Protein 7VWP (pdb70)

InterPro domains:
  IPR002938 FAD-binding domain [PF01494] (6-336)
  IPR036188 FAD/NAD(P)-binding domain superfamily [G3DSA:3.50.50.60] (8-334)
  IPR036188 FAD/NAD(P)-binding domain superfamily [SSF51905] (7-346)
  IPR050641 Rifampicin monooxygenase-like [PTHR43004] (96-328)

Structure (mmCIF, N/CA/C/O backbone):
data_7VWP
#
_entry.id   7VWP
#
_cell.length_a   76.540
_cell.length_b   84.636
_cell.length_c   102.799
_cell.angle_alpha   91.314
_cell.angle_beta   107.860
_cell.angle_gamma   115.391
#
_symmetry.space_group_name_H-M   'P 1'
#
loop_
_entity.id
_entity.type
_entity.pdbx_description
1 polymer FlsO1
2 non-polymer 'PHOSPHATE ION'
3 non-polymer 'FLAVIN-ADENINE DINUCLEOTIDE'
4 non-polymer 'SODIUM ION'
5 water water
#
loop_
_atom_site.group_PDB
_atom_site.id
_atom_site.type_symbol
_atom_site.label_atom_id
_atom_site.label_alt_id
_atom_site.label_comp_id
_atom_site.label_asym_id
_atom_site.label_entity_id
_atom_site.label_seq_id
_atom_site.pdbx_PDB_ins_code
_atom_site.Cartn_x
_atom_site.Cartn_y
_atom_site.Cartn_z
_atom_site.occupancy
_atom_site.B_iso_or_equiv
_atom_site.auth_seq_id
_atom_site.auth_comp_id
_atom_site.auth_asym_id
_atom_site.auth_atom_id
_atom_site.pdbx_PDB_model_num
ATOM 1 N N . ILE A 1 4 ? 24.585 -7.638 58.391 1.000 40.726 4 ILE D N 1
ATOM 2 C CA . ILE A 1 4 ? 25.447 -6.956 57.343 1.000 39.670 4 ILE D CA 1
ATOM 3 C C . ILE A 1 4 ? 25.736 -7.939 56.192 1.000 39.702 4 ILE D C 1
ATOM 4 O O . ILE A 1 4 ? 25.936 -9.163 56.467 1.000 40.061 4 ILE D O 1
ATOM 9 N N . ASP A 1 5 ? 25.799 -7.425 54.955 1.000 36.385 5 ASP D N 1
ATOM 10 C CA . ASP A 1 5 ? 26.184 -8.200 53.744 1.000 31.936 5 ASP D CA 1
ATOM 11 C C . ASP A 1 5 ? 27.695 -8.452 53.709 1.000 28.759 5 ASP D C 1
ATOM 12 O O . ASP A 1 5 ? 28.078 -9.481 53.158 1.000 30.715 5 ASP D O 1
ATOM 17 N N . ALA A 1 6 ? 28.516 -7.591 54.316 1.000 27.011 6 ALA D N 1
ATOM 18 C CA . ALA A 1 6 ? 29.994 -7.734 54.378 1.000 25.593 6 ALA D CA 1
ATOM 19 C C . ALA A 1 6 ? 30.571 -6.754 55.406 1.000 26.443 6 ALA D C 1
ATOM 20 O O . ALA A 1 6 ? 29.926 -5.731 55.662 1.000 27.146 6 ALA D O 1
ATOM 22 N N . GLU A 1 7 ? 31.770 -7.025 55.921 1.000 24.492 7 GLU D N 1
ATOM 23 C CA . GLU A 1 7 ? 32.483 -6.133 56.865 1.000 26.010 7 GLU D CA 1
ATOM 24 C C . GLU A 1 7 ? 32.888 -4.824 56.151 1.000 25.702 7 GLU D C 1
ATOM 25 O O . GLU A 1 7 ? 32.966 -3.773 56.840 1.000 24.776 7 GLU D O 1
ATOM 31 N N . VAL A 1 8 ? 33.130 -4.851 54.830 1.000 24.503 8 VAL D N 1
ATOM 32 C CA . VAL A 1 8 ? 33.420 -3.621 54.021 1.000 23.060 8 VAL D CA 1
ATOM 33 C C . VAL A 1 8 ? 32.707 -3.666 52.673 1.000 22.285 8 VAL D C 1
ATOM 34 O O . VAL A 1 8 ? 32.807 -4.665 51.947 1.000 23.437 8 VAL D O 1
ATOM 38 N N . ILE A 1 9 ? 32.038 -2.571 52.342 1.000 21.962 9 ILE D N 1
ATOM 39 C CA . ILE A 1 9 ? 31.531 -2.278 50.976 1.000 20.871 9 ILE D CA 1
ATOM 40 C C . ILE A 1 9 ? 32.472 -1.269 50.336 1.000 21.230 9 ILE D C 1
ATOM 41 O O . ILE A 1 9 ? 32.730 -0.237 50.971 1.000 23.451 9 ILE D O 1
ATOM 46 N N . ILE A 1 10 ? 32.938 -1.552 49.119 1.000 20.578 10 ILE D N 1
ATOM 47 C CA . ILE A 1 10 ? 33.800 -0.631 48.324 1.000 19.521 10 ILE D CA 1
ATOM 48 C C . ILE A 1 10 ? 32.964 -0.154 47.151 1.000 20.316 10 ILE D C 1
ATOM 49 O O . ILE A 1 10 ? 32.507 -1.019 46.382 1.000 20.186 10 ILE D O 1
ATOM 54 N N . VAL A 1 11 ? 32.776 1.160 47.014 1.000 19.929 11 VAL D N 1
ATOM 55 C CA . VAL A 1 11 ? 32.037 1.716 45.846 1.000 20.717 11 VAL D CA 1
ATOM 56 C C . VAL A 1 11 ? 33.062 2.086 44.758 1.000 19.922 11 VAL D C 1
ATOM 57 O O . VAL A 1 11 ? 33.871 3.019 44.969 1.000 17.670 11 VAL D O 1
ATOM 61 N N . GLY A 1 12 ? 33.039 1.340 43.651 1.000 19.158 12 GLY D N 1
ATOM 62 C CA . GLY A 1 12 ? 33.951 1.538 42.511 1.000 20.453 12 GLY D CA 1
ATOM 63 C C . GLY A 1 12 ? 34.881 0.356 42.332 1.000 19.166 12 GLY D C 1
ATOM 64 O O . GLY A 1 12 ? 35.611 0.024 43.278 1.000 18.704 12 GLY D O 1
ATOM 65 N N . ALA A 1 13 ? 34.835 -0.257 41.150 1.000 18.893 13 ALA D N 1
ATOM 66 C CA . ALA A 1 13 ? 35.747 -1.340 40.723 1.000 17.947 13 ALA D CA 1
ATOM 67 C C . ALA A 1 13 ? 36.671 -0.805 39.634 1.000 17.774 13 ALA D C 1
ATOM 68 O O . ALA A 1 13 ? 36.808 -1.465 38.592 1.000 17.710 13 ALA D O 1
ATOM 70 N N . GLY A 1 14 ? 37.248 0.378 39.860 1.000 18.671 14 GLY D N 1
ATOM 71 C CA . GLY A 1 14 ? 38.455 0.827 39.144 1.000 18.258 14 GLY D CA 1
ATOM 72 C C . GLY A 1 14 ? 39.676 0.191 39.792 1.000 18.294 14 GLY D C 1
ATOM 73 O O . GLY A 1 14 ? 39.540 -0.606 40.730 1.000 18.123 14 GLY D O 1
ATOM 74 N N . PRO A 1 15 ? 40.893 0.613 39.396 1.000 18.837 15 PRO D N 1
ATOM 75 C CA . PRO A 1 15 ? 42.117 0.111 40.020 1.000 18.721 15 PRO D CA 1
ATOM 76 C C . PRO A 1 15 ? 42.153 0.390 41.533 1.000 19.149 15 PRO D C 1
ATOM 77 O O . PRO A 1 15 ? 42.669 -0.420 42.281 1.000 19.041 15 PRO D O 1
ATOM 81 N N . THR A 1 16 ? 41.641 1.533 41.989 1.000 18.646 16 THR D N 1
ATOM 82 C CA . THR A 1 16 ? 41.706 1.851 43.442 1.000 18.194 16 THR D CA 1
ATOM 83 C C . THR A 1 16 ? 40.836 0.856 44.227 1.000 17.797 16 THR D C 1
ATOM 84 O O . THR A 1 16 ? 41.326 0.214 45.182 1.000 18.110 16 THR D O 1
ATOM 88 N N . GLY A 1 17 ? 39.583 0.690 43.836 1.000 18.122 17 GLY D N 1
ATOM 89 C CA . GLY A 1 17 ? 38.681 -0.209 44.578 1.000 18.179 17 GLY D CA 1
ATOM 90 C C . GLY A 1 17 ? 39.192 -1.641 44.547 1.000 18.388 17 GLY D C 1
ATOM 91 O O . GLY A 1 17 ? 39.214 -2.286 45.619 1.000 20.056 17 GLY D O 1
ATOM 92 N N . LEU A 1 18 ? 39.602 -2.131 43.366 1.000 17.093 18 LEU D N 1
ATOM 93 C CA . LEU A 1 18 ? 39.975 -3.555 43.164 1.000 16.570 18 LEU D CA 1
ATOM 94 C C . LEU A 1 18 ? 41.263 -3.868 43.931 1.000 15.362 18 LEU D C 1
ATOM 95 O O . LEU A 1 18 ? 41.366 -4.989 44.481 1.000 14.865 18 LEU D O 1
ATOM 100 N N . MET A 1 19 ? 42.190 -2.913 44.004 1.000 14.423 19 MET D N 1
ATOM 101 C CA . MET A 1 19 ? 43.455 -3.083 44.773 1.000 14.759 19 MET D CA 1
ATOM 102 C C . MET A 1 19 ? 43.110 -3.168 46.258 1.000 15.148 19 MET D C 1
ATOM 103 O O . MET A 1 19 ? 43.686 -4.025 46.944 1.000 15.444 19 MET D O 1
ATOM 108 N N . LEU A 1 20 ? 42.241 -2.279 46.747 1.000 15.538 20 LEU D N 1
ATOM 109 C CA . LEU A 1 20 ? 41.874 -2.252 48.185 1.000 16.332 20 LEU D CA 1
ATOM 110 C C . LEU A 1 20 ? 41.076 -3.524 48.507 1.000 16.350 20 LEU D C 1
ATOM 111 O O . LEU A 1 20 ? 41.390 -4.151 49.525 1.000 15.773 20 LEU D O 1
ATOM 116 N N . ALA A 1 21 ? 40.161 -3.951 47.632 1.000 17.207 21 ALA D N 1
ATOM 117 C CA . ALA A 1 21 ? 39.506 -5.280 47.741 1.000 19.182 21 ALA D CA 1
ATOM 118 C C . ALA A 1 21 ? 40.582 -6.344 48.016 1.000 20.655 21 ALA D C 1
ATOM 119 O O . ALA A 1 21 ? 40.446 -7.097 49.011 1.000 20.112 21 ALA D O 1
ATOM 121 N N . GLY A 1 22 ? 41.624 -6.401 47.175 1.000 21.941 22 GLY D N 1
ATOM 122 C CA . GLY A 1 22 ? 42.735 -7.367 47.336 1.000 21.124 22 GLY D CA 1
ATOM 123 C C . GLY A 1 22 ? 43.352 -7.283 48.721 1.000 20.815 22 GLY D C 1
ATOM 124 O O . GLY A 1 22 ? 43.566 -8.346 49.356 1.000 20.278 22 GLY D O 1
ATOM 125 N N . GLU A 1 23 ? 43.639 -6.065 49.193 1.000 20.500 23 GLU D N 1
ATOM 126 C CA . GLU A 1 23 ? 44.337 -5.853 50.492 1.000 19.959 23 GLU D CA 1
ATOM 127 C C . GLU A 1 23 ? 43.404 -6.274 51.645 1.000 20.008 23 GLU D C 1
ATOM 128 O O . GLU A 1 23 ? 43.866 -6.906 52.625 1.000 19.688 23 GLU D O 1
ATOM 134 N N . LEU A 1 24 ? 42.115 -5.981 51.527 1.000 20.466 24 LEU D N 1
ATOM 135 C CA . LEU A 1 24 ? 41.116 -6.369 52.547 1.000 21.857 24 LEU D CA 1
ATOM 136 C C . LEU A 1 24 ? 40.968 -7.901 52.602 1.000 24.533 24 LEU D C 1
ATOM 137 O O . LEU A 1 24 ? 40.942 -8.438 53.744 1.000 23.839 24 LEU D O 1
ATOM 142 N N . ARG A 1 25 ? 40.877 -8.596 51.453 1.000 24.608 25 ARG D N 1
ATOM 143 C CA . ARG A 1 25 ? 40.818 -10.092 51.422 1.000 25.147 25 ARG D CA 1
ATOM 144 C C . ARG A 1 25 ? 42.112 -10.695 52.005 1.000 22.476 25 ARG D C 1
ATOM 145 O O . ARG A 1 25 ? 42.038 -11.681 52.736 1.000 22.201 25 ARG D O 1
ATOM 153 N N . LEU A 1 26 ? 43.274 -10.117 51.752 1.000 22.896 26 LEU D N 1
ATOM 154 C CA . LEU A 1 26 ? 44.534 -10.596 52.376 1.000 22.884 26 LEU D CA 1
ATOM 155 C C . LEU A 1 26 ? 44.409 -10.526 53.902 1.000 25.298 26 LEU D C 1
ATOM 156 O O . LEU A 1 26 ? 45.143 -11.272 54.594 1.000 23.541 26 LEU D O 1
ATOM 161 N N . ASN A 1 27 ? 43.567 -9.613 54.408 1.000 25.576 27 ASN D N 1
ATOM 162 C CA . ASN A 1 27 ? 43.406 -9.365 55.864 1.000 26.726 27 ASN D CA 1
ATOM 163 C C . ASN A 1 27 ? 42.235 -10.177 56.424 1.000 26.973 27 ASN D C 1
ATOM 164 O O . ASN A 1 27 ? 41.999 -10.071 57.618 1.000 25.254 27 ASN D O 1
ATOM 169 N N . ASN A 1 28 ? 41.571 -10.989 55.599 1.000 28.477 28 ASN D N 1
ATOM 170 C CA . ASN A 1 28 ? 40.380 -11.800 55.969 1.000 29.620 28 ASN D CA 1
ATOM 171 C C . ASN A 1 28 ? 39.207 -10.889 56.333 1.000 29.880 28 ASN D C 1
ATOM 172 O O . ASN A 1 28 ? 38.346 -11.315 57.109 1.000 30.875 28 ASN D O 1
ATOM 177 N N . VAL A 1 29 ? 39.134 -9.713 55.720 1.000 28.130 29 VAL D N 1
ATOM 178 C CA . VAL A 1 29 ? 37.945 -8.828 55.829 1.000 27.786 29 VAL D CA 1
ATOM 179 C C . VAL A 1 29 ? 36.990 -9.191 54.695 1.000 28.754 29 VAL D C 1
ATOM 180 O O . VAL A 1 29 ? 37.411 -9.119 53.545 1.000 27.045 29 VAL D O 1
ATOM 184 N N . SER A 1 30 ? 35.763 -9.615 55.008 1.000 30.053 30 SER D N 1
ATOM 185 C CA . SER A 1 30 ? 34.732 -9.929 53.987 1.000 29.977 30 SER D CA 1
ATOM 186 C C . SER A 1 30 ? 34.437 -8.628 53.250 1.000 28.003 30 SER D C 1
ATOM 187 O O . SER A 1 30 ? 34.224 -7.632 53.949 1.000 25.993 30 SER D O 1
ATOM 190 N N . THR A 1 31 ? 34.461 -8.611 51.916 1.000 29.769 31 THR D N 1
ATOM 191 C CA . THR A 1 31 ? 34.247 -7.346 51.155 1.000 28.681 31 THR D CA 1
ATOM 192 C C . THR A 1 31 ? 33.378 -7.567 49.923 1.000 25.795 31 THR D C 1
ATOM 193 O O . THR A 1 31 ? 33.458 -8.642 49.294 1.000 28.510 31 THR D O 1
ATOM 197 N N . ILE A 1 32 ? 32.596 -6.540 49.607 1.000 23.686 32 ILE D N 1
ATOM 198 C CA . ILE A 1 32 ? 31.723 -6.433 48.408 1.000 23.580 32 ILE D CA 1
ATOM 199 C C . ILE A 1 32 ? 32.158 -5.213 47.605 1.000 23.931 32 ILE D C 1
ATOM 200 O O . ILE A 1 32 ? 32.191 -4.075 48.204 1.000 23.538 32 ILE D O 1
ATOM 205 N N . VAL A 1 33 ? 32.414 -5.424 46.311 1.000 21.056 33 VAL D N 1
ATOM 206 C CA . VAL A 1 33 ? 32.767 -4.330 45.365 1.000 21.632 33 VAL D CA 1
ATOM 207 C C . VAL A 1 33 ? 31.540 -4.047 44.483 1.000 23.385 33 VAL D C 1
ATOM 208 O O . VAL A 1 33 ? 31.024 -4.984 43.814 1.000 27.326 33 VAL D O 1
ATOM 212 N N . LEU A 1 34 ? 31.115 -2.788 44.436 1.000 23.044 34 LEU D N 1
ATOM 213 C CA . LEU A 1 34 ? 29.955 -2.347 43.625 1.000 22.663 34 LEU D CA 1
ATOM 214 C C . LEU A 1 34 ? 30.457 -1.443 42.518 1.000 22.069 34 LEU D C 1
ATOM 215 O O . LEU A 1 34 ? 31.356 -0.617 42.774 1.000 24.957 34 LEU D O 1
ATOM 220 N N . ASP A 1 35 ? 29.848 -1.566 41.354 1.000 20.756 35 ASP D N 1
ATOM 221 C CA . ASP A 1 35 ? 30.108 -0.647 40.229 1.000 21.556 35 ASP D CA 1
ATOM 222 C C . ASP A 1 35 ? 28.841 -0.601 39.397 1.000 22.245 35 ASP D C 1
ATOM 223 O O . ASP A 1 35 ? 28.228 -1.645 39.201 1.000 22.727 35 ASP D O 1
ATOM 228 N N . ARG A 1 36 ? 28.470 0.592 38.971 1.000 24.470 36 ARG D N 1
ATOM 229 C CA . ARG A 1 36 ? 27.245 0.831 38.184 1.000 25.768 36 ARG D CA 1
ATOM 230 C C . ARG A 1 36 ? 27.453 0.265 36.787 1.000 26.247 36 ARG D C 1
ATOM 231 O O . ARG A 1 36 ? 26.440 -0.004 36.124 1.000 26.692 36 ARG D O 1
ATOM 239 N N . LEU A 1 37 ? 28.701 0.169 36.320 1.000 25.296 37 LEU D N 1
ATOM 240 C CA . LEU A 1 37 ? 28.980 -0.231 34.913 1.000 25.817 37 LEU D CA 1
ATOM 241 C C . LEU A 1 37 ? 28.688 -1.729 34.804 1.000 24.249 37 LEU D C 1
ATOM 242 O O . LEU A 1 37 ? 29.123 -2.497 35.720 1.000 24.394 37 LEU D O 1
ATOM 247 N N . ALA A 1 38 ? 27.948 -2.117 33.770 1.000 21.067 38 ALA D N 1
ATOM 248 C CA . ALA A 1 38 ? 27.587 -3.527 33.512 1.000 23.862 38 ALA D CA 1
ATOM 249 C C . ALA A 1 38 ? 28.863 -4.287 33.140 1.000 24.448 38 ALA D C 1
ATOM 250 O O . ALA A 1 38 ? 28.934 -5.497 33.394 1.000 23.687 38 ALA D O 1
ATOM 252 N N . GLU A 1 39 ? 29.816 -3.575 32.540 1.000 24.595 39 GLU D N 1
ATOM 253 C CA . GLU A 1 39 ? 31.071 -4.123 31.980 1.000 26.173 39 GLU D CA 1
ATOM 254 C C . GLU A 1 39 ? 32.243 -3.234 32.362 1.000 25.533 39 GLU D C 1
ATOM 255 O O . GLU A 1 39 ? 32.076 -2.028 32.434 1.000 26.409 39 GLU D O 1
ATOM 261 N N . PRO A 1 40 ? 33.472 -3.770 32.530 1.000 23.412 40 PRO D N 1
ATOM 262 C CA . PRO A 1 40 ? 34.640 -2.912 32.651 1.000 22.485 40 PRO D CA 1
ATOM 263 C C . PRO A 1 40 ? 34.731 -1.963 31.447 1.000 20.033 40 PRO D C 1
ATOM 264 O O . PRO A 1 40 ? 34.362 -2.332 30.321 1.000 16.634 40 PRO D O 1
ATOM 268 N N . MET A 1 41 ? 35.221 -0.752 31.703 1.000 20.050 41 MET D N 1
ATOM 269 C CA . MET A 1 41 ? 35.507 0.203 30.612 1.000 21.892 41 MET D CA 1
ATOM 270 C C . MET A 1 41 ? 36.479 -0.496 29.649 1.000 20.973 41 MET D C 1
ATOM 271 O O . MET A 1 41 ? 37.472 -1.122 30.106 1.000 18.075 41 MET D O 1
ATOM 276 N N . GLN A 1 42 ? 36.126 -0.457 28.378 1.000 20.217 42 GLN D N 1
ATOM 277 C CA . GLN A 1 42 ? 36.832 -1.124 27.277 1.000 25.842 42 GLN D CA 1
ATOM 278 C C . GLN A 1 42 ? 38.104 -0.327 26.907 1.000 23.569 42 GLN D C 1
ATOM 279 O O . GLN A 1 42 ? 39.134 -0.965 26.592 1.000 21.576 42 GLN D O 1
ATOM 285 N N . GLN A 1 43 ? 38.038 1.005 26.917 1.000 21.532 43 GLN D N 1
ATOM 286 C CA . GLN A 1 43 ? 39.189 1.876 26.576 1.000 21.876 43 GLN D CA 1
ATOM 287 C C . GLN A 1 43 ? 39.978 2.131 27.854 1.000 21.305 43 GLN D C 1
ATOM 288 O O . GLN A 1 43 ? 39.383 2.045 28.946 1.000 22.012 43 GLN D O 1
ATOM 294 N N . SER A 1 44 ? 41.277 2.389 27.700 1.000 19.106 44 SER D N 1
ATOM 295 C CA . SER A 1 44 ? 42.251 2.591 28.802 1.000 16.912 44 SER D CA 1
ATOM 296 C C . SER A 1 44 ? 42.642 4.060 28.855 1.000 16.433 44 SER D C 1
ATOM 297 O O . SER A 1 44 ? 43.038 4.620 27.828 1.000 14.831 44 SER D O 1
ATOM 300 N N . ARG A 1 45 ? 42.493 4.668 30.021 1.000 18.054 45 ARG D N 1
ATOM 301 C CA . ARG A 1 45 ? 42.965 6.051 30.254 1.000 19.625 45 ARG D CA 1
ATOM 302 C C . ARG A 1 45 ? 44.475 5.978 30.486 1.000 17.664 45 ARG D C 1
ATOM 303 O O . ARG A 1 45 ? 45.229 6.398 29.581 1.000 16.669 45 ARG D O 1
ATOM 311 N N . ALA A 1 46 ? 44.910 5.416 31.617 1.000 15.826 46 ALA D N 1
ATOM 312 C CA . ALA A 1 46 ? 46.350 5.188 31.886 1.000 15.037 46 ALA D CA 1
ATOM 313 C C . ALA A 1 46 ? 46.890 4.156 30.894 1.000 13.787 46 ALA D C 1
ATOM 314 O O . ALA A 1 46 ? 46.120 3.253 30.519 1.000 14.402 46 ALA D O 1
ATOM 316 N N . LEU A 1 47 ? 48.136 4.320 30.444 1.000 13.723 47 LEU D N 1
ATOM 317 C CA . LEU A 1 47 ? 48.905 3.308 29.646 1.000 14.249 47 LEU D CA 1
ATOM 318 C C . LEU A 1 47 ? 50.019 2.657 30.492 1.000 13.747 47 LEU D C 1
ATOM 319 O O . LEU A 1 47 ? 50.747 1.807 29.972 1.000 12.741 47 LEU D O 1
ATOM 324 N N . GLY A 1 48 ? 50.134 3.005 31.770 1.000 14.242 48 GLY D N 1
ATOM 325 C CA . GLY A 1 48 ? 51.153 2.412 32.656 1.000 13.650 48 GLY D CA 1
ATOM 326 C C . GLY A 1 48 ? 50.849 2.722 34.095 1.000 13.427 48 GLY D C 1
ATOM 327 O O . GLY A 1 48 ? 49.664 2.952 34.441 1.000 16.140 48 GLY D O 1
ATOM 328 N N . PHE A 1 49 ? 51.871 2.758 34.919 1.000 12.568 49 PHE D N 1
ATOM 329 C CA . PHE A 1 49 ? 51.743 3.153 36.337 1.000 12.163 49 PHE D CA 1
ATOM 330 C C . PHE A 1 49 ? 53.155 3.374 36.855 1.000 12.109 49 PHE D C 1
ATOM 331 O O . PHE A 1 49 ? 54.122 3.088 36.116 1.000 12.957 49 PHE D O 1
ATOM 339 N N . SER A 1 50 ? 53.288 3.928 38.050 1.000 11.461 50 SER D N 1
ATOM 340 C CA . SER A 1 50 ? 54.590 4.415 38.553 1.000 11.174 50 SER D CA 1
ATOM 341 C C . SER A 1 50 ? 55.493 3.240 38.984 1.000 11.542 50 SER D C 1
ATOM 342 O O . SER A 1 50 ? 55.029 2.107 39.126 1.000 11.692 50 SER D O 1
ATOM 345 N N . ALA A 1 51 ? 56.758 3.528 39.233 1.000 11.666 51 ALA D N 1
ATOM 346 C CA . ALA A 1 51 ? 57.726 2.602 39.855 1.000 12.399 51 ALA D CA 1
ATOM 347 C C . ALA A 1 51 ? 57.240 2.149 41.242 1.000 13.640 51 ALA D C 1
ATOM 348 O O . ALA A 1 51 ? 57.400 0.943 41.561 1.000 12.897 51 ALA D O 1
ATOM 350 N N . ARG A 1 52 ? 56.635 3.026 42.058 1.000 14.644 52 ARG D N 1
ATOM 351 C CA . ARG A 1 52 ? 56.199 2.574 43.406 1.000 13.945 52 ARG D CA 1
ATOM 352 C C . ARG A 1 52 ? 55.042 1.605 43.206 1.000 13.870 52 ARG D C 1
ATOM 353 O O . ARG A 1 52 ? 54.918 0.692 44.006 1.000 15.206 52 ARG D O 1
ATOM 361 N N . THR A 1 53 ? 54.237 1.811 42.165 1.000 13.047 53 THR D N 1
ATOM 362 C CA . THR A 1 53 ? 53.027 1.005 41.872 1.000 12.584 53 THR D CA 1
ATOM 363 C C . THR A 1 53 ? 53.508 -0.360 41.362 1.000 11.525 53 THR D C 1
ATOM 364 O O . THR A 1 53 ? 52.959 -1.376 41.770 1.000 10.566 53 THR D O 1
ATOM 368 N N . ILE A 1 54 ? 54.563 -0.384 40.546 1.000 11.099 54 ILE D N 1
ATOM 369 C CA . ILE A 1 54 ? 55.231 -1.663 40.163 1.000 10.619 54 ILE D CA 1
ATOM 370 C C . ILE A 1 54 ? 55.560 -2.445 41.445 1.000 10.687 54 ILE D C 1
ATOM 371 O O . ILE A 1 54 ? 55.173 -3.606 41.567 1.000 10.269 54 ILE D O 1
ATOM 376 N N . GLU A 1 55 ? 56.185 -1.791 42.404 1.000 11.478 55 GLU D N 1
ATOM 377 C CA . GLU A 1 55 ? 56.657 -2.417 43.667 1.000 12.213 55 GLU D CA 1
ATOM 378 C C . GLU A 1 55 ? 55.484 -2.878 44.545 1.000 13.498 55 GLU D C 1
ATOM 379 O O . GLU A 1 55 ? 55.642 -3.907 45.198 1.000 12.360 55 GLU D O 1
ATOM 385 N N . GLU A 1 56 ? 54.357 -2.144 44.566 1.000 15.037 56 GLU D N 1
ATOM 386 C CA . GLU A 1 56 ? 53.203 -2.488 45.436 1.000 15.511 56 GLU D CA 1
ATOM 387 C C . GLU A 1 56 ? 52.459 -3.677 44.812 1.000 15.554 56 GLU D C 1
ATOM 388 O O . GLU A 1 56 ? 51.939 -4.504 45.585 1.000 15.299 56 GLU D O 1
ATOM 394 N N . PHE A 1 57 ? 52.445 -3.817 43.483 1.000 14.992 57 PHE D N 1
ATOM 395 C CA . PHE A 1 57 ? 51.914 -5.042 42.828 1.000 14.526 57 PHE D CA 1
ATOM 396 C C . PHE A 1 57 ? 52.833 -6.229 43.143 1.000 15.424 57 PHE D C 1
ATOM 397 O O . PHE A 1 57 ? 52.337 -7.309 43.540 1.000 15.237 57 PHE D O 1
ATOM 405 N N . ASP A 1 58 ? 54.140 -6.030 42.958 1.000 16.472 58 ASP D N 1
ATOM 406 C CA . ASP A 1 58 ? 55.179 -7.079 43.087 1.000 16.865 58 ASP D CA 1
ATOM 407 C C . ASP A 1 58 ? 55.185 -7.573 44.535 1.000 17.876 58 ASP D C 1
ATOM 408 O O . ASP A 1 58 ? 55.364 -8.785 44.726 1.000 17.967 58 ASP D O 1
ATOM 413 N N . GLN A 1 59 ? 54.928 -6.667 45.493 1.000 18.951 59 GLN D N 1
ATOM 414 C CA . GLN A 1 59 ? 54.880 -6.924 46.959 1.000 17.871 59 GLN D CA 1
ATOM 415 C C . GLN A 1 59 ? 53.814 -7.973 47.275 1.000 18.149 59 GLN D C 1
ATOM 416 O O . GLN A 1 59 ? 53.939 -8.613 48.311 1.000 17.556 59 GLN D O 1
ATOM 422 N N . ARG A 1 60 ? 52.780 -8.087 46.438 1.000 17.869 60 ARG D N 1
ATOM 423 C CA . ARG A 1 60 ? 51.627 -8.999 46.649 1.000 18.447 60 ARG D CA 1
ATOM 424 C C . ARG A 1 60 ? 51.678 -10.148 45.628 1.000 19.513 60 ARG D C 1
ATOM 425 O O . ARG A 1 60 ? 50.711 -10.938 45.580 1.000 20.883 60 ARG D O 1
ATOM 433 N N . GLY A 1 61 ? 52.743 -10.222 44.826 1.000 18.858 61 GLY D N 1
ATOM 434 C CA . GLY A 1 61 ? 52.885 -11.199 43.730 1.000 19.103 61 GLY D CA 1
ATOM 435 C C . GLY A 1 61 ? 51.894 -10.968 42.604 1.000 18.789 61 GLY D C 1
ATOM 436 O O . GLY A 1 61 ? 51.667 -11.924 41.840 1.000 19.353 61 GLY D O 1
ATOM 437 N N . LEU A 1 62 ? 51.290 -9.772 42.512 1.000 19.108 62 LEU D N 1
ATOM 438 C CA . LEU A 1 62 ? 50.314 -9.400 41.440 1.000 17.729 62 LEU D CA 1
ATOM 439 C C . LEU A 1 62 ? 51.064 -9.031 40.160 1.000 16.149 62 LEU D C 1
ATOM 440 O O . LEU A 1 62 ? 50.491 -9.130 39.100 1.000 16.960 62 LEU D O 1
ATOM 445 N N . LEU A 1 63 ? 52.263 -8.484 40.266 1.000 15.120 63 LEU D N 1
ATOM 446 C CA . LEU A 1 63 ? 52.984 -7.985 39.072 1.000 15.888 63 LEU D CA 1
ATOM 447 C C . LEU A 1 63 ? 53.215 -9.159 38.094 1.000 15.209 63 LEU D C 1
ATOM 448 O O . LEU A 1 63 ? 52.905 -8.972 36.897 1.000 14.539 63 LEU D O 1
ATOM 453 N N . ALA A 1 64 ? 53.616 -10.337 38.584 1.000 14.636 64 ALA D N 1
ATOM 454 C CA . ALA A 1 64 ? 53.791 -11.585 37.789 1.000 16.005 64 ALA D CA 1
ATOM 455 C C . ALA A 1 64 ? 52.528 -11.958 36.995 1.000 16.931 64 ALA D C 1
ATOM 456 O O . ALA A 1 64 ? 52.666 -12.610 35.958 1.000 15.126 64 ALA D O 1
ATOM 458 N N . ARG A 1 65 ? 51.340 -11.553 37.443 1.000 19.360 65 ARG D N 1
ATOM 459 C CA . ARG A 1 65 ? 50.060 -11.882 36.760 1.000 20.761 65 ARG D CA 1
ATOM 460 C C . ARG A 1 65 ? 49.912 -11.133 35.441 1.000 21.047 65 ARG D C 1
ATOM 461 O O . ARG A 1 65 ? 49.007 -11.504 34.675 1.000 24.548 65 ARG D O 1
ATOM 469 N N . PHE A 1 66 ? 50.723 -10.108 35.192 1.000 20.228 66 PHE D N 1
ATOM 470 C CA . PHE A 1 66 ? 50.741 -9.393 33.892 1.000 19.676 66 PHE D CA 1
ATOM 471 C C . PHE A 1 66 ? 51.571 -10.180 32.870 1.000 21.001 66 PHE D C 1
ATOM 472 O O . PHE A 1 66 ? 51.517 -9.880 31.661 1.000 21.782 66 PHE D O 1
ATOM 480 N N . GLY A 1 67 ? 52.381 -11.108 33.365 1.000 20.909 67 GLY D N 1
ATOM 481 C CA . GLY A 1 67 ? 53.514 -11.667 32.626 1.000 21.894 67 GLY D CA 1
ATOM 482 C C . GLY A 1 67 ? 54.721 -10.773 32.776 1.000 21.740 67 GLY D C 1
ATOM 483 O O . GLY A 1 67 ? 54.933 -10.236 33.886 1.000 25.388 67 GLY D O 1
ATOM 484 N N . GLU A 1 68 ? 55.483 -10.624 31.701 1.000 21.369 68 GLU D N 1
ATOM 485 C CA . GLU A 1 68 ? 56.724 -9.818 31.658 1.000 21.048 68 GLU D CA 1
ATOM 486 C C . GLU A 1 68 ? 56.298 -8.356 31.698 1.000 20.424 68 GLU D C 1
ATOM 487 O O . GLU A 1 68 ? 55.448 -7.980 30.879 1.000 20.287 68 GLU D O 1
ATOM 489 N N . VAL A 1 69 ? 56.824 -7.569 32.635 1.000 20.954 69 VAL D N 1
ATOM 490 C CA . VAL A 1 69 ? 56.564 -6.097 32.673 1.000 20.373 69 VAL D CA 1
ATOM 491 C C . VAL A 1 69 ? 57.905 -5.375 32.568 1.000 19.494 69 VAL D C 1
ATOM 492 O O . VAL A 1 69 ? 58.771 -5.617 33.410 1.000 21.845 69 VAL D O 1
ATOM 496 N N . GLY A 1 70 ? 58.052 -4.579 31.511 1.000 18.353 70 GLY D N 1
ATOM 497 C CA . GLY A 1 70 ? 59.229 -3.753 31.225 1.000 17.396 70 GLY D CA 1
ATOM 498 C C . GLY A 1 70 ? 58.990 -2.330 31.693 1.000 16.789 70 GLY D C 1
ATOM 499 O O . GLY A 1 70 ? 57.801 -1.910 31.828 1.000 17.483 70 GLY D O 1
ATOM 500 N N . THR A 1 71 ? 60.068 -1.596 31.942 1.000 14.717 71 THR D N 1
ATOM 501 C CA . THR A 1 71 ? 60.003 -0.212 32.453 1.000 14.479 71 THR D CA 1
ATOM 502 C C . THR A 1 71 ? 60.643 0.733 31.446 1.000 13.723 71 THR D C 1
ATOM 503 O O . THR A 1 71 ? 61.343 0.257 30.528 1.000 14.361 71 THR D O 1
ATOM 507 N N . ILE A 1 72 ? 60.406 2.024 31.643 1.000 13.695 72 ILE D N 1
ATOM 508 C CA . ILE A 1 72 ? 60.814 3.137 30.741 1.000 13.940 72 ILE D CA 1
ATOM 509 C C . ILE A 1 72 ? 61.925 3.845 31.500 1.000 14.033 72 ILE D C 1
ATOM 510 O O . ILE A 1 72 ? 61.689 4.387 32.580 1.000 13.055 72 ILE D O 1
ATOM 515 N N . PRO A 1 73 ? 63.192 3.775 31.042 1.000 14.055 73 PRO D N 1
ATOM 516 C CA . PRO A 1 73 ? 64.289 4.383 31.797 1.000 13.792 73 PRO D CA 1
ATOM 517 C C . PRO A 1 73 ? 64.293 5.922 31.844 1.000 13.731 73 PRO D C 1
ATOM 518 O O . PRO A 1 73 ? 64.725 6.471 32.817 1.000 12.898 73 PRO D O 1
ATOM 522 N N . PHE A 1 74 ? 63.913 6.594 30.761 1.000 15.138 74 PHE D N 1
ATOM 523 C CA . PHE A 1 74 ? 64.018 8.069 30.660 1.000 15.302 74 PHE D CA 1
ATOM 524 C C . PHE A 1 74 ? 62.623 8.690 30.589 1.000 15.682 74 PHE D C 1
ATOM 525 O O . PHE A 1 74 ? 61.665 8.090 30.085 1.000 14.996 74 PHE D O 1
ATOM 533 N N . GLY A 1 75 ? 62.538 9.927 31.046 1.000 15.867 75 GLY D N 1
ATOM 534 C CA . GLY A 1 75 ? 61.302 10.714 30.999 1.000 16.242 75 GLY D CA 1
ATOM 535 C C . GLY A 1 75 ? 61.630 12.174 31.150 1.000 16.628 75 GLY D C 1
ATOM 536 O O . GLY A 1 75 ? 62.709 12.586 30.689 1.000 16.122 75 GLY D O 1
ATOM 537 N N . HIS A 1 76 ? 60.745 12.917 31.810 1.000 16.961 76 HIS D N 1
ATOM 538 C CA . HIS A 1 76 ? 60.832 14.389 31.893 1.000 16.689 76 HIS D CA 1
ATOM 539 C C . HIS A 1 76 ? 60.211 14.821 33.209 1.000 16.612 76 HIS D C 1
ATOM 540 O O . HIS A 1 76 ? 59.583 13.985 33.898 1.000 17.897 76 HIS D O 1
ATOM 547 N N . PHE A 1 77 ? 60.493 16.059 33.570 1.000 15.898 77 PHE D N 1
ATOM 548 C CA . PHE A 1 77 ? 59.719 16.847 34.542 1.000 16.483 77 PHE D CA 1
ATOM 549 C C . PHE A 1 77 ? 59.474 18.217 33.911 1.000 17.658 77 PHE D C 1
ATOM 550 O O . PHE A 1 77 ? 60.427 19.008 33.791 1.000 18.110 77 PHE D O 1
ATOM 558 N N . GLY A 1 78 ? 58.230 18.482 33.522 1.000 18.171 78 GLY D N 1
ATOM 559 C CA . GLY A 1 78 ? 57.848 19.778 32.937 1.000 18.853 78 GLY D CA 1
ATOM 560 C C . GLY A 1 78 ? 58.584 20.025 31.635 1.000 17.885 78 GLY D C 1
ATOM 561 O O . GLY A 1 78 ? 58.966 21.178 31.387 1.000 17.875 78 GLY D O 1
ATOM 562 N N . GLY A 1 79 ? 58.751 18.973 30.840 1.000 17.295 79 GLY D N 1
ATOM 563 C CA . GLY A 1 79 ? 59.520 18.990 29.584 1.000 18.586 79 GLY D CA 1
ATOM 564 C C . GLY A 1 79 ? 61.034 18.950 29.763 1.000 17.847 79 GLY D C 1
ATOM 565 O O . GLY A 1 79 ? 61.719 18.973 28.732 1.000 20.118 79 GLY D O 1
ATOM 566 N N . VAL A 1 80 ? 61.581 18.902 30.981 1.000 17.018 80 VAL D N 1
ATOM 567 C CA . VAL A 1 80 ? 63.063 18.798 31.178 1.000 17.541 80 VAL D CA 1
ATOM 568 C C . VAL A 1 80 ? 63.437 17.314 31.228 1.000 17.204 80 VAL D C 1
ATOM 569 O O . VAL A 1 80 ? 62.984 16.596 32.111 1.000 16.873 80 VAL D O 1
ATOM 573 N N . PRO A 1 81 ? 64.279 16.807 30.300 1.000 16.451 81 PRO D N 1
ATOM 574 C CA . PRO A 1 81 ? 64.650 15.395 30.288 1.000 17.317 81 PRO D CA 1
ATOM 575 C C . PRO A 1 81 ? 65.333 14.973 31.594 1.000 16.395 81 PRO D C 1
ATOM 576 O O . PRO A 1 81 ? 66.111 15.723 32.124 1.000 16.553 81 PRO D O 1
ATOM 580 N N . LEU A 1 82 ? 65.081 13.739 32.017 1.000 16.069 82 LEU D N 1
ATOM 581 C CA . LEU A 1 82 ? 65.599 13.162 33.277 1.000 15.798 82 LEU D CA 1
ATOM 582 C C . LEU A 1 82 ? 65.788 11.673 33.041 1.000 15.387 82 LEU D C 1
ATOM 583 O O . LEU A 1 82 ? 64.854 11.051 32.475 1.000 15.519 82 LEU D O 1
ATOM 588 N N . ASP A 1 83 ? 66.898 11.143 33.546 1.000 14.478 83 ASP D N 1
ATOM 589 C CA . ASP A 1 83 ? 67.159 9.698 33.684 1.000 14.497 83 ASP D CA 1
ATOM 590 C C . ASP A 1 83 ? 66.493 9.285 34.993 1.000 14.061 83 ASP D C 1
ATOM 591 O O . ASP A 1 83 ? 66.927 9.753 36.019 1.000 16.230 83 ASP D O 1
ATOM 596 N N . TYR A 1 84 ? 65.489 8.427 34.954 1.000 13.934 84 TYR D N 1
ATOM 597 C CA . TYR A 1 84 ? 64.666 8.034 36.122 1.000 14.681 84 TYR D CA 1
ATOM 598 C C . TYR A 1 84 ? 65.286 6.842 36.858 1.000 14.221 84 TYR D C 1
ATOM 599 O O . TYR A 1 84 ? 64.704 6.394 37.884 1.000 13.306 84 TYR D O 1
ATOM 608 N N . ARG A 1 85 ? 66.443 6.375 36.391 1.000 14.948 85 ARG D N 1
ATOM 609 C CA . ARG A 1 85 ? 67.227 5.299 37.050 1.000 16.740 85 ARG D CA 1
ATOM 610 C C . ARG A 1 85 ? 68.094 5.856 38.188 1.000 17.820 85 ARG D C 1
ATOM 611 O O . ARG A 1 85 ? 68.726 5.031 38.875 1.000 18.702 85 ARG D O 1
ATOM 619 N N . VAL A 1 86 ? 68.115 7.172 38.406 1.000 18.948 86 VAL D N 1
ATOM 620 C CA . VAL A 1 86 ? 69.092 7.814 39.344 1.000 19.839 86 VAL D CA 1
ATOM 621 C C . VAL A 1 86 ? 68.720 7.479 40.780 1.000 19.662 86 VAL D C 1
ATOM 622 O O . VAL A 1 86 ? 69.554 7.693 41.615 1.000 22.229 86 VAL D O 1
ATOM 626 N N . ILE A 1 87 ? 67.505 7.032 41.073 1.000 21.947 87 ILE D N 1
ATOM 627 C CA . ILE A 1 87 ? 67.236 6.411 42.407 1.000 24.782 87 ILE D CA 1
ATOM 628 C C . ILE A 1 87 ? 67.022 4.908 42.174 1.000 25.636 87 ILE D C 1
ATOM 629 O O . ILE A 1 87 ? 66.472 4.538 41.106 1.000 24.174 87 ILE D O 1
ATOM 634 N N . LYS A 1 88 ? 67.534 4.081 43.090 1.000 26.786 88 LYS D N 1
ATOM 635 C CA . LYS A 1 88 ? 67.469 2.595 43.031 1.000 27.948 88 LYS D CA 1
ATOM 636 C C . LYS A 1 88 ? 66.009 2.158 42.928 1.000 24.321 88 LYS D C 1
ATOM 637 O O . LYS A 1 88 ? 65.192 2.584 43.792 1.000 24.022 88 LYS D O 1
ATOM 643 N N . GLY A 1 89 ? 65.699 1.400 41.873 1.000 20.684 89 GLY D N 1
ATOM 644 C CA . GLY A 1 89 ? 64.352 0.892 41.574 1.000 18.946 89 GLY D CA 1
ATOM 645 C C . GLY A 1 89 ? 63.507 1.888 40.797 1.000 16.802 89 GLY D C 1
ATOM 646 O O . GLY A 1 89 ? 62.335 1.570 40.541 1.000 15.379 89 GLY D O 1
ATOM 647 N N . GLY A 1 90 ? 64.076 3.045 40.447 1.000 15.290 90 GLY D N 1
ATOM 648 C CA . GLY A 1 90 ? 63.373 4.134 39.749 1.000 14.062 90 GLY D CA 1
ATOM 649 C C . GLY A 1 90 ? 63.272 3.887 38.258 1.000 13.131 90 GLY D C 1
ATOM 650 O O . GLY A 1 90 ? 64.210 3.326 37.677 1.000 12.260 90 GLY D O 1
ATOM 651 N N . SER A 1 91 ? 62.155 4.296 37.671 1.000 12.704 91 SER D N 1
ATOM 652 C CA . SER A 1 91 ? 61.878 4.337 36.215 1.000 13.213 91 SER D CA 1
ATOM 653 C C . SER A 1 91 ? 60.768 5.361 36.016 1.000 13.602 91 SER D C 1
ATOM 654 O O . SER A 1 91 ? 60.144 5.735 37.023 1.000 13.739 91 SER D O 1
ATOM 657 N N . TYR A 1 92 ? 60.498 5.756 34.778 1.000 14.029 92 TYR D N 1
ATOM 658 C CA . TYR A 1 92 ? 59.380 6.664 34.445 1.000 15.366 92 TYR D CA 1
ATOM 659 C C . TYR A 1 92 ? 58.050 5.910 34.519 1.000 16.110 92 TYR D C 1
ATOM 660 O O . TYR A 1 92 ? 57.005 6.591 34.566 1.000 16.928 92 TYR D O 1
ATOM 669 N N . GLY A 1 93 ? 58.092 4.570 34.524 1.000 15.721 93 GLY D N 1
ATOM 670 C CA . GLY A 1 93 ? 56.947 3.727 34.904 1.000 14.366 93 GLY D CA 1
ATOM 671 C C . GLY A 1 93 ? 56.917 2.433 34.123 1.000 14.173 93 GLY D C 1
ATOM 672 O O . GLY A 1 93 ? 57.812 2.207 33.298 1.000 14.789 93 GLY D O 1
ATOM 673 N N . ALA A 1 94 ? 55.899 1.618 34.358 1.000 13.878 94 ALA D N 1
ATOM 674 C CA . ALA A 1 94 ? 55.630 0.401 33.578 1.000 14.992 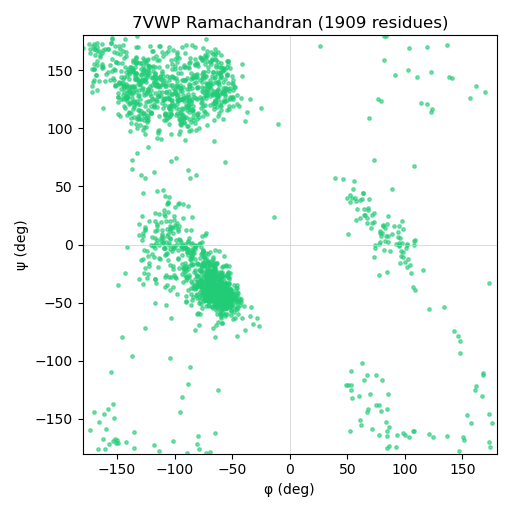94 ALA D CA 1
ATOM 675 C C . ALA A 1 94 ? 55.341 0.774 32.118 1.000 15.761 94 ALA D C 1
ATOM 676 O O . ALA A 1 94 ? 54.583 1.741 31.863 1.000 15.802 94 ALA D O 1
ATOM 678 N N . ARG A 1 95 ? 55.866 -0.019 31.185 1.000 16.484 95 ARG D N 1
ATOM 679 C CA . ARG A 1 95 ? 55.648 0.183 29.733 1.000 18.789 95 ARG D CA 1
ATOM 680 C C . ARG A 1 95 ? 54.464 -0.635 29.170 1.000 17.376 95 ARG D C 1
ATOM 681 O O . ARG A 1 95 ? 54.408 -1.853 29.386 1.000 16.708 95 ARG D O 1
ATOM 689 N N . GLY A 1 96 ? 53.582 0.004 28.395 1.000 16.284 96 GLY D N 1
ATOM 690 C CA . GLY A 1 96 ? 52.502 -0.655 27.629 1.000 16.031 96 GLY D CA 1
ATOM 691 C C . GLY A 1 96 ? 51.612 -1.583 28.458 1.000 15.466 96 GLY D C 1
ATOM 692 O O . GLY A 1 96 ? 51.295 -2.667 27.941 1.000 16.456 96 GLY D O 1
ATOM 693 N N . ILE A 1 97 ? 51.212 -1.203 29.676 1.000 13.993 97 ILE D N 1
ATOM 694 C CA . ILE A 1 97 ? 50.180 -1.945 30.467 1.000 14.494 97 ILE D CA 1
ATOM 695 C C . ILE A 1 97 ? 48.931 -1.053 30.553 1.000 14.082 97 ILE D C 1
ATOM 696 O O . ILE A 1 97 ? 48.823 -0.167 31.386 1.000 13.666 97 ILE D O 1
ATOM 701 N N . PRO A 1 98 ? 48.003 -1.185 29.596 1.000 13.210 98 PRO D N 1
ATOM 702 C CA . PRO A 1 98 ? 46.788 -0.383 29.584 1.000 13.399 98 PRO D CA 1
ATOM 703 C C . PRO A 1 98 ? 45.968 -0.613 30.857 1.000 13.624 98 PRO D C 1
ATOM 704 O O . PRO A 1 98 ? 46.063 -1.689 31.487 1.000 13.664 98 PRO D O 1
ATOM 708 N N . GLN A 1 99 ? 45.248 0.434 31.257 1.000 14.298 99 GLN D N 1
ATOM 709 C CA . GLN A 1 99 ? 44.445 0.473 32.506 1.000 14.589 99 GLN D CA 1
ATOM 710 C C . GLN A 1 99 ? 43.427 -0.687 32.527 1.000 14.377 99 GLN D C 1
ATOM 711 O O . GLN A 1 99 ? 43.157 -1.211 33.623 1.000 13.915 99 GLN D O 1
ATOM 717 N N . SER A 1 100 ? 42.875 -1.088 31.379 1.000 14.730 100 SER D N 1
ATOM 718 C CA . SER A 1 100 ? 41.926 -2.232 31.280 1.000 15.371 100 SER D CA 1
ATOM 719 C C . SER A 1 100 ? 42.627 -3.528 31.697 1.000 15.065 100 SER D C 1
ATOM 720 O O . SER A 1 100 ? 41.988 -4.385 32.356 1.000 13.352 100 SER D O 1
ATOM 723 N N . ARG A 1 101 ? 43.872 -3.702 31.258 1.000 15.512 101 ARG D N 1
ATOM 724 C CA . ARG A 1 101 ? 44.705 -4.853 31.656 1.000 17.277 101 ARG D CA 1
ATOM 725 C C . ARG A 1 101 ? 44.950 -4.769 33.167 1.000 17.227 101 ARG D C 1
ATOM 726 O O . ARG A 1 101 ? 44.827 -5.822 33.836 1.000 16.754 101 ARG D O 1
ATOM 734 N N . THR A 1 102 ? 45.249 -3.573 33.693 1.000 16.022 102 THR D N 1
ATOM 735 C CA . THR A 1 102 ? 45.496 -3.375 35.136 1.000 16.884 102 THR D CA 1
ATOM 736 C C . THR A 1 102 ? 44.243 -3.743 35.941 1.000 16.812 102 THR D C 1
ATOM 737 O O . THR A 1 102 ? 44.378 -4.526 36.881 1.000 16.202 102 THR D O 1
ATOM 741 N N . GLU A 1 103 ? 43.079 -3.207 35.586 1.000 16.910 103 GLU D N 1
ATOM 742 C CA . GLU A 1 103 ? 41.795 -3.513 36.280 1.000 17.326 103 GLU D CA 1
ATOM 743 C C . GLU A 1 103 ? 41.468 -4.999 36.077 1.000 16.445 103 GLU D C 1
ATOM 744 O O . GLU A 1 103 ? 41.036 -5.652 37.038 1.000 16.037 103 GLU D O 1
ATOM 750 N N . GLY A 1 104 ? 41.636 -5.516 34.857 1.000 17.161 104 GLY D N 1
ATOM 751 C CA . GLY A 1 104 ? 41.528 -6.960 34.548 1.000 16.519 104 GLY D CA 1
ATOM 752 C C . GLY A 1 104 ? 42.321 -7.796 35.545 1.000 17.264 104 GLY D C 1
ATOM 753 O O . GLY A 1 104 ? 41.781 -8.787 36.067 1.000 18.013 104 GLY D O 1
ATOM 754 N N . MET A 1 105 ? 43.549 -7.396 35.861 1.000 16.665 105 MET D N 1
ATOM 755 C CA . MET A 1 105 ? 44.417 -8.211 36.733 1.000 17.279 105 MET D CA 1
ATOM 756 C C . MET A 1 105 ? 43.904 -8.115 38.177 1.000 16.682 105 MET D C 1
ATOM 757 O O . MET A 1 105 ? 43.756 -9.181 38.824 1.000 16.533 105 MET D O 1
ATOM 762 N N . LEU A 1 106 ? 43.574 -6.909 38.648 1.000 17.143 106 LEU D N 1
ATOM 763 C CA . LEU A 1 106 ? 43.236 -6.649 40.077 1.000 17.207 106 LEU D CA 1
ATOM 764 C C . LEU A 1 106 ? 41.885 -7.278 40.458 1.000 18.541 106 LEU D C 1
ATOM 765 O O . LEU A 1 106 ? 41.770 -7.833 41.598 1.000 19.154 106 LEU D O 1
ATOM 770 N N . ALA A 1 107 ? 40.912 -7.253 39.547 1.000 18.587 107 ALA D N 1
ATOM 771 C CA . ALA A 1 107 ? 39.620 -7.955 39.719 1.000 18.973 107 ALA D CA 1
ATOM 772 C C . ALA A 1 107 ? 39.870 -9.464 39.829 1.000 19.605 107 ALA D C 1
ATOM 773 O O . ALA A 1 107 ? 39.311 -10.103 40.740 1.000 19.708 107 ALA D O 1
ATOM 775 N N . ALA A 1 108 ? 40.647 -10.027 38.899 1.000 20.268 108 ALA D N 1
ATOM 776 C CA . ALA A 1 108 ? 40.971 -11.462 38.905 1.000 18.335 108 ALA D CA 1
ATOM 777 C C . ALA A 1 108 ? 41.538 -11.849 40.253 1.000 18.574 108 ALA D C 1
ATOM 778 O O . ALA A 1 108 ? 41.055 -12.838 40.850 1.000 19.236 108 ALA D O 1
ATOM 779 N N . ALA A 1 109 ? 42.476 -11.056 40.765 1.000 18.343 109 ALA D N 1
ATOM 780 C CA . ALA A 1 109 ? 43.114 -11.337 42.065 1.000 18.808 109 ALA D CA 1
ATOM 781 C C . ALA A 1 109 ? 42.140 -11.183 43.218 1.000 19.246 109 ALA D C 1
ATOM 782 O O . ALA A 1 109 ? 42.244 -11.959 44.182 1.000 18.887 109 ALA D O 1
ATOM 783 N N . ALA A 1 110 ? 41.240 -10.199 43.146 1.000 19.888 110 ALA D N 1
ATOM 784 C CA . ALA A 1 110 ? 40.281 -9.897 44.234 1.000 21.260 110 ALA D CA 1
ATOM 785 C C . ALA A 1 110 ? 39.227 -11.008 44.303 1.000 22.167 110 ALA D C 1
ATOM 786 O O . ALA A 1 110 ? 38.911 -11.481 45.403 1.000 21.762 110 ALA D O 1
ATOM 788 N N . VAL A 1 111 ? 38.664 -11.386 43.162 1.000 22.423 111 VAL D N 1
ATOM 789 C CA . VAL A 1 111 ? 37.662 -12.482 43.108 1.000 22.635 111 VAL D CA 1
ATOM 790 C C . VAL A 1 111 ? 38.333 -13.797 43.530 1.000 23.921 111 VAL D C 1
ATOM 791 O O . VAL A 1 111 ? 37.744 -14.523 44.346 1.000 27.453 111 VAL D O 1
ATOM 795 N N . GLU A 1 112 ? 39.543 -14.082 43.052 1.000 22.628 112 GLU D N 1
ATOM 796 C CA . GLU A 1 112 ? 40.262 -15.322 43.432 1.000 21.943 112 GLU D CA 1
ATOM 797 C C . GLU A 1 112 ? 40.363 -15.411 44.963 1.000 21.822 112 GLU D C 1
ATOM 798 O O . GLU A 1 112 ? 40.285 -16.562 45.492 1.000 18.422 112 GLU D O 1
ATOM 804 N N . LEU A 1 113 ? 40.570 -14.262 45.640 1.000 21.282 113 LEU D N 1
ATOM 805 C CA . LEU A 1 113 ? 40.803 -14.171 47.114 1.000 21.196 113 LEU D CA 1
ATOM 806 C C . LEU A 1 113 ? 39.485 -13.994 47.887 1.000 20.928 113 LEU D C 1
ATOM 807 O O . LEU A 1 113 ? 39.551 -13.832 49.123 1.000 19.987 113 LEU D O 1
ATOM 812 N N . GLY A 1 114 ? 38.340 -13.947 47.220 1.000 21.077 114 GLY D N 1
ATOM 813 C CA . GLY A 1 114 ? 37.045 -14.003 47.918 1.000 23.956 114 GLY D CA 1
ATOM 814 C C . GLY A 1 114 ? 36.297 -12.685 47.947 1.000 24.032 114 GLY D C 1
ATOM 815 O O . GLY A 1 114 ? 35.199 -12.679 48.496 1.000 25.312 114 GLY D O 1
ATOM 816 N N . ALA A 1 115 ? 36.832 -11.607 47.383 1.000 24.141 115 ALA D N 1
ATOM 817 C CA . ALA A 1 115 ? 36.057 -10.364 47.221 1.000 25.621 115 ALA D CA 1
ATOM 818 C C . ALA A 1 115 ? 34.873 -10.701 46.306 1.000 27.166 115 ALA D C 1
ATOM 819 O O . ALA A 1 115 ? 35.071 -11.501 45.368 1.000 26.266 115 ALA D O 1
ATOM 821 N N . GLU A 1 116 ? 33.677 -10.187 46.607 1.000 28.046 116 GLU D N 1
ATOM 822 C CA . GLU A 1 116 ? 32.496 -10.298 45.709 1.000 28.412 116 GLU D CA 1
ATOM 823 C C . GLU A 1 116 ? 32.486 -9.053 44.835 1.000 28.147 116 GLU D C 1
ATOM 824 O O . GLU A 1 116 ? 32.569 -7.923 45.388 1.000 28.594 116 GLU D O 1
ATOM 830 N N . LEU A 1 117 ? 32.389 -9.250 43.528 1.000 26.067 117 LEU D N 1
ATOM 831 C CA . LEU A 1 117 ? 32.278 -8.140 42.567 1.000 27.979 117 LEU D CA 1
ATOM 832 C C . LEU A 1 117 ? 30.854 -8.158 42.020 1.000 28.738 117 LEU D C 1
ATOM 833 O O . LEU A 1 117 ? 30.438 -9.217 41.506 1.000 30.611 117 LEU D O 1
ATOM 838 N N . ARG A 1 118 ? 30.141 -7.036 42.141 1.000 27.015 118 ARG D N 1
ATOM 839 C CA . ARG A 1 118 ? 28.745 -6.912 41.662 1.000 28.679 118 ARG D CA 1
ATOM 840 C C . ARG A 1 118 ? 28.646 -5.700 40.740 1.000 27.214 118 ARG D C 1
ATOM 841 O O . ARG A 1 118 ? 28.768 -4.563 41.235 1.000 28.264 118 ARG D O 1
ATOM 849 N N . ARG A 1 119 ? 28.398 -5.954 39.459 1.000 24.887 119 ARG D N 1
ATOM 850 C CA . ARG A 1 119 ? 28.339 -4.917 38.409 1.000 25.525 119 ARG D CA 1
ATOM 851 C C . ARG A 1 119 ? 26.881 -4.517 38.144 1.000 27.741 119 ARG D C 1
ATOM 852 O O . ARG A 1 119 ? 25.977 -5.266 38.544 1.000 29.058 119 ARG D O 1
ATOM 860 N N . GLY A 1 120 ? 26.666 -3.383 37.470 1.000 28.261 120 GLY D N 1
ATOM 861 C CA . GLY A 1 120 ? 25.319 -2.827 37.229 1.000 30.835 120 GLY D CA 1
ATOM 862 C C . GLY A 1 120 ? 24.624 -2.499 38.540 1.000 33.125 120 GLY D C 1
ATOM 863 O O . GLY A 1 120 ? 23.428 -2.754 38.655 1.000 35.400 120 GLY D O 1
ATOM 864 N N . GLN A 1 121 ? 25.373 -1.993 39.517 1.000 33.844 121 GLN D N 1
ATOM 865 C CA . GLN A 1 121 ? 24.874 -1.643 40.865 1.000 35.067 121 GLN D CA 1
ATOM 866 C C . GLN A 1 121 ? 25.271 -0.196 41.156 1.000 35.741 121 GLN D C 1
ATOM 867 O O . GLN A 1 121 ? 26.460 0.020 41.474 1.000 36.034 121 GLN D O 1
ATOM 873 N N . GLU A 1 122 ? 24.336 0.751 41.017 1.000 34.543 122 GLU D N 1
ATOM 874 C CA . GLU A 1 122 ? 24.607 2.189 41.271 1.000 33.520 122 GLU D CA 1
ATOM 875 C C . GLU A 1 122 ? 24.222 2.534 42.709 1.000 34.991 122 GLU D C 1
ATOM 876 O O . GLU A 1 122 ? 23.073 2.252 43.085 1.000 34.006 122 GLU D O 1
ATOM 882 N N . VAL A 1 123 ? 25.159 3.097 43.483 1.000 33.330 123 VAL D N 1
ATOM 883 C CA . VAL A 1 123 ? 24.891 3.623 44.851 1.000 35.194 123 VAL D CA 1
ATOM 884 C C . VAL A 1 123 ? 24.256 5.004 44.697 1.000 37.535 123 VAL D C 1
ATOM 885 O O . VAL A 1 123 ? 24.761 5.798 43.860 1.000 34.008 123 VAL D O 1
ATOM 889 N N . VAL A 1 124 ? 23.183 5.279 45.448 1.000 37.973 124 VAL D N 1
ATOM 890 C CA . VAL A 1 124 ? 22.424 6.561 45.305 1.000 37.654 124 VAL D CA 1
ATOM 891 C C . VAL A 1 124 ? 22.383 7.293 46.640 1.000 38.289 124 VAL D C 1
ATOM 892 O O . VAL A 1 124 ? 22.268 8.521 46.600 1.000 46.935 124 VAL D O 1
ATOM 896 N N . SER A 1 125 ? 22.493 6.583 47.763 1.000 39.149 125 SER D N 1
ATOM 897 C CA . SER A 1 125 ? 22.390 7.164 49.127 1.000 37.862 125 SER D CA 1
ATOM 898 C C . SER A 1 125 ? 23.187 6.287 50.087 1.000 35.807 125 SER D C 1
ATOM 899 O O . SER A 1 125 ? 23.177 5.076 49.891 1.000 33.374 125 SER D O 1
ATOM 902 N N . ILE A 1 126 ? 23.852 6.904 51.064 1.000 39.203 126 ILE D N 1
ATOM 903 C CA . ILE A 1 126 ? 24.683 6.231 52.104 1.000 39.558 126 ILE D CA 1
ATOM 904 C C . ILE A 1 126 ? 24.211 6.732 53.473 1.000 41.886 126 ILE D C 1
ATOM 905 O O . ILE A 1 126 ? 23.693 7.866 53.538 1.000 41.586 126 ILE D O 1
ATOM 910 N N . ASP A 1 127 ? 24.398 5.934 54.525 1.000 41.659 127 ASP D N 1
ATOM 911 C CA . ASP A 1 127 ? 23.999 6.307 55.903 1.000 40.563 127 ASP D CA 1
ATOM 912 C C . ASP A 1 127 ? 24.951 5.700 56.939 1.000 41.470 127 ASP D C 1
ATOM 913 O O . ASP A 1 127 ? 24.908 4.468 57.139 1.000 48.279 127 ASP D O 1
ATOM 918 N N . ASP A 1 128 ? 25.748 6.552 57.590 1.000 39.151 128 ASP D N 1
ATOM 919 C CA . ASP A 1 128 ? 26.605 6.220 58.761 1.000 40.485 128 ASP D CA 1
ATOM 920 C C . ASP A 1 128 ? 25.806 6.531 60.042 1.000 42.022 128 ASP D C 1
ATOM 921 O O . ASP A 1 128 ? 25.577 7.718 60.316 1.000 45.729 128 ASP D O 1
ATOM 926 N N . ASP A 1 129 ? 25.361 5.506 60.778 1.000 44.834 129 ASP D N 1
ATOM 927 C CA . ASP A 1 129 ? 24.644 5.664 62.076 1.000 44.619 129 ASP D CA 1
ATOM 928 C C . ASP A 1 129 ? 25.659 5.673 63.228 1.000 44.172 129 ASP D C 1
ATOM 929 O O . ASP A 1 129 ? 25.288 6.131 64.323 1.000 45.224 129 ASP D O 1
ATOM 934 N N . GLY A 1 130 ? 26.870 5.146 62.996 1.000 42.974 130 GLY D N 1
ATOM 935 C CA . GLY A 1 130 ? 28.004 5.157 63.944 1.000 41.184 130 GLY D CA 1
ATOM 936 C C . GLY A 1 130 ? 28.290 3.793 64.550 1.000 41.106 130 GLY D C 1
ATOM 937 O O . GLY A 1 130 ? 29.159 3.733 65.440 1.000 40.546 130 GLY D O 1
ATOM 938 N N . THR A 1 131 ? 27.563 2.749 64.126 1.000 42.598 131 THR D N 1
ATOM 939 C CA . THR A 1 131 ? 27.815 1.311 64.460 1.000 44.284 131 THR D CA 1
ATOM 940 C C . THR A 1 131 ? 27.910 0.442 63.193 1.000 40.094 131 THR D C 1
ATOM 941 O O . THR A 1 131 ? 28.145 -0.770 63.344 1.000 37.347 131 THR D O 1
ATOM 945 N N . GLY A 1 132 ? 27.670 1.034 62.018 1.000 37.978 132 GLY D N 1
ATOM 946 C CA . GLY A 1 132 ? 27.562 0.371 60.703 1.000 37.697 132 GLY D CA 1
ATOM 947 C C . GLY A 1 132 ? 27.298 1.408 59.628 1.000 36.439 132 GLY D C 1
ATOM 948 O O . GLY A 1 132 ? 27.036 2.561 59.997 1.000 38.921 132 GLY D O 1
ATOM 949 N N . VAL A 1 133 ? 27.392 1.032 58.354 1.000 35.891 133 VAL D N 1
ATOM 950 C CA . VAL A 1 133 ? 27.042 1.910 57.198 1.000 35.873 133 VAL D CA 1
ATOM 951 C C . VAL A 1 133 ? 26.046 1.170 56.311 1.000 36.090 133 VAL D C 1
ATOM 952 O O . VAL A 1 133 ? 26.200 -0.053 56.146 1.000 42.427 133 VAL D O 1
ATOM 956 N N . ALA A 1 134 ? 25.072 1.892 55.764 1.000 34.956 134 ALA D N 1
ATOM 957 C CA . ALA A 1 134 ? 24.037 1.341 54.870 1.000 35.403 134 ALA D CA 1
ATOM 958 C C . ALA A 1 134 ? 24.047 2.111 53.559 1.000 35.740 134 ALA D C 1
ATOM 959 O O . ALA A 1 134 ? 24.282 3.335 53.572 1.000 34.202 134 ALA D O 1
ATOM 961 N N . VAL A 1 135 ? 23.724 1.414 52.480 1.000 33.956 135 VAL D N 1
ATOM 962 C CA . VAL A 1 135 ? 23.805 1.970 51.109 1.000 34.959 135 VAL D CA 1
ATOM 963 C C . VAL A 1 135 ? 22.550 1.536 50.357 1.000 34.369 135 VAL D C 1
ATOM 964 O O . VAL A 1 135 ? 22.213 0.336 50.394 1.000 34.457 135 VAL D O 1
ATOM 968 N N . VAL A 1 136 ? 21.866 2.486 49.731 1.000 33.736 136 VAL D N 1
ATOM 969 C CA . VAL A 1 136 ? 20.790 2.175 48.758 1.000 35.481 136 VAL D CA 1
ATOM 970 C C . VAL A 1 136 ? 21.466 2.018 47.393 1.000 36.776 136 VAL D C 1
ATOM 971 O O . VAL A 1 136 ? 22.214 2.930 46.978 1.000 36.848 136 VAL D O 1
ATOM 975 N N . VAL A 1 137 ? 21.203 0.888 46.742 1.000 36.854 137 VAL D N 1
ATOM 976 C CA . VAL A 1 137 ? 21.810 0.483 45.448 1.000 39.173 137 VAL D CA 1
ATOM 977 C C . VAL A 1 137 ? 20.685 0.228 44.453 1.000 41.536 137 VAL D C 1
ATOM 978 O O . VAL A 1 137 ? 19.815 -0.611 44.749 1.000 43.985 137 VAL D O 1
ATOM 982 N N . ARG A 1 138 ? 20.731 0.929 43.322 1.000 45.281 138 ARG D N 1
ATOM 983 C CA . ARG A 1 138 ? 19.855 0.722 42.148 1.000 48.590 138 ARG D CA 1
ATOM 984 C C . ARG A 1 138 ? 20.467 -0.348 41.225 1.000 55.162 138 ARG D C 1
ATOM 985 O O . ARG A 1 138 ? 21.566 -0.116 40.641 1.000 55.133 138 ARG D O 1
ATOM 993 N N . THR A 1 139 ? 19.780 -1.490 41.116 1.000 56.078 139 THR D N 1
ATOM 994 C CA . THR A 1 139 ? 20.086 -2.617 40.196 1.000 54.747 139 THR D CA 1
ATOM 995 C C . THR A 1 139 ? 19.127 -2.506 39.007 1.000 55.380 139 THR D C 1
ATOM 996 O O . THR A 1 139 ? 18.480 -1.454 38.883 1.000 51.523 139 THR D O 1
ATOM 1000 N N . ALA A 1 140 ? 19.068 -3.537 38.161 1.000 61.767 140 ALA D N 1
ATOM 1001 C CA . ALA A 1 140 ? 18.044 -3.706 37.102 1.000 66.777 140 ALA D CA 1
ATOM 1002 C C . ALA A 1 140 ? 16.775 -4.327 37.712 1.000 69.856 140 ALA D C 1
ATOM 1003 O O . ALA A 1 140 ? 15.670 -3.931 37.296 1.000 68.764 140 ALA D O 1
ATOM 1005 N N . ASP A 1 141 ? 16.941 -5.246 38.673 1.000 72.147 141 ASP D N 1
ATOM 1006 C CA . ASP A 1 141 ? 15.849 -5.996 39.356 1.000 74.327 141 ASP D CA 1
ATOM 1007 C C . ASP A 1 141 ? 14.992 -5.049 40.216 1.000 73.713 141 ASP D C 1
ATOM 1008 O O . ASP A 1 141 ? 13.799 -5.372 40.391 1.000 82.953 141 ASP D O 1
ATOM 1013 N N . GLY A 1 142 ? 15.549 -3.950 40.753 1.000 63.824 142 GLY D N 1
ATOM 1014 C CA . GLY A 1 142 ? 14.751 -2.919 41.453 1.000 60.508 142 GLY D CA 1
ATOM 1015 C C . GLY A 1 142 ? 15.589 -1.916 42.236 1.000 59.879 142 GLY D C 1
ATOM 1016 O O . GLY A 1 142 ? 16.220 -1.054 41.602 1.000 64.654 142 GLY D O 1
ATOM 1017 N N . GLU A 1 143 ? 15.492 -1.960 43.569 1.000 54.587 143 GLU D N 1
ATOM 1018 C CA . GLU A 1 143 ? 16.379 -1.276 44.552 1.000 52.740 143 GLU D CA 1
ATOM 1019 C C . GLU A 1 143 ? 16.638 -2.249 45.700 1.000 53.020 143 GLU D C 1
ATOM 1020 O O . GLU A 1 143 ? 15.779 -3.113 45.941 1.000 51.096 143 GLU D O 1
ATOM 1026 N N . GLN A 1 144 ? 17.772 -2.113 46.383 1.000 52.418 144 GLN D N 1
ATOM 1027 C CA . GLN A 1 144 ? 18.069 -2.889 47.610 1.000 48.608 144 GLN D CA 1
ATOM 1028 C C . GLN A 1 144 ? 18.826 -2.001 48.586 1.000 45.594 144 GLN D C 1
ATOM 1029 O O . GLN A 1 144 ? 19.193 -0.877 48.221 1.000 48.789 144 GLN D O 1
ATOM 1035 N N . THR A 1 145 ? 19.100 -2.550 49.761 1.000 42.168 145 THR D N 1
ATOM 1036 C CA . THR A 1 145 ? 19.879 -1.903 50.835 1.000 41.476 145 THR D CA 1
ATOM 1037 C C . THR A 1 145 ? 20.926 -2.892 51.340 1.000 40.345 145 THR D C 1
ATOM 1038 O O . THR A 1 145 ? 20.542 -3.950 51.856 1.000 39.830 145 THR D O 1
ATOM 1042 N N . LEU A 1 146 ? 22.201 -2.561 51.160 1.000 38.094 146 LEU D N 1
ATOM 1043 C CA . LEU A 1 146 ? 23.324 -3.406 51.608 1.000 37.932 146 LEU D CA 1
ATOM 1044 C C . LEU A 1 146 ? 23.883 -2.758 52.871 1.000 36.688 146 LEU D C 1
ATOM 1045 O O . LEU A 1 146 ? 23.616 -1.567 53.061 1.000 36.881 146 LEU D O 1
ATOM 1050 N N . ARG A 1 147 ? 24.602 -3.508 53.703 1.000 33.606 147 ARG D N 1
ATOM 1051 C CA . ARG A 1 147 ? 25.088 -2.969 54.986 1.000 36.131 147 ARG D CA 1
ATOM 1052 C C . ARG A 1 147 ? 26.455 -3.569 55.302 1.000 36.068 147 ARG D C 1
ATOM 1053 O O . ARG A 1 147 ? 26.708 -4.752 55.021 1.000 34.558 147 ARG D O 1
ATOM 1061 N N . ALA A 1 148 ? 27.317 -2.739 55.865 1.000 36.167 148 ALA D N 1
ATOM 1062 C CA . ALA A 1 148 ? 28.699 -3.101 56.216 1.000 36.196 148 ALA D CA 1
ATOM 1063 C C . ALA A 1 148 ? 29.100 -2.320 57.460 1.000 34.287 148 ALA D C 1
ATOM 1064 O O . ALA A 1 148 ? 28.380 -1.387 57.817 1.000 36.646 148 ALA D O 1
ATOM 1066 N N . LYS A 1 149 ? 30.219 -2.687 58.069 1.000 33.317 149 LYS D N 1
ATOM 1067 C CA . LYS A 1 149 ? 30.829 -1.934 59.190 1.000 34.401 149 LYS D CA 1
ATOM 1068 C C . LYS A 1 149 ? 31.452 -0.624 58.680 1.000 34.253 149 LYS D C 1
ATOM 1069 O O . LYS A 1 149 ? 31.411 0.370 59.431 1.000 34.846 149 LYS D O 1
ATOM 1075 N N . TYR A 1 150 ? 32.052 -0.628 57.483 1.000 34.475 150 TYR D N 1
ATOM 1076 C CA . TYR A 1 150 ? 32.730 0.549 56.873 1.000 32.607 150 TYR D CA 1
ATOM 1077 C C . TYR A 1 150 ? 32.419 0.607 55.379 1.000 31.465 150 TYR D C 1
ATOM 1078 O O . TYR A 1 150 ? 32.322 -0.462 54.716 1.000 28.752 150 TYR D O 1
ATOM 1087 N N . LEU A 1 151 ? 32.239 1.835 54.875 1.000 31.445 151 LEU D N 1
ATOM 1088 C CA . LEU A 1 151 ? 32.009 2.140 53.439 1.000 30.433 151 LEU D CA 1
ATOM 1089 C C . LEU A 1 151 ? 33.211 2.914 52.897 1.000 29.201 151 LEU D C 1
ATOM 1090 O O . LEU A 1 151 ? 33.598 3.919 53.515 1.000 28.006 151 LEU D O 1
ATOM 1095 N N . VAL A 1 152 ? 33.747 2.483 51.758 1.000 27.683 152 VAL D N 1
ATOM 1096 C CA . VAL A 1 152 ? 34.882 3.174 51.081 1.000 27.157 152 VAL D CA 1
ATOM 1097 C C . VAL A 1 152 ? 34.374 3.689 49.737 1.000 24.631 152 VAL D C 1
ATOM 1098 O O . VAL A 1 152 ? 33.816 2.896 48.985 1.000 23.326 152 VAL D O 1
ATOM 1102 N N . GLY A 1 153 ? 34.501 4.995 49.507 1.000 23.744 153 GLY D N 1
ATOM 1103 C CA . GLY A 1 153 ? 34.250 5.622 48.195 1.000 24.113 153 GLY D CA 1
ATOM 1104 C C . GLY A 1 153 ? 35.515 5.616 47.343 1.000 22.331 153 GLY D C 1
ATOM 1105 O O . GLY A 1 153 ? 36.415 6.412 47.632 1.000 21.274 153 GLY D O 1
ATOM 1106 N N . ALA A 1 154 ? 35.595 4.689 46.388 1.000 21.467 154 ALA D N 1
ATOM 1107 C CA . ALA A 1 154 ? 36.639 4.585 45.349 1.000 21.453 154 ALA D CA 1
ATOM 1108 C C . ALA A 1 154 ? 35.940 4.810 44.017 1.000 23.050 154 ALA D C 1
ATOM 1109 O O . ALA A 1 154 ? 36.161 4.026 43.085 1.000 24.335 154 ALA D O 1
ATOM 1111 N N . ASP A 1 155 ? 35.092 5.842 43.966 1.000 25.016 155 ASP D N 1
ATOM 1112 C CA . ASP A 1 155 ? 34.012 5.970 42.953 1.000 25.728 155 ASP D CA 1
ATOM 1113 C C . ASP A 1 155 ? 34.307 7.120 41.985 1.000 26.643 155 ASP D C 1
ATOM 1114 O O . ASP A 1 155 ? 33.378 7.526 41.262 1.000 25.581 155 ASP D O 1
ATOM 1119 N N . GLY A 1 156 ? 35.567 7.565 41.889 1.000 28.523 156 GLY D N 1
ATOM 1120 C CA . GLY A 1 156 ? 36.037 8.434 40.789 1.000 27.227 156 GLY D CA 1
ATOM 1121 C C . GLY A 1 156 ? 35.941 9.922 41.107 1.000 28.311 156 GLY D C 1
ATOM 1122 O O . GLY A 1 156 ? 35.622 10.285 42.279 1.000 23.593 156 GLY D O 1
ATOM 1123 N N . ALA A 1 157 ? 36.232 10.759 40.103 1.000 25.031 157 ALA D N 1
ATOM 1124 C CA . ALA A 1 157 ? 36.329 12.233 40.229 1.000 26.646 157 ALA D CA 1
ATOM 1125 C C . ALA A 1 157 ? 35.023 12.830 40.788 1.000 27.629 157 ALA D C 1
ATOM 1126 O O . ALA A 1 157 ? 35.129 13.755 41.606 1.000 28.316 157 ALA D O 1
ATOM 1128 N N . ARG A 1 158 ? 33.858 12.329 40.354 1.000 29.700 158 ARG D N 1
ATOM 1129 C CA . ARG A 1 158 ? 32.496 12.813 40.737 1.000 32.342 158 ARG D CA 1
ATOM 1130 C C . ARG A 1 158 ? 31.905 11.949 41.861 1.000 30.011 158 ARG D C 1
ATOM 1131 O O . ARG A 1 158 ? 30.664 11.798 41.893 1.000 30.286 158 ARG D O 1
ATOM 1139 N N . SER A 1 159 ? 32.757 11.465 42.776 1.000 26.849 159 SER D N 1
ATOM 1140 C CA . SER A 1 159 ? 32.436 10.512 43.870 1.000 25.475 159 SER D CA 1
ATOM 1141 C C . SER A 1 159 ? 31.065 10.810 44.478 1.000 26.674 159 SER D C 1
ATOM 1142 O O . SER A 1 159 ? 30.938 11.820 45.215 1.000 29.689 159 SER D O 1
ATOM 1145 N N . THR A 1 160 ? 30.087 9.956 44.169 1.000 26.870 160 THR D N 1
ATOM 1146 C CA . THR A 1 160 ? 28.773 9.890 44.846 1.000 25.580 160 THR D CA 1
ATOM 1147 C C . THR A 1 160 ? 29.009 9.952 46.355 1.000 28.785 160 THR D C 1
ATOM 1148 O O . THR A 1 160 ? 28.351 10.765 47.041 1.000 33.865 160 THR D O 1
ATOM 1152 N N . VAL A 1 161 ? 29.934 9.127 46.841 1.000 28.308 161 VAL D N 1
ATOM 1153 C CA . VAL A 1 161 ? 30.154 8.903 48.294 1.000 28.816 161 VAL D CA 1
ATOM 1154 C C . VAL A 1 161 ? 30.691 10.204 48.906 1.000 30.174 161 VAL D C 1
ATOM 1155 O O . VAL A 1 161 ? 30.161 10.611 49.955 1.000 32.862 161 VAL D O 1
ATOM 1159 N N . ARG A 1 162 ? 31.707 10.824 48.289 1.000 30.892 162 ARG D N 1
ATOM 1160 C CA . ARG A 1 162 ? 32.297 12.107 48.753 1.000 29.753 162 ARG D CA 1
ATOM 1161 C C . ARG A 1 162 ? 31.166 13.123 48.995 1.000 30.734 162 ARG D C 1
ATOM 1162 O O . ARG A 1 162 ? 31.107 13.666 50.107 1.000 26.876 162 ARG D O 1
ATOM 1170 N N . LYS A 1 163 ? 30.318 13.350 47.983 1.000 32.106 163 LYS D N 1
ATOM 1171 C CA . LYS A 1 163 ? 29.177 14.307 48.017 1.000 37.132 163 LYS D CA 1
ATOM 1172 C C . LYS A 1 163 ? 28.196 13.911 49.140 1.000 38.901 163 LYS D C 1
ATOM 1173 O O . LYS A 1 163 ? 28.044 14.692 50.125 1.000 34.521 163 LYS D O 1
ATOM 1179 N N . ALA A 1 164 ? 27.591 12.723 49.036 1.000 35.048 164 ALA D N 1
ATOM 1180 C CA . ALA A 1 164 ? 26.674 12.164 50.056 1.000 36.119 164 ALA D CA 1
ATOM 1181 C C . ALA A 1 164 ? 27.263 12.336 51.469 1.000 34.398 164 ALA D C 1
ATOM 1182 O O . ALA A 1 164 ? 26.487 12.583 52.400 1.000 36.328 164 ALA D O 1
ATOM 1184 N N . ALA A 1 165 ? 28.584 12.237 51.637 1.000 32.649 165 ALA D N 1
ATOM 1185 C CA . ALA A 1 165 ? 29.262 12.335 52.954 1.000 30.907 165 ALA D CA 1
ATOM 1186 C C . ALA A 1 165 ? 29.453 13.796 53.347 1.000 31.052 165 ALA D C 1
ATOM 1187 O O . ALA A 1 165 ? 29.857 14.034 54.505 1.000 33.872 165 ALA D O 1
ATOM 1189 N N . GLY A 1 166 ? 29.246 14.711 52.399 1.000 30.684 166 GLY D N 1
ATOM 1190 C CA . GLY A 1 166 ? 29.373 16.169 52.583 1.000 32.674 166 GLY D CA 1
ATOM 1191 C C . GLY A 1 166 ? 30.809 16.669 52.572 1.000 31.463 166 GLY D C 1
ATOM 1192 O O . GLY A 1 166 ? 31.008 17.837 52.950 1.000 29.063 166 GLY D O 1
ATOM 1193 N N . ILE A 1 167 ? 31.789 15.845 52.181 1.000 32.629 167 ILE D N 1
ATOM 1194 C CA . ILE A 1 167 ? 33.234 16.237 52.232 1.000 30.780 167 ILE D CA 1
ATOM 1195 C C . ILE A 1 167 ? 33.488 17.217 51.087 1.000 28.904 167 ILE D C 1
ATOM 1196 O O . ILE A 1 167 ? 32.913 17.038 50.003 1.000 26.592 167 ILE D O 1
ATOM 1201 N N . ASP A 1 168 ? 34.333 18.205 51.337 1.000 30.815 168 ASP D N 1
ATOM 1202 C CA . ASP A 1 168 ? 34.647 19.283 50.368 1.000 35.976 168 ASP D CA 1
ATOM 1203 C C . ASP A 1 168 ? 35.739 18.805 49.388 1.000 31.909 168 ASP D C 1
ATOM 1204 O O . ASP A 1 168 ? 36.660 18.084 49.815 1.000 30.443 168 ASP D O 1
ATOM 1209 N N . PHE A 1 169 ? 35.658 19.226 48.124 1.000 29.617 169 PHE D N 1
ATOM 1210 C CA . PHE A 1 169 ? 36.605 18.852 47.037 1.000 29.277 169 PHE D CA 1
ATOM 1211 C C . PHE A 1 169 ? 37.293 20.112 46.518 1.000 28.111 169 PHE D C 1
ATOM 1212 O O . PHE A 1 169 ? 37.138 20.473 45.355 1.000 28.140 169 PHE D O 1
ATOM 1220 N N . PRO A 1 170 ? 38.060 20.827 47.374 1.000 28.269 170 PRO D N 1
ATOM 1221 C CA . PRO A 1 170 ? 38.671 22.101 46.983 1.000 29.277 170 PRO D CA 1
ATOM 1222 C C . PRO A 1 170 ? 39.899 21.996 46.068 1.000 33.008 170 PRO D C 1
ATOM 1223 O O . PRO A 1 170 ? 40.746 21.139 46.232 1.000 30.643 170 PRO D O 1
ATOM 1227 N N . GLY A 1 171 ? 40.002 22.931 45.143 1.000 36.362 171 GLY D N 1
ATOM 1228 C CA . GLY A 1 171 ? 41.245 23.134 44.392 1.000 39.694 171 GLY D CA 1
ATOM 1229 C C . GLY A 1 171 ? 41.062 24.142 43.282 1.000 43.257 171 GLY D C 1
ATOM 1230 O O . GLY A 1 171 ? 40.270 25.090 43.454 1.000 44.296 171 GLY D O 1
ATOM 1231 N N . THR A 1 172 ? 41.766 23.912 42.176 1.000 44.143 172 THR D N 1
ATOM 1232 C CA . THR A 1 172 ? 41.859 24.828 41.024 1.000 42.228 172 THR D CA 1
ATOM 1233 C C . THR A 1 172 ? 40.900 24.345 39.945 1.000 41.142 172 THR D C 1
ATOM 1234 O O . THR A 1 172 ? 40.579 23.138 39.880 1.000 40.519 172 THR D O 1
ATOM 1238 N N . ASP A 1 173 ? 40.471 25.289 39.128 1.000 38.237 173 ASP D N 1
ATOM 1239 C CA . ASP A 1 173 ? 39.483 25.075 38.054 1.000 37.356 173 ASP D CA 1
ATOM 1240 C C . ASP A 1 173 ? 40.265 24.727 36.796 1.000 34.287 173 ASP D C 1
ATOM 1241 O O . ASP A 1 173 ? 41.412 25.133 36.639 1.000 37.409 173 ASP D O 1
ATOM 1246 N N . PRO A 1 174 ? 39.673 23.974 35.853 1.000 31.092 174 PRO D N 1
ATOM 1247 C CA . PRO A 1 174 ? 40.286 23.777 34.543 1.000 30.558 174 PRO D CA 1
ATOM 1248 C C . PRO A 1 174 ? 40.711 25.115 33.913 1.000 30.492 174 PRO D C 1
ATOM 1249 O O . PRO A 1 174 ? 39.883 25.983 33.830 1.000 33.994 174 PRO D O 1
ATOM 1253 N N . THR A 1 175 ? 41.967 25.261 33.491 1.000 28.625 175 THR D N 1
ATOM 1254 C CA . THR A 1 175 ? 42.424 26.394 32.639 1.000 26.220 175 THR D CA 1
ATOM 1255 C C . THR A 1 175 ? 42.723 25.912 31.218 1.000 25.669 175 THR D C 1
ATOM 1256 O O . THR A 1 175 ? 43.038 26.749 30.373 1.000 26.218 175 THR D O 1
ATOM 1260 N N . MET A 1 176 ? 42.606 24.617 30.945 1.000 26.116 176 MET D N 1
ATOM 1261 C CA . MET A 1 176 ? 42.927 24.078 29.603 1.000 27.239 176 MET D CA 1
ATOM 1262 C C . MET A 1 176 ? 42.389 22.658 29.461 1.000 24.565 176 MET D C 1
ATOM 1263 O O . MET A 1 176 ? 42.018 22.065 30.477 1.000 23.758 176 MET D O 1
ATOM 1268 N N . GLU A 1 177 ? 42.373 22.167 28.221 1.000 24.267 177 GLU D N 1
ATOM 1269 C CA . GLU A 1 177 ? 42.095 20.763 27.860 1.000 23.790 177 GLU D CA 1
ATOM 1270 C C . GLU A 1 177 ? 43.260 20.213 27.028 1.000 21.048 177 GLU D C 1
ATOM 1271 O O . GLU A 1 177 ? 43.932 20.987 26.347 1.000 18.351 177 GLU D O 1
ATOM 1277 N N . MET A 1 178 ? 43.425 18.894 27.036 1.000 20.439 178 MET D N 1
ATOM 1278 C CA . MET A 1 178 ? 44.120 18.169 25.951 1.000 20.435 178 MET D CA 1
ATOM 1279 C C . MET A 1 178 ? 43.156 17.149 25.391 1.000 17.947 178 MET D C 1
ATOM 1280 O O . MET A 1 178 ? 42.391 16.590 26.175 1.000 16.623 178 MET D O 1
ATOM 1285 N N . TRP A 1 179 ? 43.273 16.894 24.093 1.000 17.578 179 TRP D N 1
ATOM 1286 C CA . TRP A 1 179 ? 42.457 15.897 23.376 1.000 19.434 179 TRP D CA 1
ATOM 1287 C C . TRP A 1 179 ? 43.365 14.735 22.988 1.000 20.502 179 TRP D C 1
ATOM 1288 O O . TRP A 1 179 ? 44.540 14.970 22.626 1.000 22.305 179 TRP D O 1
ATOM 1299 N N . LEU A 1 180 ? 42.808 13.534 23.018 1.000 19.477 180 LEU D N 1
ATOM 1300 C CA . LEU A 1 180 ? 43.489 12.345 22.495 1.000 19.120 180 LEU D CA 1
ATOM 1301 C C . LEU A 1 180 ? 42.571 11.686 21.473 1.000 18.519 180 LEU D C 1
ATOM 1302 O O . LEU A 1 180 ? 41.341 11.688 21.660 1.000 16.886 180 LEU D O 1
ATOM 1307 N N . ALA A 1 181 ? 43.173 11.189 20.399 1.000 16.902 181 ALA D N 1
ATOM 1308 C CA . ALA A 1 181 ? 42.515 10.275 19.456 1.000 16.270 181 ALA D CA 1
ATOM 1309 C C . ALA A 1 181 ? 43.372 9.014 19.391 1.000 16.526 181 ALA D C 1
ATOM 1310 O O . ALA A 1 181 ? 44.626 9.152 19.238 1.000 16.210 181 ALA D O 1
ATOM 1312 N N . ASP A 1 182 ? 42.733 7.851 19.498 1.000 15.230 182 ASP D N 1
ATOM 1313 C CA . ASP A 1 182 ? 43.374 6.544 19.218 1.000 15.206 182 ASP D CA 1
ATOM 1314 C C . ASP A 1 182 ? 43.069 6.191 17.763 1.000 15.142 182 ASP D C 1
ATOM 1315 O O . ASP A 1 182 ? 41.889 6.175 17.382 1.000 15.169 182 ASP D O 1
ATOM 1320 N N . VAL A 1 183 ? 44.105 5.932 16.977 1.000 14.426 183 VAL D N 1
ATOM 1321 C CA . VAL A 1 183 ? 43.984 5.806 15.507 1.000 14.851 183 VAL D CA 1
ATOM 1322 C C . VAL A 1 183 ? 44.908 4.678 15.017 1.000 14.657 183 VAL D C 1
ATOM 1323 O O . VAL A 1 183 ? 46.113 4.717 15.332 1.000 14.374 183 VAL D O 1
ATOM 1327 N N . ALA A 1 184 ? 44.365 3.733 14.243 1.000 13.721 184 ALA D N 1
ATOM 1328 C CA . ALA A 1 184 ? 45.116 2.611 13.662 1.000 13.773 184 ALA D CA 1
ATOM 1329 C C . ALA A 1 184 ? 45.475 2.940 12.216 1.000 14.549 184 ALA D C 1
ATOM 1330 O O . ALA A 1 184 ? 44.656 3.581 11.498 1.000 14.290 184 ALA D O 1
ATOM 1332 N N . GLY A 1 185 ? 46.670 2.506 11.817 1.000 14.116 185 GLY D N 1
ATOM 1333 C CA . GLY A 1 185 ? 47.093 2.402 10.416 1.000 13.841 185 GLY D CA 1
ATOM 1334 C C . GLY A 1 185 ? 47.867 3.627 9.989 1.000 14.501 185 GLY D C 1
ATOM 1335 O O . GLY A 1 185 ? 48.160 3.730 8.818 1.000 14.791 185 GLY D O 1
ATOM 1336 N N . CYS A 1 186 ? 48.185 4.564 10.874 1.000 15.978 186 CYS D N 1
ATOM 1337 C CA . CYS A 1 186 ? 48.836 5.824 10.421 1.000 17.710 186 CYS D CA 1
ATOM 1338 C C . CYS A 1 186 ? 50.360 5.677 10.475 1.000 17.890 186 CYS D C 1
ATOM 1339 O O . CYS A 1 186 ? 51.023 6.441 9.766 1.000 17.296 186 CYS D O 1
ATOM 1342 N N . ASP A 1 187 ? 50.872 4.728 11.272 1.000 20.632 187 ASP D N 1
ATOM 1343 C CA . ASP A 1 187 ? 52.322 4.412 11.374 1.000 20.721 187 ASP D CA 1
ATOM 1344 C C . ASP A 1 187 ? 53.060 5.703 11.733 1.000 19.781 187 ASP D C 1
ATOM 1345 O O . ASP A 1 187 ? 53.882 6.156 10.937 1.000 18.732 187 ASP D O 1
ATOM 1350 N N . LEU A 1 188 ? 52.632 6.350 12.816 1.000 19.981 188 LEU D N 1
ATOM 1351 C CA . LEU A 1 188 ? 53.143 7.672 13.260 1.000 19.161 188 LEU D CA 1
ATOM 1352 C C . LEU A 1 188 ? 54.414 7.431 14.062 1.000 18.915 188 LEU D C 1
ATOM 1353 O O . LEU A 1 188 ? 54.520 6.400 14.717 1.000 18.957 188 LEU D O 1
ATOM 1358 N N . ARG A 1 189 ? 55.339 8.372 13.942 1.000 19.420 189 ARG D N 1
ATOM 1359 C CA . ARG A 1 189 ? 56.560 8.515 14.746 1.000 17.596 189 ARG D CA 1
ATOM 1360 C C . ARG A 1 189 ? 56.150 8.822 16.188 1.000 16.968 189 ARG D C 1
ATOM 1361 O O . ARG A 1 189 ? 55.423 9.800 16.420 1.000 16.252 189 ARG D O 1
ATOM 1369 N N . LEU A 1 190 ? 56.587 7.995 17.130 1.000 15.802 190 LEU D N 1
ATOM 1370 C CA . LEU A 1 190 ? 56.275 8.184 18.568 1.000 17.006 190 LEU D CA 1
ATOM 1371 C C . LEU A 1 190 ? 56.845 9.514 19.070 1.000 17.447 190 LEU D C 1
ATOM 1372 O O . LEU A 1 190 ? 57.832 10.023 18.505 1.000 17.145 190 LEU D O 1
ATOM 1377 N N . ARG A 1 191 ? 56.200 10.065 20.093 1.000 17.918 191 ARG D N 1
ATOM 1378 C CA . ARG A 1 191 ? 56.632 11.276 20.838 1.000 19.386 191 ARG D CA 1
ATOM 1379 C C . ARG A 1 191 ? 56.156 11.071 22.277 1.000 19.746 191 ARG D C 1
ATOM 1380 O O . ARG A 1 191 ? 55.091 11.597 22.640 1.000 17.218 191 ARG D O 1
ATOM 1388 N N A PHE A 1 192 ? 56.925 10.293 23.032 0.390 20.657 192 PHE D N 1
ATOM 1389 N N B PHE A 1 192 ? 56.888 10.284 23.068 0.610 22.151 192 PHE D N 1
ATOM 1390 C CA A PHE A 1 192 ? 56.520 9.662 24.315 0.390 22.212 192 PHE D CA 1
ATOM 1391 C CA B PHE A 1 192 ? 56.378 9.661 24.328 0.610 24.981 192 PHE D CA 1
ATOM 1392 C C A PHE A 1 192 ? 56.236 10.740 25.369 0.390 23.629 192 PHE D C 1
ATOM 1393 C C B PHE A 1 192 ? 56.251 10.715 25.439 0.610 25.297 192 PHE D C 1
ATOM 1394 O O A PHE A 1 192 ? 55.205 10.668 26.039 0.390 26.191 192 PHE D O 1
ATOM 1395 O O B PHE A 1 192 ? 55.342 10.575 26.254 0.610 29.662 192 PHE D O 1
ATOM 1410 N N . SER A 1 193 ? 57.149 11.703 25.497 1.000 25.917 193 SER D N 1
ATOM 1411 C CA . SER A 1 193 ? 57.163 12.736 26.560 1.000 27.135 193 SER D CA 1
ATOM 1412 C C . SER A 1 193 ? 56.399 13.961 26.065 1.000 25.991 193 SER D C 1
ATOM 1413 O O . SER A 1 193 ? 56.255 14.919 26.809 1.000 24.686 193 SER D O 1
ATOM 1416 N N . GLY A 1 194 ? 55.900 13.899 24.837 1.000 25.947 194 GLY D N 1
ATOM 1417 C CA . GLY A 1 194 ? 55.394 15.087 24.154 1.000 27.373 194 GLY D CA 1
ATOM 1418 C C . GLY A 1 194 ? 56.549 15.842 23.557 1.000 27.700 194 GLY D C 1
ATOM 1419 O O . GLY A 1 194 ? 57.701 15.392 23.733 1.000 30.097 194 GLY D O 1
ATOM 1420 N N . GLU A 1 195 ? 56.234 16.944 22.889 1.000 25.507 195 GLU D N 1
ATOM 1421 C CA . GLU A 1 195 ? 57.168 17.693 22.036 1.000 24.705 195 GLU D CA 1
ATOM 1422 C C . GLU A 1 195 ? 56.586 19.098 21.825 1.000 25.685 195 GLU D C 1
ATOM 1423 O O . GLU A 1 195 ? 55.458 19.200 21.272 1.000 27.355 195 GLU D O 1
ATOM 1429 N N . LEU A 1 196 ? 57.287 20.140 22.278 1.000 22.052 196 LEU D N 1
ATOM 1430 C CA . LEU A 1 196 ? 56.845 21.534 22.029 1.000 22.053 196 LEU D CA 1
ATOM 1431 C C . LEU A 1 196 ? 56.982 21.856 20.534 1.000 21.540 196 LEU D C 1
ATOM 1432 O O . LEU A 1 196 ? 57.969 21.430 19.895 1.000 19.267 196 LEU D O 1
ATOM 1437 N N . VAL A 1 197 ? 55.965 22.528 19.999 1.000 20.164 197 VAL D N 1
ATOM 1438 C CA . VAL A 1 197 ? 55.896 22.992 18.593 1.000 20.174 197 VAL D CA 1
ATOM 1439 C C . VAL A 1 197 ? 55.188 24.338 18.620 1.000 21.801 197 VAL D C 1
ATOM 1440 O O . VAL A 1 197 ? 54.491 24.668 19.585 1.000 20.345 197 VAL D O 1
ATOM 1444 N N . PRO A 1 198 ? 55.341 25.157 17.560 1.000 23.622 198 PRO D N 1
ATOM 1445 C CA . PRO A 1 198 ? 54.757 26.496 17.554 1.000 26.468 198 PRO D CA 1
ATOM 1446 C C . PRO A 1 198 ? 53.238 26.266 17.562 1.000 27.021 198 PRO D C 1
ATOM 1447 O O . PRO A 1 198 ? 52.721 25.621 16.647 1.000 27.066 198 PRO D O 1
ATOM 1451 N N . GLY A 1 199 ? 52.560 26.705 18.615 1.000 26.364 199 GLY D N 1
ATOM 1452 C CA . GLY A 1 199 ? 51.102 26.498 18.696 1.000 25.595 199 GLY D CA 1
ATOM 1453 C C . GLY A 1 199 ? 50.705 25.594 19.844 1.000 23.003 199 GLY D C 1
ATOM 1454 O O . GLY A 1 199 ? 49.558 25.671 20.253 1.000 23.286 199 GLY D O 1
ATOM 1455 N N . GLY A 1 200 ? 51.604 24.765 20.355 1.000 21.286 200 GLY D N 1
ATOM 1456 C CA . GLY A 1 200 ? 51.338 24.019 21.599 1.000 21.022 200 GLY D CA 1
ATOM 1457 C C . GLY A 1 200 ? 52.261 22.824 21.797 1.000 20.510 200 GLY D C 1
ATOM 1458 O O . GLY A 1 200 ? 53.502 23.011 21.857 1.000 17.299 200 GLY D O 1
ATOM 1459 N N . MET A 1 201 ? 51.664 21.632 21.921 1.000 20.830 201 MET D N 1
ATOM 1460 C CA . MET A 1 201 ? 52.373 20.399 22.313 1.000 19.162 201 MET D CA 1
ATOM 1461 C C . MET A 1 201 ? 51.661 19.181 21.727 1.000 19.228 201 MET D C 1
ATOM 1462 O O . MET A 1 201 ? 50.435 19.155 21.697 1.000 17.566 201 MET D O 1
ATOM 1467 N N . VAL A 1 202 ? 52.444 18.202 21.281 1.000 19.548 202 VAL D N 1
ATOM 1468 C CA . VAL A 1 202 ? 51.939 16.948 20.666 1.000 20.363 202 VAL D CA 1
ATOM 1469 C C . VAL A 1 202 ? 52.634 15.785 21.377 1.000 18.562 202 VAL D C 1
ATOM 1470 O O . VAL A 1 202 ? 53.810 15.909 21.654 1.000 16.412 202 VAL D O 1
ATOM 1474 N N . MET A 1 203 ? 51.882 14.733 21.687 1.000 17.634 203 MET D N 1
ATOM 1475 C CA . MET A 1 203 ? 52.405 13.418 22.102 1.000 17.124 203 MET D CA 1
ATOM 1476 C C . MET A 1 203 ? 51.839 12.374 21.157 1.000 15.354 203 MET D C 1
ATOM 1477 O O . MET A 1 203 ? 50.697 12.558 20.667 1.000 15.227 203 MET D O 1
ATOM 1482 N N . VAL A 1 204 ? 52.662 11.372 20.860 1.000 13.028 204 VAL D N 1
ATOM 1483 C CA . VAL A 1 204 ? 52.245 10.149 20.154 1.000 12.607 204 VAL D CA 1
ATOM 1484 C C . VAL A 1 204 ? 52.779 8.971 20.964 1.000 13.533 204 VAL D C 1
ATOM 1485 O O . VAL A 1 204 ? 54.001 8.851 21.097 1.000 12.669 204 VAL D O 1
ATOM 1489 N N . LEU A 1 205 ? 51.870 8.163 21.503 1.000 14.750 205 LEU D N 1
ATOM 1490 C CA . LEU A 1 205 ? 52.191 6.984 22.344 1.000 16.180 205 LEU D CA 1
ATOM 1491 C C . LEU A 1 205 ? 51.767 5.749 21.565 1.000 15.815 205 LEU D C 1
ATOM 1492 O O . LEU A 1 205 ? 50.854 5.812 20.752 1.000 15.294 205 LEU D O 1
ATOM 1497 N N . PRO A 1 206 ? 52.512 4.631 21.687 1.000 16.897 206 PRO D N 1
ATOM 1498 C CA . PRO A 1 206 ? 52.139 3.380 21.027 1.000 16.720 206 PRO D CA 1
ATOM 1499 C C . PRO A 1 206 ? 50.947 2.709 21.740 1.000 17.002 206 PRO D C 1
ATOM 1500 O O . PRO A 1 206 ? 50.759 2.867 22.945 1.000 16.735 206 PRO D O 1
ATOM 1504 N N . LEU A 1 207 ? 50.115 1.996 20.989 1.000 18.632 207 LEU D N 1
ATOM 1505 C CA . LEU A 1 207 ? 49.017 1.185 21.574 1.000 20.797 207 LEU D CA 1
ATOM 1506 C C . LEU A 1 207 ? 49.176 -0.301 21.238 1.000 23.027 207 LEU D C 1
ATOM 1507 O O . LEU A 1 207 ? 48.384 -1.103 21.731 1.000 32.213 207 LEU D O 1
ATOM 1512 N N . GLY A 1 208 ? 50.193 -0.678 20.489 1.000 24.991 208 GLY D N 1
ATOM 1513 C CA . GLY A 1 208 ? 50.230 -1.976 19.804 1.000 26.509 208 GLY D CA 1
ATOM 1514 C C . GLY A 1 208 ? 50.750 -1.747 18.403 1.000 26.487 208 GLY D C 1
ATOM 1515 O O . GLY A 1 208 ? 50.892 -0.601 17.996 1.000 25.299 208 GLY D O 1
ATOM 1516 N N . PRO A 1 209 ? 51.027 -2.816 17.636 1.000 31.678 209 PRO D N 1
ATOM 1517 C CA . PRO A 1 209 ? 51.857 -2.698 16.438 1.000 33.497 209 PRO D CA 1
ATOM 1518 C C . PRO A 1 209 ? 51.298 -1.716 15.392 1.000 33.501 209 PRO D C 1
ATOM 1519 O O . PRO A 1 209 ? 52.065 -1.170 14.642 1.000 32.998 209 PRO D O 1
ATOM 1523 N N . VAL A 1 210 ? 49.979 -1.506 15.351 1.000 33.847 210 VAL D N 1
ATOM 1524 C CA . VAL A 1 210 ? 49.338 -0.754 14.233 1.000 32.646 210 VAL D CA 1
ATOM 1525 C C . VAL A 1 210 ? 48.461 0.389 14.755 1.000 28.390 210 VAL D C 1
ATOM 1526 O O . VAL A 1 210 ? 47.794 0.984 13.933 1.000 34.366 210 VAL D O 1
ATOM 1530 N N . ALA A 1 211 ? 48.496 0.740 16.034 1.000 24.465 211 ALA D N 1
ATOM 1531 C CA . ALA A 1 211 ? 47.719 1.881 16.571 1.000 22.328 211 ALA D CA 1
ATOM 1532 C C . ALA A 1 211 ? 48.587 2.754 17.474 1.000 20.220 211 ALA D C 1
ATOM 1533 O O . ALA A 1 211 ? 49.469 2.227 18.192 1.000 19.993 211 ALA D O 1
ATOM 1535 N N . GLN A 1 212 ? 48.288 4.046 17.458 1.000 18.087 212 GLN D N 1
ATOM 1536 C CA . GLN A 1 212 ? 48.911 5.063 18.320 1.000 17.390 212 GLN D CA 1
ATOM 1537 C C . GLN A 1 212 ? 47.838 5.953 18.910 1.000 15.958 212 GLN D C 1
ATOM 1538 O O . GLN A 1 212 ? 46.843 6.208 18.234 1.000 16.031 212 GLN D O 1
ATOM 1544 N N . ARG A 1 213 ? 48.090 6.395 20.126 1.000 14.626 213 ARG D N 1
ATOM 1545 C CA . ARG A 1 213 ? 47.379 7.496 20.793 1.000 14.600 213 ARG D CA 1
ATOM 1546 C C . ARG A 1 213 ? 48.044 8.840 20.457 1.000 15.425 213 ARG D C 1
ATOM 1547 O O . ARG A 1 213 ? 49.236 8.994 20.802 1.000 16.015 213 ARG D O 1
ATOM 1555 N N . VAL A 1 214 ? 47.327 9.771 19.810 1.000 15.485 214 VAL D N 1
ATOM 1556 C CA . VAL A 1 214 ? 47.817 11.157 19.550 1.000 16.002 214 VAL D CA 1
ATOM 1557 C C . VAL A 1 214 ? 47.242 12.062 20.630 1.000 16.595 214 VAL D C 1
ATOM 1558 O O . VAL A 1 214 ? 46.086 11.906 20.999 1.000 19.040 214 VAL D O 1
ATOM 1562 N N . VAL A 1 215 ? 48.056 12.950 21.169 1.000 16.209 215 VAL D N 1
ATOM 1563 C CA . VAL A 1 215 ? 47.635 13.813 22.296 1.000 16.461 215 VAL D CA 1
ATOM 1564 C C . VAL A 1 215 ? 48.023 15.233 21.921 1.000 16.231 215 VAL D C 1
ATOM 1565 O O . VAL A 1 215 ? 49.195 15.437 21.557 1.000 15.081 215 VAL D O 1
ATOM 1569 N N . VAL A 1 216 ? 47.080 16.173 22.009 1.000 15.803 216 VAL D N 1
ATOM 1570 C CA . VAL A 1 216 ? 47.316 17.528 21.447 1.000 16.050 216 VAL D CA 1
ATOM 1571 C C . VAL A 1 216 ? 46.903 18.565 22.469 1.000 17.155 216 VAL D C 1
ATOM 1572 O O . VAL A 1 216 ? 45.878 18.396 23.161 1.000 16.411 216 VAL D O 1
ATOM 1576 N N . PHE A 1 217 ? 47.701 19.615 22.518 1.000 17.933 217 PHE D N 1
ATOM 1577 C CA . PHE A 1 217 ? 47.409 20.846 23.260 1.000 19.205 217 PHE D CA 1
ATOM 1578 C C . PHE A 1 217 ? 47.681 22.001 22.300 1.000 20.556 217 PHE D C 1
ATOM 1579 O O . PHE A 1 217 ? 48.692 21.953 21.537 1.000 19.307 217 PHE D O 1
ATOM 1587 N N . GLU A 1 218 ? 46.792 22.985 22.315 1.000 19.500 218 GLU D N 1
ATOM 1588 C CA . GLU A 1 218 ? 46.867 24.169 21.436 1.000 21.998 218 GLU D CA 1
ATOM 1589 C C . GLU A 1 218 ? 46.661 25.423 22.292 1.000 24.516 218 GLU D C 1
ATOM 1590 O O . GLU A 1 218 ? 45.605 25.514 22.966 1.000 24.173 218 GLU D O 1
ATOM 1596 N N . HIS A 1 219 ? 47.643 26.331 22.299 1.000 27.219 219 HIS D N 1
ATOM 1597 C CA . HIS A 1 219 ? 47.562 27.628 23.023 1.000 30.443 219 HIS D CA 1
ATOM 1598 C C . HIS A 1 219 ? 46.263 28.361 22.631 1.000 33.370 219 HIS D C 1
ATOM 1599 O O . HIS A 1 219 ? 45.658 28.929 23.533 1.000 34.648 219 HIS D O 1
ATOM 1606 N N . ALA A 1 220 ? 45.832 28.317 21.357 1.000 36.820 220 ALA D N 1
ATOM 1607 C CA . ALA A 1 220 ? 44.662 29.073 20.821 1.000 39.729 220 ALA D CA 1
ATOM 1608 C C . ALA A 1 220 ? 43.338 28.516 21.380 1.000 42.441 220 ALA D C 1
ATOM 1609 O O . ALA A 1 220 ? 42.433 29.306 21.688 1.000 46.738 220 ALA D O 1
ATOM 1611 N N . THR A 1 221 ? 43.223 27.197 21.507 1.000 39.813 221 THR D N 1
ATOM 1612 C CA . THR A 1 221 ? 42.168 26.514 22.292 1.000 38.214 221 THR D CA 1
ATOM 1613 C C . THR A 1 221 ? 42.402 26.834 23.771 1.000 41.086 221 THR D C 1
ATOM 1614 O O . THR A 1 221 ? 43.512 26.627 24.260 1.000 47.535 221 THR D O 1
ATOM 1618 N N . GLY A 1 222 ? 41.382 27.295 24.514 1.000 39.394 222 GLY D N 1
ATOM 1619 C CA . GLY A 1 222 ? 39.990 27.325 24.104 1.000 36.444 222 GLY D CA 1
ATOM 1620 C C . GLY A 1 222 ? 39.196 26.278 24.860 1.000 38.400 222 GLY D C 1
ATOM 1621 O O . GLY A 1 222 ? 38.783 25.284 24.218 1.000 44.755 222 GLY D O 1
ATOM 1622 N N . LEU A 1 223 ? 39.014 26.443 26.178 1.000 35.530 223 LEU D N 1
ATOM 1623 C CA . LEU A 1 223 ? 38.095 25.568 26.953 1.000 33.994 223 LEU D CA 1
ATOM 1624 C C . LEU A 1 223 ? 36.807 25.449 26.133 1.000 36.755 223 LEU D C 1
ATOM 1625 O O . LEU A 1 223 ? 36.242 26.473 25.790 1.000 42.737 223 LEU D O 1
ATOM 1630 N N . ARG A 1 224 ? 36.405 24.247 25.739 1.000 39.873 224 ARG D N 1
ATOM 1631 C CA . ARG A 1 224 ? 35.171 24.040 24.945 1.000 37.229 224 ARG D CA 1
ATOM 1632 C C . ARG A 1 224 ? 33.932 24.181 25.838 1.000 41.846 224 ARG D C 1
ATOM 1633 O O . ARG A 1 224 ? 32.835 24.333 25.276 1.000 37.580 224 ARG D O 1
ATOM 1641 N N . ASN A 1 225 ? 34.095 24.114 27.164 1.000 45.353 225 ASN D N 1
ATOM 1642 C CA . ASN A 1 225 ? 32.987 24.230 28.153 1.000 49.428 225 ASN D CA 1
ATOM 1643 C C . ASN A 1 225 ? 31.881 23.237 27.781 1.000 48.134 225 ASN D C 1
ATOM 1644 O O . ASN A 1 225 ? 30.695 23.582 27.935 1.000 49.429 225 ASN D O 1
ATOM 1649 N N . SER A 1 226 ? 32.269 22.059 27.287 1.000 46.381 226 SER D N 1
ATOM 1650 C CA . SER A 1 226 ? 31.359 20.930 26.969 1.000 43.825 226 SER D CA 1
ATOM 1651 C C . SER A 1 226 ? 31.632 19.801 27.968 1.000 46.743 226 SER D C 1
ATOM 1652 O O . SER A 1 226 ? 32.622 19.899 28.734 1.000 55.957 226 SER D O 1
ATOM 1655 N N . THR A 1 227 ? 30.727 18.826 28.025 1.000 45.280 227 THR D N 1
ATOM 1656 C CA . THR A 1 227 ? 30.827 17.594 28.850 1.000 47.153 227 THR D CA 1
ATOM 1657 C C . THR A 1 227 ? 31.087 16.403 27.925 1.000 41.744 227 THR D C 1
ATOM 1658 O O . THR A 1 227 ? 31.315 15.295 28.447 1.000 39.765 227 THR D O 1
ATOM 1662 N N . GLU A 1 228 ? 30.977 16.649 26.616 1.000 38.370 228 GLU D N 1
ATOM 1663 C CA . GLU A 1 228 ? 31.159 15.672 25.518 1.000 40.241 228 GLU D CA 1
ATOM 1664 C C . GLU A 1 228 ? 32.605 15.758 25.021 1.000 35.280 228 GLU D C 1
ATOM 1665 O O . GLU A 1 228 ? 33.240 16.818 25.041 1.000 27.246 228 GLU D O 1
ATOM 1671 N N . PRO A 1 229 ? 33.168 14.621 24.567 1.000 33.650 229 PRO D N 1
ATOM 1672 C CA . PRO A 1 229 ? 34.506 14.616 23.995 1.000 32.926 229 PRO D CA 1
ATOM 1673 C C . PRO A 1 229 ? 34.524 15.446 22.719 1.000 30.541 229 PRO D C 1
ATOM 1674 O O . PRO A 1 229 ? 33.494 15.631 22.076 1.000 31.248 229 PRO D O 1
ATOM 1678 N N . PRO A 1 230 ? 35.708 15.922 22.290 1.000 25.741 230 PRO D N 1
ATOM 1679 C CA . PRO A 1 230 ? 35.836 16.528 20.978 1.000 22.063 230 PRO D CA 1
ATOM 1680 C C . PRO A 1 230 ? 35.631 15.365 20.011 1.000 19.490 230 PRO D C 1
ATOM 1681 O O . PRO A 1 230 ? 35.679 14.219 20.457 1.000 17.267 230 PRO D O 1
ATOM 1685 N N . THR A 1 231 ? 35.402 15.680 18.743 1.000 16.959 231 THR D N 1
ATOM 1686 C CA . THR A 1 231 ? 35.299 14.693 17.662 1.000 18.125 231 THR D CA 1
ATOM 1687 C C . THR A 1 231 ? 36.700 14.395 17.119 1.000 18.780 231 THR D C 1
ATOM 1688 O O . THR A 1 231 ? 37.617 15.227 17.295 1.000 18.936 231 THR D O 1
ATOM 1692 N N . PHE A 1 232 ? 36.831 13.226 16.507 1.000 18.225 232 PHE D N 1
ATOM 1693 C CA . PHE A 1 232 ? 38.034 12.766 15.790 1.000 19.795 232 PHE D CA 1
ATOM 1694 C C . PHE A 1 232 ? 38.471 13.856 14.813 1.000 20.113 232 PHE D C 1
ATOM 1695 O O . PHE A 1 232 ? 39.690 14.172 14.739 1.000 17.979 232 PHE D O 1
ATOM 1703 N N . ALA A 1 233 ? 37.511 14.393 14.052 1.000 20.569 233 ALA D N 1
ATOM 1704 C CA . ALA A 1 233 ? 37.778 15.389 12.984 1.000 20.621 233 ALA D CA 1
ATOM 1705 C C . ALA A 1 233 ? 38.502 16.567 13.623 1.000 19.125 233 ALA D C 1
ATOM 1706 O O . ALA A 1 233 ? 39.476 17.051 13.044 1.000 18.204 233 ALA D O 1
ATOM 1708 N N . GLU A 1 234 ? 38.011 16.990 14.784 1.000 18.722 234 GLU D N 1
ATOM 1709 C CA . GLU A 1 234 ? 38.537 18.154 15.535 1.000 19.826 234 GLU D CA 1
ATOM 1710 C C . GLU A 1 234 ? 39.950 17.858 16.037 1.000 19.829 234 GLU D C 1
ATOM 1711 O O . GLU A 1 234 ? 40.806 18.764 16.000 1.000 18.272 234 GLU D O 1
ATOM 1717 N N . VAL A 1 235 ? 40.169 16.632 16.509 1.000 19.689 235 VAL D N 1
ATOM 1718 C CA . VAL A 1 235 ? 41.491 16.203 17.032 1.000 20.069 235 VAL D CA 1
ATOM 1719 C C . VAL A 1 235 ? 42.460 16.191 15.849 1.000 19.275 235 VAL D C 1
ATOM 1720 O O . VAL A 1 235 ? 43.535 16.748 15.982 1.000 19.137 235 VAL D O 1
ATOM 1724 N N . ALA A 1 236 ? 42.034 15.648 14.715 1.000 20.402 236 ALA D N 1
ATOM 1725 C CA . ALA A 1 236 ? 42.850 15.523 13.486 1.000 20.256 236 ALA D CA 1
ATOM 1726 C C . ALA A 1 236 ? 43.188 16.912 12.949 1.000 19.962 236 ALA D C 1
ATOM 1727 O O . ALA A 1 236 ? 44.344 17.111 12.524 1.000 21.221 236 ALA D O 1
ATOM 1729 N N . ASP A 1 237 ? 42.244 17.853 12.987 1.000 19.194 237 ASP D N 1
ATOM 1730 C CA . ASP A 1 237 ? 42.520 19.269 12.609 1.000 18.085 237 ASP D CA 1
ATOM 1731 C C . ASP A 1 237 ? 43.604 19.831 13.551 1.000 16.566 237 ASP D C 1
ATOM 1732 O O . ASP A 1 237 ? 44.554 20.471 13.062 1.000 17.012 237 ASP D O 1
ATOM 1737 N N . ALA A 1 238 ? 43.461 19.640 14.860 1.000 14.563 238 ALA D N 1
ATOM 1738 C CA . ALA A 1 238 ? 44.469 20.075 15.855 1.000 15.878 238 ALA D CA 1
ATOM 1739 C C . ALA A 1 238 ? 45.825 19.447 15.523 1.000 15.517 238 ALA D C 1
ATOM 1740 O O . ALA A 1 238 ? 46.775 20.182 15.340 1.000 15.409 238 ALA D O 1
ATOM 1742 N N . PHE A 1 239 ? 45.890 18.125 15.408 1.000 16.686 239 PHE D N 1
ATOM 1743 C CA . PHE A 1 239 ? 47.143 17.398 15.093 1.000 18.180 239 PHE D CA 1
ATOM 1744 C C . PHE A 1 239 ? 47.796 18.023 13.858 1.000 19.311 239 PHE D C 1
ATOM 1745 O O . PHE A 1 239 ? 49.039 18.189 13.817 1.000 20.743 239 PHE D O 1
ATOM 1753 N N . GLU A 1 240 ? 46.987 18.319 12.844 1.000 21.699 240 GLU D N 1
ATOM 1754 C CA . GLU A 1 240 ? 47.467 18.849 11.541 1.000 22.531 240 GLU D CA 1
ATOM 1755 C C . GLU A 1 240 ? 48.005 20.272 11.726 1.000 20.500 240 GLU D C 1
ATOM 1756 O O . GLU A 1 240 ? 49.082 20.542 11.188 1.000 20.335 240 GLU D O 1
ATOM 1762 N N . ARG A 1 241 ? 47.313 21.155 12.448 1.000 18.947 241 ARG D N 1
ATOM 1763 C CA . ARG A 1 241 ? 47.831 22.540 12.652 1.000 20.660 241 ARG D CA 1
ATOM 1764 C C . ARG A 1 241 ? 49.169 22.464 13.412 1.000 23.011 241 ARG D C 1
ATOM 1765 O O . ARG A 1 241 ? 50.030 23.373 13.269 1.000 23.624 241 ARG D O 1
ATOM 1773 N N . LEU A 1 242 ? 49.330 21.444 14.251 1.000 22.756 242 LEU D N 1
ATOM 1774 C CA . LEU A 1 242 ? 50.467 21.384 15.187 1.000 21.678 242 LEU D CA 1
ATOM 1775 C C . LEU A 1 242 ? 51.677 20.793 14.456 1.000 21.409 242 LEU D C 1
ATOM 1776 O O . LEU A 1 242 ? 52.770 21.286 14.690 1.000 24.700 242 LEU D O 1
ATOM 1781 N N . THR A 1 243 ? 51.483 19.808 13.580 1.000 21.862 243 THR D N 1
ATOM 1782 C CA . THR A 1 243 ? 52.574 18.970 13.006 1.000 20.829 243 THR D CA 1
ATOM 1783 C C . THR A 1 243 ? 52.548 18.979 11.484 1.000 20.662 243 THR D C 1
ATOM 1784 O O . THR A 1 243 ? 53.585 18.644 10.920 1.000 19.789 243 THR D O 1
ATOM 1788 N N . GLY A 1 244 ? 51.415 19.332 10.864 1.000 21.019 244 GLY D N 1
ATOM 1789 C CA . GLY A 1 244 ? 51.201 19.242 9.404 1.000 21.152 244 GLY D CA 1
ATOM 1790 C C . GLY A 1 244 ? 50.904 17.827 8.936 1.000 22.396 244 GLY D C 1
ATOM 1791 O O . GLY A 1 244 ? 50.757 17.634 7.717 1.000 24.025 244 GLY D O 1
ATOM 1792 N N . GLU A 1 245 ? 50.822 16.860 9.851 1.000 23.665 245 GLU D N 1
ATOM 1793 C CA . GLU A 1 245 ? 50.543 15.429 9.540 1.000 25.461 245 GLU D CA 1
ATOM 1794 C C . GLU A 1 245 ? 49.007 15.204 9.468 1.000 25.975 245 GLU D C 1
ATOM 1795 O O . GLU A 1 245 ? 48.252 15.813 10.259 1.000 24.719 245 GLU D O 1
ATOM 1801 N N . ASP A 1 246 ? 48.556 14.353 8.545 1.000 24.293 246 ASP D N 1
ATOM 1802 C CA . ASP A 1 246 ? 47.128 14.051 8.295 1.000 23.765 246 ASP D CA 1
ATOM 1803 C C . ASP A 1 246 ? 46.853 12.637 8.806 1.000 23.150 246 ASP D C 1
ATOM 1804 O O . ASP A 1 246 ? 47.392 11.690 8.197 1.000 24.043 246 ASP D O 1
ATOM 1809 N N . ILE A 1 247 ? 46.049 12.490 9.860 1.000 20.648 247 ILE D N 1
ATOM 1810 C CA . ILE A 1 247 ? 45.644 11.150 10.394 1.000 20.975 247 ILE D CA 1
ATOM 1811 C C . ILE A 1 247 ? 44.248 10.748 9.880 1.000 22.052 247 ILE D C 1
ATOM 1812 O O . ILE A 1 247 ? 43.768 9.652 10.279 1.000 21.365 247 ILE D O 1
ATOM 1817 N N . ARG A 1 248 ? 43.628 11.559 9.009 1.000 21.428 248 ARG D N 1
ATOM 1818 C CA . ARG A 1 248 ? 42.201 11.401 8.606 1.000 21.920 248 ARG D CA 1
ATOM 1819 C C . ARG A 1 248 ? 42.034 10.117 7.783 1.000 20.813 248 ARG D C 1
ATOM 1820 O O . ARG A 1 248 ? 40.910 9.557 7.804 1.000 21.993 248 ARG D O 1
ATOM 1828 N N . GLY A 1 249 ? 43.104 9.632 7.140 1.000 18.341 249 GLY D N 1
ATOM 1829 C CA . GLY A 1 249 ? 43.129 8.321 6.458 1.000 17.745 249 GLY D CA 1
ATOM 1830 C C . GLY A 1 249 ? 43.216 7.129 7.430 1.000 18.232 249 GLY D C 1
ATOM 1831 O O . GLY A 1 249 ? 43.159 6.001 6.955 1.000 17.778 249 GLY D O 1
ATOM 1832 N N . GLY A 1 250 ? 43.351 7.340 8.744 1.000 17.261 250 GLY D N 1
ATOM 1833 C CA . GLY A 1 250 ? 43.484 6.239 9.706 1.000 17.917 250 GLY D CA 1
ATOM 1834 C C . GLY A 1 250 ? 42.143 5.681 10.145 1.000 19.974 250 GLY D C 1
ATOM 1835 O O . GLY A 1 250 ? 41.111 6.281 9.859 1.000 21.096 250 GLY D O 1
ATOM 1836 N N . LYS A 1 251 ? 42.148 4.580 10.887 1.000 20.557 251 LYS D N 1
ATOM 1837 C CA . LYS A 1 251 ? 40.924 4.032 11.501 1.000 19.318 251 LYS D CA 1
ATOM 1838 C C . LYS A 1 251 ? 40.784 4.598 12.916 1.000 17.922 251 LYS D C 1
ATOM 1839 O O . LYS A 1 251 ? 41.556 4.273 13.798 1.000 16.513 251 LYS D O 1
ATOM 1845 N N . PRO A 1 252 ? 39.782 5.459 13.200 1.000 16.213 252 PRO D N 1
ATOM 1846 C CA . PRO A 1 252 ? 39.614 5.990 14.544 1.000 15.709 252 PRO D CA 1
ATOM 1847 C C . PRO A 1 252 ? 39.139 4.863 15.469 1.000 15.464 252 PRO D C 1
ATOM 1848 O O . PRO A 1 252 ? 38.264 4.144 15.066 1.000 15.327 252 PRO D O 1
ATOM 1852 N N . LEU A 1 253 ? 39.723 4.749 16.667 1.000 14.694 253 LEU D N 1
ATOM 1853 C CA . LEU A 1 253 ? 39.417 3.697 17.671 1.000 13.498 253 LEU D CA 1
ATOM 1854 C C . LEU A 1 253 ? 38.845 4.347 18.905 1.000 12.446 253 LEU D C 1
ATOM 1855 O O . LEU A 1 253 ? 38.119 3.668 19.583 1.000 11.991 253 LEU D O 1
ATOM 1860 N N . TRP A 1 254 ? 39.278 5.562 19.241 1.000 12.470 254 TRP D N 1
ATOM 1861 C CA . TRP A 1 254 ? 38.775 6.259 20.451 1.000 12.755 254 TRP D CA 1
ATOM 1862 C C . TRP A 1 254 ? 39.073 7.751 20.371 1.000 12.787 254 TRP D C 1
ATOM 1863 O O . TRP A 1 254 ? 39.965 8.159 19.601 1.000 13.183 254 TRP D O 1
ATOM 1874 N N . VAL A 1 255 ? 38.259 8.562 21.039 1.000 12.950 255 VAL D N 1
ATOM 1875 C CA . VAL A 1 255 ? 38.573 10.002 21.233 1.000 13.118 255 VAL D CA 1
ATOM 1876 C C . VAL A 1 255 ? 38.221 10.314 22.660 1.000 13.339 255 VAL D C 1
ATOM 1877 O O . VAL A 1 255 ? 37.200 9.809 23.105 1.000 14.958 255 VAL D O 1
ATOM 1881 N N . SER A 1 256 ? 39.080 11.034 23.365 1.000 13.608 256 SER D N 1
ATOM 1882 C CA . SER A 1 256 ? 38.781 11.472 24.746 1.000 13.285 256 SER D CA 1
ATOM 1883 C C . SER A 1 256 ? 39.558 12.748 25.049 1.000 13.452 256 SER D C 1
ATOM 1884 O O . SER A 1 256 ? 40.023 13.416 24.098 1.000 12.147 256 SER D O 1
ATOM 1887 N N . TRP A 1 257 ? 39.571 13.153 26.309 1.000 14.819 257 TRP D N 1
ATOM 1888 C CA . TRP A 1 257 ? 40.160 14.453 26.696 1.000 17.030 257 TRP D CA 1
ATOM 1889 C C . TRP A 1 257 ? 40.262 14.484 28.211 1.000 15.840 257 TRP D C 1
ATOM 1890 O O . TRP A 1 257 ? 39.626 13.635 28.856 1.000 15.078 257 TRP D O 1
ATOM 1901 N N . PHE A 1 258 ? 40.986 15.479 28.707 1.000 14.788 258 PHE D N 1
ATOM 1902 C CA . PHE A 1 258 ? 41.283 15.700 30.133 1.000 16.156 258 PHE D CA 1
ATOM 1903 C C . PHE A 1 258 ? 41.695 17.158 30.260 1.000 16.036 258 PHE D C 1
ATOM 1904 O O . PHE A 1 258 ? 41.891 17.813 29.224 1.000 15.595 258 PHE D O 1
ATOM 1912 N N . THR A 1 259 ? 41.783 17.643 31.489 1.000 17.172 259 THR D N 1
ATOM 1913 C CA . THR A 1 259 ? 42.072 19.056 31.820 1.000 18.537 259 THR D CA 1
ATOM 1914 C C . THR A 1 259 ? 43.097 19.084 32.944 1.000 18.896 259 THR D C 1
ATOM 1915 O O . THR A 1 259 ? 43.513 17.993 33.399 1.000 20.337 259 THR D O 1
ATOM 1919 N N . ASP A 1 260 ? 43.406 20.273 33.444 1.000 18.696 260 ASP D N 1
ATOM 1920 C CA . ASP A 1 260 ? 44.310 20.453 34.597 1.000 18.908 260 ASP D CA 1
ATOM 1921 C C . ASP A 1 260 ? 43.511 20.779 35.854 1.000 20.644 260 ASP D C 1
ATOM 1922 O O . ASP A 1 260 ? 44.148 21.215 36.863 1.000 23.917 260 ASP D O 1
ATOM 1927 N N . SER A 1 261 ? 42.216 20.467 35.887 1.000 20.262 261 SER D N 1
ATOM 1928 C CA . SER A 1 261 ? 41.451 20.582 37.154 1.000 20.289 261 SER D CA 1
ATOM 1929 C C . SER A 1 261 ? 42.171 19.773 38.222 1.000 20.502 261 SER D C 1
ATOM 1930 O O . SER A 1 261 ? 42.424 18.558 38.008 1.000 19.368 261 SER D O 1
ATOM 1933 N N . SER A 1 262 ? 42.509 20.431 39.321 1.000 20.794 262 SER D N 1
ATOM 1934 C CA . SER A 1 262 ? 43.394 19.865 40.353 1.000 22.193 262 SER D CA 1
ATOM 1935 C C . SER A 1 262 ? 42.719 20.038 41.713 1.000 24.647 262 SER D C 1
ATOM 1936 O O . SER A 1 262 ? 42.737 21.153 42.232 1.000 26.427 262 SER D O 1
ATOM 1939 N N . ARG A 1 263 ? 42.136 18.965 42.255 1.000 26.285 263 ARG D N 1
ATOM 1940 C CA . ARG A 1 263 ? 41.338 19.018 43.510 1.000 28.350 263 ARG D CA 1
ATOM 1941 C C . ARG A 1 263 ? 41.739 17.884 44.460 1.000 29.225 263 ARG D C 1
ATOM 1942 O O . ARG A 1 263 ? 42.391 16.893 44.008 1.000 28.551 263 ARG D O 1
ATOM 1950 N N . GLN A 1 264 ? 41.399 18.049 45.744 1.000 25.990 264 GLN D N 1
ATOM 1951 C CA . GLN A 1 264 ? 41.682 17.036 46.790 1.000 24.347 264 GLN D CA 1
ATOM 1952 C C . GLN A 1 264 ? 40.597 17.053 47.870 1.000 25.536 264 GLN D C 1
ATOM 1953 O O . GLN A 1 264 ? 40.166 18.165 48.274 1.000 26.070 264 GLN D O 1
ATOM 1959 N N . ALA A 1 265 ? 40.188 15.869 48.342 1.000 25.097 265 ALA D N 1
ATOM 1960 C CA . ALA A 1 265 ? 39.182 15.720 49.417 1.000 23.510 265 ALA D CA 1
ATOM 1961 C C . ALA A 1 265 ? 39.768 16.363 50.664 1.000 23.700 265 ALA D C 1
ATOM 1962 O O . ALA A 1 265 ? 40.961 16.084 50.982 1.000 23.007 265 ALA D O 1
ATOM 1964 N N . ALA A 1 266 ? 38.997 17.245 51.309 1.000 25.011 266 ALA D N 1
ATOM 1965 C CA . ALA A 1 266 ? 39.442 17.963 52.528 1.000 25.495 266 ALA D CA 1
ATOM 1966 C C . ALA A 1 266 ? 39.580 16.970 53.686 1.000 25.168 266 ALA D C 1
ATOM 1967 O O . ALA A 1 266 ? 40.416 17.230 54.541 1.000 25.815 266 ALA D O 1
ATOM 1969 N N . GLU A 1 267 ? 38.793 15.881 53.689 1.000 26.415 267 GLU D N 1
ATOM 1970 C CA . GLU A 1 267 ? 38.892 14.744 54.645 1.000 28.177 267 GLU D CA 1
ATOM 1971 C C . GLU A 1 267 ? 38.823 13.399 53.900 1.000 26.587 267 GLU D C 1
ATOM 1972 O O . GLU A 1 267 ? 37.896 13.182 53.106 1.000 25.959 267 GLU D O 1
ATOM 1978 N N . TYR A 1 268 ? 39.743 12.498 54.201 1.000 24.969 268 TYR D N 1
ATOM 1979 C CA . TYR A 1 268 ? 39.801 11.130 53.627 1.000 26.792 268 TYR D CA 1
ATOM 1980 C C . TYR A 1 268 ? 38.893 10.180 54.415 1.000 28.549 268 TYR D C 1
ATOM 1981 O O . TYR A 1 268 ? 38.573 9.083 53.863 1.000 24.612 268 TYR D O 1
ATOM 1990 N N . ARG A 1 269 ? 38.513 10.592 55.636 1.000 29.687 269 ARG D N 1
ATOM 1991 C CA . ARG A 1 269 ? 37.678 9.824 56.601 1.000 34.266 269 ARG D CA 1
ATOM 1992 C C . ARG A 1 269 ? 36.711 10.754 57.349 1.000 37.559 269 ARG D C 1
ATOM 1993 O O . ARG A 1 269 ? 37.186 11.755 57.990 1.000 34.268 269 ARG D O 1
ATOM 2001 N N . ARG A 1 270 ? 35.419 10.411 57.280 1.000 38.133 270 ARG D N 1
ATOM 2002 C CA . ARG A 1 270 ? 34.340 10.932 58.155 1.000 41.742 270 ARG D CA 1
ATOM 2003 C C . ARG A 1 270 ? 33.617 9.744 58.783 1.000 36.889 270 ARG D C 1
ATOM 2004 O O . ARG A 1 270 ? 32.713 9.197 58.145 1.000 37.656 270 ARG D O 1
ATOM 2012 N N . GLY A 1 271 ? 34.018 9.377 59.997 1.000 37.989 271 GLY D N 1
ATOM 2013 C CA . GLY A 1 271 ? 33.405 8.286 60.771 1.000 38.109 271 GLY D CA 1
ATOM 2014 C C . GLY A 1 271 ? 33.820 6.934 60.222 1.000 38.791 271 GLY D C 1
ATOM 2015 O O . GLY A 1 271 ? 35.021 6.599 60.359 1.000 38.725 271 GLY D O 1
ATOM 2016 N N . ARG A 1 272 ? 32.854 6.206 59.643 1.000 38.662 272 ARG D N 1
ATOM 2017 C CA . ARG A 1 272 ? 32.997 4.869 58.997 1.000 36.467 272 ARG D CA 1
ATOM 2018 C C . ARG A 1 272 ? 32.907 5.012 57.463 1.000 37.832 272 ARG D C 1
ATOM 2019 O O . ARG A 1 272 ? 32.729 3.985 56.770 1.000 38.428 272 ARG D O 1
ATOM 2027 N N . ILE A 1 273 ? 32.995 6.240 56.946 1.000 34.834 273 ILE D N 1
ATOM 2028 C CA . ILE A 1 273 ? 33.071 6.525 55.489 1.000 34.130 273 ILE D CA 1
ATOM 2029 C C . ILE A 1 273 ? 34.490 7.000 55.178 1.000 32.905 273 ILE D C 1
ATOM 2030 O O . ILE A 1 273 ? 34.963 7.924 55.863 1.000 33.904 273 ILE D O 1
ATOM 2035 N N . LEU A 1 274 ? 35.149 6.336 54.216 1.000 30.043 274 LEU D N 1
ATOM 2036 C CA . LEU A 1 274 ? 36.551 6.585 53.787 1.000 26.513 274 LEU D CA 1
ATOM 2037 C C . LEU A 1 274 ? 36.562 6.899 52.283 1.000 25.793 274 LEU D C 1
ATOM 2038 O O . LEU A 1 274 ? 35.691 6.389 51.566 1.000 24.090 274 LEU D O 1
ATOM 2043 N N . LEU A 1 275 ? 37.525 7.703 51.814 1.000 26.359 275 LEU D N 1
ATOM 2044 C CA . LEU A 1 275 ? 37.749 7.995 50.367 1.000 26.360 275 LEU D CA 1
ATOM 2045 C C . LEU A 1 275 ? 39.150 7.525 49.916 1.000 24.708 275 LEU D C 1
ATOM 2046 O O . LEU A 1 275 ? 40.125 7.580 50.696 1.000 24.297 275 LEU D O 1
ATOM 2051 N N . ALA A 1 276 ? 39.285 7.132 48.656 1.000 23.356 276 ALA D N 1
ATOM 2052 C CA . ALA A 1 276 ? 40.589 6.699 48.112 1.000 23.200 276 ALA D CA 1
ATOM 2053 C C . ALA A 1 276 ? 40.563 6.878 46.599 1.000 21.223 276 ALA D C 1
ATOM 2054 O O . ALA A 1 276 ? 39.455 6.908 46.005 1.000 20.776 276 ALA D O 1
ATOM 2056 N N . GLY A 1 277 ? 41.745 7.043 46.018 1.000 20.053 277 GLY D N 1
ATOM 2057 C CA . GLY A 1 277 ? 41.910 7.229 44.569 1.000 19.312 277 GLY D CA 1
ATOM 2058 C C . GLY A 1 277 ? 41.336 8.551 44.103 1.000 18.654 277 GLY D C 1
ATOM 2059 O O . GLY A 1 277 ? 41.469 9.545 44.839 1.000 17.405 277 GLY D O 1
ATOM 2060 N N . ASP A 1 278 ? 40.754 8.572 42.900 1.000 17.446 278 ASP D N 1
ATOM 2061 C CA . ASP A 1 278 ? 40.293 9.818 42.240 1.000 17.418 278 ASP D CA 1
ATOM 2062 C C . ASP A 1 278 ? 39.142 10.451 43.050 1.000 19.380 278 ASP D C 1
ATOM 2063 O O . ASP A 1 278 ? 38.891 11.679 42.863 1.000 18.892 278 ASP D O 1
ATOM 2068 N N . ALA A 1 279 ? 38.447 9.679 43.903 1.000 19.204 279 ALA D N 1
ATOM 2069 C CA . ALA A 1 279 ? 37.391 10.218 44.799 1.000 20.524 279 ALA D CA 1
ATOM 2070 C C . ALA A 1 279 ? 38.059 11.157 45.811 1.000 20.778 279 ALA D C 1
ATOM 2071 O O . ALA A 1 279 ? 37.401 12.109 46.266 1.000 22.509 279 ALA D O 1
ATOM 2073 N N . ALA A 1 280 ? 39.356 10.995 46.061 1.000 20.386 280 ALA D N 1
ATOM 2074 C CA . ALA A 1 280 ? 40.092 11.848 47.020 1.000 19.337 280 ALA D CA 1
ATOM 2075 C C . ALA A 1 280 ? 41.028 12.850 46.327 1.000 19.604 280 ALA D C 1
ATOM 2076 O O . ALA A 1 280 ? 41.617 13.690 47.060 1.000 21.293 280 ALA D O 1
ATOM 2078 N N . HIS A 1 281 ? 41.215 12.788 45.004 1.000 18.320 281 HIS D N 1
ATOM 2079 C CA . HIS A 1 281 ? 42.190 13.660 44.288 1.000 18.450 281 HIS D CA 1
ATOM 2080 C C . HIS A 1 281 ? 42.061 13.514 42.774 1.000 18.864 281 HIS D C 1
ATOM 2081 O O . HIS A 1 281 ? 41.999 12.388 42.279 1.000 19.352 281 HIS D O 1
ATOM 2088 N N . ILE A 1 282 ? 41.986 14.627 42.061 1.000 19.027 282 ILE D N 1
ATOM 2089 C CA . ILE A 1 282 ? 42.157 14.640 40.590 1.000 18.747 282 ILE D CA 1
ATOM 2090 C C . ILE A 1 282 ? 43.253 15.651 40.283 1.000 18.162 282 ILE D C 1
ATOM 2091 O O . ILE A 1 282 ? 43.493 16.546 41.118 1.000 18.309 282 ILE D O 1
ATOM 2096 N N . HIS A 1 283 ? 43.892 15.504 39.130 1.000 17.358 283 HIS D N 1
ATOM 2097 C CA . HIS A 1 283 ? 44.979 16.405 38.672 1.000 18.402 283 HIS D CA 1
ATOM 2098 C C . HIS A 1 283 ? 45.221 16.092 37.207 1.000 17.116 283 HIS D C 1
ATOM 2099 O O . HIS A 1 283 ? 44.587 15.170 36.693 1.000 16.046 283 HIS D O 1
ATOM 2106 N N . MET A 1 284 ? 46.059 16.863 36.535 1.000 18.576 284 MET D N 1
ATOM 2107 C CA . MET A 1 284 ? 46.369 16.525 35.128 1.000 18.925 284 MET D CA 1
ATOM 2108 C C . MET A 1 284 ? 47.183 15.234 35.145 1.000 18.184 284 MET D C 1
ATOM 2109 O O . MET A 1 284 ? 48.081 15.071 35.965 1.000 15.932 284 MET D O 1
ATOM 2114 N N . PRO A 1 285 ? 46.848 14.256 34.283 1.000 19.061 285 PRO D N 1
ATOM 2115 C CA . PRO A 1 285 ? 47.611 13.018 34.211 1.000 20.897 285 PRO D CA 1
ATOM 2116 C C . PRO A 1 285 ? 48.930 13.270 33.479 1.000 22.118 285 PRO D C 1
ATOM 2117 O O . PRO A 1 285 ? 48.893 13.857 32.428 1.000 23.020 285 PRO D O 1
ATOM 2121 N N . ILE A 1 286 ? 50.038 12.817 34.048 1.000 23.613 286 ILE D N 1
ATOM 2122 C CA . ILE A 1 286 ? 51.362 12.785 33.357 1.000 26.289 286 ILE D CA 1
ATOM 2123 C C . ILE A 1 286 ? 51.993 11.391 33.517 1.000 25.989 286 ILE D C 1
ATOM 2124 O O . ILE A 1 286 ? 52.450 11.052 34.626 1.000 25.010 286 ILE D O 1
ATOM 2129 N N . GLY A 1 287 ? 52.029 10.626 32.431 1.000 28.361 287 GLY D N 1
ATOM 2130 C CA . GLY A 1 287 ? 52.707 9.314 32.387 1.000 32.470 287 GLY D CA 1
ATOM 2131 C C . GLY A 1 287 ? 52.215 8.432 33.520 1.000 31.876 287 GLY D C 1
ATOM 2132 O O . GLY A 1 287 ? 51.041 8.060 33.498 1.000 32.143 287 GLY D O 1
ATOM 2133 N N . GLY A 1 288 ? 53.050 8.186 34.530 1.000 30.018 288 GLY D N 1
ATOM 2134 C CA . GLY A 1 288 ? 52.681 7.311 35.656 1.000 27.728 288 GLY D CA 1
ATOM 2135 C C . GLY A 1 288 ? 51.717 7.962 36.644 1.000 24.908 288 GLY D C 1
ATOM 2136 O O . GLY A 1 288 ? 51.277 7.248 37.553 1.000 27.308 288 GLY D O 1
ATOM 2137 N N . GLN A 1 289 ? 51.388 9.252 36.511 1.000 23.560 289 GLN D N 1
ATOM 2138 C CA . GLN A 1 289 ? 50.777 10.033 37.627 1.000 21.155 289 GLN D CA 1
ATOM 2139 C C . GLN A 1 289 ? 49.278 10.178 37.395 1.000 20.860 289 GLN D C 1
ATOM 2140 O O . GLN A 1 289 ? 48.875 10.710 36.322 1.000 20.611 289 GLN D O 1
ATOM 2146 N N . GLY A 1 290 ? 48.492 9.698 38.364 1.000 17.894 290 GLY D N 1
ATOM 2147 C CA . GLY A 1 290 ? 47.017 9.738 38.323 1.000 17.431 290 GLY D CA 1
ATOM 2148 C C . GLY A 1 290 ? 46.417 8.518 39.003 1.000 17.184 290 GLY D C 1
ATOM 2149 O O . GLY A 1 290 ? 46.019 8.646 40.185 1.000 15.757 290 GLY D O 1
ATOM 2150 N N . MET A 1 291 ? 46.399 7.373 38.305 1.000 15.704 291 MET D N 1
ATOM 2151 C CA . MET A 1 291 ? 46.026 6.060 38.900 1.000 17.131 291 MET D CA 1
ATOM 2152 C C . MET A 1 291 ? 46.991 5.660 40.037 1.000 17.084 291 MET D C 1
ATOM 2153 O O . MET A 1 291 ? 46.507 5.042 41.005 1.000 16.561 291 MET D O 1
ATOM 2158 N N . SER A 1 292 ? 48.302 5.963 39.936 1.000 16.381 292 SER D N 1
ATOM 2159 C CA . SER A 1 292 ? 49.368 5.354 40.784 1.000 15.864 292 SER D CA 1
ATOM 2160 C C . SER A 1 292 ? 49.104 5.670 42.275 1.000 16.755 292 SER D C 1
ATOM 2161 O O . SER A 1 292 ? 49.134 4.737 43.097 1.000 17.099 292 SER D O 1
ATOM 2164 N N . ALA A 1 293 ? 48.790 6.921 42.626 1.000 15.977 293 ALA D N 1
ATOM 2165 C CA . ALA A 1 293 ? 48.576 7.327 44.032 1.000 15.856 293 ALA D CA 1
ATOM 2166 C C . ALA A 1 293 ? 47.273 6.733 44.589 1.000 16.144 293 ALA D C 1
ATOM 2167 O O . ALA A 1 293 ? 47.206 6.585 45.806 1.000 16.833 293 ALA D O 1
ATOM 2169 N N . GLY A 1 294 ? 46.298 6.383 43.742 1.000 15.485 294 GLY D N 1
ATOM 2170 C CA . GLY A 1 294 ? 45.122 5.586 44.127 1.000 15.803 294 GLY D CA 1
ATOM 2171 C C . GLY A 1 294 ? 45.509 4.198 44.624 1.000 17.147 294 GLY D C 1
ATOM 2172 O O . GLY A 1 294 ? 44.948 3.727 45.648 1.000 16.956 294 GLY D O 1
ATOM 2173 N N . ILE A 1 295 ? 46.442 3.552 43.930 1.000 17.186 295 ILE D N 1
ATOM 2174 C CA . ILE A 1 295 ? 46.996 2.246 44.359 1.000 17.701 295 ILE D CA 1
ATOM 2175 C C . ILE A 1 295 ? 47.721 2.478 45.695 1.000 16.620 295 ILE D C 1
ATOM 2176 O O . ILE A 1 295 ? 47.464 1.716 46.630 1.000 16.111 295 ILE D O 1
ATOM 2181 N N . GLN A 1 296 ? 48.583 3.489 45.803 1.000 16.739 296 GLN D N 1
ATOM 2182 C CA . GLN A 1 296 ? 49.257 3.787 47.103 1.000 17.184 296 GLN D CA 1
ATOM 2183 C C . GLN A 1 296 ? 48.182 4.062 48.179 1.000 16.381 296 GLN D C 1
ATOM 2184 O O . GLN A 1 296 ? 48.380 3.601 49.325 1.000 14.296 296 GLN D O 1
ATOM 2190 N N . ASP A 1 297 ? 47.091 4.782 47.847 1.000 15.053 297 ASP D N 1
ATOM 2191 C CA . ASP A 1 297 ? 46.015 5.072 48.828 1.000 15.464 297 ASP D CA 1
ATOM 2192 C C . ASP A 1 297 ? 45.496 3.730 49.370 1.000 16.091 297 ASP D C 1
ATOM 2193 O O . ASP A 1 297 ? 45.523 3.539 50.625 1.000 17.469 297 ASP D O 1
ATOM 2198 N N . ALA A 1 298 ? 45.105 2.825 48.461 1.000 15.703 298 ALA D N 1
ATOM 2199 C CA . ALA A 1 298 ? 44.459 1.523 48.764 1.000 15.544 298 ALA D CA 1
ATOM 2200 C C . ALA A 1 298 ? 45.390 0.692 49.634 1.000 16.405 298 ALA D C 1
ATOM 2201 O O . ALA A 1 298 ? 44.879 0.023 50.580 1.000 16.775 298 ALA D O 1
ATOM 2203 N N . VAL A 1 299 ? 46.684 0.700 49.301 1.000 15.408 299 VAL D N 1
ATOM 2204 C CA . VAL A 1 299 ? 47.682 -0.121 50.021 1.000 17.299 299 VAL D CA 1
ATOM 2205 C C . VAL A 1 299 ? 47.905 0.510 51.411 1.000 18.818 299 VAL D C 1
ATOM 2206 O O . VAL A 1 299 ? 48.167 -0.226 52.366 1.000 18.424 299 VAL D O 1
ATOM 2210 N N . ASN A 1 300 ? 47.767 1.831 51.541 1.000 19.120 300 ASN D N 1
ATOM 2211 C CA . ASN A 1 300 ? 47.906 2.500 52.860 1.000 20.123 300 ASN D CA 1
ATOM 2212 C C . ASN A 1 300 ? 46.699 2.139 53.750 1.000 19.814 300 ASN D C 1
ATOM 2213 O O . ASN A 1 300 ? 46.910 1.949 54.958 1.000 16.402 300 ASN D O 1
ATOM 2218 N N . LEU A 1 301 ? 45.501 2.031 53.159 1.000 20.308 301 LEU D N 1
ATOM 2219 C CA . LEU A 1 301 ? 44.191 1.930 53.864 1.000 22.158 301 LEU D CA 1
ATOM 2220 C C . LEU A 1 301 ? 43.900 0.494 54.359 1.000 25.031 301 LEU D C 1
ATOM 2221 O O . LEU A 1 301 ? 43.713 0.315 55.594 1.000 26.539 301 LEU D O 1
ATOM 2226 N N . GLY A 1 302 ? 43.848 -0.473 53.437 1.000 24.584 302 GLY D N 1
ATOM 2227 C CA . GLY A 1 302 ? 43.444 -1.874 53.648 1.000 24.792 302 GLY D CA 1
ATOM 2228 C C . GLY A 1 302 ? 43.782 -2.425 55.024 1.000 25.362 302 GLY D C 1
ATOM 2229 O O . GLY A 1 302 ? 42.835 -2.729 55.780 1.000 24.715 302 GLY D O 1
ATOM 2230 N N . TRP A 1 303 ? 45.068 -2.614 55.326 1.000 24.751 303 TRP D N 1
ATOM 2231 C CA . TRP A 1 303 ? 45.516 -3.196 56.619 1.000 27.556 303 TRP D CA 1
ATOM 2232 C C . TRP A 1 303 ? 45.057 -2.346 57.815 1.000 26.584 303 TRP D C 1
ATOM 2233 O O . TRP A 1 303 ? 44.845 -2.913 58.904 1.000 26.402 303 TRP D O 1
ATOM 2244 N N . LYS A 1 304 ? 44.958 -1.032 57.645 1.000 25.595 304 LYS D N 1
ATOM 2245 C CA . LYS A 1 304 ? 44.522 -0.120 58.733 1.000 25.225 304 LYS D CA 1
ATOM 2246 C C . LYS A 1 304 ? 43.023 -0.328 58.952 1.000 24.314 304 LYS D C 1
ATOM 2247 O O . LYS A 1 304 ? 42.622 -0.555 60.085 1.000 23.913 304 LYS D O 1
ATOM 2253 N N . LEU A 1 305 ? 42.229 -0.339 57.891 1.000 23.722 305 LEU D N 1
ATOM 2254 C CA . LEU A 1 305 ? 40.768 -0.523 58.018 1.000 25.437 305 LEU D CA 1
ATOM 2255 C C . LEU A 1 305 ? 40.480 -1.901 58.647 1.000 29.007 305 LEU D C 1
ATOM 2256 O O . LEU A 1 305 ? 39.472 -2.043 59.369 1.000 27.585 305 LEU D O 1
ATOM 2261 N N . ALA A 1 306 ? 41.347 -2.884 58.382 1.000 29.859 306 ALA D N 1
ATOM 2262 C CA . ALA A 1 306 ? 41.168 -4.295 58.780 1.000 29.527 306 ALA D CA 1
ATOM 2263 C C . ALA A 1 306 ? 41.469 -4.442 60.273 1.000 29.643 306 ALA D C 1
ATOM 2264 O O . ALA A 1 306 ? 40.722 -5.185 60.922 1.000 29.136 306 ALA D O 1
ATOM 2266 N N . ALA A 1 307 ? 42.536 -3.789 60.760 1.000 28.870 307 ALA D N 1
ATOM 2267 C CA . ALA A 1 307 ? 42.940 -3.758 62.185 1.000 30.974 307 ALA D CA 1
ATOM 2268 C C . ALA A 1 307 ? 41.865 -3.012 62.992 1.000 35.934 307 ALA D C 1
ATOM 2269 O O . ALA A 1 307 ? 41.561 -3.430 64.140 1.000 34.810 307 ALA D O 1
ATOM 2271 N N . GLU A 1 308 ? 41.287 -1.959 62.410 1.000 37.508 308 GLU D N 1
ATOM 2272 C CA . GLU A 1 308 ? 40.133 -1.247 63.003 1.000 38.797 308 GLU D CA 1
ATOM 2273 C C . GLU A 1 308 ? 39.046 -2.291 63.269 1.000 39.683 308 GLU D C 1
ATOM 2274 O O . GLU A 1 308 ? 38.679 -2.471 64.448 1.000 38.183 308 GLU D O 1
ATOM 2280 N N . ILE A 1 309 ? 38.594 -2.965 62.207 1.000 37.964 309 ILE D N 1
ATOM 2281 C CA . ILE A 1 309 ? 37.473 -3.949 62.240 1.000 37.375 309 ILE D CA 1
ATOM 2282 C C . ILE A 1 309 ? 37.825 -5.134 63.153 1.000 36.440 309 ILE D C 1
ATOM 2283 O O . ILE A 1 309 ? 36.901 -5.666 63.763 1.000 35.736 309 ILE D O 1
ATOM 2288 N N . HIS A 1 310 ? 39.095 -5.534 63.253 1.000 37.028 310 HIS D N 1
ATOM 2289 C CA . HIS A 1 310 ? 39.528 -6.725 64.039 1.000 40.825 310 HIS D CA 1
ATOM 2290 C C . HIS A 1 310 ? 39.829 -6.351 65.499 1.000 41.965 310 HIS D C 1
ATOM 2291 O O . HIS A 1 310 ? 40.165 -7.265 66.284 1.000 38.807 310 HIS D O 1
ATOM 2298 N N . GLY A 1 311 ? 39.748 -5.062 65.841 1.000 41.252 311 GLY D N 1
ATOM 2299 C CA . GLY A 1 311 ? 39.783 -4.573 67.230 1.000 39.737 311 GLY D CA 1
ATOM 2300 C C . GLY A 1 311 ? 41.186 -4.519 67.805 1.000 40.898 311 GLY D C 1
ATOM 2301 O O . GLY A 1 311 ? 41.289 -4.240 69.012 1.000 42.141 311 GLY D O 1
ATOM 2302 N N . HIS A 1 312 ? 42.237 -4.757 67.011 1.000 37.248 312 HIS D N 1
ATOM 2303 C CA . HIS A 1 312 ? 43.641 -4.578 67.478 1.000 38.894 312 HIS D CA 1
ATOM 2304 C C . HIS A 1 312 ? 44.219 -3.252 66.965 1.000 39.164 312 HIS D C 1
ATOM 2305 O O . HIS A 1 312 ? 45.432 -3.049 67.154 1.000 38.733 312 HIS D O 1
ATOM 2312 N N . ALA A 1 313 ? 43.394 -2.376 66.375 1.000 36.683 313 ALA D N 1
ATOM 2313 C CA . ALA A 1 313 ? 43.827 -1.047 65.888 1.000 35.054 313 ALA D CA 1
ATOM 2314 C C . ALA A 1 313 ? 44.335 -0.224 67.072 1.000 34.411 313 ALA D C 1
ATOM 2315 O O . ALA A 1 313 ? 43.553 0.134 67.949 1.000 33.784 313 ALA D O 1
ATOM 2317 N N . PRO A 1 314 ? 45.649 0.100 67.140 1.000 33.035 314 PRO D N 1
ATOM 2318 C CA . PRO A 1 314 ? 46.144 1.044 68.130 1.000 34.993 314 PRO D CA 1
ATOM 2319 C C . PRO A 1 314 ? 45.350 2.351 68.045 1.000 38.091 314 PRO D C 1
ATOM 2320 O O . PRO A 1 314 ? 44.731 2.595 67.014 1.000 40.512 314 PRO D O 1
ATOM 2324 N N . GLU A 1 315 ? 45.344 3.136 69.129 1.000 39.149 315 GLU D N 1
ATOM 2325 C CA . GLU A 1 315 ? 44.675 4.463 69.159 1.000 39.504 315 GLU D CA 1
ATOM 2326 C C . GLU A 1 315 ? 45.345 5.328 68.080 1.000 36.420 315 GLU D C 1
ATOM 2327 O O . GLU A 1 315 ? 46.577 5.476 68.145 1.000 37.709 315 GLU D O 1
ATOM 2329 N N . GLY A 1 316 ? 44.581 5.803 67.089 1.000 33.615 316 GLY D N 1
ATOM 2330 C CA . GLY A 1 316 ? 45.057 6.735 66.040 1.000 34.913 316 GLY D CA 1
ATOM 2331 C C . GLY A 1 316 ? 45.328 6.075 64.685 1.000 33.539 316 GLY D C 1
ATOM 2332 O O . GLY A 1 316 ? 45.514 6.820 63.706 1.000 30.748 316 GLY D O 1
ATOM 2333 N N . LEU A 1 317 ? 45.369 4.738 64.595 1.000 32.550 317 LEU D N 1
ATOM 2334 C CA . LEU A 1 317 ? 45.922 4.060 63.387 1.000 31.913 317 LEU D CA 1
ATOM 2335 C C . LEU A 1 317 ? 45.109 4.462 62.148 1.000 28.479 317 LEU D C 1
ATOM 2336 O O . LEU A 1 317 ? 45.731 4.886 61.164 1.000 27.237 317 LEU D O 1
ATOM 2341 N N . LEU A 1 318 ? 43.782 4.366 62.174 1.000 26.262 318 LEU D N 1
ATOM 2342 C CA . LEU A 1 318 ? 42.993 4.598 60.935 1.000 28.565 318 LEU D CA 1
ATOM 2343 C C . LEU A 1 318 ? 42.981 6.099 60.604 1.000 31.920 318 LEU D C 1
ATOM 2344 O O . LEU A 1 318 ? 42.638 6.479 59.437 1.000 31.191 318 LEU D O 1
ATOM 2349 N N . ASP A 1 319 ? 43.313 6.933 61.593 1.000 32.285 319 ASP D N 1
ATOM 2350 C CA . ASP A 1 319 ? 43.435 8.399 61.406 1.000 32.532 319 ASP D CA 1
ATOM 2351 C C . ASP A 1 319 ? 44.764 8.677 60.689 1.000 31.846 319 ASP D C 1
ATOM 2352 O O . ASP A 1 319 ? 44.856 9.724 60.031 1.000 33.057 319 ASP D O 1
ATOM 2357 N N . THR A 1 320 ? 45.749 7.776 60.770 1.000 30.001 320 THR D N 1
ATOM 2358 C CA . THR A 1 320 ? 47.012 7.944 60.005 1.000 28.397 320 THR D CA 1
ATOM 2359 C C . THR A 1 320 ? 46.762 7.752 58.504 1.000 27.595 320 THR D C 1
ATOM 2360 O O . THR A 1 320 ? 47.642 8.150 57.739 1.000 28.640 320 THR D O 1
ATOM 2364 N N . TYR A 1 321 ? 45.631 7.176 58.081 1.000 25.717 321 TYR D N 1
ATOM 2365 C CA . TYR A 1 321 ? 45.279 7.131 56.637 1.000 22.454 321 TYR D CA 1
ATOM 2366 C C . TYR A 1 321 ? 45.290 8.568 56.110 1.000 21.637 321 TYR D C 1
ATOM 2367 O O . TYR A 1 321 ? 46.048 8.854 55.175 1.000 21.067 321 TYR D O 1
ATOM 2376 N N . HIS A 1 322 ? 44.537 9.480 56.726 1.000 21.645 322 HIS D N 1
ATOM 2377 C CA . HIS A 1 322 ? 44.462 10.897 56.267 1.000 21.412 322 HIS D CA 1
ATOM 2378 C C . HIS A 1 322 ? 45.821 11.595 56.414 1.000 22.830 322 HIS D C 1
ATOM 2379 O O . HIS A 1 322 ? 46.297 12.220 55.433 1.000 22.447 322 HIS D O 1
ATOM 2386 N N . THR A 1 323 ? 46.421 11.544 57.599 1.000 23.294 323 THR D N 1
ATOM 2387 C CA . THR A 1 323 ? 47.624 12.353 57.902 1.000 23.921 323 THR D CA 1
ATOM 2388 C C . THR A 1 323 ? 48.798 11.863 57.053 1.000 23.070 323 THR D C 1
ATOM 2389 O O . THR A 1 323 ? 49.743 12.630 56.880 1.000 22.007 323 THR D O 1
ATOM 2393 N N . GLU A 1 324 ? 48.772 10.623 56.569 1.000 22.836 324 GLU D N 1
ATOM 2394 C CA . GLU A 1 324 ? 49.882 10.107 55.732 1.000 22.594 324 GLU D CA 1
ATOM 2395 C C . GLU A 1 324 ? 49.570 10.417 54.258 1.000 22.439 324 GLU D C 1
ATOM 2396 O O . GLU A 1 324 ? 50.452 10.982 53.590 1.000 21.252 324 GLU D O 1
ATOM 2402 N N . ARG A 1 325 ? 48.365 10.089 53.780 1.000 21.576 325 ARG D N 1
ATOM 2403 C CA . ARG A 1 325 ? 48.040 10.080 52.327 1.000 19.653 325 ARG D CA 1
ATOM 2404 C C . ARG A 1 325 ? 47.621 11.467 51.855 1.000 20.184 325 ARG D C 1
ATOM 2405 O O . ARG A 1 325 ? 47.890 11.756 50.675 1.000 20.890 325 ARG D O 1
ATOM 2413 N N . HIS A 1 326 ? 46.981 12.297 52.689 1.000 20.882 326 HIS D N 1
ATOM 2414 C CA . HIS A 1 326 ? 46.541 13.651 52.247 1.000 20.647 326 HIS D CA 1
ATOM 2415 C C . HIS A 1 326 ? 47.761 14.441 51.794 1.000 18.993 326 HIS D C 1
ATOM 2416 O O . HIS A 1 326 ? 47.781 14.939 50.674 1.000 21.202 326 HIS D O 1
ATOM 2423 N N . PRO A 1 327 ? 48.811 14.619 52.610 1.000 18.448 327 PRO D N 1
ATOM 2424 C CA . PRO A 1 327 ? 49.971 15.384 52.154 1.000 19.678 327 PRO D CA 1
ATOM 2425 C C . PRO A 1 327 ? 50.702 14.759 50.951 1.000 20.627 327 PRO D C 1
ATOM 2426 O O . PRO A 1 327 ? 51.127 15.520 50.085 1.000 21.534 327 PRO D O 1
ATOM 2430 N N . VAL A 1 328 ? 50.777 13.426 50.844 1.000 19.550 328 VAL D N 1
ATOM 2431 C CA . VAL A 1 328 ? 51.493 12.787 49.692 1.000 18.909 328 VAL D CA 1
ATOM 2432 C C . VAL A 1 328 ? 50.685 12.982 48.394 1.000 17.424 328 VAL D C 1
ATOM 2433 O O . VAL A 1 328 ? 51.266 13.444 47.382 1.000 15.545 328 VAL D O 1
ATOM 2437 N N . ASP A 1 329 ? 49.377 12.750 48.423 1.000 17.446 329 ASP D N 1
ATOM 2438 C CA . ASP A 1 329 ? 48.498 12.969 47.240 1.000 18.431 329 ASP D CA 1
ATOM 2439 C C . ASP A 1 329 ? 48.499 14.445 46.822 1.000 18.865 329 ASP D C 1
ATOM 2440 O O . ASP A 1 329 ? 48.441 14.712 45.593 1.000 19.818 329 ASP D O 1
ATOM 2445 N N . GLY A 1 330 ? 48.538 15.366 47.794 1.000 19.450 330 GLY D N 1
ATOM 2446 C CA . GLY A 1 330 ? 48.652 16.817 47.559 1.000 18.579 330 GLY D CA 1
ATOM 2447 C C . GLY A 1 330 ? 49.938 17.150 46.813 1.000 20.292 330 GLY D C 1
ATOM 2448 O O . GLY A 1 330 ? 49.893 18.027 45.919 1.000 23.746 330 GLY D O 1
ATOM 2449 N N . ARG A 1 331 ? 51.054 16.486 47.134 1.000 19.969 331 ARG D N 1
ATOM 2450 C CA . ARG A 1 331 ? 52.354 16.734 46.446 1.000 20.191 331 ARG D CA 1
ATOM 2451 C C . ARG A 1 331 ? 52.315 16.255 44.996 1.000 18.869 331 ARG D C 1
ATOM 2452 O O . ARG A 1 331 ? 53.012 16.858 44.187 1.000 19.925 331 ARG D O 1
ATOM 2460 N N . VAL A 1 332 ? 51.625 15.158 44.716 1.000 17.216 332 VAL D N 1
ATOM 2461 C CA . VAL A 1 332 ? 51.364 14.704 43.324 1.000 17.048 332 VAL D CA 1
ATOM 2462 C C . VAL A 1 332 ? 50.573 15.808 42.626 1.000 17.091 332 VAL D C 1
ATOM 2463 O O . VAL A 1 332 ? 50.980 16.208 41.503 1.000 15.504 332 VAL D O 1
ATOM 2467 N N . VAL A 1 333 ? 49.488 16.279 43.257 1.000 17.308 333 VAL D N 1
ATOM 2468 C CA . VAL A 1 333 ? 48.662 17.387 42.687 1.000 17.687 333 VAL D CA 1
ATOM 2469 C C . VAL A 1 333 ? 49.565 18.590 42.369 1.000 17.184 333 VAL D C 1
ATOM 2470 O O . VAL A 1 333 ? 49.544 19.056 41.207 1.000 16.592 333 VAL D O 1
ATOM 2474 N N . MET A 1 334 ? 50.418 18.998 43.300 1.000 18.389 334 MET D N 1
ATOM 2475 C CA . MET A 1 334 ? 51.293 20.196 43.149 1.000 20.582 334 MET D CA 1
ATOM 2476 C C . MET A 1 334 ? 52.299 19.983 42.008 1.000 20.821 334 MET D C 1
ATOM 2477 O O . MET A 1 334 ? 52.416 20.901 41.126 1.000 20.535 334 MET D O 1
ATOM 2482 N N . ASN A 1 335 ? 53.017 18.850 42.015 1.000 18.431 335 ASN D N 1
ATOM 2483 C CA . ASN A 1 335 ? 54.086 18.578 41.019 1.000 17.264 335 ASN D CA 1
ATOM 2484 C C . ASN A 1 335 ? 53.437 18.535 39.631 1.000 16.236 335 ASN D C 1
ATOM 2485 O O . ASN A 1 335 ? 54.060 19.018 38.693 1.000 16.495 335 ASN D O 1
ATOM 2490 N N . THR A 1 336 ? 52.232 17.993 39.485 1.000 16.764 336 THR D N 1
ATOM 2491 C CA . THR A 1 336 ? 51.592 17.894 38.151 1.000 16.656 336 THR D CA 1
ATOM 2492 C C . THR A 1 336 ? 51.228 19.300 37.696 1.000 16.593 336 THR D C 1
ATOM 2493 O O . THR A 1 336 ? 51.383 19.588 36.509 1.000 15.531 336 THR D O 1
ATOM 2497 N N . LEU A 1 337 ? 50.812 20.155 38.623 1.000 18.207 337 LEU D N 1
ATOM 2498 C CA . LEU A 1 337 ? 50.439 21.549 38.266 1.000 18.277 337 LEU D CA 1
ATOM 2499 C C . LEU A 1 337 ? 51.690 22.299 37.825 1.000 17.236 337 LEU D C 1
ATOM 2500 O O . LEU A 1 337 ? 51.611 23.004 36.793 1.000 17.558 337 LEU D O 1
ATOM 2505 N N . ALA A 1 338 ? 52.788 22.161 38.571 1.000 16.480 338 ALA D N 1
ATOM 2506 C CA . ALA A 1 338 ? 54.074 22.807 38.238 1.000 16.865 338 ALA D CA 1
ATOM 2507 C C . ALA A 1 338 ? 54.509 22.347 36.842 1.000 16.663 338 ALA D C 1
ATOM 2508 O O . ALA A 1 338 ? 54.828 23.200 35.990 1.000 14.813 338 ALA D O 1
ATOM 2510 N N . GLN A 1 339 ? 54.448 21.045 36.577 1.000 16.021 339 GLN D N 1
ATOM 2511 C CA . GLN A 1 339 ? 54.885 20.525 35.253 1.000 16.264 339 GLN D CA 1
ATOM 2512 C C . GLN A 1 339 ? 53.953 21.066 34.172 1.000 16.622 339 GLN D C 1
ATOM 2513 O O . GLN A 1 339 ? 54.459 21.391 33.094 1.000 17.755 339 GLN D O 1
ATOM 2519 N N . ARG A 1 340 ? 52.644 21.089 34.431 1.000 16.268 340 ARG D N 1
ATOM 2520 C CA . ARG A 1 340 ? 51.622 21.611 33.481 1.000 16.575 340 ARG D CA 1
ATOM 2521 C C . ARG A 1 340 ? 52.005 23.031 33.033 1.000 16.864 340 ARG D C 1
ATOM 2522 O O . ARG A 1 340 ? 51.924 23.301 31.817 1.000 16.258 340 ARG D O 1
ATOM 2530 N N . TRP A 1 341 ? 52.424 23.900 33.958 1.000 16.653 341 TRP D N 1
ATOM 2531 C CA . TRP A 1 341 ? 52.794 25.300 33.625 1.000 18.730 341 TRP D CA 1
ATOM 2532 C C . TRP A 1 341 ? 54.171 25.318 32.957 1.000 19.788 341 TRP D C 1
ATOM 2533 O O . TRP A 1 341 ? 54.309 25.972 31.896 1.000 19.630 341 TRP D O 1
ATOM 2544 N N . LEU A 1 342 ? 55.143 24.593 33.515 1.000 20.450 342 LEU D N 1
ATOM 2545 C CA . LEU A 1 342 ? 56.503 24.537 32.926 1.000 20.115 342 LEU D CA 1
ATOM 2546 C C . LEU A 1 342 ? 56.377 24.136 31.468 1.000 19.639 342 LEU D C 1
ATOM 2547 O O . LEU A 1 342 ? 56.942 24.808 30.624 1.000 18.761 342 LEU D O 1
ATOM 2552 N N . TYR A 1 343 ? 55.603 23.097 31.199 1.000 21.401 343 TYR D N 1
ATOM 2553 C CA . TYR A 1 343 ? 55.589 22.425 29.884 1.000 21.716 343 TYR D CA 1
ATOM 2554 C C . TYR A 1 343 ? 54.622 23.134 28.941 1.000 22.133 343 TYR D C 1
ATOM 2555 O O . TYR A 1 343 ? 54.966 23.257 27.748 1.000 24.271 343 TYR D O 1
ATOM 2564 N N . LEU A 1 344 ? 53.436 23.529 29.414 1.000 21.865 344 LEU D N 1
ATOM 2565 C CA . LEU A 1 344 ? 52.342 23.981 28.506 1.000 23.196 344 LEU D CA 1
ATOM 2566 C C . LEU A 1 344 ? 52.146 25.505 28.549 1.000 25.207 344 LEU D C 1
ATOM 2567 O O . LEU A 1 344 ? 51.176 25.982 27.922 1.000 23.520 344 LEU D O 1
ATOM 2572 N N . GLY A 1 345 ? 53.047 26.245 29.208 1.000 24.817 345 GLY D N 1
ATOM 2573 C CA . GLY A 1 345 ? 52.845 27.678 29.469 1.000 26.620 345 GLY D CA 1
ATOM 2574 C C . GLY A 1 345 ? 53.414 28.529 28.358 1.000 25.729 345 GLY D C 1
ATOM 2575 O O . GLY A 1 345 ? 53.543 29.718 28.564 1.000 28.359 345 GLY D O 1
ATOM 2576 N N . GLY A 1 346 ? 53.766 27.929 27.229 1.000 27.996 346 GLY D N 1
ATOM 2577 C CA . GLY A 1 346 ? 54.297 28.655 26.059 1.000 31.211 346 GLY D CA 1
ATOM 2578 C C . GLY A 1 346 ? 55.597 29.388 26.369 1.000 32.934 346 GLY D C 1
ATOM 2579 O O . GLY A 1 346 ? 56.374 28.937 27.256 1.000 31.881 346 GLY D O 1
ATOM 2580 N N . GLU A 1 347 ? 55.836 30.491 25.659 1.000 33.794 347 GLU D N 1
ATOM 2581 C CA . GLU A 1 347 ? 57.138 31.201 25.658 1.000 33.838 347 GLU D CA 1
ATOM 2582 C C . GLU A 1 347 ? 57.303 31.919 27.003 1.000 29.524 347 GLU D C 1
ATOM 2583 O O . GLU A 1 347 ? 58.442 32.039 27.481 1.000 25.808 347 GLU D O 1
ATOM 2589 N N . ALA A 1 348 ? 56.196 32.316 27.619 1.000 24.829 348 ALA D N 1
ATOM 2590 C CA . ALA A 1 348 ? 56.166 32.979 28.938 1.000 25.217 348 ALA D CA 1
ATOM 2591 C C . ALA A 1 348 ? 56.981 32.165 29.956 1.000 23.943 348 ALA D C 1
ATOM 2592 O O . ALA A 1 348 ? 57.606 32.761 30.863 1.000 22.641 348 ALA D O 1
ATOM 2594 N N . MET A 1 349 ? 56.888 30.837 29.859 1.000 22.891 349 MET D N 1
ATOM 2595 C CA . MET A 1 349 ? 57.430 29.874 30.845 1.000 21.432 349 MET D CA 1
ATOM 2596 C C . MET A 1 349 ? 58.755 29.284 30.340 1.000 18.865 349 MET D C 1
ATOM 2597 O O . MET A 1 349 ? 59.372 28.568 31.108 1.000 19.613 349 MET D O 1
ATOM 2602 N N . GLN A 1 350 ? 59.210 29.616 29.131 1.000 18.347 350 GLN D N 1
ATOM 2603 C CA . GLN A 1 350 ? 60.515 29.126 28.600 1.000 19.252 350 GLN D CA 1
ATOM 2604 C C . GLN A 1 350 ? 61.626 29.442 29.603 1.000 19.305 350 GLN D C 1
ATOM 2605 O O . GLN A 1 350 ? 62.460 28.593 29.900 1.000 20.717 350 GLN D O 1
ATOM 2611 N N . PRO A 1 351 ? 61.687 30.663 30.183 1.000 19.329 351 PRO D N 1
ATOM 2612 C CA . PRO A 1 351 ? 62.757 30.984 31.120 1.000 17.822 351 PRO D CA 1
ATOM 2613 C C . PRO A 1 351 ? 62.744 30.011 32.301 1.000 17.474 351 PRO D C 1
ATOM 2614 O O . PRO A 1 351 ? 63.794 29.565 32.668 1.000 18.195 351 PRO D O 1
ATOM 2618 N N . LEU A 1 352 ? 61.580 29.667 32.841 1.000 17.068 352 LEU D N 1
ATOM 2619 C CA . LEU A 1 352 ? 61.510 28.737 34.004 1.000 18.189 352 LEU D CA 1
ATOM 2620 C C . LEU A 1 352 ? 61.917 27.313 33.575 1.000 17.938 352 LEU D C 1
ATOM 2621 O O . LEU A 1 352 ? 62.602 26.653 34.410 1.000 16.242 352 LEU D O 1
ATOM 2626 N N . ARG A 1 353 ? 61.654 26.915 32.316 1.000 17.432 353 ARG D N 1
ATOM 2627 C CA . ARG A 1 353 ? 62.105 25.608 31.749 1.000 18.272 353 ARG D CA 1
ATOM 2628 C C . ARG A 1 353 ? 63.630 25.612 31.606 1.000 16.757 353 ARG D C 1
ATOM 2629 O O . ARG A 1 353 ? 64.281 24.610 31.895 1.000 15.332 353 ARG D O 1
ATOM 2637 N N . GLU A 1 354 ? 64.192 26.709 31.130 1.000 17.571 354 GLU D N 1
ATOM 2638 C CA . GLU A 1 354 ? 65.658 26.807 30.937 1.000 17.076 354 GLU D CA 1
ATOM 2639 C C . GLU A 1 354 ? 66.333 26.818 32.311 1.000 15.131 354 GLU D C 1
ATOM 2640 O O . GLU A 1 354 ? 67.417 26.182 32.457 1.000 13.820 354 GLU D O 1
ATOM 2646 N N . LEU A 1 355 ? 65.716 27.487 33.289 1.000 13.673 355 LEU D N 1
ATOM 2647 C CA . LEU A 1 355 ? 66.227 27.496 34.682 1.000 14.344 355 LEU D CA 1
ATOM 2648 C C . LEU A 1 355 ? 66.194 26.074 35.244 1.000 13.822 355 LEU D C 1
ATOM 2649 O O . LEU A 1 355 ? 67.196 25.630 35.786 1.000 12.902 355 LEU D O 1
ATOM 2654 N N . LEU A 1 356 ? 65.079 25.376 35.107 1.000 14.346 356 LEU D N 1
ATOM 2655 C CA . LEU A 1 356 ? 64.983 24.013 35.665 1.000 14.799 356 LEU D CA 1
ATOM 2656 C C . LEU A 1 356 ? 65.970 23.134 34.902 1.000 14.325 356 LEU D C 1
ATOM 2657 O O . LEU A 1 356 ? 66.644 22.320 35.542 1.000 13.896 356 LEU D O 1
ATOM 2662 N N . GLY A 1 357 ? 66.086 23.333 33.596 1.000 13.975 357 GLY D N 1
ATOM 2663 C CA . GLY A 1 357 ? 67.040 22.568 32.766 1.000 14.760 357 GLY D CA 1
ATOM 2664 C C . GLY A 1 357 ? 68.469 22.670 33.296 1.000 14.790 357 GLY D C 1
ATOM 2665 O O . GLY A 1 357 ? 69.229 21.703 33.151 1.000 15.646 357 GLY D O 1
ATOM 2666 N N . GLU A 1 358 ? 68.845 23.833 33.828 1.000 13.973 358 GLU D N 1
ATOM 2667 C CA . GLU A 1 358 ? 70.182 24.079 34.395 1.000 14.442 358 GLU D CA 1
ATOM 2668 C C . GLU A 1 358 ? 70.301 23.300 35.715 1.000 14.437 358 GLU D C 1
ATOM 2669 O O . GLU A 1 358 ? 71.329 22.585 35.897 1.000 14.069 358 GLU D O 1
ATOM 2675 N N . LEU A 1 359 ? 69.284 23.419 36.569 1.000 12.879 359 LEU D N 1
ATOM 2676 C CA . LEU A 1 359 ? 69.284 22.848 37.937 1.000 13.686 359 LEU D CA 1
ATOM 2677 C C . LEU A 1 359 ? 69.333 21.319 37.896 1.000 13.007 359 LEU D C 1
ATOM 2678 O O . LEU A 1 359 ? 69.763 20.762 38.876 1.000 14.319 359 LEU D O 1
ATOM 2683 N N . VAL A 1 360 ? 68.885 20.655 36.837 1.000 12.742 360 VAL D N 1
ATOM 2684 C CA . VAL A 1 360 ? 68.868 19.165 36.814 1.000 13.127 360 VAL D CA 1
ATOM 2685 C C . VAL A 1 360 ? 70.273 18.653 36.513 1.000 14.145 360 VAL D C 1
ATOM 2686 O O . VAL A 1 360 ? 70.415 17.459 36.514 1.000 13.595 360 VAL D O 1
ATOM 2690 N N . ARG A 1 361 ? 71.256 19.532 36.338 1.000 16.449 361 ARG D N 1
ATOM 2691 C CA . ARG A 1 361 ? 72.685 19.133 36.287 1.000 19.800 361 ARG D CA 1
ATOM 2692 C C . ARG A 1 361 ? 73.101 18.589 37.662 1.000 18.972 361 ARG D C 1
ATOM 2693 O O . ARG A 1 361 ? 74.010 17.754 37.685 1.000 18.746 361 ARG D O 1
ATOM 2701 N N . TYR A 1 362 ? 72.451 19.007 38.759 1.000 19.270 362 TYR D N 1
ATOM 2702 C CA . TYR A 1 362 ? 72.828 18.603 40.146 1.000 19.487 362 TYR D CA 1
ATOM 2703 C C . TYR A 1 362 ? 72.152 17.280 40.482 1.000 17.641 362 TYR D C 1
ATOM 2704 O O . TYR A 1 362 ? 70.945 17.193 40.391 1.000 16.887 362 TYR D O 1
ATOM 2713 N N . PRO A 1 363 ? 72.908 16.214 40.840 1.000 18.518 363 PRO D N 1
ATOM 2714 C CA . PRO A 1 363 ? 72.324 14.942 41.294 1.000 17.534 363 PRO D CA 1
ATOM 2715 C C . PRO A 1 363 ? 71.139 15.025 42.268 1.000 17.010 363 PRO D C 1
ATOM 2716 O O . PRO A 1 363 ? 70.099 14.405 42.020 1.000 16.222 363 PRO D O 1
ATOM 2720 N N . ASP A 1 364 ? 71.287 15.813 43.329 1.000 16.673 364 ASP D N 1
ATOM 2721 C CA . ASP A 1 364 ? 70.262 15.910 44.398 1.000 17.249 364 ASP D CA 1
ATOM 2722 C C . ASP A 1 364 ? 68.972 16.504 43.805 1.000 16.490 364 ASP D C 1
ATOM 2723 O O . ASP A 1 364 ? 67.886 16.140 44.289 1.000 17.135 364 ASP D O 1
ATOM 2728 N N . VAL A 1 365 ? 69.059 17.323 42.751 1.000 15.967 365 VAL D N 1
ATOM 2729 C CA . VAL A 1 365 ? 67.850 17.814 42.020 1.000 15.784 365 VAL D CA 1
ATOM 2730 C C . VAL A 1 365 ? 67.256 16.674 41.185 1.000 14.681 365 VAL D C 1
ATOM 2731 O O . VAL A 1 365 ? 66.030 16.528 41.191 1.000 14.450 365 VAL D O 1
ATOM 2735 N N . GLN A 1 366 ? 68.058 15.921 40.445 1.000 13.303 366 GLN D N 1
ATOM 2736 C CA . GLN A 1 366 ? 67.481 14.837 39.612 1.000 14.636 366 GLN D CA 1
ATOM 2737 C C . GLN A 1 366 ? 66.772 13.861 40.563 1.000 15.042 366 GLN D C 1
ATOM 2738 O O . GLN A 1 366 ? 65.617 13.466 40.288 1.000 15.698 366 GLN D O 1
ATOM 2744 N N . GLU A 1 367 ? 67.424 13.517 41.670 1.000 16.013 367 GLU D N 1
ATOM 2745 C CA . GLU A 1 367 ? 66.901 12.544 42.666 1.000 17.176 367 GLU D CA 1
ATOM 2746 C C . GLU A 1 367 ? 65.592 13.068 43.261 1.000 15.443 367 GLU D C 1
ATOM 2747 O O . GLU A 1 367 ? 64.691 12.265 43.457 1.000 16.585 367 GLU D O 1
ATOM 2753 N N . HIS A 1 368 ? 65.465 14.370 43.479 1.000 14.230 368 HIS D N 1
ATOM 2754 C CA . HIS A 1 368 ? 64.268 14.970 44.120 1.000 14.475 368 HIS D CA 1
ATOM 2755 C C . HIS A 1 368 ? 63.077 14.865 43.162 1.000 14.675 368 HIS D C 1
ATOM 2756 O O . HIS A 1 368 ? 61.990 14.488 43.617 1.000 16.219 368 HIS D O 1
ATOM 2763 N N . LEU A 1 369 ? 63.280 15.199 41.886 1.000 13.838 369 LEU D N 1
ATOM 2764 C CA . LEU A 1 369 ? 62.214 15.252 40.864 1.000 13.836 369 LEU D CA 1
ATOM 2765 C C . LEU A 1 369 ? 61.788 13.812 40.542 1.000 13.866 369 LEU D C 1
ATOM 2766 O O . LEU A 1 369 ? 60.569 13.544 40.455 1.000 12.786 369 LEU D O 1
ATOM 2771 N N . VAL A 1 370 ? 62.754 12.912 40.400 1.000 13.862 370 VAL D N 1
ATOM 2772 C CA . VAL A 1 370 ? 62.475 11.468 40.143 1.000 13.995 370 VAL D CA 1
ATOM 2773 C C . VAL A 1 370 ? 61.723 10.903 41.359 1.000 13.490 370 VAL D C 1
ATOM 2774 O O . VAL A 1 370 ? 60.731 10.150 41.166 1.000 12.881 370 VAL D O 1
ATOM 2778 N N . GLY A 1 371 ? 62.156 11.284 42.565 1.000 13.634 371 GLY D N 1
ATOM 2779 C CA . GLY A 1 371 ? 61.553 10.799 43.815 1.000 14.494 371 GLY D CA 1
ATOM 2780 C C . GLY A 1 371 ? 60.082 11.161 43.852 1.000 15.704 371 GLY D C 1
ATOM 2781 O O . GLY A 1 371 ? 59.240 10.262 44.151 1.000 13.900 371 GLY D O 1
ATOM 2782 N N . MET A 1 372 ? 59.771 12.423 43.522 1.000 17.399 372 MET D N 1
ATOM 2783 C CA . MET A 1 372 ? 58.377 12.942 43.572 1.000 19.936 372 MET D CA 1
ATOM 2784 C C . MET A 1 372 ? 57.506 12.086 42.661 1.000 18.035 372 MET D C 1
ATOM 2785 O O . MET A 1 372 ? 56.399 11.726 43.084 1.000 19.004 372 MET D O 1
ATOM 2790 N N . VAL A 1 373 ? 57.962 11.889 41.429 1.000 17.414 373 VAL D N 1
ATOM 2791 C CA . VAL A 1 373 ? 57.130 11.346 40.314 1.000 16.654 373 VAL D CA 1
ATOM 2792 C C . VAL A 1 373 ? 56.993 9.833 40.468 1.000 15.428 373 VAL D C 1
ATOM 2793 O O . VAL A 1 373 ? 55.913 9.347 40.202 1.000 16.195 373 VAL D O 1
ATOM 2797 N N . THR A 1 374 ? 58.054 9.131 40.850 1.000 14.699 374 THR D N 1
ATOM 2798 C CA . THR A 1 374 ? 58.070 7.646 40.941 1.000 15.185 374 THR D CA 1
ATOM 2799 C C . THR A 1 374 ? 57.261 7.159 42.154 1.000 15.949 374 THR D C 1
ATOM 2800 O O . THR A 1 374 ? 56.754 6.051 42.095 1.000 15.656 374 THR D O 1
ATOM 2804 N N . GLY A 1 375 ? 57.205 7.961 43.229 1.000 17.624 375 GLY D N 1
ATOM 2805 C CA . GLY A 1 375 ? 56.609 7.633 44.535 1.000 17.015 375 GLY D CA 1
ATOM 2806 C C . GLY A 1 375 ? 57.613 6.980 45.469 1.000 17.397 375 GLY D C 1
ATOM 2807 O O . GLY A 1 375 ? 57.204 6.502 46.545 1.000 16.809 375 GLY D O 1
ATOM 2808 N N . LEU A 1 376 ? 58.886 6.962 45.079 1.000 18.672 376 LEU D N 1
ATOM 2809 C CA . LEU A 1 376 ? 59.974 6.324 45.861 1.000 18.820 376 LEU D CA 1
ATOM 2810 C C . LEU A 1 376 ? 60.535 7.271 46.939 1.000 19.022 376 LEU D C 1
ATOM 2811 O O . LEU A 1 376 ? 61.327 6.790 47.798 1.000 18.863 376 LEU D O 1
ATOM 2816 N N . ASP A 1 377 ? 60.098 8.528 46.994 1.000 17.366 377 ASP D N 1
ATOM 2817 C CA . ASP A 1 377 ? 60.579 9.458 48.054 1.000 19.255 377 ASP D CA 1
ATOM 2818 C C . ASP A 1 377 ? 59.650 9.468 49.280 1.000 19.673 377 ASP D C 1
ATOM 2819 O O . ASP A 1 377 ? 59.919 10.223 50.216 1.000 21.425 377 ASP D O 1
ATOM 2824 N N . ILE A 1 378 ? 58.573 8.697 49.281 1.000 21.468 378 ILE D N 1
ATOM 2825 C CA . ILE A 1 378 ? 57.545 8.797 50.343 1.000 23.926 378 ILE D CA 1
ATOM 2826 C C . ILE A 1 378 ? 58.207 8.444 51.676 1.000 26.407 378 ILE D C 1
ATOM 2827 O O . ILE A 1 378 ? 58.879 7.387 51.734 1.000 23.869 378 ILE D O 1
ATOM 2832 N N . ARG A 1 379 ? 58.061 9.323 52.682 1.000 30.540 379 ARG D N 1
ATOM 2833 C CA . ARG A 1 379 ? 58.557 9.123 54.076 1.000 31.616 379 ARG D CA 1
ATOM 2834 C C . ARG A 1 379 ? 57.432 9.464 55.066 1.000 31.303 379 ARG D C 1
ATOM 2835 O O . ARG A 1 379 ? 57.039 10.650 55.148 1.000 33.940 379 ARG D O 1
ATOM 2843 N N . TYR A 1 380 ? 56.889 8.462 55.763 1.000 29.329 380 TYR D N 1
ATOM 2844 C CA . TYR A 1 380 ? 55.792 8.658 56.742 1.000 26.330 380 TYR D CA 1
ATOM 2845 C C . TYR A 1 380 ? 56.390 8.883 58.135 1.000 26.387 380 TYR D C 1
ATOM 2846 O O . TYR A 1 380 ? 57.533 8.427 58.401 1.000 23.583 380 TYR D O 1
ATOM 2855 N N . ASP A 1 381 ? 55.661 9.599 58.995 1.000 28.149 381 ASP D N 1
ATOM 2856 C CA . ASP A 1 381 ? 56.101 9.870 60.394 1.000 30.614 381 ASP D CA 1
ATOM 2857 C C . ASP A 1 381 ? 55.911 8.588 61.213 1.000 27.548 381 ASP D C 1
ATOM 2858 O O . ASP A 1 381 ? 54.758 8.186 61.450 1.000 21.511 381 ASP D O 1
ATOM 2863 N N . VAL A 1 382 ? 57.008 7.950 61.607 1.000 28.927 382 VAL D N 1
ATOM 2864 C CA . VAL A 1 382 ? 56.961 6.706 62.428 1.000 30.852 382 VAL D CA 1
ATOM 2865 C C . VAL A 1 382 ? 57.633 6.979 63.791 1.000 33.075 382 VAL D C 1
ATOM 2866 O O . VAL A 1 382 ? 58.099 6.019 64.462 1.000 30.451 382 VAL D O 1
ATOM 2870 N N . GLY A 1 383 ? 57.594 8.251 64.212 1.000 35.017 383 GLY D N 1
ATOM 2871 C CA . GLY A 1 383 ? 58.167 8.764 65.468 1.000 37.402 383 GLY D CA 1
ATOM 2872 C C . GLY A 1 383 ? 59.631 9.111 65.282 1.000 41.577 383 GLY D C 1
ATOM 2873 O O . GLY A 1 383 ? 60.058 9.310 64.125 1.000 42.814 383 GLY D O 1
ATOM 2874 N N . ALA A 1 384 ? 60.384 9.130 66.380 1.000 40.123 384 ALA D N 1
ATOM 2875 C CA . ALA A 1 384 ? 61.784 9.601 66.434 1.000 37.951 384 ALA D CA 1
ATOM 2876 C C . ALA A 1 384 ? 62.701 8.571 65.770 1.000 36.624 384 ALA D C 1
ATOM 2877 O O . ALA A 1 384 ? 62.301 7.407 65.639 1.000 39.282 384 ALA D O 1
ATOM 2879 N N . GLY A 1 385 ? 63.910 9.001 65.425 1.000 34.200 385 GLY D N 1
ATOM 2880 C CA . GLY A 1 385 ? 64.943 8.190 64.764 1.000 34.825 385 GLY D CA 1
ATOM 2881 C C . GLY A 1 385 ? 65.361 8.853 63.458 1.000 36.008 385 GLY D C 1
ATOM 2882 O O . GLY A 1 385 ? 64.511 9.545 62.827 1.000 29.899 385 GLY D O 1
ATOM 2883 N N . GLU A 1 386 ? 66.626 8.676 63.079 1.000 37.773 386 GLU D N 1
ATOM 2884 C CA . GLU A 1 386 ? 67.247 9.392 61.937 1.000 40.408 386 GLU D CA 1
ATOM 2885 C C . GLU A 1 386 ? 67.889 8.404 60.968 1.000 36.234 386 GLU D C 1
ATOM 2886 O O . GLU A 1 386 ? 68.569 8.899 60.052 1.000 38.713 386 GLU D O 1
ATOM 2892 N N . HIS A 1 387 ? 67.701 7.086 61.140 1.000 32.631 387 HIS D N 1
ATOM 2893 C CA . HIS A 1 387 ? 68.133 6.096 60.123 1.000 33.695 387 HIS D CA 1
ATOM 2894 C C . HIS A 1 387 ? 67.481 6.462 58.791 1.000 35.085 387 HIS D C 1
ATOM 2895 O O . HIS A 1 387 ? 66.266 6.672 58.722 1.000 33.555 387 HIS D O 1
ATOM 2902 N N . PRO A 1 388 ? 68.270 6.584 57.699 1.000 36.015 388 PRO D N 1
ATOM 2903 C CA . PRO A 1 388 ? 67.725 7.022 56.416 1.000 33.571 388 PRO D CA 1
ATOM 2904 C C . PRO A 1 388 ? 66.529 6.159 55.980 1.000 33.642 388 PRO D C 1
ATOM 2905 O O . PRO A 1 388 ? 65.658 6.684 55.313 1.000 36.066 388 PRO D O 1
ATOM 2909 N N . LEU A 1 389 ? 66.483 4.892 56.407 1.000 31.421 389 LEU D N 1
ATOM 2910 C CA . LEU A 1 389 ? 65.479 3.883 55.968 1.000 31.307 389 LEU D CA 1
ATOM 2911 C C . LEU A 1 389 ? 64.158 4.099 56.709 1.000 30.094 389 LEU D C 1
ATOM 2912 O O . LEU A 1 389 ? 63.091 3.717 56.169 1.000 26.633 389 LEU D O 1
ATOM 2917 N N . LEU A 1 390 ? 64.227 4.672 57.911 1.000 29.790 390 LEU D N 1
ATOM 2918 C CA . LEU A 1 390 ? 63.054 4.827 58.810 1.000 28.644 390 LEU D CA 1
ATOM 2919 C C . LEU A 1 390 ? 61.933 5.608 58.096 1.000 26.440 390 LEU D C 1
ATOM 2920 O O . LEU A 1 390 ? 62.195 6.730 57.580 1.000 27.871 390 LEU D O 1
ATOM 2925 N N . GLY A 1 391 ? 60.732 5.027 58.028 1.000 23.767 391 GLY D N 1
ATOM 2926 C CA . GLY A 1 391 ? 59.530 5.664 57.457 1.000 22.124 391 GLY D CA 1
ATOM 2927 C C . GLY A 1 391 ? 59.467 5.556 55.932 1.000 22.498 391 GLY D C 1
ATOM 2928 O O . GLY A 1 391 ? 58.509 6.129 55.333 1.000 20.002 391 GLY D O 1
ATOM 2929 N N . ARG A 1 392 ? 60.427 4.865 55.303 1.000 21.769 392 ARG D N 1
ATOM 2930 C CA . ARG A 1 392 ? 60.507 4.766 53.824 1.000 22.088 392 ARG D CA 1
ATOM 2931 C C . ARG A 1 392 ? 60.099 3.362 53.356 1.000 22.240 392 ARG D C 1
ATOM 2932 O O . ARG A 1 392 ? 59.952 2.456 54.196 1.000 20.631 392 ARG D O 1
ATOM 2940 N N . ARG A 1 393 ? 59.831 3.222 52.053 1.000 21.097 393 ARG D N 1
ATOM 2941 C CA . ARG A 1 393 ? 59.629 1.921 51.383 1.000 18.875 393 ARG D CA 1
ATOM 2942 C C . ARG A 1 393 ? 60.791 1.019 51.806 1.000 17.759 393 ARG D C 1
ATOM 2943 O O . ARG A 1 393 ? 61.943 1.490 51.695 1.000 14.536 393 ARG D O 1
ATOM 2951 N N . ILE A 1 394 ? 60.523 -0.241 52.162 1.000 17.372 394 ILE D N 1
ATOM 2952 C CA . ILE A 1 394 ? 61.605 -1.266 52.219 1.000 17.958 394 ILE D CA 1
ATOM 2953 C C . ILE A 1 394 ? 61.923 -1.643 50.776 1.000 17.278 394 ILE D C 1
ATOM 2954 O O . ILE A 1 394 ? 61.031 -2.011 50.019 1.000 16.354 394 ILE D O 1
ATOM 2959 N N . PRO A 1 395 ? 63.198 -1.553 50.349 1.000 17.310 395 PRO D N 1
ATOM 2960 C CA . PRO A 1 395 ? 63.574 -1.934 48.999 1.000 18.380 395 PRO D CA 1
ATOM 2961 C C . PRO A 1 395 ? 63.519 -3.453 48.814 1.000 20.005 395 PRO D C 1
ATOM 2962 O O . PRO A 1 395 ? 63.576 -4.157 49.806 1.000 18.762 395 PRO D O 1
ATOM 2966 N N . ASN A 1 396 ? 63.494 -3.898 47.555 1.000 21.390 396 ASN D N 1
ATOM 2967 C CA . ASN A 1 396 ? 63.442 -5.329 47.175 1.000 22.186 396 ASN D CA 1
ATOM 2968 C C . ASN A 1 396 ? 64.884 -5.846 47.137 1.000 24.868 396 ASN D C 1
ATOM 2969 O O . ASN A 1 396 ? 65.670 -5.358 46.321 1.000 22.184 396 ASN D O 1
ATOM 2974 N N . GLN A 1 397 ? 65.228 -6.800 48.001 1.000 27.546 397 GLN D N 1
ATOM 2975 C CA . GLN A 1 397 ? 66.600 -7.340 48.091 1.000 28.991 397 GLN D CA 1
ATOM 2976 C C . GLN A 1 397 ? 66.536 -8.860 48.156 1.000 28.148 397 GLN D C 1
ATOM 2977 O O . GLN A 1 397 ? 65.603 -9.378 48.792 1.000 27.783 397 GLN D O 1
ATOM 2983 N N . GLU A 1 398 ? 67.498 -9.522 47.506 1.000 28.564 398 GLU D N 1
ATOM 2984 C CA . GLU A 1 398 ? 67.715 -10.987 47.581 1.000 29.094 398 GLU D CA 1
ATOM 2985 C C . GLU A 1 398 ? 67.959 -11.301 49.062 1.000 31.000 398 GLU D C 1
ATOM 2986 O O . GLU A 1 398 ? 68.698 -10.547 49.713 1.000 28.534 398 GLU D O 1
ATOM 2988 N N . LEU A 1 399 ? 67.260 -12.295 49.604 1.000 35.828 399 LEU D N 1
ATOM 2989 C CA . LEU A 1 399 ? 67.452 -12.763 51.005 1.000 38.286 399 LEU D CA 1
ATOM 2990 C C . LEU A 1 399 ? 67.917 -14.222 50.976 1.000 40.719 399 LEU D C 1
ATOM 2991 O O . LEU A 1 399 ? 67.179 -15.063 50.408 1.000 35.478 399 LEU D O 1
ATOM 2996 N N . VAL A 1 400 ? 69.117 -14.482 51.516 1.000 43.803 400 VAL D N 1
ATOM 2997 C CA . VAL A 1 400 ? 69.685 -15.846 51.737 1.000 41.623 400 VAL D CA 1
ATOM 2998 C C . VAL A 1 400 ? 69.170 -16.343 53.094 1.000 40.215 400 VAL D C 1
ATOM 2999 O O 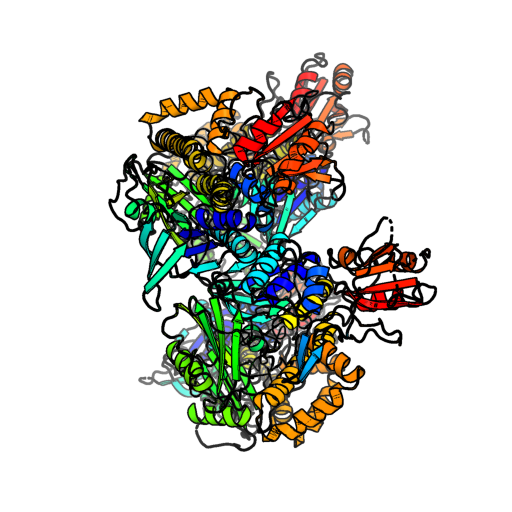. VAL A 1 400 ? 69.600 -15.831 54.130 1.000 38.585 400 VAL D O 1
ATOM 3003 N N . GLY A 1 401 ? 68.225 -17.273 53.080 1.000 42.234 401 GLY D N 1
ATOM 3004 C CA . GLY A 1 401 ? 67.618 -17.833 54.296 1.000 41.738 401 GLY D CA 1
ATOM 3005 C C . GLY A 1 401 ? 67.210 -19.269 54.052 1.000 46.606 401 GLY D C 1
ATOM 3006 O O . GLY A 1 401 ? 67.581 -19.824 52.986 1.000 46.264 401 GLY D O 1
ATOM 3007 N N . GLU A 1 402 ? 66.471 -19.858 54.992 1.000 51.267 402 GLU D N 1
ATOM 3008 C CA . GLU A 1 402 ? 65.989 -21.251 54.845 1.000 51.864 402 GLU D CA 1
ATOM 3009 C C . GLU A 1 402 ? 65.007 -21.294 53.669 1.000 49.568 402 GLU D C 1
ATOM 3010 O O . GLU A 1 402 ? 65.466 -21.690 52.593 1.000 55.213 402 GLU D O 1
ATOM 3016 N N . PHE A 1 403 ? 63.743 -20.887 53.830 1.000 44.298 403 PHE D N 1
ATOM 3017 C CA . PHE A 1 403 ? 62.726 -20.942 52.738 1.000 44.169 403 PHE D CA 1
ATOM 3018 C C . PHE A 1 403 ? 62.722 -22.359 52.125 1.000 45.386 403 PHE D C 1
ATOM 3019 O O . PHE A 1 403 ? 61.658 -22.996 51.946 1.000 43.060 403 PHE D O 1
ATOM 3027 N N . SER A 1 406 ? 63.370 -23.496 48.494 1.000 45.100 406 SER D N 1
ATOM 3028 C CA . SER A 1 406 ? 64.581 -22.768 48.017 1.000 45.954 406 SER D CA 1
ATOM 3029 C C . SER A 1 406 ? 65.458 -22.396 49.219 1.000 49.636 406 SER D C 1
ATOM 3030 O O . SER A 1 406 ? 64.983 -22.589 50.355 1.000 60.616 406 SER D O 1
ATOM 3033 N N . GLY A 1 407 ? 66.679 -21.904 48.972 1.000 48.133 407 GLY D N 1
ATOM 3034 C CA . GLY A 1 407 ? 67.561 -21.271 49.978 1.000 49.521 407 GLY D CA 1
ATOM 3035 C C . GLY A 1 407 ? 67.734 -19.778 49.728 1.000 48.293 407 GLY D C 1
ATOM 3036 O O . GLY A 1 407 ? 68.505 -19.125 50.471 1.000 43.468 407 GLY D O 1
ATOM 3037 N N . LYS A 1 408 ? 67.044 -19.261 48.707 1.000 48.319 408 LYS D N 1
ATOM 3038 C CA . LYS A 1 408 ? 67.048 -17.829 48.304 1.000 46.933 408 LYS D CA 1
ATOM 3039 C C . LYS A 1 408 ? 65.598 -17.341 48.155 1.000 41.323 408 LYS D C 1
ATOM 3040 O O . LYS A 1 408 ? 64.731 -18.103 47.652 1.000 41.021 408 LYS D O 1
ATOM 3046 N N . SER A 1 409 ? 65.334 -16.137 48.656 1.000 35.847 409 SER D N 1
ATOM 3047 C CA . SER A 1 409 ? 64.055 -15.398 48.491 1.000 32.305 409 SER D CA 1
ATOM 3048 C C . SER A 1 409 ? 64.369 -13.910 48.321 1.000 31.654 409 SER D C 1
ATOM 3049 O O . SER A 1 409 ? 65.566 -13.518 48.190 1.000 30.146 409 SER D O 1
ATOM 3052 N N . THR A 1 410 ? 63.326 -13.096 48.368 1.000 29.796 410 THR D N 1
ATOM 3053 C CA . THR A 1 410 ? 63.445 -11.629 48.380 1.000 28.092 410 THR D CA 1
ATOM 3054 C C . THR A 1 410 ? 62.537 -11.080 49.462 1.000 27.399 410 THR D C 1
ATOM 3055 O O . THR A 1 410 ? 61.577 -11.776 49.880 1.000 27.765 410 THR D O 1
ATOM 3059 N N . THR A 1 411 ? 62.841 -9.847 49.836 1.000 25.764 411 THR D N 1
ATOM 3060 C CA . THR A 1 411 ? 62.107 -9.028 50.814 1.000 25.900 411 THR D CA 1
ATOM 3061 C C . THR A 1 411 ? 60.664 -8.812 50.311 1.000 24.390 411 THR D C 1
ATOM 3062 O O . THR A 1 411 ? 59.734 -9.001 51.124 1.000 23.819 411 THR D O 1
ATOM 3066 N N . PHE A 1 412 ? 60.470 -8.506 49.016 1.000 22.440 412 PHE D N 1
ATOM 3067 C CA . PHE A 1 412 ? 59.139 -8.339 48.376 1.000 22.537 412 PHE D CA 1
ATOM 3068 C C . PHE A 1 412 ? 58.384 -9.676 48.365 1.000 24.692 412 PHE D C 1
ATOM 3069 O O . PHE A 1 412 ? 57.139 -9.658 48.516 1.000 23.129 412 PHE D O 1
ATOM 3077 N N . GLU A 1 413 ? 59.060 -10.812 48.151 1.000 25.859 413 GLU D N 1
ATOM 3078 C CA . GLU A 1 413 ? 58.363 -12.131 48.182 1.000 30.503 413 GLU D CA 1
ATOM 3079 C C . GLU A 1 413 ? 57.700 -12.335 49.548 1.000 28.871 413 GLU D C 1
ATOM 3080 O O . GLU A 1 413 ? 56.583 -12.886 49.578 1.000 31.445 413 GLU D O 1
ATOM 3086 N N . GLN A 1 414 ? 58.336 -11.843 50.613 1.000 27.409 414 GLN D N 1
ATOM 3087 C CA . GLN A 1 414 ? 57.897 -12.022 52.018 1.000 26.381 414 GLN D CA 1
ATOM 3088 C C . GLN A 1 414 ? 56.742 -11.094 52.384 1.000 25.577 414 GLN D C 1
ATOM 3089 O O . GLN A 1 414 ? 56.369 -11.158 53.547 1.000 27.765 414 GLN D O 1
ATOM 3095 N N . LEU A 1 415 ? 56.220 -10.260 51.470 1.000 23.031 415 LEU D N 1
ATOM 3096 C CA . LEU A 1 415 ? 55.075 -9.338 51.750 1.000 22.228 415 LEU D CA 1
ATOM 3097 C C . LEU A 1 415 ? 53.840 -9.828 50.984 1.000 22.893 415 LEU D C 1
ATOM 3098 O O . LEU A 1 415 ? 52.771 -9.190 51.106 1.000 22.537 415 LEU D O 1
ATOM 3103 N N . HIS A 1 416 ? 53.937 -10.949 50.258 1.000 22.424 416 HIS D N 1
ATOM 3104 C CA . HIS A 1 416 ? 52.770 -11.509 49.530 1.000 23.743 416 HIS D CA 1
ATOM 3105 C C . HIS A 1 416 ? 51.596 -11.704 50.499 1.000 24.822 416 HIS D C 1
ATOM 3106 O O . HIS A 1 416 ? 50.469 -11.350 50.112 1.000 25.951 416 HIS D O 1
ATOM 3113 N N . ARG A 1 417 ? 51.842 -12.181 51.724 1.000 27.020 417 ARG D N 1
ATOM 3114 C CA . ARG A 1 417 ? 50.770 -12.482 52.718 1.000 29.559 417 ARG D CA 1
ATOM 3115 C C . ARG A 1 417 ? 50.055 -11.193 53.154 1.000 29.986 417 ARG D C 1
ATOM 3116 O O . ARG A 1 417 ? 48.920 -11.297 53.694 1.000 27.532 417 ARG D O 1
ATOM 3124 N N . GLY A 1 418 ? 50.674 -10.023 52.939 1.000 29.731 418 GLY D N 1
ATOM 3125 C CA . GLY A 1 418 ? 50.093 -8.724 53.319 1.000 29.727 418 GLY D CA 1
ATOM 3126 C C . GLY A 1 418 ? 50.103 -8.546 54.829 1.000 30.249 418 GLY D C 1
ATOM 3127 O O . GLY A 1 418 ? 49.275 -7.762 55.351 1.000 31.419 418 GLY D O 1
ATOM 3128 N N . ARG A 1 419 ? 51.021 -9.226 55.515 1.000 28.133 419 ARG D N 1
ATOM 3129 C CA . ARG A 1 419 ? 51.207 -9.096 56.982 1.000 29.714 419 ARG D CA 1
ATOM 3130 C C . ARG A 1 419 ? 52.362 -8.133 57.266 1.000 27.502 419 ARG D C 1
ATOM 3131 O O . ARG A 1 419 ? 53.201 -7.922 56.386 1.000 27.004 419 ARG D O 1
ATOM 3139 N N . GLY A 1 420 ? 52.427 -7.608 58.484 1.000 27.152 420 GLY D N 1
ATOM 3140 C CA . GLY A 1 420 ? 53.675 -7.055 59.031 1.000 25.963 420 GLY D CA 1
ATOM 3141 C C . GLY A 1 420 ? 54.776 -8.090 58.936 1.000 26.908 420 GLY D C 1
ATOM 3142 O O . GLY A 1 420 ? 54.458 -9.298 58.842 1.000 26.179 420 GLY D O 1
ATOM 3143 N N . VAL A 1 421 ? 56.027 -7.633 58.946 1.000 25.581 421 VAL D N 1
ATOM 3144 C CA . VAL A 1 421 ? 57.214 -8.503 58.801 1.000 26.800 421 VAL D CA 1
ATOM 3145 C C . VAL A 1 421 ? 58.374 -7.875 59.585 1.000 30.715 421 VAL D C 1
ATOM 3146 O O . VAL A 1 421 ? 58.683 -6.667 59.361 1.000 32.107 421 VAL D O 1
ATOM 3150 N N . LEU A 1 422 ? 58.984 -8.669 60.471 1.000 28.722 422 LEU D N 1
ATOM 3151 C CA . LEU A 1 422 ? 60.259 -8.335 61.142 1.000 30.749 422 LEU D CA 1
ATOM 3152 C C . LEU A 1 422 ? 61.334 -9.178 60.479 1.000 32.650 422 LEU D C 1
ATOM 3153 O O . LEU A 1 422 ? 61.400 -10.402 60.752 1.000 38.062 422 LEU D O 1
ATOM 3158 N N . PHE A 1 423 ? 62.120 -8.544 59.619 1.000 33.814 423 PHE D N 1
ATOM 3159 C CA . PHE A 1 423 ? 63.304 -9.167 58.994 1.000 33.605 423 PHE D CA 1
ATOM 3160 C C . PHE A 1 423 ? 64.395 -9.165 60.050 1.000 33.255 423 PHE D C 1
ATOM 3161 O O . PHE A 1 423 ? 64.722 -8.071 60.527 1.000 33.887 423 PHE D O 1
ATOM 3169 N N . ALA A 1 424 ? 64.861 -10.347 60.450 1.000 33.871 424 ALA D N 1
ATOM 3170 C CA . ALA A 1 424 ? 66.016 -10.510 61.359 1.000 34.567 424 ALA D CA 1
ATOM 3171 C C . ALA A 1 424 ? 67.208 -10.963 60.519 1.000 33.953 424 ALA D C 1
ATOM 3172 O O . ALA A 1 424 ? 67.118 -12.027 59.898 1.000 34.633 424 ALA D O 1
ATOM 3174 N N . PHE A 1 425 ? 68.265 -10.153 60.476 1.000 35.370 425 PHE D N 1
ATOM 3175 C CA . PHE A 1 425 ? 69.415 -10.300 59.549 1.000 40.356 425 PHE D CA 1
ATOM 3176 C C . PHE A 1 425 ? 70.546 -11.113 60.201 1.000 40.979 425 PHE D C 1
ATOM 3177 O O . PHE A 1 425 ? 70.240 -12.054 60.961 1.000 42.985 425 PHE D O 1
ATOM 3185 N N . ASP A 1 428 ? 71.120 -13.074 66.509 1.000 55.293 428 ASP D N 1
ATOM 3186 C CA . ASP A 1 428 ? 70.572 -12.264 67.635 1.000 56.581 428 ASP D CA 1
ATOM 3187 C C . ASP A 1 428 ? 69.065 -12.516 67.717 1.000 54.615 428 ASP D C 1
ATOM 3188 O O . ASP A 1 428 ? 68.379 -12.278 66.704 1.000 59.030 428 ASP D O 1
ATOM 3193 N N . THR A 1 429 ? 68.577 -12.963 68.878 1.000 51.149 429 THR D N 1
ATOM 3194 C CA . THR A 1 429 ? 67.183 -13.448 69.084 1.000 49.526 429 THR D CA 1
ATOM 3195 C C . THR A 1 429 ? 66.283 -12.347 69.657 1.000 44.267 429 THR D C 1
ATOM 3196 O O . THR A 1 429 ? 65.059 -12.562 69.716 1.000 42.178 429 THR D O 1
ATOM 3200 N N . ALA A 1 430 ? 66.851 -11.235 70.118 1.000 43.919 430 ALA D N 1
ATOM 3201 C CA . ALA A 1 430 ? 66.136 -10.249 70.964 1.000 46.972 430 ALA D CA 1
ATOM 3202 C C . ALA A 1 430 ? 64.846 -9.771 70.269 1.000 48.572 430 ALA D C 1
ATOM 3203 O O . ALA A 1 430 ? 63.771 -9.823 70.917 1.000 53.536 430 ALA D O 1
ATOM 3205 N N . GLY A 1 431 ? 64.951 -9.324 69.006 1.000 47.147 431 GLY D N 1
ATOM 3206 C CA . GLY A 1 431 ? 63.832 -8.848 68.170 1.000 39.317 431 GLY D CA 1
ATOM 3207 C C . GLY A 1 431 ? 62.834 -9.964 67.897 1.000 35.238 431 GLY D C 1
ATOM 3208 O O . GLY A 1 431 ? 61.645 -9.830 68.175 1.000 34.237 431 GLY D O 1
ATOM 3209 N N . PRO A 1 432 ? 63.273 -11.106 67.326 1.000 39.344 432 PRO D N 1
ATOM 3210 C CA . PRO A 1 432 ? 62.375 -12.251 67.150 1.000 40.819 432 PRO D CA 1
ATOM 3211 C C . PRO A 1 432 ? 61.667 -12.664 68.453 1.000 46.539 432 PRO D C 1
ATOM 3212 O O . PRO A 1 432 ? 60.520 -13.073 68.379 1.000 42.964 432 PRO D O 1
ATOM 3216 N N . GLN A 1 433 ? 62.334 -12.505 69.608 1.000 50.559 433 GLN D N 1
ATOM 3217 C CA . GLN A 1 433 ? 61.774 -12.872 70.939 1.000 51.711 433 GLN D CA 1
ATOM 3218 C C . GLN A 1 433 ? 60.678 -11.872 71.349 1.000 48.106 433 GLN D C 1
ATOM 3219 O O . GLN A 1 433 ? 59.622 -12.345 71.802 1.000 48.256 433 GLN D O 1
ATOM 3225 N N . ALA A 1 434 ? 60.873 -10.557 71.189 1.000 44.514 434 ALA D N 1
ATOM 3226 C CA . ALA A 1 434 ? 59.864 -9.542 71.597 1.000 40.783 434 ALA D CA 1
ATOM 3227 C C . ALA A 1 434 ? 58.645 -9.595 70.665 1.000 39.266 434 ALA D C 1
ATOM 3228 O O . ALA A 1 434 ? 57.542 -9.166 71.094 1.000 37.743 434 ALA D O 1
ATOM 3230 N N . ALA A 1 435 ? 58.829 -10.113 69.442 1.000 37.074 435 ALA D N 1
ATOM 3231 C CA . ALA A 1 435 ? 57.800 -10.149 68.378 1.000 35.073 435 ALA D CA 1
ATOM 3232 C C . ALA A 1 435 ? 56.751 -11.220 68.670 1.000 35.379 435 ALA D C 1
ATOM 3233 O O . ALA A 1 435 ? 55.665 -11.131 68.062 1.000 32.080 435 ALA D O 1
ATOM 3235 N N . THR A 1 436 ? 57.059 -12.190 69.550 1.000 38.025 436 THR D N 1
ATOM 3236 C CA . THR A 1 436 ? 56.212 -13.379 69.867 1.000 37.159 436 THR D CA 1
ATOM 3237 C C . THR A 1 436 ? 54.813 -12.923 70.306 1.000 34.847 436 THR D C 1
ATOM 3238 O O . THR A 1 436 ? 53.840 -13.616 69.978 1.000 36.420 436 THR D O 1
ATOM 3242 N N . GLY A 1 437 ? 54.699 -11.777 70.977 1.000 35.148 437 GLY D N 1
ATOM 3243 C CA . GLY A 1 437 ? 53.404 -11.125 71.261 1.000 36.673 437 GLY D CA 1
ATOM 3244 C C . GLY A 1 437 ? 52.566 -10.847 70.011 1.000 38.039 437 GLY D C 1
ATOM 3245 O O . GLY A 1 437 ? 51.342 -10.630 70.150 1.000 36.361 437 GLY D O 1
ATOM 3246 N N . TRP A 1 438 ? 53.164 -10.855 68.816 1.000 40.710 438 TRP D N 1
ATOM 3247 C CA . TRP A 1 438 ? 52.534 -10.283 67.596 1.000 41.408 438 TRP D CA 1
ATOM 3248 C C . TRP A 1 438 ? 52.586 -11.250 66.413 1.000 44.868 438 TRP D C 1
ATOM 3249 O O . TRP A 1 438 ? 52.380 -10.772 65.298 1.000 46.036 438 TRP D O 1
ATOM 3260 N N . THR A 1 439 ? 52.815 -12.545 66.648 1.000 46.847 439 THR D N 1
ATOM 3261 C CA . THR A 1 439 ? 52.867 -13.593 65.595 1.000 46.390 439 THR D CA 1
ATOM 3262 C C . THR A 1 439 ? 51.595 -13.531 64.746 1.000 43.396 439 THR D C 1
ATOM 3263 O O . THR A 1 439 ? 51.693 -13.721 63.532 1.000 49.366 439 THR D O 1
ATOM 3267 N N . ASP A 1 440 ? 50.448 -13.253 65.363 1.000 40.970 440 ASP D N 1
ATOM 3268 C CA . ASP A 1 440 ? 49.128 -13.242 64.679 1.000 41.395 440 ASP D CA 1
ATOM 3269 C C . ASP A 1 440 ? 49.068 -12.106 63.650 1.000 38.972 440 ASP D C 1
ATOM 3270 O O . ASP A 1 440 ? 48.185 -12.158 62.784 1.000 38.999 440 ASP D O 1
ATOM 3275 N N . ARG A 1 441 ? 49.932 -11.091 63.772 1.000 38.475 441 ARG D N 1
ATOM 3276 C CA . ARG A 1 441 ? 49.894 -9.857 62.935 1.000 35.603 441 ARG D CA 1
ATOM 3277 C C . ARG A 1 441 ? 51.241 -9.623 62.227 1.000 33.049 441 ARG D C 1
ATOM 3278 O O . ARG A 1 441 ? 51.223 -9.061 61.098 1.000 31.221 441 ARG D O 1
ATOM 3286 N N . VAL A 1 442 ? 52.349 -10.070 62.824 1.000 29.381 442 VAL D N 1
ATOM 3287 C CA . VAL A 1 442 ? 53.726 -9.875 62.289 1.000 32.094 442 VAL D CA 1
ATOM 3288 C C . VAL A 1 442 ? 54.382 -11.243 62.066 1.000 34.498 442 VAL D C 1
ATOM 3289 O O . VAL A 1 442 ? 54.313 -12.104 62.961 1.000 36.809 442 VAL D O 1
ATOM 3293 N N . ASP A 1 443 ? 54.931 -11.454 60.870 1.000 34.313 443 ASP D N 1
ATOM 3294 C CA . ASP A 1 443 ? 55.724 -12.661 60.539 1.000 36.796 443 ASP D CA 1
ATOM 3295 C C . ASP A 1 443 ? 57.180 -12.334 60.854 1.000 32.528 443 ASP D C 1
ATOM 3296 O O . ASP A 1 443 ? 57.588 -11.178 60.694 1.000 31.532 443 ASP D O 1
ATOM 3301 N N . VAL A 1 444 ? 57.905 -13.303 61.383 1.000 32.717 444 VAL D N 1
ATOM 3302 C CA . VAL A 1 444 ? 59.369 -13.166 61.599 1.000 32.281 444 VAL D CA 1
ATOM 3303 C C . VAL A 1 444 ? 60.022 -13.876 60.421 1.000 30.448 444 VAL D C 1
ATOM 3304 O O . VAL A 1 444 ? 59.618 -14.992 60.133 1.000 28.077 444 VAL D O 1
ATOM 3308 N N . VAL A 1 445 ? 60.962 -13.223 59.755 1.000 32.236 445 VAL D N 1
ATOM 3309 C CA . VAL A 1 445 ? 61.734 -13.833 58.644 1.000 34.250 445 VAL D CA 1
ATOM 3310 C C . VAL A 1 445 ? 63.206 -13.724 59.018 1.000 36.201 445 VAL D C 1
ATOM 3311 O O . VAL A 1 445 ? 63.688 -12.583 59.175 1.000 40.837 445 VAL D O 1
ATOM 3315 N N . ARG A 1 446 ? 63.864 -14.869 59.204 1.000 39.806 446 ARG D N 1
ATOM 3316 C CA . ARG A 1 446 ? 65.310 -14.959 59.536 1.000 42.418 446 ARG D CA 1
ATOM 3317 C C . ARG A 1 446 ? 66.042 -15.246 58.233 1.000 40.076 446 ARG D C 1
ATOM 3318 O O . ARG A 1 446 ? 65.835 -16.333 57.675 1.000 38.905 446 ARG D O 1
ATOM 3326 N N . ALA A 1 447 ? 66.819 -14.280 57.759 1.000 40.125 447 ALA D N 1
ATOM 3327 C CA . ALA A 1 447 ? 67.518 -14.341 56.459 1.000 44.995 447 ALA D CA 1
ATOM 3328 C C . ALA A 1 447 ? 68.488 -13.167 56.375 1.000 48.057 447 ALA D C 1
ATOM 3329 O O . ALA A 1 447 ? 68.195 -12.118 56.985 1.000 52.605 447 ALA D O 1
ATOM 3331 N N . THR A 1 448 ? 69.578 -13.350 55.630 1.000 49.835 448 THR D N 1
ATOM 3332 C CA . THR A 1 448 ? 70.661 -12.350 55.465 1.000 53.598 448 THR D CA 1
ATOM 3333 C C . THR A 1 448 ? 70.520 -11.682 54.095 1.000 54.409 448 THR D C 1
ATOM 3334 O O . THR A 1 448 ? 70.456 -12.361 53.066 1.000 47.944 448 THR D O 1
ATOM 3338 N N . PRO A 1 449 ? 70.430 -10.331 54.049 1.000 52.226 449 PRO D N 1
ATOM 3339 C CA . PRO A 1 449 ? 70.392 -9.606 52.775 1.000 52.328 449 PRO D CA 1
ATOM 3340 C C . PRO A 1 449 ? 71.655 -9.786 51.918 1.000 48.082 449 PRO D C 1
ATOM 3341 O O . PRO A 1 449 ? 72.707 -9.509 52.442 1.000 46.699 449 PRO D O 1
ATOM 3345 N N . ASP A 1 456 ? 74.593 -0.514 50.155 1.000 42.973 456 ASP D N 1
ATOM 3346 C CA . ASP A 1 456 ? 73.469 -1.331 50.693 1.000 44.338 456 ASP D CA 1
ATOM 3347 C C . ASP A 1 456 ? 72.629 -0.483 51.643 1.000 43.584 456 ASP D C 1
ATOM 3348 O O . ASP A 1 456 ? 73.177 0.123 52.555 1.000 46.830 456 ASP D O 1
ATOM 3353 N N . PRO A 1 457 ? 71.290 -0.376 51.455 1.000 46.554 457 PRO D N 1
ATOM 3354 C CA . PRO A 1 457 ? 70.438 0.333 52.417 1.000 45.045 457 PRO D CA 1
ATOM 3355 C C . PRO A 1 457 ? 70.269 -0.357 53.789 1.000 45.145 457 PRO D C 1
ATOM 3356 O O . PRO A 1 457 ? 69.840 0.308 54.716 1.000 50.376 457 PRO D O 1
ATOM 3360 N N . PHE A 1 458 ? 70.591 -1.652 53.901 1.000 46.120 458 PHE D N 1
ATOM 3361 C CA . PHE A 1 458 ? 70.570 -2.434 55.171 1.000 45.504 458 PHE D CA 1
ATOM 3362 C C . PHE A 1 458 ? 71.975 -2.573 55.777 1.000 49.456 458 PHE D C 1
ATOM 3363 O O . PHE A 1 458 ? 72.125 -3.434 56.660 1.000 53.550 458 PHE D O 1
ATOM 3371 N N . HIS A 1 459 ? 72.948 -1.750 55.362 1.000 53.875 459 HIS D N 1
ATOM 3372 C CA . HIS A 1 459 ? 74.401 -1.909 55.670 1.000 54.779 459 HIS D CA 1
ATOM 3373 C C . HIS A 1 459 ? 74.649 -2.238 57.155 1.000 53.575 459 HIS D C 1
ATOM 3374 O O . HIS A 1 459 ? 74.916 -3.414 57.454 1.000 60.077 459 HIS D O 1
ATOM 3381 N N . GLY A 1 460 ? 74.605 -1.259 58.059 1.000 49.823 460 GLY D N 1
ATOM 3382 C CA . GLY A 1 460 ? 75.002 -1.481 59.464 1.000 47.735 460 GLY D CA 1
ATOM 3383 C C . GLY A 1 460 ? 73.843 -1.950 60.328 1.000 46.078 460 GLY D C 1
ATOM 3384 O O . GLY A 1 460 ? 73.817 -1.576 61.516 1.000 45.349 460 GLY D O 1
ATOM 3385 N N . LEU A 1 461 ? 72.912 -2.728 59.761 1.000 44.054 461 LEU D N 1
ATOM 3386 C CA . LEU A 1 461 ? 71.608 -3.058 60.395 1.000 40.827 461 LEU D CA 1
ATOM 3387 C C . LEU A 1 461 ? 71.566 -4.535 60.782 1.000 38.553 461 LEU D C 1
ATOM 3388 O O . LEU A 1 461 ? 72.206 -5.361 60.109 1.000 35.247 461 LEU D O 1
ATOM 3393 N N . ASP A 1 462 ? 70.823 -4.820 61.854 1.000 37.922 462 ASP D N 1
ATOM 3394 C CA . ASP A 1 462 ? 70.578 -6.176 62.402 1.000 37.812 462 ASP D CA 1
ATOM 3395 C C . ASP A 1 462 ? 69.126 -6.563 62.120 1.000 35.010 462 ASP D C 1
ATOM 3396 O O . ASP A 1 462 ? 68.869 -7.753 61.909 1.000 33.030 462 ASP D O 1
ATOM 3401 N N . ALA A 1 463 ? 68.193 -5.615 62.177 1.000 33.678 463 ALA D N 1
ATOM 3402 C CA . ALA A 1 463 ? 66.766 -5.923 61.928 1.000 34.424 463 ALA D CA 1
ATOM 3403 C C . ALA A 1 463 ? 66.043 -4.712 61.354 1.000 30.315 463 ALA D C 1
ATOM 3404 O O . ALA A 1 463 ? 66.520 -3.568 61.564 1.000 35.352 463 ALA D O 1
ATOM 3406 N N . VAL A 1 464 ? 64.936 -4.993 60.665 1.000 28.575 464 VAL D N 1
ATOM 3407 C CA . VAL A 1 464 ? 63.973 -4.001 60.095 1.000 27.718 464 VAL D CA 1
ATOM 3408 C C . VAL A 1 464 ? 62.564 -4.510 60.374 1.000 25.412 464 VAL D C 1
ATOM 3409 O O . VAL A 1 464 ? 62.265 -5.663 60.028 1.000 25.834 464 VAL D O 1
ATOM 3413 N N . LEU A 1 465 ? 61.735 -3.681 60.995 1.000 24.858 465 LEU D N 1
ATOM 3414 C CA . LEU A 1 465 ? 60.284 -3.960 61.098 1.000 25.279 465 LEU D CA 1
ATOM 3415 C C . LEU A 1 465 ? 59.566 -3.143 60.031 1.000 26.038 465 LEU D C 1
ATOM 3416 O O . LEU A 1 465 ? 59.740 -1.900 59.986 1.000 23.657 465 LEU D O 1
ATOM 3421 N N . VAL A 1 466 ? 58.685 -3.826 59.314 1.000 24.759 466 VAL D N 1
ATOM 3422 C CA . VAL A 1 466 ? 57.920 -3.244 58.195 1.000 24.990 466 VAL D CA 1
ATOM 3423 C C . VAL A 1 466 ? 56.431 -3.372 58.522 1.000 24.544 466 VAL D C 1
ATOM 3424 O O . VAL A 1 466 ? 55.993 -4.434 58.947 1.000 26.604 466 VAL D O 1
ATOM 3428 N N . ARG A 1 467 ? 55.679 -2.294 58.350 1.000 24.291 467 ARG D N 1
ATOM 3429 C CA . ARG A 1 467 ? 54.200 -2.329 58.359 1.000 24.391 467 ARG D CA 1
ATOM 3430 C C . ARG A 1 467 ? 53.779 -3.214 57.183 1.000 22.806 467 ARG D C 1
ATOM 3431 O O . ARG A 1 467 ? 54.598 -3.478 56.310 1.000 21.920 467 ARG D O 1
ATOM 3439 N N . PRO A 1 468 ? 52.517 -3.685 57.089 1.000 22.125 468 PRO D N 1
ATOM 3440 C CA . PRO A 1 468 ? 52.078 -4.502 55.951 1.000 22.207 468 PRO D CA 1
ATOM 3441 C C . PRO A 1 468 ? 52.103 -3.815 54.568 1.000 21.998 468 PRO D C 1
ATOM 3442 O O . PRO A 1 468 ? 51.998 -4.508 53.571 1.000 22.814 468 PRO D O 1
ATOM 3446 N N . ASP A 1 469 ? 52.189 -2.479 54.515 1.000 21.345 469 ASP D N 1
ATOM 3447 C CA . ASP A 1 469 ? 52.265 -1.707 53.238 1.000 19.860 469 ASP D CA 1
ATOM 3448 C C . ASP A 1 469 ? 53.716 -1.642 52.752 1.000 19.152 469 ASP D C 1
ATOM 3449 O O . ASP A 1 469 ? 53.920 -1.089 51.695 1.000 18.148 469 ASP D O 1
ATOM 3454 N N . GLY A 1 470 ? 54.689 -2.166 53.505 1.000 20.089 470 GLY D N 1
ATOM 3455 C CA . GLY A 1 470 ? 56.112 -2.204 53.091 1.000 21.298 470 GLY D CA 1
ATOM 3456 C C . GLY A 1 470 ? 56.972 -1.158 53.809 1.000 22.529 470 GLY D C 1
ATOM 3457 O O . GLY A 1 470 ? 58.205 -1.305 53.811 1.000 22.622 470 GLY D O 1
ATOM 3458 N N . TYR A 1 471 ? 56.351 -0.137 54.403 1.000 22.104 471 TYR D N 1
ATOM 3459 C CA . TYR A 1 471 ? 57.046 1.034 54.993 1.000 23.501 471 TYR D CA 1
ATOM 3460 C C . TYR A 1 471 ? 57.651 0.667 56.359 1.000 23.842 471 TYR D C 1
ATOM 3461 O O . TYR A 1 471 ? 56.961 0.174 57.257 1.000 24.407 471 TYR D O 1
ATOM 3470 N N . VAL A 1 472 ? 58.946 0.932 56.497 1.000 25.671 472 VAL D N 1
ATOM 3471 C CA . VAL A 1 472 ? 59.772 0.646 57.704 1.000 24.913 472 VAL D CA 1
ATOM 3472 C C . VAL A 1 472 ? 59.264 1.445 58.922 1.000 26.689 472 VAL D C 1
ATOM 3473 O O . VAL A 1 472 ? 59.347 2.698 58.903 1.000 24.841 472 VAL D O 1
ATOM 3477 N N . ALA A 1 473 ? 58.831 0.731 59.968 1.000 27.148 473 ALA D N 1
ATOM 3478 C CA . ALA A 1 473 ? 58.324 1.273 61.252 1.000 27.382 473 ALA D CA 1
ATOM 3479 C C . ALA A 1 473 ? 59.455 1.386 62.274 1.000 28.488 473 ALA D C 1
ATOM 3480 O O . ALA A 1 473 ? 59.327 2.140 63.235 1.000 29.866 473 ALA D O 1
ATOM 3482 N N . TRP A 1 474 ? 60.539 0.659 62.076 1.000 32.564 474 TRP D N 1
ATOM 3483 C CA . TRP A 1 474 ? 61.577 0.500 63.118 1.000 33.321 474 TRP D CA 1
ATOM 3484 C C . TRP A 1 474 ? 62.767 -0.208 62.479 1.000 32.003 474 TRP D C 1
ATOM 3485 O O . TRP A 1 474 ? 62.517 -1.106 61.656 1.000 30.985 474 TRP D O 1
ATOM 3496 N N . VAL A 1 475 ? 63.995 0.206 62.812 1.000 32.405 475 VAL D N 1
ATOM 3497 C CA . VAL A 1 475 ? 65.239 -0.569 62.523 1.000 35.673 475 VAL D CA 1
ATOM 3498 C C . VAL A 1 475 ? 65.919 -0.890 63.856 1.000 36.112 475 VAL D C 1
ATOM 3499 O O . VAL A 1 475 ? 65.537 -0.311 64.889 1.000 32.738 475 VAL D O 1
ATOM 3503 N N . ALA A 1 476 ? 66.884 -1.801 63.793 1.000 36.253 476 ALA D N 1
ATOM 3504 C CA . ALA A 1 476 ? 67.854 -2.095 64.862 1.000 38.048 476 ALA D CA 1
ATOM 3505 C C . ALA A 1 476 ? 69.240 -1.919 64.270 1.000 37.360 476 ALA D C 1
ATOM 3506 O O . ALA A 1 476 ? 69.659 -2.725 63.445 1.000 32.645 476 ALA D O 1
ATOM 3508 N N . PRO A 1 477 ? 69.972 -0.843 64.630 1.000 38.435 477 PRO D N 1
ATOM 3509 C CA . PRO A 1 477 ? 71.389 -0.763 64.279 1.000 41.082 477 PRO D CA 1
ATOM 3510 C C . PRO A 1 477 ? 72.116 -2.023 64.790 1.000 42.633 477 PRO D C 1
ATOM 3511 O O . PRO A 1 477 ? 71.592 -2.720 65.660 1.000 39.201 477 PRO D O 1
ATOM 3515 N N . ALA A 1 478 ? 73.265 -2.345 64.188 1.000 47.401 478 ALA D N 1
ATOM 3516 C CA . ALA A 1 478 ? 74.087 -3.528 64.538 1.000 49.096 478 ALA D CA 1
ATOM 3517 C C . ALA A 1 478 ? 74.518 -3.418 66.008 1.000 52.784 478 ALA D C 1
ATOM 3518 O O . ALA A 1 478 ? 75.241 -2.460 66.339 1.000 54.638 478 ALA D O 1
ATOM 3520 N N . GLY A 1 479 ? 74.061 -4.346 66.857 1.000 53.291 479 GLY D N 1
ATOM 3521 C CA . GLY A 1 479 ? 74.311 -4.343 68.310 1.000 50.462 479 GLY D CA 1
ATOM 3522 C C . GLY A 1 479 ? 73.020 -4.299 69.106 1.000 52.508 479 GLY D C 1
ATOM 3523 O O . GLY A 1 479 ? 72.830 -5.186 69.950 1.000 58.095 479 GLY D O 1
ATOM 3524 N N . ALA A 1 480 ? 72.162 -3.301 68.867 1.000 53.423 480 ALA D N 1
ATOM 3525 C CA . ALA A 1 480 ? 70.844 -3.162 69.533 1.000 51.752 480 ALA D CA 1
ATOM 3526 C C . ALA A 1 480 ? 70.065 -4.460 69.336 1.000 53.204 480 ALA D C 1
ATOM 3527 O O . ALA A 1 480 ? 70.324 -5.191 68.352 1.000 61.901 480 ALA D O 1
ATOM 3529 N N . GLY A 1 481 ? 69.160 -4.767 70.251 1.000 52.384 481 GLY D N 1
ATOM 3530 C CA . GLY A 1 481 ? 68.347 -5.986 70.141 1.000 51.461 481 GLY D CA 1
ATOM 3531 C C . GLY A 1 481 ? 66.964 -5.611 69.687 1.000 50.651 481 GLY D C 1
ATOM 3532 O O . GLY A 1 481 ? 66.775 -5.385 68.484 1.000 56.902 481 GLY D O 1
ATOM 3533 N N . ALA A 1 482 ? 66.060 -5.495 70.653 1.000 47.444 482 ALA D N 1
ATOM 3534 C CA . ALA A 1 482 ? 64.657 -5.085 70.486 1.000 45.134 482 ALA D CA 1
ATOM 3535 C C . ALA A 1 482 ? 64.491 -3.734 71.180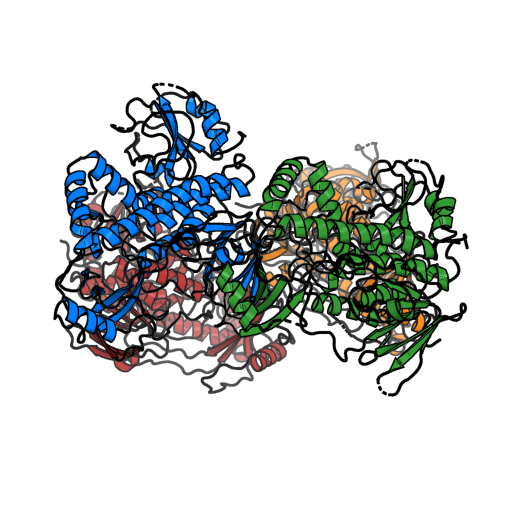 1.000 43.532 482 ALA D C 1
ATOM 3536 O O . ALA A 1 482 ? 63.355 -3.419 71.582 1.000 41.343 482 ALA D O 1
ATOM 3538 N N . ALA A 1 483 ? 65.594 -2.981 71.286 1.000 44.352 483 ALA D N 1
ATOM 3539 C CA . ALA A 1 483 ? 65.704 -1.672 71.976 1.000 46.484 483 ALA D CA 1
ATOM 3540 C C . ALA A 1 483 ? 64.396 -0.888 71.835 1.000 48.983 483 ALA D C 1
ATOM 3541 O O . ALA A 1 483 ? 63.842 -0.488 72.885 1.000 59.264 483 ALA D O 1
ATOM 3543 N N . GLY A 1 484 ? 63.893 -0.687 70.614 1.000 42.095 484 GLY D N 1
ATOM 3544 C CA . GLY A 1 484 ? 62.675 0.123 70.421 1.000 40.418 484 GLY D CA 1
ATOM 3545 C C . GLY A 1 484 ? 61.467 -0.689 69.991 1.000 39.203 484 GLY D C 1
ATOM 3546 O O . GLY A 1 484 ? 60.388 -0.075 69.787 1.000 34.484 484 GLY D O 1
ATOM 3547 N N . LEU A 1 485 ? 61.615 -2.011 69.857 1.000 40.565 485 LEU D N 1
ATOM 3548 C CA . LEU A 1 485 ? 60.699 -2.845 69.034 1.000 40.924 485 LEU D CA 1
ATOM 3549 C C . LEU A 1 485 ? 59.291 -2.876 69.651 1.000 42.404 485 LEU D C 1
ATOM 3550 O O . LEU A 1 485 ? 58.300 -2.720 68.894 1.000 41.123 485 LEU D O 1
ATOM 3555 N N . ASP A 1 486 ? 59.184 -3.060 70.967 1.000 43.215 486 ASP D N 1
ATOM 3556 C CA . ASP A 1 486 ? 57.876 -3.185 71.670 1.000 44.805 486 ASP D CA 1
ATOM 3557 C C . ASP A 1 486 ? 57.019 -1.945 71.395 1.000 41.989 486 ASP D C 1
ATOM 3558 O O . ASP A 1 486 ? 55.797 -2.110 71.114 1.000 38.930 486 ASP D O 1
ATOM 3563 N N . GLU A 1 487 ? 57.619 -0.756 71.523 1.000 40.390 487 GLU D N 1
ATOM 3564 C CA . GLU A 1 487 ? 56.941 0.543 71.260 1.000 41.151 487 GLU D CA 1
ATOM 3565 C C . GLU A 1 487 ? 56.467 0.550 69.800 1.000 36.340 487 GLU D C 1
ATOM 3566 O O . GLU A 1 487 ? 55.256 0.822 69.565 1.000 31.135 487 GLU D O 1
ATOM 3572 N N . ALA A 1 488 ? 57.372 0.222 68.870 1.000 33.261 488 ALA D N 1
ATOM 3573 C CA . ALA A 1 488 ? 57.107 0.158 67.414 1.000 34.123 488 ALA D CA 1
ATOM 3574 C C . ALA A 1 488 ? 55.946 -0.801 67.139 1.000 33.343 488 ALA D C 1
ATOM 3575 O O . ALA A 1 488 ? 54.925 -0.329 66.622 1.000 34.099 488 ALA D O 1
ATOM 3577 N N . LEU A 1 489 ? 56.081 -2.078 67.515 1.000 34.037 489 LEU D N 1
ATOM 3578 C CA . LEU A 1 489 ? 55.016 -3.112 67.368 1.000 33.777 489 LEU D CA 1
ATOM 3579 C C . LEU A 1 489 ? 53.675 -2.560 67.869 1.000 33.677 489 LEU D C 1
ATOM 3580 O O . LEU A 1 489 ? 52.650 -2.708 67.157 1.000 35.488 489 LEU D O 1
ATOM 3585 N N . SER A 1 490 ? 53.667 -1.930 69.041 1.000 33.961 490 SER D N 1
ATOM 3586 C CA . SER A 1 490 ? 52.418 -1.500 69.722 1.000 34.824 490 SER D CA 1
ATOM 3587 C C . SER A 1 490 ? 51.789 -0.295 68.999 1.000 32.009 490 SER D C 1
ATOM 3588 O O . SER A 1 490 ? 50.535 -0.166 68.987 1.000 28.922 490 SER D O 1
ATOM 3591 N N . ARG A 1 491 ? 52.611 0.561 68.395 1.000 32.804 491 ARG D N 1
ATOM 3592 C CA . ARG A 1 491 ? 52.119 1.768 67.677 1.000 32.380 491 ARG D CA 1
ATOM 3593 C C . ARG A 1 491 ? 51.334 1.369 66.416 1.000 31.798 491 ARG D C 1
ATOM 3594 O O . ARG A 1 491 ? 50.248 1.967 66.175 1.000 28.752 491 ARG D O 1
ATOM 3602 N N . TRP A 1 492 ? 51.832 0.397 65.644 1.000 30.086 492 TRP D N 1
ATOM 3603 C CA . TRP A 1 492 ? 51.316 0.107 64.276 1.000 31.380 492 TRP D CA 1
ATOM 3604 C C . TRP A 1 492 ? 50.417 -1.134 64.250 1.000 31.268 492 TRP D C 1
ATOM 3605 O O . TRP A 1 492 ? 49.507 -1.180 63.395 1.000 29.348 492 TRP D O 1
ATOM 3616 N N . PHE A 1 493 ? 50.621 -2.089 65.158 1.000 33.624 493 PHE D N 1
ATOM 3617 C CA . PHE A 1 493 ? 49.926 -3.407 65.142 1.000 33.144 493 PHE D CA 1
ATOM 3618 C C . PHE A 1 493 ? 48.995 -3.589 66.352 1.000 33.942 493 PHE D C 1
ATOM 3619 O O . PHE A 1 493 ? 48.108 -4.465 66.290 1.000 31.511 493 PHE D O 1
ATOM 3627 N N . GLY A 1 494 ? 49.195 -2.818 67.428 1.000 35.188 494 GLY D N 1
ATOM 3628 C CA . GLY A 1 494 ? 48.310 -2.829 68.613 1.000 31.975 494 GLY D CA 1
ATOM 3629 C C . GLY A 1 494 ? 48.873 -3.658 69.769 1.000 29.747 494 GLY D C 1
ATOM 3630 O O . GLY A 1 494 ? 50.058 -3.980 69.806 1.000 24.547 494 GLY D O 1
ATOM 3631 N N . PRO A 1 495 ? 48.030 -4.023 70.759 1.000 30.747 495 PRO D N 1
ATOM 3632 C CA . PRO A 1 495 ? 48.491 -4.699 71.976 1.000 34.088 495 PRO D CA 1
ATOM 3633 C C . PRO A 1 495 ? 49.034 -6.117 71.731 1.000 35.752 495 PRO D C 1
ATOM 3634 O O . PRO A 1 495 ? 48.422 -6.839 70.969 1.000 39.878 495 PRO D O 1
ATOM 3638 N N . SER A 1 496 ? 50.132 -6.496 72.395 1.000 37.630 496 SER D N 1
ATOM 3639 C CA . SER A 1 496 ? 50.625 -7.903 72.513 1.000 39.016 496 SER D CA 1
ATOM 3640 C C . SER A 1 496 ? 49.493 -8.829 73.001 1.000 38.166 496 SER D C 1
ATOM 3641 O O . SER A 1 496 ? 48.581 -8.324 73.716 1.000 37.659 496 SER D O 1
ATOM 3644 N N . ARG A 1 497 ? 49.540 -10.118 72.632 1.000 38.010 497 ARG D N 1
ATOM 3645 C CA . ARG A 1 497 ? 48.517 -11.155 72.980 1.000 41.522 497 ARG D CA 1
ATOM 3646 C C . ARG A 1 497 ? 49.077 -12.094 74.065 1.000 41.451 497 ARG D C 1
ATOM 3647 O O . ARG A 1 497 ? 50.254 -12.015 74.469 1.000 39.845 497 ARG D O 1
ATOM 3649 N N . ASN B 1 2 ? 53.462 -18.184 5.467 1.000 51.149 2 ASN A N 1
ATOM 3650 C CA . ASN B 1 2 ? 52.403 -17.468 6.257 1.000 55.970 2 ASN A CA 1
ATOM 3651 C C . ASN B 1 2 ? 52.795 -17.364 7.741 1.000 53.478 2 ASN A C 1
ATOM 3652 O O . ASN B 1 2 ? 53.013 -18.425 8.379 1.000 50.224 2 ASN A O 1
ATOM 3657 N N . THR B 1 3 ? 52.795 -16.136 8.277 1.000 47.267 3 THR A N 1
ATOM 3658 C CA . THR B 1 3 ? 53.038 -15.827 9.711 1.000 45.814 3 THR A CA 1
ATOM 3659 C C . THR B 1 3 ? 51.843 -16.297 10.543 1.000 40.402 3 THR A C 1
ATOM 3660 O O . THR B 1 3 ? 50.698 -16.066 10.124 1.000 40.089 3 THR A O 1
ATOM 3664 N N . ILE B 1 4 ? 52.098 -16.904 11.698 1.000 34.543 4 ILE A N 1
ATOM 3665 C CA . ILE B 1 4 ? 51.019 -17.340 12.630 1.000 33.848 4 ILE A CA 1
ATOM 3666 C C . ILE B 1 4 ? 51.067 -16.457 13.882 1.000 30.509 4 ILE A C 1
ATOM 3667 O O . ILE B 1 4 ? 52.166 -16.125 14.319 1.000 28.984 4 ILE A O 1
ATOM 3672 N N . ASP B 1 5 ? 49.905 -16.099 14.430 1.000 28.462 5 ASP A N 1
ATOM 3673 C CA . ASP B 1 5 ? 49.789 -15.250 15.645 1.000 27.711 5 ASP A CA 1
ATOM 3674 C C . ASP B 1 5 ? 50.314 -16.030 16.866 1.000 26.791 5 ASP A C 1
ATOM 3675 O O . ASP B 1 5 ? 50.982 -15.405 17.744 1.000 28.705 5 ASP A O 1
ATOM 3680 N N . ALA B 1 6 ? 50.083 -17.348 16.927 1.000 23.584 6 ALA A N 1
ATOM 3681 C CA . ALA B 1 6 ? 50.622 -18.231 17.989 1.000 22.407 6 ALA A CA 1
ATOM 3682 C C . ALA B 1 6 ? 50.532 -19.685 17.545 1.000 20.216 6 ALA A C 1
ATOM 3683 O O . ALA B 1 6 ? 49.799 -19.961 16.607 1.000 19.284 6 ALA A O 1
ATOM 3685 N N . GLU B 1 7 ? 51.237 -20.573 18.231 1.000 18.806 7 GLU A N 1
ATOM 3686 C CA . GLU B 1 7 ? 51.239 -22.027 17.922 1.000 20.035 7 GLU A CA 1
ATOM 3687 C C . GLU B 1 7 ? 49.827 -22.585 18.150 1.000 19.130 7 GLU A C 1
ATOM 3688 O O . GLU B 1 7 ? 49.351 -23.337 17.299 1.000 17.703 7 GLU A O 1
ATOM 3694 N N . VAL B 1 8 ? 49.174 -22.161 19.235 1.000 18.127 8 VAL A N 1
ATOM 3695 C CA . VAL B 1 8 ? 47.794 -22.586 19.589 1.000 17.567 8 VAL A CA 1
ATOM 3696 C C . VAL B 1 8 ? 46.950 -21.348 19.903 1.000 17.608 8 VAL A C 1
ATOM 3697 O O . VAL B 1 8 ? 47.447 -20.450 20.605 1.000 18.830 8 VAL A O 1
ATOM 3701 N N . ILE B 1 9 ? 45.754 -21.298 19.319 1.000 16.437 9 ILE A N 1
ATOM 3702 C CA . ILE B 1 9 ? 44.618 -20.426 19.706 1.000 16.656 9 ILE A CA 1
ATOM 3703 C C . ILE B 1 9 ? 43.578 -21.294 20.425 1.000 16.634 9 ILE A C 1
ATOM 3704 O O . ILE B 1 9 ? 43.063 -22.212 19.791 1.000 16.393 9 ILE A O 1
ATOM 3709 N N . ILE B 1 10 ? 43.300 -21.015 21.699 1.000 16.346 10 ILE A N 1
ATOM 3710 C CA . ILE B 1 10 ? 42.177 -21.614 22.479 1.000 15.360 10 ILE A CA 1
ATOM 3711 C C . ILE B 1 10 ? 40.954 -20.701 22.337 1.000 15.934 10 ILE A C 1
ATOM 3712 O O . ILE B 1 10 ? 41.059 -19.522 22.673 1.000 17.983 10 ILE A O 1
ATOM 3717 N N . VAL B 1 11 ? 39.821 -21.210 21.859 1.000 17.031 11 VAL A N 1
ATOM 3718 C CA . VAL B 1 11 ? 38.535 -20.451 21.914 1.000 16.395 11 VAL A CA 1
ATOM 3719 C C . VAL B 1 11 ? 37.865 -20.814 23.239 1.000 15.713 11 VAL A C 1
ATOM 3720 O O . VAL B 1 11 ? 37.542 -21.979 23.417 1.000 15.988 11 VAL A O 1
ATOM 3724 N N . GLY B 1 12 ? 37.808 -19.874 24.174 1.000 15.659 12 GLY A N 1
ATOM 3725 C CA . GLY B 1 12 ? 37.135 -20.029 25.477 1.000 15.657 12 GLY A CA 1
ATOM 3726 C C . GLY B 1 12 ? 38.102 -19.865 26.634 1.000 15.488 12 GLY A C 1
ATOM 3727 O O . GLY B 1 12 ? 39.067 -20.645 26.715 1.000 14.425 12 GLY A O 1
ATOM 3728 N N . ALA B 1 13 ? 37.837 -18.889 27.514 1.000 16.199 13 ALA A N 1
ATOM 3729 C CA . ALA B 1 13 ? 38.611 -18.627 28.756 1.000 16.508 13 ALA A CA 1
ATOM 3730 C C . ALA B 1 13 ? 37.806 -19.069 29.993 1.000 16.120 13 ALA A C 1
ATOM 3731 O O . ALA B 1 13 ? 37.916 -18.419 31.049 1.000 16.512 13 ALA A O 1
ATOM 3733 N N . GLY B 1 14 ? 37.042 -20.148 29.854 1.000 15.730 14 GLY A N 1
ATOM 3734 C CA . GLY B 1 14 ? 36.479 -20.904 30.981 1.000 15.946 14 GLY A CA 1
ATOM 3735 C C . GLY B 1 14 ? 37.587 -21.696 31.658 1.000 15.869 14 GLY A C 1
ATOM 3736 O O . GLY B 1 14 ? 38.747 -21.609 31.246 1.000 16.351 14 GLY A O 1
ATOM 3737 N N . PRO B 1 15 ? 37.257 -22.474 32.709 1.000 15.202 15 PRO A N 1
ATOM 3738 C CA . PRO B 1 15 ? 38.253 -23.249 33.433 1.000 15.746 15 PRO A CA 1
ATOM 3739 C C . PRO B 1 15 ? 39.001 -24.215 32.497 1.000 15.294 15 PRO A C 1
ATOM 3740 O O . PRO B 1 15 ? 40.178 -24.380 32.672 1.000 14.238 15 PRO A O 1
ATOM 3744 N N . THR B 1 16 ? 38.335 -24.764 31.484 1.000 14.864 16 THR A N 1
ATOM 3745 C CA . THR B 1 16 ? 38.974 -25.731 30.553 1.000 14.827 16 THR A CA 1
ATOM 3746 C C . THR B 1 16 ? 40.044 -25.009 29.707 1.000 14.954 16 THR A C 1
ATOM 3747 O O . THR B 1 16 ? 41.200 -25.472 29.673 1.000 14.226 16 THR A O 1
ATOM 3751 N N . GLY B 1 17 ? 39.666 -23.923 29.035 1.000 14.929 17 GLY A N 1
ATOM 3752 C CA . GLY B 1 17 ? 40.572 -23.067 28.247 1.000 14.792 17 GLY A CA 1
ATOM 3753 C C . GLY B 1 17 ? 41.789 -22.657 29.056 1.000 14.399 17 GLY A C 1
ATOM 3754 O O . GLY B 1 17 ? 42.920 -22.826 28.569 1.000 15.631 17 GLY A O 1
ATOM 3755 N N . LEU B 1 18 ? 41.581 -22.198 30.278 1.000 13.769 18 LEU A N 1
ATOM 3756 C CA . LEU B 1 18 ? 42.647 -21.565 31.087 1.000 14.393 18 LEU A CA 1
ATOM 3757 C C . LEU B 1 18 ? 43.581 -22.647 31.633 1.000 14.360 18 LEU A C 1
ATOM 3758 O O . LEU B 1 18 ? 44.807 -22.367 31.740 1.000 14.144 18 LEU A O 1
ATOM 3763 N N . MET B 1 19 ? 43.036 -23.805 32.010 1.000 13.484 19 MET A N 1
ATOM 3764 C CA . MET B 1 19 ? 43.880 -24.948 32.446 1.000 14.426 19 MET A CA 1
ATOM 3765 C C . MET B 1 19 ? 44.749 -25.395 31.258 1.000 13.435 19 MET A C 1
ATOM 3766 O O . MET B 1 19 ? 45.949 -25.570 31.429 1.000 12.502 19 MET A O 1
ATOM 3771 N N . LEU B 1 20 ? 44.165 -25.479 30.066 1.000 13.694 20 LEU A N 1
ATOM 3772 C CA . LEU B 1 20 ? 44.895 -25.873 28.846 1.000 13.915 20 LEU A CA 1
ATOM 3773 C C . LEU B 1 20 ? 46.005 -24.853 28.548 1.000 14.119 20 LEU A C 1
ATOM 3774 O O . LEU B 1 20 ? 47.155 -25.296 28.276 1.000 13.572 20 LEU A O 1
ATOM 3779 N N . ALA B 1 21 ? 45.707 -23.554 28.625 1.000 14.278 21 ALA A N 1
ATOM 3780 C CA . ALA B 1 21 ? 46.694 -22.468 28.405 1.000 14.823 21 ALA A CA 1
ATOM 3781 C C . ALA B 1 21 ? 47.860 -22.625 29.387 1.000 16.385 21 ALA A C 1
ATOM 3782 O O . ALA B 1 21 ? 49.059 -22.493 28.968 1.000 16.957 21 ALA A O 1
ATOM 3784 N N . GLY B 1 22 ? 47.554 -22.935 30.651 1.000 15.922 22 GLY A N 1
ATOM 3785 C CA . GLY B 1 22 ? 48.612 -23.173 31.641 1.000 16.925 22 GLY A CA 1
ATOM 3786 C C . GLY B 1 22 ? 49.508 -24.315 31.207 1.000 17.376 22 GLY A C 1
ATOM 3787 O O . GLY B 1 22 ? 50.745 -24.162 31.302 1.000 18.421 22 GLY A O 1
ATOM 3788 N N . GLU B 1 23 ? 48.910 -25.438 30.801 1.000 17.222 23 GLU A N 1
ATOM 3789 C CA . GLU B 1 23 ? 49.662 -26.668 30.446 1.000 19.179 23 GLU A CA 1
ATOM 3790 C C . GLU B 1 23 ? 50.524 -26.377 29.217 1.000 18.217 23 GLU A C 1
ATOM 3791 O O . GLU B 1 23 ? 51.705 -26.809 29.206 1.000 16.381 23 GLU A O 1
ATOM 3797 N N . LEU B 1 24 ? 49.955 -25.698 28.225 1.000 16.921 24 LEU A N 1
ATOM 3798 C CA . LEU B 1 24 ? 50.703 -25.395 26.983 1.000 17.731 24 LEU A CA 1
ATOM 3799 C C . LEU B 1 24 ? 51.924 -24.527 27.309 1.000 19.185 24 LEU A C 1
ATOM 3800 O O . LEU B 1 24 ? 52.993 -24.785 26.754 1.000 21.293 24 LEU A O 1
ATOM 3805 N N . ARG B 1 25 ? 51.768 -23.526 28.168 1.000 19.688 25 ARG A N 1
ATOM 3806 C CA . ARG B 1 25 ? 52.883 -22.640 28.561 1.000 19.959 25 ARG A CA 1
ATOM 3807 C C . ARG B 1 25 ? 53.927 -23.463 29.308 1.000 18.928 25 ARG A C 1
ATOM 3808 O O . ARG B 1 25 ? 55.117 -23.224 29.050 1.000 20.404 25 ARG A O 1
ATOM 3816 N N . LEU B 1 26 ? 53.518 -24.389 30.177 1.000 18.130 26 LEU A N 1
ATOM 3817 C CA . LEU B 1 26 ? 54.482 -25.300 30.848 1.000 19.609 26 LEU A CA 1
ATOM 3818 C C . LEU B 1 26 ? 55.292 -26.059 29.784 1.000 20.311 26 LEU A C 1
ATOM 3819 O O . LEU B 1 26 ? 56.422 -26.406 30.066 1.000 20.955 26 LEU A O 1
ATOM 3824 N N . ASN B 1 27 ? 54.740 -26.275 28.598 1.000 20.903 27 ASN A N 1
ATOM 3825 C CA . ASN B 1 27 ? 55.438 -26.940 27.478 1.000 23.828 27 ASN A CA 1
ATOM 3826 C C . ASN B 1 27 ? 55.957 -25.900 26.487 1.000 23.843 27 ASN A C 1
ATOM 3827 O O . ASN B 1 27 ? 56.300 -26.300 25.387 1.000 25.356 27 ASN A O 1
ATOM 3832 N N . ASN B 1 28 ? 56.013 -24.627 26.872 1.000 24.174 28 ASN A N 1
ATOM 3833 C CA . ASN B 1 28 ? 56.630 -23.554 26.050 1.000 25.184 28 ASN A CA 1
ATOM 3834 C C . ASN B 1 28 ? 55.942 -23.493 24.691 1.000 24.266 28 ASN A C 1
ATOM 3835 O O . ASN B 1 28 ? 56.634 -23.248 23.706 1.000 28.276 28 ASN A O 1
ATOM 3840 N N . VAL B 1 29 ? 54.626 -23.698 24.635 1.000 22.700 29 VAL A N 1
ATOM 3841 C CA . VAL B 1 29 ? 53.840 -23.449 23.398 1.000 20.243 29 VAL A CA 1
ATOM 3842 C C . VAL B 1 29 ? 53.211 -22.055 23.462 1.000 18.469 29 VAL A C 1
ATOM 3843 O O . VAL B 1 29 ? 52.465 -21.730 24.429 1.000 16.834 29 VAL A O 1
ATOM 3847 N N . SER B 1 30 ? 53.497 -21.245 22.449 1.000 16.778 30 SER A N 1
ATOM 3848 C CA . SER B 1 30 ? 52.899 -19.906 22.339 1.000 16.525 30 SER A CA 1
ATOM 3849 C C . SER B 1 30 ? 51.379 -20.104 22.189 1.000 17.179 30 SER A C 1
ATOM 3850 O O . SER B 1 30 ? 50.942 -20.960 21.361 1.000 17.482 30 SER A O 1
ATOM 3853 N N . THR B 1 31 ? 50.618 -19.420 23.038 1.000 16.197 31 THR A N 1
ATOM 3854 C CA . THR B 1 31 ? 49.172 -19.635 23.256 1.000 16.452 31 THR A CA 1
ATOM 3855 C C . THR B 1 31 ? 48.478 -18.285 23.372 1.000 17.625 31 THR A C 1
ATOM 3856 O O . THR B 1 31 ? 48.866 -17.483 24.261 1.000 17.236 31 THR A O 1
ATOM 3860 N N . ILE B 1 32 ? 47.509 -18.063 22.486 1.000 19.776 32 ILE A N 1
ATOM 3861 C CA . ILE B 1 32 ? 46.464 -17.009 22.559 1.000 19.350 32 ILE A CA 1
ATOM 3862 C C . ILE B 1 32 ? 45.180 -17.704 23.016 1.000 20.434 32 ILE A C 1
ATOM 3863 O O . ILE B 1 32 ? 44.814 -18.754 22.396 1.000 21.641 32 ILE A O 1
ATOM 3868 N N . VAL B 1 33 ? 44.542 -17.145 24.054 1.000 19.494 33 VAL A N 1
ATOM 3869 C CA . VAL B 1 33 ? 43.190 -17.527 24.534 1.000 18.642 33 VAL A CA 1
ATOM 3870 C C . VAL B 1 33 ? 42.234 -16.382 24.198 1.000 19.980 33 VAL A C 1
ATOM 3871 O O . VAL B 1 33 ? 42.492 -15.245 24.615 1.000 21.999 33 VAL A O 1
ATOM 3875 N N . LEU B 1 34 ? 41.165 -16.684 23.471 1.000 21.418 34 LEU A N 1
ATOM 3876 C CA . LEU B 1 34 ? 40.107 -15.717 23.103 1.000 21.728 34 LEU A CA 1
ATOM 3877 C C . LEU B 1 34 ? 38.833 -16.011 23.900 1.000 21.667 34 LEU A C 1
ATOM 3878 O O . LEU B 1 34 ? 38.426 -17.200 23.997 1.000 18.715 34 LEU A O 1
ATOM 3883 N N . ASP B 1 35 ? 38.201 -14.959 24.417 1.000 21.703 35 ASP A N 1
ATOM 3884 C CA . ASP B 1 35 ? 36.839 -15.062 24.994 1.000 22.193 35 ASP A CA 1
ATOM 3885 C C . ASP B 1 35 ? 36.002 -13.862 24.537 1.000 23.571 35 ASP A C 1
ATOM 3886 O O . ASP B 1 35 ? 36.514 -12.745 24.516 1.000 22.604 35 ASP A O 1
ATOM 3891 N N . ARG B 1 36 ? 34.754 -14.108 24.153 1.000 24.683 36 ARG A N 1
ATOM 3892 C CA . ARG B 1 36 ? 33.817 -13.052 23.694 1.000 26.383 36 ARG A CA 1
ATOM 3893 C C . ARG B 1 36 ? 33.416 -12.183 24.891 1.000 26.659 36 ARG A C 1
ATOM 3894 O O . ARG B 1 36 ? 32.967 -11.064 24.651 1.000 25.686 36 ARG A O 1
ATOM 3902 N N . LEU B 1 37 ? 33.575 -12.678 26.125 1.000 25.394 37 LEU A N 1
ATOM 3903 C CA . LEU B 1 37 ? 33.130 -11.946 27.339 1.000 24.851 37 LEU A CA 1
ATOM 3904 C C . LEU B 1 37 ? 34.209 -10.928 27.689 1.000 23.743 37 LEU A C 1
ATOM 3905 O O . LEU B 1 37 ? 35.393 -11.302 27.628 1.000 24.517 37 LEU A O 1
ATOM 3910 N N . ALA B 1 38 ? 33.790 -9.723 28.095 1.000 24.357 38 ALA A N 1
ATOM 3911 C CA . ALA B 1 38 ? 34.657 -8.567 28.443 1.000 23.369 38 ALA A CA 1
ATOM 3912 C C . ALA B 1 38 ? 35.341 -8.811 29.782 1.000 22.961 38 ALA A C 1
ATOM 3913 O O . ALA B 1 38 ? 36.361 -8.131 30.057 1.000 23.363 38 ALA A O 1
ATOM 3915 N N . GLU B 1 39 ? 34.768 -9.688 30.605 1.000 24.704 39 GLU A N 1
ATOM 3916 C CA . GLU B 1 39 ? 35.346 -10.108 31.914 1.000 27.503 39 GLU A CA 1
ATOM 3917 C C . GLU B 1 39 ? 34.864 -11.524 32.248 1.000 25.152 39 GLU A C 1
ATOM 3918 O O . GLU B 1 39 ? 33.918 -12.035 31.646 1.000 24.938 39 GLU A O 1
ATOM 3924 N N . PRO B 1 40 ? 35.500 -12.201 33.227 1.000 23.916 40 PRO A N 1
ATOM 3925 C CA . PRO B 1 40 ? 35.051 -13.526 33.650 1.000 24.055 40 PRO A CA 1
ATOM 3926 C C . PRO B 1 40 ? 33.608 -13.396 34.159 1.000 24.840 40 PRO A C 1
ATOM 3927 O O . PRO B 1 40 ? 33.274 -12.352 34.691 1.000 22.968 40 PRO A O 1
ATOM 3931 N N . MET B 1 41 ? 32.778 -14.413 33.912 1.000 27.388 41 MET A N 1
ATOM 3932 C CA . MET B 1 41 ? 31.389 -14.503 34.431 1.000 27.695 41 MET A CA 1
ATOM 3933 C C . MET B 1 41 ? 31.436 -14.252 35.942 1.000 25.528 41 MET A C 1
ATOM 3934 O O . MET B 1 41 ? 32.251 -14.885 36.602 1.000 21.697 41 MET A O 1
ATOM 3939 N N . GLN B 1 42 ? 30.648 -13.291 36.444 1.000 27.593 42 GLN A N 1
ATOM 3940 C CA . GLN B 1 42 ? 30.661 -12.875 37.878 1.000 29.128 42 GLN A CA 1
ATOM 3941 C C . GLN B 1 42 ? 30.080 -14.015 38.725 1.000 26.288 42 GLN A C 1
ATOM 3942 O O . GLN B 1 42 ? 30.606 -14.292 39.843 1.000 25.735 42 GLN A O 1
ATOM 3944 N N . GLN B 1 43 ? 29.030 -14.645 38.208 1.000 27.784 43 GLN A N 1
ATOM 3945 C CA . GLN B 1 43 ? 28.248 -15.682 38.927 1.000 30.212 43 GLN A CA 1
ATOM 3946 C C . GLN B 1 43 ? 28.888 -17.060 38.710 1.000 29.233 43 GLN A C 1
ATOM 3947 O O . GLN B 1 43 ? 29.307 -17.369 37.564 1.000 28.414 43 GLN A O 1
ATOM 3953 N N . SER B 1 44 ? 28.947 -17.837 39.789 1.000 26.055 44 SER A N 1
ATOM 3954 C CA . SER B 1 44 ? 29.602 -19.161 39.874 1.000 27.459 44 SER A CA 1
ATOM 3955 C C . SER B 1 44 ? 28.577 -20.285 39.660 1.000 29.666 44 SER A C 1
ATOM 3956 O O . SER B 1 44 ? 27.728 -20.496 40.553 1.000 29.790 44 SER A O 1
ATOM 3959 N N . ARG B 1 45 ? 28.640 -20.958 38.507 1.000 29.073 45 ARG A N 1
ATOM 3960 C CA . ARG B 1 45 ? 27.835 -22.166 38.189 1.000 29.809 45 ARG A CA 1
ATOM 3961 C C . ARG B 1 45 ? 28.239 -23.287 39.162 1.000 29.007 45 ARG A C 1
ATOM 3962 O O . ARG B 1 45 ? 27.428 -23.601 40.049 1.000 23.458 45 ARG A O 1
ATOM 3970 N N . ALA B 1 46 ? 29.462 -23.830 39.055 1.000 26.976 46 ALA A N 1
ATOM 3971 C CA . ALA B 1 46 ? 29.981 -24.867 39.980 1.000 25.954 46 ALA A CA 1
ATOM 3972 C C . ALA B 1 46 ? 30.359 -24.233 41.319 1.000 25.248 46 ALA A C 1
ATOM 3973 O O . ALA B 1 46 ? 30.835 -23.087 41.320 1.000 26.749 46 ALA A O 1
ATOM 3975 N N . LEU B 1 47 ? 30.217 -24.972 42.420 1.000 24.826 47 LEU A N 1
ATOM 3976 C CA . LEU B 1 47 ? 30.646 -24.507 43.768 1.000 25.564 47 LEU A CA 1
ATOM 3977 C C . LEU B 1 47 ? 31.784 -25.396 44.287 1.000 25.228 47 LEU A C 1
ATOM 3978 O O . LEU B 1 47 ? 32.143 -25.283 45.481 1.000 23.307 47 LEU A O 1
ATOM 3983 N N . GLY B 1 48 ? 32.366 -26.219 43.420 1.000 22.358 48 GLY A N 1
ATOM 3984 C CA . GLY B 1 48 ? 33.522 -27.045 43.804 1.000 23.995 48 GLY A CA 1
ATOM 3985 C C . GLY B 1 48 ? 34.080 -27.754 42.589 1.000 24.352 48 GLY A C 1
ATOM 3986 O O . GLY B 1 48 ? 33.795 -27.324 41.450 1.000 26.424 48 GLY A O 1
ATOM 3987 N N . PHE B 1 49 ? 34.828 -28.817 42.829 1.000 24.072 49 PHE A N 1
ATOM 3988 C CA . PHE B 1 49 ? 35.337 -29.738 41.787 1.000 23.159 49 PHE A CA 1
ATOM 3989 C C . PHE B 1 49 ? 35.788 -31.045 42.454 1.000 23.098 49 PHE A C 1
ATOM 3990 O O . PHE B 1 49 ? 35.824 -31.132 43.695 1.000 24.239 49 PHE A O 1
ATOM 3998 N N . SER B 1 50 ? 36.128 -32.032 41.627 1.000 21.229 50 SER A N 1
ATOM 3999 C CA . SER B 1 50 ? 36.286 -33.459 42.000 1.000 20.112 50 SER A CA 1
ATOM 4000 C C . SER B 1 50 ? 37.616 -33.700 42.711 1.000 19.037 50 SER A C 1
ATOM 4001 O O . SER B 1 50 ? 38.558 -32.898 42.525 1.000 18.765 50 SER A O 1
ATOM 4004 N N . ALA B 1 51 ? 37.707 -34.825 43.417 1.000 18.749 51 ALA A N 1
ATOM 4005 C CA . ALA B 1 51 ? 38.925 -35.259 44.130 1.000 19.669 51 ALA A CA 1
ATOM 4006 C C . ALA B 1 51 ? 40.092 -35.287 43.141 1.000 20.383 51 ALA A C 1
ATOM 4007 O O . ALA B 1 51 ? 41.161 -34.765 43.490 1.000 23.234 51 ALA A O 1
ATOM 4009 N N . ARG B 1 52 ? 39.891 -35.793 41.923 1.000 20.627 52 ARG A N 1
ATOM 4010 C CA . ARG B 1 52 ? 40.986 -35.848 40.914 1.000 19.799 52 ARG A CA 1
ATOM 4011 C C . ARG B 1 52 ? 41.333 -34.434 40.428 1.000 19.200 52 ARG A C 1
ATOM 4012 O O . ARG B 1 52 ? 42.515 -34.197 40.126 1.000 18.751 52 ARG A O 1
ATOM 4020 N N . THR B 1 53 ? 40.363 -33.519 40.347 1.000 20.523 53 THR A N 1
ATOM 4021 C CA . THR B 1 53 ? 40.610 -32.121 39.912 1.000 20.214 53 THR A CA 1
ATOM 4022 C C . THR B 1 53 ? 41.449 -31.385 40.955 1.000 20.435 53 THR A C 1
ATOM 4023 O O . THR B 1 53 ? 42.328 -30.600 40.559 1.000 20.106 53 THR A O 1
ATOM 4027 N N . ILE B 1 54 ? 41.174 -31.617 42.241 1.000 22.429 54 ILE A N 1
ATOM 4028 C CA . ILE B 1 54 ? 42.024 -31.153 43.377 1.000 21.681 54 ILE A CA 1
ATOM 4029 C C . ILE B 1 54 ? 43.469 -31.584 43.084 1.000 22.036 54 ILE A C 1
ATOM 4030 O O . ILE B 1 54 ? 44.385 -30.699 42.971 1.000 19.561 54 ILE A O 1
ATOM 4035 N N . GLU B 1 55 ? 43.675 -32.898 42.967 1.000 21.417 55 GLU A N 1
ATOM 4036 C CA . GLU B 1 55 ? 45.010 -33.497 42.721 1.000 22.066 55 GLU A CA 1
ATOM 4037 C C . GLU B 1 55 ? 45.689 -32.839 41.511 1.000 23.648 55 GLU A C 1
ATOM 4038 O O . GLU B 1 55 ? 46.897 -32.588 41.592 1.000 24.973 55 GLU A O 1
ATOM 4044 N N . GLU B 1 56 ? 44.961 -32.556 40.429 1.000 23.253 56 GLU A N 1
ATOM 4045 C CA . GLU B 1 56 ? 45.586 -32.049 39.179 1.000 21.946 56 GLU A CA 1
ATOM 4046 C C . GLU B 1 56 ? 45.955 -30.578 39.351 1.000 22.915 56 GLU A C 1
ATOM 4047 O O . GLU B 1 56 ? 46.974 -30.175 38.755 1.000 23.125 56 GLU A O 1
ATOM 4053 N N . PHE B 1 57 ? 45.180 -29.814 40.128 1.000 21.766 57 PHE A N 1
ATOM 4054 C CA . PHE B 1 57 ? 45.602 -28.475 40.617 1.000 22.771 57 PHE A CA 1
ATOM 4055 C C . PHE B 1 57 ? 46.835 -28.622 41.521 1.000 22.580 57 PHE A C 1
ATOM 4056 O O . PHE B 1 57 ? 47.804 -27.894 41.311 1.000 25.179 57 PHE A O 1
ATOM 4064 N N . ASP B 1 58 ? 46.825 -29.550 42.470 1.000 24.214 58 ASP A N 1
ATOM 4065 C CA . ASP B 1 58 ? 47.938 -29.749 43.439 1.000 26.978 58 ASP A CA 1
ATOM 4066 C C . ASP B 1 58 ? 49.185 -30.250 42.697 1.000 30.289 58 ASP A C 1
ATOM 4067 O O . ASP B 1 58 ? 50.318 -29.981 43.137 1.000 32.479 58 ASP A O 1
ATOM 4072 N N . GLN B 1 59 ? 48.965 -30.973 41.603 1.000 31.389 59 GLN A N 1
ATOM 4073 C CA . GLN B 1 59 ? 50.002 -31.518 40.693 1.000 31.139 59 GLN A CA 1
ATOM 4074 C C . GLN B 1 59 ? 50.817 -30.369 40.077 1.000 27.271 59 GLN A C 1
ATOM 4075 O O . GLN B 1 59 ? 51.952 -30.612 39.672 1.000 21.828 59 GLN A O 1
ATOM 4081 N N . ARG B 1 60 ? 50.234 -29.175 39.965 1.000 24.468 60 ARG A N 1
ATOM 4082 C CA . ARG B 1 60 ? 50.895 -28.014 39.322 1.000 25.323 60 ARG A CA 1
ATOM 4083 C C . ARG B 1 60 ? 51.209 -26.930 40.364 1.000 26.765 60 ARG A C 1
ATOM 4084 O O . ARG B 1 60 ? 51.672 -25.878 39.957 1.000 28.018 60 ARG A O 1
ATOM 4092 N N . GLY B 1 61 ? 50.986 -27.185 41.656 1.000 28.841 61 GLY A N 1
ATOM 4093 C CA . GLY B 1 61 ? 51.185 -26.197 42.731 1.000 27.483 61 GLY A CA 1
ATOM 4094 C C . GLY B 1 61 ? 50.181 -25.077 42.620 1.000 28.239 61 GLY A C 1
ATOM 4095 O O . GLY B 1 61 ? 50.450 -23.988 43.123 1.000 30.748 61 GLY A O 1
ATOM 4096 N N . LEU B 1 62 ? 49.051 -25.316 41.961 1.000 30.083 62 LEU A N 1
ATOM 4097 C CA . LEU B 1 62 ? 47.991 -24.291 41.795 1.000 31.177 62 LEU A CA 1
ATOM 4098 C C . LEU B 1 62 ? 47.205 -24.099 43.113 1.000 33.436 62 LEU A C 1
ATOM 4099 O O . LEU B 1 62 ? 46.409 -23.154 43.185 1.000 32.785 62 LEU A O 1
ATOM 4104 N N . LEU B 1 63 ? 47.402 -24.941 44.132 1.000 38.694 63 LEU A N 1
ATOM 4105 C CA . LEU B 1 63 ? 46.651 -24.829 45.417 1.000 43.614 63 LEU A CA 1
ATOM 4106 C C . LEU B 1 63 ? 47.497 -24.107 46.477 1.000 49.856 63 LEU A C 1
ATOM 4107 O O . LEU B 1 63 ? 47.989 -24.801 47.405 1.000 47.474 63 LEU A O 1
ATOM 4112 N N . ALA B 1 64 ? 47.662 -22.780 46.379 1.000 48.865 64 ALA A N 1
ATOM 4113 C CA . ALA B 1 64 ? 48.513 -22.005 47.323 1.000 52.363 64 ALA A CA 1
ATOM 4114 C C . ALA B 1 64 ? 47.994 -20.576 47.513 1.000 54.240 64 ALA A C 1
ATOM 4115 O O . ALA B 1 64 ? 48.136 -20.046 48.638 1.000 56.609 64 ALA A O 1
ATOM 4117 N N . ARG B 1 65 ? 47.438 -19.964 46.466 1.000 58.720 65 ARG A N 1
ATOM 4118 C CA . ARG B 1 65 ? 46.685 -18.685 46.581 1.000 58.389 65 ARG A CA 1
ATOM 4119 C C . ARG B 1 65 ? 45.221 -18.996 46.941 1.000 58.919 65 ARG A C 1
ATOM 4120 O O . ARG B 1 65 ? 44.525 -18.055 47.387 1.000 59.534 65 ARG A O 1
ATOM 4128 N N . PHE B 1 66 ? 44.768 -20.249 46.754 1.000 61.434 66 PHE A N 1
ATOM 4129 C CA . PHE B 1 66 ? 43.487 -20.776 47.311 1.000 61.051 66 PHE A CA 1
ATOM 4130 C C . PHE B 1 66 ? 43.618 -20.913 48.830 1.000 60.175 66 PHE A C 1
ATOM 4131 O O . PHE B 1 66 ? 42.630 -20.668 49.550 1.000 57.663 66 PHE A O 1
ATOM 4139 N N . GLY B 1 67 ? 44.807 -21.323 49.282 1.000 60.478 67 GLY A N 1
ATOM 4140 C CA . GLY B 1 67 ? 45.085 -21.719 50.674 1.000 64.153 67 GLY A CA 1
ATOM 4141 C C . GLY B 1 67 ? 44.734 -23.180 50.903 1.000 66.192 67 GLY A C 1
ATOM 4142 O O . GLY B 1 67 ? 45.190 -24.025 50.102 1.000 67.946 67 GLY A O 1
ATOM 4143 N N . GLU B 1 68 ? 43.945 -23.455 51.951 1.000 65.329 68 GLU A N 1
ATOM 4144 C CA . GLU B 1 68 ? 43.482 -24.807 52.370 1.000 60.082 68 GLU A CA 1
ATOM 4145 C C . GLU B 1 68 ? 42.215 -25.181 51.589 1.000 56.084 68 GLU A C 1
ATOM 4146 O O . GLU B 1 68 ? 41.232 -24.396 51.643 1.000 51.956 68 GLU A O 1
ATOM 4148 N N . VAL B 1 69 ? 42.235 -26.321 50.886 1.000 50.290 69 VAL A N 1
ATOM 4149 C CA . VAL B 1 69 ? 41.039 -26.877 50.184 1.000 48.012 69 VAL A CA 1
ATOM 4150 C C . VAL B 1 69 ? 40.365 -27.908 51.106 1.000 43.148 69 VAL A C 1
ATOM 4151 O O . VAL B 1 69 ? 40.908 -29.023 51.305 1.000 39.968 69 VAL A O 1
ATOM 4155 N N . GLY B 1 70 ? 39.247 -27.521 51.715 1.000 35.706 70 GLY A N 1
ATOM 4156 C CA . GLY B 1 70 ? 38.411 -28.456 52.482 1.000 36.392 70 GLY A CA 1
ATOM 4157 C C . GLY B 1 70 ? 37.703 -29.415 51.541 1.000 33.751 70 GLY A C 1
ATOM 4158 O O . GLY B 1 70 ? 37.408 -28.994 50.394 1.000 31.659 70 GLY A O 1
ATOM 4159 N N . THR B 1 71 ? 37.436 -30.642 51.996 1.000 32.170 71 THR A N 1
ATOM 4160 C CA . THR B 1 71 ? 36.704 -31.685 51.225 1.000 34.433 71 THR A CA 1
ATOM 4161 C C . THR B 1 71 ? 35.402 -32.102 51.929 1.000 35.422 71 THR A C 1
ATOM 4162 O O . THR B 1 71 ? 35.251 -31.882 53.167 1.000 32.699 71 THR A O 1
ATOM 4166 N N . ILE B 1 72 ? 34.503 -32.697 51.143 1.000 33.103 72 ILE A N 1
ATOM 4167 C CA . ILE B 1 72 ? 33.234 -33.325 51.609 1.000 34.308 72 ILE A CA 1
ATOM 4168 C C . ILE B 1 72 ? 33.461 -34.834 51.735 1.000 37.041 72 ILE A C 1
ATOM 4169 O O . ILE B 1 72 ? 33.690 -35.508 50.732 1.000 41.124 72 ILE A O 1
ATOM 4174 N N . PRO B 1 73 ? 33.426 -35.416 52.959 1.000 36.494 73 PRO A N 1
ATOM 4175 C CA . PRO B 1 73 ? 33.836 -36.806 53.160 1.000 34.379 73 PRO A CA 1
ATOM 4176 C C . PRO B 1 73 ? 32.814 -37.793 52.579 1.000 32.114 73 PRO A C 1
ATOM 4177 O O . PRO B 1 73 ? 33.240 -38.823 52.073 1.000 29.725 73 PRO A O 1
ATOM 4181 N N . PHE B 1 74 ? 31.522 -37.443 52.633 1.000 31.060 74 PHE A N 1
ATOM 4182 C CA . PHE B 1 74 ? 30.388 -38.316 52.224 1.000 30.614 74 PHE A CA 1
ATOM 4183 C C . PHE B 1 74 ? 29.601 -37.645 51.094 1.000 28.360 74 PHE A C 1
ATOM 4184 O O . PHE B 1 74 ? 29.570 -36.391 50.967 1.000 27.752 74 PHE A O 1
ATOM 4192 N N . GLY B 1 75 ? 28.960 -38.478 50.276 1.000 25.758 75 GLY A N 1
ATOM 4193 C CA . GLY B 1 75 ? 27.986 -38.025 49.269 1.000 25.333 75 GLY A CA 1
ATOM 4194 C C . GLY B 1 75 ? 26.964 -39.102 48.955 1.000 23.926 75 GLY A C 1
ATOM 4195 O O . GLY B 1 75 ? 26.684 -39.928 49.815 1.000 24.670 75 GLY A O 1
ATOM 4196 N N . HIS B 1 76 ? 26.469 -39.122 47.726 1.000 23.507 76 HIS A N 1
ATOM 4197 C CA . HIS B 1 76 ? 25.459 -40.093 47.243 1.000 23.437 76 HIS A CA 1
ATOM 4198 C C . HIS B 1 76 ? 25.779 -40.473 45.801 1.000 22.781 76 HIS A C 1
ATOM 4199 O O . HIS B 1 76 ? 26.621 -39.776 45.184 1.000 23.183 76 HIS A O 1
ATOM 4206 N N . PHE B 1 77 ? 25.137 -41.553 45.331 1.000 21.946 77 PHE A N 1
ATOM 4207 C CA . PHE B 1 77 ? 25.013 -41.957 43.908 1.000 20.403 77 PHE A CA 1
ATOM 4208 C C . PHE B 1 77 ? 23.524 -42.144 43.627 1.000 19.890 77 PHE A C 1
ATOM 4209 O O . PHE B 1 77 ? 22.920 -43.116 44.112 1.000 21.404 77 PHE A O 1
ATOM 4217 N N . GLY B 1 78 ? 22.951 -41.207 42.885 1.000 20.229 78 GLY A N 1
ATOM 4218 C CA . GLY B 1 78 ? 21.514 -41.169 42.544 1.000 22.401 78 GLY A CA 1
ATOM 4219 C C . GLY B 1 78 ? 20.625 -41.331 43.767 1.000 21.337 78 GLY A C 1
ATOM 4220 O O . GLY B 1 78 ? 19.644 -42.038 43.681 1.000 22.212 78 GLY A O 1
ATOM 4221 N N . GLY B 1 79 ? 20.987 -40.719 44.884 1.000 24.249 79 GLY A N 1
ATOM 4222 C CA . GLY B 1 79 ? 20.202 -40.782 46.130 1.000 26.971 79 GLY A CA 1
ATOM 4223 C C . GLY B 1 79 ? 20.882 -41.666 47.151 1.000 28.455 79 GLY A C 1
ATOM 4224 O O . GLY B 1 79 ? 20.838 -41.316 48.320 1.000 32.610 79 GLY A O 1
ATOM 4225 N N . VAL B 1 80 ? 21.514 -42.760 46.715 1.000 30.189 80 VAL A N 1
ATOM 4226 C CA . VAL B 1 80 ? 22.093 -43.811 47.605 1.000 28.726 80 VAL A CA 1
ATOM 4227 C C . VAL B 1 80 ? 23.331 -43.238 48.284 1.000 27.826 80 VAL A C 1
ATOM 4228 O O . VAL B 1 80 ? 24.303 -42.927 47.600 1.000 28.488 80 VAL A O 1
ATOM 4232 N N . PRO B 1 81 ? 23.298 -43.029 49.620 1.000 27.885 81 PRO A N 1
ATOM 4233 C CA . PRO B 1 81 ? 24.463 -42.584 50.383 1.000 26.537 81 PRO A CA 1
ATOM 4234 C C . PRO B 1 81 ? 25.730 -43.428 50.229 1.000 27.232 81 PRO A C 1
ATOM 4235 O O . PRO B 1 81 ? 25.655 -44.635 50.201 1.000 29.137 81 PRO A O 1
ATOM 4239 N N . LEU B 1 82 ? 26.872 -42.752 50.137 1.000 27.102 82 LEU A N 1
ATOM 4240 C CA . LEU B 1 82 ? 28.202 -43.396 50.040 1.000 27.068 82 LEU A CA 1
ATOM 4241 C C . LEU B 1 82 ? 29.188 -42.580 50.868 1.000 27.603 82 LEU A C 1
ATOM 4242 O O . LEU B 1 82 ? 29.044 -41.347 50.930 1.000 28.005 82 LEU A O 1
ATOM 4247 N N . ASP B 1 83 ? 30.129 -43.283 51.478 1.000 26.841 83 ASP A N 1
ATOM 4248 C CA . ASP B 1 83 ? 31.398 -42.734 51.989 1.000 28.716 83 ASP A CA 1
ATOM 4249 C C . ASP B 1 83 ? 32.387 -42.711 50.819 1.000 28.128 83 ASP A C 1
ATOM 4250 O O . ASP B 1 83 ? 32.783 -43.801 50.359 1.000 26.002 83 ASP A O 1
ATOM 4255 N N . TYR B 1 84 ? 32.820 -41.512 50.417 1.000 26.024 84 TYR A N 1
ATOM 4256 C CA . TYR B 1 84 ? 33.709 -41.299 49.257 1.000 25.215 84 TYR A CA 1
ATOM 4257 C C . TYR B 1 84 ? 35.180 -41.441 49.663 1.000 25.781 84 TYR A C 1
ATOM 4258 O O . TYR B 1 84 ? 36.032 -41.311 48.766 1.000 22.101 84 TYR A O 1
ATOM 4267 N N . ARG B 1 85 ? 35.489 -41.735 50.936 1.000 28.029 85 ARG A N 1
ATOM 4268 C CA . ARG B 1 85 ? 36.885 -42.040 51.382 1.000 28.977 85 ARG A CA 1
ATOM 4269 C C . ARG B 1 85 ? 37.197 -43.536 51.251 1.000 27.013 85 ARG A C 1
ATOM 4270 O O . ARG B 1 85 ? 38.330 -43.908 51.570 1.000 28.050 85 ARG A O 1
ATOM 4278 N N . VAL B 1 86 ? 36.278 -44.355 50.731 1.000 27.086 86 VAL A N 1
ATOM 4279 C CA . VAL B 1 86 ? 36.546 -45.798 50.424 1.000 28.097 86 VAL A CA 1
ATOM 4280 C C . VAL B 1 86 ? 37.735 -45.952 49.470 1.000 27.157 86 VAL A C 1
ATOM 4281 O O . VAL B 1 86 ? 38.402 -46.978 49.555 1.000 28.594 86 VAL A O 1
ATOM 4285 N N . ILE B 1 87 ? 37.966 -44.994 48.575 1.000 27.754 87 ILE A N 1
ATOM 4286 C CA . ILE B 1 87 ? 39.188 -44.902 47.721 1.000 28.166 87 ILE A CA 1
ATOM 4287 C C . ILE B 1 87 ? 40.207 -44.019 48.445 1.000 26.447 87 ILE A C 1
ATOM 4288 O O . ILE B 1 87 ? 39.796 -42.996 48.966 1.000 25.507 87 ILE A O 1
ATOM 4293 N N . LYS B 1 88 ? 41.491 -44.351 48.383 1.000 28.155 88 LYS A N 1
ATOM 4294 C CA . LYS B 1 88 ? 42.580 -43.506 48.933 1.000 30.032 88 LYS A CA 1
ATOM 4295 C C . LYS B 1 88 ? 42.637 -42.197 48.125 1.000 30.039 88 LYS A C 1
ATOM 4296 O O . LYS B 1 88 ? 42.862 -42.254 46.874 1.000 27.332 88 LYS A O 1
ATOM 4302 N N . GLY B 1 89 ? 42.430 -41.075 48.825 1.000 26.396 89 GLY A N 1
ATOM 4303 C CA . GLY B 1 89 ? 42.464 -39.695 48.302 1.000 24.564 89 GLY A CA 1
ATOM 4304 C C . GLY B 1 89 ? 41.074 -39.209 47.933 1.000 23.156 89 GLY A C 1
ATOM 4305 O O . GLY B 1 89 ? 40.959 -38.093 47.452 1.000 22.122 89 GLY A O 1
ATOM 4306 N N . GLY B 1 90 ? 40.047 -40.035 48.142 1.000 23.119 90 GLY A N 1
ATOM 4307 C CA . GLY B 1 90 ? 38.700 -39.811 47.588 1.000 22.463 90 GLY A CA 1
ATOM 4308 C C . GLY B 1 90 ? 37.843 -38.951 48.483 1.000 22.017 90 GLY A C 1
ATOM 4309 O O . GLY B 1 90 ? 38.077 -38.936 49.671 1.000 22.958 90 GLY A O 1
ATOM 4310 N N . SER B 1 91 ? 36.845 -38.293 47.900 1.000 23.225 91 SER A N 1
ATOM 4311 C CA . SER B 1 91 ? 35.862 -37.413 48.575 1.000 21.806 91 SER A CA 1
ATOM 4312 C C . SER B 1 91 ? 34.829 -37.032 47.520 1.000 22.423 91 SER A C 1
ATOM 4313 O O . SER B 1 91 ? 35.081 -37.242 46.328 1.000 23.520 91 SER A O 1
ATOM 4316 N N . TYR B 1 92 ? 33.722 -36.451 47.943 1.000 23.556 92 TYR A N 1
ATOM 4317 C CA . TYR B 1 92 ? 32.644 -35.982 47.048 1.000 23.810 92 TYR A CA 1
ATOM 4318 C C . TYR B 1 92 ? 33.085 -34.687 46.362 1.000 24.448 92 TYR A C 1
ATOM 4319 O O . TYR B 1 92 ? 32.337 -34.177 45.497 1.000 23.537 92 TYR A O 1
ATOM 4328 N N . GLY B 1 93 ? 34.255 -34.176 46.761 1.000 24.737 93 GLY A N 1
ATOM 4329 C CA . GLY B 1 93 ? 34.929 -33.042 46.111 1.000 27.302 93 GLY A CA 1
ATOM 4330 C C . GLY B 1 93 ? 35.245 -31.902 47.074 1.000 29.848 93 GLY A C 1
ATOM 4331 O O . GLY B 1 93 ? 35.190 -32.100 48.322 1.000 35.948 93 GLY A O 1
ATOM 4332 N N . ALA B 1 94 ? 35.568 -30.745 46.502 1.000 26.124 94 ALA A N 1
ATOM 4333 C CA . ALA B 1 94 ? 36.029 -29.538 47.211 1.000 26.225 94 ALA A CA 1
ATOM 4334 C C . ALA B 1 94 ? 34.798 -28.825 47.769 1.000 26.251 94 ALA A C 1
ATOM 4335 O O . ALA B 1 94 ? 33.781 -28.735 47.070 1.000 22.175 94 ALA A O 1
ATOM 4337 N N . ARG B 1 95 ? 34.897 -28.394 49.023 1.000 29.342 95 ARG A N 1
ATOM 4338 C CA . ARG B 1 95 ? 33.820 -27.696 49.766 1.000 32.097 95 ARG A CA 1
ATOM 4339 C C . ARG B 1 95 ? 33.930 -26.196 49.487 1.000 32.685 95 ARG A C 1
ATOM 4340 O O . ARG B 1 95 ? 35.021 -25.631 49.765 1.000 31.933 95 ARG A O 1
ATOM 4348 N N . GLY B 1 96 ? 32.869 -25.615 48.907 1.000 33.993 96 GLY A N 1
ATOM 4349 C CA . GLY B 1 96 ? 32.569 -24.165 48.900 1.000 36.467 96 GLY A CA 1
ATOM 4350 C C . GLY B 1 96 ? 33.605 -23.321 48.165 1.000 37.538 96 GLY A C 1
ATOM 4351 O O . GLY B 1 96 ? 33.981 -22.262 48.696 1.000 40.710 96 GLY A O 1
ATOM 4352 N N . ILE B 1 97 ? 34.047 -23.753 46.981 1.000 36.486 97 ILE A N 1
ATOM 4353 C CA . ILE B 1 97 ? 34.936 -22.955 46.077 1.000 31.760 97 ILE A CA 1
ATOM 4354 C C . ILE B 1 97 ? 34.159 -22.636 44.803 1.000 27.658 97 ILE A C 1
ATOM 4355 O O . ILE B 1 97 ? 34.070 -23.449 43.885 1.000 24.871 97 ILE A O 1
ATOM 4360 N N . PRO B 1 98 ? 33.543 -21.436 44.730 1.000 24.377 98 PRO A N 1
ATOM 4361 C CA . PRO B 1 98 ? 32.779 -21.034 43.551 1.000 24.524 98 PRO A CA 1
ATOM 4362 C C . PRO B 1 98 ? 33.682 -21.025 42.306 1.000 23.007 98 PRO A C 1
ATOM 4363 O O . PRO B 1 98 ? 34.885 -20.889 42.433 1.000 18.649 98 PRO A O 1
ATOM 4367 N N . GLN B 1 99 ? 33.066 -21.235 41.146 1.000 22.563 99 GLN A N 1
ATOM 4368 C CA . GLN B 1 99 ? 33.763 -21.371 39.848 1.000 23.359 99 GLN A CA 1
ATOM 4369 C C . GLN B 1 99 ? 34.545 -20.080 39.555 1.000 23.307 99 GLN A C 1
ATOM 4370 O O . GLN B 1 99 ? 35.709 -20.171 39.058 1.000 21.037 99 GLN A O 1
ATOM 4376 N N . SER B 1 100 ? 33.975 -18.921 39.905 1.000 24.235 100 SER A N 1
ATOM 4377 C CA . SER B 1 100 ? 34.657 -17.602 39.766 1.000 25.539 100 SER A CA 1
ATOM 4378 C C . SER B 1 100 ? 36.032 -17.652 40.443 1.000 23.526 100 SER A C 1
ATOM 4379 O O . SER B 1 100 ? 36.971 -17.096 39.875 1.000 23.209 100 SER A O 1
ATOM 4382 N N . ARG B 1 101 ? 36.173 -18.300 41.598 1.000 24.322 101 ARG A N 1
ATOM 4383 C CA . ARG B 1 101 ? 37.490 -18.318 42.289 1.000 26.996 101 ARG A CA 1
ATOM 4384 C C . ARG B 1 101 ? 38.438 -19.228 41.494 1.000 25.512 101 ARG A C 1
ATOM 4385 O O . ARG B 1 101 ? 39.640 -18.886 41.359 1.000 24.354 101 ARG A O 1
ATOM 4393 N N . THR B 1 102 ? 37.917 -20.349 40.989 1.000 23.770 102 THR A N 1
ATOM 4394 C CA . THR B 1 102 ? 38.688 -21.323 40.170 1.000 23.737 102 THR A CA 1
ATOM 4395 C C . THR B 1 102 ? 39.237 -20.599 38.924 1.000 19.267 102 THR A C 1
ATOM 4396 O O . THR B 1 102 ? 40.436 -20.684 38.709 1.000 16.710 102 THR A O 1
ATOM 4400 N N . GLU B 1 103 ? 38.394 -19.835 38.220 1.000 18.670 103 GLU A N 1
ATOM 4401 C CA . GLU B 1 103 ? 38.721 -19.137 36.949 1.000 18.913 103 GLU A CA 1
ATOM 4402 C C . GLU B 1 103 ? 39.736 -18.021 37.214 1.000 19.669 103 GLU A C 1
ATOM 4403 O O . GLU B 1 103 ? 40.677 -17.889 36.423 1.000 18.721 103 GLU A O 1
ATOM 4409 N N . GLY B 1 104 ? 39.565 -17.257 38.292 1.000 20.077 104 GLY A N 1
ATOM 4410 C CA . GLY B 1 104 ? 40.548 -16.245 38.723 1.000 21.208 104 GLY A CA 1
ATOM 4411 C C . GLY B 1 104 ? 41.912 -16.865 38.954 1.000 21.544 104 GLY A C 1
ATOM 4412 O O . GLY B 1 104 ? 42.931 -16.283 38.502 1.000 21.433 104 GLY A O 1
ATOM 4413 N N . MET B 1 105 ? 41.956 -18.009 39.619 1.000 22.188 105 MET A N 1
ATOM 4414 C CA . MET B 1 105 ? 43.248 -18.666 39.919 1.000 25.417 105 MET A CA 1
ATOM 4415 C C . MET B 1 105 ? 43.829 -19.170 38.598 1.000 25.414 105 MET A C 1
ATOM 4416 O O . MET B 1 105 ? 45.033 -18.898 38.322 1.000 24.293 105 MET A O 1
ATOM 4421 N N . LEU B 1 106 ? 43.014 -19.845 37.777 1.000 24.254 106 LEU A N 1
ATOM 4422 C CA . LEU B 1 106 ? 43.530 -20.414 36.502 1.000 23.142 106 LEU A CA 1
ATOM 4423 C C . LEU B 1 106 ? 43.991 -19.275 35.585 1.000 22.478 106 LEU A C 1
ATOM 4424 O O . LEU B 1 106 ? 45.082 -19.398 34.997 1.000 22.391 106 LEU A O 1
ATOM 4429 N N . ALA B 1 107 ? 43.229 -18.186 35.488 1.000 21.796 107 ALA A N 1
ATOM 4430 C CA . ALA B 1 107 ? 43.592 -17.031 34.622 1.000 21.070 107 ALA A CA 1
ATOM 4431 C C . ALA B 1 107 ? 44.944 -16.488 35.085 1.000 20.013 107 ALA A C 1
ATOM 4432 O O . ALA B 1 107 ? 45.768 -16.145 34.225 1.000 17.238 107 ALA A O 1
ATOM 4434 N N . ALA B 1 108 ? 45.144 -16.448 36.410 1.000 21.374 108 ALA A N 1
ATOM 4435 C CA . ALA B 1 108 ? 46.349 -15.900 37.056 1.000 19.889 108 ALA A CA 1
ATOM 4436 C C . ALA B 1 108 ? 47.578 -16.651 36.599 1.000 19.782 108 ALA A C 1
ATOM 4437 O O . ALA B 1 108 ? 48.485 -16.015 35.990 1.000 19.025 108 ALA A O 1
ATOM 4438 N N . ALA B 1 109 ? 47.589 -17.957 36.866 1.000 19.662 109 ALA A N 1
ATOM 4439 C CA . ALA B 1 109 ? 48.713 -18.861 36.561 1.000 18.918 109 ALA A CA 1
ATOM 4440 C C . ALA B 1 109 ? 49.020 -18.836 35.070 1.000 20.572 109 ALA A C 1
ATOM 4441 O O . ALA B 1 109 ? 50.209 -18.765 34.716 1.000 23.403 109 ALA A O 1
ATOM 4442 N N . ALA B 1 110 ? 47.998 -18.806 34.210 1.000 18.626 110 ALA A N 1
ATOM 4443 C CA . ALA B 1 110 ? 48.159 -18.903 32.747 1.000 18.927 110 ALA A CA 1
ATOM 4444 C C . ALA B 1 110 ? 48.792 -17.630 32.193 1.000 21.174 110 ALA A C 1
ATOM 4445 O O . ALA B 1 110 ? 49.752 -17.741 31.373 1.000 21.496 110 ALA A O 1
ATOM 4447 N N . VAL B 1 111 ? 48.273 -16.455 32.569 1.000 20.802 111 VAL A N 1
ATOM 4448 C CA . VAL B 1 111 ? 48.850 -15.188 32.038 1.000 21.347 111 VAL A CA 1
ATOM 4449 C C . VAL B 1 111 ? 50.241 -15.013 32.661 1.000 21.973 111 VAL A C 1
ATOM 4450 O O . VAL B 1 111 ? 51.142 -14.509 31.969 1.000 22.595 111 VAL A O 1
ATOM 4454 N N . GLU B 1 112 ? 50.419 -15.450 33.907 1.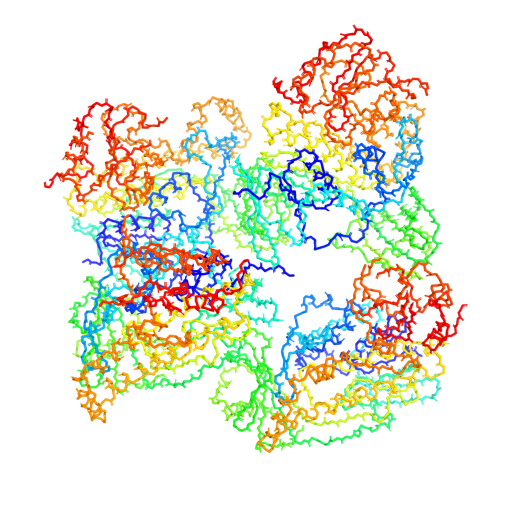000 21.965 112 GLU A N 1
ATOM 4455 C CA . GLU B 1 112 ? 51.731 -15.366 34.578 1.000 23.181 112 GLU A CA 1
ATOM 4456 C C . GLU B 1 112 ? 52.758 -16.109 33.721 1.000 24.902 112 GLU A C 1
ATOM 4457 O O . GLU B 1 112 ? 53.832 -15.550 33.519 1.000 25.283 112 GLU A O 1
ATOM 4463 N N . LEU B 1 113 ? 52.399 -17.307 33.233 1.000 24.780 113 LEU A N 1
ATOM 4464 C CA . LEU B 1 113 ? 53.281 -18.274 32.519 1.000 22.597 113 LEU A CA 1
ATOM 4465 C C . LEU B 1 113 ? 53.448 -17.906 31.045 1.000 21.773 113 LEU A C 1
ATOM 4466 O O . LEU B 1 113 ? 54.098 -18.698 30.357 1.000 21.542 113 LEU A O 1
ATOM 4471 N N . GLY B 1 114 ? 52.809 -16.829 30.568 1.000 21.525 114 GLY A N 1
ATOM 4472 C CA . GLY B 1 114 ? 53.053 -16.225 29.241 1.000 20.892 114 GLY A CA 1
ATOM 4473 C C . GLY B 1 114 ? 51.919 -16.438 28.239 1.000 22.388 114 GLY A C 1
ATOM 4474 O O . GLY B 1 114 ? 52.093 -16.056 27.049 1.000 21.870 114 GLY A O 1
ATOM 4475 N N . ALA B 1 115 ? 50.805 -17.055 28.636 1.000 21.914 115 ALA A N 1
ATOM 4476 C CA . ALA B 1 115 ? 49.601 -17.160 27.781 1.000 22.663 115 ALA A CA 1
ATOM 4477 C C . ALA B 1 115 ? 49.031 -15.757 27.611 1.000 24.099 115 ALA A C 1
ATOM 4478 O O . ALA B 1 115 ? 49.133 -14.965 28.558 1.000 23.079 115 ALA A O 1
ATOM 4480 N N . GLU B 1 116 ? 48.474 -15.476 26.441 1.000 25.545 116 GLU A N 1
ATOM 4481 C CA . GLU B 1 116 ? 47.913 -14.157 26.090 1.000 29.107 116 GLU A CA 1
ATOM 4482 C C . GLU B 1 116 ? 46.391 -14.292 26.056 1.000 30.328 116 GLU A C 1
ATOM 4483 O O . GLU B 1 116 ? 45.869 -15.015 25.170 1.000 29.638 116 GLU A O 1
ATOM 4489 N N . LEU B 1 117 ? 45.722 -13.647 27.010 1.000 27.227 117 LEU A N 1
ATOM 4490 C CA . LEU B 1 117 ? 44.260 -13.734 27.194 1.000 26.930 117 LEU A CA 1
ATOM 4491 C C . LEU B 1 117 ? 43.631 -12.471 26.600 1.000 25.851 117 LEU A C 1
ATOM 4492 O O . LEU B 1 117 ? 43.993 -11.397 27.054 1.000 25.201 117 LEU A O 1
ATOM 4497 N N . ARG B 1 118 ? 42.765 -12.614 25.595 1.000 23.943 118 ARG A N 1
ATOM 4498 C CA . ARG B 1 118 ? 42.162 -11.485 24.843 1.000 24.093 118 ARG A CA 1
ATOM 4499 C C . ARG B 1 118 ? 40.632 -11.525 24.982 1.000 23.972 118 ARG A C 1
ATOM 4500 O O . ARG B 1 118 ? 39.995 -12.477 24.449 1.000 21.629 118 ARG A O 1
ATOM 4508 N N . ARG B 1 119 ? 40.045 -10.521 25.642 1.000 23.563 119 ARG A N 1
ATOM 4509 C CA . ARG B 1 119 ? 38.585 -10.488 25.929 1.000 22.165 119 ARG A CA 1
ATOM 4510 C C . ARG B 1 119 ? 37.861 -9.623 24.888 1.000 22.765 119 ARG A C 1
ATOM 4511 O O . ARG B 1 119 ? 38.511 -8.881 24.144 1.000 23.996 119 ARG A O 1
ATOM 4519 N N . GLY B 1 120 ? 36.538 -9.728 24.828 1.000 25.136 120 GLY A N 1
ATOM 4520 C CA . GLY B 1 120 ? 35.688 -9.043 23.834 1.000 26.745 120 GLY A CA 1
ATOM 4521 C C . GLY B 1 120 ? 35.986 -9.534 22.428 1.000 29.819 120 GLY A C 1
ATOM 4522 O O . GLY B 1 120 ? 35.712 -8.771 21.447 1.000 33.411 120 GLY A O 1
ATOM 4523 N N . GLN B 1 121 ? 36.498 -10.769 22.315 1.000 29.187 121 GLN A N 1
ATOM 4524 C CA . GLN B 1 121 ? 36.965 -11.385 21.044 1.000 26.772 121 GLN A CA 1
ATOM 4525 C C . GLN B 1 121 ? 36.051 -12.568 20.721 1.000 27.245 121 GLN A C 1
ATOM 4526 O O . GLN B 1 121 ? 36.243 -13.643 21.294 1.000 25.380 121 GLN A O 1
ATOM 4532 N N . GLU B 1 122 ? 35.051 -12.393 19.861 1.000 29.448 122 GLU A N 1
ATOM 4533 C CA . GLU B 1 122 ? 34.189 -13.544 19.506 1.000 31.219 122 GLU A CA 1
ATOM 4534 C C . GLU B 1 122 ? 34.638 -14.207 18.194 1.000 30.253 122 GLU A C 1
ATOM 4535 O O . GLU B 1 122 ? 34.657 -13.533 17.153 1.000 29.665 122 GLU A O 1
ATOM 4541 N N . VAL B 1 123 ? 34.930 -15.510 18.239 1.000 29.706 123 VAL A N 1
ATOM 4542 C CA . VAL B 1 123 ? 35.314 -16.316 17.046 1.000 28.751 123 VAL A CA 1
ATOM 4543 C C . VAL B 1 123 ? 34.043 -16.606 16.261 1.000 28.817 123 VAL A C 1
ATOM 4544 O O . VAL B 1 123 ? 33.094 -17.127 16.864 1.000 31.704 123 VAL A O 1
ATOM 4548 N N . VAL B 1 124 ? 34.008 -16.255 14.975 1.000 29.782 124 VAL A N 1
ATOM 4549 C CA . VAL B 1 124 ? 32.758 -16.349 14.162 1.000 29.422 124 VAL A CA 1
ATOM 4550 C C . VAL B 1 124 ? 32.978 -17.221 12.933 1.000 29.636 124 VAL A C 1
ATOM 4551 O O . VAL B 1 124 ? 31.982 -17.474 12.253 1.000 27.692 124 VAL A O 1
ATOM 4555 N N . SER B 1 125 ? 34.232 -17.588 12.641 1.000 29.846 125 SER A N 1
ATOM 4556 C CA . SER B 1 125 ? 34.670 -18.300 11.411 1.000 28.964 125 SER A CA 1
ATOM 4557 C C . SER B 1 125 ? 35.978 -19.040 11.702 1.000 30.013 125 SER A C 1
ATOM 4558 O O . SER B 1 125 ? 36.823 -18.477 12.423 1.000 28.557 125 SER A O 1
ATOM 4561 N N . ILE B 1 126 ? 36.133 -20.245 11.153 1.000 29.984 126 ILE A N 1
ATOM 4562 C CA . ILE B 1 126 ? 37.342 -21.104 11.308 1.000 30.219 126 ILE A CA 1
ATOM 4563 C C . ILE B 1 126 ? 37.589 -21.789 9.965 1.000 29.742 126 ILE A C 1
ATOM 4564 O O . ILE B 1 126 ? 36.596 -22.215 9.341 1.000 26.338 126 ILE A O 1
ATOM 4569 N N . ASP B 1 127 ? 38.848 -21.870 9.533 1.000 27.589 127 ASP A N 1
ATOM 4570 C CA . ASP B 1 127 ? 39.259 -22.562 8.286 1.000 28.798 127 ASP A CA 1
ATOM 4571 C C . ASP B 1 127 ? 40.555 -23.306 8.584 1.000 27.341 127 ASP A C 1
ATOM 4572 O O . ASP B 1 127 ? 41.499 -22.654 9.043 1.000 25.785 127 ASP A O 1
ATOM 4577 N N . ASP B 1 128 ? 40.561 -24.625 8.409 1.000 24.432 128 ASP A N 1
ATOM 4578 C CA . ASP B 1 128 ? 41.734 -25.484 8.683 1.000 23.676 128 ASP A CA 1
ATOM 4579 C C . ASP B 1 128 ? 42.159 -26.025 7.326 1.000 22.320 128 ASP A C 1
ATOM 4580 O O . ASP B 1 128 ? 41.414 -26.815 6.773 1.000 22.863 128 ASP A O 1
ATOM 4585 N N . ASP B 1 129 ? 43.304 -25.594 6.808 1.000 23.771 129 ASP A N 1
ATOM 4586 C CA . ASP B 1 129 ? 43.758 -25.949 5.438 1.000 21.986 129 ASP A CA 1
ATOM 4587 C C . ASP B 1 129 ? 44.851 -27.010 5.489 1.000 21.947 129 ASP A C 1
ATOM 4588 O O . ASP B 1 129 ? 45.499 -27.241 4.438 1.000 24.177 129 ASP A O 1
ATOM 4593 N N . GLY B 1 130 ? 45.058 -27.611 6.658 1.000 20.657 130 GLY A N 1
ATOM 4594 C CA . GLY B 1 130 ? 45.916 -28.795 6.838 1.000 20.495 130 GLY A CA 1
ATOM 4595 C C . GLY B 1 130 ? 47.316 -28.451 7.269 1.000 20.401 130 GLY A C 1
ATOM 4596 O O . GLY B 1 130 ? 47.976 -29.367 7.723 1.000 21.310 130 GLY A O 1
ATOM 4597 N N . THR B 1 131 ? 47.743 -27.191 7.128 1.000 23.130 131 THR A N 1
ATOM 4598 C CA . THR B 1 131 ? 49.067 -26.664 7.578 1.000 26.012 131 THR A CA 1
ATOM 4599 C C . THR B 1 131 ? 48.923 -25.736 8.798 1.000 26.652 131 THR A C 1
ATOM 4600 O O . THR B 1 131 ? 49.918 -25.585 9.533 1.000 26.539 131 THR A O 1
ATOM 4604 N N . GLY B 1 132 ? 47.772 -25.069 8.950 1.000 23.532 132 GLY A N 1
ATOM 4605 C CA . GLY B 1 132 ? 47.416 -24.309 10.160 1.000 23.649 132 GLY A CA 1
ATOM 4606 C C . GLY B 1 132 ? 45.930 -24.058 10.174 1.000 23.774 132 GLY A C 1
ATOM 4607 O O . GLY B 1 132 ? 45.249 -24.699 9.354 1.000 25.934 132 GLY A O 1
ATOM 4608 N N . VAL B 1 133 ? 45.435 -23.166 11.041 1.000 24.243 133 VAL A N 1
ATOM 4609 C CA . VAL B 1 133 ? 43.993 -22.771 11.035 1.000 24.563 133 VAL A CA 1
ATOM 4610 C C . VAL B 1 133 ? 43.856 -21.250 11.233 1.000 24.157 133 VAL A C 1
ATOM 4611 O O . VAL B 1 133 ? 44.555 -20.669 12.090 1.000 27.015 133 VAL A O 1
ATOM 4615 N N . ALA B 1 134 ? 43.011 -20.653 10.388 1.000 22.667 134 ALA A N 1
ATOM 4616 C CA . ALA B 1 134 ? 42.627 -19.227 10.345 1.000 24.260 134 ALA A CA 1
ATOM 4617 C C . ALA B 1 134 ? 41.325 -19.047 11.120 1.000 23.330 134 ALA A C 1
ATOM 4618 O O . ALA B 1 134 ? 40.401 -19.872 10.924 1.000 23.988 134 ALA A O 1
ATOM 4620 N N . VAL B 1 135 ? 41.270 -18.019 11.954 1.000 22.523 135 VAL A N 1
ATOM 4621 C CA . VAL B 1 135 ? 40.091 -17.694 12.803 1.000 27.217 135 VAL A CA 1
ATOM 4622 C C . VAL B 1 135 ? 39.672 -16.243 12.513 1.000 27.103 135 VAL A C 1
ATOM 4623 O O . VAL B 1 135 ? 40.514 -15.335 12.696 1.000 29.459 135 VAL A O 1
ATOM 4627 N N . VAL B 1 136 ? 38.427 -16.012 12.098 1.000 27.245 136 VAL A N 1
ATOM 4628 C CA . VAL B 1 136 ? 37.858 -14.633 12.026 1.000 28.771 136 VAL A CA 1
ATOM 4629 C C . VAL B 1 136 ? 37.321 -14.251 13.412 1.000 29.105 136 VAL A C 1
ATOM 4630 O O . VAL B 1 136 ? 36.444 -14.947 13.937 1.000 28.224 136 VAL A O 1
ATOM 4634 N N . VAL B 1 137 ? 37.872 -13.185 13.986 1.000 29.663 137 VAL A N 1
ATOM 4635 C CA . VAL B 1 137 ? 37.496 -12.659 15.326 1.000 31.586 137 VAL A CA 1
ATOM 4636 C C . VAL B 1 137 ? 36.711 -11.350 15.164 1.000 33.717 137 VAL A C 1
ATOM 4637 O O . VAL B 1 137 ? 37.173 -10.458 14.431 1.000 31.299 137 VAL A O 1
ATOM 4641 N N . ARG B 1 138 ? 35.572 -11.246 15.841 1.000 35.490 138 ARG A N 1
ATOM 4642 C CA . ARG B 1 138 ? 34.760 -10.007 15.937 1.000 38.117 138 ARG A CA 1
ATOM 4643 C C . ARG B 1 138 ? 35.088 -9.342 17.281 1.000 36.779 138 ARG A C 1
ATOM 4644 O O . ARG B 1 138 ? 34.882 -9.968 18.337 1.000 33.858 138 ARG A O 1
ATOM 4652 N N . THR B 1 139 ? 35.644 -8.133 17.222 1.000 36.873 139 THR A N 1
ATOM 4653 C CA . THR B 1 139 ? 35.963 -7.278 18.390 1.000 37.826 139 THR A CA 1
ATOM 4654 C C . THR B 1 139 ? 35.207 -5.952 18.245 1.000 39.488 139 THR A C 1
ATOM 4655 O O . THR B 1 139 ? 34.645 -5.696 17.171 1.000 40.436 139 THR A O 1
ATOM 4659 N N . ALA B 1 140 ? 35.220 -5.136 19.296 1.000 42.539 140 ALA A N 1
ATOM 4660 C CA . ALA B 1 140 ? 34.675 -3.762 19.314 1.000 44.016 140 ALA A CA 1
ATOM 4661 C C . ALA B 1 140 ? 35.480 -2.852 18.376 1.000 44.278 140 ALA A C 1
ATOM 4662 O O . ALA B 1 140 ? 34.941 -1.808 18.018 1.000 45.259 140 ALA A O 1
ATOM 4664 N N . ASP B 1 141 ? 36.716 -3.224 18.009 1.000 46.499 141 ASP A N 1
ATOM 4665 C CA . ASP B 1 141 ? 37.597 -2.451 17.087 1.000 46.087 141 ASP A CA 1
ATOM 4666 C C . ASP B 1 141 ? 37.543 -3.054 15.674 1.000 47.821 141 ASP A C 1
ATOM 4667 O O . ASP B 1 141 ? 38.558 -2.974 14.964 1.000 57.159 141 ASP A O 1
ATOM 4672 N N . GLY B 1 142 ? 36.398 -3.611 15.271 1.000 47.367 142 GLY A N 1
ATOM 4673 C CA . GLY B 1 142 ? 36.201 -4.286 13.973 1.000 44.786 142 GLY A CA 1
ATOM 4674 C C . GLY B 1 142 ? 36.642 -5.744 14.013 1.000 43.544 142 GLY A C 1
ATOM 4675 O O . GLY B 1 142 ? 36.853 -6.278 15.110 1.000 44.758 142 GLY A O 1
ATOM 4676 N N . GLU B 1 143 ? 36.813 -6.358 12.844 1.000 40.558 143 GLU A N 1
ATOM 4677 C CA . GLU B 1 143 ? 37.231 -7.775 12.688 1.000 41.233 143 GLU A CA 1
ATOM 4678 C C . GLU B 1 143 ? 38.737 -7.891 12.438 1.000 38.740 143 GLU A C 1
ATOM 4679 O O . GLU B 1 143 ? 39.298 -7.028 11.735 1.000 40.740 143 GLU A O 1
ATOM 4685 N N . GLN B 1 144 ? 39.348 -8.973 12.924 1.000 36.226 144 GLN A N 1
ATOM 4686 C CA . GLN B 1 144 ? 40.678 -9.446 12.447 1.000 36.246 144 GLN A CA 1
ATOM 4687 C C . GLN B 1 144 ? 40.656 -10.960 12.195 1.000 32.719 144 GLN A C 1
ATOM 4688 O O . GLN B 1 144 ? 39.782 -11.674 12.753 1.000 30.885 144 GLN A O 1
ATOM 4694 N N . THR B 1 145 ? 41.574 -11.398 11.334 1.000 28.400 145 THR A N 1
ATOM 4695 C CA . THR B 1 145 ? 41.962 -12.802 11.111 1.000 25.821 145 THR A CA 1
ATOM 4696 C C . THR B 1 145 ? 43.224 -13.111 11.918 1.000 26.631 145 THR A C 1
ATOM 4697 O O . THR B 1 145 ? 44.201 -12.338 11.796 1.000 25.465 145 THR A O 1
ATOM 4701 N N . LEU B 1 146 ? 43.179 -14.193 12.710 1.000 25.529 146 LEU A N 1
ATOM 4702 C CA . LEU B 1 146 ? 44.316 -14.740 13.476 1.000 25.729 146 LEU A CA 1
ATOM 4703 C C . LEU B 1 146 ? 44.623 -16.142 12.952 1.000 26.821 146 LEU A C 1
ATOM 4704 O O . LEU B 1 146 ? 43.682 -16.806 12.463 1.000 27.716 146 LEU A O 1
ATOM 4709 N N . ARG B 1 147 ? 45.877 -16.586 13.079 1.000 24.368 147 ARG A N 1
ATOM 4710 C CA . ARG B 1 147 ? 46.327 -17.876 12.503 1.000 24.934 147 ARG A CA 1
ATOM 4711 C C . ARG B 1 147 ? 47.132 -18.591 13.570 1.000 21.190 147 ARG A C 1
ATOM 4712 O O . ARG B 1 147 ? 47.806 -17.908 14.340 1.000 21.467 147 ARG A O 1
ATOM 4716 N N . ALA B 1 148 ? 47.026 -19.913 13.604 1.000 18.331 148 ALA A N 1
ATOM 4717 C CA . ALA B 1 148 ? 47.740 -20.776 14.567 1.000 17.513 148 ALA A CA 1
ATOM 4718 C C . ALA B 1 148 ? 48.048 -22.120 13.913 1.000 17.135 148 ALA A C 1
ATOM 4719 O O . ALA B 1 148 ? 47.519 -22.365 12.827 1.000 17.057 148 ALA A O 1
ATOM 4721 N N . LYS B 1 149 ? 48.847 -22.968 14.564 1.000 17.547 149 LYS A N 1
ATOM 4722 C CA . LYS B 1 149 ? 49.111 -24.336 14.055 1.000 19.932 149 LYS A CA 1
ATOM 4723 C C . LYS B 1 149 ? 47.940 -25.241 14.447 1.000 19.412 149 LYS A C 1
ATOM 4724 O O . LYS B 1 149 ? 47.522 -26.072 13.599 1.000 16.208 149 LYS A O 1
ATOM 4730 N N . TYR B 1 150 ? 47.459 -25.105 15.688 1.000 19.791 150 TYR A N 1
ATOM 4731 C CA . TYR B 1 150 ? 46.310 -25.878 16.222 1.000 20.521 150 TYR A CA 1
ATOM 4732 C C . TYR B 1 150 ? 45.286 -24.919 16.846 1.000 20.234 150 TYR A C 1
ATOM 4733 O O . TYR B 1 150 ? 45.629 -23.871 17.472 1.000 17.826 150 TYR A O 1
ATOM 4742 N N . LEU B 1 151 ? 44.016 -25.221 16.602 1.000 19.493 151 LEU A N 1
ATOM 4743 C CA . LEU B 1 151 ? 42.879 -24.526 17.249 1.000 18.739 151 LEU A CA 1
ATOM 4744 C C . LEU B 1 151 ? 42.205 -25.501 18.206 1.000 17.549 151 LEU A C 1
ATOM 4745 O O . LEU B 1 151 ? 41.938 -26.633 17.806 1.000 17.505 151 LEU A O 1
ATOM 4750 N N . VAL B 1 152 ? 41.955 -25.070 19.428 1.000 17.179 152 VAL A N 1
ATOM 4751 C CA . VAL B 1 152 ? 41.213 -25.877 20.428 1.000 17.047 152 VAL A CA 1
ATOM 4752 C C . VAL B 1 152 ? 39.927 -25.156 20.814 1.000 16.513 152 VAL A C 1
ATOM 4753 O O . VAL B 1 152 ? 40.021 -24.061 21.376 1.000 15.722 152 VAL A O 1
ATOM 4757 N N . GLY B 1 153 ? 38.778 -25.776 20.556 1.000 16.275 153 GLY A N 1
ATOM 4758 C CA . GLY B 1 153 ? 37.490 -25.298 21.088 1.000 15.393 153 GLY A CA 1
ATOM 4759 C C . GLY B 1 153 ? 37.300 -25.705 22.537 1.000 14.049 153 GLY A C 1
ATOM 4760 O O . GLY B 1 153 ? 36.948 -26.875 22.778 1.000 14.436 153 GLY A O 1
ATOM 4761 N N . ALA B 1 154 ? 37.547 -24.786 23.469 1.000 13.389 154 ALA A N 1
ATOM 4762 C CA . ALA B 1 154 ? 37.166 -24.872 24.902 1.000 12.753 154 ALA A CA 1
ATOM 4763 C C . ALA B 1 154 ? 36.028 -23.870 25.138 1.000 12.454 154 ALA A C 1
ATOM 4764 O O . ALA B 1 154 ? 36.013 -23.158 26.172 1.000 11.688 154 ALA A O 1
ATOM 4766 N N . ASP B 1 155 ? 35.105 -23.821 24.184 1.000 12.916 155 ASP A N 1
ATOM 4767 C CA . ASP B 1 155 ? 34.156 -22.694 24.001 1.000 15.056 155 ASP A CA 1
ATOM 4768 C C . ASP B 1 155 ? 32.743 -23.120 24.419 1.000 15.692 155 ASP A C 1
ATOM 4769 O O . ASP B 1 155 ? 31.789 -22.471 23.972 1.000 17.228 155 ASP A O 1
ATOM 4774 N N . GLY B 1 156 ? 32.618 -24.125 25.289 1.000 15.358 156 GLY A N 1
ATOM 4775 C CA . GLY B 1 156 ? 31.372 -24.406 26.032 1.000 15.363 156 GLY A CA 1
ATOM 4776 C C . GLY B 1 156 ? 30.361 -25.249 25.267 1.000 15.232 156 GLY A C 1
ATOM 4777 O O . GLY B 1 156 ? 30.623 -25.639 24.144 1.000 13.378 156 GLY A O 1
ATOM 4778 N N . ALA B 1 157 ? 29.194 -25.430 25.886 1.000 17.692 157 ALA A N 1
ATOM 4779 C CA . ALA B 1 157 ? 28.059 -26.298 25.493 1.000 18.973 157 ALA A CA 1
ATOM 4780 C C . ALA B 1 157 ? 27.699 -26.120 24.025 1.000 19.926 157 ALA A C 1
ATOM 4781 O O . ALA B 1 157 ? 27.418 -27.126 23.372 1.000 20.005 157 ALA A O 1
ATOM 4783 N N . ARG B 1 158 ? 27.664 -24.879 23.549 1.000 23.495 158 ARG A N 1
ATOM 4784 C CA . ARG B 1 158 ? 27.230 -24.542 22.173 1.000 25.084 158 ARG A CA 1
ATOM 4785 C C . ARG B 1 158 ? 28.453 -24.187 21.325 1.000 24.868 158 ARG A C 1
ATOM 4786 O O . ARG B 1 158 ? 28.331 -23.348 20.424 1.000 25.029 158 ARG A O 1
ATOM 4794 N N . SER B 1 159 ? 29.577 -24.863 21.569 1.000 22.857 159 SER A N 1
ATOM 4795 C CA . SER B 1 159 ? 30.865 -24.665 20.856 1.000 21.353 159 SER A CA 1
ATOM 4796 C C . SER B 1 159 ? 30.645 -24.088 19.452 1.000 21.476 159 SER A C 1
ATOM 4797 O O . SER B 1 159 ? 30.060 -24.780 18.594 1.000 21.295 159 SER A O 1
ATOM 4800 N N . THR B 1 160 ? 31.159 -22.887 19.196 1.000 20.679 160 THR A N 1
ATOM 4801 C CA . THR B 1 160 ? 31.304 -22.358 17.819 1.000 20.010 160 THR A CA 1
ATOM 4802 C C . THR B 1 160 ? 32.246 -23.273 17.024 1.000 20.554 160 THR A C 1
ATOM 4803 O O . THR B 1 160 ? 31.943 -23.534 15.850 1.000 21.696 160 THR A O 1
ATOM 4807 N N . VAL B 1 161 ? 33.327 -23.746 17.655 1.000 19.412 161 VAL A N 1
ATOM 4808 C CA . VAL B 1 161 ? 34.433 -24.506 17.002 1.000 19.282 161 VAL A CA 1
ATOM 4809 C C . VAL B 1 161 ? 33.929 -25.892 16.550 1.000 19.542 161 VAL A C 1
ATOM 4810 O O . VAL B 1 161 ? 34.242 -26.280 15.406 1.000 21.731 161 VAL A O 1
ATOM 4814 N N . ARG B 1 162 ? 33.204 -26.610 17.407 1.000 17.989 162 ARG A N 1
ATOM 4815 C CA . ARG B 1 162 ? 32.673 -27.969 17.138 1.000 19.079 162 ARG A CA 1
ATOM 4816 C C . ARG B 1 162 ? 31.823 -27.940 15.862 1.000 19.391 162 ARG A C 1
ATOM 4817 O O . ARG B 1 162 ? 32.004 -28.801 14.983 1.000 17.649 162 ARG A O 1
ATOM 4825 N N . LYS B 1 163 ? 30.919 -26.973 15.764 1.000 20.655 163 LYS A N 1
ATOM 4826 C CA . LYS B 1 163 ? 30.027 -26.845 14.594 1.000 22.511 163 LYS A CA 1
ATOM 4827 C C . LYS B 1 163 ? 30.859 -26.472 13.368 1.000 22.322 163 LYS A C 1
ATOM 4828 O O . LYS B 1 163 ? 30.668 -27.117 12.309 1.000 24.923 163 LYS A O 1
ATOM 4834 N N . ALA B 1 164 ? 31.772 -25.513 13.504 1.000 21.550 164 ALA A N 1
ATOM 4835 C CA . ALA B 1 164 ? 32.589 -25.018 12.371 1.000 22.286 164 ALA A CA 1
ATOM 4836 C C . ALA B 1 164 ? 33.524 -26.149 11.921 1.000 21.360 164 ALA A C 1
ATOM 4837 O O . ALA B 1 164 ? 33.800 -26.227 10.739 1.000 25.075 164 ALA A O 1
ATOM 4839 N N . ALA B 1 165 ? 33.916 -27.057 12.816 1.000 20.154 165 ALA A N 1
ATOM 4840 C CA . ALA B 1 165 ? 34.752 -28.237 12.490 1.000 18.526 165 ALA A CA 1
ATOM 4841 C C . ALA B 1 165 ? 33.879 -29.346 11.886 1.000 19.760 165 ALA A C 1
ATOM 4842 O O . ALA B 1 165 ? 34.467 -30.324 11.311 1.000 19.114 165 ALA A O 1
ATOM 4844 N N . GLY B 1 166 ? 32.541 -29.243 12.049 1.000 16.989 166 GLY A N 1
ATOM 4845 C CA . GLY B 1 166 ? 31.567 -30.202 11.488 1.000 16.922 166 GLY A CA 1
ATOM 4846 C C . GLY B 1 166 ? 31.359 -31.433 12.370 1.000 16.984 166 GLY A C 1
ATOM 4847 O O . GLY B 1 166 ? 30.829 -32.437 11.863 1.000 15.926 166 GLY A O 1
ATOM 4848 N N . ILE B 1 167 ? 31.744 -31.366 13.652 1.000 16.725 167 ILE A N 1
ATOM 4849 C CA . ILE B 1 167 ? 31.793 -32.539 14.575 1.000 16.371 167 ILE A CA 1
ATOM 4850 C C . ILE B 1 167 ? 30.423 -32.681 15.250 1.000 16.617 167 ILE A C 1
ATOM 4851 O O . ILE B 1 167 ? 29.972 -31.723 15.912 1.000 14.352 167 ILE A O 1
ATOM 4856 N N . ASP B 1 168 ? 29.817 -33.857 15.089 1.000 16.633 168 ASP A N 1
ATOM 4857 C CA . ASP B 1 168 ? 28.514 -34.234 15.680 1.000 18.422 168 ASP A CA 1
ATOM 4858 C C . ASP B 1 168 ? 28.615 -34.234 17.205 1.000 18.299 168 ASP A C 1
ATOM 4859 O O . ASP B 1 168 ? 29.701 -34.545 17.759 1.000 16.560 168 ASP A O 1
ATOM 4864 N N . PHE B 1 169 ? 27.490 -33.908 17.843 1.000 17.987 169 PHE A N 1
ATOM 4865 C CA . PHE B 1 169 ? 27.315 -33.798 19.309 1.000 18.022 169 PHE A CA 1
ATOM 4866 C C . PHE B 1 169 ? 26.137 -34.694 19.684 1.000 18.818 169 PHE A C 1
ATOM 4867 O O . PHE B 1 169 ? 25.165 -34.236 20.282 1.000 16.897 169 PHE A O 1
ATOM 4875 N N . PRO B 1 170 ? 26.196 -36.003 19.352 1.000 18.283 170 PRO A N 1
ATOM 4876 C CA . PRO B 1 170 ? 25.105 -36.916 19.660 1.000 19.692 170 PRO A CA 1
ATOM 4877 C C . PRO B 1 170 ? 24.892 -37.081 21.165 1.000 21.264 170 PRO A C 1
ATOM 4878 O O . PRO B 1 170 ? 25.837 -36.958 21.939 1.000 21.666 170 PRO A O 1
ATOM 4882 N N . GLY B 1 171 ? 23.663 -37.436 21.517 1.000 21.661 171 GLY A N 1
ATOM 4883 C CA . GLY B 1 171 ? 23.241 -37.715 22.892 1.000 22.686 171 GLY A CA 1
ATOM 4884 C C . GLY B 1 171 ? 21.744 -37.537 23.004 1.000 25.040 171 GLY A C 1
ATOM 4885 O O . GLY B 1 171 ? 21.054 -37.604 21.959 1.000 26.386 171 GLY A O 1
ATOM 4886 N N . THR B 1 172 ? 21.279 -37.226 24.205 1.000 25.972 172 THR A N 1
ATOM 4887 C CA . THR B 1 172 ? 19.848 -37.229 24.582 1.000 28.744 172 THR A CA 1
ATOM 4888 C C . THR B 1 172 ? 19.337 -35.789 24.607 1.000 31.350 172 THR A C 1
ATOM 4889 O O . THR B 1 172 ? 20.153 -34.865 24.875 1.000 31.679 172 THR A O 1
ATOM 4893 N N . ASP B 1 173 ? 18.041 -35.596 24.344 1.000 32.133 173 ASP A N 1
ATOM 4894 C CA . ASP B 1 173 ? 17.378 -34.279 24.525 1.000 32.311 173 ASP A CA 1
ATOM 4895 C C . ASP B 1 173 ? 17.050 -34.109 25.997 1.000 31.195 173 ASP A C 1
ATOM 4896 O O . ASP B 1 173 ? 16.936 -35.079 26.739 1.000 31.069 173 ASP A O 1
ATOM 4901 N N . PRO B 1 174 ? 16.908 -32.864 26.482 1.000 32.562 174 PRO A N 1
ATOM 4902 C CA . PRO B 1 174 ? 16.499 -32.647 27.867 1.000 31.820 174 PRO A CA 1
ATOM 4903 C C . PRO B 1 174 ? 15.111 -33.278 28.074 1.000 31.796 174 PRO A C 1
ATOM 4904 O O . PRO B 1 174 ? 14.376 -33.345 27.120 1.000 31.454 174 PRO A O 1
ATOM 4908 N N . THR B 1 175 ? 14.831 -33.778 29.282 1.000 29.780 175 THR A N 1
ATOM 4909 C CA . THR B 1 175 ? 13.503 -34.285 29.718 1.000 31.116 175 THR A CA 1
ATOM 4910 C C . THR B 1 175 ? 13.002 -33.464 30.907 1.000 29.986 175 THR A C 1
ATOM 4911 O O . THR B 1 175 ? 11.886 -33.708 31.324 1.000 32.127 175 THR A O 1
ATOM 4915 N N . MET B 1 176 ? 13.821 -32.579 31.467 1.000 28.716 176 MET A N 1
ATOM 4916 C CA . MET B 1 176 ? 13.489 -31.858 32.720 1.000 30.998 176 MET A CA 1
ATOM 4917 C C . MET B 1 176 ? 14.310 -30.570 32.818 1.000 31.568 176 MET A C 1
ATOM 4918 O O . MET B 1 176 ? 15.284 -30.382 32.037 1.000 31.484 176 MET A O 1
ATOM 4923 N N . GLU B 1 177 ? 13.939 -29.712 33.759 1.000 31.052 177 GLU A N 1
ATOM 4924 C CA . GLU B 1 177 ? 14.728 -28.510 34.107 1.000 31.087 177 GLU A CA 1
ATOM 4925 C C . GLU B 1 177 ? 14.807 -28.415 35.625 1.000 32.098 177 GLU A C 1
ATOM 4926 O O . GLU B 1 177 ? 13.768 -28.635 36.272 1.000 37.818 177 GLU A O 1
ATOM 4932 N N . MET B 1 178 ? 15.989 -28.111 36.159 1.000 32.059 178 MET A N 1
ATOM 4933 C CA . MET B 1 178 ? 16.130 -27.551 37.524 1.000 35.951 178 MET A CA 1
ATOM 4934 C C . MET B 1 178 ? 16.338 -26.038 37.409 1.000 35.405 178 MET A C 1
ATOM 4935 O O . MET B 1 178 ? 16.977 -25.582 36.431 1.000 34.324 178 MET A O 1
ATOM 4940 N N . TRP B 1 179 ? 15.757 -25.297 38.352 1.000 34.577 179 TRP A N 1
ATOM 4941 C CA . TRP B 1 179 ? 15.890 -23.828 38.488 1.000 33.306 179 TRP A CA 1
ATOM 4942 C C . TRP B 1 179 ? 16.713 -23.516 39.730 1.000 33.114 179 TRP A C 1
ATOM 4943 O O . TRP B 1 179 ? 16.497 -24.157 40.770 1.000 33.110 179 TRP A O 1
ATOM 4954 N N . LEU B 1 180 ? 17.622 -22.556 39.628 1.000 32.275 180 LEU A N 1
ATOM 4955 C CA . LEU B 1 180 ? 18.336 -22.060 40.821 1.000 32.400 180 LEU A CA 1
ATOM 4956 C C . LEU B 1 180 ? 18.100 -20.556 40.921 1.000 29.687 180 LEU A C 1
ATOM 4957 O O . LEU B 1 180 ? 17.811 -19.900 39.894 1.000 29.402 180 LEU A O 1
ATOM 4962 N N . ALA B 1 181 ? 18.119 -20.077 42.150 1.000 28.284 181 ALA A N 1
ATOM 4963 C CA . ALA B 1 181 ? 18.069 -18.656 42.515 1.000 31.546 181 ALA A CA 1
ATOM 4964 C C . ALA B 1 181 ? 18.949 -18.496 43.749 1.000 32.374 181 ALA A C 1
ATOM 4965 O O . ALA B 1 181 ? 18.768 -19.302 44.698 1.000 29.500 181 ALA A O 1
ATOM 4967 N N . ASP B 1 182 ? 19.922 -17.585 43.667 1.000 31.065 182 ASP A N 1
ATOM 4968 C CA . ASP B 1 182 ? 20.753 -17.143 44.813 1.000 33.783 182 ASP A CA 1
ATOM 4969 C C . ASP B 1 182 ? 20.025 -15.963 45.460 1.000 32.391 182 ASP A C 1
ATOM 4970 O O . ASP B 1 182 ? 19.692 -15.030 44.728 1.000 27.289 182 ASP A O 1
ATOM 4975 N N . VAL B 1 183 ? 19.802 -16.045 46.775 1.000 33.373 183 VAL A N 1
ATOM 4976 C CA . VAL B 1 183 ? 18.962 -15.115 47.587 1.000 35.806 183 VAL A CA 1
ATOM 4977 C C . VAL B 1 183 ? 19.732 -14.822 48.865 1.000 35.000 183 VAL A C 1
ATOM 4978 O O . VAL B 1 183 ? 20.259 -15.780 49.469 1.000 38.187 183 VAL A O 1
ATOM 4982 N N . ALA B 1 184 ? 19.844 -13.546 49.210 1.000 35.355 184 ALA A N 1
ATOM 4983 C CA . ALA B 1 184 ? 20.493 -13.081 50.452 1.000 39.800 184 ALA A CA 1
ATOM 4984 C C . ALA B 1 184 ? 19.391 -12.667 51.435 1.000 42.012 184 ALA A C 1
ATOM 4985 O O . ALA B 1 184 ? 18.320 -12.193 50.961 1.000 41.153 184 ALA A O 1
ATOM 4987 N N . GLY B 1 185 ? 19.610 -12.923 52.731 1.000 44.861 185 GLY A N 1
ATOM 4988 C CA . GLY B 1 185 ? 18.812 -12.363 53.844 1.000 48.152 185 GLY A CA 1
ATOM 4989 C C . GLY B 1 185 ? 17.734 -13.291 54.397 1.000 47.611 185 GLY A C 1
ATOM 4990 O O . GLY B 1 185 ? 17.127 -12.915 55.410 1.000 50.686 185 GLY A O 1
ATOM 4991 N N . CYS B 1 186 ? 17.486 -14.458 53.798 1.000 48.429 186 CYS A N 1
ATOM 4992 C CA . CYS B 1 186 ? 16.345 -15.339 54.178 1.000 47.849 186 CYS A CA 1
ATOM 4993 C C . CYS B 1 186 ? 16.704 -16.317 55.308 1.000 49.740 186 CYS A C 1
ATOM 4994 O O . CYS B 1 186 ? 15.767 -16.792 55.953 1.000 55.326 186 CYS A O 1
ATOM 4997 N N . ASP B 1 187 ? 17.983 -16.610 55.549 1.000 50.374 187 ASP A N 1
ATOM 4998 C CA . ASP B 1 187 ? 18.440 -17.559 56.605 1.000 54.792 187 ASP A CA 1
ATOM 4999 C C . ASP B 1 187 ? 17.598 -18.847 56.537 1.000 55.153 187 ASP A C 1
ATOM 5000 O O . ASP B 1 187 ? 16.992 -19.221 57.568 1.000 52.531 187 ASP A O 1
ATOM 5005 N N . LEU B 1 188 ? 17.572 -19.503 55.369 1.000 52.320 188 LEU A N 1
ATOM 5006 C CA . LEU B 1 188 ? 16.817 -20.761 55.115 1.000 48.060 188 LEU A CA 1
ATOM 5007 C C . LEU B 1 188 ? 17.511 -21.934 55.797 1.000 50.517 188 LEU A C 1
ATOM 5008 O O . LEU B 1 188 ? 18.728 -21.860 56.034 1.000 48.382 188 LEU A O 1
ATOM 5013 N N . ARG B 1 189 ? 16.751 -22.986 56.097 1.000 52.818 189 ARG A N 1
ATOM 5014 C CA . ARG B 1 189 ? 17.326 -24.288 56.509 1.000 54.522 189 ARG A CA 1
ATOM 5015 C C . ARG B 1 189 ? 18.073 -24.858 55.293 1.000 50.222 189 ARG A C 1
ATOM 5016 O O . ARG B 1 189 ? 17.488 -24.884 54.194 1.000 42.142 189 ARG A O 1
ATOM 5024 N N . LEU B 1 190 ? 19.321 -25.284 55.495 1.000 48.353 190 LEU A N 1
ATOM 5025 C CA . LEU B 1 190 ? 20.186 -25.855 54.431 1.000 49.687 190 LEU A CA 1
ATOM 5026 C C . LEU B 1 190 ? 19.727 -27.280 54.120 1.000 50.554 190 LEU A C 1
ATOM 5027 O O . LEU B 1 190 ? 19.280 -27.982 55.033 1.000 50.587 190 LEU A O 1
ATOM 5032 N N . ARG B 1 191 ? 19.841 -27.658 52.853 1.000 53.072 191 ARG A N 1
ATOM 5033 C CA . ARG B 1 191 ? 19.477 -28.982 52.300 1.000 55.128 191 ARG A CA 1
ATOM 5034 C C . ARG B 1 191 ? 20.606 -29.386 51.344 1.000 55.857 191 ARG A C 1
ATOM 5035 O O . ARG B 1 191 ? 20.406 -29.294 50.112 1.000 50.862 191 ARG A O 1
ATOM 5043 N N . PHE B 1 192 ? 21.768 -29.758 51.886 1.000 60.225 192 PHE A N 1
ATOM 5044 C CA . PHE B 1 192 ? 23.028 -29.891 51.106 1.000 65.977 192 PHE A CA 1
ATOM 5045 C C . PHE B 1 192 ? 22.844 -30.937 49.994 1.000 67.156 192 PHE A C 1
ATOM 5046 O O . PHE B 1 192 ? 22.933 -30.550 48.800 1.000 70.922 192 PHE A O 1
ATOM 5054 N N . SER B 1 193 ? 22.567 -32.196 50.359 1.000 60.103 193 SER A N 1
ATOM 5055 C CA . SER B 1 193 ? 22.532 -33.368 49.440 1.000 56.396 193 SER A CA 1
ATOM 5056 C C . SER B 1 193 ? 21.450 -33.169 48.375 1.000 56.222 193 SER A C 1
ATOM 5057 O O . SER B 1 193 ? 21.669 -33.606 47.221 1.000 60.159 193 SER A O 1
ATOM 5060 N N . GLY B 1 194 ? 20.336 -32.532 48.755 1.000 51.516 194 GLY A N 1
ATOM 5061 C CA . GLY B 1 194 ? 19.084 -32.504 47.974 1.000 50.097 194 GLY A CA 1
ATOM 5062 C C . GLY B 1 194 ? 18.000 -33.314 48.658 1.000 45.596 194 GLY A C 1
ATOM 5063 O O . GLY B 1 194 ? 18.336 -34.349 49.239 1.000 49.651 194 GLY A O 1
ATOM 5064 N N . GLU B 1 195 ? 16.743 -32.883 48.591 1.000 43.921 195 GLU A N 1
ATOM 5065 C CA . GLU B 1 195 ? 15.684 -33.399 49.496 1.000 43.117 195 GLU A CA 1
ATOM 5066 C C . GLU B 1 195 ? 14.384 -33.589 48.722 1.000 43.162 195 GLU A C 1
ATOM 5067 O O . GLU B 1 195 ? 13.780 -32.595 48.319 1.000 44.402 195 GLU A O 1
ATOM 5073 N N . LEU B 1 196 ? 13.950 -34.837 48.574 1.000 45.005 196 LEU A N 1
ATOM 5074 C CA . LEU B 1 196 ? 12.668 -35.156 47.903 1.000 44.251 196 LEU A CA 1
ATOM 5075 C C . LEU B 1 196 ? 11.516 -34.704 48.810 1.000 40.781 196 LEU A C 1
ATOM 5076 O O . LEU B 1 196 ? 11.585 -34.876 50.049 1.000 38.631 196 LEU A O 1
ATOM 5081 N N . VAL B 1 197 ? 10.535 -34.071 48.193 1.000 37.409 197 VAL A N 1
ATOM 5082 C CA . VAL B 1 197 ? 9.301 -33.570 48.846 1.000 40.152 197 VAL A CA 1
ATOM 5083 C C . VAL B 1 197 ? 8.177 -33.959 47.903 1.000 43.589 197 VAL A C 1
ATOM 5084 O O . VAL B 1 197 ? 8.438 -34.186 46.722 1.000 44.178 197 VAL A O 1
ATOM 5088 N N . PRO B 1 198 ? 6.917 -34.046 48.383 1.000 44.612 198 PRO A N 1
ATOM 5089 C CA . PRO B 1 198 ? 5.777 -34.220 47.488 1.000 45.632 198 PRO A CA 1
ATOM 5090 C C . PRO B 1 198 ? 5.887 -33.281 46.272 1.000 42.616 198 PRO A C 1
ATOM 5091 O O . PRO B 1 198 ? 5.960 -32.077 46.457 1.000 49.328 198 PRO A O 1
ATOM 5095 N N . GLY B 1 199 ? 5.958 -33.844 45.066 1.000 37.343 199 GLY A N 1
ATOM 5096 C CA . GLY B 1 199 ? 5.887 -33.072 43.810 1.000 37.373 199 GLY A CA 1
ATOM 5097 C C . GLY B 1 199 ? 7.243 -32.724 43.197 1.000 34.721 199 GLY A C 1
ATOM 5098 O O . GLY B 1 199 ? 7.233 -32.165 42.106 1.000 31.255 199 GLY A O 1
ATOM 5099 N N . GLY B 1 200 ? 8.375 -33.010 43.854 1.000 36.230 200 GLY A N 1
ATOM 5100 C CA . GLY B 1 200 ? 9.705 -32.822 43.233 1.000 35.195 200 GLY A CA 1
ATOM 5101 C C . GLY B 1 200 ? 10.865 -32.903 44.215 1.000 33.849 200 GLY A C 1
ATOM 5102 O O . GLY B 1 200 ? 10.951 -33.886 44.959 1.000 30.910 200 GLY A O 1
ATOM 5103 N N . MET B 1 201 ? 11.766 -31.913 44.185 1.000 36.236 201 MET A N 1
ATOM 5104 C CA . MET B 1 201 ? 13.063 -31.951 44.924 1.000 35.039 201 MET A CA 1
ATOM 5105 C C . MET B 1 201 ? 13.582 -30.521 45.124 1.000 33.665 201 MET A C 1
ATOM 5106 O O . MET B 1 201 ? 13.333 -29.649 44.278 1.000 36.080 201 MET A O 1
ATOM 5111 N N . VAL B 1 202 ? 14.288 -30.293 46.218 1.000 33.242 202 VAL A N 1
ATOM 5112 C CA . VAL B 1 202 ? 14.720 -28.942 46.658 1.000 34.545 202 VAL A CA 1
ATOM 5113 C C . VAL B 1 202 ? 16.126 -29.080 47.232 1.000 35.307 202 VAL A C 1
ATOM 5114 O O . VAL B 1 202 ? 16.340 -30.030 48.007 1.000 36.684 202 VAL A O 1
ATOM 5118 N N . MET B 1 203 ? 17.057 -28.225 46.794 1.000 34.742 203 MET A N 1
ATOM 5119 C CA . MET B 1 203 ? 18.349 -28.007 47.494 1.000 36.303 203 MET A CA 1
ATOM 5120 C C . MET B 1 203 ? 18.396 -26.555 47.964 1.000 33.694 203 MET A C 1
ATOM 5121 O O . MET B 1 203 ? 17.880 -25.665 47.257 1.000 31.009 203 MET A O 1
ATOM 5126 N N . VAL B 1 204 ? 19.014 -26.344 49.119 1.000 33.636 204 VAL A N 1
ATOM 5127 C CA . VAL B 1 204 ? 19.360 -25.000 49.650 1.000 34.779 204 VAL A CA 1
ATOM 5128 C C . VAL B 1 204 ? 20.812 -25.110 50.115 1.000 34.974 204 VAL A C 1
ATOM 5129 O O . VAL B 1 204 ? 21.037 -25.751 51.151 1.000 33.479 204 VAL A O 1
ATOM 5133 N N . LEU B 1 205 ? 21.749 -24.563 49.330 1.000 37.095 205 LEU A N 1
ATOM 5134 C CA . LEU B 1 205 ? 23.211 -24.654 49.590 1.000 36.930 205 LEU A CA 1
ATOM 5135 C C . LEU B 1 205 ? 23.686 -23.330 50.182 1.000 36.330 205 LEU A C 1
ATOM 5136 O O . LEU B 1 205 ? 23.170 -22.276 49.809 1.000 35.846 205 LEU A O 1
ATOM 5141 N N . PRO B 1 206 ? 24.666 -23.342 51.118 1.000 35.158 206 PRO A N 1
ATOM 5142 C CA . PRO B 1 206 ? 25.203 -22.116 51.703 1.000 36.886 206 PRO A CA 1
ATOM 5143 C C . PRO B 1 206 ? 26.143 -21.457 50.684 1.000 39.239 206 PRO A C 1
ATOM 5144 O O . PRO B 1 206 ? 26.828 -22.178 49.978 1.000 39.586 206 PRO A O 1
ATOM 5148 N N . LEU B 1 207 ? 26.103 -20.129 50.577 1.000 39.627 207 LEU A N 1
ATOM 5149 C CA . LEU B 1 207 ? 27.005 -19.350 49.687 1.000 41.363 207 LEU A CA 1
ATOM 5150 C C . LEU B 1 207 ? 27.954 -18.496 50.539 1.000 45.713 207 LEU A C 1
ATOM 5151 O O . LEU B 1 207 ? 28.952 -17.987 49.983 1.000 46.060 207 LEU A O 1
ATOM 5156 N N . GLY B 1 208 ? 27.673 -18.387 51.843 1.000 47.425 208 GLY A N 1
ATOM 5157 C CA . GLY B 1 208 ? 28.360 -17.488 52.785 1.000 49.276 208 GLY A CA 1
ATOM 5158 C C . GLY B 1 208 ? 27.428 -17.082 53.924 1.000 54.129 208 GLY A C 1
ATOM 5159 O O . GLY B 1 208 ? 26.354 -17.656 54.100 1.000 60.715 208 GLY A O 1
ATOM 5160 N N . PRO B 1 209 ? 27.828 -16.079 54.733 1.000 54.627 209 PRO A N 1
ATOM 5161 C CA . PRO B 1 209 ? 27.042 -15.642 55.891 1.000 53.971 209 PRO A CA 1
ATOM 5162 C C . PRO B 1 209 ? 25.575 -15.234 55.638 1.000 51.125 209 PRO A C 1
ATOM 5163 O O . PRO B 1 209 ? 24.754 -15.629 56.433 1.000 51.952 209 PRO A O 1
ATOM 5167 N N . VAL B 1 210 ? 25.260 -14.472 54.581 1.000 48.733 210 VAL A N 1
ATOM 5168 C CA . VAL B 1 210 ? 23.863 -13.987 54.328 1.000 47.367 210 VAL A CA 1
ATOM 5169 C C . VAL B 1 210 ? 23.265 -14.619 53.066 1.000 46.041 210 VAL A C 1
ATOM 5170 O O . VAL B 1 210 ? 22.058 -14.412 52.863 1.000 50.691 210 VAL A O 1
ATOM 5174 N N . ALA B 1 211 ? 24.052 -15.297 52.221 1.000 46.225 211 ALA A N 1
ATOM 5175 C CA . ALA B 1 211 ? 23.594 -15.794 50.898 1.000 45.394 211 ALA A CA 1
ATOM 5176 C C . ALA B 1 211 ? 23.429 -17.317 50.938 1.000 44.608 211 ALA A C 1
ATOM 5177 O O . ALA B 1 211 ? 24.266 -18.009 51.571 1.000 44.204 211 ALA A O 1
ATOM 5179 N N . GLN B 1 212 ? 22.361 -17.820 50.312 1.000 43.588 212 GLN A N 1
ATOM 5180 C CA . GLN B 1 212 ? 22.145 -19.276 50.091 1.000 41.482 212 GLN A CA 1
ATOM 5181 C C . GLN B 1 212 ? 21.626 -19.486 48.661 1.000 36.304 212 GLN A C 1
ATOM 5182 O O . GLN B 1 212 ? 20.931 -18.579 48.139 1.000 31.535 212 GLN A O 1
ATOM 5188 N N . ARG B 1 213 ? 21.965 -20.634 48.061 1.000 30.927 213 ARG A N 1
ATOM 5189 C CA . ARG B 1 213 ? 21.505 -21.030 46.714 1.000 29.851 213 ARG A CA 1
ATOM 5190 C C . ARG B 1 213 ? 20.322 -21.987 46.840 1.000 29.567 213 ARG A C 1
ATOM 5191 O O . ARG B 1 213 ? 20.423 -23.002 47.551 1.000 30.577 213 ARG A O 1
ATOM 5199 N N . VAL B 1 214 ? 19.260 -21.679 46.117 1.000 28.735 214 VAL A N 1
ATOM 5200 C CA . VAL B 1 214 ? 17.988 -22.432 46.149 1.000 30.091 214 VAL A CA 1
ATOM 5201 C C . VAL B 1 214 ? 17.873 -23.136 44.804 1.000 30.102 214 VAL A C 1
ATOM 5202 O O . VAL B 1 214 ? 17.838 -22.438 43.782 1.000 30.320 214 VAL A O 1
ATOM 5206 N N . VAL B 1 215 ? 17.845 -24.462 44.824 1.000 29.447 215 VAL A N 1
ATOM 5207 C CA . VAL B 1 215 ? 17.761 -25.292 43.593 1.000 34.539 215 VAL A CA 1
ATOM 5208 C C . VAL B 1 215 ? 16.426 -26.035 43.645 1.000 35.984 215 VAL A C 1
ATOM 5209 O O . VAL B 1 215 ? 16.052 -26.566 44.724 1.000 37.057 215 VAL A O 1
ATOM 5213 N N . VAL B 1 216 ? 15.749 -26.107 42.514 1.000 34.961 216 VAL A N 1
ATOM 5214 C CA . VAL B 1 216 ? 14.314 -26.475 42.490 1.000 36.438 216 VAL A CA 1
ATOM 5215 C C . VAL B 1 216 ? 14.027 -27.324 41.251 1.000 38.368 216 VAL A C 1
ATOM 5216 O O . VAL B 1 216 ? 14.528 -27.001 40.150 1.000 36.022 216 VAL A O 1
ATOM 5220 N N . PHE B 1 217 ? 13.242 -28.379 41.445 1.000 36.922 217 PHE A N 1
ATOM 5221 C CA . PHE B 1 217 ? 12.717 -29.248 40.369 1.000 37.943 217 PHE A CA 1
ATOM 5222 C C . PHE B 1 217 ? 11.326 -29.742 40.770 1.000 38.571 217 PHE A C 1
ATOM 5223 O O . PHE B 1 217 ? 11.181 -30.168 41.932 1.000 42.109 217 PHE A O 1
ATOM 5231 N N . GLU B 1 218 ? 10.358 -29.685 39.856 1.000 38.590 218 GLU A N 1
ATOM 5232 C CA . GLU B 1 218 ? 8.994 -30.230 40.074 1.000 42.343 218 GLU A CA 1
ATOM 5233 C C . GLU B 1 218 ? 8.643 -31.143 38.899 1.000 40.860 218 GLU A C 1
ATOM 5234 O O . GLU B 1 218 ? 8.865 -30.713 37.740 1.000 36.731 218 GLU A O 1
ATOM 5240 N N . HIS B 1 219 ? 8.100 -32.334 39.185 1.000 38.780 219 HIS A N 1
ATOM 5241 C CA . HIS B 1 219 ? 7.702 -33.343 38.165 1.000 40.926 219 HIS A CA 1
ATOM 5242 C C . HIS B 1 219 ? 6.675 -32.740 37.197 1.000 40.398 219 HIS A C 1
ATOM 5243 O O . HIS B 1 219 ? 6.520 -33.298 36.106 1.000 42.037 219 HIS A O 1
ATOM 5250 N N . ALA B 1 220 ? 6.016 -31.640 37.579 1.000 44.165 220 ALA A N 1
ATOM 5251 C CA . ALA B 1 220 ? 4.853 -31.041 36.874 1.000 44.972 220 ALA A CA 1
ATOM 5252 C C . ALA B 1 220 ? 5.264 -29.963 35.848 1.000 46.405 220 ALA A C 1
ATOM 5253 O O . ALA B 1 220 ? 4.423 -29.678 34.956 1.000 42.827 220 ALA A O 1
ATOM 5255 N N . THR B 1 221 ? 6.477 -29.380 35.942 1.000 44.514 221 THR A N 1
ATOM 5256 C CA . THR B 1 221 ? 6.941 -28.259 35.063 1.000 44.986 221 THR A CA 1
ATOM 5257 C C . THR B 1 221 ? 7.435 -28.774 33.700 1.000 43.601 221 THR A C 1
ATOM 5258 O O . THR B 1 221 ? 7.360 -27.997 32.746 1.000 46.920 221 THR A O 1
ATOM 5262 N N . GLY B 1 222 ? 7.918 -30.018 33.598 1.000 42.960 222 GLY A N 1
ATOM 5263 C CA . GLY B 1 222 ? 8.432 -30.586 32.336 1.000 44.430 222 GLY A CA 1
ATOM 5264 C C . GLY B 1 222 ? 9.487 -29.684 31.714 1.000 47.087 222 GLY A C 1
ATOM 5265 O O . GLY B 1 222 ? 10.453 -29.350 32.431 1.000 46.944 222 GLY A O 1
ATOM 5266 N N . LEU B 1 223 ? 9.295 -29.295 30.446 1.000 48.154 223 LEU A N 1
ATOM 5267 C CA . LEU B 1 223 ? 10.143 -28.331 29.683 1.000 51.434 223 LEU A CA 1
ATOM 5268 C C . LEU B 1 223 ? 9.284 -27.134 29.281 1.000 53.188 223 LEU A C 1
ATOM 5269 O O . LEU B 1 223 ? 8.087 -27.339 29.091 1.000 52.757 223 LEU A O 1
ATOM 5274 N N . ARG B 1 224 ? 9.873 -25.954 29.083 1.000 55.754 224 ARG A N 1
ATOM 5275 C CA . ARG B 1 224 ? 9.105 -24.748 28.680 1.000 53.657 224 ARG A CA 1
ATOM 5276 C C . ARG B 1 224 ? 9.721 -24.149 27.415 1.000 54.182 224 ARG A C 1
ATOM 5277 O O . ARG B 1 224 ? 9.235 -24.467 26.316 1.000 58.254 224 ARG A O 1
ATOM 5285 N N . SER B 1 226 ? 11.587 -23.111 27.345 1.000 73.472 226 SER A N 1
ATOM 5286 C CA . SER B 1 226 ? 12.049 -22.162 26.301 1.000 68.270 226 SER A CA 1
ATOM 5287 C C . SER B 1 226 ? 13.577 -22.084 26.393 1.000 70.407 226 SER A C 1
ATOM 5288 O O . SER B 1 226 ? 14.176 -23.012 26.972 1.000 78.352 226 SER A O 1
ATOM 5291 N N . THR B 1 227 ? 14.194 -21.021 25.876 1.000 65.041 227 THR A N 1
ATOM 5292 C CA . THR B 1 227 ? 15.666 -20.828 25.938 1.000 64.086 227 THR A CA 1
ATOM 5293 C C . THR B 1 227 ? 16.018 -19.728 26.950 1.000 64.244 227 THR A C 1
ATOM 5294 O O . THR B 1 227 ? 17.224 -19.583 27.243 1.000 58.706 227 THR A O 1
ATOM 5298 N N . GLU B 1 228 ? 15.032 -18.995 27.485 1.000 60.642 228 GLU A N 1
ATOM 5299 C CA . GLU B 1 228 ? 15.292 -17.939 28.507 1.000 60.195 228 GLU A CA 1
ATOM 5300 C C . GLU B 1 228 ? 15.407 -18.587 29.888 1.000 55.573 228 GLU A C 1
ATOM 5301 O O . GLU B 1 228 ? 14.846 -19.655 30.128 1.000 57.387 228 GLU A O 1
ATOM 5307 N N . PRO B 1 229 ? 16.119 -17.962 30.854 1.000 49.128 229 PRO A N 1
ATOM 5308 C CA . PRO B 1 229 ? 16.022 -18.382 32.248 1.000 46.235 229 PRO A CA 1
ATOM 5309 C C . PRO B 1 229 ? 14.617 -18.131 32.787 1.000 45.407 229 PRO A C 1
ATOM 5310 O O . PRO B 1 229 ? 13.851 -17.364 32.206 1.000 42.535 229 PRO A O 1
ATOM 5314 N N . PRO B 1 230 ? 14.250 -18.767 33.922 1.000 47.117 230 PRO A N 1
ATOM 5315 C CA . PRO B 1 230 ? 13.000 -18.461 34.617 1.000 44.995 230 PRO A CA 1
ATOM 5316 C C . PRO B 1 230 ? 13.163 -17.130 35.359 1.000 43.640 230 PRO A C 1
ATOM 5317 O O . PRO B 1 230 ? 14.289 -16.739 35.602 1.000 46.170 230 PRO A O 1
ATOM 5321 N N . THR B 1 231 ? 12.068 -16.456 35.699 1.000 43.027 231 THR A N 1
ATOM 5322 C CA . THR B 1 231 ? 12.138 -15.180 36.461 1.000 43.109 231 THR A CA 1
ATOM 5323 C C . THR B 1 231 ? 12.293 -15.560 37.930 1.000 41.669 231 THR A C 1
ATOM 5324 O O . THR B 1 231 ? 11.976 -16.716 38.268 1.000 40.575 231 THR A O 1
ATOM 5328 N N . PHE B 1 232 ? 12.780 -14.646 38.766 1.000 42.811 232 PHE A N 1
ATOM 5329 C CA . PHE B 1 232 ? 12.910 -14.891 40.224 1.000 44.570 232 PHE A CA 1
ATOM 5330 C C . PHE B 1 232 ? 11.545 -15.302 40.800 1.000 48.799 232 PHE A C 1
ATOM 5331 O O . PHE B 1 232 ? 11.499 -16.161 41.702 1.000 50.530 232 PHE A O 1
ATOM 5339 N N . ALA B 1 233 ? 10.459 -14.703 40.302 1.000 52.001 233 ALA A N 1
ATOM 5340 C CA . ALA B 1 233 ? 9.080 -14.938 40.789 1.000 53.757 233 ALA A CA 1
ATOM 5341 C C . ALA B 1 233 ? 8.668 -16.383 40.466 1.000 53.146 233 ALA A C 1
ATOM 5342 O O . ALA B 1 233 ? 8.070 -17.044 41.349 1.000 52.373 233 ALA A O 1
ATOM 5344 N N . GLU B 1 234 ? 9.010 -16.872 39.269 1.000 52.158 234 GLU A N 1
ATOM 5345 C CA . GLU B 1 234 ? 8.692 -18.256 38.818 1.000 52.691 234 GLU A CA 1
ATOM 5346 C C . GLU B 1 234 ? 9.361 -19.264 39.761 1.0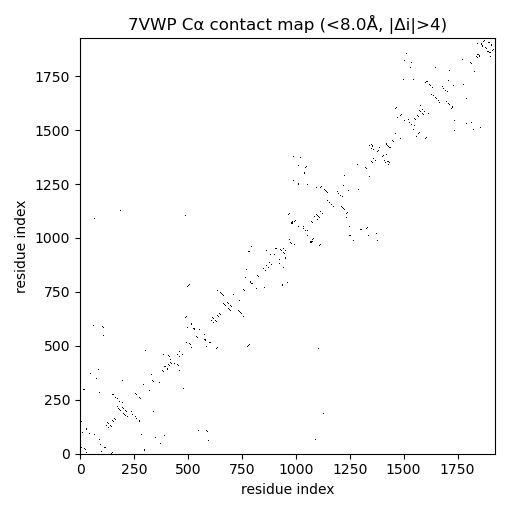00 51.622 234 GLU A C 1
ATOM 5347 O O . GLU B 1 234 ? 8.751 -20.316 40.032 1.000 57.788 234 GLU A O 1
ATOM 5353 N N . VAL B 1 235 ? 10.549 -18.931 40.272 1.000 47.455 235 VAL A N 1
ATOM 5354 C CA . VAL B 1 235 ? 11.375 -19.810 41.153 1.000 43.982 235 VAL A CA 1
ATOM 5355 C C . VAL B 1 235 ? 10.811 -19.762 42.573 1.000 45.444 235 VAL A C 1
ATOM 5356 O O . VAL B 1 235 ? 10.758 -20.832 43.233 1.000 40.855 235 VAL A O 1
ATOM 5360 N N . ALA B 1 236 ? 10.498 -18.556 43.057 1.000 46.250 236 ALA A N 1
ATOM 5361 C CA . ALA B 1 236 ? 10.030 -18.335 44.443 1.000 45.296 236 ALA A CA 1
ATOM 5362 C C . ALA B 1 236 ? 8.705 -19.077 44.586 1.000 45.104 236 ALA A C 1
ATOM 5363 O O . ALA B 1 236 ? 8.547 -19.792 45.587 1.000 43.084 236 ALA A O 1
ATOM 5365 N N . ASP B 1 237 ? 7.845 -18.934 43.572 1.000 45.611 237 ASP A N 1
ATOM 5366 C CA . ASP B 1 237 ? 6.555 -19.657 43.425 1.000 49.357 237 ASP A CA 1
ATOM 5367 C C . ASP B 1 237 ? 6.812 -21.164 43.552 1.000 49.248 237 ASP A C 1
ATOM 5368 O O . ASP B 1 237 ? 6.079 -21.817 44.324 1.000 48.303 237 ASP A O 1
ATOM 5373 N N . ALA B 1 238 ? 7.813 -21.687 42.830 1.000 47.629 238 ALA A N 1
ATOM 5374 C CA . ALA B 1 238 ? 8.155 -23.129 42.776 1.000 44.217 238 ALA A CA 1
ATOM 5375 C C . ALA B 1 238 ? 8.590 -23.606 44.160 1.000 41.731 238 ALA A C 1
ATOM 5376 O O . ALA B 1 238 ? 8.102 -24.649 44.605 1.000 44.617 238 ALA A O 1
ATOM 5378 N N . PHE B 1 239 ? 9.470 -22.859 44.816 1.000 42.842 239 PHE A N 1
ATOM 5379 C CA . PHE B 1 239 ? 10.001 -23.184 46.165 1.000 44.877 239 PHE A CA 1
ATOM 5380 C C . PHE B 1 239 ? 8.866 -23.248 47.205 1.000 47.139 239 PHE A C 1
ATOM 5381 O O . PHE B 1 239 ? 8.981 -24.010 48.186 1.000 47.653 239 PHE A O 1
ATOM 5389 N N . GLU B 1 240 ? 7.797 -22.474 47.010 1.000 50.760 240 GLU A N 1
ATOM 5390 C CA . GLU B 1 240 ? 6.616 -22.446 47.918 1.000 54.209 240 GLU A CA 1
ATOM 5391 C C . GLU B 1 240 ? 5.742 -23.682 47.669 1.000 52.314 240 GLU A C 1
ATOM 5392 O O . GLU B 1 240 ? 5.286 -24.293 48.665 1.000 49.845 240 GLU A O 1
ATOM 5398 N N . ARG B 1 241 ? 5.508 -24.031 46.398 1.000 53.254 241 ARG A N 1
ATOM 5399 C CA . ARG B 1 241 ? 4.798 -25.278 46.002 1.000 54.814 241 ARG A CA 1
ATOM 5400 C C . ARG B 1 241 ? 5.519 -26.489 46.615 1.000 58.997 241 ARG A C 1
ATOM 5401 O O . ARG B 1 241 ? 4.813 -27.436 46.999 1.000 66.967 241 ARG A O 1
ATOM 5409 N N . LEU B 1 242 ? 6.855 -26.451 46.748 1.000 55.469 242 LEU A N 1
ATOM 5410 C CA . LEU B 1 242 ? 7.675 -27.614 47.189 1.000 51.022 242 LEU A CA 1
ATOM 5411 C C . LEU B 1 242 ? 7.899 -27.596 48.704 1.000 48.627 242 LEU A C 1
ATOM 5412 O O . LEU B 1 242 ? 8.059 -28.698 49.255 1.000 48.465 242 LEU A O 1
ATOM 5417 N N . THR B 1 243 ? 7.981 -26.420 49.343 1.000 45.088 243 THR A N 1
ATOM 5418 C CA . THR B 1 243 ? 8.325 -26.303 50.790 1.000 47.408 243 THR A CA 1
ATOM 5419 C C . THR B 1 243 ? 7.328 -25.437 51.571 1.000 48.329 243 THR A C 1
ATOM 5420 O O . THR B 1 243 ? 7.445 -25.445 52.797 1.000 40.396 243 THR A O 1
ATOM 5424 N N . GLY B 1 244 ? 6.448 -24.675 50.911 1.000 49.996 244 GLY A N 1
ATOM 5425 C CA . GLY B 1 244 ? 5.581 -23.680 51.580 1.000 53.856 244 GLY A CA 1
ATOM 5426 C C . GLY B 1 244 ? 6.315 -22.393 51.945 1.000 56.163 244 GLY A C 1
ATOM 5427 O O . GLY B 1 244 ? 5.622 -21.348 52.030 1.000 58.730 244 GLY A O 1
ATOM 5428 N N . GLU B 1 245 ? 7.646 -22.451 52.152 1.000 52.793 245 GLU A N 1
ATOM 5429 C CA . GLU B 1 245 ? 8.514 -21.303 52.550 1.000 52.130 245 GLU A CA 1
ATOM 5430 C C . GLU B 1 245 ? 8.379 -20.190 51.499 1.000 50.917 245 GLU A C 1
ATOM 5431 O O . GLU B 1 245 ? 8.086 -20.503 50.335 1.000 47.417 245 GLU A O 1
ATOM 5437 N N . ASP B 1 246 ? 8.575 -18.937 51.924 1.000 57.922 246 ASP A N 1
ATOM 5438 C CA . ASP B 1 246 ? 8.412 -17.692 51.122 1.000 60.357 246 ASP A CA 1
ATOM 5439 C C . ASP B 1 246 ? 9.731 -16.909 51.171 1.000 62.209 246 ASP A C 1
ATOM 5440 O O . ASP B 1 246 ? 10.057 -16.404 52.262 1.000 63.075 246 ASP A O 1
ATOM 5445 N N . ILE B 1 247 ? 10.444 -16.818 50.038 1.000 60.370 247 ILE A N 1
ATOM 5446 C CA . ILE B 1 247 ? 11.775 -16.144 49.911 1.000 60.646 247 ILE A CA 1
ATOM 5447 C C . ILE B 1 247 ? 11.628 -14.862 49.071 1.000 60.189 247 ILE A C 1
ATOM 5448 O O . ILE B 1 247 ? 12.670 -14.260 48.702 1.000 57.084 247 ILE A O 1
ATOM 5453 N N . ARG B 1 248 ? 10.389 -14.416 48.831 1.000 58.856 248 ARG A N 1
ATOM 5454 C CA . ARG B 1 248 ? 10.089 -13.234 47.980 1.000 58.435 248 ARG A CA 1
ATOM 5455 C C . ARG B 1 248 ? 10.463 -11.930 48.697 1.000 58.348 248 ARG A C 1
ATOM 5456 O O . ARG B 1 248 ? 10.493 -10.897 47.999 1.000 55.518 248 ARG A O 1
ATOM 5464 N N . GLY B 1 249 ? 10.763 -11.982 50.006 1.000 57.437 249 GLY A N 1
ATOM 5465 C CA . GLY B 1 249 ? 11.211 -10.835 50.823 1.000 55.418 249 GLY A CA 1
ATOM 5466 C C . GLY B 1 249 ? 12.725 -10.763 50.957 1.000 57.180 249 GLY A C 1
ATOM 5467 O O . GLY B 1 249 ? 13.204 -9.887 51.708 1.000 53.420 249 GLY A O 1
ATOM 5468 N N . GLY B 1 250 ? 13.462 -11.647 50.271 1.000 60.283 250 GLY A N 1
ATOM 5469 C CA . GLY B 1 250 ? 14.940 -11.649 50.233 1.000 60.891 250 GLY A CA 1
ATOM 5470 C C . GLY B 1 250 ? 15.472 -10.866 49.043 1.000 62.160 250 GLY A C 1
ATOM 5471 O O . GLY B 1 250 ? 14.658 -10.493 48.170 1.000 63.007 250 GLY A O 1
ATOM 5472 N N . LYS B 1 251 ? 16.788 -10.624 49.008 1.000 63.117 251 LYS A N 1
ATOM 5473 C CA . LYS B 1 251 ? 17.499 -9.947 47.885 1.000 60.015 251 LYS A CA 1
ATOM 5474 C C . LYS B 1 251 ? 17.833 -10.972 46.805 1.000 52.166 251 LYS A C 1
ATOM 5475 O O . LYS B 1 251 ? 18.680 -11.828 47.027 1.000 46.911 251 LYS A O 1
ATOM 5481 N N . PRO B 1 252 ? 17.181 -10.941 45.621 1.000 49.400 252 PRO A N 1
ATOM 5482 C CA . PRO B 1 252 ? 17.648 -11.714 44.470 1.000 49.395 252 PRO A CA 1
ATOM 5483 C C . PRO B 1 252 ? 19.071 -11.288 44.090 1.000 44.068 252 PRO A C 1
ATOM 5484 O O . PRO B 1 252 ? 19.272 -10.116 43.880 1.000 45.807 252 PRO A O 1
ATOM 5488 N N . LEU B 1 253 ? 20.019 -12.227 44.080 1.000 41.683 253 LEU A N 1
ATOM 5489 C CA . LEU B 1 253 ? 21.412 -12.007 43.594 1.000 38.544 253 LEU A CA 1
ATOM 5490 C C . LEU B 1 253 ? 21.569 -12.592 42.192 1.000 36.034 253 LEU A C 1
ATOM 5491 O O . LEU B 1 253 ? 22.303 -11.976 41.407 1.000 36.473 253 LEU A O 1
ATOM 5496 N N . TRP B 1 254 ? 20.920 -13.727 41.896 1.000 34.408 254 TRP A N 1
ATOM 5497 C CA . TRP B 1 254 ? 21.017 -14.416 40.578 1.000 33.229 254 TRP A CA 1
ATOM 5498 C C . TRP B 1 254 ? 19.875 -15.436 40.387 1.000 31.972 254 TRP A C 1
ATOM 5499 O O . TRP B 1 254 ? 19.356 -15.992 41.387 1.000 29.991 254 TRP A O 1
ATOM 5510 N N . VAL B 1 255 ? 19.496 -15.669 39.131 1.000 30.509 255 VAL A N 1
ATOM 5511 C CA . VAL B 1 255 ? 18.538 -16.729 38.717 1.000 31.995 255 VAL A CA 1
ATOM 5512 C C . VAL B 1 255 ? 19.108 -17.423 37.491 1.000 33.539 255 VAL A C 1
ATOM 5513 O O . VAL B 1 255 ? 19.564 -16.723 36.580 1.000 33.463 255 VAL A O 1
ATOM 5517 N N . SER B 1 256 ? 19.047 -18.751 37.470 1.000 35.033 256 SER A N 1
ATOM 5518 C CA . SER B 1 256 ? 19.523 -19.570 36.337 1.000 34.008 256 SER A CA 1
ATOM 5519 C C . SER B 1 256 ? 18.836 -20.936 36.330 1.000 36.370 256 SER A C 1
ATOM 5520 O O . SER B 1 256 ? 17.917 -21.195 37.156 1.000 33.191 256 SER A O 1
ATOM 5523 N N . TRP B 1 257 ? 19.326 -21.803 35.447 1.000 36.091 257 TRP A N 1
ATOM 5524 C CA . TRP B 1 257 ? 18.735 -23.132 35.213 1.000 33.832 257 TRP A CA 1
ATOM 5525 C C . TRP B 1 257 ? 19.706 -24.025 34.441 1.000 32.490 257 TRP A C 1
ATOM 5526 O O . TRP B 1 257 ? 20.662 -23.507 33.807 1.000 28.374 257 TRP A O 1
ATOM 5537 N N . PHE B 1 258 ? 19.430 -25.325 34.521 1.000 31.679 258 PHE A N 1
ATOM 5538 C CA . PHE B 1 258 ? 20.132 -26.418 33.814 1.000 32.268 258 PHE A CA 1
ATOM 5539 C C . PHE B 1 258 ? 19.154 -27.588 33.623 1.000 32.887 258 PHE A C 1
ATOM 5540 O O . PHE B 1 258 ? 18.210 -27.767 34.424 1.000 34.774 258 PHE A O 1
ATOM 5548 N N . THR B 1 259 ? 19.372 -28.355 32.559 1.000 29.863 259 THR A N 1
ATOM 5549 C CA . THR B 1 259 ? 18.538 -29.498 32.133 1.000 26.697 259 THR A CA 1
ATOM 5550 C C . THR B 1 259 ? 19.354 -30.779 32.279 1.000 25.344 259 THR A C 1
ATOM 5551 O O . THR B 1 259 ? 20.510 -30.688 32.708 1.000 24.887 259 THR A O 1
ATOM 5555 N N . ASP B 1 260 ? 18.791 -31.922 31.893 1.000 23.306 260 ASP A N 1
ATOM 5556 C CA . ASP B 1 260 ? 19.550 -33.197 31.852 1.000 22.547 260 ASP A CA 1
ATOM 5557 C C . ASP B 1 260 ? 20.026 -33.480 30.424 1.000 20.898 260 ASP A C 1
ATOM 5558 O O . ASP B 1 260 ? 20.367 -34.629 30.174 1.000 19.845 260 ASP A O 1
ATOM 5563 N N . SER B 1 261 ? 20.075 -32.490 29.525 1.000 20.496 261 SER A N 1
ATOM 5564 C CA . SER B 1 261 ? 20.689 -32.662 28.178 1.000 20.573 261 SER A CA 1
ATOM 5565 C C . SER B 1 261 ? 22.104 -33.233 28.355 1.000 20.646 261 SER A C 1
ATOM 5566 O O . SER B 1 261 ? 22.885 -32.711 29.168 1.000 20.949 261 SER A O 1
ATOM 5569 N N . SER B 1 262 ? 22.386 -34.330 27.669 1.000 18.857 262 SER A N 1
ATOM 5570 C CA . SER B 1 262 ? 23.571 -35.179 27.896 1.000 18.944 262 SER A CA 1
ATOM 5571 C C . SER B 1 262 ? 24.098 -35.584 26.525 1.000 19.280 262 SER A C 1
ATOM 5572 O O . SER B 1 262 ? 23.471 -36.429 25.885 1.000 19.697 262 SER A O 1
ATOM 5575 N N . ARG B 1 263 ? 25.112 -34.872 26.037 1.000 19.323 263 ARG A N 1
ATOM 5576 C CA . ARG B 1 263 ? 25.643 -35.052 24.667 1.000 19.738 263 ARG A CA 1
ATOM 5577 C C . ARG B 1 263 ? 27.173 -35.105 24.739 1.000 20.103 263 ARG A C 1
ATOM 5578 O O . ARG B 1 263 ? 27.761 -34.601 25.718 1.000 18.461 263 ARG A O 1
ATOM 5586 N N . GLN B 1 264 ? 27.799 -35.719 23.743 1.000 18.941 264 GLN A N 1
ATOM 5587 C CA . GLN B 1 264 ? 29.270 -35.813 23.699 1.000 18.602 264 GLN A CA 1
ATOM 5588 C C . GLN B 1 264 ? 29.709 -35.690 22.241 1.000 17.731 264 GLN A C 1
ATOM 5589 O O . GLN B 1 264 ? 29.079 -36.332 21.369 1.000 19.007 264 GLN A O 1
ATOM 5595 N N . ALA B 1 265 ? 30.755 -34.904 21.993 1.000 15.854 265 ALA A N 1
ATOM 5596 C CA . ALA B 1 265 ? 31.375 -34.773 20.659 1.000 15.629 265 ALA A CA 1
ATOM 5597 C C . ALA B 1 265 ? 31.815 -36.160 20.173 1.000 15.358 265 ALA A C 1
ATOM 5598 O O . ALA B 1 265 ? 32.453 -36.906 20.960 1.000 14.768 265 ALA A O 1
ATOM 5600 N N . ALA B 1 266 ? 31.459 -36.490 18.929 1.000 15.080 266 ALA A N 1
ATOM 5601 C CA . ALA B 1 266 ? 31.752 -37.779 18.265 1.000 15.921 266 ALA A CA 1
ATOM 5602 C C . ALA B 1 266 ? 33.246 -37.898 18.023 1.000 15.433 266 ALA A C 1
ATOM 5603 O O . ALA B 1 266 ? 33.710 -39.020 17.894 1.000 16.266 266 ALA A O 1
ATOM 5605 N N . GLU B 1 267 ? 33.941 -36.773 17.892 1.000 16.283 267 GLU A N 1
ATOM 5606 C CA . GLU B 1 267 ? 35.401 -36.707 17.606 1.000 17.115 267 GLU A CA 1
ATOM 5607 C C . GLU B 1 267 ? 36.021 -35.614 18.481 1.000 16.114 267 GLU A C 1
ATOM 5608 O O . GLU B 1 267 ? 35.519 -34.498 18.447 1.000 16.931 267 GLU A O 1
ATOM 5614 N N . TYR B 1 268 ? 37.098 -35.888 19.194 1.000 14.927 268 TYR A N 1
ATOM 5615 C CA . TYR B 1 268 ? 37.805 -34.874 20.011 1.000 15.768 268 TYR A CA 1
ATOM 5616 C C . TYR B 1 268 ? 38.834 -34.148 19.139 1.000 16.396 268 TYR A C 1
ATOM 5617 O O . TYR B 1 268 ? 39.308 -33.065 19.513 1.000 16.061 268 TYR A O 1
ATOM 5626 N N . ARG B 1 269 ? 39.193 -34.758 18.014 1.000 17.638 269 ARG A N 1
ATOM 5627 C CA . ARG B 1 269 ? 40.145 -34.189 17.032 1.000 17.799 269 ARG A CA 1
ATOM 5628 C C . ARG B 1 269 ? 39.576 -34.367 15.634 1.000 17.498 269 ARG A C 1
ATOM 5629 O O . ARG B 1 269 ? 39.077 -35.484 15.315 1.000 17.702 269 ARG A O 1
ATOM 5637 N N . ARG B 1 270 ? 39.632 -33.296 14.853 1.000 18.208 270 ARG A N 1
ATOM 5638 C CA . ARG B 1 270 ? 39.534 -33.357 13.379 1.000 18.655 270 ARG A CA 1
ATOM 5639 C C . ARG B 1 270 ? 40.663 -32.483 12.821 1.000 19.092 270 ARG A C 1
ATOM 5640 O O . ARG B 1 270 ? 40.502 -31.266 12.799 1.000 17.514 270 ARG A O 1
ATOM 5648 N N . GLY B 1 271 ? 41.761 -33.105 12.386 1.000 20.555 271 GLY A N 1
ATOM 5649 C CA . GLY B 1 271 ? 42.922 -32.413 11.797 1.000 20.593 271 GLY A CA 1
ATOM 5650 C C . GLY B 1 271 ? 43.656 -31.556 12.821 1.000 20.409 271 GLY A C 1
ATOM 5651 O O . GLY B 1 271 ? 44.266 -32.114 13.768 1.000 18.665 271 GLY A O 1
ATOM 5652 N N . ARG B 1 272 ? 43.597 -30.239 12.643 1.000 19.558 272 ARG A N 1
ATOM 5653 C CA . ARG B 1 272 ? 44.265 -29.259 13.532 1.000 20.368 272 ARG A CA 1
ATOM 5654 C C . ARG B 1 272 ? 43.216 -28.612 14.451 1.000 18.543 272 ARG A C 1
ATOM 5655 O O . ARG B 1 272 ? 43.526 -27.589 15.094 1.000 16.435 272 ARG A O 1
ATOM 5663 N N . ILE B 1 273 ? 42.025 -29.203 14.543 1.000 16.269 273 ILE A N 1
ATOM 5664 C CA . ILE B 1 273 ? 40.984 -28.742 15.494 1.000 16.230 273 ILE A CA 1
ATOM 5665 C C . ILE B 1 273 ? 40.743 -29.837 16.523 1.000 15.575 273 ILE A C 1
ATOM 5666 O O . ILE B 1 273 ? 40.472 -30.987 16.123 1.000 15.721 273 ILE A O 1
ATOM 5671 N N . LEU B 1 274 ? 40.826 -29.442 17.791 1.000 14.270 274 LEU A N 1
ATOM 5672 C CA . LEU B 1 274 ? 40.560 -30.290 18.959 1.000 13.982 274 LEU A CA 1
ATOM 5673 C C . LEU B 1 274 ? 39.478 -29.621 19.807 1.000 13.769 274 LEU A C 1
ATOM 5674 O O . LEU B 1 274 ? 39.233 -28.397 19.645 1.000 12.685 274 LEU A O 1
ATOM 5679 N N . LEU B 1 275 ? 38.817 -30.421 20.637 1.000 13.320 275 LEU A N 1
ATOM 5680 C CA . LEU B 1 275 ? 37.764 -29.956 21.572 1.000 13.480 275 LEU A CA 1
ATOM 5681 C C . LEU B 1 275 ? 38.072 -30.406 23.001 1.000 13.955 275 LEU A C 1
ATOM 5682 O O . LEU B 1 275 ? 38.719 -31.453 23.202 1.000 13.941 275 LEU A O 1
ATOM 5687 N N . ALA B 1 276 ? 37.626 -29.611 23.972 1.000 14.976 276 ALA A N 1
ATOM 5688 C CA . ALA B 1 276 ? 37.859 -29.86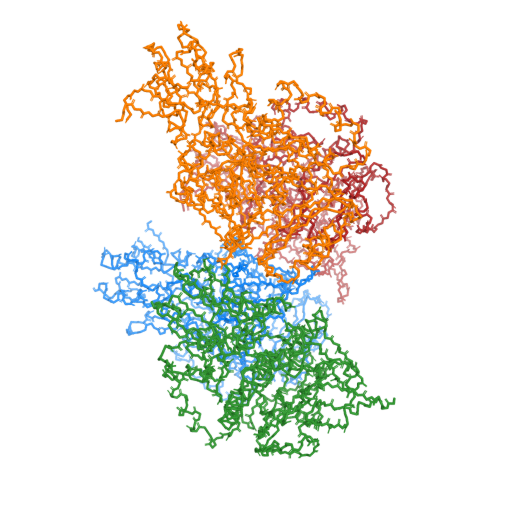9 25.410 1.000 15.341 276 ALA A CA 1
ATOM 5689 C C . ALA B 1 276 ? 36.759 -29.224 26.265 1.000 14.918 276 ALA A C 1
ATOM 5690 O O . ALA B 1 276 ? 36.191 -28.145 25.889 1.000 14.943 276 ALA A O 1
ATOM 5692 N N . GLY B 1 277 ? 36.482 -29.863 27.394 1.000 13.427 277 GLY A N 1
ATOM 5693 C CA . GLY B 1 277 ? 35.457 -29.380 28.329 1.000 13.468 277 GLY A CA 1
ATOM 5694 C C . GLY B 1 277 ? 34.073 -29.491 27.734 1.000 12.867 277 GLY A C 1
ATOM 5695 O O . GLY B 1 277 ? 33.796 -30.487 27.069 1.000 11.332 277 GLY A O 1
ATOM 5696 N N . ASP B 1 278 ? 33.218 -28.499 27.987 1.000 14.066 278 ASP A N 1
ATOM 5697 C CA . ASP B 1 278 ? 31.767 -28.573 27.667 1.000 14.312 278 ASP A CA 1
ATOM 5698 C C . ASP B 1 278 ? 31.575 -28.622 26.140 1.000 14.325 278 ASP A C 1
ATOM 5699 O O . ASP B 1 278 ? 30.557 -29.182 25.661 1.000 15.119 278 ASP A O 1
ATOM 5704 N N . ALA B 1 279 ? 32.504 -28.060 25.380 1.000 13.596 279 ALA A N 1
ATOM 5705 C CA . ALA B 1 279 ? 32.485 -28.133 23.904 1.000 13.280 279 ALA A CA 1
ATOM 5706 C C . ALA B 1 279 ? 32.526 -29.617 23.502 1.000 13.310 279 ALA A C 1
ATOM 5707 O O . ALA B 1 279 ? 31.976 -29.962 22.449 1.000 12.759 279 ALA A O 1
ATOM 5709 N N . ALA B 1 280 ? 33.086 -30.486 24.354 1.000 12.602 280 ALA A N 1
ATOM 5710 C CA . ALA B 1 280 ? 33.233 -31.927 24.074 1.000 13.318 280 ALA A CA 1
ATOM 5711 C C . ALA B 1 280 ? 32.172 -32.761 24.800 1.000 14.195 280 ALA A C 1
ATOM 5712 O O . ALA B 1 280 ? 31.969 -33.903 24.389 1.000 15.568 280 ALA A O 1
ATOM 5714 N N . HIS B 1 281 ? 31.512 -32.243 25.827 1.000 14.647 281 HIS A N 1
ATOM 5715 C CA . HIS B 1 281 ? 30.539 -33.035 26.618 1.000 14.838 281 HIS A CA 1
ATOM 5716 C C . HIS B 1 281 ? 29.715 -32.117 27.529 1.000 15.857 281 HIS A C 1
ATOM 5717 O O . HIS B 1 281 ? 30.301 -31.248 28.195 1.000 16.268 281 HIS A O 1
ATOM 5724 N N . ILE B 1 282 ? 28.396 -32.304 27.528 1.000 16.490 282 ILE A N 1
ATOM 5725 C CA . ILE B 1 282 ? 27.473 -31.759 28.554 1.000 17.385 282 ILE A CA 1
ATOM 5726 C C . ILE B 1 282 ? 26.632 -32.895 29.126 1.000 17.790 282 ILE A C 1
ATOM 5727 O O . ILE B 1 282 ? 26.411 -33.945 28.447 1.000 17.304 282 ILE A O 1
ATOM 5732 N N . HIS B 1 283 ? 26.110 -32.632 30.312 1.000 17.678 283 HIS A N 1
ATOM 5733 C CA . HIS B 1 283 ? 25.326 -33.583 31.125 1.000 17.795 283 HIS A CA 1
ATOM 5734 C C . HIS B 1 283 ? 24.809 -32.797 32.307 1.000 18.315 283 HIS A C 1
ATOM 5735 O O . HIS B 1 283 ? 25.355 -31.718 32.545 1.000 19.572 283 HIS A O 1
ATOM 5742 N N . MET B 1 284 ? 23.833 -33.329 33.018 1.000 19.169 284 MET A N 1
ATOM 5743 C CA . MET B 1 284 ? 23.298 -32.651 34.216 1.000 22.961 284 MET A CA 1
ATOM 5744 C C . MET B 1 284 ? 24.438 -32.545 35.226 1.000 22.795 284 MET A C 1
ATOM 5745 O O . MET B 1 284 ? 25.141 -33.519 35.470 1.000 22.000 284 MET A O 1
ATOM 5750 N N . PRO B 1 285 ? 24.671 -31.378 35.856 1.000 22.994 285 PRO A N 1
ATOM 5751 C CA . PRO B 1 285 ? 25.740 -31.264 36.840 1.000 27.222 285 PRO A CA 1
ATOM 5752 C C . PRO B 1 285 ? 25.307 -31.920 38.159 1.000 29.280 285 PRO A C 1
ATOM 5753 O O . PRO B 1 285 ? 24.294 -31.549 38.712 1.000 30.720 285 PRO A O 1
ATOM 5757 N N . ILE B 1 286 ? 26.088 -32.887 38.620 1.000 34.437 286 ILE A N 1
ATOM 5758 C CA . ILE B 1 286 ? 25.941 -33.510 39.966 1.000 38.197 286 ILE A CA 1
ATOM 5759 C C . ILE B 1 286 ? 27.288 -33.418 40.705 1.000 42.036 286 ILE A C 1
ATOM 5760 O O . ILE B 1 286 ? 28.285 -33.963 40.200 1.000 48.473 286 ILE A O 1
ATOM 5765 N N . GLY B 1 287 ? 27.316 -32.735 41.853 1.000 41.698 287 GLY A N 1
ATOM 5766 C CA . GLY B 1 287 ? 28.518 -32.579 42.699 1.000 42.636 287 GLY A CA 1
ATOM 5767 C C . GLY B 1 287 ? 29.648 -31.879 41.956 1.000 43.544 287 GLY A C 1
ATOM 5768 O O . GLY B 1 287 ? 29.387 -30.833 41.320 1.000 42.386 287 GLY A O 1
ATOM 5769 N N . GLY B 1 288 ? 30.857 -32.449 41.988 1.000 39.845 288 GLY A N 1
ATOM 5770 C CA . GLY B 1 288 ? 32.022 -31.909 41.262 1.000 34.782 288 GLY A CA 1
ATOM 5771 C C . GLY B 1 288 ? 32.051 -32.393 39.825 1.000 28.921 288 GLY A C 1
ATOM 5772 O O . GLY B 1 288 ? 33.134 -32.456 39.249 1.000 29.921 288 GLY A O 1
ATOM 5773 N N . GLN B 1 289 ? 30.910 -32.778 39.270 1.000 24.590 289 GLN A N 1
ATOM 5774 C CA . GLN B 1 289 ? 30.866 -33.345 37.906 1.000 23.199 289 GLN A CA 1
ATOM 5775 C C . GLN B 1 289 ? 30.298 -32.292 36.955 1.000 22.330 289 GLN A C 1
ATOM 5776 O O . GLN B 1 289 ? 29.134 -31.763 37.204 1.000 19.564 289 GLN A O 1
ATOM 5782 N N . GLY B 1 290 ? 31.091 -32.023 35.908 1.000 19.878 290 GLY A N 1
ATOM 5783 C CA . GLY B 1 290 ? 30.840 -31.005 34.873 1.000 19.135 290 GLY A CA 1
ATOM 5784 C C . GLY B 1 290 ? 32.144 -30.361 34.475 1.000 18.983 290 GLY A C 1
ATOM 5785 O O . GLY B 1 290 ? 32.666 -30.713 33.410 1.000 20.943 290 GLY A O 1
ATOM 5786 N N . MET B 1 291 ? 32.673 -29.498 35.345 1.000 19.479 291 MET A N 1
ATOM 5787 C CA . MET B 1 291 ? 33.917 -28.715 35.134 1.000 19.677 291 MET A CA 1
ATOM 5788 C C . MET B 1 291 ? 35.095 -29.676 35.255 1.000 18.204 291 MET A C 1
ATOM 5789 O O . MET B 1 291 ? 36.061 -29.527 34.486 1.000 17.737 291 MET A O 1
ATOM 5794 N N . SER B 1 292 ? 34.995 -30.623 36.176 1.000 16.082 292 SER A N 1
ATOM 5795 C CA . SER B 1 292 ? 36.121 -31.499 36.565 1.000 16.935 292 SER A CA 1
ATOM 5796 C C . SER B 1 292 ? 36.677 -32.191 35.317 1.000 16.293 292 SER A C 1
ATOM 5797 O O . SER B 1 292 ? 37.903 -32.115 35.094 1.000 15.554 292 SER A O 1
ATOM 5800 N N . ALA B 1 293 ? 35.810 -32.788 34.497 1.000 15.937 293 ALA A N 1
ATOM 5801 C CA . ALA B 1 293 ? 36.210 -33.539 33.287 1.000 15.997 293 ALA A CA 1
ATOM 5802 C C . ALA B 1 293 ? 36.883 -32.611 32.267 1.000 16.547 293 ALA A C 1
ATOM 5803 O O . ALA B 1 293 ? 37.885 -33.059 31.630 1.000 19.227 293 ALA A O 1
ATOM 5805 N N . GLY B 1 294 ? 36.395 -31.381 32.086 1.000 15.747 294 GLY A N 1
ATOM 5806 C CA . GLY B 1 294 ? 37.097 -30.414 31.221 1.000 16.326 294 GLY A CA 1
ATOM 5807 C C . GLY B 1 294 ? 38.549 -30.233 31.673 1.000 16.670 294 GLY A C 1
ATOM 5808 O O . GLY B 1 294 ? 39.435 -30.105 30.816 1.000 14.999 294 GLY A O 1
ATOM 5809 N N . ILE B 1 295 ? 38.786 -30.197 32.986 1.000 16.056 295 ILE A N 1
ATOM 5810 C CA . ILE B 1 295 ? 40.133 -29.939 33.557 1.000 16.199 295 ILE A CA 1
ATOM 5811 C C . ILE B 1 295 ? 40.993 -31.167 33.242 1.000 15.492 295 ILE A C 1
ATOM 5812 O O . ILE B 1 295 ? 42.130 -30.989 32.873 1.000 14.717 295 ILE A O 1
ATOM 5817 N N . GLN B 1 296 ? 40.470 -32.372 33.431 1.000 16.781 296 GLN A N 1
ATOM 5818 C CA . GLN B 1 296 ? 41.198 -33.620 33.086 1.000 17.481 296 GLN A CA 1
ATOM 5819 C C . GLN B 1 296 ? 41.472 -33.606 31.572 1.000 16.352 296 GLN A C 1
ATOM 5820 O O . GLN B 1 296 ? 42.600 -33.964 31.194 1.000 15.654 296 GLN A O 1
ATOM 5826 N N . ASP B 1 297 ? 40.505 -33.163 30.753 1.000 14.561 297 ASP A N 1
ATOM 5827 C CA . ASP B 1 297 ? 40.673 -33.035 29.284 1.000 14.421 297 ASP A CA 1
ATOM 5828 C C . ASP B 1 297 ? 41.920 -32.171 29.044 1.000 14.710 297 ASP A C 1
ATOM 5829 O O . ASP B 1 297 ? 42.846 -32.589 28.296 1.000 14.862 297 ASP A O 1
ATOM 5834 N N . ALA B 1 298 ? 41.976 -31.000 29.672 1.000 13.264 298 ALA A N 1
ATOM 5835 C CA . ALA B 1 298 ? 43.049 -30.031 29.388 1.000 13.232 298 ALA A CA 1
ATOM 5836 C C . ALA B 1 298 ? 44.406 -30.667 29.737 1.000 12.089 298 ALA A C 1
ATOM 5837 O O . ALA B 1 298 ? 45.389 -30.409 29.036 1.000 11.429 298 ALA A O 1
ATOM 5839 N N . VAL B 1 299 ? 44.451 -31.417 30.822 1.000 11.244 299 VAL A N 1
ATOM 5840 C CA . VAL B 1 299 ? 45.715 -31.960 31.377 1.000 11.804 299 VAL A CA 1
ATOM 5841 C C . VAL B 1 299 ? 46.138 -33.151 30.498 1.000 11.719 299 VAL A C 1
ATOM 5842 O O . VAL B 1 299 ? 47.318 -33.265 30.207 1.000 11.334 299 VAL A O 1
ATOM 5846 N N . ASN B 1 300 ? 45.186 -33.923 29.965 1.000 12.204 300 ASN A N 1
ATOM 5847 C CA . ASN B 1 300 ? 45.485 -34.992 28.976 1.000 12.202 300 ASN A CA 1
ATOM 5848 C C . ASN B 1 300 ? 46.050 -34.359 27.686 1.000 13.435 300 ASN A C 1
ATOM 5849 O O . ASN B 1 300 ? 47.087 -34.890 27.141 1.000 17.123 300 ASN A O 1
ATOM 5854 N N . LEU B 1 301 ? 45.480 -33.243 27.232 1.000 12.264 301 LEU A N 1
ATOM 5855 C CA . LEU B 1 301 ? 45.764 -32.684 25.888 1.000 13.149 301 LEU A CA 1
ATOM 5856 C C . LEU B 1 301 ? 47.071 -31.877 25.862 1.000 13.480 301 LEU A C 1
ATOM 5857 O O . LEU B 1 301 ? 47.829 -32.019 24.883 1.000 12.147 301 LEU A O 1
ATOM 5862 N N . GLY B 1 302 ? 47.281 -31.000 26.846 1.000 14.072 302 GLY A N 1
ATOM 5863 C CA . GLY B 1 302 ? 48.349 -29.987 26.794 1.000 15.040 302 GLY A CA 1
ATOM 5864 C C . GLY B 1 302 ? 49.694 -30.590 26.366 1.000 15.400 302 GLY A C 1
ATOM 5865 O O . GLY B 1 302 ? 50.252 -30.199 25.316 1.000 14.382 302 GLY A O 1
ATOM 5866 N N . TRP B 1 303 ? 50.226 -31.501 27.161 1.000 15.121 303 TRP A N 1
ATOM 5867 C CA . TRP B 1 303 ? 51.566 -32.068 26.889 1.000 16.149 303 TRP A CA 1
ATOM 5868 C C . TRP B 1 303 ? 51.572 -32.777 25.530 1.000 16.428 303 TRP A C 1
ATOM 5869 O O . TRP B 1 303 ? 52.616 -32.763 24.856 1.000 16.050 303 TRP A O 1
ATOM 5880 N N . LYS B 1 304 ? 50.432 -33.321 25.102 1.000 16.556 304 LYS A N 1
ATOM 5881 C CA . LYS B 1 304 ? 50.342 -34.110 23.851 1.000 15.942 304 LYS A CA 1
ATOM 5882 C C . LYS B 1 304 ? 50.385 -33.161 22.655 1.000 16.845 304 LYS A C 1
ATOM 5883 O O . LYS B 1 304 ? 51.092 -33.479 21.670 1.000 17.495 304 LYS A O 1
ATOM 5889 N N . LEU B 1 305 ? 49.686 -32.028 22.745 1.000 15.067 305 LEU A N 1
ATOM 5890 C CA . LEU B 1 305 ? 49.544 -31.121 21.594 1.000 14.644 305 LEU A CA 1
ATOM 5891 C C . LEU B 1 305 ? 50.858 -30.356 21.426 1.000 15.765 305 LEU A C 1
ATOM 5892 O O . LEU B 1 305 ? 51.271 -30.098 20.265 1.000 14.645 305 LEU A O 1
ATOM 5897 N N . ALA B 1 306 ? 51.493 -30.027 22.547 1.000 16.226 306 ALA A N 1
ATOM 5898 C CA . ALA B 1 306 ? 52.879 -29.510 22.595 1.000 17.133 306 ALA A CA 1
ATOM 5899 C C . ALA B 1 306 ? 53.838 -30.457 21.868 1.000 17.539 306 ALA A C 1
ATOM 5900 O O . ALA B 1 306 ? 54.549 -29.963 20.991 1.000 17.250 306 ALA A O 1
ATOM 5902 N N . ALA B 1 307 ? 53.875 -31.742 22.241 1.000 18.185 307 ALA A N 1
ATOM 5903 C CA . ALA B 1 307 ? 54.844 -32.724 21.704 1.000 18.689 307 ALA A CA 1
ATOM 5904 C C . ALA B 1 307 ? 54.632 -32.816 20.189 1.000 21.032 307 ALA A C 1
ATOM 5905 O O . ALA B 1 307 ? 55.627 -32.841 19.466 1.000 20.305 307 ALA A O 1
ATOM 5907 N N . GLU B 1 308 ? 53.379 -32.740 19.723 1.000 21.729 308 GLU A N 1
ATOM 5908 C CA . GLU B 1 308 ? 53.040 -32.755 18.280 1.000 22.414 308 GLU A CA 1
ATOM 5909 C C . GLU B 1 308 ? 53.659 -31.545 17.567 1.000 24.016 308 GLU A C 1
ATOM 5910 O O . GLU B 1 308 ? 54.230 -31.710 16.467 1.000 27.358 308 GLU A O 1
ATOM 5916 N N . ILE B 1 309 ? 53.536 -30.369 18.161 1.000 22.151 309 ILE A N 1
ATOM 5917 C CA . ILE B 1 309 ? 53.917 -29.070 17.542 1.000 22.282 309 ILE A CA 1
ATOM 5918 C C . ILE B 1 309 ? 55.443 -28.966 17.463 1.000 22.149 309 ILE A C 1
ATOM 5919 O O . ILE B 1 309 ? 55.950 -28.337 16.505 1.000 21.056 309 ILE A O 1
ATOM 5924 N N . HIS B 1 310 ? 56.130 -29.482 18.476 1.000 23.049 310 HIS A N 1
ATOM 5925 C CA . HIS B 1 310 ? 57.603 -29.382 18.628 1.000 26.978 310 HIS A CA 1
ATOM 5926 C C . HIS B 1 310 ? 58.300 -30.462 17.789 1.000 29.888 310 HIS A C 1
ATOM 5927 O O . HIS B 1 310 ? 59.530 -30.523 17.846 1.000 35.669 310 HIS A O 1
ATOM 5934 N N . GLY B 1 311 ? 57.549 -31.309 17.090 1.000 33.471 311 GLY A N 1
ATOM 5935 C CA . GLY B 1 311 ? 58.097 -32.241 16.082 1.000 36.463 311 GLY A CA 1
ATOM 5936 C C . GLY B 1 311 ? 58.657 -33.522 16.678 1.000 36.279 311 GLY A C 1
ATOM 5937 O O . GLY B 1 311 ? 59.346 -34.259 15.937 1.000 36.206 311 GLY A O 1
ATOM 5938 N N . HIS B 1 312 ? 58.363 -33.824 17.944 1.000 37.519 312 HIS A N 1
ATOM 5939 C CA . HIS B 1 312 ? 58.944 -35.008 18.630 1.000 40.402 312 HIS A CA 1
ATOM 5940 C C . HIS B 1 312 ? 57.862 -36.014 19.041 1.000 37.359 312 HIS A C 1
ATOM 5941 O O . HIS B 1 312 ? 58.230 -37.065 19.568 1.000 35.270 312 HIS A O 1
ATOM 5948 N N . ALA B 1 313 ? 56.579 -35.736 18.816 1.000 36.031 313 ALA A N 1
ATOM 5949 C CA . ALA B 1 313 ? 55.498 -36.663 19.222 1.000 33.562 313 ALA A CA 1
ATOM 5950 C C . ALA B 1 313 ? 55.818 -38.044 18.664 1.000 30.186 313 ALA A C 1
ATOM 5951 O O . ALA B 1 313 ? 56.174 -38.175 17.499 1.000 28.865 313 ALA A O 1
ATOM 5953 N N . PRO B 1 314 ? 55.687 -39.116 19.467 1.000 29.614 314 PRO A N 1
ATOM 5954 C CA . PRO B 1 314 ? 55.515 -40.452 18.911 1.000 30.593 314 PRO A CA 1
ATOM 5955 C C . PRO B 1 314 ? 54.388 -40.436 17.871 1.000 32.136 314 PRO A C 1
ATOM 5956 O O . PRO B 1 314 ? 53.378 -39.790 18.075 1.000 31.129 314 PRO A O 1
ATOM 5960 N N . GLU B 1 315 ? 54.585 -41.133 16.762 1.000 36.847 315 GLU A N 1
ATOM 5961 C CA . GLU B 1 315 ? 53.470 -41.401 15.831 1.000 41.288 315 GLU A CA 1
ATOM 5962 C C . GLU B 1 315 ? 52.298 -41.843 16.715 1.000 37.397 315 GLU A C 1
ATOM 5963 O O . GLU B 1 315 ? 52.542 -42.661 17.656 1.000 40.289 315 GLU A O 1
ATOM 5969 N N . GLY B 1 316 ? 51.125 -41.223 16.537 1.000 30.907 316 GLY A N 1
ATOM 5970 C CA . GLY B 1 316 ? 49.890 -41.579 17.273 1.000 30.496 316 GLY A CA 1
ATOM 5971 C C . GLY B 1 316 ? 49.676 -40.893 18.637 1.000 26.907 316 GLY A C 1
ATOM 5972 O O . GLY B 1 316 ? 48.578 -41.107 19.198 1.000 26.815 316 GLY A O 1
ATOM 5973 N N . LEU B 1 317 ? 50.613 -40.105 19.190 1.000 24.814 317 LEU A N 1
ATOM 5974 C CA . LEU B 1 317 ? 50.465 -39.558 20.579 1.000 22.810 317 LEU A CA 1
ATOM 5975 C C . LEU B 1 317 ? 49.192 -38.713 20.683 1.000 20.736 317 LEU A C 1
ATOM 5976 O O . LEU B 1 317 ? 48.398 -38.982 21.597 1.000 20.755 317 LEU A O 1
ATOM 5981 N N . LEU B 1 318 ? 48.993 -37.753 19.783 1.000 19.607 318 LEU A N 1
ATOM 5982 C CA . LEU B 1 318 ? 47.871 -36.783 19.873 1.000 20.984 318 LEU A CA 1
ATOM 5983 C C . LEU B 1 318 ? 46.537 -37.517 19.685 1.000 21.825 318 LEU A C 1
ATOM 5984 O O . LEU B 1 318 ? 45.520 -37.101 20.288 1.000 23.269 318 LEU A O 1
ATOM 5989 N N . ASP B 1 319 ? 46.537 -38.583 18.893 1.000 20.839 319 ASP A N 1
ATOM 5990 C CA . ASP B 1 319 ? 45.330 -39.412 18.662 1.000 20.255 319 ASP A CA 1
ATOM 5991 C C . ASP B 1 319 ? 44.922 -40.123 19.952 1.000 17.268 319 ASP A C 1
ATOM 5992 O O . ASP B 1 319 ? 43.780 -40.562 20.030 1.000 17.021 319 ASP A O 1
ATOM 5997 N N . THR B 1 320 ? 45.784 -40.218 20.955 1.000 15.640 320 THR A N 1
ATOM 5998 C CA . THR B 1 320 ? 45.365 -40.812 22.253 1.000 14.464 320 THR A CA 1
ATOM 5999 C C . THR B 1 320 ? 44.542 -39.794 23.065 1.000 14.405 320 THR A C 1
ATOM 6000 O O . THR B 1 320 ? 43.958 -40.233 24.079 1.000 13.957 320 THR A O 1
ATOM 6004 N N . TYR B 1 321 ? 44.483 -38.504 22.690 1.000 13.134 321 TYR A N 1
ATOM 6005 C CA . TYR B 1 321 ? 43.583 -37.558 23.410 1.000 13.212 321 TYR A CA 1
ATOM 6006 C C . TYR B 1 321 ? 42.169 -38.132 23.243 1.000 13.379 321 TYR A C 1
ATOM 6007 O O . TYR B 1 321 ? 41.529 -38.446 24.248 1.000 12.758 321 TYR A O 1
ATOM 6016 N N . HIS B 1 322 ? 41.712 -38.342 22.003 1.000 14.308 322 HIS A N 1
ATOM 6017 C CA . HIS B 1 322 ? 40.361 -38.924 21.741 1.000 15.035 322 HIS A CA 1
ATOM 6018 C C . HIS B 1 322 ? 40.205 -40.284 22.446 1.000 15.197 322 HIS A C 1
ATOM 6019 O O . HIS B 1 322 ? 39.227 -40.454 23.195 1.000 14.537 322 HIS A O 1
ATOM 6026 N N . THR B 1 323 ? 41.133 -41.220 22.220 1.000 14.369 323 THR A N 1
ATOM 6027 C CA . THR B 1 323 ? 40.952 -42.647 22.602 1.000 14.244 323 THR A CA 1
ATOM 6028 C C . THR B 1 323 ? 40.972 -42.785 24.128 1.000 13.709 323 THR A C 1
ATOM 6029 O O . THR B 1 323 ? 40.293 -43.723 24.655 1.000 14.280 323 THR A O 1
ATOM 6033 N N . GLU B 1 324 ? 41.661 -41.892 24.836 1.000 13.057 324 GLU A N 1
ATOM 6034 C CA . GLU B 1 324 ? 41.654 -41.920 26.324 1.000 13.299 324 GLU A CA 1
ATOM 6035 C C . GLU B 1 324 ? 40.420 -41.151 26.828 1.000 13.240 324 GLU A C 1
ATOM 6036 O O . GLU B 1 324 ? 39.704 -41.709 27.639 1.000 13.037 324 GLU A O 1
ATOM 6042 N N . ARG B 1 325 ? 40.136 -39.953 26.318 1.000 13.158 325 ARG A N 1
ATOM 6043 C CA . ARG B 1 325 ? 39.222 -39.012 27.015 1.000 13.491 325 ARG A CA 1
ATOM 6044 C C . ARG B 1 325 ? 37.779 -39.237 26.572 1.000 13.010 325 ARG A C 1
ATOM 6045 O O . ARG B 1 325 ? 36.867 -38.982 27.393 1.000 13.420 325 ARG A O 1
ATOM 6053 N N . HIS B 1 326 ? 37.546 -39.671 25.341 1.000 12.903 326 HIS A N 1
ATOM 6054 C CA . HIS B 1 326 ? 36.160 -39.925 24.872 1.000 13.169 326 HIS A CA 1
ATOM 6055 C C . HIS B 1 326 ? 35.479 -40.965 25.766 1.000 13.449 326 HIS A C 1
ATOM 6056 O O . HIS B 1 326 ? 34.394 -40.715 26.290 1.000 13.148 326 HIS A O 1
ATOM 6063 N N . PRO B 1 327 ? 36.057 -42.158 26.028 1.000 13.695 327 PRO A N 1
ATOM 6064 C CA . PRO B 1 327 ? 35.376 -43.104 26.923 1.000 13.228 327 PRO A CA 1
ATOM 6065 C C . PRO B 1 327 ? 35.259 -42.568 28.363 1.000 13.750 327 PRO A C 1
ATOM 6066 O O . PRO B 1 327 ? 34.190 -42.724 28.976 1.000 13.436 327 PRO A O 1
ATOM 6070 N N . VAL B 1 328 ? 36.302 -41.922 28.896 1.000 13.384 328 VAL A N 1
ATOM 6071 C CA . VAL B 1 328 ? 36.258 -41.443 30.315 1.000 13.567 328 VAL A CA 1
ATOM 6072 C C . VAL B 1 328 ? 35.126 -40.399 30.472 1.000 13.826 328 VAL A C 1
ATOM 6073 O O . VAL B 1 328 ? 34.341 -40.506 31.437 1.000 13.328 328 VAL A O 1
ATOM 6077 N N . ASP B 1 329 ? 35.038 -39.407 29.578 1.000 13.875 329 ASP A N 1
ATOM 6078 C CA . ASP B 1 329 ? 33.976 -38.362 29.627 1.000 14.400 329 ASP A CA 1
ATOM 6079 C C . ASP B 1 329 ? 32.641 -39.018 29.294 1.000 14.021 329 ASP A C 1
ATOM 6080 O O . ASP B 1 329 ? 31.632 -38.596 29.853 1.000 14.195 329 ASP A O 1
ATOM 6085 N N . GLY B 1 330 ? 32.640 -40.040 28.441 1.000 14.836 330 GLY A N 1
ATOM 6086 C CA . GLY B 1 330 ? 31.456 -40.906 28.250 1.000 14.806 330 GLY A CA 1
ATOM 6087 C C . GLY B 1 330 ? 30.894 -41.408 29.584 1.000 13.795 330 GLY A C 1
ATOM 6088 O O . GLY B 1 330 ? 29.672 -41.402 29.746 1.000 13.685 330 GLY A O 1
ATOM 6089 N N . ARG B 1 331 ? 31.743 -41.849 30.516 1.000 13.436 331 ARG A N 1
ATOM 6090 C CA . ARG B 1 331 ? 31.282 -42.514 31.764 1.000 14.235 331 ARG A CA 1
ATOM 6091 C C . ARG B 1 331 ? 30.658 -41.447 32.685 1.000 14.215 331 ARG A C 1
ATOM 6092 O O . ARG B 1 331 ? 29.736 -41.787 33.449 1.000 14.835 331 ARG A O 1
ATOM 6100 N N . VAL B 1 332 ? 31.088 -40.194 32.567 1.000 13.247 332 VAL A N 1
ATOM 6101 C CA . VAL B 1 332 ? 30.510 -39.049 33.340 1.000 14.323 332 VAL A CA 1
ATOM 6102 C C . VAL B 1 332 ? 29.088 -38.749 32.819 1.000 13.994 332 VAL A C 1
ATOM 6103 O O . VAL B 1 332 ? 28.142 -38.632 33.606 1.000 12.688 332 VAL A O 1
ATOM 6107 N N . VAL B 1 333 ? 28.928 -38.621 31.511 1.000 14.294 333 VAL A N 1
ATOM 6108 C CA . VAL B 1 333 ? 27.597 -38.377 30.887 1.000 14.308 333 VAL A CA 1
ATOM 6109 C C . VAL B 1 333 ? 26.648 -39.523 31.306 1.000 14.820 333 VAL A C 1
ATOM 6110 O O . VAL B 1 333 ? 25.607 -39.236 31.945 1.000 15.598 333 VAL A O 1
ATOM 6114 N N . MET B 1 334 ? 27.058 -40.770 31.086 1.000 14.750 334 MET A N 1
ATOM 6115 C CA . MET B 1 334 ? 26.319 -41.999 31.473 1.000 16.105 334 MET A CA 1
ATOM 6116 C C . MET B 1 334 ? 26.014 -41.994 32.981 1.000 16.692 334 MET A C 1
ATOM 6117 O O . MET B 1 334 ? 24.820 -42.163 33.358 1.000 17.277 334 MET A O 1
ATOM 6122 N N . ASN B 1 335 ? 27.014 -41.833 33.845 1.000 16.584 335 ASN A N 1
ATOM 6123 C CA . ASN B 1 335 ? 26.749 -41.993 35.304 1.000 18.191 335 ASN A CA 1
ATOM 6124 C C . ASN B 1 335 ? 25.758 -40.909 35.763 1.000 17.422 335 ASN A C 1
ATOM 6125 O O . ASN B 1 335 ? 24.857 -41.229 36.577 1.000 16.239 335 ASN A O 1
ATOM 6130 N N . THR B 1 336 ? 25.868 -39.679 35.258 1.000 17.774 336 THR A N 1
ATOM 6131 C CA . THR B 1 336 ? 25.025 -38.541 35.732 1.000 16.860 336 THR A CA 1
ATOM 6132 C C . THR B 1 336 ? 23.586 -38.739 35.246 1.000 18.009 336 THR A C 1
ATOM 6133 O O . THR B 1 336 ? 22.707 -38.590 36.082 1.000 21.868 336 THR A O 1
ATOM 6137 N N . LEU B 1 337 ? 23.350 -39.144 33.995 1.000 17.474 337 LEU A N 1
ATOM 6138 C CA . LEU B 1 337 ? 21.996 -39.540 33.524 1.000 18.594 337 LEU A CA 1
ATOM 6139 C C . LEU B 1 337 ? 21.426 -40.629 34.453 1.000 19.535 337 LEU A C 1
ATOM 6140 O O . LEU B 1 337 ? 20.210 -40.513 34.862 1.000 16.515 337 LEU A O 1
ATOM 6145 N N . ALA B 1 338 ? 22.238 -41.663 34.744 1.000 18.540 338 ALA A N 1
ATOM 6146 C CA . ALA B 1 338 ? 21.848 -42.795 35.624 1.000 18.807 338 ALA A CA 1
ATOM 6147 C C . ALA B 1 338 ? 21.361 -42.233 36.957 1.000 19.825 338 ALA A C 1
ATOM 6148 O O . ALA B 1 338 ? 20.279 -42.647 37.419 1.000 19.759 338 ALA A O 1
ATOM 6150 N N . GLN B 1 339 ? 22.126 -41.299 37.532 1.000 20.627 339 GLN A N 1
ATOM 6151 C CA . GLN B 1 339 ? 21.822 -40.685 38.849 1.000 20.182 339 GLN A CA 1
ATOM 6152 C C . GLN B 1 339 ? 20.536 -39.860 38.733 1.000 21.992 339 GLN A C 1
ATOM 6153 O O . GLN B 1 339 ? 19.736 -39.884 39.680 1.000 23.817 339 GLN A O 1
ATOM 6159 N N . ARG B 1 340 ? 20.325 -39.164 37.615 1.000 22.338 340 ARG A N 1
ATOM 6160 C CA . ARG B 1 340 ? 19.116 -38.321 37.421 1.000 22.978 340 ARG A CA 1
ATOM 6161 C C . ARG B 1 340 ? 17.866 -39.216 37.427 1.000 23.485 340 ARG A C 1
ATOM 6162 O O . ARG B 1 340 ? 16.842 -38.796 37.980 1.000 25.811 340 ARG A O 1
ATOM 6170 N N . TRP B 1 341 ? 17.938 -40.419 36.860 1.000 22.933 341 TRP A N 1
ATOM 6171 C CA . TRP B 1 341 ? 16.772 -41.330 36.807 1.000 22.519 341 TRP A CA 1
ATOM 6172 C C . TRP B 1 341 ? 16.605 -42.059 38.136 1.000 21.608 341 TRP A C 1
ATOM 6173 O O . TRP B 1 341 ? 15.467 -42.266 38.515 1.000 19.823 341 TRP A O 1
ATOM 6184 N N . LEU B 1 342 ? 17.680 -42.364 38.865 1.000 23.501 342 LEU A N 1
ATOM 6185 C CA . LEU B 1 342 ? 17.533 -43.009 40.198 1.000 23.591 342 LEU A CA 1
ATOM 6186 C C . LEU B 1 342 ? 16.968 -41.999 41.184 1.000 25.769 342 LEU A C 1
ATOM 6187 O O . LEU B 1 342 ? 15.995 -42.340 41.857 1.000 24.764 342 LEU A O 1
ATOM 6192 N N . TYR B 1 343 ? 17.596 -40.828 41.280 1.000 28.123 343 TYR A N 1
ATOM 6193 C CA . TYR B 1 343 ? 17.241 -39.785 42.271 1.000 30.790 343 TYR A CA 1
ATOM 6194 C C . TYR B 1 343 ? 15.818 -39.291 41.981 1.000 29.118 343 TYR A C 1
ATOM 6195 O O . TYR B 1 343 ? 14.992 -39.336 42.879 1.000 30.343 343 TYR A O 1
ATOM 6204 N N . LEU B 1 344 ? 15.516 -38.876 40.751 1.000 30.855 344 LEU A N 1
ATOM 6205 C CA . LEU B 1 344 ? 14.285 -38.089 40.453 1.000 31.879 344 LEU A CA 1
ATOM 6206 C C . LEU B 1 344 ? 13.268 -38.882 39.627 1.000 34.504 344 LEU A C 1
ATOM 6207 O O . LEU B 1 344 ? 12.268 -38.253 39.193 1.000 34.910 344 LEU A O 1
ATOM 6212 N N . GLY B 1 345 ? 13.488 -40.190 39.429 1.000 35.907 345 GLY A N 1
ATOM 6213 C CA . GLY B 1 345 ? 12.632 -41.055 38.587 1.000 36.780 345 GLY A CA 1
ATOM 6214 C C . GLY B 1 345 ? 11.265 -41.381 39.187 1.000 38.823 345 GLY A C 1
ATOM 6215 O O . GLY B 1 345 ? 10.419 -41.882 38.430 1.000 40.150 345 GLY A O 1
ATOM 6216 N N . GLY B 1 346 ? 11.042 -41.158 40.489 1.000 40.769 346 GLY A N 1
ATOM 6217 C CA . GLY B 1 346 ? 9.733 -41.400 41.132 1.000 41.919 346 GLY A CA 1
ATOM 6218 C C . GLY B 1 346 ? 9.482 -42.877 41.402 1.000 41.986 346 GLY A C 1
ATOM 6219 O O . GLY B 1 346 ? 10.462 -43.660 41.351 1.000 41.279 346 GLY A O 1
ATOM 6220 N N . GLU B 1 347 ? 8.225 -43.255 41.669 1.000 41.772 347 GLU A N 1
ATOM 6221 C CA . GLU B 1 347 ? 7.860 -44.549 42.327 1.000 43.448 347 GLU A CA 1
ATOM 6222 C C . GLU B 1 347 ? 8.158 -45.739 41.395 1.000 37.308 347 GLU A C 1
ATOM 6223 O O . GLU B 1 347 ? 8.562 -46.801 41.910 1.000 40.959 347 GLU A O 1
ATOM 6229 N N . ALA B 1 348 ? 8.043 -45.573 40.082 1.000 30.962 348 ALA A N 1
ATOM 6230 C CA . ALA B 1 348 ? 8.387 -46.629 39.101 1.000 30.629 348 ALA A CA 1
ATOM 6231 C C . ALA B 1 348 ? 9.869 -47.053 39.208 1.000 30.065 348 ALA A C 1
ATOM 6232 O O . ALA B 1 348 ? 10.159 -48.198 38.819 1.000 28.631 348 ALA A O 1
ATOM 6234 N N . MET B 1 349 ? 10.766 -46.189 39.715 1.000 28.586 349 MET A N 1
ATOM 6235 C CA . MET B 1 349 ? 12.228 -46.461 39.843 1.000 26.660 349 MET A CA 1
ATOM 6236 C C . MET B 1 349 ? 12.580 -47.025 41.222 1.000 24.490 349 MET A C 1
ATOM 6237 O O . MET B 1 349 ? 13.774 -47.326 41.451 1.000 23.171 349 MET A O 1
ATOM 6242 N N . GLN B 1 350 ? 11.600 -47.149 42.117 1.000 23.145 350 GLN A N 1
ATOM 6243 C CA . GLN B 1 350 ? 11.820 -47.639 43.502 1.000 22.844 350 GLN A CA 1
ATOM 6244 C C . GLN B 1 350 ? 12.397 -49.051 43.479 1.000 21.234 350 GLN A C 1
ATOM 6245 O O . GLN B 1 350 ? 13.284 -49.354 44.273 1.000 22.183 350 GLN A O 1
ATOM 6251 N N . PRO B 1 351 ? 11.920 -49.984 42.625 1.000 21.901 351 PRO A N 1
ATOM 6252 C CA . PRO B 1 351 ? 12.570 -51.301 42.523 1.000 21.164 351 PRO A CA 1
ATOM 6253 C C . PRO B 1 351 ? 14.069 -51.201 42.190 1.000 20.437 351 PRO A C 1
ATOM 6254 O O . PRO B 1 351 ? 14.849 -51.891 42.811 1.000 20.987 351 PRO A O 1
ATOM 6258 N N . LEU B 1 352 ? 14.468 -50.310 41.283 1.000 19.760 352 LEU A N 1
ATOM 6259 C CA . LEU B 1 352 ? 15.908 -50.130 40.960 1.000 21.456 352 LEU A CA 1
ATOM 6260 C C . LEU B 1 352 ? 16.647 -49.475 42.130 1.000 21.259 352 LEU A C 1
ATOM 6261 O O . LEU B 1 352 ? 17.831 -49.827 42.333 1.000 21.422 352 LEU A O 1
ATOM 6266 N N . ARG B 1 353 ? 16.001 -48.550 42.850 1.000 21.354 353 ARG A N 1
ATOM 6267 C CA . ARG B 1 353 ? 16.627 -47.893 44.027 1.000 21.447 353 ARG A CA 1
ATOM 6268 C C . ARG B 1 353 ? 16.918 -49.000 45.039 1.000 20.670 353 ARG A C 1
ATOM 6269 O O . ARG B 1 353 ? 18.011 -49.011 45.583 1.000 20.910 353 ARG A O 1
ATOM 6277 N N . GLU B 1 354 ? 15.983 -49.927 45.220 1.000 21.701 354 GLU A N 1
ATOM 6278 C CA . GLU B 1 354 ? 16.101 -51.027 46.207 1.000 22.743 354 GLU A CA 1
ATOM 6279 C C . GLU B 1 354 ? 17.249 -51.953 45.789 1.000 20.512 354 GLU A C 1
ATOM 6280 O O . GLU B 1 354 ? 18.100 -52.267 46.648 1.000 19.493 354 GLU A O 1
ATOM 6286 N N . LEU B 1 355 ? 17.306 -52.342 44.516 1.000 20.339 355 LEU A N 1
ATOM 6287 C CA . LEU B 1 355 ? 18.413 -53.201 43.980 1.000 20.858 355 LEU A CA 1
ATOM 6288 C C . LEU B 1 355 ? 19.782 -52.539 44.210 1.000 20.154 355 LEU A C 1
ATOM 6289 O O . LEU B 1 355 ? 20.694 -53.202 44.710 1.000 20.444 355 LEU A O 1
ATOM 6294 N N . LEU B 1 356 ? 19.940 -51.265 43.862 1.000 20.453 356 LEU A N 1
ATOM 6295 C CA . LEU B 1 356 ? 21.250 -50.588 44.045 1.000 21.235 356 LEU A CA 1
ATOM 6296 C C . LEU B 1 356 ? 21.519 -50.451 45.553 1.000 19.402 356 LEU A C 1
ATOM 6297 O O . LEU B 1 356 ? 22.670 -50.604 45.969 1.000 17.651 356 LEU A O 1
ATOM 6302 N N . GLY B 1 357 ? 20.480 -50.186 46.341 1.000 19.124 357 GLY A N 1
ATOM 6303 C CA . GLY B 1 357 ? 20.542 -50.262 47.809 1.000 19.461 357 GLY A CA 1
ATOM 6304 C C . GLY B 1 357 ? 21.175 -51.574 48.229 1.000 20.857 357 GLY A C 1
ATOM 6305 O O . GLY B 1 357 ? 22.070 -51.561 49.089 1.000 22.126 357 GLY A O 1
ATOM 6306 N N . GLU B 1 358 ? 20.758 -52.688 47.627 1.000 20.377 358 GLU A N 1
ATOM 6307 C CA . GLU B 1 358 ? 21.339 -54.005 47.975 1.000 20.465 358 GLU A CA 1
ATOM 6308 C C . GLU B 1 358 ? 22.763 -54.071 47.443 1.000 19.284 358 GLU A C 1
ATOM 6309 O O . GLU B 1 358 ? 23.630 -54.513 48.189 1.000 20.531 358 GLU A O 1
ATOM 6315 N N . LEU B 1 359 ? 23.018 -53.633 46.216 1.000 17.608 359 LEU A N 1
ATOM 6316 C CA . LEU B 1 359 ? 24.379 -53.807 45.660 1.000 16.724 359 LEU A CA 1
ATOM 6317 C C . LEU B 1 359 ? 25.419 -52.965 46.412 1.000 16.845 359 LEU A C 1
ATOM 6318 O O . LEU B 1 359 ? 26.610 -53.361 46.359 1.000 17.846 359 LEU A O 1
ATOM 6323 N N . VAL B 1 360 ? 25.083 -51.824 47.015 1.000 17.078 360 VAL A N 1
ATOM 6324 C CA . VAL B 1 360 ? 26.162 -50.945 47.568 1.000 19.106 360 VAL A CA 1
ATOM 6325 C C . VAL B 1 360 ? 26.738 -51.558 48.851 1.000 20.897 360 VAL A C 1
ATOM 6326 O O . VAL B 1 360 ? 27.784 -51.087 49.298 1.000 18.182 360 VAL A O 1
ATOM 6330 N N . ARG B 1 361 ? 26.085 -52.560 49.435 1.000 23.831 361 ARG A N 1
ATOM 6331 C CA . ARG B 1 361 ? 26.614 -53.192 50.665 1.000 25.616 361 ARG A CA 1
ATOM 6332 C C . ARG B 1 361 ? 27.879 -53.966 50.302 1.000 22.771 361 ARG A C 1
ATOM 6333 O O . ARG B 1 361 ? 28.511 -54.449 51.237 1.000 21.833 361 ARG A O 1
ATOM 6341 N N . TYR B 1 362 ? 28.242 -54.079 49.015 1.000 22.076 362 TYR A N 1
ATOM 6342 C CA . TYR B 1 362 ? 29.520 -54.713 48.578 1.000 22.393 362 TYR A CA 1
ATOM 6343 C C . TYR B 1 362 ? 30.599 -53.641 48.452 1.000 23.650 362 TYR A C 1
ATOM 6344 O O . TYR B 1 362 ? 30.410 -52.644 47.756 1.000 27.416 362 TYR A O 1
ATOM 6353 N N . PRO B 1 363 ? 31.766 -53.793 49.114 1.000 22.693 363 PRO A N 1
ATOM 6354 C CA . PRO B 1 363 ? 32.843 -52.816 48.977 1.000 22.396 363 PRO A CA 1
ATOM 6355 C C . PRO B 1 363 ? 33.181 -52.474 47.517 1.000 22.288 363 PRO A C 1
ATOM 6356 O O . PRO B 1 363 ? 33.422 -51.311 47.233 1.000 23.645 363 PRO A O 1
ATOM 6360 N N . ASP B 1 364 ? 33.217 -53.467 46.626 1.000 19.935 364 ASP A N 1
ATOM 6361 C CA . ASP B 1 364 ? 33.761 -53.230 45.266 1.000 19.647 364 ASP A CA 1
ATOM 6362 C C . ASP B 1 364 ? 32.751 -52.378 44.471 1.000 18.623 364 ASP A C 1
ATOM 6363 O O . ASP B 1 364 ? 33.206 -51.618 43.613 1.000 18.200 364 ASP A O 1
ATOM 6368 N N . VAL B 1 365 ? 31.455 -52.388 44.801 1.000 18.292 365 VAL A N 1
ATOM 6369 C CA . VAL B 1 365 ? 30.494 -51.510 44.073 1.000 17.449 365 VAL A CA 1
ATOM 6370 C C . VAL B 1 365 ? 30.572 -50.099 44.665 1.000 18.710 365 VAL A C 1
ATOM 6371 O O . VAL B 1 365 ? 30.621 -49.163 43.855 1.000 20.032 365 VAL A O 1
ATOM 6375 N N . GLN B 1 366 ? 30.736 -49.935 45.978 1.000 20.416 366 GLN A N 1
ATOM 6376 C CA . GLN B 1 366 ? 31.034 -48.611 46.591 1.000 22.005 366 GLN A CA 1
ATOM 6377 C C . GLN B 1 366 ? 32.224 -47.980 45.861 1.000 21.607 366 GLN A C 1
ATOM 6378 O O . GLN B 1 366 ? 32.073 -46.855 45.359 1.000 20.883 366 GLN A O 1
ATOM 6384 N N . GLU B 1 367 ? 33.358 -48.680 45.826 1.000 20.017 367 GLU A N 1
ATOM 6385 C CA . GLU B 1 367 ? 34.618 -48.199 45.220 1.000 20.460 367 GLU A CA 1
ATOM 6386 C C . GLU B 1 367 ? 34.400 -47.878 43.736 1.000 20.941 367 GLU A C 1
ATOM 6387 O O . GLU B 1 367 ? 34.909 -46.834 43.242 1.000 18.405 367 GLU A O 1
ATOM 6393 N N . HIS B 1 368 ? 33.669 -48.738 43.026 1.000 21.004 368 HIS A N 1
ATOM 6394 C CA . HIS B 1 368 ? 33.392 -48.535 41.586 1.000 19.608 368 HIS A CA 1
ATOM 6395 C C . HIS B 1 368 ? 32.654 -47.201 41.406 1.000 19.126 368 HIS A C 1
ATOM 6396 O O . HIS B 1 368 ? 33.107 -46.384 40.593 1.000 21.023 368 HIS A O 1
ATOM 6403 N N . LEU B 1 369 ? 31.573 -46.968 42.136 1.000 18.936 369 LEU A N 1
ATOM 6404 C CA . LEU B 1 369 ? 30.749 -45.727 42.009 1.000 19.184 369 LEU A CA 1
ATOM 6405 C C . LEU B 1 369 ? 31.598 -44.512 42.448 1.000 19.780 369 LEU A C 1
ATOM 6406 O O . LEU B 1 369 ? 31.675 -43.499 41.712 1.000 19.265 369 LEU A O 1
ATOM 6411 N N . VAL B 1 370 ? 32.287 -44.624 43.577 1.000 18.778 370 VAL A N 1
ATOM 6412 C CA . VAL B 1 370 ? 33.149 -43.530 44.114 1.000 18.901 370 VAL A CA 1
ATOM 6413 C C . VAL B 1 370 ? 34.296 -43.257 43.137 1.000 18.492 370 VAL A C 1
ATOM 6414 O O . VAL B 1 370 ? 34.587 -42.069 42.920 1.000 16.530 370 VAL A O 1
ATOM 6418 N N . GLY B 1 371 ? 34.904 -44.307 42.564 1.000 19.380 371 GLY A N 1
ATOM 6419 C CA . GLY B 1 371 ? 35.891 -44.188 41.462 1.000 20.350 371 GLY A CA 1
ATOM 6420 C C . GLY B 1 371 ? 35.377 -43.360 40.287 1.000 20.241 371 GLY A C 1
ATOM 6421 O O . GLY B 1 371 ? 36.080 -42.420 39.865 1.000 20.476 371 GLY A O 1
ATOM 6422 N N . MET B 1 372 ? 34.194 -43.705 39.767 1.000 21.568 372 MET A N 1
ATOM 6423 C CA . MET B 1 372 ? 33.521 -43.035 38.619 1.000 21.720 372 MET A CA 1
ATOM 6424 C C . MET B 1 372 ? 33.465 -41.538 38.902 1.000 20.296 372 MET A C 1
ATOM 6425 O O . MET B 1 372 ? 33.811 -40.733 38.049 1.000 17.618 372 MET A O 1
ATOM 6430 N N . VAL B 1 373 ? 32.911 -41.210 40.058 1.000 20.572 373 VAL A N 1
ATOM 6431 C CA . VAL B 1 373 ? 32.465 -39.837 40.370 1.000 19.732 373 VAL A CA 1
ATOM 6432 C C . VAL B 1 373 ? 33.692 -38.988 40.659 1.000 18.403 373 VAL A C 1
ATOM 6433 O O . VAL B 1 373 ? 33.701 -37.854 40.164 1.000 17.730 373 VAL A O 1
ATOM 6437 N N . THR B 1 374 ? 34.682 -39.533 41.378 1.000 16.615 374 THR A N 1
ATOM 6438 C CA . THR B 1 374 ? 35.863 -38.778 41.862 1.000 16.398 374 THR A CA 1
ATOM 6439 C C . THR B 1 374 ? 36.906 -38.570 40.765 1.000 17.111 374 THR A C 1
ATOM 6440 O O . THR B 1 374 ? 37.769 -37.661 40.937 1.000 16.557 374 THR A O 1
ATOM 6444 N N . GLY B 1 375 ? 36.888 -39.409 39.729 1.000 16.466 375 GLY A N 1
ATOM 6445 C CA . GLY B 1 375 ? 37.939 -39.394 38.704 1.000 16.306 375 GLY A CA 1
ATOM 6446 C C . GLY B 1 375 ? 39.142 -40.229 39.102 1.000 16.129 375 GLY A C 1
ATOM 6447 O O . GLY B 1 375 ? 40.113 -40.228 38.342 1.000 15.115 375 GLY A O 1
ATOM 6448 N N . LEU B 1 376 ? 39.068 -40.972 40.203 1.000 17.540 376 LEU A N 1
ATOM 6449 C CA . LEU B 1 376 ? 40.237 -41.717 40.744 1.000 19.463 376 LEU A CA 1
ATOM 6450 C C . LEU B 1 376 ? 40.339 -43.131 40.148 1.000 20.505 376 LEU A C 1
ATOM 6451 O O . LEU B 1 376 ? 41.354 -43.778 40.395 1.000 19.018 376 LEU A O 1
ATOM 6456 N N . ASP B 1 377 ? 39.361 -43.573 39.354 1.000 21.018 377 ASP A N 1
ATOM 6457 C CA . ASP B 1 377 ? 39.351 -44.933 38.746 1.000 22.090 377 ASP A CA 1
ATOM 6458 C C . ASP B 1 377 ? 40.084 -44.919 37.400 1.000 22.040 377 ASP A C 1
ATOM 6459 O O . ASP B 1 377 ? 40.288 -46.003 36.854 1.000 23.113 377 ASP A O 1
ATOM 6464 N N . ILE B 1 378 ? 40.445 -43.748 36.873 1.000 22.667 378 ILE A N 1
ATOM 6465 C CA . ILE B 1 378 ? 40.818 -43.621 35.435 1.000 22.838 378 ILE A CA 1
ATOM 6466 C C . ILE B 1 378 ? 42.055 -44.479 35.165 1.000 23.851 378 ILE A C 1
ATOM 6467 O O . ILE B 1 378 ? 43.069 -44.301 35.877 1.000 24.576 378 ILE A O 1
ATOM 6472 N N . ARG B 1 379 ? 41.962 -45.374 34.180 1.000 25.184 379 ARG A N 1
ATOM 6473 C CA . ARG B 1 379 ? 43.080 -46.240 33.724 1.000 26.790 379 ARG A CA 1
ATOM 6474 C C . ARG B 1 379 ? 43.218 -46.138 32.203 1.000 26.158 379 ARG A C 1
ATOM 6475 O O . ARG B 1 379 ? 42.329 -46.632 31.486 1.000 27.062 379 ARG A O 1
ATOM 6483 N N . TYR B 1 380 ? 44.337 -45.591 31.734 1.000 25.570 380 TYR A N 1
ATOM 6484 C CA . TYR B 1 380 ? 44.669 -45.467 30.292 1.000 25.409 380 TYR A CA 1
ATOM 6485 C C . TYR B 1 380 ? 45.413 -46.712 29.781 1.000 26.221 380 TYR A C 1
ATOM 6486 O O . TYR B 1 380 ? 46.231 -47.305 30.510 1.000 25.743 380 TYR A O 1
ATOM 6495 N N . ASP B 1 381 ? 45.120 -47.101 28.537 1.000 26.234 381 ASP A N 1
ATOM 6496 C CA . ASP B 1 381 ? 45.871 -48.147 27.808 1.000 26.336 381 ASP A CA 1
ATOM 6497 C C . ASP B 1 381 ? 47.315 -47.673 27.629 1.000 26.225 381 ASP A C 1
ATOM 6498 O O . ASP B 1 381 ? 47.556 -46.711 26.864 1.000 25.340 381 ASP A O 1
ATOM 6503 N N . VAL B 1 382 ? 48.243 -48.316 28.333 1.000 25.941 382 VAL A N 1
ATOM 6504 C CA . VAL B 1 382 ? 49.703 -48.032 28.259 1.000 25.846 382 VAL A CA 1
ATOM 6505 C C . VAL B 1 382 ? 50.427 -49.296 27.794 1.000 29.535 382 VAL A C 1
ATOM 6506 O O . VAL B 1 382 ? 51.670 -49.291 27.763 1.000 30.253 382 VAL A O 1
ATOM 6510 N N . GLY B 1 383 ? 49.680 -50.334 27.422 1.000 35.204 383 GLY A N 1
ATOM 6511 C CA . GLY B 1 383 ? 50.236 -51.582 26.865 1.000 37.219 383 GLY A CA 1
ATOM 6512 C C . GLY B 1 383 ? 50.342 -52.646 27.931 1.000 40.431 383 GLY A C 1
ATOM 6513 O O . GLY B 1 383 ? 49.737 -52.459 28.993 1.000 39.787 383 GLY A O 1
ATOM 6514 N N . ALA B 1 384 ? 51.150 -53.682 27.671 1.000 46.707 384 ALA A N 1
ATOM 6515 C CA . ALA B 1 384 ? 51.215 -54.951 28.439 1.000 45.655 384 ALA A CA 1
ATOM 6516 C C . ALA B 1 384 ? 51.705 -54.690 29.866 1.000 43.195 384 ALA A C 1
ATOM 6517 O O . ALA B 1 384 ? 52.562 -53.821 30.058 1.000 43.827 384 ALA A O 1
ATOM 6519 N N . GLY B 1 385 ? 51.167 -55.441 30.824 1.000 47.193 385 GLY A N 1
ATOM 6520 C CA . GLY B 1 385 ? 51.510 -55.363 32.257 1.000 47.701 385 GLY A CA 1
ATOM 6521 C C . GLY B 1 385 ? 50.249 -55.464 33.083 1.000 51.598 385 GLY A C 1
ATOM 6522 O O . GLY B 1 385 ? 49.211 -54.962 32.618 1.000 53.265 385 GLY A O 1
ATOM 6523 N N . GLU B 1 386 ? 50.313 -56.116 34.242 1.000 54.804 386 GLU A N 1
ATOM 6524 C CA . GLU B 1 386 ? 49.112 -56.390 35.075 1.000 57.227 386 GLU A CA 1
ATOM 6525 C C . GLU B 1 386 ? 49.282 -55.756 36.462 1.000 53.197 386 GLU A C 1
ATOM 6526 O O . GLU B 1 386 ? 48.320 -55.861 37.249 1.000 51.675 386 GLU A O 1
ATOM 6532 N N . HIS B 1 387 ? 50.412 -55.087 36.740 1.000 46.149 387 HIS A N 1
ATOM 6533 C CA . HIS B 1 387 ? 50.631 -54.321 37.998 1.000 47.742 387 HIS A CA 1
ATOM 6534 C C . HIS B 1 387 ? 49.514 -53.286 38.172 1.000 47.418 387 HIS A C 1
ATOM 6535 O O . HIS B 1 387 ? 49.188 -52.577 37.228 1.000 52.382 387 HIS A O 1
ATOM 6542 N N . PRO B 1 388 ? 48.875 -53.146 39.359 1.000 46.512 388 PRO A N 1
ATOM 6543 C CA . PRO B 1 388 ? 47.678 -52.307 39.496 1.000 45.795 388 PRO A CA 1
ATOM 6544 C C . PRO B 1 388 ? 47.881 -50.789 39.299 1.000 42.448 388 PRO A C 1
ATOM 6545 O O . PRO B 1 388 ? 46.905 -50.091 39.125 1.000 39.712 388 PRO A O 1
ATOM 6549 N N . LEU B 1 389 ? 49.126 -50.313 39.329 1.000 38.718 389 LEU A N 1
ATOM 6550 C CA . LEU B 1 389 ? 49.455 -48.872 39.184 1.000 39.457 389 LEU A CA 1
ATOM 6551 C C . LEU B 1 389 ? 49.447 -48.447 37.706 1.000 36.295 389 LEU A C 1
ATOM 6552 O O . LEU B 1 389 ? 49.204 -47.266 37.457 1.000 35.225 389 LEU A O 1
ATOM 6557 N N . LEU B 1 390 ? 49.716 -49.363 36.767 1.000 33.814 390 LEU A N 1
ATOM 6558 C CA . LEU B 1 390 ? 49.899 -49.054 35.317 1.000 31.974 390 LEU A CA 1
ATOM 6559 C C . LEU B 1 390 ? 48.652 -48.367 34.742 1.000 28.592 390 LEU A C 1
ATOM 6560 O O . LEU B 1 390 ? 47.532 -48.860 34.952 1.000 26.960 390 LEU A O 1
ATOM 6565 N N . GLY B 1 391 ? 48.860 -47.271 34.014 1.000 26.624 391 GLY A N 1
ATOM 6566 C CA . GLY B 1 391 ? 47.792 -46.491 33.364 1.000 26.571 391 GLY A CA 1
ATOM 6567 C C . GLY B 1 391 ? 46.972 -45.662 34.350 1.000 25.020 391 GLY A C 1
ATOM 6568 O O . GLY B 1 391 ? 46.085 -44.934 33.872 1.000 22.426 391 GLY A O 1
ATOM 6569 N N . ARG B 1 392 ? 47.246 -45.765 35.659 1.000 24.111 392 ARG A N 1
ATOM 6570 C CA . ARG B 1 392 ? 46.550 -45.014 36.741 1.000 25.454 392 ARG A CA 1
ATOM 6571 C C . ARG B 1 392 ? 47.397 -43.816 37.175 1.000 24.284 392 ARG A C 1
ATOM 6572 O O . ARG B 1 392 ? 48.616 -43.813 36.890 1.000 25.354 392 ARG A O 1
ATOM 6580 N N . ARG B 1 393 ? 46.754 -42.830 37.807 1.000 23.967 393 ARG A N 1
ATOM 6581 C CA . ARG B 1 393 ? 47.390 -41.614 38.383 1.000 25.675 393 ARG A CA 1
ATOM 6582 C C . ARG B 1 393 ? 48.514 -42.052 39.344 1.000 27.117 393 ARG A C 1
ATOM 6583 O O . ARG B 1 393 ? 48.343 -43.060 40.072 1.000 24.294 393 ARG A O 1
ATOM 6591 N N . ILE B 1 394 ? 49.613 -41.307 39.440 1.000 29.671 394 ILE A N 1
ATOM 6592 C CA . ILE B 1 394 ? 50.600 -41.600 40.519 1.000 30.886 394 ILE A CA 1
ATOM 6593 C C . ILE B 1 394 ? 50.082 -40.977 41.814 1.000 32.630 394 ILE A C 1
ATOM 6594 O O . ILE B 1 394 ? 49.731 -39.797 41.844 1.000 29.435 394 ILE A O 1
ATOM 6599 N N . PRO B 1 395 ? 49.935 -41.761 42.910 1.000 34.549 395 PRO A N 1
ATOM 6600 C CA . PRO B 1 395 ? 49.426 -41.216 44.170 1.000 36.611 395 PRO A CA 1
ATOM 6601 C C . PRO B 1 395 ? 50.418 -40.208 44.763 1.000 37.055 395 PRO A C 1
ATOM 6602 O O . PRO B 1 395 ? 51.619 -40.356 44.531 1.000 33.495 395 PRO A O 1
ATOM 6606 N N . ASN B 1 396 ? 49.893 -39.207 45.474 1.000 36.627 396 ASN A N 1
ATOM 6607 C CA . ASN B 1 396 ? 50.725 -38.214 46.194 1.000 40.984 396 ASN A CA 1
ATOM 6608 C C . ASN B 1 396 ? 51.369 -38.877 47.422 1.000 46.190 396 ASN A C 1
ATOM 6609 O O . ASN B 1 396 ? 50.675 -39.065 48.434 1.000 44.194 396 ASN A O 1
ATOM 6614 N N . GLN B 1 397 ? 52.657 -39.207 47.322 1.000 52.565 397 GLN A N 1
ATOM 6615 C CA . GLN B 1 397 ? 53.453 -39.850 48.397 1.000 58.397 397 GLN A CA 1
ATOM 6616 C C . GLN B 1 397 ? 54.560 -38.902 48.871 1.000 63.580 397 GLN A C 1
ATOM 6617 O O . GLN B 1 397 ? 54.916 -37.971 48.120 1.000 66.509 397 GLN A O 1
ATOM 6623 N N . GLU B 1 398 ? 55.065 -39.140 50.085 1.000 66.034 398 GLU A N 1
ATOM 6624 C CA . GLU B 1 398 ? 56.264 -38.481 50.660 1.000 65.412 398 GLU A CA 1
ATOM 6625 C C . GLU B 1 398 ? 57.493 -39.198 50.076 1.000 64.056 398 GLU A C 1
ATOM 6626 O O . GLU B 1 398 ? 57.382 -40.407 49.785 1.000 59.105 398 GLU A O 1
ATOM 6632 N N . LEU B 1 399 ? 58.597 -38.472 49.858 1.000 67.843 399 LEU A N 1
ATOM 6633 C CA . LEU B 1 399 ? 59.869 -39.003 49.282 1.000 73.274 399 LEU A CA 1
ATOM 6634 C C . LEU B 1 399 ? 61.061 -38.653 50.194 1.000 74.238 399 LEU A C 1
ATOM 6635 O O . LEU B 1 399 ? 60.931 -37.723 51.022 1.000 71.400 399 LEU A O 1
ATOM 6640 N N . VAL B 1 400 ? 62.179 -39.380 50.046 1.000 71.490 400 VAL A N 1
ATOM 6641 C CA . VAL B 1 400 ? 63.473 -39.123 50.754 1.000 68.570 400 VAL A CA 1
ATOM 6642 C C . VAL B 1 400 ? 64.629 -39.506 49.816 1.000 63.761 400 VAL A C 1
ATOM 6643 O O . VAL B 1 400 ? 65.401 -38.583 49.451 1.000 54.594 400 VAL A O 1
ATOM 6647 N N . GLY B 1 407 ? 66.248 -33.128 51.378 1.000 64.941 407 GLY A N 1
ATOM 6648 C CA . GLY B 1 407 ? 66.219 -34.459 52.020 1.000 65.315 407 GLY A CA 1
ATOM 6649 C C . GLY B 1 407 ? 64.940 -35.210 51.702 1.000 67.242 407 GLY A C 1
ATOM 6650 O O . GLY B 1 407 ? 65.028 -36.389 51.304 1.000 70.635 407 GLY A O 1
ATOM 6651 N N . LYS B 1 408 ? 63.792 -34.546 51.859 1.000 65.746 408 LYS A N 1
ATOM 6652 C CA . LYS B 1 408 ? 62.453 -35.136 51.602 1.000 67.641 408 LYS A CA 1
ATOM 6653 C C . LYS B 1 408 ? 61.643 -34.211 50.684 1.000 61.551 408 LYS A C 1
ATOM 6654 O O . LYS B 1 408 ? 61.932 -32.990 50.661 1.000 55.262 408 LYS A O 1
ATOM 6660 N N . SER B 1 409 ? 60.660 -34.791 49.979 1.000 58.490 409 SER A N 1
ATOM 6661 C CA . SER B 1 409 ? 59.784 -34.134 48.970 1.000 55.380 409 SER A CA 1
ATOM 6662 C C . SER B 1 409 ? 58.424 -34.848 48.904 1.000 52.136 409 SER A C 1
ATOM 6663 O O . SER B 1 409 ? 58.137 -35.672 49.804 1.000 45.664 409 SER A O 1
ATOM 6666 N N . THR B 1 410 ? 57.631 -34.539 47.865 1.000 53.724 410 THR A N 1
ATOM 6667 C CA . THR B 1 410 ? 56.407 -35.284 47.434 1.000 49.548 410 THR A CA 1
ATOM 6668 C C . THR B 1 410 ? 56.480 -35.605 45.931 1.000 44.296 410 THR A C 1
ATOM 6669 O O . THR B 1 410 ? 57.049 -34.787 45.160 1.000 41.378 410 THR A O 1
ATOM 6673 N N . THR B 1 411 ? 55.919 -36.754 45.532 1.000 40.251 411 THR A N 1
ATOM 6674 C CA . THR B 1 411 ? 55.734 -37.153 44.111 1.000 37.033 411 THR A CA 1
ATOM 6675 C C . THR B 1 411 ? 55.068 -36.003 43.359 1.000 34.693 411 THR A C 1
ATOM 6676 O O . THR B 1 411 ? 55.530 -35.722 42.257 1.000 36.729 411 THR A O 1
ATOM 6680 N N . PHE B 1 412 ? 54.067 -35.342 43.951 1.000 33.848 412 PHE A N 1
ATOM 6681 C CA . PHE B 1 412 ? 53.288 -34.245 43.309 1.000 34.200 412 PHE A CA 1
ATOM 6682 C C . PHE B 1 412 ? 54.137 -32.979 43.148 1.000 35.154 412 PHE A C 1
ATOM 6683 O O . PHE B 1 412 ? 53.958 -32.265 42.118 1.000 31.653 412 PHE A O 1
ATOM 6691 N N . GLU B 1 413 ? 54.972 -32.671 44.152 1.000 36.832 413 GLU A N 1
ATOM 6692 C CA . GLU B 1 413 ? 55.858 -31.472 44.156 1.000 38.106 413 GLU A CA 1
ATOM 6693 C C . GLU B 1 413 ? 56.787 -31.559 42.935 1.000 36.611 413 GLU A C 1
ATOM 6694 O O . GLU B 1 413 ? 57.074 -30.509 42.336 1.000 38.340 413 GLU A O 1
ATOM 6696 N N . GLN B 1 414 ? 57.168 -32.778 42.540 1.000 35.697 414 GLN A N 1
ATOM 6697 C CA . GLN B 1 414 ? 58.026 -33.064 41.359 1.000 36.722 414 GLN A CA 1
ATOM 6698 C C . GLN B 1 414 ? 57.282 -32.902 40.022 1.000 34.285 414 GLN A C 1
ATOM 6699 O O . GLN B 1 414 ? 57.985 -32.942 39.005 1.000 32.138 414 GLN A O 1
ATOM 6705 N N . LEU B 1 415 ? 55.943 -32.752 40.002 1.000 32.181 415 LEU A N 1
ATOM 6706 C CA . LEU B 1 415 ? 55.139 -32.675 38.743 1.000 31.013 415 LEU A CA 1
ATOM 6707 C C . LEU B 1 415 ? 54.791 -31.225 38.375 1.000 30.744 415 LEU A C 1
ATOM 6708 O O . LEU B 1 415 ? 54.163 -31.070 37.310 1.000 27.418 415 LEU A O 1
ATOM 6713 N N . HIS B 1 416 ? 55.186 -30.215 39.173 1.000 31.184 416 HIS A N 1
ATOM 6714 C CA . HIS B 1 416 ? 54.840 -28.773 38.967 1.000 31.665 416 HIS A CA 1
ATOM 6715 C C . HIS B 1 416 ? 55.377 -28.255 37.627 1.000 30.671 416 HIS A C 1
ATOM 6716 O O . HIS B 1 416 ? 54.763 -27.332 37.043 1.000 30.122 416 HIS A O 1
ATOM 6723 N N . ARG B 1 417 ? 56.501 -28.792 37.156 1.000 29.986 417 ARG A N 1
ATOM 6724 C CA . ARG B 1 417 ? 57.116 -28.359 35.871 1.000 29.125 417 ARG A CA 1
ATOM 6725 C C . ARG B 1 417 ? 56.314 -28.952 34.715 1.000 26.326 417 ARG A C 1
ATOM 6726 O O . ARG B 1 417 ? 56.430 -28.433 33.603 1.000 22.266 417 ARG A O 1
ATOM 6734 N N . GLY B 1 418 ? 55.509 -29.981 34.988 1.000 25.748 418 GLY A N 1
ATOM 6735 C CA . GLY B 1 418 ? 54.614 -30.586 33.987 1.000 28.212 418 GLY A CA 1
ATOM 6736 C C . GLY B 1 418 ? 55.400 -31.314 32.913 1.000 29.611 418 GLY A C 1
ATOM 6737 O O . GLY B 1 418 ? 55.019 -31.202 31.733 1.000 30.174 418 GLY A O 1
ATOM 6738 N N . ARG B 1 419 ? 56.476 -31.997 33.315 1.000 31.059 419 ARG A N 1
ATOM 6739 C CA . ARG B 1 419 ? 57.323 -32.844 32.438 1.000 31.901 419 ARG A CA 1
ATOM 6740 C C . ARG B 1 419 ? 57.155 -34.300 32.879 1.000 28.592 419 ARG A C 1
ATOM 6741 O O . ARG B 1 419 ? 56.712 -34.528 34.011 1.000 26.124 419 ARG A O 1
ATOM 6749 N N . GLY B 1 420 ? 57.464 -35.251 32.000 1.000 29.595 420 GLY A N 1
ATOM 6750 C CA . GLY B 1 420 ? 57.592 -36.670 32.383 1.000 27.699 420 GLY A CA 1
ATOM 6751 C C . GLY B 1 420 ? 58.587 -36.796 33.518 1.000 27.954 420 GLY A C 1
ATOM 6752 O O . GLY B 1 420 ? 59.522 -35.984 33.566 1.000 28.143 420 GLY A O 1
ATOM 6753 N N . VAL B 1 421 ? 58.383 -37.747 34.421 1.000 28.370 421 VAL A N 1
ATOM 6754 C CA . VAL B 1 421 ? 59.307 -37.991 35.558 1.000 30.693 421 VAL A CA 1
ATOM 6755 C C . VAL B 1 421 ? 59.621 -39.479 35.657 1.000 30.792 421 VAL A C 1
ATOM 6756 O O . VAL B 1 421 ? 58.671 -40.277 35.707 1.000 28.530 421 VAL A O 1
ATOM 6760 N N . LEU B 1 422 ? 60.910 -39.831 35.699 1.000 34.254 422 LEU A N 1
ATOM 6761 C CA . LEU B 1 422 ? 61.354 -41.193 36.102 1.000 37.825 422 LEU A CA 1
ATOM 6762 C C . LEU B 1 422 ? 61.609 -41.155 37.609 1.000 38.023 422 LEU A C 1
ATOM 6763 O O . LEU B 1 422 ? 62.588 -40.493 38.024 1.000 39.844 422 LEU A O 1
ATOM 6768 N N . PHE B 1 423 ? 60.705 -41.739 38.397 1.000 39.132 423 PHE A N 1
ATOM 6769 C CA . PHE B 1 423 ? 60.871 -41.906 39.861 1.000 40.195 423 PHE A CA 1
ATOM 6770 C C . PHE B 1 423 ? 61.732 -43.146 40.087 1.000 44.868 423 PHE A C 1
ATOM 6771 O O . PHE B 1 423 ? 61.228 -44.280 39.894 1.000 42.477 423 PHE A O 1
ATOM 6779 N N . ALA B 1 424 ? 63.002 -42.925 40.436 1.000 50.125 424 ALA A N 1
ATOM 6780 C CA . ALA B 1 424 ? 64.003 -43.989 40.684 1.000 54.840 424 ALA A CA 1
ATOM 6781 C C . ALA B 1 424 ? 64.056 -44.280 42.191 1.000 58.055 424 ALA A C 1
ATOM 6782 O O . ALA B 1 424 ? 64.719 -43.512 42.920 1.000 57.868 424 ALA A O 1
ATOM 6784 N N . PHE B 1 425 ? 63.343 -45.322 42.642 1.000 60.414 425 PHE A N 1
ATOM 6785 C CA . PHE B 1 425 ? 63.300 -45.776 44.060 1.000 61.858 425 PHE A CA 1
ATOM 6786 C C . PHE B 1 425 ? 64.539 -46.632 44.360 1.000 59.499 425 PHE A C 1
ATOM 6787 O O . PHE B 1 425 ? 65.209 -46.316 45.359 1.000 55.446 425 PHE A O 1
ATOM 6795 N N . ASP B 1 427 ? 68.231 -46.957 44.556 1.000 59.742 427 ASP A N 1
ATOM 6796 C CA . ASP B 1 427 ? 69.722 -46.976 44.534 1.000 64.458 427 ASP A CA 1
ATOM 6797 C C . ASP B 1 427 ? 70.230 -47.178 43.095 1.000 64.937 427 ASP A C 1
ATOM 6798 O O . ASP B 1 427 ? 71.193 -46.486 42.726 1.000 64.131 427 ASP A O 1
ATOM 6800 N N . ASP B 1 428 ? 69.604 -48.079 42.321 1.000 70.762 428 ASP A N 1
ATOM 6801 C CA . ASP B 1 428 ? 69.944 -48.423 40.907 1.000 72.381 428 ASP A CA 1
ATOM 6802 C C . ASP B 1 428 ? 70.277 -47.175 40.078 1.000 72.451 428 ASP A C 1
ATOM 6803 O O . ASP B 1 428 ? 69.779 -46.081 40.409 1.000 80.438 428 ASP A O 1
ATOM 6808 N N . THR B 1 429 ? 71.062 -47.351 39.011 1.000 68.104 429 THR A N 1
ATOM 6809 C CA . THR B 1 429 ? 71.292 -46.330 37.953 1.000 69.623 429 THR A CA 1
ATOM 6810 C C . THR B 1 429 ? 70.977 -46.936 36.575 1.000 72.682 429 THR A C 1
ATOM 6811 O O . THR B 1 429 ? 71.315 -46.284 35.567 1.000 65.785 429 THR A O 1
ATOM 6815 N N . ALA B 1 430 ? 70.322 -48.108 36.531 1.000 79.709 430 ALA A N 1
ATOM 6816 C CA . ALA B 1 430 ? 69.913 -48.818 35.291 1.000 80.314 430 ALA A CA 1
ATOM 6817 C C . ALA B 1 430 ? 68.909 -47.962 34.494 1.000 78.221 430 ALA A C 1
ATOM 6818 O O . ALA B 1 430 ? 69.216 -47.599 33.327 1.000 76.973 430 ALA A O 1
ATOM 6820 N N . GLY B 1 431 ? 67.762 -47.633 35.104 1.000 68.405 431 GLY A N 1
ATOM 6821 C CA . GLY B 1 431 ? 66.715 -46.764 34.527 1.000 60.968 431 GLY A CA 1
ATOM 6822 C C . GLY B 1 431 ? 67.259 -45.397 34.115 1.000 53.655 431 GLY A C 1
ATOM 6823 O O . GLY B 1 431 ? 67.202 -45.032 32.942 1.000 47.497 431 GLY A O 1
ATOM 6824 N N . PRO B 1 432 ? 67.793 -44.593 35.065 1.000 50.369 432 PRO A N 1
ATOM 6825 C CA . PRO B 1 432 ? 68.319 -43.263 34.747 1.000 49.948 432 PRO A CA 1
ATOM 6826 C C . PRO B 1 432 ? 69.358 -43.220 33.612 1.000 49.873 432 PRO A C 1
ATOM 6827 O O . PRO B 1 432 ? 69.440 -42.203 32.951 1.000 45.406 432 PRO A O 1
ATOM 6831 N N . GLN B 1 433 ? 70.141 -44.291 33.422 1.000 54.224 433 GLN A N 1
ATOM 6832 C CA . GLN B 1 433 ? 71.127 -44.393 32.307 1.000 53.693 433 GLN A CA 1
ATOM 6833 C C . GLN B 1 433 ? 70.343 -44.557 31.002 1.000 50.089 433 GLN A C 1
ATOM 6834 O O . GLN B 1 433 ? 70.649 -43.836 30.041 1.000 47.065 433 GLN A O 1
ATOM 6836 N N . ALA B 1 434 ? 69.354 -45.461 30.991 1.000 47.425 434 ALA A N 1
ATOM 6837 C CA . ALA B 1 434 ? 68.501 -45.763 29.815 1.000 46.781 434 ALA A CA 1
ATOM 6838 C C . ALA B 1 434 ? 67.759 -44.495 29.356 1.000 45.411 434 ALA A C 1
ATOM 6839 O O . ALA B 1 434 ? 67.608 -44.336 28.131 1.000 43.721 434 ALA A O 1
ATOM 6841 N N . ALA B 1 435 ? 67.372 -43.618 30.298 1.000 44.745 435 ALA A N 1
ATOM 6842 C CA . ALA B 1 435 ? 66.568 -42.383 30.093 1.000 43.031 435 ALA A CA 1
ATOM 6843 C C . ALA B 1 435 ? 67.436 -41.200 29.643 1.000 45.194 435 ALA A C 1
ATOM 6844 O O . ALA B 1 435 ? 66.858 -40.117 29.383 1.000 42.436 435 ALA A O 1
ATOM 6846 N N . THR B 1 436 ? 68.758 -41.390 29.557 1.000 44.947 436 THR A N 1
ATOM 6847 C CA . THR B 1 436 ? 69.758 -40.350 29.181 1.000 46.186 436 THR A CA 1
ATOM 6848 C C . THR B 1 436 ? 69.316 -39.638 27.893 1.000 42.004 436 THR A C 1
ATOM 6849 O O . THR B 1 436 ? 69.408 -38.396 27.844 1.000 40.545 436 THR A O 1
ATOM 6853 N N . GLY B 1 437 ? 68.877 -40.401 26.887 1.000 40.912 437 GLY A N 1
ATOM 6854 C CA . GLY B 1 437 ? 68.427 -39.875 25.584 1.000 45.664 437 GLY A CA 1
ATOM 6855 C C . GLY B 1 437 ? 67.140 -39.051 25.675 1.000 45.317 437 GLY A C 1
ATOM 6856 O O . GLY B 1 437 ? 66.828 -38.357 24.677 1.000 45.044 437 GLY A O 1
ATOM 6857 N N . TRP B 1 438 ? 66.437 -39.095 26.820 1.000 44.749 438 TRP A N 1
ATOM 6858 C CA . TRP B 1 438 ? 65.087 -38.499 27.035 1.000 43.114 438 TRP A CA 1
ATOM 6859 C C . TRP B 1 438 ? 65.127 -37.365 28.069 1.000 44.763 438 TRP A C 1
ATOM 6860 O O . TRP B 1 438 ? 64.044 -36.963 28.575 1.000 41.279 438 TRP A O 1
ATOM 6871 N N . THR B 1 439 ? 66.318 -36.835 28.347 1.000 44.093 439 THR A N 1
ATOM 6872 C CA . THR B 1 439 ? 66.561 -35.883 29.465 1.000 41.683 439 THR A CA 1
ATOM 6873 C C . THR B 1 439 ? 65.923 -34.529 29.134 1.000 37.266 439 THR A C 1
ATOM 6874 O O . THR B 1 439 ? 65.578 -33.791 30.079 1.000 36.907 439 THR A O 1
ATOM 6878 N N . ASP B 1 440 ? 65.738 -34.215 27.850 1.000 35.184 440 ASP A N 1
ATOM 6879 C CA . ASP B 1 440 ? 65.100 -32.942 27.421 1.000 33.611 440 ASP A CA 1
ATOM 6880 C C . ASP B 1 440 ? 63.605 -32.931 27.773 1.000 34.037 440 ASP A C 1
ATOM 6881 O O . ASP B 1 440 ? 63.042 -31.824 27.783 1.000 40.053 440 ASP A O 1
ATOM 6886 N N . ARG B 1 441 ? 62.980 -34.084 28.056 1.000 33.679 441 ARG A N 1
ATOM 6887 C CA . ARG B 1 441 ? 61.502 -34.191 28.251 1.000 33.506 441 ARG A CA 1
ATOM 6888 C C . ARG B 1 441 ? 61.132 -34.946 29.529 1.000 34.934 441 ARG A C 1
ATOM 6889 O O . ARG B 1 441 ? 60.026 -34.668 30.025 1.000 35.843 441 ARG A O 1
ATOM 6897 N N . VAL B 1 442 ? 61.965 -35.901 29.984 1.000 36.622 442 VAL A N 1
ATOM 6898 C CA . VAL B 1 442 ? 61.767 -36.685 31.244 1.000 37.979 442 VAL A CA 1
ATOM 6899 C C . VAL B 1 442 ? 62.852 -36.281 32.252 1.000 39.830 442 VAL A C 1
ATOM 6900 O O . VAL B 1 442 ? 64.049 -36.343 31.897 1.000 40.606 442 VAL A O 1
ATOM 6904 N N . ASP B 1 443 ? 62.448 -35.914 33.472 1.000 37.226 443 ASP A N 1
ATOM 6905 C CA . ASP B 1 443 ? 63.359 -35.576 34.594 1.000 37.010 443 ASP A CA 1
ATOM 6906 C C . ASP B 1 443 ? 63.527 -36.809 35.478 1.000 40.377 443 ASP A C 1
ATOM 6907 O O . ASP B 1 443 ? 62.509 -37.466 35.783 1.000 42.933 443 ASP A O 1
ATOM 6912 N N . VAL B 1 444 ? 64.767 -37.094 35.875 1.000 42.215 444 VAL A N 1
ATOM 6913 C CA . VAL B 1 444 ? 65.114 -38.214 36.794 1.000 43.675 444 VAL A CA 1
ATOM 6914 C C . VAL B 1 444 ? 65.008 -37.677 38.228 1.000 43.794 444 VAL A C 1
ATOM 6915 O O . VAL B 1 444 ? 65.522 -36.583 38.512 1.000 43.715 444 VAL A O 1
ATOM 6919 N N . VAL B 1 445 ? 64.285 -38.389 39.081 1.000 43.402 445 VAL A N 1
ATOM 6920 C CA . VAL B 1 445 ? 64.188 -38.077 40.529 1.000 44.613 445 VAL A CA 1
ATOM 6921 C C . VAL B 1 445 ? 64.604 -39.342 41.274 1.000 45.632 445 VAL A C 1
ATOM 6922 O O . VAL B 1 445 ? 63.805 -40.296 41.315 1.000 42.940 445 VAL A O 1
ATOM 6926 N N . ARG B 1 446 ? 65.849 -39.366 41.755 1.000 49.577 446 ARG A N 1
ATOM 6927 C CA . ARG B 1 446 ? 66.359 -40.425 42.664 1.000 51.504 446 ARG A CA 1
ATOM 6928 C C . ARG B 1 446 ? 65.862 -40.063 44.066 1.000 53.047 446 ARG A C 1
ATOM 6929 O O . ARG B 1 446 ? 66.310 -39.032 44.601 1.000 53.188 446 ARG A O 1
ATOM 6932 N N . ALA B 1 447 ? 64.892 -40.821 44.581 1.000 53.051 447 ALA A N 1
ATOM 6933 C CA . ALA B 1 447 ? 64.267 -40.614 45.906 1.000 59.821 447 ALA A CA 1
ATOM 6934 C C . ALA B 1 447 ? 63.429 -41.844 46.256 1.000 67.647 447 ALA A C 1
ATOM 6935 O O . ALA B 1 447 ? 62.853 -42.457 45.332 1.000 71.345 447 ALA A O 1
ATOM 6937 N N . THR B 1 448 ? 63.391 -42.180 47.546 1.000 71.563 448 THR A N 1
ATOM 6938 C CA . THR B 1 448 ? 62.805 -43.428 48.096 1.000 68.885 448 THR A CA 1
ATOM 6939 C C . THR B 1 448 ? 61.462 -43.077 48.729 1.000 68.115 448 THR A C 1
ATOM 6940 O O . THR B 1 448 ? 61.326 -42.033 49.362 1.000 72.162 448 THR A O 1
ATOM 6944 N N . PRO B 1 449 ? 60.413 -43.899 48.516 1.000 64.324 449 PRO A N 1
ATOM 6945 C CA . PRO B 1 449 ? 59.140 -43.728 49.208 1.000 60.633 449 PRO A CA 1
ATOM 6946 C C . PRO B 1 449 ? 59.046 -44.570 50.486 1.000 58.719 449 PRO A C 1
ATOM 6947 O O . PRO B 1 449 ? 58.154 -44.272 51.253 1.000 63.640 449 PRO A O 1
ATOM 6951 N N . ASP B 1 456 ? 50.095 -49.704 50.610 1.000 59.303 456 ASP A N 1
ATOM 6952 C CA . ASP B 1 456 ? 51.526 -49.439 50.288 1.000 66.014 456 ASP A CA 1
ATOM 6953 C C . ASP B 1 456 ? 51.717 -49.470 48.770 1.000 66.789 456 ASP A C 1
ATOM 6954 O O . ASP B 1 456 ? 52.160 -50.469 48.214 1.000 74.288 456 ASP A O 1
ATOM 6956 N N . PRO B 1 457 ? 51.453 -48.363 48.043 1.000 64.821 457 PRO A N 1
ATOM 6957 C CA . PRO B 1 457 ? 51.167 -48.438 46.607 1.000 63.430 457 PRO A CA 1
ATOM 6958 C C . PRO B 1 457 ? 52.398 -48.631 45.705 1.000 59.515 457 PRO A C 1
ATOM 6959 O O . PRO B 1 457 ? 52.240 -49.105 44.589 1.000 54.798 457 PRO A O 1
ATOM 6963 N N . PHE B 1 458 ? 53.585 -48.272 46.201 1.000 57.155 458 PHE A N 1
ATOM 6964 C CA . PHE B 1 458 ? 54.868 -48.365 45.457 1.000 56.083 458 PHE A CA 1
ATOM 6965 C C . PHE B 1 458 ? 55.659 -49.607 45.890 1.000 56.347 458 PHE A C 1
ATOM 6966 O O . PHE B 1 458 ? 56.721 -49.858 45.302 1.000 56.783 458 PHE A O 1
ATOM 6974 N N . HIS B 1 459 ? 55.153 -50.368 46.865 1.000 58.783 459 HIS A N 1
ATOM 6975 C CA . HIS B 1 459 ? 55.840 -51.550 47.452 1.000 60.376 459 HIS A CA 1
ATOM 6976 C C . HIS B 1 459 ? 56.180 -52.551 46.342 1.000 55.607 459 HIS A C 1
ATOM 6977 O O . HIS B 1 459 ? 55.317 -52.821 45.492 1.000 54.046 459 HIS A O 1
ATOM 6984 N N . GLY B 1 460 ? 57.403 -53.077 46.348 1.000 54.558 460 GLY A N 1
ATOM 6985 C CA . GLY B 1 460 ? 57.863 -54.097 45.386 1.000 52.951 460 GLY A CA 1
ATOM 6986 C C . GLY B 1 460 ? 58.259 -53.479 44.059 1.000 51.719 460 GLY A C 1
ATOM 6987 O O . GLY B 1 460 ? 58.504 -54.234 43.113 1.000 54.037 460 GLY A O 1
ATOM 6988 N N . LEU B 1 461 ? 58.337 -52.150 43.985 1.000 53.473 461 LEU A N 1
ATOM 6989 C CA . LEU B 1 461 ? 58.757 -51.424 42.760 1.000 54.625 461 LEU A CA 1
ATOM 6990 C C . LEU B 1 461 ? 60.068 -50.699 43.059 1.000 53.132 461 LEU A C 1
ATOM 6991 O O . LEU B 1 461 ? 60.168 -50.111 44.148 1.000 57.848 461 LEU A O 1
ATOM 6996 N N . ASP B 1 462 ? 61.018 -50.746 42.123 1.000 51.209 462 ASP A N 1
ATOM 6997 C CA . ASP B 1 462 ? 62.298 -49.992 42.174 1.000 54.341 462 ASP A CA 1
ATOM 6998 C C . ASP B 1 462 ? 62.160 -48.655 41.433 1.000 54.679 462 ASP A C 1
ATOM 6999 O O . ASP B 1 462 ? 62.961 -47.754 41.741 1.000 59.915 462 ASP A O 1
ATOM 7004 N N . ALA B 1 463 ? 61.242 -48.537 40.461 1.000 52.341 463 ALA A N 1
ATOM 7005 C CA . ALA B 1 463 ? 61.020 -47.288 39.685 1.000 49.807 463 ALA A CA 1
ATOM 7006 C C . ALA B 1 463 ? 59.638 -47.244 39.007 1.000 46.849 463 ALA A C 1
ATOM 7007 O O . ALA B 1 463 ? 59.116 -48.306 38.564 1.000 42.958 463 ALA A O 1
ATOM 7009 N N . VAL B 1 464 ? 59.090 -46.024 38.921 1.000 44.736 464 VAL A N 1
ATOM 7010 C CA . VAL B 1 464 ? 57.822 -45.661 38.216 1.000 39.596 464 VAL A CA 1
ATOM 7011 C C . VAL B 1 464 ? 58.146 -44.563 37.202 1.000 36.187 464 VAL A C 1
ATOM 7012 O O . VAL B 1 464 ? 58.813 -43.587 37.571 1.000 35.131 464 VAL A O 1
ATOM 7016 N N . LEU B 1 465 ? 57.698 -44.733 35.959 1.000 35.120 465 LEU A N 1
ATOM 7017 C CA . LEU B 1 465 ? 57.738 -43.675 34.918 1.000 32.798 465 LEU A CA 1
ATOM 7018 C C . LEU B 1 465 ? 56.340 -43.078 34.799 1.000 27.966 465 LEU A C 1
ATOM 7019 O O . LEU B 1 465 ? 55.388 -43.847 34.698 1.000 23.019 465 LEU A O 1
ATOM 7024 N N . VAL B 1 466 ? 56.265 -41.751 34.755 1.000 28.107 466 VAL A N 1
ATOM 7025 C CA . VAL B 1 466 ? 54.996 -40.973 34.796 1.000 27.746 466 VAL A CA 1
ATOM 7026 C C . VAL B 1 466 ? 54.973 -40.015 33.600 1.000 24.804 466 VAL A C 1
ATOM 7027 O O . VAL B 1 466 ? 55.970 -39.309 33.371 1.000 22.066 466 VAL A O 1
ATOM 7031 N N . ARG B 1 467 ? 53.852 -40.005 32.878 1.000 23.705 467 ARG A N 1
ATOM 7032 C CA . ARG B 1 467 ? 53.566 -39.039 31.791 1.000 23.429 467 ARG A CA 1
ATOM 7033 C C . ARG B 1 467 ? 53.391 -37.659 32.405 1.000 22.173 467 ARG A C 1
ATOM 7034 O O . ARG B 1 467 ? 53.059 -37.528 33.564 1.000 23.557 467 ARG A O 1
ATOM 7042 N N . PRO B 1 468 ? 53.550 -36.569 31.648 1.000 23.333 468 PRO A N 1
ATOM 7043 C CA . PRO B 1 468 ? 53.433 -35.233 32.231 1.000 24.508 468 PRO A CA 1
ATOM 7044 C C . PRO B 1 468 ? 52.093 -34.978 32.960 1.000 23.908 468 PRO A C 1
ATOM 7045 O O . PRO B 1 468 ? 52.055 -34.059 33.761 1.000 20.829 468 PRO A O 1
ATOM 7049 N N . ASP B 1 469 ? 51.046 -35.784 32.688 1.000 22.417 469 ASP A N 1
ATOM 7050 C CA . ASP B 1 469 ? 49.687 -35.619 33.282 1.000 20.484 469 ASP A CA 1
ATOM 7051 C C . ASP B 1 469 ? 49.583 -36.360 34.625 1.000 19.679 469 ASP A C 1
ATOM 7052 O O . ASP B 1 469 ? 48.542 -36.220 35.289 1.000 18.751 469 ASP A O 1
ATOM 7057 N N . GLY B 1 470 ? 50.603 -37.130 35.014 1.000 19.672 470 GLY A N 1
ATOM 7058 C CA . GLY B 1 470 ? 50.641 -37.841 36.307 1.000 19.384 470 GLY A CA 1
ATOM 7059 C C . GLY B 1 470 ? 50.300 -39.313 36.176 1.000 19.925 470 GLY A C 1
ATOM 7060 O O . GLY B 1 470 ? 50.369 -40.022 37.188 1.000 27.702 470 GLY A O 1
ATOM 7061 N N . TYR B 1 471 ? 49.961 -39.783 34.981 1.000 19.230 471 TYR A N 1
ATOM 7062 C CA . TYR B 1 471 ? 49.522 -41.180 34.736 1.000 18.386 471 TYR A CA 1
ATOM 7063 C C . TYR B 1 471 ? 50.755 -42.052 34.506 1.000 18.331 471 TYR A C 1
ATOM 7064 O O . TYR B 1 471 ? 51.692 -41.603 33.834 1.000 15.179 471 TYR A O 1
ATOM 7073 N N . VAL B 1 472 ? 50.743 -43.249 35.111 1.000 21.086 472 VAL A N 1
ATOM 7074 C CA . VAL B 1 472 ? 51.899 -44.208 35.151 1.000 21.716 472 VAL A CA 1
ATOM 7075 C C . VAL B 1 472 ? 51.961 -44.983 33.825 1.000 22.411 472 VAL A C 1
ATOM 7076 O O . VAL B 1 472 ? 51.045 -45.789 33.550 1.000 21.988 472 VAL A O 1
ATOM 7080 N N . ALA B 1 473 ? 53.001 -44.712 33.034 1.000 24.446 473 ALA A N 1
ATOM 7081 C CA . ALA B 1 473 ? 53.260 -45.288 31.694 1.000 26.506 473 ALA A CA 1
ATOM 7082 C C . ALA B 1 473 ? 54.090 -46.571 31.794 1.000 28.155 473 ALA A C 1
ATOM 7083 O O . ALA B 1 473 ? 54.072 -47.301 30.815 1.000 27.013 473 ALA A O 1
ATOM 7085 N N . TRP B 1 474 ? 54.776 -46.820 32.918 1.000 32.348 474 TRP A N 1
ATOM 7086 C CA . TRP B 1 474 ? 55.703 -47.975 33.089 1.000 37.339 474 TRP A CA 1
ATOM 7087 C C . TRP B 1 474 ? 56.156 -48.057 34.551 1.000 39.518 474 TRP A C 1
ATOM 7088 O O . TRP B 1 474 ? 56.193 -47.008 35.219 1.000 39.533 474 TRP A O 1
ATOM 7099 N N . VAL B 1 475 ? 56.465 -49.265 35.024 1.000 42.188 475 VAL A N 1
ATOM 7100 C CA . VAL B 1 475 ? 57.010 -49.532 36.391 1.000 46.163 475 VAL A CA 1
ATOM 7101 C C . VAL B 1 475 ? 58.149 -50.543 36.269 1.000 49.819 475 VAL A C 1
ATOM 7102 O O . VAL B 1 475 ? 58.107 -51.381 35.356 1.000 49.086 475 VAL A O 1
ATOM 7106 N N . ALA B 1 476 ? 59.134 -50.463 37.160 1.000 53.340 476 ALA A N 1
ATOM 7107 C CA . ALA B 1 476 ? 60.183 -51.495 37.309 1.000 54.039 476 ALA A CA 1
ATOM 7108 C C . ALA B 1 476 ? 59.871 -52.324 38.546 1.000 55.692 476 ALA A C 1
ATOM 7109 O O . ALA B 1 476 ? 59.796 -51.771 39.643 1.000 52.621 476 ALA A O 1
ATOM 7111 N N . PRO B 1 477 ? 59.606 -53.643 38.398 1.000 59.615 477 PRO A N 1
ATOM 7112 C CA . PRO B 1 477 ? 59.752 -54.587 39.513 1.000 63.648 477 PRO A CA 1
ATOM 7113 C C . PRO B 1 477 ? 61.233 -54.828 39.881 1.000 64.664 477 PRO A C 1
ATOM 7114 O O . PRO B 1 477 ? 62.085 -54.679 39.008 1.000 61.638 477 PRO A O 1
ATOM 7118 N N . ALA B 1 478 ? 61.507 -55.184 41.149 1.000 65.064 478 ALA A N 1
ATOM 7119 C CA . ALA B 1 478 ? 62.864 -55.430 41.709 1.000 60.788 478 ALA A CA 1
ATOM 7120 C C . ALA B 1 478 ? 63.587 -56.506 40.890 1.000 54.749 478 ALA A C 1
ATOM 7121 O O . ALA B 1 478 ? 64.711 -56.203 40.459 1.000 51.249 478 ALA A O 1
ATOM 7123 N N . GLY B 1 481 ? 64.816 -54.130 36.036 1.000 42.909 481 GLY A N 1
ATOM 7124 C CA . GLY B 1 481 ? 65.787 -53.015 36.055 1.000 47.279 481 GLY A CA 1
ATOM 7125 C C . GLY B 1 481 ? 65.354 -51.859 35.161 1.000 51.416 481 GLY A C 1
ATOM 7126 O O . GLY B 1 481 ? 64.568 -51.008 35.635 1.000 55.530 481 GLY A O 1
ATOM 7127 N N . ALA B 1 482 ? 65.862 -51.812 33.923 1.000 50.704 482 ALA A N 1
ATOM 7128 C CA . ALA B 1 482 ? 65.456 -50.873 32.844 1.000 49.190 482 ALA A CA 1
ATOM 7129 C C . ALA B 1 482 ? 64.620 -51.626 31.795 1.000 50.620 482 ALA A C 1
ATOM 7130 O O . ALA B 1 482 ? 64.584 -51.187 30.618 1.000 48.972 482 ALA A O 1
ATOM 7132 N N . ALA B 1 483 ? 63.929 -52.685 32.230 1.000 50.167 483 ALA A N 1
ATOM 7133 C CA . ALA B 1 483 ? 63.211 -53.665 31.384 1.000 52.925 483 ALA A CA 1
ATOM 7134 C C . ALA B 1 483 ? 62.025 -53.009 30.661 1.000 49.018 483 ALA A C 1
ATOM 7135 O O . ALA B 1 483 ? 60.918 -53.068 31.199 1.000 53.525 483 ALA A O 1
ATOM 7137 N N . GLY B 1 484 ? 62.252 -52.458 29.464 1.000 51.041 484 GLY A N 1
ATOM 7138 C CA . GLY B 1 484 ? 61.204 -51.924 28.566 1.000 50.667 484 GLY A CA 1
ATOM 7139 C C . GLY B 1 484 ? 60.977 -50.424 28.732 1.000 49.070 484 GLY A C 1
ATOM 7140 O O . GLY B 1 484 ? 60.054 -49.894 28.085 1.000 47.036 484 GLY A O 1
ATOM 7141 N N . LEU B 1 485 ? 61.802 -49.750 29.541 1.000 49.870 485 LEU A N 1
ATOM 7142 C CA . LEU B 1 485 ? 61.744 -48.283 29.794 1.000 49.616 485 LEU A CA 1
ATOM 7143 C C . LEU B 1 485 ? 61.958 -47.509 28.483 1.000 50.389 485 LEU A C 1
ATOM 7144 O O . LEU B 1 485 ? 61.310 -46.452 28.317 1.000 49.873 485 LEU A O 1
ATOM 7149 N N . ASP B 1 486 ? 62.838 -48.003 27.603 1.000 48.072 486 ASP A N 1
ATOM 7150 C CA . ASP B 1 486 ? 63.157 -47.407 26.273 1.000 44.664 486 ASP A CA 1
ATOM 7151 C C . ASP B 1 486 ? 61.921 -47.527 25.367 1.000 42.057 486 ASP A C 1
ATOM 7152 O O . ASP B 1 486 ? 61.686 -46.600 24.552 1.000 38.754 486 ASP A O 1
ATOM 7157 N N . GLU B 1 487 ? 61.153 -48.612 25.520 1.000 40.256 487 GLU A N 1
ATOM 7158 C CA . GLU B 1 487 ? 59.871 -48.840 24.800 1.000 40.952 487 GLU A CA 1
ATOM 7159 C C . GLU B 1 487 ? 58.822 -47.829 25.281 1.000 40.771 487 GLU A C 1
ATOM 7160 O O . GLU B 1 487 ? 58.140 -47.232 24.407 1.000 37.493 487 GLU A O 1
ATOM 7166 N N . ALA B 1 488 ? 58.718 -47.634 26.604 1.000 38.358 488 ALA A N 1
ATOM 7167 C CA . ALA B 1 488 ? 57.742 -46.724 27.256 1.000 36.805 488 ALA A CA 1
ATOM 7168 C C . ALA B 1 488 ? 58.100 -45.270 26.930 1.000 35.945 488 ALA A C 1
ATOM 7169 O O . ALA B 1 488 ? 57.188 -44.532 26.549 1.000 38.075 488 ALA A O 1
ATOM 7171 N N . LEU B 1 489 ? 59.377 -44.890 27.023 1.000 35.542 489 LEU A N 1
ATOM 7172 C CA . LEU B 1 489 ? 59.846 -43.508 26.723 1.000 36.183 489 LEU A CA 1
ATOM 7173 C C . LEU B 1 489 ? 59.538 -43.140 25.261 1.000 38.403 489 LEU A C 1
ATOM 7174 O O . LEU B 1 489 ? 59.094 -42.003 25.018 1.000 37.076 489 LEU A O 1
ATOM 7179 N N . SER B 1 490 ? 59.793 -44.055 24.324 1.000 37.558 490 SER A N 1
ATOM 7180 C CA . SER B 1 490 ? 59.633 -43.848 22.861 1.000 35.603 490 SER A CA 1
ATOM 7181 C C . SER B 1 490 ? 58.143 -43.736 22.513 1.000 31.700 490 SER A C 1
ATOM 7182 O O . SER B 1 490 ? 57.789 -42.940 21.649 1.000 31.908 490 SER A O 1
ATOM 7185 N N . ARG B 1 491 ? 57.310 -44.543 23.151 1.000 28.848 491 ARG A N 1
ATOM 7186 C CA . ARG B 1 491 ? 55.847 -44.557 22.929 1.000 27.808 491 ARG A CA 1
ATOM 7187 C C . ARG B 1 491 ? 55.240 -43.203 23.357 1.000 29.527 491 ARG A C 1
ATOM 7188 O O . ARG B 1 491 ? 54.391 -42.682 22.583 1.000 25.534 491 ARG A O 1
ATOM 7196 N N . TRP B 1 492 ? 55.614 -42.672 24.534 1.000 27.014 492 TRP A N 1
ATOM 7197 C CA . TRP B 1 492 ? 54.924 -41.514 25.166 1.000 28.802 492 TRP A CA 1
ATOM 7198 C C . TRP B 1 492 ? 55.677 -40.207 24.909 1.000 30.078 492 TRP A C 1
ATOM 7199 O O . TRP B 1 492 ? 55.009 -39.157 24.840 1.000 34.773 492 TRP A O 1
ATOM 7210 N N . PHE B 1 493 ? 56.991 -40.254 24.717 1.000 30.342 493 PHE A N 1
ATOM 7211 C CA . PHE B 1 493 ? 57.841 -39.036 24.670 1.000 30.260 493 PHE A CA 1
ATOM 7212 C C . PHE B 1 493 ? 58.610 -38.927 23.352 1.000 31.810 493 PHE A C 1
ATOM 7213 O O . PHE B 1 493 ? 59.121 -37.839 23.081 1.000 30.268 493 PHE A O 1
ATOM 7221 N N . GLY B 1 494 ? 58.704 -40.006 22.572 1.000 36.666 494 GLY A N 1
ATOM 7222 C CA . GLY B 1 494 ? 59.182 -39.952 21.175 1.000 37.988 494 GLY A CA 1
ATOM 7223 C C . GLY B 1 494 ? 60.615 -40.461 21.019 1.000 37.657 494 GLY A C 1
ATOM 7224 O O . GLY B 1 494 ? 61.144 -41.108 21.909 1.000 37.657 494 GLY A O 1
ATOM 7225 N N . PRO B 1 495 ? 61.268 -40.200 19.866 1.000 38.191 495 PRO A N 1
ATOM 7226 C CA . PRO B 1 495 ? 62.645 -40.632 19.618 1.000 38.956 495 PRO A CA 1
ATOM 7227 C C . PRO B 1 495 ? 63.654 -40.053 20.614 1.000 38.017 495 PRO A C 1
ATOM 7228 O O . PRO B 1 495 ? 63.492 -38.911 21.011 1.000 34.491 495 PRO A O 1
ATOM 7232 N N . SER B 1 496 ? 64.705 -40.810 20.927 1.000 40.103 496 SER A N 1
ATOM 7233 C CA . SER B 1 496 ? 65.843 -40.334 21.761 1.000 40.707 496 SER A CA 1
ATOM 7234 C C . SER B 1 496 ? 66.599 -39.209 21.036 1.000 40.579 496 SER A C 1
ATOM 7235 O O . SER B 1 496 ? 66.471 -39.100 19.804 1.000 38.950 496 SER A O 1
ATOM 7238 N N . ARG B 1 497 ? 67.352 -38.396 21.781 1.000 42.097 497 ARG A N 1
ATOM 7239 C CA . ARG B 1 497 ? 68.354 -37.444 21.225 1.000 45.130 497 ARG A CA 1
ATOM 7240 C C . ARG B 1 497 ? 69.536 -38.252 20.665 1.000 45.981 497 ARG A C 1
ATOM 7241 O O . ARG B 1 497 ? 69.797 -39.383 21.108 1.000 39.496 497 ARG A O 1
ATOM 7243 N N . THR C 1 3 ? 70.224 -14.825 27.853 1.000 45.341 3 THR B N 1
ATOM 7244 C CA . THR C 1 3 ? 68.992 -13.990 27.814 1.000 40.948 3 THR B CA 1
ATOM 7245 C C . THR C 1 3 ? 68.989 -13.175 26.508 1.000 36.848 3 THR B C 1
ATOM 7246 O O . THR C 1 3 ? 67.893 -13.057 25.930 1.000 38.857 3 THR B O 1
ATOM 7250 N N . ILE C 1 4 ? 70.143 -12.696 26.017 1.000 28.616 4 ILE B N 1
ATOM 7251 C CA . ILE C 1 4 ? 70.237 -12.037 24.674 1.000 27.020 4 ILE B CA 1
ATOM 7252 C C . ILE C 1 4 ? 70.401 -13.089 23.556 1.000 23.024 4 ILE B C 1
ATOM 7253 O O . ILE C 1 4 ? 71.112 -14.084 23.734 1.000 22.231 4 ILE B O 1
ATOM 7258 N N . ASP C 1 5 ? 69.785 -12.846 22.406 1.000 20.162 5 ASP B N 1
ATOM 7259 C CA . ASP C 1 5 ? 69.878 -13.724 21.214 1.000 19.998 5 ASP B CA 1
ATOM 7260 C C . ASP C 1 5 ? 71.095 -13.343 20.365 1.000 17.228 5 ASP B C 1
ATOM 7261 O O . ASP C 1 5 ? 71.577 -14.211 19.637 1.000 15.751 5 ASP B O 1
ATOM 7266 N N . ALA C 1 6 ? 71.540 -12.087 20.436 1.000 15.375 6 ALA B N 1
ATOM 7267 C CA . ALA C 1 6 ? 72.717 -11.564 19.712 1.000 15.385 6 ALA B CA 1
ATOM 7268 C C . ALA C 1 6 ? 73.124 -10.257 20.374 1.000 15.574 6 ALA B C 1
ATOM 7269 O O . ALA C 1 6 ? 72.274 -9.672 21.096 1.000 16.857 6 ALA B O 1
ATOM 7271 N N . GLU C 1 7 ? 74.392 -9.874 20.238 1.000 15.311 7 GLU B N 1
ATOM 7272 C CA . GLU C 1 7 ? 74.865 -8.582 20.781 1.000 15.208 7 GLU B CA 1
ATOM 7273 C C . GLU C 1 7 ? 74.199 -7.491 19.959 1.000 12.920 7 GLU B C 1
ATOM 7274 O O . GLU C 1 7 ? 73.723 -6.569 20.558 1.000 11.245 7 GLU B O 1
ATOM 7280 N N . VAL C 1 8 ? 74.086 -7.676 18.645 1.000 12.911 8 VAL B N 1
ATOM 7281 C CA . VAL C 1 8 ? 73.368 -6.714 17.768 1.000 12.495 8 VAL B CA 1
ATOM 7282 C C . VAL C 1 8 ? 72.328 -7.461 16.936 1.000 12.538 8 VAL B C 1
ATOM 7283 O O . VAL C 1 8 ? 72.653 -8.527 16.402 1.000 13.102 8 VAL B O 1
ATOM 7287 N N . ILE C 1 9 ? 71.123 -6.887 16.878 1.000 11.778 9 ILE B N 1
ATOM 7288 C CA . ILE C 1 9 ? 70.047 -7.183 15.895 1.000 11.264 9 ILE B CA 1
ATOM 7289 C C . ILE C 1 9 ? 69.958 -6.017 14.904 1.000 10.428 9 ILE B C 1
ATOM 7290 O O . ILE C 1 9 ? 69.795 -4.860 15.311 1.000 9.268 9 ILE B O 1
ATOM 7295 N N . ILE C 1 10 ? 70.043 -6.345 13.625 1.000 10.325 10 ILE B N 1
ATOM 7296 C CA . ILE C 1 10 ? 69.839 -5.388 12.519 1.000 10.093 10 ILE B CA 1
ATOM 7297 C C . ILE C 1 10 ? 68.474 -5.665 11.904 1.000 10.426 10 ILE B C 1
ATOM 7298 O O . ILE C 1 10 ? 68.224 -6.797 11.550 1.000 10.932 10 ILE B O 1
ATOM 7303 N N . VAL C 1 11 ? 67.647 -4.632 11.758 1.000 11.259 11 VAL B N 1
ATOM 7304 C CA . VAL C 1 11 ? 66.362 -4.689 11.013 1.000 11.205 11 VAL B CA 1
ATOM 7305 C C . VAL C 1 11 ? 66.615 -4.195 9.598 1.000 11.180 11 VAL B C 1
ATOM 7306 O O . VAL C 1 11 ? 66.838 -2.994 9.415 1.000 11.219 11 VAL B O 1
ATOM 7310 N N . GLY C 1 12 ? 66.618 -5.109 8.641 1.000 11.139 12 GLY B N 1
ATOM 7311 C CA . GLY C 1 12 ? 66.855 -4.782 7.230 1.000 11.630 12 GLY B CA 1
ATOM 7312 C C . GLY C 1 12 ? 68.028 -5.600 6.718 1.000 12.568 12 GLY B C 1
ATOM 7313 O O . GLY C 1 12 ? 69.148 -5.465 7.293 1.000 12.254 12 GLY B O 1
ATOM 7314 N N . ALA C 1 13 ? 67.762 -6.472 5.737 1.000 12.553 13 ALA B N 1
ATOM 7315 C CA . ALA C 1 13 ? 68.783 -7.172 4.932 1.000 13.363 13 ALA B CA 1
ATOM 7316 C C . ALA C 1 13 ? 68.840 -6.545 3.531 1.000 13.233 13 ALA B C 1
ATOM 7317 O O . ALA C 1 13 ? 69.060 -7.276 2.571 1.000 15.707 13 ALA B O 1
ATOM 7319 N N . GLY C 1 14 ? 68.668 -5.231 3.439 1.000 12.281 14 GLY B N 1
ATOM 7320 C CA . GLY C 1 14 ? 69.142 -4.412 2.317 1.000 12.551 14 GLY B CA 1
ATOM 7321 C C . GLY C 1 14 ? 70.661 -4.324 2.318 1.000 12.430 14 GLY B C 1
ATOM 7322 O O . GLY C 1 14 ? 71.324 -4.962 3.140 1.000 11.920 14 GLY B O 1
ATOM 7323 N N . PRO C 1 15 ? 71.263 -3.580 1.369 1.000 12.603 15 PRO B N 1
ATOM 7324 C CA . PRO C 1 15 ? 72.718 -3.520 1.264 1.000 13.065 15 PRO B CA 1
ATOM 7325 C C . PRO C 1 15 ? 73.316 -2.841 2.506 1.000 12.694 15 PRO B C 1
ATOM 7326 O O . PRO C 1 15 ? 74.353 -3.211 2.904 1.000 12.181 15 PRO B O 1
ATOM 7330 N N . THR C 1 16 ? 72.604 -1.910 3.128 1.000 12.730 16 THR B N 1
ATOM 7331 C CA . THR C 1 16 ? 73.100 -1.238 4.344 1.000 12.764 16 THR B CA 1
ATOM 7332 C C . THR C 1 16 ? 73.235 -2.252 5.471 1.000 12.689 16 THR B C 1
ATOM 7333 O O . THR C 1 16 ? 74.295 -2.281 6.108 1.000 13.345 16 THR B O 1
ATOM 7337 N N . GLY C 1 17 ? 72.179 -3.021 5.729 1.000 12.361 17 GLY B N 1
ATOM 7338 C CA . GLY C 1 17 ? 72.137 -3.986 6.835 1.000 11.752 17 GLY B CA 1
ATOM 7339 C C . GLY C 1 17 ? 73.129 -5.104 6.598 1.000 12.311 17 GLY B C 1
ATOM 7340 O O . GLY C 1 17 ? 73.794 -5.553 7.552 1.000 12.582 17 GLY B O 1
ATOM 7341 N N . LEU C 1 18 ? 73.231 -5.576 5.365 1.000 12.475 18 LEU B N 1
ATOM 7342 C CA . LEU C 1 18 ? 74.171 -6.667 5.040 1.000 13.250 18 LEU B CA 1
ATOM 7343 C C . LEU C 1 18 ? 75.616 -6.162 5.154 1.000 13.567 18 LEU B C 1
ATOM 7344 O O . LEU C 1 18 ? 76.435 -6.891 5.746 1.000 13.612 18 LEU B O 1
ATOM 7349 N N . MET C 1 19 ? 75.925 -4.930 4.741 1.000 13.425 19 MET B N 1
ATOM 7350 C CA . MET C 1 19 ? 77.319 -4.400 4.899 1.000 13.136 19 MET B CA 1
ATOM 7351 C C . MET C 1 19 ? 77.672 -4.314 6.397 1.000 12.232 19 MET B C 1
ATOM 7352 O O . MET C 1 19 ? 78.756 -4.786 6.826 1.000 11.085 19 MET B O 1
ATOM 7357 N N . LEU C 1 20 ? 76.741 -3.794 7.191 1.000 12.585 20 LEU B N 1
ATOM 7358 C CA . LEU C 1 20 ? 76.925 -3.596 8.651 1.000 12.439 20 LEU B CA 1
ATOM 7359 C C . LEU C 1 20 ? 77.127 -4.952 9.321 1.000 12.342 20 LEU B C 1
ATOM 7360 O O . LEU C 1 20 ? 77.963 -5.032 10.218 1.000 12.392 20 LEU B O 1
ATOM 7365 N N . ALA C 1 21 ? 76.427 -5.987 8.874 1.000 12.903 21 ALA B N 1
ATOM 7366 C CA . ALA C 1 21 ? 76.555 -7.338 9.467 1.000 13.483 21 ALA B CA 1
ATOM 7367 C C . ALA C 1 21 ? 77.958 -7.860 9.181 1.000 12.840 21 ALA B C 1
ATOM 7368 O O . ALA C 1 21 ? 78.601 -8.369 10.119 1.000 12.661 21 ALA B O 1
ATOM 7370 N N . GLY C 1 22 ? 78.416 -7.692 7.940 1.000 13.315 22 GLY B N 1
ATOM 7371 C CA . GLY C 1 22 ? 79.814 -7.958 7.545 1.000 13.206 22 GLY B CA 1
ATOM 7372 C C . GLY C 1 22 ? 80.764 -7.259 8.503 1.000 13.870 22 GLY B C 1
ATOM 7373 O O . GLY C 1 22 ? 81.612 -7.928 9.116 1.000 12.987 22 GLY B O 1
ATOM 7374 N N . GLU C 1 23 ? 80.559 -5.956 8.712 1.000 13.910 23 GLU B N 1
ATOM 7375 C CA . GLU C 1 23 ? 81.473 -5.149 9.554 1.000 13.833 23 GLU B CA 1
ATOM 7376 C C . GLU C 1 23 ? 81.446 -5.712 10.980 1.000 14.286 23 GLU B C 1
ATOM 7377 O O . GLU C 1 23 ? 82.526 -5.855 11.612 1.000 15.144 23 GLU B O 1
ATOM 7383 N N . LEU C 1 24 ? 80.274 -6.063 11.482 1.000 13.795 24 LEU B N 1
ATOM 7384 C CA . LEU C 1 24 ? 80.149 -6.441 12.903 1.000 13.940 24 LEU B CA 1
ATOM 7385 C C . LEU C 1 24 ? 80.789 -7.822 13.086 1.000 15.247 24 LEU B C 1
ATOM 7386 O O . LEU C 1 24 ? 81.416 -8.050 14.122 1.000 15.712 24 LEU B O 1
ATOM 7391 N N . ARG C 1 25 ? 80.639 -8.717 12.115 1.000 16.441 25 ARG B N 1
ATOM 7392 C CA . ARG C 1 25 ? 81.237 -10.061 12.200 1.000 16.662 25 ARG B CA 1
ATOM 7393 C C . ARG C 1 25 ? 82.757 -9.905 12.168 1.000 16.687 25 ARG B C 1
ATOM 7394 O O . ARG C 1 25 ? 83.416 -10.619 12.953 1.000 16.752 25 ARG B O 1
ATOM 7402 N N . LEU C 1 26 ? 83.293 -8.968 11.377 1.000 16.124 26 LEU B N 1
ATOM 7403 C CA . LEU C 1 26 ? 84.768 -8.760 11.312 1.000 17.194 26 LEU B CA 1
ATOM 7404 C C . LEU C 1 26 ? 85.270 -8.382 12.704 1.000 17.231 26 LEU B C 1
ATOM 7405 O O . LEU C 1 26 ? 86.444 -8.642 13.012 1.000 16.139 26 LEU B O 1
ATOM 7410 N N . ASN C 1 27 ? 84.391 -7.781 13.505 1.000 18.275 27 ASN B N 1
ATOM 7411 C CA . ASN C 1 27 ? 84.679 -7.387 14.905 1.000 17.447 27 ASN B CA 1
ATOM 7412 C C . ASN C 1 27 ? 84.165 -8.446 15.882 1.000 17.917 27 ASN B C 1
ATOM 7413 O O . ASN C 1 27 ? 84.159 -8.139 17.107 1.000 17.965 27 ASN B O 1
ATOM 7418 N N . ASN C 1 28 ? 83.778 -9.635 15.397 1.000 16.170 28 ASN B N 1
ATOM 7419 C CA . ASN C 1 28 ? 83.337 -10.753 16.276 1.000 17.554 28 ASN B CA 1
ATOM 7420 C C . ASN C 1 28 ? 82.135 -10.341 17.143 1.000 16.468 28 ASN B C 1
ATOM 7421 O O . ASN C 1 28 ? 82.012 -10.865 18.277 1.000 17.261 28 ASN B O 1
ATOM 7426 N N . VAL C 1 29 ? 81.292 -9.446 16.655 1.000 13.605 29 VAL B N 1
ATOM 7427 C CA . VAL C 1 29 ? 80.022 -9.088 17.348 1.000 14.067 29 VAL B CA 1
ATOM 7428 C C . VAL C 1 29 ? 78.918 -10.040 16.876 1.000 13.215 29 VAL B C 1
ATOM 7429 O O . VAL C 1 29 ? 78.677 -10.127 15.636 1.000 12.413 29 VAL B O 1
ATOM 7433 N N . SER C 1 30 ? 78.311 -10.791 17.795 1.000 12.378 30 SER B N 1
ATOM 7434 C CA . SER C 1 30 ? 77.241 -11.737 17.405 1.000 12.151 30 SER B CA 1
ATOM 7435 C C . SER C 1 30 ? 76.077 -10.898 16.847 1.000 12.080 30 SER B C 1
ATOM 7436 O O . SER C 1 30 ? 75.740 -9.832 17.428 1.000 11.471 30 SER B O 1
ATOM 7439 N N . THR C 1 31 ? 75.585 -11.289 15.668 1.000 12.125 31 THR B N 1
ATOM 7440 C CA . THR C 1 31 ? 74.721 -10.448 14.810 1.000 11.503 31 THR B CA 1
ATOM 7441 C C . THR C 1 31 ? 73.589 -11.295 14.230 1.000 11.476 31 THR B C 1
ATOM 7442 O O . THR C 1 31 ? 73.884 -12.252 13.480 1.000 11.561 31 THR B O 1
ATOM 7446 N N . ILE C 1 32 ? 72.348 -10.875 14.493 1.000 12.072 32 ILE B N 1
ATOM 7447 C CA . ILE C 1 32 ? 71.121 -11.325 13.769 1.000 12.243 32 ILE B CA 1
ATOM 7448 C C . ILE C 1 32 ? 70.639 -10.177 12.885 1.000 12.044 32 ILE B C 1
ATOM 7449 O O . ILE C 1 32 ? 70.564 -9.033 13.334 1.000 12.073 32 ILE B O 1
ATOM 7454 N N . VAL C 1 33 ? 70.363 -10.494 11.637 1.000 13.046 33 VAL B N 1
ATOM 7455 C CA . VAL C 1 33 ? 69.737 -9.587 10.637 1.000 13.596 33 VAL B CA 1
ATOM 7456 C C . VAL C 1 33 ? 68.300 -10.095 10.412 1.000 14.631 33 VAL B C 1
ATOM 7457 O O . VAL C 1 33 ? 68.167 -11.260 10.013 1.000 13.847 33 VAL B O 1
ATOM 7461 N N . LEU C 1 34 ? 67.277 -9.273 10.691 1.000 15.814 34 LEU B N 1
ATOM 7462 C CA . LEU C 1 34 ? 65.829 -9.598 10.458 1.000 16.530 34 LEU B CA 1
ATOM 7463 C C . LEU C 1 34 ? 65.383 -8.928 9.163 1.000 17.115 34 LEU B C 1
ATOM 7464 O O . LEU C 1 34 ? 65.780 -7.792 8.937 1.000 18.295 34 LEU B O 1
ATOM 7469 N N . ASP C 1 35 ? 64.672 -9.651 8.298 1.000 17.834 35 ASP B N 1
ATOM 7470 C CA . ASP C 1 35 ? 63.990 -9.047 7.130 1.000 17.275 35 ASP B CA 1
ATOM 7471 C C . ASP C 1 35 ? 62.636 -9.728 6.938 1.000 17.386 35 ASP B C 1
ATOM 7472 O O . ASP C 1 35 ? 62.595 -10.961 6.841 1.000 16.005 35 ASP B O 1
ATOM 7477 N N . ARG C 1 36 ? 61.583 -8.914 6.854 1.000 18.623 36 ARG B N 1
ATOM 7478 C CA . ARG C 1 36 ? 60.184 -9.361 6.658 1.000 19.815 36 ARG B CA 1
ATOM 7479 C C . ARG C 1 36 ? 60.006 -9.993 5.269 1.000 21.409 36 ARG B C 1
ATOM 7480 O O . ARG C 1 36 ? 59.053 -10.772 5.130 1.000 24.391 36 ARG B O 1
ATOM 7488 N N . LEU C 1 37 ? 60.854 -9.681 4.286 1.000 20.769 37 LEU B N 1
ATOM 7489 C CA . LEU C 1 37 ? 60.769 -10.300 2.937 1.000 21.536 37 LEU B CA 1
ATOM 7490 C C . LEU C 1 37 ? 61.265 -11.737 3.034 1.000 22.967 37 LEU B C 1
ATOM 7491 O O . LEU C 1 37 ? 62.357 -11.939 3.569 1.000 24.665 37 LEU B O 1
ATOM 7496 N N . ALA C 1 38 ? 60.492 -12.706 2.542 1.000 24.549 38 ALA B N 1
ATOM 7497 C CA . ALA C 1 38 ? 60.852 -14.142 2.621 1.000 24.375 38 ALA B CA 1
ATOM 7498 C C . ALA C 1 38 ? 62.048 -14.396 1.706 1.000 23.807 38 ALA B C 1
ATOM 7499 O O . ALA C 1 38 ? 62.776 -15.367 1.928 1.000 23.011 38 ALA B O 1
ATOM 7501 N N . GLU C 1 39 ? 62.239 -13.555 0.691 1.000 26.357 39 GLU B N 1
ATOM 7502 C CA . GLU C 1 39 ? 63.430 -13.647 -0.192 1.000 27.554 39 GLU B CA 1
ATOM 7503 C C . GLU C 1 39 ? 63.894 -12.244 -0.561 1.000 24.966 39 GLU B C 1
ATOM 7504 O O . GLU C 1 39 ? 63.157 -11.280 -0.405 1.000 22.919 39 GLU B O 1
ATOM 7510 N N . PRO C 1 40 ? 65.143 -12.088 -1.039 1.000 24.313 40 PRO B N 1
ATOM 7511 C CA . PRO C 1 40 ? 65.606 -10.792 -1.516 1.000 24.608 40 PRO B CA 1
ATOM 7512 C C . PRO C 1 40 ? 64.688 -10.292 -2.642 1.000 25.614 40 PRO B C 1
ATOM 7513 O O . PRO C 1 40 ? 64.293 -11.102 -3.442 1.000 24.617 40 PRO B O 1
ATOM 7517 N N . MET C 1 41 ? 64.375 -8.988 -2.659 1.000 27.545 41 MET B N 1
ATOM 7518 C CA . MET C 1 41 ? 63.707 -8.301 -3.794 1.000 31.053 41 MET B CA 1
ATOM 7519 C C . MET C 1 41 ? 64.447 -8.662 -5.095 1.000 29.450 41 MET B C 1
ATOM 7520 O O . MET C 1 41 ? 65.685 -8.504 -5.131 1.000 24.984 41 MET B O 1
ATOM 7525 N N . GLN C 1 42 ? 63.711 -9.158 -6.099 1.000 30.415 42 GLN B N 1
ATOM 7526 C CA . GLN C 1 42 ? 64.253 -9.680 -7.389 1.000 34.011 42 GLN B CA 1
ATOM 7527 C C . GLN C 1 42 ? 64.693 -8.502 -8.267 1.000 33.401 42 GLN B C 1
ATOM 7528 O O . GLN C 1 42 ? 65.804 -8.562 -8.814 1.000 37.060 42 GLN B O 1
ATOM 7530 N N . GLN C 1 43 ? 63.859 -7.463 -8.351 1.000 34.532 43 GLN B N 1
ATOM 7531 C CA . GLN C 1 43 ? 64.082 -6.250 -9.174 1.000 34.536 43 GLN B CA 1
ATOM 7532 C C . GLN C 1 43 ? 65.157 -5.381 -8.506 1.000 34.414 43 GLN B C 1
ATOM 7533 O O . GLN C 1 43 ? 65.227 -5.346 -7.249 1.000 33.690 43 GLN B O 1
ATOM 7539 N N . SER C 1 44 ? 65.979 -4.721 -9.322 1.000 31.084 44 SER B N 1
ATOM 7540 C CA . SER C 1 44 ? 67.170 -3.940 -8.904 1.000 27.836 44 SER B CA 1
ATOM 7541 C C . SER C 1 44 ? 66.849 -2.459 -9.035 1.000 27.211 44 SER B C 1
ATOM 7542 O O . SER C 1 44 ? 66.689 -2.021 -10.173 1.000 27.949 44 SER B O 1
ATOM 7545 N N . ARG C 1 45 ? 66.692 -1.758 -7.911 1.000 26.470 45 ARG B N 1
ATOM 7546 C CA . ARG C 1 45 ? 66.522 -0.285 -7.858 1.000 25.394 45 ARG B CA 1
ATOM 7547 C C . ARG C 1 45 ? 67.781 0.380 -8.419 1.000 23.310 45 ARG B C 1
ATOM 7548 O O . ARG C 1 45 ? 67.678 1.033 -9.462 1.000 21.431 45 ARG B O 1
ATOM 7556 N N . ALA C 1 46 ? 68.921 0.245 -7.740 1.000 22.225 46 ALA B N 1
ATOM 7557 C CA . ALA C 1 46 ? 70.205 0.828 -8.186 1.000 22.543 46 ALA B CA 1
ATOM 7558 C C . ALA C 1 46 ? 70.872 -0.137 -9.170 1.000 22.120 46 ALA B C 1
ATOM 7559 O O . ALA C 1 46 ? 70.738 -1.371 -8.966 1.000 22.212 46 ALA B O 1
ATOM 7561 N N . LEU C 1 47 ? 71.557 0.422 -10.179 1.000 22.123 47 LEU B N 1
ATOM 7562 C CA . LEU C 1 47 ? 72.284 -0.296 -11.270 1.000 23.610 47 LEU B CA 1
ATOM 7563 C C . LEU C 1 47 ? 73.801 -0.112 -11.105 1.000 23.298 47 LEU B C 1
ATOM 7564 O O . LEU C 1 47 ? 74.574 -0.590 -11.971 1.000 22.263 47 LEU B O 1
ATOM 7569 N N . GLY C 1 48 ? 74.225 0.489 -9.995 1.000 22.049 48 GLY B N 1
ATOM 7570 C CA . GLY C 1 48 ? 75.645 0.505 -9.617 1.000 23.937 48 GLY B CA 1
ATOM 7571 C C . GLY C 1 48 ? 75.853 1.033 -8.213 1.000 24.158 48 GLY B C 1
ATOM 7572 O O . GLY C 1 48 ? 74.995 0.753 -7.334 1.000 28.039 48 GLY B O 1
ATOM 7573 N N . PHE C 1 49 ? 76.956 1.761 -8.011 1.000 24.340 49 PHE B N 1
ATOM 7574 C CA . PHE C 1 49 ? 77.314 2.455 -6.741 1.000 23.120 49 PHE B CA 1
ATOM 7575 C C . PHE C 1 49 ? 78.532 3.375 -6.957 1.000 22.650 49 PHE B C 1
ATOM 7576 O O . PHE C 1 49 ? 79.202 3.308 -7.992 1.000 25.433 49 PHE B O 1
ATOM 7584 N N . SER C 1 50 ? 78.841 4.200 -5.963 1.000 20.612 50 SER B N 1
ATOM 7585 C CA . SER C 1 50 ? 79.869 5.269 -6.015 1.000 19.119 50 SER B CA 1
ATOM 7586 C C . SER C 1 50 ? 81.293 4.702 -5.972 1.000 19.019 50 SER B C 1
ATOM 7587 O O . SER C 1 50 ? 81.522 3.550 -5.507 1.000 20.255 50 SER B O 1
ATOM 7590 N N . ALA C 1 51 ? 82.237 5.528 -6.401 1.000 17.972 51 ALA B N 1
ATOM 7591 C CA . ALA C 1 51 ? 83.689 5.262 -6.362 1.000 18.052 51 ALA B CA 1
ATOM 7592 C C . ALA C 1 51 ? 84.118 4.922 -4.928 1.000 16.989 51 ALA B C 1
ATOM 7593 O O . ALA C 1 51 ? 84.861 3.939 -4.725 1.000 15.788 51 ALA B O 1
ATOM 7595 N N . ARG C 1 52 ? 83.681 5.701 -3.946 1.000 16.027 52 ARG B N 1
ATOM 7596 C CA . ARG C 1 52 ? 84.067 5.431 -2.535 1.000 16.626 52 ARG B CA 1
ATOM 7597 C C . ARG C 1 52 ? 83.453 4.091 -2.098 1.000 17.354 52 ARG B C 1
ATOM 7598 O O . ARG C 1 52 ? 84.074 3.400 -1.300 1.000 16.875 52 ARG B O 1
ATOM 7606 N N . THR C 1 53 ? 82.268 3.728 -2.601 1.000 18.495 53 THR B N 1
ATOM 7607 C CA . THR C 1 53 ? 81.640 2.429 -2.285 1.000 18.993 53 THR B CA 1
ATOM 7608 C C . THR C 1 53 ? 82.478 1.299 -2.891 1.000 18.820 53 THR B C 1
ATOM 7609 O O . THR C 1 53 ? 82.712 0.307 -2.196 1.000 18.514 53 THR B O 1
ATOM 7613 N N . ILE C 1 54 ? 82.921 1.445 -4.143 1.000 19.515 54 ILE B N 1
ATOM 7614 C CA . ILE C 1 54 ? 83.858 0.477 -4.785 1.000 18.454 54 ILE B CA 1
ATOM 7615 C C . ILE C 1 54 ? 85.016 0.278 -3.808 1.000 18.874 54 ILE B C 1
ATOM 7616 O O . ILE C 1 54 ? 85.361 -0.880 -3.464 1.000 18.956 54 ILE B O 1
ATOM 7621 N N . GLU C 1 55 ? 85.599 1.384 -3.368 1.000 18.366 55 GLU B N 1
ATOM 7622 C CA . GLU C 1 55 ? 86.777 1.362 -2.471 1.000 17.952 55 GLU B CA 1
ATOM 7623 C C . GLU C 1 55 ? 86.439 0.646 -1.154 1.000 16.677 55 GLU B C 1
ATOM 7624 O O . GLU C 1 55 ? 87.249 -0.160 -0.677 1.000 14.916 55 GLU B O 1
ATOM 7630 N N . GLU C 1 56 ? 85.282 0.919 -0.561 1.000 16.953 56 GLU B N 1
ATOM 7631 C CA . GLU C 1 56 ? 84.931 0.297 0.746 1.000 16.986 56 GLU B CA 1
ATOM 7632 C C . GLU C 1 56 ? 84.619 -1.192 0.539 1.000 15.618 56 GLU B C 1
ATOM 7633 O O . GLU C 1 56 ? 84.862 -1.969 1.471 1.000 15.277 56 GLU B O 1
ATOM 7639 N N . PHE C 1 57 ? 84.145 -1.589 -0.634 1.000 14.957 57 PHE B N 1
ATOM 7640 C CA . PHE C 1 57 ? 84.023 -3.029 -0.985 1.000 16.489 57 PHE B CA 1
ATOM 7641 C C . PHE C 1 57 ? 85.437 -3.619 -1.097 1.000 16.260 57 PHE B C 1
ATOM 7642 O O . PHE C 1 57 ? 85.669 -4.698 -0.529 1.000 15.894 57 PHE B O 1
ATOM 7650 N N . ASP C 1 58 ? 86.356 -2.891 -1.731 1.000 16.910 58 ASP B N 1
ATOM 7651 C CA . ASP C 1 58 ? 87.720 -3.379 -2.063 1.000 19.483 58 ASP B CA 1
ATOM 7652 C C . ASP C 1 58 ? 88.562 -3.491 -0.786 1.000 19.113 58 ASP B C 1
ATOM 7653 O O . ASP C 1 58 ? 89.398 -4.375 -0.724 1.000 18.000 58 ASP B O 1
ATOM 7658 N N . GLN C 1 59 ? 88.283 -2.641 0.202 1.000 20.002 59 GLN B N 1
ATOM 7659 C CA . GLN C 1 59 ? 88.942 -2.588 1.529 1.000 20.575 59 GLN B CA 1
ATOM 7660 C C . GLN C 1 59 ? 88.667 -3.863 2.329 1.000 19.703 59 GLN B C 1
ATOM 7661 O O . GLN C 1 59 ? 89.369 -4.067 3.321 1.000 19.274 59 GLN B O 1
ATOM 7667 N N . ARG C 1 60 ? 87.628 -4.632 1.989 1.000 19.186 60 ARG B N 1
ATOM 7668 C CA . ARG C 1 60 ? 87.254 -5.865 2.740 1.000 19.687 60 ARG B CA 1
ATOM 7669 C C . ARG C 1 60 ? 87.379 -7.121 1.863 1.000 21.066 60 ARG B C 1
ATOM 7670 O O . ARG C 1 60 ? 86.855 -8.154 2.290 1.000 21.230 60 ARG B O 1
ATOM 7678 N N . GLY C 1 61 ? 87.997 -7.030 0.678 1.000 23.243 61 GLY B N 1
ATOM 7679 C CA . GLY C 1 61 ? 88.135 -8.140 -0.290 1.000 24.815 61 GLY B CA 1
ATOM 7680 C C . GLY C 1 61 ? 86.819 -8.492 -0.965 1.000 25.837 61 GLY B C 1
ATOM 7681 O O . GLY C 1 61 ? 86.720 -9.596 -1.535 1.000 28.373 61 GLY B O 1
ATOM 7682 N N . LEU C 1 62 ? 85.835 -7.594 -0.926 1.000 26.751 62 LEU B N 1
ATOM 7683 C CA . LEU C 1 62 ? 84.470 -7.862 -1.443 1.000 28.076 62 LEU B CA 1
ATOM 7684 C C . LEU C 1 62 ? 84.410 -7.644 -2.955 1.000 29.732 62 LEU B C 1
ATOM 7685 O O . LEU C 1 62 ? 83.644 -8.362 -3.604 1.000 30.741 62 LEU B O 1
ATOM 7690 N N . LEU C 1 63 ? 85.145 -6.672 -3.497 1.000 30.730 63 LEU B N 1
ATOM 7691 C CA . LEU C 1 63 ? 84.983 -6.261 -4.920 1.000 33.302 63 LEU B CA 1
ATOM 7692 C C . LEU C 1 63 ? 85.371 -7.439 -5.829 1.000 36.683 63 LEU B C 1
ATOM 7693 O O . LEU C 1 63 ? 84.815 -7.532 -6.942 1.000 40.591 63 LEU B O 1
ATOM 7698 N N . ALA C 1 64 ? 86.255 -8.327 -5.357 1.000 37.663 64 ALA B N 1
ATOM 7699 C CA . ALA C 1 64 ? 86.746 -9.513 -6.099 1.000 39.194 64 ALA B CA 1
ATOM 7700 C C . ALA C 1 64 ? 85.622 -10.541 -6.264 1.000 40.716 64 ALA B C 1
ATOM 7701 O O . ALA C 1 64 ? 85.721 -11.356 -7.190 1.000 44.743 64 ALA B O 1
ATOM 7703 N N . ARG C 1 65 ? 84.593 -10.520 -5.409 1.000 40.547 65 ARG B N 1
ATOM 7704 C CA . ARG C 1 65 ? 83.410 -11.416 -5.553 1.000 40.120 65 ARG B CA 1
ATOM 7705 C C . ARG C 1 65 ? 82.576 -11.016 -6.784 1.000 38.683 65 ARG B C 1
ATOM 7706 O O . ARG C 1 65 ? 81.765 -11.836 -7.213 1.000 37.196 65 ARG B O 1
ATOM 7714 N N . PHE C 1 66 ? 82.749 -9.808 -7.332 1.000 38.422 66 PHE B N 1
ATOM 7715 C CA . PHE C 1 66 ? 82.017 -9.331 -8.537 1.000 35.651 66 PHE B CA 1
ATOM 7716 C C . PHE C 1 66 ? 82.750 -9.755 -9.818 1.000 38.470 66 PHE B C 1
ATOM 7717 O O . PHE C 1 66 ? 82.149 -9.642 -10.915 1.000 34.744 66 PHE B O 1
ATOM 7725 N N . GLY C 1 67 ? 83.999 -10.226 -9.684 1.000 41.962 67 GLY B N 1
ATOM 7726 C CA . GLY C 1 67 ? 84.921 -10.470 -10.811 1.000 48.079 67 GLY B CA 1
ATOM 7727 C C . GLY C 1 67 ? 85.563 -9.172 -11.277 1.000 53.065 67 GLY B C 1
ATOM 7728 O O . GLY C 1 67 ? 86.293 -8.561 -10.478 1.000 55.565 67 GLY B O 1
ATOM 7729 N N . GLU C 1 68 ? 85.311 -8.746 -12.519 1.000 55.903 68 GLU B N 1
ATOM 7730 C CA . GLU C 1 68 ? 85.798 -7.428 -13.009 1.000 54.463 68 GLU B CA 1
ATOM 7731 C C . GLU C 1 68 ? 84.646 -6.425 -12.896 1.000 45.882 68 GLU B C 1
ATOM 7732 O O . GLU C 1 68 ? 83.509 -6.804 -13.201 1.000 39.783 68 GLU B O 1
ATOM 7738 N N . VAL C 1 69 ? 84.967 -5.214 -12.424 1.000 42.570 69 VAL B N 1
ATOM 7739 C CA . VAL C 1 69 ? 84.029 -4.082 -12.178 1.000 38.607 69 VAL B CA 1
ATOM 7740 C C . VAL C 1 69 ? 84.512 -2.865 -12.972 1.000 35.906 69 VAL B C 1
ATOM 7741 O O . VAL C 1 69 ? 85.504 -2.247 -12.579 1.000 35.392 69 VAL B O 1
ATOM 7745 N N . GLY C 1 70 ? 83.817 -2.550 -14.060 1.000 33.513 70 GLY B N 1
ATOM 7746 C CA . GLY C 1 70 ? 84.088 -1.371 -14.892 1.000 33.738 70 GLY B CA 1
ATOM 7747 C C . GLY C 1 70 ? 83.472 -0.137 -14.273 1.000 34.456 70 GLY B C 1
ATOM 7748 O O . GLY C 1 70 ? 82.477 -0.274 -13.513 1.000 33.420 70 GLY B O 1
ATOM 7749 N N . THR C 1 71 ? 84.022 1.037 -14.587 1.000 34.951 71 THR B N 1
ATOM 7750 C CA . THR C 1 71 ? 83.505 2.338 -14.084 1.000 35.671 71 THR B CA 1
ATOM 7751 C C . THR C 1 71 ? 82.997 3.189 -15.252 1.000 37.424 71 THR B C 1
ATOM 7752 O O . THR C 1 71 ? 83.335 2.897 -16.422 1.000 39.530 71 THR B O 1
ATOM 7756 N N . ILE C 1 72 ? 82.186 4.194 -14.928 1.000 37.451 72 ILE B N 1
ATOM 7757 C CA . ILE C 1 72 ? 81.723 5.241 -15.876 1.000 37.104 72 ILE B CA 1
ATOM 7758 C C . ILE C 1 72 ? 82.658 6.438 -15.699 1.000 37.667 72 ILE B C 1
ATOM 7759 O O . ILE C 1 72 ? 82.656 7.078 -14.652 1.000 37.812 72 ILE B O 1
ATOM 7764 N N . PRO C 1 73 ? 83.523 6.744 -16.694 1.000 37.261 73 PRO B N 1
ATOM 7765 C CA . PRO C 1 73 ? 84.577 7.741 -16.519 1.000 37.160 73 PRO B CA 1
ATOM 7766 C C . PRO C 1 73 ? 84.012 9.164 -16.402 1.000 39.811 73 PRO B C 1
ATOM 7767 O O . PRO C 1 73 ? 84.599 9.959 -15.676 1.000 41.100 73 PRO B O 1
ATOM 7771 N N . PHE C 1 74 ? 82.905 9.452 -17.101 1.000 37.034 74 PHE B N 1
ATOM 7772 C CA . PHE C 1 74 ? 82.285 10.799 -17.172 1.000 36.348 74 PHE B CA 1
ATOM 7773 C C . PHE C 1 74 ? 80.831 10.741 -16.700 1.000 38.529 74 PHE B C 1
ATOM 7774 O O . PHE C 1 74 ? 80.180 9.672 -16.801 1.000 36.519 74 PHE B O 1
ATOM 7782 N N . GLY C 1 75 ? 80.346 11.886 -16.201 1.000 36.554 75 GLY B N 1
ATOM 7783 C CA . GLY C 1 75 ? 78.921 12.170 -15.954 1.000 32.934 75 GLY B CA 1
ATOM 7784 C C . GLY C 1 75 ? 78.656 13.664 -15.919 1.000 30.733 75 GLY B C 1
ATOM 7785 O O . GLY C 1 75 ? 79.280 14.392 -16.701 1.000 29.557 75 GLY B O 1
ATOM 7786 N N . HIS C 1 76 ? 77.775 14.116 -15.024 1.000 34.020 76 HIS B N 1
ATOM 7787 C CA . HIS C 1 76 ? 77.259 15.518 -14.975 1.000 36.342 76 HIS B CA 1
ATOM 7788 C C . HIS C 1 76 ? 77.032 15.976 -13.522 1.000 32.210 76 HIS B C 1
ATOM 7789 O O . HIS C 1 76 ? 77.038 15.123 -12.605 1.000 30.698 76 HIS B O 1
ATOM 7796 N N . PHE C 1 77 ? 76.846 17.284 -13.321 1.000 28.980 77 PHE B N 1
ATOM 7797 C CA . PHE C 1 77 ? 76.214 17.851 -12.105 1.000 25.593 77 PHE B CA 1
ATOM 7798 C C . PHE C 1 77 ? 75.103 18.818 -12.523 1.000 26.313 77 PHE B C 1
ATOM 7799 O O . PHE C 1 77 ? 75.405 19.931 -13.007 1.000 27.502 77 PHE B O 1
ATOM 7807 N N . GLY C 1 78 ? 73.847 18.413 -12.325 1.000 28.972 78 GLY B N 1
ATOM 7808 C CA . GLY C 1 78 ? 72.659 19.229 -12.671 1.000 34.115 78 GLY B CA 1
ATOM 7809 C C . GLY C 1 78 ? 72.503 19.469 -14.173 1.000 32.471 78 GLY B C 1
ATOM 7810 O O . GLY C 1 78 ? 71.856 20.462 -14.537 1.000 35.340 78 GLY B O 1
ATOM 7811 N N . GLY C 1 79 ? 73.044 18.569 -15.008 1.000 36.504 79 GLY B N 1
ATOM 7812 C CA . GLY C 1 79 ? 73.067 18.658 -16.484 1.000 36.094 79 GLY B CA 1
ATOM 7813 C C . GLY C 1 79 ? 74.395 19.196 -17.007 1.000 38.630 79 GLY B C 1
ATOM 7814 O O . GLY C 1 79 ? 74.608 19.121 -18.230 1.000 42.991 79 GLY B O 1
ATOM 7815 N N . VAL C 1 80 ? 75.256 19.722 -16.123 1.000 38.256 80 VAL B N 1
ATOM 7816 C CA . VAL C 1 80 ? 76.589 20.312 -16.459 1.000 35.053 80 VAL B CA 1
ATOM 7817 C C . VAL C 1 80 ? 77.594 19.177 -16.527 1.000 34.879 80 VAL B C 1
ATOM 7818 O O . VAL C 1 80 ? 77.785 18.491 -15.531 1.000 35.272 80 VAL B O 1
ATOM 7822 N N . PRO C 1 81 ? 78.201 18.894 -17.707 1.000 36.589 81 PRO B N 1
ATOM 7823 C CA . PRO C 1 81 ? 79.164 17.798 -17.835 1.000 35.343 81 PRO B CA 1
ATOM 7824 C C . PRO C 1 81 ? 80.399 17.947 -16.938 1.000 35.813 81 PRO B C 1
ATOM 7825 O O . PRO C 1 81 ? 80.829 19.064 -16.734 1.000 38.113 81 PRO B O 1
ATOM 7829 N N . LEU C 1 82 ? 80.954 16.819 -16.473 1.000 34.633 82 LEU B N 1
ATOM 7830 C CA . LEU C 1 82 ? 82.157 16.758 -15.600 1.000 33.199 82 LEU B CA 1
ATOM 7831 C C . LEU C 1 82 ? 82.953 15.480 -15.879 1.000 33.159 82 LEU B C 1
ATOM 7832 O O . LEU C 1 82 ? 82.337 14.386 -15.989 1.000 35.498 82 LEU B O 1
ATOM 7837 N N . ASP C 1 83 ? 84.277 15.607 -15.916 1.000 31.392 83 ASP B N 1
ATOM 7838 C CA . ASP C 1 83 ? 85.236 14.469 -15.907 1.000 32.141 83 ASP B CA 1
ATOM 7839 C C . ASP C 1 83 ? 85.453 14.071 -14.441 1.000 31.587 83 ASP B C 1
ATOM 7840 O O . ASP C 1 83 ? 86.128 14.838 -13.698 1.000 28.411 83 ASP B O 1
ATOM 7845 N N . TYR C 1 84 ? 84.896 12.923 -14.035 1.000 30.100 84 TYR B N 1
ATOM 7846 C CA . TYR C 1 84 ? 84.954 12.430 -12.637 1.000 29.737 84 TYR B CA 1
ATOM 7847 C C . TYR C 1 84 ? 86.343 11.852 -12.351 1.000 30.698 84 TYR B C 1
ATOM 7848 O O . TYR C 1 84 ? 86.547 11.318 -11.259 1.000 31.012 84 TYR B O 1
ATOM 7857 N N . ARG C 1 85 ? 87.298 12.004 -13.271 1.000 33.030 85 ARG B N 1
ATOM 7858 C CA . ARG C 1 85 ? 88.690 11.508 -13.078 1.000 35.250 85 ARG B CA 1
ATOM 7859 C C . ARG C 1 85 ? 89.610 12.645 -12.583 1.000 31.780 85 ARG B C 1
ATOM 7860 O O . ARG C 1 85 ? 90.771 12.330 -12.262 1.000 30.789 85 ARG B O 1
ATOM 7862 N N . VAL C 1 86 ? 89.118 13.893 -12.480 1.000 29.929 86 VAL B N 1
ATOM 7863 C CA . VAL C 1 86 ? 89.872 15.070 -11.930 1.000 29.227 86 VAL B CA 1
ATOM 7864 C C . VAL C 1 86 ? 90.308 14.797 -10.486 1.000 29.513 86 VAL B C 1
ATOM 7865 O O . VAL C 1 86 ? 91.252 15.449 -10.044 1.000 28.215 86 VAL B O 1
ATOM 7869 N N . ILE C 1 87 ? 89.634 13.898 -9.767 1.000 29.062 87 ILE B N 1
ATOM 7870 C CA . ILE C 1 87 ? 90.141 13.353 -8.471 1.000 30.127 87 ILE B CA 1
ATOM 7871 C C . ILE C 1 87 ? 90.711 11.938 -8.685 1.000 27.047 87 ILE B C 1
ATOM 7872 O O . ILE C 1 87 ? 90.052 11.104 -9.290 1.000 26.805 87 ILE B O 1
ATOM 7877 N N . LYS C 1 88 ? 91.854 11.650 -8.082 1.000 28.590 88 LYS B N 1
ATOM 7878 C CA . LYS C 1 88 ? 92.507 10.324 -8.169 1.000 33.928 88 LYS B CA 1
ATOM 7879 C C . LYS C 1 88 ? 91.581 9.285 -7.516 1.000 32.888 88 LYS B C 1
ATOM 7880 O O . LYS C 1 88 ? 91.072 9.557 -6.392 1.000 31.151 88 LYS B O 1
ATOM 7886 N N . GLY C 1 89 ? 91.347 8.172 -8.225 1.000 29.606 89 GLY B N 1
ATOM 7887 C CA . GLY C 1 89 ? 90.399 7.096 -7.859 1.000 29.785 89 GLY B CA 1
ATOM 7888 C C . GLY C 1 89 ? 88.950 7.434 -8.225 1.000 27.515 89 GLY B C 1
ATOM 7889 O O . GLY C 1 89 ? 88.048 6.756 -7.726 1.000 24.254 89 GLY B O 1
ATOM 7890 N N . GLY C 1 90 ? 88.718 8.429 -9.083 1.000 26.325 90 GLY B N 1
ATOM 7891 C CA . GLY C 1 90 ? 87.372 9.007 -9.279 1.000 27.347 90 GLY B CA 1
ATOM 7892 C C . GLY C 1 90 ? 86.651 8.482 -10.512 1.000 26.565 90 GLY B C 1
ATOM 7893 O O . GLY C 1 90 ? 87.322 8.159 -11.489 1.000 29.609 90 GLY B O 1
ATOM 7894 N N . SER C 1 91 ? 85.316 8.442 -10.467 1.000 24.465 91 SER B N 1
ATOM 7895 C CA . SER C 1 91 ? 84.416 8.027 -11.572 1.000 24.760 91 SER B CA 1
ATOM 7896 C C . SER C 1 91 ? 82.961 8.367 -11.219 1.000 24.691 91 SER B C 1
ATOM 7897 O O . SER C 1 91 ? 82.643 8.627 -10.049 1.000 24.755 91 SER B O 1
ATOM 7900 N N . TYR C 1 92 ? 82.085 8.376 -12.209 1.000 25.337 92 TYR B N 1
ATOM 7901 C CA . TYR C 1 92 ? 80.638 8.579 -11.984 1.000 24.021 92 TYR B CA 1
ATOM 7902 C C . TYR C 1 92 ? 80.078 7.324 -11.297 1.000 24.823 92 TYR B C 1
ATOM 7903 O O . TYR C 1 92 ? 78.906 7.332 -10.874 1.000 23.600 92 TYR B O 1
ATOM 7912 N N . GLY C 1 93 ? 80.897 6.274 -11.202 1.000 24.055 93 GLY B N 1
ATOM 7913 C CA . GLY C 1 93 ? 80.624 5.101 -10.358 1.000 26.354 93 GLY B CA 1
ATOM 7914 C C . GLY C 1 93 ? 80.530 3.837 -11.190 1.000 27.269 93 GLY B C 1
ATOM 7915 O O . GLY C 1 93 ? 80.477 3.946 -12.433 1.000 30.905 93 GLY B O 1
ATOM 7916 N N . ALA C 1 94 ? 80.488 2.690 -10.517 1.000 25.726 94 ALA B N 1
ATOM 7917 C CA . ALA C 1 94 ? 80.474 1.329 -11.102 1.000 26.431 94 ALA B CA 1
ATOM 7918 C C . ALA C 1 94 ? 79.413 1.202 -12.215 1.000 26.923 94 ALA B C 1
ATOM 7919 O O . ALA C 1 94 ? 78.316 1.785 -12.111 1.000 27.672 94 ALA B O 1
ATOM 7921 N N . ARG C 1 95 ? 79.773 0.472 -13.267 1.000 27.216 95 ARG B N 1
ATOM 7922 C CA . ARG C 1 95 ? 78.961 0.258 -14.492 1.000 27.784 95 ARG B CA 1
ATOM 7923 C C . ARG C 1 95 ? 78.212 -1.090 -14.403 1.000 26.177 95 ARG B C 1
ATOM 7924 O O . ARG C 1 95 ? 78.871 -2.173 -14.210 1.000 22.775 95 ARG B O 1
ATOM 7932 N N . GLY C 1 96 ? 76.889 -1.011 -14.549 1.000 26.033 96 GLY B N 1
ATOM 7933 C CA . GLY C 1 96 ? 75.971 -2.148 -14.760 1.000 28.178 96 GLY B CA 1
ATOM 7934 C C . GLY C 1 96 ? 76.089 -3.230 -13.699 1.000 28.974 96 GLY B C 1
ATOM 7935 O O . GLY C 1 96 ? 76.162 -4.397 -14.085 1.000 30.762 96 GLY B O 1
ATOM 7936 N N . ILE C 1 97 ? 76.093 -2.881 -12.409 1.000 30.860 97 ILE B N 1
ATOM 7937 C CA . ILE C 1 97 ? 75.976 -3.874 -11.290 1.000 29.420 97 ILE B CA 1
ATOM 7938 C C . ILE C 1 97 ? 74.647 -3.639 -10.588 1.000 26.042 97 ILE B C 1
ATOM 7939 O O . ILE C 1 97 ? 74.535 -2.724 -9.787 1.000 26.784 97 ILE B O 1
ATOM 7944 N N . PRO C 1 98 ? 73.595 -4.433 -10.902 1.000 26.728 98 PRO B N 1
ATOM 7945 C CA . PRO C 1 98 ? 72.289 -4.295 -10.253 1.000 25.703 98 PRO B CA 1
ATOM 7946 C C . PRO C 1 98 ? 72.323 -4.460 -8.720 1.000 22.554 98 PRO B C 1
ATOM 7947 O O . PRO C 1 98 ? 73.116 -5.209 -8.220 1.000 20.146 98 PRO B O 1
ATOM 7951 N N . GLN C 1 99 ? 71.422 -3.779 -8.013 1.000 22.258 99 GLN B N 1
ATOM 7952 C CA . GLN C 1 99 ? 71.336 -3.841 -6.528 1.000 23.891 99 GLN B CA 1
ATOM 7953 C C . GLN C 1 99 ? 71.181 -5.305 -6.070 1.000 25.269 99 GLN B C 1
ATOM 7954 O O . GLN C 1 99 ? 71.980 -5.756 -5.194 1.000 23.572 99 GLN B O 1
ATOM 7960 N N . SER C 1 100 ? 70.248 -6.051 -6.675 1.000 25.578 100 SER B N 1
ATOM 7961 C CA . SER C 1 100 ? 70.033 -7.499 -6.392 1.000 24.789 100 SER B CA 1
ATOM 7962 C C . SER C 1 100 ? 71.376 -8.230 -6.371 1.000 23.172 100 SER B C 1
ATOM 7963 O O . SER C 1 100 ? 71.575 -9.096 -5.487 1.000 23.175 100 SER B O 1
ATOM 7966 N N . ARG C 1 101 ? 72.275 -7.896 -7.293 1.000 22.309 101 ARG B N 1
ATOM 7967 C CA . ARG C 1 101 ? 73.601 -8.561 -7.355 1.000 24.230 101 ARG B CA 1
ATOM 7968 C C . ARG C 1 101 ? 74.445 -8.044 -6.179 1.000 23.629 101 ARG B C 1
ATOM 7969 O O . ARG C 1 101 ? 75.090 -8.863 -5.514 1.000 21.693 101 ARG B O 1
ATOM 7977 N N . THR C 1 102 ? 74.420 -6.737 -5.896 1.000 22.743 102 THR B N 1
ATOM 7978 C CA . THR C 1 102 ? 75.165 -6.156 -4.747 1.000 23.113 102 THR B CA 1
ATOM 7979 C C . THR C 1 102 ? 74.669 -6.819 -3.454 1.000 21.659 102 THR B C 1
ATOM 7980 O O . THR C 1 102 ? 75.505 -7.301 -2.688 1.000 21.268 102 THR B O 1
ATOM 7984 N N . GLU C 1 103 ? 73.354 -6.871 -3.233 1.000 20.046 103 GLU B N 1
ATOM 7985 C CA . GLU C 1 103 ? 72.763 -7.528 -2.040 1.000 20.122 103 GLU B CA 1
ATOM 7986 C C . GLU C 1 103 ? 73.193 -9.002 -2.008 1.000 20.961 103 GLU B C 1
ATOM 7987 O O . GLU C 1 103 ? 73.525 -9.513 -0.914 1.000 20.625 103 GLU B O 1
ATOM 7993 N N . GLY C 1 104 ? 73.160 -9.675 -3.160 1.000 21.078 104 GLY B N 1
ATOM 7994 C CA . GLY C 1 104 ? 73.548 -11.085 -3.279 1.000 20.965 104 GLY B CA 1
ATOM 7995 C C . GLY C 1 104 ? 74.906 -11.317 -2.653 1.000 21.850 104 GLY B C 1
ATOM 7996 O O . GLY C 1 104 ? 75.034 -12.221 -1.830 1.000 22.606 104 GLY B O 1
ATOM 7997 N N . MET C 1 105 ? 75.900 -10.508 -2.998 1.000 23.823 105 MET B N 1
ATOM 7998 C CA . MET C 1 105 ? 77.281 -10.789 -2.544 1.000 25.255 105 MET B CA 1
ATOM 7999 C C . MET C 1 105 ? 77.449 -10.323 -1.095 1.000 21.453 105 MET B C 1
ATOM 8000 O O . MET C 1 105 ? 78.112 -11.034 -0.352 1.000 20.597 105 MET B O 1
ATOM 8005 N N . LEU C 1 106 ? 76.833 -9.220 -0.669 1.000 20.741 106 LEU B N 1
ATOM 8006 C CA . LEU C 1 106 ? 76.895 -8.775 0.755 1.000 19.576 106 LEU B CA 1
ATOM 8007 C C . LEU C 1 106 ? 76.252 -9.830 1.662 1.000 19.960 106 LEU B C 1
ATOM 8008 O O . LEU C 1 106 ? 76.831 -10.135 2.726 1.000 19.512 106 LEU B O 1
ATOM 8013 N N . ALA C 1 107 ? 75.120 -10.406 1.253 1.000 20.760 107 ALA B N 1
ATOM 8014 C CA . ALA C 1 107 ? 74.487 -11.527 1.992 1.000 20.468 107 ALA B CA 1
ATOM 8015 C C . ALA C 1 107 ? 75.510 -12.655 2.101 1.000 20.937 107 ALA B C 1
ATOM 8016 O O . ALA C 1 107 ? 75.721 -13.165 3.233 1.000 19.897 107 ALA B O 1
ATOM 8018 N N . ALA C 1 108 ? 76.106 -13.058 0.968 1.000 21.987 108 ALA B N 1
ATOM 8019 C CA . ALA C 1 108 ? 77.051 -14.195 0.932 1.000 20.142 108 ALA B CA 1
ATOM 8020 C C . ALA C 1 108 ? 78.202 -13.894 1.870 1.000 21.021 108 ALA B C 1
ATOM 8021 O O . ALA C 1 108 ? 78.447 -14.676 2.809 1.000 21.952 108 ALA B O 1
ATOM 8022 N N . ALA C 1 109 ? 78.813 -12.726 1.672 1.000 20.062 109 ALA B N 1
ATOM 8023 C CA . ALA C 1 109 ? 79.808 -12.149 2.583 1.000 20.269 109 ALA B CA 1
ATOM 8024 C C . ALA C 1 109 ? 79.406 -12.332 4.045 1.000 19.731 109 ALA B C 1
ATOM 8025 O O . ALA C 1 109 ? 80.157 -13.000 4.781 1.000 16.754 109 ALA B O 1
ATOM 8026 N N . ALA C 1 110 ? 78.286 -11.734 4.463 1.000 18.835 110 ALA B N 1
ATOM 8027 C CA . ALA C 1 110 ? 77.896 -11.643 5.884 1.000 20.084 110 ALA B CA 1
ATOM 8028 C C . ALA C 1 110 ? 77.626 -13.033 6.467 1.000 21.619 110 ALA B C 1
ATOM 8029 O O . ALA C 1 110 ? 77.960 -13.232 7.650 1.000 23.598 110 ALA B O 1
ATOM 8031 N N . VAL C 1 111 ? 77.050 -13.971 5.700 1.000 23.120 111 VAL B N 1
ATOM 8032 C CA . VAL C 1 111 ? 76.724 -15.338 6.219 1.000 23.542 111 VAL B CA 1
ATOM 8033 C C . VAL C 1 111 ? 78.020 -16.165 6.361 1.000 24.084 111 VAL B C 1
ATOM 8034 O O . VAL C 1 111 ? 78.162 -16.856 7.385 1.000 25.178 111 VAL B O 1
ATOM 8038 N N . GLU C 1 112 ? 78.980 -16.056 5.446 1.000 24.451 112 GLU B N 1
ATOM 8039 C CA . GLU C 1 112 ? 80.311 -16.708 5.625 1.000 25.221 112 GLU B CA 1
ATOM 8040 C C . GLU C 1 112 ? 80.948 -16.265 6.937 1.000 25.460 112 GLU B C 1
ATOM 8041 O O . GLU C 1 112 ? 81.492 -17.133 7.607 1.000 28.574 112 GLU B O 1
ATOM 8047 N N . LEU C 1 113 ? 80.878 -14.977 7.293 1.000 25.123 113 LEU B N 1
ATOM 8048 C CA . LEU C 1 113 ? 81.484 -14.431 8.546 1.000 23.978 113 LEU B CA 1
ATOM 8049 C C . LEU C 1 113 ? 80.651 -14.779 9.796 1.000 23.616 113 LEU B C 1
ATOM 8050 O O . LEU C 1 113 ? 81.050 -14.325 10.897 1.000 25.156 113 LEU B O 1
ATOM 8055 N N . GLY C 1 114 ? 79.550 -15.540 9.660 1.000 22.157 114 GLY B N 1
ATOM 8056 C CA . GLY C 1 114 ? 78.728 -16.037 10.783 1.000 21.121 114 GLY B CA 1
ATOM 8057 C C . GLY C 1 114 ? 77.583 -15.100 11.175 1.000 21.136 114 GLY B C 1
ATOM 8058 O O . GLY C 1 114 ? 77.038 -15.261 12.281 1.000 19.640 114 GLY B O 1
ATOM 8059 N N . ALA C 1 115 ? 77.211 -14.142 10.329 1.000 20.664 115 ALA B N 1
ATOM 8060 C CA . ALA C 1 115 ? 75.993 -13.334 10.539 1.000 21.957 115 ALA B CA 1
ATOM 8061 C C . ALA C 1 115 ? 74.804 -14.261 10.306 1.000 21.670 115 ALA B C 1
ATOM 8062 O O . ALA C 1 115 ? 74.891 -15.118 9.396 1.000 22.791 115 ALA B O 1
ATOM 8064 N N . GLU C 1 116 ? 73.781 -14.152 11.143 1.000 20.354 116 GLU B N 1
ATOM 8065 C CA . GLU C 1 116 ? 72.585 -15.020 11.037 1.000 22.319 116 GLU B CA 1
ATOM 8066 C C . GLU C 1 116 ? 71.454 -14.202 10.399 1.000 21.321 116 GLU B C 1
ATOM 8067 O O . GLU C 1 116 ? 71.004 -13.221 11.008 1.000 19.396 116 GLU B O 1
ATOM 8073 N N . LEU C 1 117 ? 71.077 -14.579 9.178 1.000 20.886 117 LEU B N 1
ATOM 8074 C CA . LEU C 1 117 ? 70.008 -13.940 8.395 1.000 22.646 117 LEU B CA 1
ATOM 8075 C C . LEU C 1 117 ? 68.720 -14.734 8.641 1.000 22.860 117 LEU B C 1
ATOM 8076 O O . LEU C 1 117 ? 68.701 -15.938 8.290 1.000 21.064 117 LEU B O 1
ATOM 8081 N N . ARG C 1 118 ? 67.718 -14.117 9.286 1.000 21.477 118 ARG B N 1
ATOM 8082 C CA . ARG C 1 118 ? 66.355 -14.707 9.447 1.000 22.204 118 ARG B CA 1
ATOM 8083 C C . ARG C 1 118 ? 65.340 -13.951 8.583 1.000 21.424 118 ARG B C 1
ATOM 8084 O O . ARG C 1 118 ? 64.965 -12.803 8.947 1.000 21.834 118 ARG B O 1
ATOM 8092 N N . ARG C 1 119 ? 64.888 -14.582 7.501 1.000 21.187 119 ARG B N 1
ATOM 8093 C CA . ARG C 1 119 ? 63.947 -13.986 6.517 1.000 22.031 119 ARG B CA 1
ATOM 8094 C C . ARG C 1 119 ? 62.503 -14.302 6.930 1.000 20.963 119 ARG B C 1
ATOM 8095 O O . ARG C 1 119 ? 62.305 -15.170 7.780 1.000 21.386 119 ARG B O 1
ATOM 8103 N N . GLY C 1 120 ? 61.529 -13.604 6.347 1.000 20.145 120 GLY B N 1
ATOM 8104 C CA . GLY C 1 120 ? 60.107 -13.693 6.726 1.000 21.226 120 GLY B CA 1
ATOM 8105 C C . GLY C 1 120 ? 59.876 -13.376 8.203 1.000 21.840 120 GLY B C 1
ATOM 8106 O O . GLY C 1 120 ? 59.064 -14.062 8.836 1.000 21.539 120 GLY B O 1
ATOM 8107 N N . GLN C 1 121 ? 60.572 -12.375 8.746 1.000 20.957 121 GLN B N 1
ATOM 8108 C CA . GLN C 1 121 ? 60.483 -11.966 10.166 1.000 20.303 121 GLN B CA 1
ATOM 8109 C C . GLN C 1 121 ? 60.325 -10.449 10.213 1.000 20.512 121 GLN B C 1
ATOM 8110 O O . GLN C 1 121 ? 61.288 -9.703 9.900 1.000 21.037 121 GLN B O 1
ATOM 8116 N N . GLU C 1 122 ? 59.124 -10.012 10.562 1.000 20.765 122 GLU B N 1
ATOM 8117 C CA . GLU C 1 122 ? 58.743 -8.587 10.574 1.000 20.733 122 GLU B CA 1
ATOM 8118 C C . GLU C 1 122 ? 58.809 -8.060 11.999 1.000 20.960 122 GLU B C 1
ATOM 8119 O O . GLU C 1 122 ? 58.030 -8.575 12.838 1.000 23.593 122 GLU B O 1
ATOM 8125 N N . VAL C 1 123 ? 59.648 -7.054 12.243 1.000 18.414 123 VAL B N 1
ATOM 8126 C CA . VAL C 1 123 ? 59.662 -6.313 13.531 1.000 19.056 123 VAL B CA 1
ATOM 8127 C C . VAL C 1 123 ? 58.402 -5.446 13.598 1.000 17.766 123 VAL B C 1
ATOM 8128 O O . VAL C 1 123 ? 58.142 -4.753 12.624 1.000 16.203 123 VAL B O 1
ATOM 8132 N N . VAL C 1 124 ? 57.636 -5.528 14.691 1.000 18.501 124 VAL B N 1
ATOM 8133 C CA . VAL C 1 124 ? 56.391 -4.714 14.890 1.000 19.538 124 VAL B CA 1
ATOM 8134 C C . VAL C 1 124 ? 56.505 -3.880 16.166 1.000 19.901 124 VAL B C 1
ATOM 8135 O O . VAL C 1 124 ? 55.744 -2.905 16.310 1.000 20.974 124 VAL B O 1
ATOM 8139 N N . SER C 1 125 ? 57.404 -4.231 17.074 1.000 20.795 125 SER B N 1
ATOM 8140 C CA . SER C 1 125 ? 57.619 -3.419 18.292 1.000 22.607 125 SER B CA 1
ATOM 8141 C C . SER C 1 125 ? 59.086 -3.458 18.744 1.000 22.317 125 SER B C 1
ATOM 8142 O O . SER C 1 125 ? 59.773 -4.510 18.636 1.000 20.819 125 SER B O 1
ATOM 8145 N N . ILE C 1 126 ? 59.525 -2.317 19.256 1.000 22.901 126 ILE B N 1
ATOM 8146 C CA . ILE C 1 126 ? 60.895 -2.097 19.785 1.000 25.620 126 ILE B CA 1
ATOM 8147 C C . ILE C 1 126 ? 60.755 -1.572 21.215 1.000 25.867 126 ILE B C 1
ATOM 8148 O O . ILE C 1 126 ? 59.845 -0.765 21.472 1.000 24.153 126 ILE B O 1
ATOM 8153 N N . ASP C 1 127 ? 61.651 -2.010 22.085 1.000 24.616 127 ASP B N 1
ATOM 8154 C CA . ASP C 1 127 ? 61.712 -1.600 23.505 1.000 26.631 127 ASP B CA 1
ATOM 8155 C C . ASP C 1 127 ? 63.187 -1.465 23.865 1.000 24.337 127 ASP B C 1
ATOM 8156 O O . ASP C 1 127 ? 63.876 -2.492 23.832 1.000 25.606 127 ASP B O 1
ATOM 8161 N N . ASP C 1 128 ? 63.655 -0.243 24.102 1.000 20.983 128 ASP B N 1
ATOM 8162 C CA . ASP C 1 128 ? 64.999 0.052 24.650 1.000 18.712 128 ASP B CA 1
ATOM 8163 C C . ASP C 1 128 ? 64.793 0.448 26.108 1.000 18.044 128 ASP B C 1
ATOM 8164 O O . ASP C 1 128 ? 64.304 1.553 26.336 1.000 16.725 128 ASP B O 1
ATOM 8169 N N . ASP C 1 129 ? 65.199 -0.388 27.055 1.000 17.887 129 ASP B N 1
ATOM 8170 C CA . ASP C 1 129 ? 64.972 -0.128 28.496 1.000 18.419 129 ASP B CA 1
ATOM 8171 C C . ASP C 1 129 ? 66.261 0.344 29.177 1.000 20.180 129 ASP B C 1
ATOM 8172 O O . ASP C 1 129 ? 66.249 0.532 30.423 1.000 20.664 129 ASP B O 1
ATOM 8177 N N . GLY C 1 130 ? 67.319 0.537 28.395 1.000 20.801 130 GLY B N 1
ATOM 8178 C CA . GLY C 1 130 ? 68.560 1.193 28.840 1.000 21.110 130 GLY B CA 1
ATOM 8179 C C . GLY C 1 130 ? 69.672 0.195 29.060 1.000 20.529 130 GLY B C 1
ATOM 8180 O O . GLY C 1 130 ? 70.812 0.624 28.961 1.000 20.411 130 GLY B O 1
ATOM 8181 N N . THR C 1 131 ? 69.338 -1.073 29.328 1.000 20.395 131 THR B N 1
ATOM 8182 C CA . THR C 1 131 ? 70.298 -2.199 29.510 1.000 22.373 131 THR B CA 1
ATOM 8183 C C . THR C 1 131 ? 70.415 -3.071 28.248 1.000 20.790 131 THR B C 1
ATOM 8184 O O . THR C 1 131 ? 71.398 -3.804 28.123 1.000 21.127 131 THR B O 1
ATOM 8188 N N . GLY C 1 132 ? 69.375 -3.097 27.426 1.000 19.005 132 GLY B N 1
ATOM 8189 C CA . GLY C 1 132 ? 69.340 -3.823 26.152 1.000 18.844 132 GLY B CA 1
ATOM 8190 C C . GLY C 1 132 ? 68.159 -3.377 25.320 1.000 18.536 132 GLY B C 1
ATOM 8191 O O . GLY C 1 132 ? 67.453 -2.464 25.737 1.000 16.345 132 GLY B O 1
ATOM 8192 N N . VAL C 1 133 ? 67.955 -4.016 24.178 1.000 19.745 133 VAL B N 1
ATOM 8193 C CA . VAL C 1 133 ? 66.784 -3.747 23.310 1.000 21.212 133 VAL B CA 1
ATOM 8194 C C . VAL C 1 133 ? 66.092 -5.088 23.088 1.000 20.906 133 VAL B C 1
ATOM 8195 O O . VAL C 1 133 ? 66.796 -6.123 23.002 1.000 21.593 133 VAL B O 1
ATOM 8199 N N . ALA C 1 134 ? 64.766 -5.065 23.101 1.000 19.899 134 ALA B N 1
ATOM 8200 C CA . ALA C 1 134 ? 63.898 -6.205 22.776 1.000 20.807 134 ALA B CA 1
ATOM 8201 C C . ALA C 1 134 ? 63.113 -5.823 21.534 1.000 21.624 134 ALA B C 1
ATOM 8202 O O . ALA C 1 134 ? 62.715 -4.654 21.415 1.000 22.448 134 ALA B O 1
ATOM 8204 N N . VAL C 1 135 ? 62.957 -6.790 20.642 1.000 21.766 135 VAL B N 1
ATOM 8205 C CA . VAL C 1 135 ? 62.239 -6.663 19.355 1.000 21.838 135 VAL B CA 1
ATOM 8206 C C . VAL C 1 135 ? 61.200 -7.787 19.339 1.000 22.290 135 VAL B C 1
ATOM 8207 O O . VAL C 1 135 ? 61.574 -8.971 19.646 1.000 23.795 135 VAL B O 1
ATOM 8211 N N . VAL C 1 136 ? 59.949 -7.436 19.055 1.000 20.633 136 VAL B N 1
ATOM 8212 C CA . VAL C 1 136 ? 58.848 -8.422 18.858 1.000 21.007 136 VAL B CA 1
ATOM 8213 C C . VAL C 1 136 ? 58.688 -8.651 17.361 1.000 18.725 136 VAL B C 1
ATOM 8214 O O . VAL C 1 136 ? 58.513 -7.691 16.609 1.000 16.232 136 VAL B O 1
ATOM 8218 N N . VAL C 1 137 ? 58.780 -9.899 16.950 1.000 19.398 137 VAL B N 1
ATOM 8219 C CA . VAL C 1 137 ? 58.817 -10.251 15.517 1.000 21.684 137 VAL B CA 1
ATOM 8220 C C . VAL C 1 137 ? 57.616 -11.138 15.230 1.000 23.109 137 VAL B C 1
ATOM 8221 O O . VAL C 1 137 ? 57.355 -12.027 16.072 1.000 20.808 137 VAL B O 1
ATOM 8225 N N . ARG C 1 138 ? 56.942 -10.898 14.102 1.000 23.604 138 ARG B N 1
ATOM 8226 C CA . ARG C 1 138 ? 55.933 -11.826 13.530 1.000 25.765 138 ARG B CA 1
ATOM 8227 C C . ARG C 1 138 ? 56.684 -12.805 12.635 1.000 27.077 138 ARG B C 1
ATOM 8228 O O . ARG C 1 138 ? 57.424 -12.345 11.756 1.000 28.366 138 ARG B O 1
ATOM 8236 N N . THR C 1 139 ? 56.529 -14.102 12.888 1.000 27.260 139 THR B N 1
ATOM 8237 C CA . THR C 1 139 ? 57.131 -15.189 12.082 1.000 28.986 139 THR B CA 1
ATOM 8238 C C . THR C 1 139 ? 56.081 -16.265 11.787 1.000 32.126 139 THR B C 1
ATOM 8239 O O . THR C 1 139 ? 54.971 -16.231 12.406 1.000 30.092 139 THR B O 1
ATOM 8243 N N . ALA C 1 140 ? 56.456 -17.181 10.887 1.000 34.125 140 ALA B N 1
ATOM 8244 C CA . ALA C 1 140 ? 55.691 -18.373 10.443 1.000 36.413 140 ALA B CA 1
ATOM 8245 C C . ALA C 1 140 ? 55.690 -19.434 11.547 1.000 36.683 140 ALA B C 1
ATOM 8246 O O . ALA C 1 140 ? 54.985 -20.451 11.375 1.000 37.792 140 ALA B O 1
ATOM 8248 N N . ASP C 1 141 ? 56.464 -19.210 12.614 1.000 37.263 141 ASP B N 1
ATOM 8249 C CA . ASP C 1 141 ? 56.593 -20.127 13.777 1.000 39.019 141 ASP B CA 1
ATOM 8250 C C . ASP C 1 141 ? 56.081 -19.448 15.049 1.000 34.078 141 ASP B C 1
ATOM 8251 O O . ASP C 1 141 ? 56.471 -19.910 16.120 1.000 36.555 141 ASP B O 1
ATOM 8256 N N . GLY C 1 142 ? 55.259 -18.402 14.921 1.000 28.942 142 GLY B N 1
ATOM 8257 C CA . GLY C 1 142 ? 54.698 -17.626 16.041 1.000 26.375 142 GLY B CA 1
ATOM 8258 C C . GLY C 1 142 ? 55.389 -16.282 16.238 1.000 25.455 142 GLY B C 1
ATOM 8259 O O . GLY C 1 142 ? 56.464 -16.056 15.666 1.000 24.347 142 GLY B O 1
ATOM 8260 N N . GLU C 1 143 ? 54.796 -15.431 17.071 1.000 24.716 143 GLU B N 1
ATOM 8261 C CA . GLU C 1 143 ? 55.356 -14.148 17.549 1.000 25.236 143 GLU B CA 1
ATOM 8262 C C . GLU C 1 143 ? 56.510 -14.434 18.514 1.000 24.314 143 GLU B C 1
ATOM 8263 O O . GLU C 1 143 ? 56.317 -15.258 19.416 1.000 26.154 143 GLU B O 1
ATOM 8269 N N . GLN C 1 144 ? 57.671 -13.791 18.332 1.000 22.569 144 GLN B N 1
ATOM 8270 C CA . GLN C 1 144 ? 58.856 -14.014 19.200 1.000 21.378 144 GLN B CA 1
ATOM 8271 C C . GLN C 1 144 ? 59.353 -12.684 19.724 1.000 18.928 144 GLN B C 1
ATOM 8272 O O . GLN C 1 144 ? 59.248 -11.709 18.997 1.000 16.132 144 GLN B O 1
ATOM 8278 N N . THR C 1 145 ? 59.930 -12.701 20.920 1.000 18.898 145 THR B N 1
ATOM 8279 C CA . THR C 1 145 ? 60.685 -11.551 21.450 1.000 19.771 145 THR B CA 1
ATOM 8280 C C . THR C 1 145 ? 62.168 -11.889 21.334 1.000 20.327 145 THR B C 1
ATOM 8281 O O . THR C 1 145 ? 62.557 -12.922 21.872 1.000 21.037 145 THR B O 1
ATOM 8285 N N . LEU C 1 146 ? 62.916 -11.091 20.566 1.000 19.229 146 LEU B N 1
ATOM 8286 C CA . LEU C 1 146 ? 64.395 -11.226 20.453 1.000 19.562 146 LEU B CA 1
ATOM 8287 C C . LEU C 1 146 ? 65.017 -10.069 21.228 1.000 19.966 146 LEU B C 1
ATOM 8288 O O . LEU C 1 146 ? 64.392 -8.963 21.271 1.000 19.038 146 LEU B O 1
ATOM 8293 N N . ARG C 1 147 ? 66.155 -10.331 21.865 1.000 19.771 147 ARG B N 1
ATOM 8294 C CA . ARG C 1 147 ? 66.870 -9.354 22.723 1.000 20.440 147 ARG B CA 1
ATOM 8295 C C . ARG C 1 147 ? 68.338 -9.241 22.286 1.000 17.768 147 ARG B C 1
ATOM 8296 O O . ARG C 1 147 ? 68.966 -10.273 21.941 1.000 15.274 147 ARG B O 1
ATOM 8304 N N . ALA C 1 148 ? 68.844 -8.008 22.311 1.000 15.041 148 ALA B N 1
ATOM 8305 C CA . ALA C 1 148 ? 70.223 -7.649 21.943 1.000 14.839 148 ALA B CA 1
ATOM 8306 C C . ALA C 1 148 ? 70.682 -6.510 22.838 1.000 14.528 148 ALA B C 1
ATOM 8307 O O . ALA C 1 148 ? 69.854 -5.970 23.560 1.000 15.688 148 ALA B O 1
ATOM 8309 N N . LYS C 1 149 ? 71.964 -6.181 22.755 1.000 13.813 149 LYS B N 1
ATOM 8310 C CA . LYS C 1 149 ? 72.567 -5.045 23.474 1.000 14.396 149 LYS B CA 1
ATOM 8311 C C . LYS C 1 149 ? 72.193 -3.764 22.744 1.000 12.573 149 LYS B C 1
ATOM 8312 O O . LYS C 1 149 ? 72.051 -2.759 23.413 1.000 11.943 149 LYS B O 1
ATOM 8318 N N . TYR C 1 150 ? 72.142 -3.821 21.420 1.000 11.796 150 TYR B N 1
ATOM 8319 C CA . TYR C 1 150 ? 72.014 -2.661 20.513 1.000 12.100 150 TYR B CA 1
ATOM 8320 C C . TYR C 1 150 ? 71.152 -3.110 19.349 1.000 12.232 150 TYR B C 1
ATOM 8321 O O . TYR C 1 150 ? 71.272 -4.302 18.921 1.000 10.920 150 TYR B O 1
ATOM 8330 N N . LEU C 1 151 ? 70.252 -2.213 18.932 1.000 12.510 151 LEU B N 1
ATOM 8331 C CA . LEU C 1 151 ? 69.381 -2.397 17.749 1.000 11.967 151 LEU B CA 1
ATOM 8332 C C . LEU C 1 151 ? 69.806 -1.384 16.715 1.000 10.761 151 LEU B C 1
ATOM 8333 O O . LEU C 1 151 ? 69.966 -0.228 17.079 1.000 9.936 151 LEU B O 1
ATOM 8338 N N . VAL C 1 152 ? 69.903 -1.814 15.473 1.000 10.442 152 VAL B N 1
ATOM 8339 C CA . VAL C 1 152 ? 70.220 -0.904 14.354 1.000 10.291 152 VAL B CA 1
ATOM 8340 C C . VAL C 1 152 ? 69.042 -0.959 13.389 1.000 9.900 152 VAL B C 1
ATOM 8341 O O . VAL C 1 152 ? 68.666 -2.044 12.967 1.000 9.001 152 VAL B O 1
ATOM 8345 N N . GLY C 1 153 ? 68.478 0.193 13.073 1.000 10.225 153 GLY B N 1
ATOM 8346 C CA . GLY C 1 153 ? 67.467 0.283 12.014 1.000 10.422 153 GLY B CA 1
ATOM 8347 C C . GLY C 1 153 ? 68.141 0.492 10.687 1.000 10.151 153 GLY B C 1
ATOM 8348 O O . GLY C 1 153 ? 68.513 1.630 10.416 1.000 10.031 153 GLY B O 1
ATOM 8349 N N . ALA C 1 154 ? 68.330 -0.577 9.917 1.000 10.578 154 ALA B N 1
ATOM 8350 C CA . ALA C 1 154 ? 68.710 -0.526 8.483 1.000 11.256 154 ALA B CA 1
ATOM 8351 C C . ALA C 1 154 ? 67.467 -0.857 7.646 1.000 11.305 154 ALA B C 1
ATOM 8352 O O . ALA C 1 154 ? 67.560 -1.594 6.654 1.000 11.051 154 ALA B O 1
ATOM 8354 N N . ASP C 1 155 ? 66.323 -0.328 8.044 1.000 11.835 155 ASP B N 1
ATOM 8355 C CA . ASP C 1 155 ? 65.007 -0.849 7.581 1.000 12.952 155 ASP B CA 1
ATOM 8356 C C . ASP C 1 155 ? 64.325 0.137 6.617 1.000 13.121 155 ASP B C 1
ATOM 8357 O O . ASP C 1 155 ? 63.107 0.061 6.477 1.000 13.746 155 ASP B O 1
ATOM 8362 N N . GLY C 1 156 ? 65.079 0.975 5.901 1.000 13.034 156 GLY B N 1
ATOM 8363 C CA . GLY C 1 156 ? 64.545 1.689 4.729 1.000 12.177 156 GLY B CA 1
ATOM 8364 C C . GLY C 1 156 ? 63.786 2.967 5.080 1.000 12.246 156 GLY B C 1
ATOM 8365 O O . GLY C 1 156 ? 63.614 3.275 6.295 1.000 10.501 156 GLY B O 1
ATOM 8366 N N . ALA C 1 157 ? 63.304 3.635 4.022 1.000 12.185 157 ALA B N 1
ATOM 8367 C CA . ALA C 1 157 ? 62.605 4.943 3.992 1.000 13.222 157 ALA B CA 1
ATOM 8368 C C . ALA C 1 157 ? 61.509 5.057 5.044 1.000 13.858 157 ALA B C 1
ATOM 8369 O O . ALA C 1 157 ? 61.324 6.158 5.571 1.000 13.639 157 ALA B O 1
ATOM 8371 N N . ARG C 1 158 ? 60.769 3.982 5.306 1.000 16.042 158 ARG B N 1
ATOM 8372 C CA . ARG C 1 158 ? 59.595 4.043 6.209 1.000 19.381 158 ARG B CA 1
ATOM 8373 C C . ARG C 1 158 ? 59.942 3.420 7.566 1.000 17.004 158 ARG B C 1
ATOM 8374 O O . ARG C 1 158 ? 58.994 3.177 8.349 1.000 16.216 158 ARG B O 1
ATOM 8382 N N . SER C 1 159 ? 61.244 3.192 7.805 1.000 14.972 159 SER B N 1
ATOM 8383 C CA . SER C 1 159 ? 61.869 2.615 9.028 1.000 12.861 159 SER B CA 1
ATOM 8384 C C . SER C 1 159 ? 60.857 2.499 10.166 1.000 12.039 159 SER B C 1
ATOM 8385 O O . SER C 1 159 ? 60.578 3.515 10.836 1.000 11.456 159 SER B O 1
ATOM 8388 N N . THR C 1 160 ? 60.374 1.284 10.414 1.000 12.329 160 THR B N 1
ATOM 8389 C CA . THR C 1 160 ? 59.723 0.926 11.703 1.000 11.942 160 THR B CA 1
ATOM 8390 C C . THR C 1 160 ? 60.608 1.376 12.867 1.000 11.710 160 THR B C 1
ATOM 8391 O O . THR C 1 160 ? 60.063 1.919 13.869 1.000 11.434 160 THR B O 1
ATOM 8395 N N . VAL C 1 161 ? 61.928 1.104 12.784 1.000 10.789 161 VAL B N 1
ATOM 8396 C CA . VAL C 1 161 ? 62.837 1.338 13.937 1.000 10.392 161 VAL B CA 1
ATOM 8397 C C . VAL C 1 161 ? 62.890 2.831 14.229 1.000 10.286 161 VAL B C 1
ATOM 8398 O O . VAL C 1 161 ? 62.786 3.192 15.399 1.000 9.825 161 VAL B O 1
ATOM 8402 N N . ARG C 1 162 ? 62.996 3.667 13.197 1.000 10.918 162 ARG B N 1
ATOM 8403 C CA . ARG C 1 162 ? 63.090 5.132 13.377 1.000 12.122 162 ARG B CA 1
ATOM 8404 C C . ARG C 1 162 ? 61.820 5.681 14.047 1.000 12.575 162 ARG B C 1
ATOM 8405 O O . ARG C 1 162 ? 61.926 6.578 14.933 1.000 11.895 162 ARG B O 1
ATOM 8413 N N . LYS C 1 163 ? 60.662 5.192 13.600 1.000 13.200 163 LYS B N 1
ATOM 8414 C CA . LYS C 1 163 ? 59.334 5.625 14.108 1.000 14.605 163 LYS B CA 1
ATOM 8415 C C . LYS C 1 163 ? 59.183 5.161 15.551 1.000 13.661 163 LYS B C 1
ATOM 8416 O O . LYS C 1 163 ? 58.772 5.987 16.391 1.000 13.392 163 LYS B O 1
ATOM 8422 N N . ALA C 1 164 ? 59.607 3.931 15.833 1.000 13.979 164 ALA B N 1
ATOM 8423 C CA . ALA C 1 164 ? 59.500 3.303 17.171 1.000 14.965 164 ALA B CA 1
ATOM 8424 C C . ALA C 1 164 ? 60.462 4.002 18.139 1.000 15.604 164 ALA B C 1
ATOM 8425 O O . ALA C 1 164 ? 60.116 4.099 19.347 1.000 17.321 164 ALA B O 1
ATOM 8427 N N . ALA C 1 165 ? 61.566 4.571 17.643 1.000 15.243 165 ALA B N 1
ATOM 8428 C CA . ALA C 1 165 ? 62.550 5.293 18.492 1.000 15.695 165 ALA B CA 1
ATOM 8429 C C . ALA C 1 165 ? 62.105 6.736 18.726 1.000 15.438 165 ALA B C 1
ATOM 8430 O O . ALA C 1 165 ? 62.637 7.408 19.636 1.000 16.958 165 ALA B O 1
ATOM 8432 N N . GLY C 1 166 ? 61.168 7.223 17.922 1.000 14.909 166 GLY B N 1
ATOM 8433 C CA . GLY C 1 166 ? 60.577 8.551 18.123 1.000 13.462 166 GLY B CA 1
ATOM 8434 C C . GLY C 1 166 ? 61.416 9.625 17.472 1.000 13.209 166 GLY B C 1
ATOM 8435 O O . GLY C 1 166 ? 61.301 10.792 17.899 1.000 13.281 166 GLY B O 1
ATOM 8436 N N . ILE C 1 167 ? 62.198 9.253 16.456 1.000 13.208 167 ILE B N 1
ATOM 8437 C CA . ILE C 1 167 ? 63.247 10.124 15.851 1.000 13.253 167 ILE B CA 1
ATOM 8438 C C . ILE C 1 167 ? 62.644 10.755 14.610 1.000 13.734 167 ILE B C 1
ATOM 8439 O O . ILE C 1 167 ? 62.183 10.010 13.736 1.000 14.473 167 ILE B O 1
ATOM 8444 N N . ASP C 1 168 ? 62.729 12.076 14.553 1.000 14.092 168 ASP B N 1
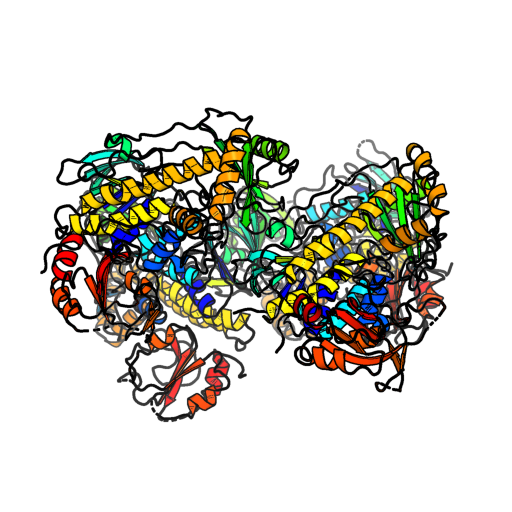ATOM 8445 C CA . ASP C 1 168 ? 62.081 12.923 13.534 1.000 14.191 168 ASP B CA 1
ATOM 8446 C C . ASP C 1 168 ? 62.766 12.653 12.204 1.000 14.340 168 ASP B C 1
ATOM 8447 O O . ASP C 1 168 ? 63.942 12.301 12.241 1.000 13.662 168 ASP B O 1
ATOM 8452 N N . PHE C 1 169 ? 62.055 12.892 11.103 1.000 14.404 169 PHE B N 1
ATOM 8453 C CA . PHE C 1 169 ? 62.513 12.658 9.721 1.000 14.869 169 PHE B CA 1
ATOM 8454 C C . PHE C 1 169 ? 62.268 13.916 8.903 1.000 14.110 169 PHE B C 1
ATOM 8455 O O . PHE C 1 169 ? 61.589 13.871 7.894 1.000 15.031 169 PHE B O 1
ATOM 8463 N N . PRO C 1 170 ? 62.859 15.064 9.272 1.000 13.604 170 PRO B N 1
ATOM 8464 C CA . PRO C 1 170 ? 62.584 16.313 8.571 1.000 13.542 170 PRO B CA 1
ATOM 8465 C C . PRO C 1 170 ? 63.149 16.370 7.150 1.000 14.330 170 PRO B C 1
ATOM 8466 O O . PRO C 1 170 ? 64.098 15.671 6.826 1.000 14.454 170 PRO B O 1
ATOM 8470 N N . GLY C 1 171 ? 62.539 17.228 6.343 1.000 15.487 171 GLY B N 1
ATOM 8471 C CA . GLY C 1 171 ? 62.969 17.531 4.974 1.000 18.309 171 GLY B CA 1
ATOM 8472 C C . GLY C 1 171 ? 61.801 18.008 4.138 1.000 20.644 171 GLY B C 1
ATOM 8473 O O . GLY C 1 171 ? 60.876 18.655 4.690 1.000 21.813 171 GLY B O 1
ATOM 8474 N N . THR C 1 172 ? 61.836 17.678 2.855 1.000 22.463 172 THR B N 1
ATOM 8475 C CA . THR C 1 172 ? 60.950 18.243 1.812 1.000 25.267 172 THR B CA 1
ATOM 8476 C C . THR C 1 172 ? 59.987 17.166 1.336 1.000 24.896 172 THR B C 1
ATOM 8477 O O . THR C 1 172 ? 60.429 16.019 1.164 1.000 25.774 172 THR B O 1
ATOM 8481 N N . ASP C 1 173 ? 58.723 17.541 1.145 1.000 26.912 173 ASP B N 1
ATOM 8482 C CA . ASP C 1 173 ? 57.719 16.708 0.431 1.000 28.820 173 ASP B CA 1
ATOM 8483 C C . ASP C 1 173 ? 58.145 16.530 -1.020 1.000 26.458 173 ASP B C 1
ATOM 8484 O O . ASP C 1 173 ? 58.818 17.372 -1.612 1.000 23.528 173 ASP B O 1
ATOM 8489 N N . PRO C 1 174 ? 57.734 15.414 -1.650 1.000 27.474 174 PRO B N 1
ATOM 8490 C CA . PRO C 1 174 ? 57.962 15.239 -3.083 1.000 27.366 174 PRO B CA 1
ATOM 8491 C C . PRO C 1 174 ? 57.328 16.433 -3.803 1.000 27.228 174 PRO B C 1
ATOM 8492 O O . PRO C 1 174 ? 56.308 16.891 -3.324 1.000 27.320 174 PRO B O 1
ATOM 8496 N N . THR C 1 175 ? 57.958 16.945 -4.862 1.000 25.975 175 THR B N 1
ATOM 8497 C CA . THR C 1 175 ? 57.340 17.959 -5.756 1.000 28.135 175 THR B CA 1
ATOM 8498 C C . THR C 1 175 ? 57.223 17.388 -7.163 1.000 29.500 175 THR B C 1
ATOM 8499 O O . THR C 1 175 ? 56.769 18.118 -8.039 1.000 30.351 175 THR B O 1
ATOM 8503 N N . MET C 1 176 ? 57.669 16.159 -7.390 1.000 29.457 176 MET B N 1
ATOM 8504 C CA . MET C 1 176 ? 57.637 15.569 -8.748 1.000 32.236 176 MET B CA 1
ATOM 8505 C C . MET C 1 176 ? 57.786 14.061 -8.627 1.000 33.812 176 MET B C 1
ATOM 8506 O O . MET C 1 176 ? 58.215 13.584 -7.538 1.000 30.285 176 MET B O 1
ATOM 8511 N N . GLU C 1 177 ? 57.512 13.361 -9.728 1.000 33.097 177 GLU B N 1
ATOM 8512 C CA . GLU C 1 177 ? 57.744 11.901 -9.839 1.000 32.076 177 GLU B CA 1
ATOM 8513 C C . GLU C 1 177 ? 58.590 11.609 -11.071 1.000 30.205 177 GLU B C 1
ATOM 8514 O O . GLU C 1 177 ? 58.489 12.338 -12.062 1.000 32.542 177 GLU B O 1
ATOM 8520 N N . MET C 1 178 ? 59.411 10.581 -10.977 1.000 29.690 178 MET B N 1
ATOM 8521 C CA . MET C 1 178 ? 59.934 9.887 -12.161 1.000 31.786 178 MET B CA 1
ATOM 8522 C C . MET C 1 178 ? 59.291 8.497 -12.192 1.000 31.953 178 MET B C 1
ATOM 8523 O O . MET C 1 178 ? 58.913 7.977 -11.115 1.000 28.077 178 MET B O 1
ATOM 8528 N N . TRP C 1 179 ? 59.073 7.977 -13.399 1.000 31.105 179 TRP B N 1
ATOM 8529 C CA . TRP C 1 179 ? 58.443 6.661 -13.656 1.000 30.260 179 TRP B CA 1
ATOM 8530 C C . TRP C 1 179 ? 59.459 5.783 -14.362 1.000 30.301 179 TRP B C 1
ATOM 8531 O O . TRP C 1 179 ? 60.174 6.286 -15.255 1.000 31.500 179 TRP B O 1
ATOM 8542 N N . LEU C 1 180 ? 59.480 4.515 -13.975 1.000 29.690 180 LEU B N 1
ATOM 8543 C CA . LEU C 1 180 ? 60.498 3.538 -14.399 1.000 30.658 180 LEU B CA 1
ATOM 8544 C C . LEU C 1 180 ? 59.759 2.368 -15.046 1.000 30.473 180 LEU B C 1
ATOM 8545 O O . LEU C 1 180 ? 58.760 1.932 -14.489 1.000 25.528 180 LEU B O 1
ATOM 8550 N N . ALA C 1 181 ? 60.233 1.904 -16.197 1.000 30.706 181 ALA B N 1
ATOM 8551 C CA . ALA C 1 181 ? 59.763 0.664 -16.829 1.000 30.603 181 ALA B CA 1
ATOM 8552 C C . ALA C 1 181 ? 60.965 -0.047 -17.433 1.000 31.250 181 ALA B C 1
ATOM 8553 O O . ALA C 1 181 ? 61.663 0.589 -18.244 1.000 31.738 181 ALA B O 1
ATOM 8555 N N . ASP C 1 182 ? 61.193 -1.302 -17.022 1.000 29.350 182 ASP B N 1
ATOM 8556 C CA . ASP C 1 182 ? 62.112 -2.244 -17.711 1.000 29.937 182 ASP B CA 1
ATOM 8557 C C . ASP C 1 182 ? 61.307 -2.973 -18.795 1.000 29.879 182 ASP B C 1
ATOM 8558 O O . ASP C 1 182 ? 60.147 -3.328 -18.551 1.000 28.816 182 ASP B O 1
ATOM 8563 N N . VAL C 1 183 ? 61.883 -3.125 -19.980 1.000 32.311 183 VAL B N 1
ATOM 8564 C CA . VAL C 1 183 ? 61.183 -3.709 -21.157 1.000 32.038 183 VAL B CA 1
ATOM 8565 C C . VAL C 1 183 ? 62.233 -4.374 -22.041 1.000 32.892 183 VAL B C 1
ATOM 8566 O O . VAL C 1 183 ? 63.322 -3.808 -22.197 1.000 37.154 183 VAL B O 1
ATOM 8570 N N . ALA C 1 184 ? 61.928 -5.570 -22.536 1.000 35.860 184 ALA B N 1
ATOM 8571 C CA . ALA C 1 184 ? 62.808 -6.363 -23.419 1.000 37.825 184 ALA B CA 1
ATOM 8572 C C . ALA C 1 184 ? 62.270 -6.286 -24.853 1.000 38.935 184 ALA B C 1
ATOM 8573 O O . ALA C 1 184 ? 61.027 -6.229 -25.032 1.000 39.899 184 ALA B O 1
ATOM 8575 N N . GLY C 1 185 ? 63.175 -6.206 -25.831 1.000 43.440 185 GLY B N 1
ATOM 8576 C CA . GLY C 1 185 ? 62.885 -6.431 -27.264 1.000 46.488 185 GLY B CA 1
ATOM 8577 C C . GLY C 1 185 ? 62.586 -5.160 -28.049 1.000 46.082 185 GLY B C 1
ATOM 8578 O O . GLY C 1 185 ? 62.337 -5.287 -29.265 1.000 45.115 185 GLY B O 1
ATOM 8579 N N . CYS C 1 186 ? 62.608 -3.984 -27.406 1.000 43.422 186 CYS B N 1
ATOM 8580 C CA . CYS C 1 186 ? 62.308 -2.674 -28.047 1.000 42.565 186 CYS B CA 1
ATOM 8581 C C . CYS C 1 186 ? 63.555 -2.076 -28.735 1.000 43.671 186 CYS B C 1
ATOM 8582 O O . CYS C 1 186 ? 63.381 -1.096 -29.489 1.000 44.298 186 CYS B O 1
ATOM 8585 N N . ASP C 1 187 ? 64.748 -2.638 -28.496 1.000 42.104 187 ASP B N 1
ATOM 8586 C CA . ASP C 1 187 ? 66.061 -2.207 -29.056 1.000 45.746 187 ASP B CA 1
ATOM 8587 C C . ASP C 1 187 ? 66.147 -0.677 -29.113 1.000 47.734 187 ASP B C 1
ATOM 8588 O O . ASP C 1 187 ? 66.398 -0.145 -30.222 1.000 51.866 187 ASP B O 1
ATOM 8593 N N . LEU C 1 188 ? 65.975 0.007 -27.976 1.000 44.185 188 LEU B N 1
ATOM 8594 C CA . LEU C 1 188 ? 65.917 1.492 -27.931 1.000 44.651 188 LEU B CA 1
ATOM 8595 C C . LEU C 1 188 ? 67.321 2.083 -27.928 1.000 44.431 188 LEU B C 1
ATOM 8596 O O . LEU C 1 188 ? 68.267 1.413 -27.435 1.000 51.156 188 LEU B O 1
ATOM 8601 N N . ARG C 1 189 ? 67.414 3.332 -28.391 1.000 44.451 189 ARG B N 1
ATOM 8602 C CA . ARG C 1 189 ? 68.625 4.183 -28.269 1.000 44.649 189 ARG B CA 1
ATOM 8603 C C . ARG C 1 189 ? 68.884 4.500 -26.788 1.000 40.331 189 ARG B C 1
ATOM 8604 O O . ARG C 1 189 ? 68.006 5.099 -26.144 1.000 35.716 189 ARG B O 1
ATOM 8612 N N . LEU C 1 190 ? 70.067 4.130 -26.299 1.000 40.222 190 LEU B N 1
ATOM 8613 C CA . LEU C 1 190 ? 70.548 4.414 -24.925 1.000 44.163 190 LEU B CA 1
ATOM 8614 C C . LEU C 1 190 ? 70.632 5.938 -24.724 1.000 47.567 190 LEU B C 1
ATOM 8615 O O . LEU C 1 190 ? 71.121 6.650 -25.631 1.000 45.079 190 LEU B O 1
ATOM 8620 N N . ARG C 1 191 ? 70.176 6.400 -23.559 1.000 47.835 191 ARG B N 1
ATOM 8621 C CA . ARG C 1 191 ? 70.193 7.810 -23.094 1.000 47.731 191 ARG B CA 1
ATOM 8622 C C . ARG C 1 191 ? 70.627 7.824 -21.615 1.000 42.631 191 ARG B C 1
ATOM 8623 O O . ARG C 1 191 ? 69.801 8.182 -20.749 1.000 38.716 191 ARG B O 1
ATOM 8631 N N . PHE C 1 192 ? 71.874 7.422 -21.338 1.000 44.973 192 PHE B N 1
ATOM 8632 C CA . PHE C 1 192 ? 72.410 7.125 -19.977 1.000 46.730 192 PHE B CA 1
ATOM 8633 C C . PHE C 1 192 ? 72.237 8.330 -19.041 1.000 49.743 192 PHE B C 1
ATOM 8634 O O . PHE C 1 192 ? 71.623 8.151 -17.965 1.000 52.156 192 PHE B O 1
ATOM 8636 N N . SER C 1 193 ? 72.733 9.512 -19.428 1.000 53.360 193 SER B N 1
ATOM 8637 C CA . SER C 1 193 ? 72.809 10.719 -18.555 1.000 55.665 193 SER B CA 1
ATOM 8638 C C . SER C 1 193 ? 71.443 11.410 -18.468 1.000 55.650 193 SER B C 1
ATOM 8639 O O . SER C 1 193 ? 71.248 12.232 -17.536 1.000 52.640 193 SER B O 1
ATOM 8642 N N . GLY C 1 194 ? 70.537 11.082 -19.392 1.000 51.360 194 GLY B N 1
ATOM 8643 C CA . GLY C 1 194 ? 69.226 11.739 -19.530 1.000 47.771 194 GLY B CA 1
ATOM 8644 C C . GLY C 1 194 ? 69.256 12.712 -20.682 1.000 45.276 194 GLY B C 1
ATOM 8645 O O . GLY C 1 194 ? 70.339 13.229 -20.990 1.000 49.738 194 GLY B O 1
ATOM 8646 N N . GLU C 1 195 ? 68.117 12.915 -21.324 1.000 41.308 195 GLU B N 1
ATOM 8647 C CA . GLU C 1 195 ? 67.987 13.821 -22.480 1.000 43.035 195 GLU B CA 1
ATOM 8648 C C . GLU C 1 195 ? 66.762 14.697 -22.235 1.000 41.277 195 GLU B C 1
ATOM 8649 O O . GLU C 1 195 ? 65.667 14.144 -22.012 1.000 40.512 195 GLU B O 1
ATOM 8655 N N . LEU C 1 196 ? 66.968 16.012 -22.249 1.000 37.442 196 LEU B N 1
ATOM 8656 C CA . LEU C 1 196 ? 65.890 17.014 -22.124 1.000 40.203 196 LEU B CA 1
ATOM 8657 C C . LEU C 1 196 ? 65.155 17.097 -23.467 1.000 43.255 196 LEU B C 1
ATOM 8658 O O . LEU C 1 196 ? 65.808 17.129 -24.539 1.000 44.392 196 LEU B O 1
ATOM 8663 N N . VAL C 1 197 ? 63.834 17.050 -23.398 1.000 41.195 197 VAL B N 1
ATOM 8664 C CA . VAL C 1 197 ? 62.932 17.097 -24.570 1.000 46.054 197 VAL B CA 1
ATOM 8665 C C . VAL C 1 197 ? 61.825 18.058 -24.179 1.000 49.899 197 VAL B C 1
ATOM 8666 O O . VAL C 1 197 ? 61.573 18.256 -22.993 1.000 48.956 197 VAL B O 1
ATOM 8670 N N . PRO C 1 198 ? 61.129 18.670 -25.158 1.000 55.339 198 PRO B N 1
ATOM 8671 C CA . PRO C 1 198 ? 60.064 19.609 -24.834 1.000 53.979 198 PRO B CA 1
ATOM 8672 C C . PRO C 1 198 ? 59.064 18.747 -24.059 1.000 51.735 198 PRO B C 1
ATOM 8673 O O . PRO C 1 198 ? 58.775 17.649 -24.522 1.000 54.195 198 PRO B O 1
ATOM 8677 N N . GLY C 1 199 ? 58.656 19.200 -22.874 1.000 48.365 199 GLY B N 1
ATOM 8678 C CA . GLY C 1 199 ? 57.681 18.482 -22.032 1.000 47.419 199 GLY B CA 1
ATOM 8679 C C . GLY C 1 199 ? 58.335 17.735 -20.881 1.000 44.244 199 GLY B C 1
ATOM 8680 O O . GLY C 1 199 ? 57.610 17.430 -19.920 1.000 41.741 199 GLY B O 1
ATOM 8681 N N . GLY C 1 200 ? 59.644 17.451 -20.950 1.000 40.201 200 GLY B N 1
ATOM 8682 C CA . GLY C 1 200 ? 60.406 16.998 -19.771 1.000 37.976 200 GLY B CA 1
ATOM 8683 C C . GLY C 1 200 ? 61.706 16.300 -20.107 1.000 37.263 200 GLY B C 1
ATOM 8684 O O . GLY C 1 200 ? 62.565 16.896 -20.771 1.000 36.614 200 GLY B O 1
ATOM 8685 N N . MET C 1 201 ? 61.870 15.082 -19.598 1.000 40.153 201 MET B N 1
ATOM 8686 C CA . MET C 1 201 ? 63.181 14.377 -19.566 1.000 39.802 201 MET B CA 1
ATOM 8687 C C . MET C 1 201 ? 62.954 12.871 -19.733 1.000 37.233 201 MET B C 1
ATOM 8688 O O . MET C 1 201 ? 61.921 12.346 -19.270 1.000 35.737 201 MET B O 1
ATOM 8693 N N . VAL C 1 202 ? 63.923 12.206 -20.343 1.000 35.297 202 VAL B N 1
ATOM 8694 C CA . VAL C 1 202 ? 63.815 10.783 -20.744 1.000 35.151 202 VAL B CA 1
ATOM 8695 C C . VAL C 1 202 ? 65.175 10.139 -20.501 1.000 35.144 202 VAL B C 1
ATOM 8696 O O . VAL C 1 202 ? 66.188 10.691 -20.937 1.000 40.172 202 VAL B O 1
ATOM 8700 N N . MET C 1 203 ? 65.191 9.031 -19.774 1.000 35.907 203 MET B N 1
ATOM 8701 C CA . MET C 1 203 ? 66.387 8.171 -19.634 1.000 35.556 203 MET B CA 1
ATOM 8702 C C . MET C 1 203 ? 66.079 6.808 -20.255 1.000 32.789 203 MET B C 1
ATOM 8703 O O . MET C 1 203 ? 64.927 6.332 -20.133 1.000 29.879 203 MET B O 1
ATOM 8708 N N . VAL C 1 204 ? 67.082 6.225 -20.896 1.000 29.427 204 VAL B N 1
ATOM 8709 C CA . VAL C 1 204 ? 67.031 4.848 -21.445 1.000 31.907 204 VAL B CA 1
ATOM 8710 C C . VAL C 1 204 ? 68.379 4.208 -21.121 1.000 33.116 204 VAL B C 1
ATOM 8711 O O . VAL C 1 204 ? 69.386 4.729 -21.631 1.000 29.842 204 VAL B O 1
ATOM 8715 N N . LEU C 1 205 ? 68.401 3.182 -20.254 1.000 34.790 205 LEU B N 1
ATOM 8716 C CA . LEU C 1 205 ? 69.665 2.557 -19.775 1.000 35.320 205 LEU B CA 1
ATOM 8717 C C . LEU C 1 205 ? 69.722 1.102 -20.221 1.000 34.401 205 LEU B C 1
ATOM 8718 O O . LEU C 1 205 ? 68.703 0.426 -20.280 1.000 34.894 205 LEU B O 1
ATOM 8723 N N . PRO C 1 206 ? 70.924 0.566 -20.516 1.000 36.460 206 PRO B N 1
ATOM 8724 C CA . PRO C 1 206 ? 71.082 -0.859 -20.789 1.000 41.958 206 PRO B CA 1
ATOM 8725 C C . PRO C 1 206 ? 70.873 -1.710 -19.522 1.000 44.996 206 PRO B C 1
ATOM 8726 O O . PRO C 1 206 ? 71.607 -1.527 -18.577 1.000 45.531 206 PRO B O 1
ATOM 8730 N N . LEU C 1 207 ? 69.891 -2.615 -19.541 1.000 46.094 207 LEU B N 1
ATOM 8731 C CA . LEU C 1 207 ? 69.702 -3.684 -18.520 1.000 46.243 207 LEU B CA 1
ATOM 8732 C C . LEU C 1 207 ? 70.243 -5.022 -19.048 1.000 51.259 207 LEU B C 1
ATOM 8733 O O . LEU C 1 207 ? 69.745 -6.059 -18.590 1.000 58.530 207 LEU B O 1
ATOM 8738 N N . GLY C 1 208 ? 71.182 -5.023 -19.996 1.000 56.448 208 GLY B N 1
ATOM 8739 C CA . GLY C 1 208 ? 71.748 -6.273 -20.537 1.000 59.238 208 GLY B CA 1
ATOM 8740 C C . GLY C 1 208 ? 71.548 -6.399 -22.045 1.000 66.113 208 GLY B C 1
ATOM 8741 O O . GLY C 1 208 ? 71.296 -5.406 -22.727 1.000 69.291 208 GLY B O 1
ATOM 8742 N N . PRO C 1 209 ? 71.691 -7.627 -22.601 1.000 67.376 209 PRO B N 1
ATOM 8743 C CA . PRO C 1 209 ? 71.600 -7.853 -24.045 1.000 65.994 209 PRO B CA 1
ATOM 8744 C C . PRO C 1 209 ? 70.274 -7.457 -24.716 1.000 63.595 209 PRO B C 1
ATOM 8745 O O . PRO C 1 209 ? 70.343 -6.914 -25.798 1.000 59.678 209 PRO B O 1
ATOM 8749 N N . VAL C 1 210 ? 69.123 -7.738 -24.094 1.000 61.792 210 VAL B N 1
ATOM 8750 C CA . VAL C 1 210 ? 67.777 -7.464 -24.695 1.000 60.034 210 VAL B CA 1
ATOM 8751 C C . VAL C 1 210 ? 66.990 -6.444 -23.857 1.000 55.419 210 VAL B C 1
ATOM 8752 O O . VAL C 1 210 ? 66.133 -5.735 -24.439 1.000 53.970 210 VAL B O 1
ATOM 8756 N N . ALA C 1 211 ? 67.219 -6.383 -22.544 1.000 49.463 211 ALA B N 1
ATOM 8757 C CA . ALA C 1 211 ? 66.396 -5.568 -21.619 1.000 46.519 211 ALA B CA 1
ATOM 8758 C C . ALA C 1 211 ? 66.945 -4.141 -21.609 1.000 40.958 211 ALA B C 1
ATOM 8759 O O . ALA C 1 211 ? 68.147 -3.972 -21.802 1.000 36.376 211 ALA B O 1
ATOM 8761 N N . GLN C 1 212 ? 66.075 -3.155 -21.436 1.000 39.671 212 GLN B N 1
ATOM 8762 C CA . GLN C 1 212 ? 66.482 -1.756 -21.182 1.000 40.547 212 GLN B CA 1
ATOM 8763 C C . GLN C 1 212 ? 65.556 -1.174 -20.127 1.000 36.394 212 GLN B C 1
ATOM 8764 O O . GLN C 1 212 ? 64.364 -1.565 -20.106 1.000 28.441 212 GLN B O 1
ATOM 8770 N N . ARG C 1 213 ? 66.102 -0.260 -19.324 1.000 32.177 213 ARG B N 1
ATOM 8771 C CA . ARG C 1 213 ? 65.315 0.556 -18.386 1.000 31.605 213 ARG B CA 1
ATOM 8772 C C . ARG C 1 213 ? 64.991 1.885 -19.043 1.000 31.888 213 ARG B C 1
ATOM 8773 O O . ARG C 1 213 ? 65.917 2.544 -19.543 1.000 34.339 213 ARG B O 1
ATOM 8781 N N . VAL C 1 214 ? 63.723 2.253 -18.956 1.000 29.167 214 VAL B N 1
ATOM 8782 C CA . VAL C 1 214 ? 63.171 3.533 -19.425 1.000 29.906 214 VAL B CA 1
ATOM 8783 C C . VAL C 1 214 ? 62.827 4.340 -18.182 1.000 30.684 214 VAL B C 1
ATOM 8784 O O . VAL C 1 214 ? 62.083 3.842 -17.332 1.000 37.363 214 VAL B O 1
ATOM 8788 N N . VAL C 1 215 ? 63.351 5.550 -18.096 1.000 29.616 215 VAL B N 1
ATOM 8789 C CA . VAL C 1 215 ? 63.043 6.479 -16.985 1.000 31.089 215 VAL B CA 1
ATOM 8790 C C . VAL C 1 215 ? 62.466 7.732 -17.635 1.000 31.998 215 VAL B C 1
ATOM 8791 O O . VAL C 1 215 ? 63.005 8.188 -18.659 1.000 32.549 215 VAL B O 1
ATOM 8795 N N . VAL C 1 216 ? 61.399 8.258 -17.065 1.000 33.457 216 VAL B N 1
ATOM 8796 C CA . VAL C 1 216 ? 60.590 9.301 -17.741 1.000 34.971 216 VAL B CA 1
ATOM 8797 C C . VAL C 1 216 ? 60.155 10.345 -16.707 1.000 35.163 216 VAL B C 1
ATOM 8798 O O . VAL C 1 216 ? 59.709 9.972 -15.621 1.000 33.192 216 VAL B O 1
ATOM 8802 N N . PHE C 1 217 ? 60.341 11.622 -17.036 1.000 36.643 217 PHE B N 1
ATOM 8803 C CA . PHE C 1 217 ? 59.811 12.776 -16.274 1.000 35.770 217 PHE B CA 1
ATOM 8804 C C . PHE C 1 217 ? 59.063 13.691 -17.245 1.000 37.390 217 PHE B C 1
ATOM 8805 O O . PHE C 1 217 ? 59.542 13.893 -18.391 1.000 33.887 217 PHE B O 1
ATOM 8813 N N . GLU C 1 218 ? 57.947 14.243 -16.775 1.000 38.519 218 GLU B N 1
ATOM 8814 C CA . GLU C 1 218 ? 57.062 15.144 -17.545 1.000 44.125 218 GLU B CA 1
ATOM 8815 C C . GLU C 1 218 ? 56.719 16.346 -16.665 1.000 45.074 218 GLU B C 1
ATOM 8816 O O . GLU C 1 218 ? 56.148 16.115 -15.576 1.000 44.366 218 GLU B O 1
ATOM 8822 N N . HIS C 1 219 ? 57.034 17.568 -17.118 1.000 45.815 219 HIS B N 1
ATOM 8823 C CA . HIS C 1 219 ? 56.640 18.829 -16.426 1.000 46.309 219 HIS B CA 1
ATOM 8824 C C . HIS C 1 219 ? 55.125 18.840 -16.228 1.000 44.960 219 HIS B C 1
ATOM 8825 O O . HIS C 1 219 ? 54.684 19.297 -15.178 1.000 46.638 219 HIS B O 1
ATOM 8832 N N . ALA C 1 220 ? 54.369 18.327 -17.198 1.000 49.909 220 ALA B N 1
ATOM 8833 C CA . ALA C 1 220 ? 52.887 18.363 -17.215 1.000 52.244 220 ALA B CA 1
ATOM 8834 C C . ALA C 1 220 ? 52.331 17.621 -15.991 1.000 55.350 220 ALA B C 1
ATOM 8835 O O . ALA C 1 220 ? 51.619 18.247 -15.186 1.000 58.995 220 ALA B O 1
ATOM 8837 N N . THR C 1 221 ? 52.646 16.332 -15.847 1.000 59.394 221 THR B N 1
ATOM 8838 C CA . THR C 1 221 ? 52.266 15.523 -14.658 1.000 61.498 221 THR B CA 1
ATOM 8839 C C . THR C 1 221 ? 52.973 16.094 -13.428 1.000 61.771 221 THR B C 1
ATOM 8840 O O . THR C 1 221 ? 54.220 16.188 -13.455 1.000 70.732 221 THR B O 1
ATOM 8844 N N . GLY C 1 222 ? 52.204 16.495 -12.413 1.000 58.526 222 GLY B N 1
ATOM 8845 C CA . GLY C 1 222 ? 52.738 16.911 -11.103 1.000 53.404 222 GLY B CA 1
ATOM 8846 C C . GLY C 1 222 ? 52.917 15.691 -10.215 1.000 52.551 222 GLY B C 1
ATOM 8847 O O . GLY C 1 222 ? 53.851 14.886 -10.495 1.000 44.958 222 GLY B O 1
ATOM 8848 N N . LEU C 1 223 ? 52.008 15.537 -9.241 1.000 48.822 223 LEU B N 1
ATOM 8849 C CA . LEU C 1 223 ? 51.913 14.405 -8.278 1.000 46.862 223 LEU B CA 1
ATOM 8850 C C . LEU C 1 223 ? 50.562 13.706 -8.434 1.000 46.668 223 LEU B C 1
ATOM 8851 O O . LEU C 1 223 ? 49.560 14.415 -8.603 1.000 51.134 223 LEU B O 1
ATOM 8856 N N . ARG C 1 224 ? 50.547 12.379 -8.299 1.000 46.418 224 ARG B N 1
ATOM 8857 C CA . ARG C 1 224 ? 49.334 11.523 -8.353 1.000 46.386 224 ARG B CA 1
ATOM 8858 C C . ARG C 1 224 ? 48.710 11.403 -6.960 1.000 49.914 224 ARG B C 1
ATOM 8859 O O . ARG C 1 224 ? 49.408 11.764 -5.993 1.000 58.152 224 ARG B O 1
ATOM 8867 N N . SER C 1 226 ? 48.758 6.884 -5.926 1.000 58.510 226 SER B N 1
ATOM 8868 C CA . SER C 1 226 ? 49.864 7.741 -5.420 1.000 64.604 226 SER B CA 1
ATOM 8869 C C . SER C 1 226 ? 50.758 6.938 -4.463 1.000 64.174 226 SER B C 1
ATOM 8870 O O . SER C 1 226 ? 51.973 7.188 -4.447 1.000 69.969 226 SER B O 1
ATOM 8873 N N . THR C 1 227 ? 50.182 5.997 -3.712 1.000 61.042 227 THR B N 1
ATOM 8874 C CA . THR C 1 227 ? 50.923 5.018 -2.867 1.000 61.651 227 THR B CA 1
ATOM 8875 C C . THR C 1 227 ? 51.373 3.848 -3.761 1.000 55.960 227 THR B C 1
ATOM 8876 O O . THR C 1 227 ? 52.372 3.206 -3.408 1.000 54.687 227 THR B O 1
ATOM 8880 N N . GLU C 1 228 ? 50.701 3.613 -4.897 1.000 54.388 228 GLU B N 1
ATOM 8881 C CA . GLU C 1 228 ? 50.987 2.467 -5.814 1.000 54.116 228 GLU B CA 1
ATOM 8882 C C . GLU C 1 228 ? 51.787 2.953 -7.026 1.000 46.617 228 GLU B C 1
ATOM 8883 O O . GLU C 1 228 ? 51.747 4.126 -7.381 1.000 40.702 228 GLU B O 1
ATOM 8889 N N . PRO C 1 229 ? 52.570 2.072 -7.689 1.000 44.330 229 PRO B N 1
ATOM 8890 C CA . PRO C 1 229 ? 53.249 2.443 -8.925 1.000 42.256 229 PRO B CA 1
ATOM 8891 C C . PRO C 1 229 ? 52.273 2.871 -10.020 1.000 39.588 229 PRO B C 1
ATOM 8892 O O . PRO C 1 229 ? 51.073 2.666 -9.907 1.000 35.935 229 PRO B O 1
ATOM 8896 N N . PRO C 1 230 ? 52.760 3.561 -11.070 1.000 39.063 230 PRO B N 1
ATOM 8897 C CA . PRO C 1 230 ? 52.029 3.672 -12.326 1.000 38.458 230 PRO B CA 1
ATOM 8898 C C . PRO C 1 230 ? 52.146 2.383 -13.151 1.000 38.218 230 PRO B C 1
ATOM 8899 O O . PRO C 1 230 ? 53.059 1.607 -12.922 1.000 38.457 230 PRO B O 1
ATOM 8903 N N . THR C 1 231 ? 51.219 2.202 -14.094 1.000 38.394 231 THR B N 1
ATOM 8904 C CA . THR C 1 231 ? 51.083 0.997 -14.956 1.000 36.320 231 THR B CA 1
ATOM 8905 C C . THR C 1 231 ? 52.108 1.081 -16.078 1.000 33.893 231 THR B C 1
ATOM 8906 O O . THR C 1 231 ? 52.462 2.213 -16.468 1.000 32.839 231 THR B O 1
ATOM 8910 N N . PHE C 1 232 ? 52.519 -0.060 -16.616 1.000 33.845 232 PHE B N 1
ATOM 8911 C CA . PHE C 1 232 ? 53.330 -0.101 -17.857 1.000 36.717 232 PHE B CA 1
ATOM 8912 C C . PHE C 1 232 ? 52.697 0.797 -18.940 1.000 40.814 232 PHE B C 1
ATOM 8913 O O . PHE C 1 232 ? 53.462 1.407 -19.712 1.000 38.730 232 PHE B O 1
ATOM 8921 N N . ALA C 1 233 ? 51.357 0.882 -19.005 1.000 41.952 233 ALA B N 1
ATOM 8922 C CA . ALA C 1 233 ? 50.614 1.635 -20.050 1.000 42.041 233 ALA B CA 1
ATOM 8923 C C . ALA C 1 233 ? 50.708 3.146 -19.791 1.000 40.965 233 ALA B C 1
ATOM 8924 O O . ALA C 1 233 ? 50.869 3.913 -20.763 1.000 42.161 233 ALA B O 1
ATOM 8926 N N . GLU C 1 234 ? 50.617 3.580 -18.535 1.000 42.514 234 GLU B N 1
ATOM 8927 C CA . GLU C 1 234 ? 50.882 5.002 -18.177 1.000 42.623 234 GLU B CA 1
ATOM 8928 C C . GLU C 1 234 ? 52.323 5.352 -18.601 1.000 41.812 234 GLU B C 1
ATOM 8929 O O . GLU C 1 234 ? 52.515 6.352 -19.295 1.000 43.768 234 GLU B O 1
ATOM 8935 N N . VAL C 1 235 ? 53.312 4.533 -18.258 1.000 40.786 235 VAL B N 1
ATOM 8936 C CA . VAL C 1 235 ? 54.739 4.860 -18.542 1.000 41.637 235 VAL B CA 1
ATOM 8937 C C . VAL C 1 235 ? 54.955 4.870 -20.059 1.000 43.664 235 VAL B C 1
ATOM 8938 O O . VAL C 1 235 ? 55.683 5.771 -20.539 1.000 41.939 235 VAL B O 1
ATOM 8942 N N . ALA C 1 236 ? 54.387 3.901 -20.786 1.000 45.232 236 ALA B N 1
ATOM 8943 C CA . ALA C 1 236 ? 54.628 3.733 -22.241 1.000 46.074 236 ALA B CA 1
ATOM 8944 C C . ALA C 1 236 ? 54.049 4.947 -22.969 1.000 45.032 236 ALA B C 1
ATOM 8945 O O . ALA C 1 236 ? 54.754 5.494 -23.838 1.000 45.953 236 ALA B O 1
ATOM 8947 N N . ASP C 1 237 ? 52.841 5.374 -22.580 1.000 46.173 237 ASP B N 1
ATOM 8948 C CA . ASP C 1 237 ? 52.192 6.634 -23.045 1.000 46.927 237 ASP B CA 1
ATOM 8949 C C . ASP C 1 237 ? 53.161 7.812 -22.845 1.000 45.959 237 ASP B C 1
ATOM 8950 O O . ASP C 1 237 ? 53.398 8.557 -23.826 1.000 46.071 237 ASP B O 1
ATOM 8955 N N . ALA C 1 238 ? 53.698 7.979 -21.626 1.000 44.763 238 ALA B N 1
ATOM 8956 C CA . ALA C 1 238 ? 54.590 9.096 -21.239 1.000 39.648 238 ALA B CA 1
ATOM 8957 C C . ALA C 1 238 ? 55.817 9.108 -22.164 1.000 38.964 238 ALA B C 1
ATOM 8958 O O . ALA C 1 238 ? 56.070 10.158 -22.786 1.000 36.970 238 ALA B O 1
ATOM 8960 N N . PHE C 1 239 ? 56.517 7.978 -22.308 1.000 37.304 239 PHE B N 1
ATOM 8961 C CA . PHE C 1 239 ? 57.691 7.831 -23.214 1.000 38.880 239 PHE B CA 1
ATOM 8962 C C . PHE C 1 239 ? 57.327 8.284 -24.638 1.000 42.400 239 PHE B C 1
ATOM 8963 O O . PHE C 1 239 ? 58.151 8.940 -25.304 1.000 41.536 239 PHE B O 1
ATOM 8971 N N . GLU C 1 240 ? 56.120 7.946 -25.101 1.000 47.442 240 GLU B N 1
ATOM 8972 C CA . GLU C 1 240 ? 55.630 8.317 -26.457 1.000 48.443 240 GLU B CA 1
ATOM 8973 C C . GLU C 1 240 ? 55.396 9.832 -26.517 1.000 45.091 240 GLU B C 1
ATOM 8974 O O . GLU C 1 240 ? 55.907 10.452 -27.475 1.000 39.379 240 GLU B O 1
ATOM 8980 N N . ARG C 1 241 ? 54.694 10.408 -25.527 1.000 43.857 241 ARG B N 1
ATOM 8981 C CA . ARG C 1 241 ? 54.458 11.879 -25.418 1.000 42.649 241 ARG B CA 1
ATOM 8982 C C . ARG C 1 241 ? 55.782 12.655 -25.473 1.000 45.618 241 ARG B C 1
ATOM 8983 O O . ARG C 1 241 ? 55.722 13.839 -25.849 1.000 52.412 241 ARG B O 1
ATOM 8991 N N . LEU C 1 242 ? 56.925 12.044 -25.125 1.000 44.522 242 LEU B N 1
ATOM 8992 C CA . LEU C 1 242 ? 58.224 12.767 -25.002 1.000 48.659 242 LEU B CA 1
ATOM 8993 C C . LEU C 1 242 ? 59.132 12.492 -26.201 1.000 50.948 242 LEU B C 1
ATOM 8994 O O . LEU C 1 242 ? 59.818 13.447 -26.610 1.000 49.717 242 LEU B O 1
ATOM 8999 N N . THR C 1 243 ? 59.166 11.250 -26.705 1.000 51.098 243 THR B N 1
ATOM 9000 C CA . THR C 1 243 ? 60.117 10.797 -27.759 1.000 55.509 243 THR B CA 1
ATOM 9001 C C . THR C 1 243 ? 59.378 10.362 -29.031 1.000 54.512 243 THR B C 1
ATOM 9002 O O . THR C 1 243 ? 60.072 10.114 -30.041 1.000 48.400 243 THR B O 1
ATOM 9006 N N . GLY C 1 244 ? 58.051 10.228 -28.973 1.000 52.760 244 GLY B N 1
ATOM 9007 C CA . GLY C 1 244 ? 57.242 9.625 -30.048 1.000 53.692 244 GLY B CA 1
ATOM 9008 C C . GLY C 1 244 ? 57.684 8.207 -30.385 1.000 51.773 244 GLY B C 1
ATOM 9009 O O . GLY C 1 244 ? 57.378 7.750 -31.499 1.000 54.704 244 GLY B O 1
ATOM 9010 N N . GLU C 1 245 ? 58.377 7.520 -29.475 1.000 52.717 245 GLU B N 1
ATOM 9011 C CA . GLU C 1 245 ? 58.711 6.083 -29.642 1.000 50.247 245 GLU B CA 1
ATOM 9012 C C . GLU C 1 245 ? 57.617 5.240 -28.995 1.000 48.837 245 GLU B C 1
ATOM 9013 O O . GLU C 1 245 ? 56.935 5.732 -28.071 1.000 45.720 245 GLU B O 1
ATOM 9019 N N . ASP C 1 246 ? 57.479 4.019 -29.503 1.000 49.760 246 ASP B N 1
ATOM 9020 C CA . ASP C 1 246 ? 56.484 3.008 -29.079 1.000 50.674 246 ASP B CA 1
ATOM 9021 C C . ASP C 1 246 ? 57.241 1.818 -28.476 1.000 48.250 246 ASP B C 1
ATOM 9022 O O . ASP C 1 246 ? 58.038 1.194 -29.213 1.000 48.029 246 ASP B O 1
ATOM 9027 N N . ILE C 1 247 ? 57.006 1.530 -27.191 1.000 45.137 247 ILE B N 1
ATOM 9028 C CA . ILE C 1 247 ? 57.636 0.402 -26.439 1.000 43.513 247 ILE B CA 1
ATOM 9029 C C . ILE C 1 247 ? 56.577 -0.670 -26.160 1.000 41.502 247 ILE B C 1
ATOM 9030 O O . ILE C 1 247 ? 56.938 -1.700 -25.579 1.000 35.987 247 ILE B O 1
ATOM 9035 N N . ARG C 1 248 ? 55.320 -0.427 -26.551 1.000 45.023 248 ARG B N 1
ATOM 9036 C CA . ARG C 1 248 ? 54.159 -1.296 -26.222 1.000 43.572 248 ARG B CA 1
ATOM 9037 C C . ARG C 1 248 ? 54.272 -2.639 -26.953 1.000 45.507 248 ARG B C 1
ATOM 9038 O O . ARG C 1 248 ? 53.548 -3.566 -26.562 1.000 47.059 248 ARG B O 1
ATOM 9046 N N . GLY C 1 249 ? 55.161 -2.746 -27.948 1.000 47.270 249 GLY B N 1
ATOM 9047 C CA . GLY C 1 249 ? 55.410 -3.989 -28.704 1.000 47.337 249 GLY B CA 1
ATOM 9048 C C . GLY C 1 249 ? 56.595 -4.750 -28.150 1.000 46.927 249 GLY B C 1
ATOM 9049 O O . GLY C 1 249 ? 57.116 -5.624 -28.864 1.000 44.490 249 GLY B O 1
ATOM 9050 N N . GLY C 1 250 ? 57.017 -4.417 -26.927 1.000 47.886 250 GLY B N 1
ATOM 9051 C CA . GLY C 1 250 ? 58.056 -5.153 -26.179 1.000 47.782 250 GLY B CA 1
ATOM 9052 C C . GLY C 1 250 ? 57.482 -5.820 -24.941 1.000 43.190 250 GLY B C 1
ATOM 9053 O O . GLY C 1 250 ? 56.322 -5.502 -24.591 1.000 42.864 250 GLY B O 1
ATOM 9054 N N . LYS C 1 251 ? 58.295 -6.665 -24.292 1.000 41.336 251 LYS B N 1
ATOM 9055 C CA . LYS C 1 251 ? 57.964 -7.530 -23.112 1.000 42.127 251 LYS B CA 1
ATOM 9056 C C . LYS C 1 251 ? 58.207 -6.786 -21.789 1.000 33.541 251 LYS B C 1
ATOM 9057 O O . LYS C 1 251 ? 59.343 -6.660 -21.349 1.000 32.068 251 LYS B O 1
ATOM 9063 N N . PRO C 1 252 ? 57.172 -6.271 -21.094 1.000 28.539 252 PRO B N 1
ATOM 9064 C CA . PRO C 1 252 ? 57.380 -5.629 -19.798 1.000 29.419 252 PRO B CA 1
ATOM 9065 C C . PRO C 1 252 ? 58.029 -6.562 -18.758 1.000 31.175 252 PRO B C 1
ATOM 9066 O O . PRO C 1 252 ? 57.574 -7.671 -18.604 1.000 32.909 252 PRO B O 1
ATOM 9070 N N . LEU C 1 253 ? 59.085 -6.086 -18.090 1.000 32.318 253 LEU B N 1
ATOM 9071 C CA . LEU C 1 253 ? 59.823 -6.809 -17.017 1.000 32.312 253 LEU B CA 1
ATOM 9072 C C . LEU C 1 253 ? 59.495 -6.209 -15.643 1.000 29.835 253 LEU B C 1
ATOM 9073 O O . LEU C 1 253 ? 59.495 -6.972 -14.673 1.000 27.032 253 LEU B O 1
ATOM 9078 N N . TRP C 1 254 ? 59.282 -4.895 -15.542 1.000 28.630 254 TRP B N 1
ATOM 9079 C CA . TRP C 1 254 ? 59.101 -4.207 -14.235 1.000 29.048 254 TRP B CA 1
ATOM 9080 C C . TRP C 1 254 ? 58.645 -2.770 -14.445 1.000 28.840 254 TRP B C 1
ATOM 9081 O O . TRP C 1 254 ? 58.980 -2.166 -15.477 1.000 31.354 254 TRP B O 1
ATOM 9092 N N . VAL C 1 255 ? 57.904 -2.256 -13.473 1.000 27.711 255 VAL B N 1
ATOM 9093 C CA . VAL C 1 255 ? 57.426 -0.854 -13.456 1.000 29.444 255 VAL B CA 1
ATOM 9094 C C . VAL C 1 255 ? 57.522 -0.359 -12.022 1.000 29.929 255 VAL B C 1
ATOM 9095 O O . VAL C 1 255 ? 57.135 -1.087 -11.125 1.000 27.689 255 VAL B O 1
ATOM 9099 N N . SER C 1 256 ? 58.009 0.861 -11.845 1.000 31.510 256 SER B N 1
ATOM 9100 C CA . SER C 1 256 ? 58.214 1.475 -10.522 1.000 29.790 256 SER B CA 1
ATOM 9101 C C . SER C 1 256 ? 58.310 2.976 -10.706 1.000 31.169 256 SER B C 1
ATOM 9102 O O . SER C 1 256 ? 58.206 3.436 -11.849 1.000 31.186 256 SER B O 1
ATOM 9105 N N . TRP C 1 257 ? 58.574 3.690 -9.616 1.000 31.738 257 TRP B N 1
ATOM 9106 C CA . TRP C 1 257 ? 58.710 5.164 -9.641 1.000 30.703 257 TRP B CA 1
ATOM 9107 C C . TRP C 1 257 ? 59.581 5.609 -8.466 1.000 30.131 257 TRP B C 1
ATOM 9108 O O . TRP C 1 257 ? 59.982 4.738 -7.641 1.000 32.110 257 TRP B O 1
ATOM 9119 N N . PHE C 1 258 ? 59.905 6.902 -8.444 1.000 27.674 258 PHE B N 1
ATOM 9120 C CA . PHE C 1 258 ? 60.633 7.582 -7.347 1.000 27.464 258 PHE B CA 1
ATOM 9121 C C . PHE C 1 258 ? 60.239 9.057 -7.405 1.000 27.149 258 PHE B C 1
ATOM 9122 O O . PHE C 1 258 ? 59.693 9.486 -8.443 1.000 26.959 258 PHE B O 1
ATOM 9130 N N . THR C 1 259 ? 60.425 9.764 -6.290 1.000 23.273 259 THR B N 1
ATOM 9131 C CA . THR C 1 259 ? 60.157 11.210 -6.145 1.000 21.793 259 THR B CA 1
ATOM 9132 C C . THR C 1 259 ? 61.449 11.961 -5.802 1.000 20.917 259 THR B C 1
ATOM 9133 O O . THR C 1 259 ? 62.554 11.363 -5.848 1.000 18.777 259 THR B O 1
ATOM 9137 N N . ASP C 1 260 ? 61.313 13.250 -5.498 1.000 19.787 260 ASP B N 1
ATOM 9138 C CA . ASP C 1 260 ? 62.434 14.088 -5.004 1.000 20.070 260 ASP B CA 1
ATOM 9139 C C . ASP C 1 260 ? 62.212 14.370 -3.514 1.000 20.174 260 ASP B C 1
ATOM 9140 O O . ASP C 1 260 ? 62.788 15.341 -3.018 1.000 23.048 260 ASP B O 1
ATOM 9145 N N . SER C 1 261 ? 61.392 13.564 -2.836 1.000 20.300 261 SER B N 1
ATOM 9146 C CA . SER C 1 261 ? 61.265 13.566 -1.358 1.000 19.635 261 SER B CA 1
ATOM 9147 C C . SER C 1 261 ? 62.671 13.371 -0.776 1.000 19.184 261 SER B C 1
ATOM 9148 O O . SER C 1 261 ? 63.300 12.361 -1.073 1.000 21.936 261 SER B O 1
ATOM 9151 N N . SER C 1 262 ? 63.159 14.376 -0.056 1.000 18.647 262 SER B N 1
ATOM 9152 C CA . SER C 1 262 ? 64.542 14.504 0.473 1.000 17.501 262 SER B CA 1
ATOM 9153 C C . SER C 1 262 ? 64.468 14.727 1.984 1.000 16.287 262 SER B C 1
ATOM 9154 O O . SER C 1 262 ? 63.958 15.782 2.382 1.000 14.162 262 SER B O 1
ATOM 9157 N N . ARG C 1 263 ? 64.859 13.731 2.786 1.000 15.681 263 ARG B N 1
ATOM 9158 C CA . ARG C 1 263 ? 64.665 13.778 4.259 1.000 16.097 263 ARG B CA 1
ATOM 9159 C C . ARG C 1 263 ? 65.785 13.012 4.950 1.000 14.421 263 ARG B C 1
ATOM 9160 O O . ARG C 1 263 ? 66.397 12.140 4.316 1.000 15.422 263 ARG B O 1
ATOM 9168 N N . GLN C 1 264 ? 66.028 13.354 6.207 1.000 12.501 264 GLN B N 1
ATOM 9169 C CA . GLN C 1 264 ? 67.159 12.823 6.993 1.000 12.362 264 GLN B CA 1
ATOM 9170 C C . GLN C 1 264 ? 66.782 12.744 8.473 1.000 11.003 264 GLN B C 1
ATOM 9171 O O . GLN C 1 264 ? 66.255 13.731 9.029 1.000 11.003 264 GLN B O 1
ATOM 9177 N N . ALA C 1 265 ? 67.024 11.597 9.085 1.000 10.369 265 ALA B N 1
ATOM 9178 C CA . ALA C 1 265 ? 66.819 11.379 10.535 1.000 10.365 265 ALA B CA 1
ATOM 9179 C C . ALA C 1 265 ? 67.579 12.470 11.292 1.000 10.125 265 ALA B C 1
ATOM 9180 O O . ALA C 1 265 ? 68.717 12.760 10.898 1.000 10.001 265 ALA B O 1
ATOM 9182 N N . ALA C 1 266 ? 66.950 13.097 12.282 1.000 10.210 266 ALA B N 1
ATOM 9183 C CA . ALA C 1 266 ? 67.516 14.218 13.081 1.000 10.714 266 ALA B CA 1
ATOM 9184 C C . ALA C 1 266 ? 68.559 13.651 14.048 1.000 10.002 266 ALA B C 1
ATOM 9185 O O . ALA C 1 266 ? 69.405 14.396 14.507 1.000 8.800 266 ALA B O 1
ATOM 9187 N N . GLU C 1 267 ? 68.402 12.388 14.403 1.000 10.810 267 GLU B N 1
ATOM 9188 C CA . GLU C 1 267 ? 69.290 11.675 15.351 1.000 12.151 267 GLU B CA 1
ATOM 9189 C C . GLU C 1 267 ? 69.689 10.361 14.679 1.000 11.386 267 GLU B C 1
ATOM 9190 O O . GLU C 1 267 ? 68.773 9.588 14.304 1.000 10.809 267 GLU B O 1
ATOM 9196 N N . TYR C 1 268 ? 70.989 10.087 14.558 1.000 10.498 268 TYR B N 1
ATOM 9197 C CA . TYR C 1 268 ? 71.439 8.775 14.041 1.000 10.545 268 TYR B CA 1
ATOM 9198 C C . TYR C 1 268 ? 71.511 7.789 15.201 1.000 10.361 268 TYR B C 1
ATOM 9199 O O . TYR C 1 268 ? 71.688 6.606 14.941 1.000 9.563 268 TYR B O 1
ATOM 9208 N N . ARG C 1 269 ? 71.402 8.277 16.433 1.000 10.863 269 ARG B N 1
ATOM 9209 C CA . ARG C 1 269 ? 71.465 7.413 17.629 1.000 12.434 269 ARG B CA 1
ATOM 9210 C C . ARG C 1 269 ? 70.530 7.960 18.688 1.000 12.513 269 ARG B C 1
ATOM 9211 O O . ARG C 1 269 ? 70.566 9.184 18.923 1.000 11.588 269 ARG B O 1
ATOM 9219 N N . ARG C 1 270 ? 69.783 7.056 19.319 1.000 13.060 270 ARG B N 1
ATOM 9220 C CA . ARG C 1 270 ? 69.082 7.353 20.588 1.000 14.654 270 ARG B CA 1
ATOM 9221 C C . ARG C 1 270 ? 69.214 6.126 21.490 1.000 14.479 270 ARG B C 1
ATOM 9222 O O . ARG C 1 270 ? 68.674 5.078 21.134 1.000 13.733 270 ARG B O 1
ATOM 9230 N N . GLY C 1 271 ? 69.946 6.264 22.595 1.000 14.449 271 GLY B N 1
ATOM 9231 C CA . GLY C 1 271 ? 70.321 5.165 23.501 1.000 14.071 271 GLY B CA 1
ATOM 9232 C C . GLY C 1 271 ? 70.994 4.015 22.761 1.000 14.437 271 GLY B C 1
ATOM 9233 O O . GLY C 1 271 ? 72.004 4.242 22.061 1.000 13.948 271 GLY B O 1
ATOM 9234 N N . ARG C 1 272 ? 70.396 2.828 22.861 1.000 14.425 272 ARG B N 1
ATOM 9235 C CA . ARG C 1 272 ? 70.859 1.568 22.229 1.000 14.170 272 ARG B CA 1
ATOM 9236 C C . ARG C 1 272 ? 70.198 1.369 20.876 1.000 12.390 272 ARG B C 1
ATOM 9237 O O . ARG C 1 272 ? 70.192 0.231 20.395 1.000 12.052 272 ARG B O 1
ATOM 9245 N N . ILE C 1 273 ? 69.726 2.443 20.256 1.000 11.009 273 ILE B N 1
ATOM 9246 C CA . ILE C 1 273 ? 69.091 2.364 18.914 1.000 10.588 273 ILE B CA 1
ATOM 9247 C C . ILE C 1 273 ? 69.849 3.284 17.970 1.000 9.927 273 ILE B C 1
ATOM 9248 O O . ILE C 1 273 ? 70.030 4.487 18.285 1.000 9.970 273 ILE B O 1
ATOM 9253 N N . LEU C 1 274 ? 70.150 2.763 16.795 1.000 9.361 274 LEU B N 1
ATOM 9254 C CA . LEU C 1 274 ? 70.900 3.515 15.783 1.000 9.609 274 LEU B CA 1
ATOM 9255 C C . LEU C 1 274 ? 70.211 3.328 14.439 1.000 8.705 274 LEU B C 1
ATOM 9256 O O . LEU C 1 274 ? 69.523 2.329 14.277 1.000 8.332 274 LEU B O 1
ATOM 9261 N N . LEU C 1 275 ? 70.443 4.254 13.526 1.000 8.194 275 LEU B N 1
ATOM 9262 C CA . LEU C 1 275 ? 69.885 4.173 12.165 1.000 8.823 275 LEU B CA 1
ATOM 9263 C C . LEU C 1 275 ? 71.016 4.220 11.141 1.000 8.811 275 LEU B C 1
ATOM 9264 O O . LEU C 1 275 ? 72.007 4.887 11.363 1.000 8.502 275 LEU B O 1
ATOM 9269 N N . ALA C 1 276 ? 70.838 3.507 10.048 1.000 8.900 276 ALA B N 1
ATOM 9270 C CA . ALA C 1 276 ? 71.740 3.577 8.892 1.000 9.432 276 ALA B CA 1
ATOM 9271 C C . ALA C 1 276 ? 70.925 3.466 7.594 1.000 9.629 276 ALA B C 1
ATOM 9272 O O . ALA C 1 276 ? 69.824 2.856 7.579 1.000 9.159 276 ALA B O 1
ATOM 9274 N N . GLY C 1 277 ? 71.479 4.051 6.540 1.000 10.015 277 GLY B N 1
ATOM 9275 C CA . GLY C 1 277 ? 71.001 3.892 5.159 1.000 10.155 277 GLY B CA 1
ATOM 9276 C C . GLY C 1 277 ? 69.741 4.697 4.953 1.000 10.278 277 GLY B C 1
ATOM 9277 O O . GLY C 1 277 ? 69.678 5.832 5.443 1.000 9.781 277 GLY B O 1
ATOM 9278 N N . ASP C 1 278 ? 68.771 4.129 4.254 1.000 10.614 278 ASP B N 1
ATOM 9279 C CA . ASP C 1 278 ? 67.541 4.857 3.836 1.000 11.283 278 ASP B CA 1
ATOM 9280 C C . ASP C 1 278 ? 66.712 5.194 5.088 1.000 10.857 278 ASP B C 1
ATOM 9281 O O . ASP C 1 278 ? 66.067 6.252 5.067 1.000 11.836 278 ASP B O 1
ATOM 9286 N N . ALA C 1 279 ? 66.760 4.379 6.150 1.000 10.322 279 ALA B N 1
ATOM 9287 C CA . ALA C 1 279 ? 66.154 4.685 7.479 1.000 9.934 279 ALA B CA 1
ATOM 9288 C C . ALA C 1 279 ? 66.640 6.051 7.976 1.000 10.327 279 ALA B C 1
ATOM 9289 O O . ALA C 1 279 ? 65.901 6.715 8.724 1.000 10.325 279 ALA B O 1
ATOM 9291 N N . ALA C 1 280 ? 67.844 6.469 7.568 1.000 10.098 280 ALA B N 1
ATOM 9292 C CA . ALA C 1 280 ? 68.482 7.706 8.066 1.000 10.473 280 ALA B CA 1
ATOM 9293 C C . ALA C 1 280 ? 68.409 8.828 7.036 1.000 10.143 280 ALA B C 1
ATOM 9294 O O . ALA C 1 280 ? 68.625 9.968 7.434 1.000 10.119 280 ALA B O 1
ATOM 9296 N N . HIS C 1 281 ? 68.156 8.541 5.764 1.000 10.847 281 HIS B N 1
ATOM 9297 C CA . HIS C 1 281 ? 68.145 9.599 4.717 1.000 11.694 281 HIS B CA 1
ATOM 9298 C C . HIS C 1 281 ? 67.501 9.068 3.439 1.000 12.214 281 HIS B C 1
ATOM 9299 O O . HIS C 1 281 ? 67.629 7.894 3.143 1.000 12.379 281 HIS B O 1
ATOM 9306 N N . ILE C 1 282 ? 66.722 9.906 2.778 1.000 13.177 282 ILE B N 1
ATOM 9307 C CA . ILE C 1 282 ? 66.125 9.581 1.454 1.000 13.598 282 ILE B CA 1
ATOM 9308 C C . ILE C 1 282 ? 66.281 10.836 0.607 1.000 13.681 282 ILE B C 1
ATOM 9309 O O . ILE C 1 282 ? 66.275 11.979 1.175 1.000 12.668 282 ILE B O 1
ATOM 9314 N N . HIS C 1 283 ? 66.394 10.625 -0.697 1.000 14.269 283 HIS B N 1
ATOM 9315 C CA . HIS C 1 283 ? 66.526 11.726 -1.676 1.000 15.708 283 HIS B CA 1
ATOM 9316 C C . HIS C 1 283 ? 66.393 11.143 -3.081 1.000 17.603 283 HIS B C 1
ATOM 9317 O O . HIS C 1 283 ? 66.358 9.889 -3.228 1.000 15.441 283 HIS B O 1
ATOM 9324 N N . MET C 1 284 ? 66.329 12.017 -4.078 1.000 20.063 284 MET B N 1
ATOM 9325 C CA . MET C 1 284 ? 66.195 11.555 -5.473 1.000 22.556 284 MET B CA 1
ATOM 9326 C C . MET C 1 284 ? 67.470 10.825 -5.847 1.000 23.210 284 MET B C 1
ATOM 9327 O O . MET C 1 284 ? 68.547 11.395 -5.753 1.000 25.805 284 MET B O 1
ATOM 9332 N N . PRO C 1 285 ? 67.377 9.545 -6.254 1.000 23.527 285 PRO B N 1
ATOM 9333 C CA . PRO C 1 285 ? 68.548 8.779 -6.650 1.000 24.876 285 PRO B CA 1
ATOM 9334 C C . PRO C 1 285 ? 69.145 9.296 -7.965 1.000 26.652 285 PRO B C 1
ATOM 9335 O O . PRO C 1 285 ? 68.416 9.577 -8.859 1.000 26.490 285 PRO B O 1
ATOM 9339 N N . ILE C 1 286 ? 70.466 9.384 -8.035 1.000 29.828 286 ILE B N 1
ATOM 9340 C CA . ILE C 1 286 ? 71.202 9.914 -9.217 1.000 31.532 286 ILE B CA 1
ATOM 9341 C C . ILE C 1 286 ? 72.551 9.197 -9.280 1.000 32.622 286 ILE B C 1
ATOM 9342 O O . ILE C 1 286 ? 73.386 9.408 -8.382 1.000 32.307 286 ILE B O 1
ATOM 9347 N N . GLY C 1 287 ? 72.751 8.362 -10.295 1.000 33.891 287 GLY B N 1
ATOM 9348 C CA . GLY C 1 287 ? 73.995 7.587 -10.435 1.000 36.987 287 GLY B CA 1
ATOM 9349 C C . GLY C 1 287 ? 74.255 6.810 -9.155 1.000 38.594 287 GLY B C 1
ATOM 9350 O O . GLY C 1 287 ? 73.300 6.206 -8.625 1.000 40.371 287 GLY B O 1
ATOM 9351 N N . GLY C 1 288 ? 75.477 6.862 -8.627 1.000 36.163 288 GLY B N 1
ATOM 9352 C CA . GLY C 1 288 ? 75.844 6.120 -7.406 1.000 31.020 288 GLY B CA 1
ATOM 9353 C C . GLY C 1 288 ? 75.244 6.711 -6.140 1.000 27.238 288 GLY B C 1
ATOM 9354 O O . GLY C 1 288 ? 75.625 6.223 -5.080 1.000 28.078 288 GLY B O 1
ATOM 9355 N N . GLN C 1 289 ? 74.316 7.679 -6.221 1.000 24.169 289 GLN B N 1
ATOM 9356 C CA . GLN C 1 289 ? 73.783 8.391 -5.025 1.000 23.518 289 GLN B CA 1
ATOM 9357 C C . GLN C 1 289 ? 72.378 7.885 -4.643 1.000 23.506 289 GLN B C 1
ATOM 9358 O O . GLN C 1 289 ? 71.382 8.032 -5.431 1.000 22.717 289 GLN B O 1
ATOM 9364 N N . GLY C 1 290 ? 72.314 7.375 -3.414 1.000 21.205 290 GLY B N 1
ATOM 9365 C CA . GLY C 1 290 ? 71.172 6.696 -2.798 1.000 20.346 290 GLY B CA 1
ATOM 9366 C C . GLY C 1 290 ? 71.689 5.651 -1.835 1.000 19.154 290 GLY B C 1
ATOM 9367 O O . GLY C 1 290 ? 71.802 5.959 -0.627 1.000 18.184 290 GLY B O 1
ATOM 9368 N N . MET C 1 291 ? 72.030 4.484 -2.368 1.000 18.562 291 MET B N 1
ATOM 9369 C CA . MET C 1 291 ? 72.527 3.305 -1.607 1.000 19.593 291 MET B CA 1
ATOM 9370 C C . MET C 1 291 ? 73.963 3.539 -1.113 1.000 18.186 291 MET B C 1
ATOM 9371 O O . MET C 1 291 ? 74.326 2.994 -0.041 1.000 18.719 291 MET B O 1
ATOM 9376 N N . SER C 1 292 ? 74.791 4.235 -1.893 1.000 16.202 292 SER B N 1
ATOM 9377 C CA . SER C 1 292 ? 76.247 4.363 -1.621 1.000 16.531 292 SER B CA 1
ATOM 9378 C C . SER C 1 292 ? 76.460 4.897 -0.200 1.000 15.566 292 SER B C 1
ATOM 9379 O O . SER C 1 292 ? 77.234 4.280 0.544 1.000 16.071 292 SER B O 1
ATOM 9382 N N . ALA C 1 293 ? 75.717 5.932 0.199 1.000 13.985 293 ALA B N 1
ATOM 9383 C CA . ALA C 1 293 ? 75.861 6.565 1.525 1.000 14.048 293 ALA B CA 1
ATOM 9384 C C . ALA C 1 293 ? 75.476 5.583 2.649 1.000 13.976 293 ALA B C 1
ATOM 9385 O O . ALA C 1 293 ? 76.017 5.749 3.769 1.000 12.987 293 ALA B O 1
ATOM 9387 N N . GLY C 1 294 ? 74.603 4.600 2.373 1.000 13.627 294 GLY B N 1
ATOM 9388 C CA . GLY C 1 294 ? 74.199 3.570 3.345 1.000 13.226 294 GLY B CA 1
ATOM 9389 C C . GLY C 1 294 ? 75.354 2.631 3.626 1.000 14.254 294 GLY B C 1
ATOM 9390 O O . GLY C 1 294 ? 75.540 2.258 4.793 1.000 13.393 294 GLY B O 1
ATOM 9391 N N . ILE C 1 295 ? 76.096 2.236 2.586 1.000 14.979 295 ILE B N 1
ATOM 9392 C CA . ILE C 1 295 ? 77.342 1.419 2.726 1.000 15.099 295 ILE B CA 1
ATOM 9393 C C . ILE C 1 295 ? 78.309 2.231 3.592 1.000 14.792 295 ILE B C 1
ATOM 9394 O O . ILE C 1 295 ? 78.874 1.673 4.536 1.000 13.032 295 ILE B O 1
ATOM 9399 N N . GLN C 1 296 ? 78.487 3.512 3.274 1.000 15.074 296 GLN B N 1
ATOM 9400 C CA . GLN C 1 296 ? 79.394 4.388 4.056 1.000 16.406 296 GLN B CA 1
ATOM 9401 C C . GLN C 1 296 ? 78.920 4.416 5.524 1.000 14.582 296 GLN B C 1
ATOM 9402 O O . GLN C 1 296 ? 79.775 4.336 6.446 1.000 13.421 296 GLN B O 1
ATOM 9408 N N . ASP C 1 297 ? 77.620 4.604 5.738 1.000 12.713 297 ASP B N 1
ATOM 9409 C CA . ASP C 1 297 ? 77.053 4.626 7.107 1.000 12.303 297 ASP B CA 1
ATOM 9410 C C . ASP C 1 297 ? 77.537 3.346 7.784 1.000 11.302 297 ASP B C 1
ATOM 9411 O O . ASP C 1 297 ? 78.083 3.428 8.868 1.000 11.708 297 ASP B O 1
ATOM 9416 N N . ALA C 1 298 ? 77.334 2.203 7.142 1.000 10.374 298 ALA B N 1
ATOM 9417 C CA . ALA C 1 298 ? 77.544 0.880 7.761 1.000 10.516 298 ALA B CA 1
ATOM 9418 C C . ALA C 1 298 ? 79.012 0.767 8.175 1.000 10.406 298 ALA B C 1
ATOM 9419 O O . ALA C 1 298 ? 79.285 0.305 9.295 1.000 10.050 298 ALA B O 1
ATOM 9421 N N . VAL C 1 299 ? 79.914 1.168 7.277 1.000 10.044 299 VAL B N 1
ATOM 9422 C CA . VAL C 1 299 ? 81.380 1.054 7.481 1.000 10.233 299 VAL B CA 1
ATOM 9423 C C . VAL C 1 299 ? 81.808 2.006 8.605 1.000 9.899 299 VAL B C 1
ATOM 9424 O O . VAL C 1 299 ? 82.619 1.603 9.449 1.000 9.308 299 VAL B O 1
ATOM 9428 N N . ASN C 1 300 ? 81.242 3.207 8.666 1.000 9.323 300 ASN B N 1
ATOM 9429 C CA . ASN C 1 300 ? 81.525 4.139 9.780 1.000 9.171 300 ASN B CA 1
ATOM 9430 C C . ASN C 1 300 ? 81.100 3.531 11.125 1.000 9.312 300 ASN B C 1
ATOM 9431 O O . ASN C 1 300 ? 81.844 3.732 12.131 1.000 9.903 300 ASN B O 1
ATOM 9436 N N . LEU C 1 301 ? 79.966 2.822 11.164 1.000 8.500 301 LEU B N 1
ATOM 9437 C CA . LEU C 1 301 ? 79.294 2.423 12.423 1.000 8.624 301 LEU B CA 1
ATOM 9438 C C . LEU C 1 301 ? 79.891 1.135 12.993 1.000 8.584 301 LEU B C 1
ATOM 9439 O O . LEU C 1 301 ? 79.998 1.055 14.227 1.000 7.660 301 LEU B O 1
ATOM 9444 N N . GLY C 1 302 ? 80.114 0.122 12.139 1.000 9.269 302 GLY B N 1
ATOM 9445 C CA . GLY C 1 302 ? 80.391 -1.263 12.562 1.000 9.697 302 GLY B CA 1
ATOM 9446 C C . GLY C 1 302 ? 81.467 -1.356 13.645 1.000 10.391 302 GLY B C 1
ATOM 9447 O O . GLY C 1 302 ? 81.211 -1.954 14.725 1.000 11.525 302 GLY B O 1
ATOM 9448 N N . TRP C 1 303 ? 82.658 -0.843 13.375 1.000 10.237 303 TRP B N 1
ATOM 9449 C CA . TRP C 1 303 ? 83.799 -0.934 14.325 1.000 10.591 303 TRP B CA 1
ATOM 9450 C C . TRP C 1 303 ? 83.516 -0.113 15.588 1.000 11.069 303 TRP B C 1
ATOM 9451 O O . TRP C 1 303 ? 83.958 -0.513 16.697 1.000 11.321 303 TRP B O 1
ATOM 9462 N N . LYS C 1 304 ? 82.809 1.008 15.440 1.000 11.326 304 LYS B N 1
ATOM 9463 C CA . LYS C 1 304 ? 82.450 1.887 16.581 1.000 11.498 304 LYS B CA 1
ATOM 9464 C C . LYS C 1 304 ? 81.483 1.156 17.493 1.000 11.065 304 LYS B C 1
ATOM 9465 O O . LYS C 1 304 ? 81.661 1.216 18.700 1.000 10.650 304 LYS B O 1
ATOM 9471 N N . LEU C 1 305 ? 80.508 0.464 16.917 1.000 11.324 305 LEU B N 1
ATOM 9472 C CA . LEU C 1 305 ? 79.473 -0.199 17.734 1.000 11.887 305 LEU B CA 1
ATOM 9473 C C . LEU C 1 305 ? 80.123 -1.394 18.434 1.000 12.229 305 LEU B C 1
ATOM 9474 O O . LEU C 1 305 ? 79.803 -1.641 19.618 1.000 12.875 305 LEU B O 1
ATOM 9479 N N . ALA C 1 306 ? 81.006 -2.104 17.726 1.000 12.485 306 ALA B N 1
ATOM 9480 C CA . ALA C 1 306 ? 81.778 -3.260 18.255 1.000 12.666 306 ALA B CA 1
ATOM 9481 C C . ALA C 1 306 ? 82.569 -2.799 19.492 1.000 13.083 306 ALA B C 1
ATOM 9482 O O . ALA C 1 306 ? 82.434 -3.438 20.578 1.000 13.887 306 ALA B O 1
ATOM 9484 N N . ALA C 1 307 ? 83.292 -1.682 19.372 1.000 13.260 307 ALA B N 1
ATOM 9485 C CA . ALA C 1 307 ? 84.154 -1.134 20.444 1.000 13.649 307 ALA B CA 1
ATOM 9486 C C . ALA C 1 307 ? 83.281 -0.864 21.670 1.000 14.748 307 ALA B C 1
ATOM 9487 O O . ALA C 1 307 ? 83.694 -1.165 22.845 1.000 13.941 307 ALA B O 1
ATOM 9489 N N . GLU C 1 308 ? 82.130 -0.238 21.432 1.000 14.917 308 GLU B N 1
ATOM 9490 C CA . GLU C 1 308 ? 81.189 0.102 22.513 1.000 14.810 308 GLU B CA 1
ATOM 9491 C C . GLU C 1 308 ? 80.766 -1.197 23.208 1.000 14.806 308 GLU B C 1
ATOM 9492 O O . GLU C 1 308 ? 80.822 -1.272 24.423 1.000 13.438 308 GLU B O 1
ATOM 9498 N N . ILE C 1 309 ? 80.306 -2.188 22.454 1.000 16.160 309 ILE B N 1
ATOM 9499 C CA . ILE C 1 309 ? 79.868 -3.485 23.049 1.000 17.135 309 ILE B CA 1
ATOM 9500 C C . ILE C 1 309 ? 81.063 -4.135 23.766 1.000 18.890 309 ILE B C 1
ATOM 9501 O O . ILE C 1 309 ? 80.858 -4.650 24.883 1.000 19.067 309 ILE B O 1
ATOM 9506 N N . HIS C 1 310 ? 82.260 -4.135 23.165 1.000 19.856 310 HIS B N 1
ATOM 9507 C CA . HIS C 1 310 ? 83.451 -4.838 23.724 1.000 21.777 310 HIS B CA 1
ATOM 9508 C C . HIS C 1 310 ? 83.990 -4.141 24.981 1.000 23.634 310 HIS B C 1
ATOM 9509 O O . HIS C 1 310 ? 84.788 -4.757 25.683 1.000 26.844 310 HIS B O 1
ATOM 9516 N N . GLY C 1 311 ? 83.603 -2.903 25.263 1.000 24.370 311 GLY B N 1
ATOM 9517 C CA . GLY C 1 311 ? 83.908 -2.279 26.561 1.000 24.500 311 GLY B CA 1
ATOM 9518 C C . GLY C 1 311 ? 85.190 -1.451 26.554 1.000 25.691 311 GLY B C 1
ATOM 9519 O O . GLY C 1 311 ? 85.569 -1.008 27.649 1.000 23.216 311 GLY B O 1
ATOM 9520 N N . HIS C 1 312 ? 85.779 -1.182 25.382 1.000 24.964 312 HIS B N 1
ATOM 9521 C CA . HIS C 1 312 ? 87.042 -0.415 25.216 1.000 28.622 312 HIS B CA 1
ATOM 9522 C C . HIS C 1 312 ? 86.808 0.873 24.429 1.000 25.793 312 HIS B C 1
ATOM 9523 O O . HIS C 1 312 ? 87.787 1.553 24.113 1.000 26.032 312 HIS B O 1
ATOM 9530 N N . ALA C 1 313 ? 85.569 1.200 24.100 1.000 24.671 313 ALA B N 1
ATOM 9531 C CA . ALA C 1 313 ? 85.259 2.437 23.355 1.000 23.185 313 ALA B CA 1
ATOM 9532 C C . ALA C 1 313 ? 85.681 3.642 24.187 1.000 21.807 313 ALA B C 1
ATOM 9533 O O . ALA C 1 313 ? 85.466 3.683 25.387 1.000 22.249 313 ALA B O 1
ATOM 9535 N N . PRO C 1 314 ? 86.366 4.633 23.585 1.000 21.775 314 PRO B N 1
ATOM 9536 C CA . PRO C 1 314 ? 86.486 5.940 24.214 1.000 23.440 314 PRO B CA 1
ATOM 9537 C C . PRO C 1 314 ? 85.084 6.518 24.472 1.000 26.994 314 PRO B C 1
ATOM 9538 O O . PRO C 1 314 ? 84.167 6.226 23.694 1.000 25.004 314 PRO B O 1
ATOM 9542 N N . GLU C 1 315 ? 84.960 7.336 25.524 1.000 30.180 315 GLU B N 1
ATOM 9543 C CA . GLU C 1 315 ? 83.677 7.879 26.044 1.000 33.756 315 GLU B CA 1
ATOM 9544 C C . GLU C 1 315 ? 82.734 8.276 24.886 1.000 30.653 315 GLU B C 1
ATOM 9545 O O . GLU C 1 315 ? 81.586 7.775 24.884 1.000 34.745 315 GLU B O 1
ATOM 9551 N N . GLY C 1 316 ? 83.191 9.099 23.934 1.000 26.837 316 GLY B N 1
ATOM 9552 C CA . GLY C 1 316 ? 82.378 9.678 22.839 1.000 23.237 316 GLY B CA 1
ATOM 9553 C C . GLY C 1 316 ? 82.548 9.021 21.472 1.000 20.622 316 GLY B C 1
ATOM 9554 O O . GLY C 1 316 ? 82.058 9.601 20.510 1.000 20.426 316 GLY B O 1
ATOM 9555 N N . LEU C 1 317 ? 83.146 7.833 21.347 1.000 18.433 317 LEU B N 1
ATOM 9556 C CA . LEU C 1 317 ? 83.398 7.231 20.005 1.000 15.749 317 LEU B CA 1
ATOM 9557 C C . LEU C 1 317 ? 82.050 6.958 19.321 1.000 14.515 317 LEU B C 1
ATOM 9558 O O . LEU C 1 317 ? 81.859 7.391 18.177 1.000 13.313 317 LEU B O 1
ATOM 9563 N N . LEU C 1 318 ? 81.128 6.267 19.974 1.000 13.508 318 LEU B N 1
ATOM 9564 C CA . LEU C 1 318 ? 79.878 5.875 19.268 1.000 13.710 318 LEU B CA 1
ATOM 9565 C C . LEU C 1 318 ? 79.120 7.141 18.811 1.000 12.995 318 LEU B C 1
ATOM 9566 O O . LEU C 1 318 ? 78.572 7.117 17.705 1.000 12.058 318 LEU B O 1
ATOM 9571 N N . ASP C 1 319 ? 79.184 8.228 19.591 1.000 11.999 319 ASP B N 1
ATOM 9572 C CA . ASP C 1 319 ? 78.553 9.534 19.278 1.000 11.848 319 ASP B CA 1
ATOM 9573 C C . ASP C 1 319 ? 79.165 10.171 18.017 1.000 10.464 319 ASP B C 1
ATOM 9574 O O . ASP C 1 319 ? 78.494 11.066 17.444 1.000 10.296 319 ASP B O 1
ATOM 9579 N N . THR C 1 320 ? 80.344 9.727 17.551 1.000 9.069 320 THR B N 1
ATOM 9580 C CA . THR C 1 320 ? 80.975 10.216 16.292 1.000 7.883 320 THR B CA 1
ATOM 9581 C C . THR C 1 320 ? 80.243 9.623 15.076 1.000 7.612 320 THR B C 1
ATOM 9582 O O . THR C 1 320 ? 80.424 10.174 13.961 1.000 6.947 320 THR B O 1
ATOM 9586 N N . TYR C 1 321 ? 79.443 8.559 15.239 1.000 7.370 321 TYR B N 1
ATOM 9587 C CA . TYR C 1 321 ? 78.607 8.075 14.113 1.000 8.092 321 TYR B CA 1
ATOM 9588 C C . TYR C 1 321 ? 77.704 9.234 13.631 1.000 8.485 321 TYR B C 1
ATOM 9589 O O . TYR C 1 321 ? 77.743 9.568 12.435 1.000 8.518 321 TYR B O 1
ATOM 9598 N N . HIS C 1 322 ? 76.979 9.905 14.530 1.000 9.286 322 HIS B N 1
ATOM 9599 C CA . HIS C 1 322 ? 76.056 11.018 14.159 1.000 9.772 322 HIS B CA 1
ATOM 9600 C C . HIS C 1 322 ? 76.884 12.195 13.658 1.000 10.013 322 HIS B C 1
ATOM 9601 O O . HIS C 1 322 ? 76.615 12.695 12.525 1.000 9.647 322 HIS B O 1
ATOM 9608 N N . THR C 1 323 ? 77.870 12.638 14.440 1.000 10.751 323 THR B N 1
ATOM 9609 C CA . THR C 1 323 ? 78.586 13.916 14.165 1.000 10.966 323 THR B CA 1
ATOM 9610 C C . THR C 1 323 ? 79.404 13.791 12.888 1.000 10.869 323 THR B C 1
ATOM 9611 O O . THR C 1 323 ? 79.608 14.840 12.237 1.000 11.479 323 THR B O 1
ATOM 9615 N N . GLU C 1 324 ? 79.771 12.582 12.470 1.000 10.458 324 GLU B N 1
ATOM 9616 C CA . GLU C 1 324 ? 80.471 12.399 11.168 1.000 10.937 324 GLU B CA 1
ATOM 9617 C C . GLU C 1 324 ? 79.452 12.174 10.036 1.000 11.097 324 GLU B C 1
ATOM 9618 O O . GLU C 1 324 ? 79.610 12.785 8.945 1.000 10.509 324 GLU B O 1
ATOM 9624 N N . ARG C 1 325 ? 78.491 11.266 10.238 1.000 11.297 325 ARG B N 1
ATOM 9625 C CA . ARG C 1 325 ? 77.705 10.729 9.096 1.000 11.338 325 ARG B CA 1
ATOM 9626 C C . ARG C 1 325 ? 76.505 11.648 8.832 1.000 10.992 325 ARG B C 1
ATOM 9627 O O . ARG C 1 325 ? 76.055 11.701 7.652 1.000 10.791 325 ARG B O 1
ATOM 9635 N N . HIS C 1 326 ? 75.979 12.352 9.846 1.000 10.435 326 HIS B N 1
ATOM 9636 C CA . HIS C 1 326 ? 74.803 13.249 9.618 1.000 10.503 326 HIS B CA 1
ATOM 9637 C C . HIS C 1 326 ? 75.192 14.307 8.593 1.000 10.763 326 HIS B C 1
ATOM 9638 O O . HIS C 1 326 ? 74.566 14.419 7.542 1.000 11.989 326 HIS B O 1
ATOM 9645 N N . PRO C 1 327 ? 76.244 15.117 8.813 1.000 11.472 327 PRO B N 1
ATOM 9646 C CA . PRO C 1 327 ? 76.572 16.148 7.827 1.000 11.357 327 PRO B CA 1
ATOM 9647 C C . PRO C 1 327 ? 76.966 15.574 6.452 1.000 11.639 327 PRO B C 1
ATOM 9648 O O . PRO C 1 327 ? 76.581 16.120 5.379 1.000 10.689 327 PRO B O 1
ATOM 9652 N N . VAL C 1 328 ? 77.692 14.465 6.435 1.000 11.883 328 VAL B N 1
ATOM 9653 C CA . VAL C 1 328 ? 78.089 13.866 5.128 1.000 12.315 328 VAL B CA 1
ATOM 9654 C C . VAL C 1 328 ? 76.806 13.450 4.364 1.000 13.089 328 VAL B C 1
ATOM 9655 O O . VAL C 1 328 ? 76.621 13.897 3.212 1.000 13.187 328 VAL B O 1
ATOM 9659 N N . ASP C 1 329 ? 75.930 12.645 4.985 1.000 13.441 329 ASP B N 1
ATOM 9660 C CA . ASP C 1 329 ? 74.644 12.195 4.387 1.000 13.463 329 ASP B CA 1
ATOM 9661 C C . ASP C 1 329 ? 73.804 13.425 4.033 1.000 13.649 329 ASP B C 1
ATOM 9662 O O . ASP C 1 329 ? 73.145 13.433 2.999 1.000 13.432 329 ASP B O 1
ATOM 9667 N N . GLY C 1 330 ? 73.852 14.459 4.862 1.000 15.103 330 GLY B N 1
ATOM 9668 C CA . GLY C 1 330 ? 73.164 15.732 4.574 1.000 16.069 330 GLY B CA 1
ATOM 9669 C C . GLY C 1 330 ? 73.610 16.344 3.257 1.000 16.299 330 GLY B C 1
ATOM 9670 O O . GLY C 1 330 ? 72.764 16.909 2.565 1.000 17.539 330 GLY B O 1
ATOM 9671 N N . ARG C 1 331 ? 74.889 16.248 2.908 1.000 16.579 331 ARG B N 1
ATOM 9672 C CA . ARG C 1 331 ? 75.422 16.903 1.681 1.000 17.474 331 ARG B CA 1
ATOM 9673 C C . ARG C 1 331 ? 74.910 16.128 0.464 1.000 16.663 331 ARG B C 1
ATOM 9674 O O . ARG C 1 331 ? 74.787 16.746 -0.606 1.000 15.188 331 ARG B O 1
ATOM 9682 N N . VAL C 1 332 ? 74.650 14.821 0.620 1.000 16.000 332 VAL B N 1
ATOM 9683 C CA . VAL C 1 332 ? 74.068 13.985 -0.465 1.000 15.232 332 VAL B CA 1
ATOM 9684 C C . VAL C 1 332 ? 72.614 14.419 -0.714 1.000 15.012 332 VAL B C 1
ATOM 9685 O O . VAL C 1 332 ? 72.190 14.514 -1.892 1.000 14.587 332 VAL B O 1
ATOM 9689 N N . VAL C 1 333 ? 71.849 14.656 0.345 1.000 14.881 333 VAL B N 1
ATOM 9690 C CA . VAL C 1 333 ? 70.438 15.121 0.212 1.000 14.732 333 VAL B CA 1
ATOM 9691 C C . VAL C 1 333 ? 70.443 16.459 -0.539 1.000 14.899 333 VAL B C 1
ATOM 9692 O O . VAL C 1 333 ? 69.738 16.582 -1.552 1.000 16.538 333 VAL B O 1
ATOM 9696 N N . MET C 1 334 ? 71.233 17.411 -0.069 1.000 14.548 334 MET B N 1
ATOM 9697 C CA . MET C 1 334 ? 71.356 18.775 -0.629 1.000 15.156 334 MET B CA 1
ATOM 9698 C C . MET C 1 334 ? 71.784 18.732 -2.108 1.000 16.035 334 MET B C 1
ATOM 9699 O O . MET C 1 334 ? 71.099 19.350 -2.943 1.000 15.325 334 MET B O 1
ATOM 9704 N N . ASN C 1 335 ? 72.858 18.020 -2.430 1.000 17.214 335 ASN B N 1
ATOM 9705 C CA . ASN C 1 335 ? 73.453 18.036 -3.792 1.000 19.014 335 ASN B CA 1
ATOM 9706 C C . ASN C 1 335 ? 72.467 17.381 -4.774 1.000 19.636 335 ASN B C 1
ATOM 9707 O O . ASN C 1 335 ? 72.294 17.918 -5.904 1.000 19.217 335 ASN B O 1
ATOM 9712 N N . THR C 1 336 ? 71.833 16.276 -4.386 1.000 18.414 336 THR B N 1
ATOM 9713 C CA . THR C 1 336 ? 70.853 15.606 -5.275 1.000 17.978 336 THR B CA 1
ATOM 9714 C C . THR C 1 336 ? 69.691 16.582 -5.480 1.000 18.221 336 THR B C 1
ATOM 9715 O O . THR C 1 336 ? 69.223 16.668 -6.600 1.000 19.036 336 THR B O 1
ATOM 9719 N N . LEU C 1 337 ? 69.267 17.326 -4.459 1.000 20.405 337 LEU B N 1
ATOM 9720 C CA . LEU C 1 337 ? 68.138 18.285 -4.610 1.000 20.645 337 LEU B CA 1
ATOM 9721 C C . LEU C 1 337 ? 68.590 19.388 -5.564 1.000 20.968 337 LEU B C 1
ATOM 9722 O O . LEU C 1 337 ? 67.832 19.742 -6.502 1.000 19.751 337 LEU B O 1
ATOM 9727 N N . ALA C 1 338 ? 69.800 19.906 -5.348 1.000 20.075 338 ALA B N 1
ATOM 9728 C CA . ALA C 1 338 ? 70.386 20.955 -6.209 1.000 19.949 338 ALA B CA 1
ATOM 9729 C C . ALA C 1 338 ? 70.455 20.412 -7.638 1.000 19.334 338 ALA B C 1
ATOM 9730 O O . ALA C 1 338 ? 70.152 21.159 -8.566 1.000 18.204 338 ALA B O 1
ATOM 9732 N N . GLN C 1 339 ? 70.796 19.138 -7.806 1.000 19.908 339 GLN B N 1
ATOM 9733 C CA . GLN C 1 339 ? 70.878 18.546 -9.163 1.000 22.244 339 GLN B CA 1
ATOM 9734 C C . GLN C 1 339 ? 69.479 18.439 -9.769 1.000 22.933 339 GLN B C 1
ATOM 9735 O O . GLN C 1 339 ? 69.337 18.754 -10.946 1.000 26.064 339 GLN B O 1
ATOM 9741 N N . ARG C 1 340 ? 68.482 18.057 -8.979 1.000 23.901 340 ARG B N 1
ATOM 9742 C CA . ARG C 1 340 ? 67.081 17.922 -9.452 1.000 24.935 340 ARG B CA 1
ATOM 9743 C C . ARG C 1 340 ? 66.579 19.266 -9.985 1.000 24.328 340 ARG B C 1
ATOM 9744 O O . ARG C 1 340 ? 65.950 19.265 -11.039 1.000 25.322 340 ARG B O 1
ATOM 9752 N N . TRP C 1 341 ? 66.826 20.356 -9.267 1.000 24.500 341 TRP B N 1
ATOM 9753 C CA . TRP C 1 341 ? 66.307 21.709 -9.598 1.000 26.013 341 TRP B CA 1
ATOM 9754 C C . TRP C 1 341 ? 67.126 22.345 -10.718 1.000 25.571 341 TRP B C 1
ATOM 9755 O O . TRP C 1 341 ? 66.540 23.081 -11.494 1.000 28.863 341 TRP B O 1
ATOM 9766 N N . LEU C 1 342 ? 68.434 22.129 -10.779 1.000 27.112 342 LEU B N 1
ATOM 9767 C CA . LEU C 1 342 ? 69.234 22.663 -11.907 1.000 27.643 342 LEU B CA 1
ATOM 9768 C C . LEU C 1 342 ? 68.721 21.988 -13.170 1.000 29.470 342 LEU B C 1
ATOM 9769 O O . LEU C 1 342 ? 68.360 22.724 -14.092 1.000 28.376 342 LEU B O 1
ATOM 9774 N N . TYR C 1 343 ? 68.697 20.645 -13.181 1.000 29.726 343 TYR B N 1
ATOM 9775 C CA . TYR C 1 343 ? 68.526 19.826 -14.413 1.000 33.367 343 TYR B CA 1
ATOM 9776 C C . TYR C 1 343 ? 67.083 19.892 -14.916 1.000 32.238 343 TYR B C 1
ATOM 9777 O O . TYR C 1 343 ? 66.919 19.951 -16.134 1.000 32.700 343 TYR B O 1
ATOM 9786 N N . LEU C 1 344 ? 66.087 19.899 -14.025 1.000 32.113 344 LEU B N 1
ATOM 9787 C CA . LEU C 1 344 ? 64.661 19.712 -14.404 1.000 32.569 344 LEU B CA 1
ATOM 9788 C C . LEU C 1 344 ? 63.833 20.965 -14.115 1.000 35.849 344 LEU B C 1
ATOM 9789 O O . LEU C 1 344 ? 62.599 20.883 -14.312 1.000 40.826 344 LEU B O 1
ATOM 9794 N N . GLY C 1 345 ? 64.449 22.058 -13.658 1.000 33.534 345 GLY B N 1
ATOM 9795 C CA . GLY C 1 345 ? 63.726 23.288 -13.276 1.000 35.349 345 GLY B CA 1
ATOM 9796 C C . GLY C 1 345 ? 63.270 24.139 -14.462 1.000 37.164 345 GLY B C 1
ATOM 9797 O O . GLY C 1 345 ? 62.637 25.191 -14.224 1.000 37.369 345 GLY B O 1
ATOM 9798 N N . GLY C 1 346 ? 63.575 23.746 -15.700 1.000 39.647 346 GLY B N 1
ATOM 9799 C CA . GLY C 1 346 ? 63.035 24.434 -16.887 1.000 44.841 346 GLY B CA 1
ATOM 9800 C C . GLY C 1 346 ? 63.662 25.805 -17.078 1.000 48.170 346 GLY B C 1
ATOM 9801 O O . GLY C 1 346 ? 64.744 26.020 -16.505 1.000 53.655 346 GLY B O 1
ATOM 9802 N N . GLU C 1 347 ? 63.000 26.707 -17.820 1.000 47.230 347 GLU B N 1
ATOM 9803 C CA . GLU C 1 347 ? 63.610 27.944 -18.401 1.000 46.195 347 GLU B CA 1
ATOM 9804 C C . GLU C 1 347 ? 64.101 28.890 -17.289 1.000 40.884 347 GLU B C 1
ATOM 9805 O O . GLU C 1 347 ? 65.217 29.436 -17.429 1.000 38.019 347 GLU B O 1
ATOM 9807 N N . ALA C 1 348 ? 63.313 29.083 -16.231 1.000 37.726 348 ALA B N 1
ATOM 9808 C CA . ALA C 1 348 ? 63.637 29.994 -15.109 1.000 34.986 348 ALA B CA 1
ATOM 9809 C C . ALA C 1 348 ? 64.999 29.645 -14.476 1.000 34.007 348 ALA B C 1
ATOM 9810 O O . ALA C 1 348 ? 65.630 30.557 -13.944 1.000 36.976 348 ALA B O 1
ATOM 9812 N N . MET C 1 349 ? 65.463 28.394 -14.569 1.000 32.470 349 MET B N 1
ATOM 9813 C CA . MET C 1 349 ? 66.756 27.929 -13.998 1.000 30.028 349 MET B CA 1
ATOM 9814 C C . MET C 1 349 ? 67.933 28.192 -14.945 1.000 29.364 349 MET B C 1
ATOM 9815 O O . MET C 1 349 ? 69.090 27.970 -14.512 1.000 24.839 349 MET B O 1
ATOM 9820 N N . GLN C 1 350 ? 67.681 28.609 -16.193 1.000 29.600 350 GLN B N 1
ATOM 9821 C CA . GLN C 1 350 ? 68.748 28.719 -17.227 1.000 30.266 350 GLN B CA 1
ATOM 9822 C C . GLN C 1 350 ? 69.882 29.627 -16.725 1.000 28.389 350 GLN B C 1
ATOM 9823 O O . GLN C 1 350 ? 71.065 29.284 -16.852 1.000 25.566 350 GLN B O 1
ATOM 9829 N N . PRO C 1 351 ? 69.560 30.801 -16.135 1.000 25.668 351 PRO B N 1
ATOM 9830 C CA . PRO C 1 351 ? 70.576 31.690 -15.561 1.000 26.007 351 PRO B CA 1
ATOM 9831 C C . PRO C 1 351 ? 71.593 31.000 -14.638 1.000 25.815 351 PRO B C 1
ATOM 9832 O O . PRO C 1 351 ? 72.806 31.193 -14.818 1.000 27.303 351 PRO B O 1
ATOM 9836 N N . LEU C 1 352 ? 71.089 30.183 -13.706 1.000 25.929 352 LEU B N 1
ATOM 9837 C CA . LEU C 1 352 ? 71.891 29.367 -12.751 1.000 25.996 352 LEU B CA 1
ATOM 9838 C C . LEU C 1 352 ? 72.716 28.301 -13.468 1.000 25.515 352 LEU B C 1
ATOM 9839 O O . LEU C 1 352 ? 73.896 28.109 -13.063 1.000 25.102 352 LEU B O 1
ATOM 9844 N N . ARG C 1 353 ? 72.153 27.622 -14.476 1.000 26.938 353 ARG B N 1
ATOM 9845 C CA . ARG C 1 353 ? 72.924 26.620 -15.276 1.000 26.970 353 ARG B CA 1
ATOM 9846 C C . ARG C 1 353 ? 74.112 27.335 -15.932 1.000 25.930 353 ARG B C 1
ATOM 9847 O O . ARG C 1 353 ? 75.247 26.819 -15.855 1.000 25.005 353 ARG B O 1
ATOM 9855 N N A GLU C 1 354 ? 73.874 28.504 -16.534 0.480 26.446 354 GLU B N 1
ATOM 9856 N N B GLU C 1 354 ? 73.906 28.509 -16.531 0.520 27.150 354 GLU B N 1
ATOM 9857 C CA A GLU C 1 354 ? 74.956 29.278 -17.199 0.480 25.916 354 GLU B CA 1
ATOM 9858 C CA B GLU C 1 354 ? 75.034 29.200 -17.219 0.520 26.874 354 GLU B CA 1
ATOM 9859 C C A GLU C 1 354 ? 76.002 29.664 -16.148 0.480 24.305 354 GLU B C 1
ATOM 9860 C C B GLU C 1 354 ? 76.023 29.719 -16.163 0.520 24.740 354 GLU B C 1
ATOM 9861 O O A GLU C 1 354 ? 77.195 29.480 -16.424 0.480 23.327 354 GLU B O 1
ATOM 9862 O O B GLU C 1 354 ? 77.226 29.662 -16.447 0.520 23.521 354 GLU B O 1
ATOM 9873 N N . LEU C 1 355 ? 75.556 30.146 -14.981 1.000 24.402 355 LEU B N 1
ATOM 9874 C CA . LEU C 1 355 ? 76.453 30.562 -13.860 1.000 23.219 355 LEU B CA 1
ATOM 9875 C C . LEU C 1 355 ? 77.323 29.381 -13.421 1.000 22.079 355 LEU B C 1
ATOM 9876 O O . LEU C 1 355 ? 78.567 29.527 -13.290 1.000 21.334 355 LEU B O 1
ATOM 9881 N N . LEU C 1 356 ? 76.714 28.218 -13.241 1.000 22.007 356 LEU B N 1
ATOM 9882 C CA . LEU C 1 356 ? 77.489 27.037 -12.796 1.000 22.671 356 LEU B CA 1
ATOM 9883 C C . LEU C 1 356 ? 78.381 26.572 -13.956 1.000 21.486 356 LEU B C 1
ATOM 9884 O O . LEU C 1 356 ? 79.520 26.167 -13.688 1.000 20.049 356 LEU B O 1
ATOM 9889 N N . GLY C 1 357 ? 77.898 26.666 -15.203 1.000 21.784 357 GLY B N 1
ATOM 9890 C CA . GLY C 1 357 ? 78.714 26.472 -16.421 1.000 20.833 357 GLY B CA 1
ATOM 9891 C C . GLY C 1 357 ? 79.968 27.331 -16.376 1.000 21.230 357 GLY B C 1
ATOM 9892 O O . GLY C 1 357 ? 81.075 26.810 -16.625 1.000 21.182 357 GLY B O 1
ATOM 9893 N N . GLU C 1 358 ? 79.844 28.586 -15.947 1.000 21.626 358 GLU B N 1
ATOM 9894 C CA . GLU C 1 358 ? 81.035 29.466 -15.782 1.000 22.493 358 GLU B CA 1
ATOM 9895 C C . GLU C 1 358 ? 81.934 28.909 -14.666 1.000 21.165 358 GLU B C 1
ATOM 9896 O O . GLU C 1 358 ? 83.144 28.768 -14.911 1.000 19.673 358 GLU B O 1
ATOM 9902 N N . LEU C 1 359 ? 81.380 28.562 -13.498 1.000 19.657 359 LEU B N 1
ATOM 9903 C CA . LEU C 1 359 ? 82.212 28.183 -12.326 1.000 19.210 359 LEU B CA 1
ATOM 9904 C C . LEU C 1 359 ? 82.928 26.851 -12.533 1.000 19.166 359 LEU B C 1
ATOM 9905 O O . LEU C 1 359 ? 84.037 26.713 -11.991 1.000 19.431 359 LEU B O 1
ATOM 9910 N N . VAL C 1 360 ? 82.357 25.891 -13.262 1.000 20.496 360 VAL B N 1
ATOM 9911 C CA . VAL C 1 360 ? 83.055 24.585 -13.489 1.000 22.125 360 VAL B CA 1
ATOM 9912 C C . VAL C 1 360 ? 84.331 24.793 -14.313 1.000 24.820 360 VAL B C 1
ATOM 9913 O O . VAL C 1 360 ? 85.076 23.811 -14.485 1.000 27.719 360 VAL B O 1
ATOM 9917 N N . ARG C 1 361 ? 84.624 26.001 -14.795 1.000 27.458 361 ARG B N 1
ATOM 9918 C CA . ARG C 1 361 ? 85.883 26.231 -15.550 1.000 29.151 361 ARG B CA 1
ATOM 9919 C C . ARG C 1 361 ? 87.066 26.144 -14.587 1.000 27.111 361 ARG B C 1
ATOM 9920 O O . ARG C 1 361 ? 88.135 25.820 -15.063 1.000 28.544 361 ARG B O 1
ATOM 9928 N N . TYR C 1 362 ? 86.876 26.326 -13.275 1.000 27.110 362 TYR B N 1
ATOM 9929 C CA . TYR C 1 362 ? 87.967 26.254 -12.255 1.000 25.965 362 TYR B CA 1
ATOM 9930 C C . TYR C 1 362 ? 88.170 24.829 -11.750 1.000 25.733 362 TYR B C 1
ATOM 9931 O O . TYR C 1 362 ? 87.250 24.225 -11.220 1.000 25.144 362 TYR B O 1
ATOM 9940 N N . PRO C 1 363 ? 89.388 24.251 -11.842 1.000 27.126 363 PRO B N 1
ATOM 9941 C CA . PRO C 1 363 ? 89.645 22.914 -11.294 1.000 27.874 363 PRO B CA 1
ATOM 9942 C C . PRO C 1 363 ? 89.061 22.684 -9.877 1.000 27.697 363 PRO B C 1
ATOM 9943 O O . PRO C 1 363 ? 88.581 21.605 -9.595 1.000 27.363 363 PRO B O 1
ATOM 9947 N N . ASP C 1 364 ? 89.193 23.700 -9.028 1.000 25.706 364 ASP B N 1
ATOM 9948 C CA . ASP C 1 364 ? 88.540 23.924 -7.709 1.000 26.185 364 ASP B CA 1
ATOM 9949 C C . ASP C 1 364 ? 87.113 23.378 -7.664 1.000 24.035 364 ASP B C 1
ATOM 9950 O O . ASP C 1 364 ? 86.831 22.543 -6.785 1.000 21.459 364 ASP B O 1
ATOM 9955 N N . VAL C 1 365 ? 86.228 23.903 -8.514 1.000 21.330 365 VAL B N 1
ATOM 9956 C CA . VAL C 1 365 ? 84.784 23.621 -8.365 1.000 22.879 365 VAL B CA 1
ATOM 9957 C C . VAL C 1 365 ? 84.514 22.248 -8.997 1.000 23.402 365 VAL B C 1
ATOM 9958 O O . VAL C 1 365 ? 83.737 21.493 -8.389 1.000 22.478 365 VAL B O 1
ATOM 9962 N N . GLN C 1 366 ? 85.187 21.897 -10.103 1.000 25.357 366 GLN B N 1
ATOM 9963 C CA . GLN C 1 366 ? 85.154 20.523 -10.684 1.000 26.996 366 GLN B CA 1
ATOM 9964 C C . GLN C 1 366 ? 85.479 19.522 -9.568 1.000 24.384 366 GLN B C 1
ATOM 9965 O O . GLN C 1 366 ? 84.642 18.651 -9.325 1.000 21.207 366 GLN B O 1
ATOM 9971 N N . GLU C 1 367 ? 86.638 19.671 -8.904 1.000 23.304 367 GLU B N 1
ATOM 9972 C CA . GLU C 1 367 ? 87.084 18.744 -7.831 1.000 24.980 367 GLU B CA 1
ATOM 9973 C C . GLU C 1 367 ? 86.017 18.663 -6.723 1.000 23.160 367 GLU B C 1
ATOM 9974 O O . GLU C 1 367 ? 85.753 17.555 -6.219 1.000 23.720 367 GLU B O 1
ATOM 9980 N N . HIS C 1 368 ? 85.393 19.783 -6.379 1.000 20.525 368 HIS B N 1
ATOM 9981 C CA . HIS C 1 368 ? 84.424 19.893 -5.260 1.000 20.434 368 HIS B CA 1
ATOM 9982 C C . HIS C 1 368 ? 83.122 19.125 -5.573 1.000 20.310 368 HIS B C 1
ATOM 9983 O O . HIS C 1 368 ? 82.656 18.381 -4.676 1.000 20.276 368 HIS B O 1
ATOM 9990 N N . LEU C 1 369 ? 82.540 19.315 -6.762 1.000 20.232 369 LEU B N 1
ATOM 9991 C CA . LEU C 1 369 ? 81.297 18.634 -7.224 1.000 21.744 369 LEU B CA 1
ATOM 9992 C C . LEU C 1 369 ? 81.571 17.129 -7.426 1.000 22.172 369 LEU B C 1
ATOM 9993 O O . LEU C 1 369 ? 80.777 16.280 -6.946 1.000 21.038 369 LEU B O 1
ATOM 9998 N N . VAL C 1 370 ? 82.661 16.788 -8.106 1.000 22.656 370 VAL B N 1
ATOM 9999 C CA . VAL C 1 370 ? 83.099 15.365 -8.271 1.000 23.456 370 VAL B CA 1
ATOM 10000 C C . VAL C 1 370 ? 83.371 14.736 -6.892 1.000 21.736 370 VAL B C 1
ATOM 10001 O O . VAL C 1 370 ? 82.951 13.580 -6.645 1.000 19.879 370 VAL B O 1
ATOM 10005 N N . GLY C 1 371 ? 84.081 15.450 -6.024 1.000 21.314 371 GLY B N 1
ATOM 10006 C CA . GLY C 1 371 ? 84.335 14.977 -4.648 1.000 21.669 371 GLY B CA 1
ATOM 10007 C C . GLY C 1 371 ? 83.042 14.686 -3.886 1.000 19.753 371 GLY B C 1
ATOM 10008 O O . GLY C 1 371 ? 82.962 13.637 -3.231 1.000 18.298 371 GLY B O 1
ATOM 10009 N N . MET C 1 372 ? 82.065 15.585 -3.924 1.000 20.137 372 MET B N 1
ATOM 10010 C CA . MET C 1 372 ? 80.848 15.419 -3.078 1.000 21.638 372 MET B CA 1
ATOM 10011 C C . MET C 1 372 ? 80.015 14.233 -3.597 1.000 21.227 372 MET B C 1
ATOM 10012 O O . MET C 1 372 ? 79.507 13.477 -2.749 1.000 20.075 372 MET B O 1
ATOM 10017 N N . VAL C 1 373 ? 80.034 13.982 -4.907 1.000 21.537 373 VAL B N 1
ATOM 10018 C CA . VAL C 1 373 ? 79.194 12.946 -5.577 1.000 21.299 373 VAL B CA 1
ATOM 10019 C C . VAL C 1 373 ? 79.852 11.572 -5.433 1.000 21.622 373 VAL B C 1
ATOM 10020 O O . VAL C 1 373 ? 79.080 10.582 -5.201 1.000 20.253 373 VAL B O 1
ATOM 10024 N N . THR C 1 374 ? 81.190 11.502 -5.533 1.000 18.887 374 THR B N 1
ATOM 10025 C CA . THR C 1 374 ? 81.951 10.231 -5.456 1.000 18.324 374 THR B CA 1
ATOM 10026 C C . THR C 1 374 ? 82.070 9.732 -4.011 1.000 16.795 374 THR B C 1
ATOM 10027 O O . THR C 1 374 ? 82.334 8.539 -3.848 1.000 15.084 374 THR B O 1
ATOM 10031 N N . GLY C 1 375 ? 81.949 10.605 -3.012 1.000 15.890 375 GLY B N 1
ATOM 10032 C CA . GLY C 1 375 ? 82.331 10.289 -1.623 1.000 15.903 375 GLY B CA 1
ATOM 10033 C C . GLY C 1 375 ? 83.836 10.350 -1.394 1.000 15.976 375 GLY B C 1
ATOM 10034 O O . GLY C 1 375 ? 84.269 10.004 -0.281 1.000 15.721 375 GLY B O 1
ATOM 10035 N N . LEU C 1 376 ? 84.615 10.856 -2.350 1.000 17.084 376 LEU B N 1
ATOM 10036 C CA . LEU C 1 376 ? 86.101 10.874 -2.237 1.000 19.337 376 LEU B CA 1
ATOM 10037 C C . LEU C 1 376 ? 86.591 12.166 -1.553 1.000 20.359 376 LEU B C 1
ATOM 10038 O O . LEU C 1 376 ? 87.785 12.234 -1.204 1.000 22.606 376 LEU B O 1
ATOM 10043 N N . ASP C 1 377 ? 85.694 13.099 -1.241 1.000 19.825 377 ASP B N 1
ATOM 10044 C CA . ASP C 1 377 ? 86.041 14.351 -0.526 1.000 18.513 377 ASP B CA 1
ATOM 10045 C C . ASP C 1 377 ? 85.817 14.198 0.975 1.000 17.778 377 ASP B C 1
ATOM 10046 O O . ASP C 1 377 ? 86.044 15.190 1.682 1.000 18.753 377 ASP B O 1
ATOM 10051 N N . ILE C 1 378 ? 85.337 13.054 1.464 1.000 16.822 378 ILE B N 1
ATOM 10052 C CA . ILE C 1 378 ? 84.892 13.003 2.881 1.000 17.016 378 ILE B CA 1
ATOM 10053 C C . ILE C 1 378 ? 86.099 13.263 3.786 1.000 17.973 378 ILE B C 1
ATOM 10054 O O . ILE C 1 378 ? 87.144 12.613 3.615 1.000 18.313 378 ILE B O 1
ATOM 10059 N N . ARG C 1 379 ? 85.912 14.163 4.747 1.000 18.259 379 ARG B N 1
ATOM 10060 C CA . ARG C 1 379 ? 86.895 14.511 5.786 1.000 18.873 379 ARG B CA 1
ATOM 10061 C C . ARG C 1 379 ? 86.232 14.461 7.157 1.000 18.306 379 ARG B C 1
ATOM 10062 O O . ARG C 1 379 ? 85.309 15.250 7.378 1.000 20.157 379 ARG B O 1
ATOM 10070 N N . TYR C 1 380 ? 86.731 13.634 8.069 1.000 16.317 380 TYR B N 1
ATOM 10071 C CA . TYR C 1 380 ? 86.233 13.608 9.463 1.000 15.913 380 TYR B CA 1
ATOM 10072 C C . TYR C 1 380 ? 87.119 14.483 10.348 1.000 16.229 380 TYR B C 1
ATOM 10073 O O . TYR C 1 380 ? 88.310 14.730 10.010 1.000 17.120 380 TYR B O 1
ATOM 10082 N N . ASP C 1 381 ? 86.519 15.010 11.413 1.000 16.078 381 ASP B N 1
ATOM 10083 C CA . ASP C 1 381 ? 87.225 15.789 12.455 1.000 17.825 381 ASP B CA 1
ATOM 10084 C C . ASP C 1 381 ? 88.021 14.779 13.276 1.000 17.364 381 ASP B C 1
ATOM 10085 O O . ASP C 1 381 ? 87.387 13.923 13.903 1.000 17.100 381 ASP B O 1
ATOM 10090 N N . VAL C 1 382 ? 89.347 14.851 13.217 1.000 18.188 382 VAL B N 1
ATOM 10091 C CA . VAL C 1 382 ? 90.294 13.948 13.945 1.000 17.497 382 VAL B CA 1
ATOM 10092 C C . VAL C 1 382 ? 91.272 14.808 14.765 1.000 19.048 382 VAL B C 1
ATOM 10093 O O . VAL C 1 382 ? 92.326 14.289 15.218 1.000 17.811 382 VAL B O 1
ATOM 10097 N N . GLY C 1 383 ? 90.946 16.087 14.953 1.000 20.064 383 GLY B N 1
ATOM 10098 C CA . GLY C 1 383 ? 91.725 17.013 15.796 1.000 22.944 383 GLY B CA 1
ATOM 10099 C C . GLY C 1 383 ? 92.757 17.777 14.983 1.000 25.249 383 GLY B C 1
ATOM 10100 O O . GLY C 1 383 ? 92.658 17.774 13.735 1.000 25.003 383 GLY B O 1
ATOM 10101 N N . ALA C 1 384 ? 93.737 18.384 15.665 1.000 27.596 384 ALA B N 1
ATOM 10102 C CA . ALA C 1 384 ? 94.630 19.425 15.099 1.000 26.636 384 ALA B CA 1
ATOM 10103 C C . ALA C 1 384 ? 95.617 18.774 14.130 1.000 24.612 384 ALA B C 1
ATOM 10104 O O . ALA C 1 384 ? 95.906 17.588 14.321 1.000 23.328 384 ALA B O 1
ATOM 10106 N N . GLY C 1 385 ? 95.969 19.496 13.059 1.000 25.145 385 GLY B N 1
ATOM 10107 C CA . GLY C 1 385 ? 97.035 19.161 12.097 1.000 25.149 385 GLY B CA 1
ATOM 10108 C C . GLY C 1 385 ? 96.596 19.510 10.700 1.000 27.315 385 GLY B C 1
ATOM 10109 O O . GLY C 1 385 ? 95.410 19.316 10.402 1.000 30.428 385 GLY B O 1
ATOM 10110 N N . GLU C 1 386 ? 97.520 19.988 9.872 1.000 30.337 386 GLU B N 1
ATOM 10111 C CA . GLU C 1 386 ? 97.238 20.583 8.542 1.000 31.470 386 GLU B CA 1
ATOM 10112 C C . GLU C 1 386 ? 97.555 19.594 7.424 1.000 28.446 386 GLU B C 1
ATOM 10113 O O . GLU C 1 386 ? 97.281 19.921 6.259 1.000 31.585 386 GLU B O 1
ATOM 10119 N N . HIS C 1 387 ? 98.128 18.437 7.726 1.000 26.154 387 HIS B N 1
ATOM 10120 C CA . HIS C 1 387 ? 98.509 17.487 6.656 1.000 24.068 387 HIS B CA 1
ATOM 10121 C C . HIS C 1 387 ? 97.281 17.231 5.778 1.000 22.941 387 HIS B C 1
ATOM 10122 O O . HIS C 1 387 ? 96.211 16.935 6.295 1.000 18.691 387 HIS B O 1
ATOM 10129 N N . PRO C 1 388 ? 97.409 17.303 4.429 1.000 23.693 388 PRO B N 1
ATOM 10130 C CA . PRO C 1 388 ? 96.305 17.004 3.507 1.000 24.570 388 PRO B CA 1
ATOM 10131 C C . PRO C 1 388 ? 95.557 15.664 3.661 1.000 24.561 388 PRO B C 1
ATOM 10132 O O . PRO C 1 388 ? 94.469 15.531 3.128 1.000 24.075 388 PRO B O 1
ATOM 10136 N N . LEU C 1 389 ? 96.158 14.695 4.343 1.000 23.419 389 LEU B N 1
ATOM 10137 C CA . LEU C 1 389 ? 95.655 13.296 4.415 1.000 23.796 389 LEU B CA 1
ATOM 10138 C C . LEU C 1 389 ? 94.707 13.174 5.607 1.000 21.271 389 LEU B C 1
ATOM 10139 O O . LEU C 1 389 ? 93.874 12.264 5.598 1.000 18.630 389 LEU B O 1
ATOM 10144 N N . LEU C 1 390 ? 94.847 14.069 6.584 1.000 20.011 390 LEU B N 1
ATOM 10145 C CA . LEU C 1 390 ? 94.275 13.895 7.940 1.000 20.369 390 LEU B CA 1
ATOM 10146 C C . LEU C 1 390 ? 92.735 13.930 7.860 1.000 19.028 390 LEU B C 1
ATOM 10147 O O . LEU C 1 390 ? 92.180 14.834 7.191 1.000 17.124 390 LEU B O 1
ATOM 10152 N N . GLY C 1 391 ? 92.081 12.916 8.440 1.000 16.967 391 GLY B N 1
ATOM 10153 C CA . GLY C 1 391 ? 90.613 12.734 8.419 1.000 16.591 391 GLY B CA 1
ATOM 10154 C C . GLY C 1 391 ? 90.046 12.257 7.083 1.000 15.719 391 GLY B C 1
ATOM 10155 O O . GLY C 1 391 ? 88.823 12.100 6.986 1.000 16.718 391 GLY B O 1
ATOM 10156 N N . ARG C 1 392 ? 90.862 12.053 6.061 1.000 15.835 392 ARG B N 1
ATOM 10157 C CA . ARG C 1 392 ? 90.398 11.620 4.720 1.000 16.347 392 ARG B CA 1
ATOM 10158 C C . ARG C 1 392 ? 90.659 10.121 4.569 1.000 14.437 392 ARG B C 1
ATOM 10159 O O . ARG C 1 392 ? 91.333 9.552 5.424 1.000 13.282 392 ARG B O 1
ATOM 10167 N N . ARG C 1 393 ? 90.076 9.500 3.550 1.000 13.456 393 ARG B N 1
ATOM 10168 C CA . ARG C 1 393 ? 90.275 8.055 3.251 1.000 14.426 393 ARG B CA 1
ATOM 10169 C C . ARG C 1 393 ? 91.751 7.807 2.873 1.000 14.385 393 ARG B C 1
ATOM 10170 O O . ARG C 1 393 ? 92.359 8.637 2.218 1.000 12.775 393 ARG B O 1
ATOM 10178 N N . ILE C 1 394 ? 92.333 6.708 3.327 1.000 15.931 394 ILE B N 1
ATOM 10179 C CA . ILE C 1 394 ? 93.704 6.332 2.885 1.000 16.486 394 ILE B CA 1
ATOM 10180 C C . ILE C 1 394 ? 93.597 5.843 1.450 1.000 17.746 394 ILE B C 1
ATOM 10181 O O . ILE C 1 394 ? 92.795 4.984 1.134 1.000 18.875 394 ILE B O 1
ATOM 10186 N N . PRO C 1 395 ? 94.410 6.362 0.517 1.000 20.305 395 PRO B N 1
ATOM 10187 C CA . PRO C 1 395 ? 94.369 5.865 -0.853 1.000 21.462 395 PRO B CA 1
ATOM 10188 C C . PRO C 1 395 ? 94.896 4.427 -0.905 1.000 21.834 395 PRO B C 1
ATOM 10189 O O . PRO C 1 395 ? 95.629 4.000 -0.011 1.000 21.209 395 PRO B O 1
ATOM 10193 N N . ASN C 1 396 ? 94.498 3.724 -1.960 1.000 21.727 396 ASN B N 1
ATOM 10194 C CA . ASN C 1 396 ? 95.003 2.373 -2.300 1.000 22.413 396 ASN B CA 1
ATOM 10195 C C . ASN C 1 396 ? 96.356 2.531 -2.989 1.000 21.538 396 ASN B C 1
ATOM 10196 O O . ASN C 1 396 ? 96.411 3.106 -4.052 1.000 19.884 396 ASN B O 1
ATOM 10201 N N . GLN C 1 397 ? 97.428 2.087 -2.355 1.000 25.528 397 GLN B N 1
ATOM 10202 C CA . GLN C 1 397 ? 98.787 2.166 -2.950 1.000 29.078 397 GLN B CA 1
ATOM 10203 C C . GLN C 1 397 ? 99.496 0.832 -2.740 1.000 28.562 397 GLN B C 1
ATOM 10204 O O . GLN C 1 397 ? 99.307 0.210 -1.672 1.000 25.689 397 GLN B O 1
ATOM 10210 N N . GLU C 1 398 ? 100.276 0.421 -3.741 1.000 32.373 398 GLU B N 1
ATOM 10211 C CA . GLU C 1 398 ? 101.248 -0.695 -3.643 1.000 32.557 398 GLU B CA 1
ATOM 10212 C C . GLU C 1 398 ? 102.090 -0.471 -2.393 1.000 28.192 398 GLU B C 1
ATOM 10213 O O . GLU C 1 398 ? 102.518 0.666 -2.150 1.000 25.814 398 GLU B O 1
ATOM 10219 N N . LEU C 1 399 ? 102.261 -1.520 -1.609 1.000 27.022 399 LEU B N 1
ATOM 10220 C CA . LEU C 1 399 ? 103.261 -1.587 -0.522 1.000 26.961 399 LEU B CA 1
ATOM 10221 C C . LEU C 1 399 ? 104.318 -2.627 -0.921 1.000 29.302 399 LEU B C 1
ATOM 10222 O O . LEU C 1 399 ? 103.945 -3.645 -1.548 1.000 26.924 399 LEU B O 1
ATOM 10227 N N . VAL C 1 400 ? 105.582 -2.387 -0.566 1.000 31.280 400 VAL B N 1
ATOM 10228 C CA . VAL C 1 400 ? 106.678 -3.390 -0.672 1.000 29.974 400 VAL B CA 1
ATOM 10229 C C . VAL C 1 400 ? 107.207 -3.715 0.725 1.000 29.147 400 VAL B C 1
ATOM 10230 O O . VAL C 1 400 ? 107.617 -2.792 1.461 1.000 29.579 400 VAL B O 1
ATOM 10234 N N . GLY C 1 401 ? 107.188 -5.003 1.055 1.000 28.460 401 GLY B N 1
ATOM 10235 C CA . GLY C 1 401 ? 107.652 -5.591 2.323 1.000 30.038 401 GLY B CA 1
ATOM 10236 C C . GLY C 1 401 ? 107.296 -7.066 2.334 1.000 32.524 401 GLY B C 1
ATOM 10237 O O . GLY C 1 401 ? 106.820 -7.558 1.282 1.000 31.773 401 GLY B O 1
ATOM 10238 N N . GLU C 1 402 ? 107.440 -7.748 3.467 1.000 36.110 402 GLU B N 1
ATOM 10239 C CA . GLU C 1 402 ? 107.243 -9.223 3.537 1.000 41.359 402 GLU B CA 1
ATOM 10240 C C . GLU C 1 402 ? 105.792 -9.546 3.896 1.000 38.796 402 GLU B C 1
ATOM 10241 O O . GLU C 1 402 ? 105.433 -9.372 5.048 1.000 38.840 402 GLU B O 1
ATOM 10247 N N . PHE C 1 403 ? 105.004 -10.065 2.961 1.000 40.204 403 PHE B N 1
ATOM 10248 C CA . PHE C 1 403 ? 103.546 -10.279 3.146 1.000 41.784 403 PHE B CA 1
ATOM 10249 C C . PHE C 1 403 ? 103.208 -11.778 3.059 1.000 45.014 403 PHE B C 1
ATOM 10250 O O . PHE C 1 403 ? 103.069 -12.278 1.923 1.000 46.720 403 PHE B O 1
ATOM 10258 N N . SER C 1 406 ? 105.502 -13.370 -1.314 1.000 54.135 406 SER B N 1
ATOM 10259 C CA . SER C 1 406 ? 104.911 -12.100 -1.827 1.000 49.959 406 SER B CA 1
ATOM 10260 C C . SER C 1 406 ? 105.633 -10.926 -1.175 1.000 48.494 406 SER B C 1
ATOM 10261 O O . SER C 1 406 ? 105.468 -10.737 0.052 1.000 52.094 406 SER B O 1
ATOM 10264 N N . GLY C 1 407 ? 106.437 -10.211 -1.958 1.000 43.955 407 GLY B N 1
ATOM 10265 C CA . GLY C 1 407 ? 107.132 -8.990 -1.515 1.000 45.397 407 GLY B CA 1
ATOM 10266 C C . GLY C 1 407 ? 106.262 -7.765 -1.723 1.000 41.292 407 GLY B C 1
ATOM 10267 O O . GLY C 1 407 ? 106.758 -6.657 -1.488 1.000 42.501 407 GLY B O 1
ATOM 10268 N N . LYS C 1 408 ? 105.010 -7.968 -2.139 1.000 40.845 408 LYS B N 1
ATOM 10269 C CA . LYS C 1 408 ? 104.079 -6.886 -2.541 1.000 44.683 408 LYS B CA 1
ATOM 10270 C C . LYS C 1 408 ? 102.715 -7.075 -1.875 1.000 41.184 408 LYS B C 1
ATOM 10271 O O . LYS C 1 408 ? 102.267 -8.218 -1.721 1.000 42.602 408 LYS B O 1
ATOM 10277 N N . SER C 1 409 ? 102.091 -5.962 -1.497 1.000 36.832 409 SER B N 1
ATOM 10278 C CA . SER C 1 409 ? 100.678 -5.880 -1.070 1.000 33.003 409 SER B CA 1
ATOM 10279 C C . SER C 1 409 ? 100.129 -4.492 -1.418 1.000 33.195 409 SER B C 1
ATOM 10280 O O . SER C 1 409 ? 100.822 -3.740 -2.133 1.000 31.276 409 SER B O 1
ATOM 10283 N N . THR C 1 410 ? 98.926 -4.170 -0.932 1.000 29.910 410 THR B N 1
ATOM 10284 C CA . THR C 1 410 ? 98.335 -2.821 -1.042 1.000 27.180 410 THR B CA 1
ATOM 10285 C C . THR C 1 410 ? 97.834 -2.357 0.321 1.000 24.456 410 THR B C 1
ATOM 10286 O O . THR C 1 410 ? 97.475 -3.206 1.149 1.000 23.680 410 THR B O 1
ATOM 10290 N N . THR C 1 411 ? 97.732 -1.042 0.494 1.000 21.754 411 THR B N 1
ATOM 10291 C CA . THR C 1 411 ? 97.048 -0.417 1.651 1.000 20.673 411 THR B CA 1
ATOM 10292 C C . THR C 1 411 ? 95.644 -1.034 1.792 1.000 19.695 411 THR B C 1
ATOM 10293 O O . THR C 1 411 ? 95.289 -1.414 2.889 1.000 18.770 411 THR B O 1
ATOM 10297 N N . PHE C 1 412 ? 94.862 -1.156 0.723 1.000 19.979 412 PHE B N 1
ATOM 10298 C CA . PHE C 1 412 ? 93.491 -1.719 0.825 1.000 20.861 412 PHE B CA 1
ATOM 10299 C C . PHE C 1 412 ? 93.546 -3.170 1.354 1.000 21.876 412 PHE B C 1
ATOM 10300 O O . PHE C 1 412 ? 92.754 -3.528 2.246 1.000 18.309 412 PHE B O 1
ATOM 10308 N N . GLU C 1 413 ? 94.475 -3.996 0.854 1.000 23.674 413 GLU B N 1
ATOM 10309 C CA . GLU C 1 413 ? 94.565 -5.428 1.268 1.000 23.040 413 GLU B CA 1
ATOM 10310 C C . GLU C 1 413 ? 94.790 -5.500 2.783 1.000 21.851 413 GLU B C 1
ATOM 10311 O O . GLU C 1 413 ? 94.307 -6.458 3.417 1.000 22.360 413 GLU B O 1
ATOM 10317 N N . GLN C 1 414 ? 95.490 -4.530 3.368 1.000 20.950 414 GLN B N 1
ATOM 10318 C CA . GLN C 1 414 ? 95.766 -4.530 4.832 1.000 19.911 414 GLN B CA 1
ATOM 10319 C C . GLN C 1 414 ? 94.503 -4.126 5.608 1.000 18.940 414 GLN B C 1
ATOM 10320 O O . GLN C 1 414 ? 94.543 -4.237 6.831 1.000 19.799 414 GLN B O 1
ATOM 10326 N N . LEU C 1 415 ? 93.415 -3.736 4.934 1.000 17.799 415 LEU B N 1
ATOM 10327 C CA . LEU C 1 415 ? 92.144 -3.321 5.605 1.000 19.618 415 LEU B CA 1
ATOM 10328 C C . LEU C 1 415 ? 91.090 -4.451 5.574 1.000 18.949 415 LEU B C 1
ATOM 10329 O O . LEU C 1 415 ? 90.012 -4.265 6.181 1.000 17.073 415 LEU B O 1
ATOM 10334 N N . HIS C 1 416 ? 91.418 -5.598 4.961 1.000 19.514 416 HIS B N 1
ATOM 10335 C CA . HIS C 1 416 ? 90.501 -6.755 4.773 1.000 21.810 416 HIS B CA 1
ATOM 10336 C C . HIS C 1 416 ? 89.992 -7.269 6.118 1.000 21.356 416 HIS B C 1
ATOM 10337 O O . HIS C 1 416 ? 88.819 -7.604 6.200 1.000 21.027 416 HIS B O 1
ATOM 10344 N N . ARG C 1 417 ? 90.850 -7.349 7.131 1.000 22.805 417 ARG B N 1
ATOM 10345 C CA . ARG C 1 417 ? 90.448 -7.883 8.453 1.000 25.112 417 ARG B CA 1
ATOM 10346 C C . ARG C 1 417 ? 89.616 -6.845 9.214 1.000 23.379 417 ARG B C 1
ATOM 10347 O O . ARG C 1 417 ? 89.134 -7.231 10.285 1.000 21.438 417 ARG B O 1
ATOM 10355 N N . GLY C 1 418 ? 89.487 -5.602 8.711 1.000 21.797 418 GLY B N 1
ATOM 10356 C CA . GLY C 1 418 ? 88.605 -4.549 9.261 1.000 20.215 418 GLY B CA 1
ATOM 10357 C C . GLY C 1 418 ? 89.049 -4.038 10.614 1.000 20.697 418 GLY B C 1
ATOM 10358 O O . GLY C 1 418 ? 88.178 -3.590 11.416 1.000 20.675 418 GLY B O 1
ATOM 10359 N N . ARG C 1 419 ? 90.359 -4.069 10.870 1.000 20.994 419 ARG B N 1
ATOM 10360 C CA . ARG C 1 419 ? 90.982 -3.538 12.109 1.000 21.131 419 ARG B CA 1
ATOM 10361 C C . ARG C 1 419 ? 91.687 -2.206 11.837 1.000 19.181 419 ARG B C 1
ATOM 10362 O O . ARG C 1 419 ? 91.842 -1.805 10.675 1.000 16.635 419 ARG B O 1
ATOM 10370 N N . GLY C 1 420 ? 92.096 -1.528 12.903 1.000 19.903 420 GLY B N 1
ATOM 10371 C CA . GLY C 1 420 ? 93.018 -0.385 12.789 1.000 20.787 420 GLY B CA 1
ATOM 10372 C C . GLY C 1 420 ? 94.310 -0.828 12.118 1.000 20.235 420 GLY B C 1
ATOM 10373 O O . GLY C 1 420 ? 94.629 -2.037 12.236 1.000 21.052 420 GLY B O 1
ATOM 10374 N N . VAL C 1 421 ? 95.002 0.087 11.422 1.000 18.098 421 VAL B N 1
ATOM 10375 C CA . VAL C 1 421 ? 96.347 -0.166 10.832 1.000 18.213 421 VAL B CA 1
ATOM 10376 C C . VAL C 1 421 ? 97.270 1.031 11.113 1.000 18.028 421 VAL B C 1
ATOM 10377 O O . VAL C 1 421 ? 96.915 2.196 10.732 1.000 15.987 421 VAL B O 1
ATOM 10381 N N . LEU C 1 422 ? 98.412 0.759 11.760 1.000 16.996 422 LEU B N 1
ATOM 10382 C CA . LEU C 1 422 ? 99.599 1.653 11.738 1.000 16.768 422 LEU B CA 1
ATOM 10383 C C . LEU C 1 422 ? 100.479 1.183 10.585 1.000 16.958 422 LEU B C 1
ATOM 10384 O O . LEU C 1 422 ? 101.005 0.058 10.683 1.000 15.742 422 LEU B O 1
ATOM 10389 N N . PHE C 1 423 ? 100.552 1.970 9.509 1.000 16.342 423 PHE B N 1
ATOM 10390 C CA . PHE C 1 423 ? 101.517 1.768 8.407 1.000 17.223 423 PHE B CA 1
ATOM 10391 C C . PHE C 1 423 ? 102.827 2.437 8.821 1.000 18.936 423 PHE B C 1
ATOM 10392 O O . PHE C 1 423 ? 102.822 3.656 9.049 1.000 21.235 423 PHE B O 1
ATOM 10400 N N . ALA C 1 424 ? 103.873 1.644 9.034 1.000 19.847 424 ALA B N 1
ATOM 10401 C CA . ALA C 1 424 ? 105.255 2.130 9.282 1.000 21.361 424 ALA B CA 1
ATOM 10402 C C . ALA C 1 424 ? 105.968 2.133 7.934 1.000 22.029 424 ALA B C 1
ATOM 10403 O O . ALA C 1 424 ? 106.202 1.038 7.409 1.000 24.951 424 ALA B O 1
ATOM 10405 N N . PHE C 1 425 ? 106.153 3.305 7.331 1.000 23.533 425 PHE B N 1
ATOM 10406 C CA . PHE C 1 425 ? 106.749 3.471 5.981 1.000 27.040 425 PHE B CA 1
ATOM 10407 C C . PHE C 1 425 ? 108.280 3.577 6.139 1.000 29.843 425 PHE B C 1
ATOM 10408 O O . PHE C 1 425 ? 109.014 2.997 5.329 1.000 27.844 425 PHE B O 1
ATOM 10416 N N . GLY C 1 426 ? 108.731 4.283 7.183 1.000 35.651 426 GLY B N 1
ATOM 10417 C CA . GLY C 1 426 ? 110.153 4.474 7.546 1.000 41.732 426 GLY B CA 1
ATOM 10418 C C . GLY C 1 426 ? 110.668 3.393 8.494 1.000 42.781 426 GLY B C 1
ATOM 10419 O O . GLY C 1 426 ? 109.856 2.570 8.976 1.000 49.975 426 GLY B O 1
ATOM 10420 N N . ASP C 1 427 ? 111.979 3.395 8.740 1.000 39.145 427 ASP B N 1
ATOM 10421 C CA . ASP C 1 427 ? 112.701 2.474 9.659 1.000 36.494 427 ASP B CA 1
ATOM 10422 C C . ASP C 1 427 ? 112.393 2.805 11.120 1.000 29.105 427 ASP B C 1
ATOM 10423 O O . ASP C 1 427 ? 112.656 1.936 11.971 1.000 27.360 427 ASP B O 1
ATOM 10428 N N . ASP C 1 428 ? 111.922 4.022 11.413 1.000 26.044 428 ASP B N 1
ATOM 10429 C CA . ASP C 1 428 ? 111.685 4.460 12.813 1.000 28.142 428 ASP B CA 1
ATOM 10430 C C . ASP C 1 428 ? 110.867 3.365 13.512 1.000 30.786 428 ASP B C 1
ATOM 10431 O O . ASP C 1 428 ? 109.992 2.708 12.859 1.000 27.450 428 ASP B O 1
ATOM 10436 N N . THR C 1 429 ? 111.264 3.095 14.756 1.000 32.686 429 THR B N 1
ATOM 10437 C CA . THR C 1 429 ? 110.736 2.030 15.644 1.000 32.904 429 THR B CA 1
ATOM 10438 C C . THR C 1 429 ? 109.699 2.689 16.563 1.000 29.340 429 THR B C 1
ATOM 10439 O O . THR C 1 429 ? 108.993 1.975 17.252 1.000 29.573 429 THR B O 1
ATOM 10443 N N . ALA C 1 430 ? 109.673 4.021 16.586 1.000 25.512 430 ALA B N 1
ATOM 10444 C CA . ALA C 1 430 ? 109.015 4.837 17.619 1.000 24.189 430 ALA B CA 1
ATOM 10445 C C . ALA C 1 430 ? 107.488 4.619 17.562 1.000 23.295 430 ALA B C 1
ATOM 10446 O O . ALA C 1 430 ? 106.870 4.549 18.627 1.000 20.937 430 ALA B O 1
ATOM 10448 N N . GLY C 1 431 ? 106.919 4.466 16.363 1.000 22.201 431 GLY B N 1
ATOM 10449 C CA . GLY C 1 431 ? 105.464 4.357 16.170 1.000 23.600 431 GLY B CA 1
ATOM 10450 C C . GLY C 1 431 ? 104.973 2.954 16.490 1.000 22.823 431 GLY B C 1
ATOM 10451 O O . GLY C 1 431 ? 104.101 2.752 17.327 1.000 22.238 431 GLY B O 1
ATOM 10452 N N . PRO C 1 432 ? 105.486 1.923 15.805 1.000 24.479 432 PRO B N 1
ATOM 10453 C CA . PRO C 1 432 ? 105.181 0.553 16.219 1.000 27.182 432 PRO B CA 1
ATOM 10454 C C . PRO C 1 432 ? 105.322 0.340 17.741 1.000 27.144 432 PRO B C 1
ATOM 10455 O O . PRO C 1 432 ? 104.394 -0.211 18.309 1.000 27.201 432 PRO B O 1
ATOM 10459 N N . GLN C 1 433 ? 106.379 0.850 18.394 1.000 24.767 433 GLN B N 1
ATOM 10460 C CA . GLN C 1 433 ? 106.568 0.647 19.861 1.000 25.006 433 GLN B CA 1
ATOM 10461 C C . GLN C 1 433 ? 105.412 1.330 20.610 1.000 22.506 433 GLN B C 1
ATOM 10462 O O . GLN C 1 433 ? 104.906 0.735 21.542 1.000 22.201 433 GLN B O 1
ATOM 10468 N N . ALA C 1 434 ? 105.021 2.540 20.208 1.000 20.220 434 ALA B N 1
ATOM 10469 C CA . ALA C 1 434 ? 103.954 3.336 20.854 1.000 20.650 434 ALA B CA 1
ATOM 10470 C C . ALA C 1 434 ? 102.594 2.616 20.739 1.000 19.061 434 ALA B C 1
ATOM 10471 O O . ALA C 1 434 ? 101.779 2.792 21.659 1.000 20.285 434 ALA B O 1
ATOM 10473 N N . ALA C 1 435 ? 102.421 1.737 19.743 1.000 18.403 435 ALA B N 1
ATOM 10474 C CA . ALA C 1 435 ? 101.183 0.974 19.416 1.000 17.252 435 ALA B CA 1
ATOM 10475 C C . ALA C 1 435 ? 101.143 -0.442 20.030 1.000 19.129 435 ALA B C 1
ATOM 10476 O O . ALA C 1 435 ? 100.127 -1.161 19.801 1.000 18.919 435 ALA B O 1
ATOM 10478 N N . THR C 1 436 ? 102.136 -0.844 20.836 1.000 19.061 436 THR B N 1
ATOM 10479 C CA . THR C 1 436 ? 102.159 -2.198 21.452 1.000 19.385 436 THR B CA 1
ATOM 10480 C C . THR C 1 436 ? 100.894 -2.405 22.288 1.000 18.581 436 THR B C 1
ATOM 10481 O O . THR C 1 436 ? 100.316 -3.480 22.175 1.000 19.005 436 THR B O 1
ATOM 10485 N N . GLY C 1 437 ? 100.495 -1.428 23.098 1.000 18.436 437 GLY B N 1
ATOM 10486 C CA . GLY C 1 437 ? 99.292 -1.541 23.939 1.000 19.202 437 GLY B CA 1
ATOM 10487 C C . GLY C 1 437 ? 98.002 -1.722 23.140 1.000 19.835 437 GLY B C 1
ATOM 10488 O O . GLY C 1 437 ? 96.957 -1.907 23.782 1.000 19.283 437 GLY B O 1
ATOM 10489 N N . TRP C 1 438 ? 98.042 -1.654 21.798 1.000 19.641 438 TRP B N 1
ATOM 10490 C CA . TRP C 1 438 ? 96.818 -1.627 20.956 1.000 19.399 438 TRP B CA 1
ATOM 10491 C C . TRP C 1 438 ? 96.844 -2.735 19.909 1.000 21.457 438 TRP B C 1
ATOM 10492 O O . TRP C 1 438 ? 95.966 -2.690 19.002 1.000 21.983 438 TRP B O 1
ATOM 10503 N N . THR C 1 439 ? 97.765 -3.698 20.048 1.000 20.875 439 THR B N 1
ATOM 10504 C CA . THR C 1 439 ? 97.937 -4.832 19.101 1.000 22.594 439 THR B CA 1
ATOM 10505 C C . THR C 1 439 ? 96.637 -5.662 19.010 1.000 21.172 439 THR B C 1
ATOM 10506 O O . THR C 1 439 ? 96.390 -6.224 17.936 1.000 20.525 439 THR B O 1
ATOM 10510 N N . ASP C 1 440 ? 95.799 -5.704 20.055 1.000 20.036 440 ASP B N 1
ATOM 10511 C CA . ASP C 1 440 ? 94.453 -6.348 19.986 1.000 19.973 440 ASP B CA 1
ATOM 10512 C C . ASP C 1 440 ? 93.518 -5.637 18.999 1.000 20.176 440 ASP B C 1
ATOM 10513 O O . ASP C 1 440 ? 92.616 -6.308 18.497 1.000 21.974 440 ASP B O 1
ATOM 10518 N N . ARG C 1 441 ? 93.735 -4.358 18.674 1.000 19.902 441 ARG B N 1
ATOM 10519 C CA . ARG C 1 441 ? 92.777 -3.559 17.859 1.000 18.578 441 ARG B CA 1
ATOM 10520 C C . ARG C 1 441 ? 93.440 -2.909 16.646 1.000 19.138 441 ARG B C 1
ATOM 10521 O O . ARG C 1 441 ? 92.691 -2.566 15.724 1.000 19.271 441 ARG B O 1
ATOM 10529 N N . VAL C 1 442 ? 94.758 -2.673 16.695 1.000 19.014 442 VAL B N 1
ATOM 10530 C CA . VAL C 1 442 ? 95.553 -1.997 15.629 1.000 19.125 442 VAL B CA 1
ATOM 10531 C C . VAL C 1 442 ? 96.655 -2.953 15.164 1.000 19.369 442 VAL B C 1
ATOM 10532 O O . VAL C 1 442 ? 97.482 -3.356 15.987 1.000 19.468 442 VAL B O 1
ATOM 10536 N N . ASP C 1 443 ? 96.689 -3.255 13.874 1.000 21.790 443 ASP B N 1
ATOM 10537 C CA . ASP C 1 443 ? 97.762 -4.055 13.233 1.000 22.895 443 ASP B CA 1
ATOM 10538 C C . ASP C 1 443 ? 98.819 -3.108 12.666 1.000 26.093 443 ASP B C 1
ATOM 10539 O O . ASP C 1 443 ? 98.452 -2.199 11.879 1.000 26.650 443 ASP B O 1
ATOM 10544 N N . VAL C 1 444 ? 100.071 -3.321 13.075 1.000 26.701 444 VAL B N 1
ATOM 10545 C CA . VAL C 1 444 ? 101.262 -2.567 12.588 1.000 27.661 444 VAL B CA 1
ATOM 10546 C C . VAL C 1 444 ? 101.728 -3.239 11.297 1.000 27.061 444 VAL B C 1
ATOM 10547 O O . VAL C 1 444 ? 101.886 -4.467 11.302 1.000 27.829 444 VAL B O 1
ATOM 10551 N N . VAL C 1 445 ? 101.846 -2.466 10.218 1.000 25.793 445 VAL B N 1
ATOM 10552 C CA . VAL C 1 445 ? 102.306 -2.958 8.892 1.000 25.231 445 VAL B CA 1
ATOM 10553 C C . VAL C 1 445 ? 103.564 -2.184 8.495 1.000 24.926 445 VAL B C 1
ATOM 10554 O O . VAL C 1 445 ? 103.468 -0.938 8.300 1.000 22.055 445 VAL B O 1
ATOM 10558 N N . ARG C 1 446 ? 104.706 -2.878 8.435 1.000 25.108 446 ARG B N 1
ATOM 10559 C CA . ARG C 1 446 ? 105.995 -2.287 7.986 1.000 26.432 446 ARG B CA 1
ATOM 10560 C C . ARG C 1 446 ? 106.101 -2.560 6.498 1.000 24.644 446 ARG B C 1
ATOM 10561 O O . ARG C 1 446 ? 106.075 -3.732 6.117 1.000 23.465 446 ARG B O 1
ATOM 10569 N N . ALA C 1 447 ? 106.122 -1.508 5.691 1.000 24.127 447 ALA B N 1
ATOM 10570 C CA . ALA C 1 447 ? 106.123 -1.622 4.219 1.000 26.176 447 ALA B CA 1
ATOM 10571 C C . ALA C 1 447 ? 106.434 -0.248 3.628 1.000 28.065 447 ALA B C 1
ATOM 10572 O O . ALA C 1 447 ? 106.059 0.759 4.243 1.000 31.653 447 ALA B O 1
ATOM 10574 N N . THR C 1 448 ? 107.136 -0.229 2.497 1.000 31.304 448 THR B N 1
ATOM 10575 C CA . THR C 1 448 ? 107.462 0.989 1.709 1.000 32.748 448 THR B CA 1
ATOM 10576 C C . THR C 1 448 ? 106.373 1.173 0.663 1.000 32.950 448 THR B C 1
ATOM 10577 O O . THR C 1 448 ? 106.098 0.243 -0.090 1.000 33.776 448 THR B O 1
ATOM 10581 N N . PRO C 1 449 ? 105.713 2.352 0.609 1.000 32.149 449 PRO B N 1
ATOM 10582 C CA . PRO C 1 449 ? 104.715 2.628 -0.424 1.000 33.749 449 PRO B CA 1
ATOM 10583 C C . PRO C 1 449 ? 105.302 3.072 -1.773 1.000 35.247 449 PRO B C 1
ATOM 10584 O O . PRO C 1 449 ? 106.283 3.742 -1.747 1.000 35.402 449 PRO B O 1
ATOM 10588 N N . HIS C 1 450 ? 104.670 2.689 -2.892 1.000 42.049 450 HIS B N 1
ATOM 10589 C CA . HIS C 1 450 ? 104.998 3.103 -4.290 1.000 50.956 450 HIS B CA 1
ATOM 10590 C C . HIS C 1 450 ? 103.716 3.478 -5.056 1.000 53.964 450 HIS B C 1
ATOM 10591 O O . HIS C 1 450 ? 102.648 2.923 -4.720 1.000 53.283 450 HIS B O 1
ATOM 10598 N N . THR C 1 451 ? 103.833 4.360 -6.063 1.000 56.189 451 THR B N 1
ATOM 10599 C CA . THR C 1 451 ? 102.794 4.717 -7.082 1.000 58.317 451 THR B CA 1
ATOM 10600 C C . THR C 1 451 ? 101.748 5.654 -6.474 1.000 50.588 451 THR B C 1
ATOM 10601 O O . THR C 1 451 ? 102.081 6.830 -6.316 1.000 49.777 451 THR B O 1
ATOM 10605 N N . ASP C 1 453 ? 103.097 7.811 -9.912 1.000 61.752 453 ASP B N 1
ATOM 10606 C CA . ASP C 1 453 ? 102.276 8.997 -10.283 1.000 68.936 453 ASP B CA 1
ATOM 10607 C C . ASP C 1 453 ? 102.815 10.251 -9.599 1.000 75.114 453 ASP B C 1
ATOM 10608 O O . ASP C 1 453 ? 103.269 10.193 -8.461 1.000 74.342 453 ASP B O 1
ATOM 10610 N N . PRO C 1 454 ? 102.741 11.434 -10.253 1.000 83.240 454 PRO B N 1
ATOM 10611 C CA . PRO C 1 454 ? 103.235 12.683 -9.662 1.000 83.897 454 PRO B CA 1
ATOM 10612 C C . PRO C 1 454 ? 102.354 13.199 -8.509 1.000 81.766 454 PRO B C 1
ATOM 10613 O O . PRO C 1 454 ? 101.137 13.198 -8.654 1.000 84.562 454 PRO B O 1
ATOM 10617 N N . ASP C 1 455 ? 102.979 13.654 -7.417 1.000 72.375 455 ASP B N 1
ATOM 10618 C CA . ASP C 1 455 ? 102.298 14.059 -6.155 1.000 65.463 455 ASP B CA 1
ATOM 10619 C C . ASP C 1 455 ? 101.822 12.790 -5.445 1.000 56.321 455 ASP B C 1
ATOM 10620 O O . ASP C 1 455 ? 100.612 12.522 -5.468 1.000 59.065 455 ASP B O 1
ATOM 10622 N N . ASP C 1 456 ? 102.758 12.028 -4.873 1.000 49.011 456 ASP B N 1
ATOM 10623 C CA . ASP C 1 456 ? 102.479 10.895 -3.950 1.000 42.671 456 ASP B CA 1
ATOM 10624 C C . ASP C 1 456 ? 101.832 11.438 -2.676 1.000 38.557 456 ASP B C 1
ATOM 10625 O O . ASP C 1 456 ? 102.373 12.326 -2.019 1.000 36.860 456 ASP B O 1
ATOM 10630 N N . PRO C 1 457 ? 100.630 10.956 -2.290 1.000 37.985 457 PRO B N 1
ATOM 10631 C CA . PRO C 1 457 ? 99.997 11.420 -1.057 1.000 33.857 457 PRO B CA 1
ATOM 10632 C C . PRO C 1 457 ? 100.766 11.028 0.212 1.000 29.407 457 PRO B C 1
ATOM 10633 O O . PRO C 1 457 ? 100.602 11.714 1.192 1.000 28.010 457 PRO B O 1
ATOM 10637 N N . PHE C 1 458 ? 101.625 10.007 0.151 1.000 26.611 458 PHE B N 1
ATOM 10638 C CA . PHE C 1 458 ? 102.482 9.568 1.285 1.000 26.740 458 PHE B CA 1
ATOM 10639 C C . PHE C 1 458 ? 103.850 10.275 1.274 1.000 27.801 458 PHE B C 1
ATOM 10640 O O . PHE C 1 458 ? 104.664 10.053 2.198 1.000 23.805 458 PHE B O 1
ATOM 10648 N N . HIS C 1 459 ? 104.114 11.137 0.292 1.000 28.505 459 HIS B N 1
ATOM 10649 C CA . HIS C 1 459 ? 105.432 11.814 0.181 1.000 29.407 459 HIS B CA 1
ATOM 10650 C C . HIS C 1 459 ? 105.810 12.422 1.543 1.000 26.017 459 HIS B C 1
ATOM 10651 O O . HIS C 1 459 ? 105.015 13.201 2.099 1.000 23.262 459 HIS B O 1
ATOM 10658 N N . GLY C 1 460 ? 106.990 12.082 2.067 1.000 24.013 460 GLY B N 1
ATOM 10659 C CA . GLY C 1 460 ? 107.557 12.769 3.245 1.000 22.030 460 GLY B CA 1
ATOM 10660 C C . GLY C 1 460 ? 106.973 12.269 4.558 1.000 19.204 460 GLY B C 1
ATOM 10661 O O . GLY C 1 460 ? 107.193 12.941 5.574 1.000 17.794 460 GLY B O 1
ATOM 10662 N N . LEU C 1 461 ? 106.322 11.106 4.566 1.000 17.311 461 LEU B N 1
ATOM 10663 C CA . LEU C 1 461 ? 105.677 10.551 5.785 1.000 17.971 461 LEU B CA 1
ATOM 10664 C C . LEU C 1 461 ? 106.394 9.265 6.192 1.000 15.775 461 LEU B C 1
ATOM 10665 O O . LEU C 1 461 ? 106.610 8.435 5.329 1.000 14.642 461 LEU B O 1
ATOM 10670 N N . ASP C 1 462 ? 106.646 9.094 7.483 1.000 15.371 462 ASP B N 1
ATOM 10671 C CA . ASP C 1 462 ? 107.206 7.848 8.071 1.000 16.518 462 ASP B CA 1
ATOM 10672 C C . ASP C 1 462 ? 106.075 6.911 8.518 1.000 19.231 462 ASP B C 1
ATOM 10673 O O . ASP C 1 462 ? 106.357 5.701 8.675 1.000 20.343 462 ASP B O 1
ATOM 10678 N N . ALA C 1 463 ? 104.866 7.433 8.787 1.000 18.541 463 ALA B N 1
ATOM 10679 C CA . ALA C 1 463 ? 103.762 6.621 9.341 1.000 19.311 463 ALA B CA 1
ATOM 10680 C C . ALA C 1 463 ? 102.394 7.296 9.174 1.000 19.168 463 ALA B C 1
ATOM 10681 O O . ALA C 1 463 ? 102.291 8.552 9.110 1.000 17.838 463 ALA B O 1
ATOM 10683 N N . VAL C 1 464 ? 101.377 6.439 9.128 1.000 18.662 464 VAL B N 1
ATOM 10684 C CA . VAL C 1 464 ? 99.944 6.800 8.996 1.000 18.303 464 VAL B CA 1
ATOM 10685 C C . VAL C 1 464 ? 99.130 5.813 9.831 1.000 17.931 464 VAL B C 1
ATOM 10686 O O . VAL C 1 464 ? 99.223 4.595 9.530 1.000 17.160 464 VAL B O 1
ATOM 10690 N N . LEU C 1 465 ? 98.397 6.326 10.830 1.000 16.457 465 LEU B N 1
ATOM 10691 C CA . LEU C 1 465 ? 97.360 5.563 11.570 1.000 16.975 465 LEU B CA 1
ATOM 10692 C C . LEU C 1 465 ? 96.009 5.739 10.861 1.000 18.387 465 LEU B C 1
ATOM 10693 O O . LEU C 1 465 ? 95.593 6.886 10.597 1.000 17.932 465 LEU B O 1
ATOM 10698 N N . VAL C 1 466 ? 95.391 4.607 10.551 1.000 17.352 466 VAL B N 1
ATOM 10699 C CA . VAL C 1 466 ? 94.112 4.465 9.831 1.000 18.047 466 VAL B CA 1
ATOM 10700 C C . VAL C 1 466 ? 93.131 3.803 10.798 1.000 17.031 466 VAL B C 1
ATOM 10701 O O . VAL C 1 466 ? 93.508 2.771 11.465 1.000 15.999 466 VAL B O 1
ATOM 10705 N N . ARG C 1 467 ? 91.940 4.401 10.914 1.000 14.996 467 ARG B N 1
ATOM 10706 C CA . ARG C 1 467 ? 90.781 3.787 11.603 1.000 14.598 467 ARG B CA 1
ATOM 10707 C C . ARG C 1 467 ? 90.352 2.549 10.823 1.000 12.608 467 ARG B C 1
ATOM 10708 O O . ARG C 1 467 ? 90.682 2.409 9.652 1.000 10.753 467 ARG B O 1
ATOM 10716 N N . PRO C 1 468 ? 89.525 1.663 11.424 1.000 12.214 468 PRO B N 1
ATOM 10717 C CA . PRO C 1 468 ? 89.059 0.463 10.738 1.000 11.897 468 PRO B CA 1
ATOM 10718 C C . PRO C 1 468 ? 88.287 0.759 9.449 1.000 12.387 468 PRO B C 1
ATOM 10719 O O . PRO C 1 468 ? 88.162 -0.141 8.668 1.000 11.690 468 PRO B O 1
ATOM 10723 N N . ASP C 1 469 ? 87.771 1.987 9.268 1.000 13.284 469 ASP B N 1
ATOM 10724 C CA . ASP C 1 469 ? 86.938 2.361 8.097 1.000 14.014 469 ASP B CA 1
ATOM 10725 C C . ASP C 1 469 ? 87.821 2.871 6.959 1.000 14.465 469 ASP B C 1
ATOM 10726 O O . ASP C 1 469 ? 87.299 3.063 5.842 1.000 14.100 469 ASP B O 1
ATOM 10731 N N . GLY C 1 470 ? 89.121 3.032 7.216 1.000 16.097 470 GLY B N 1
ATOM 10732 C CA . GLY C 1 470 ? 90.101 3.500 6.216 1.000 15.852 470 GLY B CA 1
ATOM 10733 C C . GLY C 1 470 ? 90.396 4.988 6.324 1.000 14.905 470 GLY B C 1
ATOM 10734 O O . GLY C 1 470 ? 91.177 5.479 5.479 1.000 16.900 470 GLY B O 1
ATOM 10735 N N . TYR C 1 471 ? 89.798 5.707 7.275 1.000 13.612 471 TYR B N 1
ATOM 10736 C CA . TYR C 1 471 ? 89.990 7.183 7.419 1.000 13.539 471 TYR B CA 1
ATOM 10737 C C . TYR C 1 471 ? 91.209 7.427 8.306 1.000 13.166 471 TYR B C 1
ATOM 10738 O O . TYR C 1 471 ? 91.340 6.756 9.362 1.000 12.744 471 TYR B O 1
ATOM 10747 N N . VAL C 1 472 ? 92.074 8.350 7.870 1.000 13.043 472 VAL B N 1
ATOM 10748 C CA . VAL C 1 472 ? 93.383 8.674 8.518 1.000 13.068 472 VAL B CA 1
ATOM 10749 C C . VAL C 1 472 ? 93.169 9.502 9.803 1.000 13.337 472 VAL B C 1
ATOM 10750 O O . VAL C 1 472 ? 92.615 10.619 9.766 1.000 12.967 472 VAL B O 1
ATOM 10754 N N . ALA C 1 473 ? 93.603 8.938 10.924 1.000 14.611 473 ALA B N 1
ATOM 10755 C CA . ALA C 1 473 ? 93.472 9.484 12.291 1.000 15.698 473 ALA B CA 1
ATOM 10756 C C . ALA C 1 473 ? 94.741 10.237 12.726 1.000 15.979 473 ALA B C 1
ATOM 10757 O O . ALA C 1 473 ? 94.648 11.033 13.673 1.000 15.662 473 ALA B O 1
ATOM 10759 N N . TRP C 1 474 ? 95.878 9.985 12.086 1.000 16.637 474 TRP B N 1
ATOM 10760 C CA . TRP C 1 474 ? 97.211 10.494 12.525 1.000 17.572 474 TRP B CA 1
ATOM 10761 C C . TRP C 1 474 ? 98.235 10.212 11.422 1.000 16.070 474 TRP B C 1
ATOM 10762 O O . TRP C 1 474 ? 98.094 9.187 10.754 1.000 14.492 474 TRP B O 1
ATOM 10773 N N . VAL C 1 475 ? 99.153 11.148 11.194 1.000 16.458 475 VAL B N 1
ATOM 10774 C CA . VAL C 1 475 ? 100.346 10.962 10.317 1.000 16.187 475 VAL B CA 1
ATOM 10775 C C . VAL C 1 475 ? 101.597 11.466 11.051 1.000 16.378 475 VAL B C 1
ATOM 10776 O O . VAL C 1 475 ? 101.496 12.306 12.012 1.000 15.690 475 VAL B O 1
ATOM 10780 N N . ALA C 1 476 ? 102.750 10.944 10.621 1.000 16.759 476 ALA B N 1
ATOM 10781 C CA . ALA C 1 476 ? 104.084 11.353 11.118 1.000 16.623 476 ALA B CA 1
ATOM 10782 C C . ALA C 1 476 ? 104.903 11.805 9.938 1.000 14.939 476 ALA B C 1
ATOM 10783 O O . ALA C 1 476 ? 105.256 10.991 9.107 1.000 15.821 476 ALA B O 1
ATOM 10785 N N . PRO C 1 477 ? 105.200 13.108 9.806 1.000 14.955 477 PRO B N 1
ATOM 10786 C CA . PRO C 1 477 ? 106.178 13.543 8.818 1.000 15.750 477 PRO B CA 1
ATOM 10787 C C . PRO C 1 477 ? 107.543 12.883 9.114 1.000 15.927 477 PRO B C 1
ATOM 10788 O O . PRO C 1 477 ? 107.800 12.497 10.251 1.000 14.498 477 PRO B O 1
ATOM 10792 N N . ALA C 1 478 ? 108.380 12.762 8.086 1.000 17.614 478 ALA B N 1
ATOM 10793 C CA . ALA C 1 478 ? 109.774 12.254 8.173 1.000 19.547 478 ALA B CA 1
ATOM 10794 C C . ALA C 1 478 ? 110.405 12.741 9.480 1.000 19.784 478 ALA B C 1
ATOM 10795 O O . ALA C 1 478 ? 110.497 13.947 9.679 1.000 20.157 478 ALA B O 1
ATOM 10797 N N . GLY C 1 479 ? 110.716 11.821 10.388 1.000 21.720 479 GLY B N 1
ATOM 10798 C CA . GLY C 1 479 ? 111.534 12.114 11.582 1.000 22.545 479 GLY B CA 1
ATOM 10799 C C . GLY C 1 479 ? 110.738 12.691 12.744 1.000 23.720 479 GLY B C 1
ATOM 10800 O O . GLY C 1 479 ? 111.392 13.037 13.771 1.000 22.700 479 GLY B O 1
ATOM 10801 N N . ALA C 1 480 ? 109.398 12.734 12.653 1.000 22.612 480 ALA B N 1
ATOM 10802 C CA . ALA C 1 480 ? 108.506 13.215 13.742 1.000 22.680 480 ALA B CA 1
ATOM 10803 C C . ALA C 1 480 ? 108.365 12.140 14.829 1.000 22.903 480 ALA B C 1
ATOM 10804 O O . ALA C 1 480 ? 108.067 12.499 15.993 1.000 23.234 480 ALA B O 1
ATOM 10806 N N . GLY C 1 481 ? 108.589 10.875 14.485 1.000 23.387 481 GLY B N 1
ATOM 10807 C CA . GLY C 1 481 ? 108.429 9.762 15.441 1.000 28.793 481 GLY B CA 1
ATOM 10808 C C . GLY C 1 481 ? 106.960 9.516 15.805 1.000 31.015 481 GLY B C 1
ATOM 10809 O O . GLY C 1 481 ? 106.104 9.352 14.870 1.000 28.425 481 GLY B O 1
ATOM 10810 N N . ALA C 1 482 ? 106.664 9.458 17.106 1.000 26.234 482 ALA B N 1
ATOM 10811 C CA . ALA C 1 482 ? 105.403 8.901 17.629 1.000 23.518 482 ALA B CA 1
ATOM 10812 C C . ALA C 1 482 ? 104.578 9.971 18.342 1.000 21.768 482 ALA B C 1
ATOM 10813 O O . ALA C 1 482 ? 103.539 9.599 18.898 1.000 20.718 482 ALA B O 1
ATOM 10815 N N . ALA C 1 483 ? 105.013 11.231 18.412 1.000 19.535 483 ALA B N 1
ATOM 10816 C CA . ALA C 1 483 ? 104.219 12.234 19.158 1.000 19.389 483 ALA B CA 1
ATOM 10817 C C . ALA C 1 483 ? 102.836 12.373 18.476 1.000 18.756 483 ALA B C 1
ATOM 10818 O O . ALA C 1 483 ? 102.751 12.350 17.224 1.000 17.638 483 ALA B O 1
ATOM 10820 N N . GLY C 1 484 ? 101.787 12.491 19.289 1.000 19.532 484 GLY B N 1
ATOM 10821 C CA . GLY C 1 484 ? 100.377 12.479 18.852 1.000 18.968 484 GLY B CA 1
ATOM 10822 C C . GLY C 1 484 ? 99.835 11.064 18.704 1.000 17.824 484 GLY B C 1
ATOM 10823 O O . GLY C 1 484 ? 98.630 10.919 18.822 1.000 17.444 484 GLY B O 1
ATOM 10824 N N . LEU C 1 485 ? 100.673 10.044 18.495 1.000 17.253 485 LEU B N 1
ATOM 10825 C CA . LEU C 1 485 ? 100.172 8.668 18.241 1.000 18.091 485 LEU B CA 1
ATOM 10826 C C . LEU C 1 485 ? 99.402 8.136 19.454 1.000 17.866 485 LEU B C 1
ATOM 10827 O O . LEU C 1 485 ? 98.345 7.511 19.230 1.000 17.155 485 LEU B O 1
ATOM 10832 N N . ASP C 1 486 ? 99.904 8.313 20.676 1.000 18.063 486 ASP B N 1
ATOM 10833 C CA . ASP C 1 486 ? 99.255 7.742 21.885 1.000 19.098 486 ASP B CA 1
ATOM 10834 C C . ASP C 1 486 ? 97.856 8.360 22.027 1.000 20.702 486 ASP B C 1
ATOM 10835 O O . ASP C 1 486 ? 96.924 7.611 22.421 1.000 18.842 486 ASP B O 1
ATOM 10840 N N . GLU C 1 487 ? 97.760 9.676 21.782 1.000 22.317 487 GLU B N 1
ATOM 10841 C CA . GLU C 1 487 ? 96.529 10.509 21.856 1.000 23.743 487 GLU B CA 1
ATOM 10842 C C . GLU C 1 487 ? 95.562 9.975 20.796 1.000 20.376 487 GLU B C 1
ATOM 10843 O O . GLU C 1 487 ? 94.432 9.706 21.154 1.000 17.773 487 GLU B O 1
ATOM 10849 N N . ALA C 1 488 ? 96.055 9.708 19.580 1.000 18.341 488 ALA B N 1
ATOM 10850 C CA . ALA C 1 488 ? 95.262 9.229 18.431 1.000 17.617 488 ALA B CA 1
ATOM 10851 C C . ALA C 1 488 ? 94.737 7.818 18.704 1.000 18.442 488 ALA B C 1
ATOM 10852 O O . ALA C 1 488 ? 93.502 7.591 18.502 1.000 17.926 488 ALA B O 1
ATOM 10854 N N . LEU C 1 489 ? 95.590 6.914 19.196 1.000 16.856 489 LEU B N 1
ATOM 10855 C CA . LEU C 1 489 ? 95.152 5.536 19.527 1.000 16.334 489 LEU B CA 1
ATOM 10856 C C . LEU C 1 489 ? 94.096 5.606 20.638 1.000 15.961 489 LEU B C 1
ATOM 10857 O O . LEU C 1 489 ? 93.134 4.817 20.603 1.000 15.816 489 LEU B O 1
ATOM 10862 N N . SER C 1 490 ? 94.290 6.473 21.624 1.000 15.732 490 SER B N 1
ATOM 10863 C CA . SER C 1 490 ? 93.399 6.578 22.809 1.000 16.444 490 SER B CA 1
ATOM 10864 C C . SER C 1 490 ? 92.018 7.091 22.357 1.000 15.500 490 SER B C 1
ATOM 10865 O O . SER C 1 490 ? 91.001 6.519 22.753 1.000 14.738 490 SER B O 1
ATOM 10868 N N . ARG C 1 491 ? 92.015 8.076 21.478 1.000 15.213 491 ARG B N 1
ATOM 10869 C CA . ARG C 1 491 ? 90.801 8.770 21.004 1.000 16.147 491 ARG B CA 1
ATOM 10870 C C . ARG C 1 491 ? 89.954 7.813 20.161 1.000 15.045 491 ARG B C 1
ATOM 10871 O O . ARG C 1 491 ? 88.743 7.773 20.380 1.000 14.508 491 ARG B O 1
ATOM 10879 N N . TRP C 1 492 ? 90.572 7.044 19.268 1.000 14.765 492 TRP B N 1
ATOM 10880 C CA . TRP C 1 492 ? 89.832 6.243 18.264 1.000 14.220 492 TRP B CA 1
ATOM 10881 C C . TRP C 1 492 ? 89.737 4.772 18.657 1.000 14.511 492 TRP B C 1
ATOM 10882 O O . TRP C 1 492 ? 88.783 4.100 18.155 1.000 14.811 492 TRP B O 1
ATOM 10893 N N . PHE C 1 493 ? 90.620 4.273 19.529 1.000 13.847 493 PHE B N 1
ATOM 10894 C CA . PHE C 1 493 ? 90.647 2.827 19.866 1.000 14.636 493 PHE B CA 1
ATOM 10895 C C . PHE C 1 493 ? 90.498 2.572 21.363 1.000 15.540 493 PHE B C 1
ATOM 10896 O O . PHE C 1 493 ? 90.357 1.383 21.696 1.000 16.136 493 PHE B O 1
ATOM 10904 N N . GLY C 1 494 ? 90.480 3.613 22.200 1.000 16.883 494 GLY B N 1
ATOM 10905 C CA . GLY C 1 494 ? 90.281 3.481 23.658 1.000 18.173 494 GLY B CA 1
ATOM 10906 C C . GLY C 1 494 ? 91.579 3.213 24.433 1.000 19.241 494 GLY B C 1
ATOM 10907 O O . GLY C 1 494 ? 92.669 3.261 23.867 1.000 18.465 494 GLY B O 1
ATOM 10908 N N . PRO C 1 495 ? 91.488 2.934 25.758 1.000 20.151 495 PRO B N 1
ATOM 10909 C CA . PRO C 1 495 ? 92.658 2.817 26.627 1.000 21.150 495 PRO B CA 1
ATOM 10910 C C . PRO C 1 495 ? 93.624 1.697 26.193 1.000 21.975 495 PRO B C 1
ATOM 10911 O O . PRO C 1 495 ? 93.175 0.662 25.691 1.000 20.223 495 PRO B O 1
ATOM 10915 N N . SER C 1 496 ? 94.924 1.953 26.354 1.000 22.755 496 SER B N 1
ATOM 10916 C CA . SER C 1 496 ? 96.031 0.956 26.249 1.000 23.117 496 SER B CA 1
ATOM 10917 C C . SER C 1 496 ? 95.723 -0.273 27.105 1.000 21.460 496 SER B C 1
ATOM 10918 O O . SER C 1 496 ? 95.143 -0.082 28.143 1.000 19.971 496 SER B O 1
ATOM 10921 N N . ARG C 1 497 ? 96.107 -1.479 26.669 1.000 25.773 497 ARG B N 1
ATOM 10922 C CA . ARG C 1 497 ? 96.209 -2.694 27.538 1.000 29.602 497 ARG B CA 1
ATOM 10923 C C . ARG C 1 497 ? 97.451 -2.608 28.430 1.000 29.191 497 ARG B C 1
ATOM 10924 O O . ARG C 1 497 ? 98.289 -1.745 28.138 1.000 28.106 497 ARG B O 1
ATOM 10932 N N . ILE D 1 4 ? 31.687 -6.248 -39.270 1.000 57.748 4 ILE C N 1
ATOM 10933 C CA . ILE D 1 4 ? 32.355 -6.848 -38.076 1.000 56.015 4 ILE C CA 1
ATOM 10934 C C . ILE D 1 4 ? 32.353 -5.813 -36.937 1.000 57.194 4 ILE C C 1
ATOM 10935 O O . ILE D 1 4 ? 33.146 -4.843 -37.001 1.000 53.687 4 ILE C O 1
ATOM 10940 N N . ASP D 1 5 ? 31.471 -5.997 -35.944 1.000 56.519 5 ASP C N 1
ATOM 10941 C CA . ASP D 1 5 ? 31.442 -5.194 -34.691 1.000 54.280 5 ASP C CA 1
ATOM 10942 C C . ASP D 1 5 ? 32.623 -5.597 -33.808 1.000 51.622 5 ASP C C 1
ATOM 10943 O O . ASP D 1 5 ? 33.021 -4.777 -32.973 1.000 58.883 5 ASP C O 1
ATOM 10948 N N . ALA D 1 6 ? 33.142 -6.815 -33.993 1.000 52.157 6 ALA C N 1
ATOM 10949 C CA . ALA D 1 6 ? 34.319 -7.383 -33.292 1.000 52.463 6 ALA C CA 1
ATOM 10950 C C . ALA D 1 6 ? 34.702 -8.681 -34.000 1.000 49.978 6 ALA C C 1
ATOM 10951 O O . ALA D 1 6 ? 33.803 -9.261 -34.635 1.000 51.698 6 ALA C O 1
ATOM 10953 N N . GLU D 1 7 ? 35.971 -9.094 -33.897 1.000 48.151 7 GLU C N 1
ATOM 10954 C CA . GLU D 1 7 ? 36.545 -10.305 -34.555 1.000 49.611 7 GLU C CA 1
ATOM 10955 C C . GLU D 1 7 ? 35.898 -11.585 -33.993 1.000 49.163 7 GLU C C 1
ATOM 10956 O O . GLU D 1 7 ? 35.831 -12.601 -34.728 1.000 46.814 7 GLU C O 1
ATOM 10962 N N . VAL D 1 8 ? 35.461 -11.553 -32.731 1.000 51.215 8 VAL C N 1
ATOM 10963 C CA . VAL D 1 8 ? 34.801 -12.698 -32.032 1.000 51.625 8 VAL C CA 1
ATOM 10964 C C . VAL D 1 8 ? 33.732 -12.135 -31.101 1.000 48.693 8 VAL C C 1
ATOM 10965 O O . VAL D 1 8 ? 34.057 -11.223 -30.319 1.000 50.367 8 VAL C O 1
ATOM 10969 N N . ILE D 1 9 ? 32.508 -12.653 -31.195 1.000 46.715 9 ILE C N 1
ATOM 10970 C CA . ILE D 1 9 ? 31.424 -12.349 -30.217 1.000 51.095 9 ILE C CA 1
ATOM 10971 C C . ILE D 1 9 ? 31.310 -13.537 -29.254 1.000 51.944 9 ILE C C 1
ATOM 10972 O O . ILE D 1 9 ? 31.499 -14.695 -29.701 1.000 49.661 9 ILE C O 1
ATOM 10977 N N . ILE D 1 10 ? 31.022 -13.254 -27.980 1.000 54.523 10 ILE C N 1
ATOM 10978 C CA . ILE D 1 10 ? 30.767 -14.292 -26.940 1.000 50.237 10 ILE C CA 1
ATOM 10979 C C . ILE D 1 10 ? 29.343 -14.113 -26.423 1.000 47.299 10 ILE C C 1
ATOM 10980 O O . ILE D 1 10 ? 29.016 -13.025 -25.931 1.000 48.196 10 ILE C O 1
ATOM 10985 N N . VAL D 1 11 ? 28.523 -15.152 -26.560 1.000 47.765 11 VAL C N 1
ATOM 10986 C CA . VAL D 1 11 ? 27.189 -15.209 -25.898 1.000 45.437 11 VAL C CA 1
ATOM 10987 C C . VAL D 1 11 ? 27.428 -15.801 -24.509 1.000 43.958 11 VAL C C 1
ATOM 10988 O O . VAL D 1 11 ? 27.739 -16.993 -24.427 1.000 36.731 11 VAL C O 1
ATOM 10992 N N . GLY D 1 12 ? 27.336 -14.987 -23.466 1.000 46.086 12 GLY C N 1
ATOM 10993 C CA . GLY D 1 12 ? 27.347 -15.477 -22.077 1.000 44.670 12 GLY C CA 1
ATOM 10994 C C . GLY D 1 12 ? 28.464 -14.859 -21.270 1.000 42.316 12 GLY C C 1
ATOM 10995 O O . GLY D 1 12 ? 29.655 -15.146 -21.570 1.000 41.907 12 GLY C O 1
ATOM 10996 N N . ALA D 1 13 ? 28.073 -14.063 -20.270 1.000 42.327 13 ALA C N 1
ATOM 10997 C CA . ALA D 1 13 ? 28.955 -13.357 -19.312 1.000 46.424 13 ALA C CA 1
ATOM 10998 C C . ALA D 1 13 ? 29.164 -14.202 -18.042 1.000 45.941 13 ALA C C 1
ATOM 10999 O O . ALA D 1 13 ? 29.284 -13.603 -16.949 1.000 47.190 13 ALA C O 1
ATOM 11001 N N . GLY D 1 14 ? 29.225 -15.531 -18.174 1.000 44.954 14 GLY C N 1
ATOM 11002 C CA . GLY D 1 14 ? 29.568 -16.443 -17.068 1.000 46.669 14 GLY C CA 1
ATOM 11003 C C . GLY D 1 14 ? 31.079 -16.657 -16.993 1.000 51.598 14 GLY C C 1
ATOM 11004 O O . GLY D 1 14 ? 31.833 -16.103 -17.795 1.000 53.186 14 GLY C O 1
ATOM 11005 N N . PRO D 1 15 ? 31.570 -17.481 -16.040 1.000 48.292 15 PRO C N 1
ATOM 11006 C CA . PRO D 1 15 ? 33.009 -17.673 -15.848 1.000 45.040 15 PRO C CA 1
ATOM 11007 C C . PRO D 1 15 ? 33.720 -18.160 -17.122 1.000 42.124 15 PRO C C 1
ATOM 11008 O O . PRO D 1 15 ? 34.873 -17.784 -17.375 1.000 36.658 15 PRO C O 1
ATOM 11012 N N . THR D 1 16 ? 33.030 -19.008 -17.889 1.000 37.216 16 THR C N 1
ATOM 11013 C CA . THR D 1 16 ? 33.552 -19.610 -19.141 1.000 35.997 16 THR C CA 1
ATOM 11014 C C . THR D 1 16 ? 33.807 -18.491 -20.171 1.000 34.449 16 THR C C 1
ATOM 11015 O O . THR D 1 16 ? 34.950 -18.435 -20.759 1.000 32.347 16 THR C O 1
ATOM 11019 N N . GLY D 1 17 ? 32.792 -17.643 -20.365 1.000 29.196 17 GLY C N 1
ATOM 11020 C CA . GLY D 1 17 ? 32.757 -16.575 -21.379 1.000 33.381 17 GLY C CA 1
ATOM 11021 C C . GLY D 1 17 ? 33.644 -15.407 -21.002 1.000 32.690 17 GLY C C 1
ATOM 11022 O O . GLY D 1 17 ? 34.438 -14.975 -21.860 1.000 33.593 17 GLY C O 1
ATOM 11023 N N . LEU D 1 18 ? 33.541 -14.932 -19.756 1.000 34.003 18 LEU C N 1
ATOM 11024 C CA . LEU D 1 18 ? 34.401 -13.844 -19.227 1.000 31.362 18 LEU C CA 1
ATOM 11025 C C . LEU D 1 18 ? 35.872 -14.283 -19.276 1.000 32.120 18 LEU C C 1
ATOM 11026 O O . LEU D 1 18 ? 36.710 -13.454 -19.657 1.000 32.147 18 LEU C O 1
ATOM 11031 N N . MET D 1 19 ? 36.193 -15.539 -18.948 1.000 31.151 19 MET C N 1
ATOM 11032 C CA . MET D 1 19 ? 37.603 -16.021 -18.942 1.000 30.773 19 MET C CA 1
ATOM 11033 C C . MET D 1 19 ? 38.089 -16.104 -20.391 1.000 32.388 19 MET C C 1
ATOM 11034 O O . MET D 1 19 ? 39.295 -15.940 -20.638 1.000 29.844 19 MET C O 1
ATOM 11039 N N . LEU D 1 20 ? 37.188 -16.408 -21.324 1.000 35.606 20 LEU C N 1
ATOM 11040 C CA . LEU D 1 20 ? 37.566 -16.529 -22.755 1.000 35.402 20 LEU C CA 1
ATOM 11041 C C . LEU D 1 20 ? 37.868 -15.129 -23.325 1.000 35.359 20 LEU C C 1
ATOM 11042 O O . LEU D 1 20 ? 38.921 -14.982 -23.979 1.000 37.623 20 LEU C O 1
ATOM 11047 N N . ALA D 1 21 ? 36.985 -14.157 -23.081 1.000 34.877 21 ALA C N 1
ATOM 11048 C CA . ALA D 1 21 ? 37.184 -12.717 -23.378 1.000 38.433 21 ALA C CA 1
ATOM 11049 C C . ALA D 1 21 ? 38.587 -12.291 -22.930 1.000 39.074 21 ALA C C 1
ATOM 11050 O O . ALA D 1 21 ? 39.356 -11.755 -23.770 1.000 40.240 21 ALA C O 1
ATOM 11052 N N . GLY D 1 22 ? 38.913 -12.554 -21.660 1.000 35.816 22 GLY C N 1
ATOM 11053 C CA . GLY D 1 22 ? 40.208 -12.202 -21.051 1.000 33.113 22 GLY C CA 1
ATOM 11054 C C . GLY D 1 22 ? 41.366 -12.785 -21.835 1.000 33.470 22 GLY C C 1
ATOM 11055 O O . GLY D 1 22 ? 42.390 -12.086 -22.003 1.000 39.838 22 GLY C O 1
ATOM 11056 N N . GLU D 1 23 ? 41.217 -14.018 -22.315 1.000 31.612 23 GLU C N 1
ATOM 11057 C CA . GLU D 1 23 ? 42.274 -14.729 -23.080 1.000 32.569 23 GLU C CA 1
ATOM 11058 C C . GLU D 1 23 ? 42.372 -14.133 -24.494 1.000 32.576 23 GLU C C 1
ATOM 11059 O O . GLU D 1 23 ? 43.524 -13.916 -24.965 1.000 29.395 23 GLU C O 1
ATOM 11065 N N . LEU D 1 24 ? 41.222 -13.878 -25.138 1.000 31.778 24 LEU C N 1
ATOM 11066 C CA . LEU D 1 24 ? 41.149 -13.308 -26.518 1.000 35.934 24 LEU C CA 1
ATOM 11067 C C . LEU D 1 24 ? 41.751 -11.893 -26.505 1.000 37.140 24 LEU C C 1
ATOM 11068 O O . LEU D 1 24 ? 42.667 -11.631 -27.324 1.000 37.760 24 LEU C O 1
ATOM 11073 N N . ARG D 1 25 ? 41.310 -11.052 -25.561 1.000 41.882 25 ARG C N 1
ATOM 11074 C CA . ARG D 1 25 ? 41.898 -9.710 -25.275 1.000 44.875 25 ARG C CA 1
ATOM 11075 C C . ARG D 1 25 ? 43.423 -9.804 -25.058 1.000 46.391 25 ARG C C 1
ATOM 11076 O O . ARG D 1 25 ? 44.125 -8.924 -25.585 1.000 49.973 25 ARG C O 1
ATOM 11084 N N . LEU D 1 26 ? 43.950 -10.833 -24.383 1.000 44.623 26 LEU C N 1
ATOM 11085 C CA . LEU D 1 26 ? 45.425 -11.001 -24.225 1.000 43.836 26 LEU C CA 1
ATOM 11086 C C . LEU D 1 26 ? 46.093 -11.254 -25.586 1.000 41.819 26 LEU C C 1
ATOM 11087 O O . LEU D 1 26 ? 47.311 -11.016 -25.689 1.000 33.443 26 LEU C O 1
ATOM 11092 N N . ASN D 1 27 ? 45.360 -11.768 -26.579 1.000 44.620 27 ASN C N 1
ATOM 11093 C CA . ASN D 1 27 ? 45.895 -12.017 -27.948 1.000 45.720 27 ASN C CA 1
ATOM 11094 C C . ASN D 1 27 ? 45.382 -10.927 -28.900 1.000 50.563 27 ASN C C 1
ATOM 11095 O O . ASN D 1 27 ? 45.445 -11.152 -30.126 1.000 51.513 27 ASN C O 1
ATOM 11100 N N . ASN D 1 28 ? 44.869 -9.817 -28.346 1.000 53.326 28 ASN C N 1
ATOM 11101 C CA . ASN D 1 28 ? 44.489 -8.558 -29.053 1.000 56.705 28 ASN C CA 1
ATOM 11102 C C . ASN D 1 28 ? 43.201 -8.744 -29.859 1.000 55.931 28 ASN C C 1
ATOM 11103 O O . ASN D 1 28 ? 42.635 -7.726 -30.296 1.000 58.450 28 ASN C O 1
ATOM 11108 N N . VAL D 1 29 ? 42.726 -9.975 -30.024 1.000 54.858 29 VAL C N 1
ATOM 11109 C CA . VAL D 1 29 ? 41.436 -10.233 -30.724 1.000 52.272 29 VAL C CA 1
ATOM 11110 C C . VAL D 1 29 ? 40.375 -9.310 -30.122 1.000 47.831 29 VAL C C 1
ATOM 11111 O O . VAL D 1 29 ? 40.152 -9.387 -28.914 1.000 50.461 29 VAL C O 1
ATOM 11115 N N . SER D 1 30 ? 39.781 -8.438 -30.936 1.000 48.022 30 SER C N 1
ATOM 11116 C CA . SER D 1 30 ? 38.611 -7.602 -30.560 1.000 45.610 30 SER C CA 1
ATOM 11117 C C . SER D 1 30 ? 37.473 -8.539 -30.167 1.000 43.460 30 SER C C 1
ATOM 11118 O O . SER D 1 30 ? 37.072 -9.343 -31.025 1.000 41.145 30 SER C O 1
ATOM 11121 N N . THR D 1 31 ? 36.975 -8.474 -28.930 1.000 47.990 31 THR C N 1
ATOM 11122 C CA . THR D 1 31 ? 35.856 -9.362 -28.490 1.000 47.365 31 THR C CA 1
ATOM 11123 C C . THR D 1 31 ? 34.754 -8.561 -27.797 1.000 41.372 31 THR C C 1
ATOM 11124 O O . THR D 1 31 ? 35.058 -7.664 -27.008 1.000 40.031 31 THR C O 1
ATOM 11128 N N . ILE D 1 32 ? 33.515 -8.938 -28.073 1.000 44.100 32 ILE C N 1
ATOM 11129 C CA . ILE D 1 32 ? 32.318 -8.482 -27.319 1.000 48.248 32 ILE C CA 1
ATOM 11130 C C . ILE D 1 32 ? 31.648 -9.701 -26.676 1.000 52.270 32 ILE C C 1
ATOM 11131 O O . ILE D 1 32 ? 31.589 -10.792 -27.310 1.000 48.784 32 ILE C O 1
ATOM 11136 N N . VAL D 1 33 ? 31.121 -9.480 -25.474 1.000 52.103 33 VAL C N 1
ATOM 11137 C CA . VAL D 1 33 ? 30.402 -10.485 -24.650 1.000 53.144 33 VAL C CA 1
ATOM 11138 C C . VAL D 1 33 ? 28.949 -10.012 -24.559 1.000 50.202 33 VAL C C 1
ATOM 11139 O O . VAL D 1 33 ? 28.739 -8.832 -24.231 1.000 51.888 33 VAL C O 1
ATOM 11143 N N . LEU D 1 34 ? 28.006 -10.898 -24.890 1.000 52.786 34 LEU C N 1
ATOM 11144 C CA . LEU D 1 34 ? 26.540 -10.673 -24.785 1.000 54.100 34 LEU C CA 1
ATOM 11145 C C . LEU D 1 34 ? 25.968 -11.505 -23.628 1.000 52.764 34 LEU C C 1
ATOM 11146 O O . LEU D 1 34 ? 26.329 -12.693 -23.511 1.000 49.320 34 LEU C O 1
ATOM 11151 N N . ASP D 1 35 ? 25.090 -10.915 -22.817 1.000 51.453 35 ASP C N 1
ATOM 11152 C CA . ASP D 1 35 ? 24.333 -11.651 -21.773 1.000 53.033 35 ASP C CA 1
ATOM 11153 C C . ASP D 1 35 ? 22.927 -11.058 -21.659 1.000 53.449 35 ASP C C 1
ATOM 11154 O O . ASP D 1 35 ? 22.817 -9.838 -21.540 1.000 53.885 35 ASP C O 1
ATOM 11159 N N . ARG D 1 36 ? 21.907 -11.920 -21.667 1.000 57.761 36 ARG C N 1
ATOM 11160 C CA . ARG D 1 36 ? 20.469 -11.558 -21.597 1.000 59.662 36 ARG C CA 1
ATOM 11161 C C . ARG D 1 36 ? 20.146 -10.944 -20.236 1.000 62.217 36 ARG C C 1
ATOM 11162 O O . ARG D 1 36 ? 19.111 -10.273 -20.139 1.000 71.392 36 ARG C O 1
ATOM 11170 N N . LEU D 1 37 ? 20.947 -11.214 -19.205 1.000 65.510 37 LEU C N 1
ATOM 11171 C CA . LEU D 1 37 ? 20.668 -10.686 -17.845 1.000 67.821 37 LEU C CA 1
ATOM 11172 C C . LEU D 1 37 ? 21.130 -9.228 -17.794 1.000 62.976 37 LEU C C 1
ATOM 11173 O O . LEU D 1 37 ? 22.231 -8.947 -18.292 1.000 57.723 37 LEU C O 1
ATOM 11178 N N . ALA D 1 38 ? 20.312 -8.347 -17.215 1.000 63.685 38 ALA C N 1
ATOM 11179 C CA . ALA D 1 38 ? 20.638 -6.920 -16.991 1.000 66.820 38 ALA C CA 1
ATOM 11180 C C . ALA D 1 38 ? 21.827 -6.804 -16.028 1.000 72.655 38 ALA C C 1
ATOM 11181 O O . ALA D 1 38 ? 22.691 -5.946 -16.272 1.000 81.118 38 ALA C O 1
ATOM 11183 N N . GLU D 1 39 ? 21.869 -7.646 -14.987 1.000 72.870 39 GLU C N 1
ATOM 11184 C CA . GLU D 1 39 ? 22.885 -7.607 -13.897 1.000 64.238 39 GLU C CA 1
ATOM 11185 C C . GLU D 1 39 ? 23.604 -8.952 -13.803 1.000 62.240 39 GLU C C 1
ATOM 11186 O O . GLU D 1 39 ? 23.131 -9.954 -14.338 1.000 61.338 39 GLU C O 1
ATOM 11192 N N . PRO D 1 40 ? 24.811 -9.005 -13.195 1.000 59.240 40 PRO C N 1
ATOM 11193 C CA . PRO D 1 40 ? 25.391 -10.267 -12.739 1.000 58.491 40 PRO C CA 1
ATOM 11194 C C . PRO D 1 40 ? 24.501 -10.887 -11.655 1.000 54.486 40 PRO C C 1
ATOM 11195 O O . PRO D 1 40 ? 24.157 -10.175 -10.720 1.000 47.643 40 PRO C O 1
ATOM 11199 N N . MET D 1 41 ? 24.148 -12.169 -11.832 1.000 57.635 41 MET C N 1
ATOM 11200 C CA . MET D 1 41 ? 23.259 -12.955 -10.928 1.000 57.432 41 MET C CA 1
ATOM 11201 C C . MET D 1 41 ? 23.790 -12.829 -9.499 1.000 54.070 41 MET C C 1
ATOM 11202 O O . MET D 1 41 ? 24.986 -13.106 -9.297 1.000 48.646 41 MET C O 1
ATOM 11207 N N . GLN D 1 42 ? 22.938 -12.398 -8.566 1.000 55.708 42 GLN C N 1
ATOM 11208 C CA . GLN D 1 42 ? 23.313 -12.196 -7.141 1.000 57.502 42 GLN C CA 1
ATOM 11209 C C . GLN D 1 42 ? 23.769 -13.538 -6.543 1.000 53.707 42 GLN C C 1
ATOM 11210 O O . GLN D 1 42 ? 24.903 -13.580 -6.028 1.000 54.385 42 GLN C O 1
ATOM 11212 N N . GLN D 1 43 ? 22.955 -14.594 -6.674 1.000 46.334 43 GLN C N 1
ATOM 11213 C CA . GLN D 1 43 ? 23.054 -15.853 -5.880 1.000 45.718 43 GLN C CA 1
ATOM 11214 C C . GLN D 1 43 ? 24.094 -16.792 -6.508 1.000 43.377 43 GLN C C 1
ATOM 11215 O O . GLN D 1 43 ? 23.979 -17.068 -7.714 1.000 49.753 43 GLN C O 1
ATOM 11221 N N . SER D 1 44 ? 25.065 -17.260 -5.717 1.000 38.367 44 SER C N 1
ATOM 11222 C CA . SER D 1 44 ? 26.230 -18.072 -6.169 1.000 37.144 44 SER C CA 1
ATOM 11223 C C . SER D 1 44 ? 25.838 -19.551 -6.260 1.000 38.028 44 SER C C 1
ATOM 11224 O O . SER D 1 44 ? 25.312 -20.071 -5.268 1.000 41.315 44 SER C O 1
ATOM 11227 N N . ARG D 1 45 ? 26.128 -20.204 -7.389 1.000 37.659 45 ARG C N 1
ATOM 11228 C CA . ARG D 1 45 ? 25.960 -21.671 -7.574 1.000 36.236 45 ARG C CA 1
ATOM 11229 C C . ARG D 1 45 ? 27.187 -22.363 -6.990 1.000 34.486 45 ARG C C 1
ATOM 11230 O O . ARG D 1 45 ? 27.051 -22.918 -5.874 1.000 31.686 45 ARG C O 1
ATOM 11238 N N . ALA D 1 46 ? 28.333 -22.286 -7.680 1.000 31.130 46 ALA C N 1
ATOM 11239 C CA . ALA D 1 46 ? 29.639 -22.764 -7.166 1.000 30.851 46 ALA C CA 1
ATOM 11240 C C . ALA D 1 46 ? 30.059 -21.898 -5.979 1.000 29.647 46 ALA C C 1
ATOM 11241 O O . ALA D 1 46 ? 29.705 -20.712 -5.949 1.000 31.426 46 ALA C O 1
ATOM 11243 N N . LEU D 1 47 ? 30.776 -22.495 -5.029 1.000 29.960 47 LEU C N 1
ATOM 11244 C CA . LEU D 1 47 ? 31.384 -21.802 -3.860 1.000 29.122 47 LEU C CA 1
ATOM 11245 C C . LEU D 1 47 ? 32.894 -21.903 -3.952 1.000 26.801 47 LEU C C 1
ATOM 11246 O O . LEU D 1 47 ? 33.545 -21.599 -2.961 1.000 34.666 47 LEU C O 1
ATOM 11251 N N . GLY D 1 48 ? 33.410 -22.248 -5.126 1.000 24.798 48 GLY C N 1
ATOM 11252 C CA . GLY D 1 48 ? 34.853 -22.409 -5.354 1.000 24.833 48 GLY C CA 1
ATOM 11253 C C . GLY D 1 48 ? 35.125 -22.899 -6.755 1.000 24.821 48 GLY C C 1
ATOM 11254 O O . GLY D 1 48 ? 34.316 -22.636 -7.665 1.000 26.645 48 GLY C O 1
ATOM 11255 N N . PHE D 1 49 ? 36.244 -23.582 -6.920 1.000 25.678 49 PHE C N 1
ATOM 11256 C CA . PHE D 1 49 ? 36.728 -24.106 -8.213 1.000 25.884 49 PHE C CA 1
ATOM 11257 C C . PHE D 1 49 ? 37.968 -24.945 -7.933 1.000 25.052 49 PHE C C 1
ATOM 11258 O O . PHE D 1 49 ? 38.454 -24.890 -6.805 1.000 26.708 49 PHE C O 1
ATOM 11266 N N . SER D 1 50 ? 38.479 -25.646 -8.941 1.000 25.157 50 SER C N 1
ATOM 11267 C CA . SER D 1 50 ? 39.453 -26.754 -8.795 1.000 24.473 50 SER C CA 1
ATOM 11268 C C . SER D 1 50 ? 40.871 -26.218 -8.645 1.000 24.797 50 SER C C 1
ATOM 11269 O O . SER D 1 50 ? 41.110 -25.044 -8.935 1.000 23.028 50 SER C O 1
ATOM 11272 N N . ALA D 1 51 ? 41.792 -27.112 -8.305 1.000 23.975 51 ALA C N 1
ATOM 11273 C CA . ALA D 1 51 ? 43.236 -26.829 -8.241 1.000 25.674 51 ALA C CA 1
ATOM 11274 C C . ALA D 1 51 ? 43.742 -26.318 -9.609 1.000 27.481 51 ALA C C 1
ATOM 11275 O O . ALA D 1 51 ? 44.529 -25.335 -9.637 1.000 24.081 51 ALA C O 1
ATOM 11277 N N . ARG D 1 52 ? 43.348 -26.946 -10.726 1.000 29.014 52 ARG C N 1
ATOM 11278 C CA . ARG D 1 52 ? 43.842 -26.520 -12.067 1.000 27.119 52 ARG C CA 1
ATOM 11279 C C . ARG D 1 52 ? 43.247 -25.149 -12.401 1.000 25.659 52 ARG C C 1
ATOM 11280 O O . ARG D 1 52 ? 43.967 -24.338 -12.999 1.000 25.842 52 ARG C O 1
ATOM 11288 N N . THR D 1 53 ? 42.002 -24.885 -12.010 1.000 23.301 53 THR C N 1
ATOM 11289 C CA . THR D 1 53 ? 41.362 -23.560 -12.190 1.000 25.044 53 THR C CA 1
ATOM 11290 C C . THR D 1 53 ? 42.170 -22.464 -11.452 1.000 28.437 53 THR C C 1
ATOM 11291 O O . THR D 1 53 ? 42.454 -21.376 -12.061 1.000 29.801 53 THR C O 1
ATOM 11295 N N . ILE D 1 54 ? 42.561 -22.706 -10.202 1.000 24.997 54 ILE C N 1
ATOM 11296 C CA . ILE D 1 54 ? 43.417 -21.754 -9.439 1.000 25.358 54 ILE C CA 1
ATOM 11297 C C . ILE D 1 54 ? 44.665 -21.468 -10.279 1.000 24.618 54 ILE C C 1
ATOM 11298 O O . ILE D 1 54 ? 45.051 -20.282 -10.412 1.000 23.468 54 ILE C O 1
ATOM 11303 N N . GLU D 1 55 ? 45.295 -22.525 -10.784 1.000 24.527 55 GLU C N 1
ATOM 11304 C CA . GLU D 1 55 ? 46.588 -22.442 -11.506 1.000 27.564 55 GLU C CA 1
ATOM 11305 C C . GLU D 1 55 ? 46.426 -21.605 -12.788 1.000 29.785 55 GLU C C 1
ATOM 11306 O O . GLU D 1 55 ? 47.389 -20.873 -13.137 1.000 26.761 55 GLU C O 1
ATOM 11312 N N . GLU D 1 56 ? 45.264 -21.701 -13.445 1.000 31.127 56 GLU C N 1
ATOM 11313 C CA . GLU D 1 56 ? 44.967 -21.040 -14.752 1.000 32.644 56 GLU C CA 1
ATOM 11314 C C . GLU D 1 56 ? 44.552 -19.583 -14.506 1.000 31.787 56 GLU C C 1
ATOM 11315 O O . GLU D 1 56 ? 44.810 -18.750 -15.386 1.000 32.064 56 GLU C O 1
ATOM 11321 N N . PHE D 1 57 ? 43.943 -19.284 -13.358 1.000 28.835 57 PHE C N 1
ATOM 11322 C CA . PHE D 1 57 ? 43.830 -17.896 -12.842 1.000 27.487 57 PHE C CA 1
ATOM 11323 C C . PHE D 1 57 ? 45.229 -17.345 -12.524 1.000 26.947 57 PHE C C 1
ATOM 11324 O O . PHE D 1 57 ? 45.574 -16.290 -13.032 1.000 27.186 57 PHE C O 1
ATOM 11332 N N . ASP D 1 58 ? 46.047 -18.073 -11.768 1.000 29.647 58 ASP C N 1
ATOM 11333 C CA . ASP D 1 58 ? 47.371 -17.593 -11.280 1.000 29.927 58 ASP C CA 1
ATOM 11334 C C . ASP D 1 58 ? 48.340 -17.432 -12.468 1.000 30.419 58 ASP C C 1
ATOM 11335 O O . ASP D 1 58 ? 49.250 -16.571 -12.390 1.000 28.418 58 ASP C O 1
ATOM 11340 N N . GLN D 1 59 ? 48.152 -18.233 -13.523 1.000 27.950 59 GLN C N 1
ATOM 11341 C CA . GLN D 1 59 ? 48.938 -18.206 -14.787 1.000 28.112 59 GLN C CA 1
ATOM 11342 C C . GLN D 1 59 ? 48.841 -16.837 -15.468 1.000 27.013 59 GLN C C 1
ATOM 11343 O O . GLN D 1 59 ? 49.810 -16.447 -16.155 1.000 25.524 59 GLN C O 1
ATOM 11349 N N . ARG D 1 60 ? 47.690 -16.187 -15.319 1.000 27.994 60 ARG C N 1
ATOM 11350 C CA . ARG D 1 60 ? 47.345 -14.883 -15.928 1.000 31.693 60 ARG C CA 1
ATOM 11351 C C . ARG D 1 60 ? 47.426 -13.762 -14.879 1.000 36.691 60 ARG C C 1
ATOM 11352 O O . ARG D 1 60 ? 47.019 -12.609 -15.197 1.000 40.967 60 ARG C O 1
ATOM 11360 N N . GLY D 1 61 ? 47.885 -14.075 -13.664 1.000 33.251 61 GLY C N 1
ATOM 11361 C CA . GLY D 1 61 ? 47.872 -13.116 -12.542 1.000 35.052 61 GLY C CA 1
ATOM 11362 C C . GLY D 1 61 ? 46.481 -12.625 -12.143 1.000 33.926 61 GLY C C 1
ATOM 11363 O O . GLY D 1 61 ? 46.419 -11.576 -11.482 1.000 34.832 61 GLY C O 1
ATOM 11364 N N . LEU D 1 62 ? 45.400 -13.356 -12.436 1.000 32.019 62 LEU C N 1
ATOM 11365 C CA . LEU D 1 62 ? 44.028 -13.009 -11.953 1.000 33.231 62 LEU C CA 1
ATOM 11366 C C . LEU D 1 62 ? 43.827 -13.377 -10.469 1.000 33.968 62 LEU C C 1
ATOM 11367 O O . LEU D 1 62 ? 42.870 -12.860 -9.853 1.000 33.296 62 LEU C O 1
ATOM 11372 N N . LEU D 1 63 ? 44.673 -14.250 -9.910 1.000 37.179 63 LEU C N 1
ATOM 11373 C CA . LEU D 1 63 ? 44.470 -14.845 -8.558 1.000 41.868 63 LEU C CA 1
ATOM 11374 C C . LEU D 1 63 ? 44.729 -13.761 -7.504 1.000 45.322 63 LEU C C 1
ATOM 11375 O O . LEU D 1 63 ? 44.018 -13.745 -6.489 1.000 57.955 63 LEU C O 1
ATOM 11380 N N . ALA D 1 64 ? 45.670 -12.851 -7.766 1.000 48.221 64 ALA C N 1
ATOM 11381 C CA . ALA D 1 64 ? 46.044 -11.728 -6.875 1.000 44.958 64 ALA C CA 1
ATOM 11382 C C . ALA D 1 64 ? 44.858 -10.771 -6.704 1.000 44.759 64 ALA C C 1
ATOM 11383 O O . ALA D 1 64 ? 44.901 -9.969 -5.778 1.000 47.666 64 ALA C O 1
ATOM 11385 N N . ARG D 1 65 ? 43.831 -10.849 -7.553 1.000 46.696 65 ARG C N 1
ATOM 11386 C CA . ARG D 1 65 ? 42.646 -9.944 -7.490 1.000 46.781 65 ARG C CA 1
ATOM 11387 C C . ARG D 1 65 ? 41.597 -10.495 -6.508 1.000 43.662 65 ARG C C 1
ATOM 11388 O O . ARG D 1 65 ? 40.632 -9.774 -6.226 1.000 42.692 65 ARG C O 1
ATOM 11396 N N . PHE D 1 66 ? 41.726 -11.752 -6.073 1.000 42.124 66 PHE C N 1
ATOM 11397 C CA . PHE D 1 66 ? 40.909 -12.353 -4.984 1.000 42.756 66 PHE C CA 1
ATOM 11398 C C . PHE D 1 66 ? 41.513 -11.932 -3.639 1.000 45.239 66 PHE C C 1
ATOM 11399 O O . PHE D 1 66 ? 40.773 -11.865 -2.644 1.000 45.226 66 PHE C O 1
ATOM 11407 N N . GLY D 1 67 ? 42.822 -11.630 -3.646 1.000 49.333 67 GLY C N 1
ATOM 11408 C CA . GLY D 1 67 ? 43.724 -11.677 -2.478 1.000 47.863 67 GLY C CA 1
ATOM 11409 C C . GLY D 1 67 ? 44.152 -13.102 -2.189 1.000 46.698 67 GLY C C 1
ATOM 11410 O O . GLY D 1 67 ? 44.309 -13.876 -3.166 1.000 48.059 67 GLY C O 1
ATOM 11411 N N . GLU D 1 68 ? 44.283 -13.444 -0.903 1.000 48.390 68 GLU C N 1
ATOM 11412 C CA . GLU D 1 68 ? 44.662 -14.797 -0.402 1.000 50.611 68 GLU C CA 1
ATOM 11413 C C . GLU D 1 68 ? 43.572 -15.801 -0.802 1.000 46.994 68 GLU C C 1
ATOM 11414 O O . GLU D 1 68 ? 42.395 -15.588 -0.454 1.000 43.763 68 GLU C O 1
ATOM 11416 N N . VAL D 1 69 ? 43.956 -16.851 -1.528 1.000 46.271 69 VAL C N 1
ATOM 11417 C CA . VAL D 1 69 ? 43.049 -17.975 -1.901 1.000 44.422 69 VAL C CA 1
ATOM 11418 C C . VAL D 1 69 ? 43.393 -19.161 -0.999 1.000 38.341 69 VAL C C 1
ATOM 11419 O O . VAL D 1 69 ? 44.516 -19.713 -1.118 1.000 36.025 69 VAL C O 1
ATOM 11423 N N . GLY D 1 70 ? 42.474 -19.490 -0.089 1.000 34.166 70 GLY C N 1
ATOM 11424 C CA . GLY D 1 70 ? 42.578 -20.662 0.800 1.000 32.782 70 GLY C CA 1
ATOM 11425 C C . GLY D 1 70 ? 42.047 -21.900 0.100 1.000 31.595 70 GLY C C 1
ATOM 11426 O O . GLY D 1 70 ? 40.981 -21.797 -0.569 1.000 31.281 70 GLY C O 1
ATOM 11427 N N . THR D 1 71 ? 42.764 -23.021 0.194 1.000 28.685 71 THR C N 1
ATOM 11428 C CA . THR D 1 71 ? 42.359 -24.285 -0.464 1.000 27.939 71 THR C CA 1
ATOM 11429 C C . THR D 1 71 ? 41.913 -25.309 0.587 1.000 28.466 71 THR C C 1
ATOM 11430 O O . THR D 1 71 ? 42.273 -25.131 1.776 1.000 27.821 71 THR C O 1
ATOM 11434 N N . ILE D 1 72 ? 41.181 -26.343 0.144 1.000 26.987 72 ILE C N 1
ATOM 11435 C CA . ILE D 1 72 ? 40.589 -27.433 0.974 1.000 25.826 72 ILE C CA 1
ATOM 11436 C C . ILE D 1 72 ? 41.440 -28.687 0.801 1.000 25.935 72 ILE C C 1
ATOM 11437 O O . ILE D 1 72 ? 41.516 -29.259 -0.279 1.000 28.642 72 ILE C O 1
ATOM 11442 N N . PRO D 1 73 ? 42.160 -29.165 1.832 1.000 25.270 73 PRO C N 1
ATOM 11443 C CA . PRO D 1 73 ? 43.075 -30.293 1.639 1.000 23.916 73 PRO C CA 1
ATOM 11444 C C . PRO D 1 73 ? 42.385 -31.661 1.472 1.000 23.263 73 PRO C C 1
ATOM 11445 O O . PRO D 1 73 ? 42.898 -32.515 0.768 1.000 22.235 73 PRO C O 1
ATOM 11449 N N . PHE D 1 74 ? 41.242 -31.863 2.126 1.000 23.350 74 PHE C N 1
ATOM 11450 C CA . PHE D 1 74 ? 40.566 -33.183 2.162 1.000 24.100 74 PHE C CA 1
ATOM 11451 C C . PHE D 1 74 ? 39.206 -33.088 1.493 1.000 24.125 74 PHE C C 1
ATOM 11452 O O . PHE D 1 74 ? 38.500 -32.087 1.596 1.000 24.029 74 PHE C O 1
ATOM 11460 N N . GLY D 1 75 ? 38.868 -34.165 0.811 1.000 26.454 75 GLY C N 1
ATOM 11461 C CA . GLY D 1 75 ? 37.501 -34.402 0.353 1.000 29.595 75 GLY C CA 1
ATOM 11462 C C . GLY D 1 75 ? 37.266 -35.884 0.218 1.000 31.235 75 GLY C C 1
ATOM 11463 O O . GLY D 1 75 ? 37.749 -36.662 1.079 1.000 26.173 75 GLY C O 1
ATOM 11464 N N . HIS D 1 76 ? 36.607 -36.235 -0.877 1.000 33.206 76 HIS C N 1
ATOM 11465 C CA . HIS D 1 76 ? 36.086 -37.586 -1.152 1.000 34.098 76 HIS C CA 1
ATOM 11466 C C . HIS D 1 76 ? 36.040 -37.826 -2.664 1.000 30.822 76 HIS C C 1
ATOM 11467 O O . HIS D 1 76 ? 36.289 -36.907 -3.494 1.000 27.644 76 HIS C O 1
ATOM 11474 N N . PHE D 1 77 ? 35.777 -39.075 -2.978 1.000 27.271 77 PHE C N 1
ATOM 11475 C CA . PHE D 1 77 ? 35.373 -39.559 -4.300 1.000 26.823 77 PHE C CA 1
ATOM 11476 C C . PHE D 1 77 ? 34.251 -40.573 -4.061 1.000 27.597 77 PHE C C 1
ATOM 11477 O O . PHE D 1 77 ? 34.556 -41.701 -3.593 1.000 25.035 77 PHE C O 1
ATOM 11485 N N . GLY D 1 78 ? 33.007 -40.154 -4.342 1.000 27.649 78 GLY C N 1
ATOM 11486 C CA . GLY D 1 78 ? 31.781 -40.938 -4.108 1.000 26.733 78 GLY C CA 1
ATOM 11487 C C . GLY D 1 78 ? 31.692 -41.412 -2.670 1.000 25.524 78 GLY C C 1
ATOM 11488 O O . GLY D 1 78 ? 31.283 -42.546 -2.453 1.000 27.787 78 GLY C O 1
ATOM 11489 N N . GLY D 1 79 ? 32.064 -40.566 -1.712 1.000 26.273 79 GLY C N 1
ATOM 11490 C CA . GLY D 1 79 ? 31.959 -40.871 -0.275 1.000 24.923 79 GLY C CA 1
ATOM 11491 C C . GLY D 1 79 ? 33.253 -41.391 0.307 1.000 23.818 79 GLY C C 1
ATOM 11492 O O . GLY D 1 79 ? 33.328 -41.484 1.527 1.000 25.660 79 GLY C O 1
ATOM 11493 N N . VAL D 1 80 ? 34.254 -41.711 -0.511 1.000 22.798 80 VAL C N 1
ATOM 11494 C CA . VAL D 1 80 ? 35.502 -42.339 -0.002 1.000 22.150 80 VAL C CA 1
ATOM 11495 C C . VAL D 1 80 ? 36.467 -41.219 0.374 1.000 24.739 80 VAL C C 1
ATOM 11496 O O . VAL D 1 80 ? 36.900 -40.471 -0.504 1.000 25.311 80 VAL C O 1
ATOM 11500 N N . PRO D 1 81 ? 36.842 -41.064 1.674 1.000 24.919 81 PRO C N 1
ATOM 11501 C CA . PRO D 1 81 ? 37.774 -40.012 2.070 1.000 23.712 81 PRO C CA 1
ATOM 11502 C C . PRO D 1 81 ? 39.085 -40.111 1.277 1.000 21.710 81 PRO C C 1
ATOM 11503 O O . PRO D 1 81 ? 39.639 -41.181 1.127 1.000 22.076 81 PRO C O 1
ATOM 11507 N N . LEU D 1 82 ? 39.550 -38.964 0.803 1.000 21.036 82 LEU C N 1
ATOM 11508 C CA . LEU D 1 82 ? 40.830 -38.816 0.071 1.000 22.049 82 LEU C CA 1
ATOM 11509 C C . LEU D 1 82 ? 41.571 -37.599 0.620 1.000 20.716 82 LEU C C 1
ATOM 11510 O O . LEU D 1 82 ? 40.928 -36.636 1.019 1.000 19.984 82 LEU C O 1
ATOM 11515 N N . ASP D 1 83 ? 42.893 -37.668 0.631 1.000 20.611 83 ASP C N 1
ATOM 11516 C CA . ASP D 1 83 ? 43.752 -36.480 0.804 1.000 19.961 83 ASP C CA 1
ATOM 11517 C C . ASP D 1 83 ? 44.122 -35.979 -0.589 1.000 20.670 83 ASP C C 1
ATOM 11518 O O . ASP D 1 83 ? 44.855 -36.714 -1.297 1.000 20.234 83 ASP C O 1
ATOM 11523 N N . TYR D 1 84 ? 43.701 -34.756 -0.926 1.000 21.631 84 TYR C N 1
ATOM 11524 C CA . TYR D 1 84 ? 43.830 -34.162 -2.277 1.000 23.844 84 TYR C CA 1
ATOM 11525 C C . TYR D 1 84 ? 45.224 -33.564 -2.488 1.000 25.003 84 TYR C C 1
ATOM 11526 O O . TYR D 1 84 ? 45.481 -33.101 -3.618 1.000 24.974 84 TYR C O 1
ATOM 11535 N N . ARG D 1 85 ? 46.105 -33.617 -1.485 1.000 25.203 85 ARG C N 1
ATOM 11536 C CA . ARG D 1 85 ? 47.482 -33.069 -1.596 1.000 26.017 85 ARG C CA 1
ATOM 11537 C C . ARG D 1 85 ? 48.455 -34.132 -2.112 1.000 26.400 85 ARG C C 1
ATOM 11538 O O . ARG D 1 85 ? 49.643 -33.790 -2.309 1.000 30.116 85 ARG C O 1
ATOM 11546 N N . VAL D 1 86 ? 47.999 -35.360 -2.330 1.000 24.191 86 VAL C N 1
ATOM 11547 C CA . VAL D 1 86 ? 48.889 -36.451 -2.821 1.000 25.062 86 VAL C CA 1
ATOM 11548 C C . VAL D 1 86 ? 49.477 -36.057 -4.182 1.000 25.338 86 VAL C C 1
ATOM 11549 O O . VAL D 1 86 ? 50.515 -36.632 -4.513 1.000 24.791 86 VAL C O 1
ATOM 11553 N N . ILE D 1 87 ? 48.826 -35.161 -4.944 1.000 26.940 87 ILE C N 1
ATOM 11554 C CA . ILE D 1 87 ? 49.341 -34.589 -6.233 1.000 29.574 87 ILE C CA 1
ATOM 11555 C C . ILE D 1 87 ? 49.995 -33.242 -5.917 1.000 29.344 87 ILE C C 1
ATOM 11556 O O . ILE D 1 87 ? 49.259 -32.359 -5.419 1.000 28.127 87 ILE C O 1
ATOM 11561 N N . LYS D 1 88 ? 51.259 -33.055 -6.307 1.000 29.054 88 LYS C N 1
ATOM 11562 C CA . LYS D 1 88 ? 51.965 -31.752 -6.194 1.000 30.457 88 LYS C CA 1
ATOM 11563 C C . LYS D 1 88 ? 51.096 -30.694 -6.859 1.000 27.830 88 LYS C C 1
ATOM 11564 O O . LYS D 1 88 ? 50.811 -30.829 -8.060 1.000 33.013 88 LYS C O 1
ATOM 11570 N N . GLY D 1 89 ? 50.625 -29.729 -6.081 1.000 23.773 89 GLY C N 1
ATOM 11571 C CA . GLY D 1 89 ? 49.692 -28.689 -6.541 1.000 22.055 89 GLY C CA 1
ATOM 11572 C C . GLY D 1 89 ? 48.270 -29.005 -6.135 1.000 20.930 89 GLY C C 1
ATOM 11573 O O . GLY D 1 89 ? 47.425 -28.106 -6.182 1.000 19.220 89 GLY C O 1
ATOM 11574 N N . GLY D 1 90 ? 48.009 -30.249 -5.733 1.000 20.120 90 GLY C N 1
ATOM 11575 C CA . GLY D 1 90 ? 46.639 -30.746 -5.521 1.000 19.564 90 GLY C CA 1
ATOM 11576 C C . GLY D 1 90 ? 45.932 -30.135 -4.324 1.000 19.813 90 GLY C C 1
ATOM 11577 O O . GLY D 1 90 ? 46.559 -29.940 -3.266 1.000 18.919 90 GLY C O 1
ATOM 11578 N N . SER D 1 91 ? 44.638 -29.876 -4.482 1.000 19.154 91 SER C N 1
ATOM 11579 C CA . SER D 1 91 ? 43.706 -29.671 -3.363 1.000 20.436 91 SER C CA 1
ATOM 11580 C C . SER D 1 91 ? 42.312 -30.039 -3.849 1.000 21.238 91 SER C C 1
ATOM 11581 O O . SER D 1 91 ? 42.181 -30.404 -5.040 1.000 21.878 91 SER C O 1
ATOM 11584 N N . TYR D 1 92 ? 41.334 -29.977 -2.948 1.000 21.799 92 TYR C N 1
ATOM 11585 C CA . TYR D 1 92 ? 39.919 -30.320 -3.217 1.000 23.312 92 TYR C CA 1
ATOM 11586 C C . TYR D 1 92 ? 39.250 -29.104 -3.848 1.000 25.292 92 TYR C C 1
ATOM 11587 O O . TYR D 1 92 ? 38.062 -29.216 -4.260 1.000 24.973 92 TYR C O 1
ATOM 11596 N N . GLY D 1 93 ? 39.989 -27.989 -3.875 1.000 25.478 93 GLY C N 1
ATOM 11597 C CA . GLY D 1 93 ? 39.599 -26.743 -4.547 1.000 26.537 93 GLY C CA 1
ATOM 11598 C C . 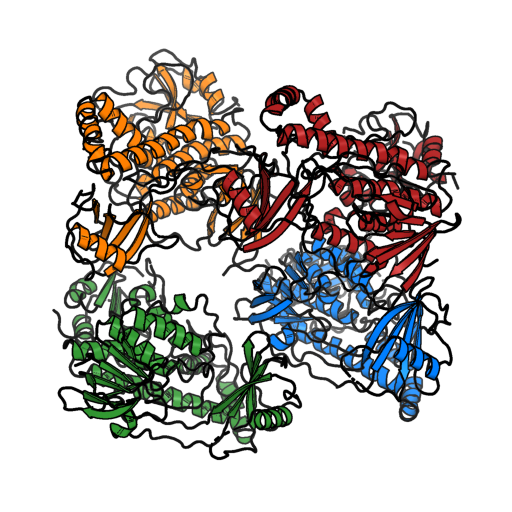GLY D 1 93 ? 39.889 -25.525 -3.696 1.000 26.868 93 GLY C C 1
ATOM 11599 O O . GLY D 1 93 ? 40.675 -25.632 -2.736 1.000 29.818 93 GLY C O 1
ATOM 11600 N N . ALA D 1 94 ? 39.294 -24.397 -4.077 1.000 26.650 94 ALA C N 1
ATOM 11601 C CA . ALA D 1 94 ? 39.458 -23.085 -3.431 1.000 27.779 94 ALA C CA 1
ATOM 11602 C C . ALA D 1 94 ? 38.350 -22.934 -2.395 1.000 29.750 94 ALA C C 1
ATOM 11603 O O . ALA D 1 94 ? 37.192 -23.283 -2.699 1.000 28.775 94 ALA C O 1
ATOM 11605 N N . ARG D 1 95 ? 38.680 -22.454 -1.204 1.000 30.751 95 ARG C N 1
ATOM 11606 C CA . ARG D 1 95 ? 37.660 -22.356 -0.137 1.000 32.728 95 ARG C CA 1
ATOM 11607 C C . ARG D 1 95 ? 37.051 -20.953 -0.141 1.000 31.451 95 ARG C C 1
ATOM 11608 O O . ARG D 1 95 ? 37.800 -19.977 -0.292 1.000 31.859 95 ARG C O 1
ATOM 11616 N N . GLY D 1 96 ? 35.726 -20.887 -0.038 1.000 29.104 96 GLY C N 1
ATOM 11617 C CA . GLY D 1 96 ? 34.984 -19.669 0.317 1.000 33.599 96 GLY C CA 1
ATOM 11618 C C . GLY D 1 96 ? 34.983 -18.607 -0.768 1.000 37.098 96 GLY C C 1
ATOM 11619 O O . GLY D 1 96 ? 34.562 -17.484 -0.433 1.000 39.583 96 GLY C O 1
ATOM 11620 N N . ILE D 1 97 ? 35.375 -18.932 -2.013 1.000 35.753 97 ILE C N 1
ATOM 11621 C CA . ILE D 1 97 ? 35.236 -18.013 -3.185 1.000 32.831 97 ILE C CA 1
ATOM 11622 C C . ILE D 1 97 ? 33.954 -18.351 -3.946 1.000 33.888 97 ILE C C 1
ATOM 11623 O O . ILE D 1 97 ? 33.950 -19.212 -4.843 1.000 31.215 97 ILE C O 1
ATOM 11628 N N . PRO D 1 98 ? 32.836 -17.639 -3.654 1.000 30.708 98 PRO C N 1
ATOM 11629 C CA . PRO D 1 98 ? 31.592 -17.854 -4.382 1.000 30.309 98 PRO C CA 1
ATOM 11630 C C . PRO D 1 98 ? 31.803 -17.508 -5.873 1.000 33.712 98 PRO C C 1
ATOM 11631 O O . PRO D 1 98 ? 32.734 -16.752 -6.219 1.000 29.504 98 PRO C O 1
ATOM 11635 N N . GLN D 1 99 ? 30.950 -18.080 -6.727 1.000 34.378 99 GLN C N 1
ATOM 11636 C CA . GLN D 1 99 ? 30.920 -17.870 -8.199 1.000 35.220 99 GLN C CA 1
ATOM 11637 C C . GLN D 1 99 ? 30.742 -16.374 -8.535 1.000 35.053 99 GLN C C 1
ATOM 11638 O O . GLN D 1 99 ? 31.476 -15.888 -9.404 1.000 38.609 99 GLN C O 1
ATOM 11644 N N . SER D 1 100 ? 29.835 -15.658 -7.860 1.000 34.716 100 SER C N 1
ATOM 11645 C CA . SER D 1 100 ? 29.584 -14.200 -8.063 1.000 35.910 100 SER C CA 1
ATOM 11646 C C . SER D 1 100 ? 30.881 -13.387 -7.948 1.000 36.655 100 SER C C 1
ATOM 11647 O O . SER D 1 100 ? 30.982 -12.356 -8.602 1.000 43.392 100 SER C O 1
ATOM 11650 N N . ARG D 1 101 ? 31.808 -13.795 -7.089 1.000 37.286 101 ARG C N 1
ATOM 11651 C CA . ARG D 1 101 ? 33.089 -13.090 -6.860 1.000 36.241 101 ARG C CA 1
ATOM 11652 C C . ARG D 1 101 ? 34.061 -13.573 -7.934 1.000 37.756 101 ARG C C 1
ATOM 11653 O O . ARG D 1 101 ? 34.915 -12.778 -8.363 1.000 36.735 101 ARG C O 1
ATOM 11661 N N . THR D 1 102 ? 33.931 -14.837 -8.343 1.000 35.486 102 THR C N 1
ATOM 11662 C CA . THR D 1 102 ? 34.684 -15.400 -9.485 1.000 35.786 102 THR C CA 1
ATOM 11663 C C . THR D 1 102 ? 34.303 -14.613 -10.749 1.000 33.477 102 THR C C 1
ATOM 11664 O O . THR D 1 102 ? 35.229 -14.237 -11.507 1.000 29.609 102 THR C O 1
ATOM 11668 N N . GLU D 1 103 ? 33.004 -14.365 -10.948 1.000 31.148 103 GLU C N 1
ATOM 11669 C CA . GLU D 1 103 ? 32.467 -13.635 -12.121 1.000 35.051 103 GLU C CA 1
ATOM 11670 C C . GLU D 1 103 ? 32.860 -12.158 -11.961 1.000 39.631 103 GLU C C 1
ATOM 11671 O O . GLU D 1 103 ? 33.330 -11.554 -12.953 1.000 38.275 103 GLU C O 1
ATOM 11677 N N . GLY D 1 104 ? 32.715 -11.612 -10.746 1.000 42.242 104 GLY C N 1
ATOM 11678 C CA . GLY D 1 104 ? 33.321 -10.328 -10.344 1.000 40.508 104 GLY C CA 1
ATOM 11679 C C . GLY D 1 104 ? 34.717 -10.196 -10.929 1.000 40.884 104 GLY C C 1
ATOM 11680 O O . GLY D 1 104 ? 34.885 -9.437 -11.902 1.000 45.103 104 GLY C O 1
ATOM 11681 N N . MET D 1 105 ? 35.677 -10.939 -10.377 1.000 41.621 105 MET C N 1
ATOM 11682 C CA . MET D 1 105 ? 37.109 -10.931 -10.781 1.000 41.912 105 MET C CA 1
ATOM 11683 C C . MET D 1 105 ? 37.216 -10.964 -12.310 1.000 40.347 105 MET C C 1
ATOM 11684 O O . MET D 1 105 ? 37.756 -10.005 -12.893 1.000 41.568 105 MET C O 1
ATOM 11689 N N . LEU D 1 106 ? 36.670 -12.010 -12.934 1.000 38.768 106 LEU C N 1
ATOM 11690 C CA . LEU D 1 106 ? 36.852 -12.319 -14.379 1.000 37.581 106 LEU C CA 1
ATOM 11691 C C . LEU D 1 106 ? 36.314 -11.174 -15.248 1.000 37.480 106 LEU C C 1
ATOM 11692 O O . LEU D 1 106 ? 37.022 -10.783 -16.203 1.000 32.279 106 LEU C O 1
ATOM 11697 N N . ALA D 1 107 ? 35.101 -10.700 -14.965 1.000 36.718 107 ALA C N 1
ATOM 11698 C CA . ALA D 1 107 ? 34.485 -9.553 -15.661 1.000 39.855 107 ALA C CA 1
ATOM 11699 C C . ALA D 1 107 ? 35.433 -8.358 -15.528 1.000 45.172 107 ALA C C 1
ATOM 11700 O O . ALA D 1 107 ? 35.654 -7.667 -16.540 1.000 45.148 107 ALA C O 1
ATOM 11702 N N . ALA D 1 108 ? 36.009 -8.168 -14.335 1.000 47.111 108 ALA C N 1
ATOM 11703 C CA . ALA D 1 108 ? 36.975 -7.094 -14.040 1.000 46.856 108 ALA C CA 1
ATOM 11704 C C . ALA D 1 108 ? 38.163 -7.129 -14.989 1.000 47.946 108 ALA C C 1
ATOM 11705 O O . ALA D 1 108 ? 38.490 -6.076 -15.557 1.000 47.080 108 ALA C O 1
ATOM 11706 N N . ALA D 1 109 ? 38.781 -8.299 -15.161 1.000 47.855 109 ALA C N 1
ATOM 11707 C CA . ALA D 1 109 ? 39.990 -8.490 -15.989 1.000 48.549 109 ALA C CA 1
ATOM 11708 C C . ALA D 1 109 ? 39.703 -8.413 -17.484 1.000 52.011 109 ALA C C 1
ATOM 11709 O O . ALA D 1 109 ? 40.626 -8.061 -18.241 1.000 51.284 109 ALA C O 1
ATOM 11710 N N . ALA D 1 110 ? 38.478 -8.739 -17.904 1.000 52.383 110 ALA C N 1
ATOM 11711 C CA . ALA D 1 110 ? 38.057 -8.800 -19.326 1.000 54.387 110 ALA C CA 1
ATOM 11712 C C . ALA D 1 110 ? 37.824 -7.379 -19.864 1.000 51.122 110 ALA C C 1
ATOM 11713 O O . ALA D 1 110 ? 38.372 -7.047 -20.924 1.000 45.831 110 ALA C O 1
ATOM 11715 N N . VAL D 1 111 ? 37.028 -6.590 -19.143 1.000 50.634 111 VAL C N 1
ATOM 11716 C CA . VAL D 1 111 ? 36.731 -5.154 -19.424 1.000 52.531 111 VAL C CA 1
ATOM 11717 C C . VAL D 1 111 ? 38.045 -4.351 -19.373 1.000 55.151 111 VAL C C 1
ATOM 11718 O O . VAL D 1 111 ? 38.339 -3.608 -20.330 1.000 50.781 111 VAL C O 1
ATOM 11722 N N . GLU D 1 112 ? 38.835 -4.544 -18.320 1.000 55.031 112 GLU C N 1
ATOM 11723 C CA . GLU D 1 112 ? 40.147 -3.880 -18.111 1.000 53.158 112 GLU C CA 1
ATOM 11724 C C . GLU D 1 112 ? 41.085 -4.106 -19.310 1.000 51.525 112 GLU C C 1
ATOM 11725 O O . GLU D 1 112 ? 41.793 -3.155 -19.670 1.000 55.789 112 GLU C O 1
ATOM 11731 N N . LEU D 1 113 ? 41.121 -5.306 -19.897 1.000 48.952 113 LEU C N 1
ATOM 11732 C CA . LEU D 1 113 ? 41.949 -5.606 -21.100 1.000 45.799 113 LEU C CA 1
ATOM 11733 C C . LEU D 1 113 ? 41.190 -5.204 -22.379 1.000 45.323 113 LEU C C 1
ATOM 11734 O O . LEU D 1 113 ? 41.722 -5.449 -23.488 1.000 48.451 113 LEU C O 1
ATOM 11739 N N . GLY D 1 114 ? 39.981 -4.657 -22.248 1.000 43.962 114 GLY C N 1
ATOM 11740 C CA . GLY D 1 114 ? 39.223 -4.043 -23.356 1.000 46.398 114 GLY C CA 1
ATOM 11741 C C . GLY D 1 114 ? 38.357 -5.037 -24.109 1.000 49.952 114 GLY C C 1
ATOM 11742 O O . GLY D 1 114 ? 38.413 -5.048 -25.359 1.000 48.342 114 GLY C O 1
ATOM 11743 N N . ALA D 1 115 ? 37.588 -5.851 -23.382 1.000 51.281 115 ALA C N 1
ATOM 11744 C CA . ALA D 1 115 ? 36.453 -6.631 -23.922 1.000 51.256 115 ALA C CA 1
ATOM 11745 C C . ALA D 1 115 ? 35.192 -5.785 -23.771 1.000 51.016 115 ALA C C 1
ATOM 11746 O O . ALA D 1 115 ? 35.070 -5.075 -22.750 1.000 46.000 115 ALA C O 1
ATOM 11748 N N . GLU D 1 116 ? 34.308 -5.851 -24.767 1.000 53.601 116 GLU C N 1
ATOM 11749 C CA . GLU D 1 116 ? 32.995 -5.164 -24.752 1.000 57.790 116 GLU C CA 1
ATOM 11750 C C . GLU D 1 116 ? 32.001 -6.119 -24.100 1.000 56.352 116 GLU C C 1
ATOM 11751 O O . GLU D 1 116 ? 31.830 -7.217 -24.618 1.000 54.279 116 GLU C O 1
ATOM 11757 N N . LEU D 1 117 ? 31.410 -5.720 -22.979 1.000 62.758 117 LEU C N 1
ATOM 11758 C CA . LEU D 1 117 ? 30.439 -6.549 -22.225 1.000 64.766 117 LEU C CA 1
ATOM 11759 C C . LEU D 1 117 ? 29.094 -5.830 -22.275 1.000 58.282 117 LEU C C 1
ATOM 11760 O O . LEU D 1 117 ? 28.853 -4.969 -21.416 1.000 54.951 117 LEU C O 1
ATOM 11765 N N . ARG D 1 118 ? 28.277 -6.153 -23.276 1.000 61.688 118 ARG C N 1
ATOM 11766 C CA . ARG D 1 118 ? 26.905 -5.599 -23.409 1.000 68.794 118 ARG C CA 1
ATOM 11767 C C . ARG D 1 118 ? 25.928 -6.584 -22.769 1.000 65.766 118 ARG C C 1
ATOM 11768 O O . ARG D 1 118 ? 25.682 -7.650 -23.360 1.000 69.672 118 ARG C O 1
ATOM 11776 N N . ARG D 1 119 ? 25.413 -6.229 -21.595 1.000 66.137 119 ARG C N 1
ATOM 11777 C CA . ARG D 1 119 ? 24.382 -7.009 -20.865 1.000 69.985 119 ARG C CA 1
ATOM 11778 C C . ARG D 1 119 ? 23.019 -6.702 -21.498 1.000 70.166 119 ARG C C 1
ATOM 11779 O O . ARG D 1 119 ? 23.009 -6.228 -22.649 1.000 66.109 119 ARG C O 1
ATOM 11787 N N . GLY D 1 120 ? 21.922 -7.047 -20.812 1.000 75.669 120 GLY C N 1
ATOM 11788 C CA . GLY D 1 120 ? 20.526 -6.822 -21.245 1.000 74.002 120 GLY C CA 1
ATOM 11789 C C . GLY D 1 120 ? 20.214 -7.303 -22.661 1.000 74.762 120 GLY C C 1
ATOM 11790 O O . GLY D 1 120 ? 19.091 -7.007 -23.120 1.000 79.480 120 GLY C O 1
ATOM 11791 N N . GLN D 1 121 ? 21.123 -8.042 -23.320 1.000 71.618 121 GLN C N 1
ATOM 11792 C CA . GLN D 1 121 ? 21.028 -8.441 -24.757 1.000 71.727 121 GLN C CA 1
ATOM 11793 C C . GLN D 1 121 ? 20.927 -9.965 -24.875 1.000 67.065 121 GLN C C 1
ATOM 11794 O O . GLN D 1 121 ? 21.713 -10.641 -24.210 1.000 79.368 121 GLN C O 1
ATOM 11800 N N . GLU D 1 122 ? 20.034 -10.474 -25.732 1.000 60.954 122 GLU C N 1
ATOM 11801 C CA . GLU D 1 122 ? 19.708 -11.920 -25.845 1.000 57.710 122 GLU C CA 1
ATOM 11802 C C . GLU D 1 122 ? 19.783 -12.367 -27.305 1.000 57.798 122 GLU C C 1
ATOM 11803 O O . GLU D 1 122 ? 18.914 -11.952 -28.085 1.000 62.470 122 GLU C O 1
ATOM 11809 N N . VAL D 1 123 ? 20.757 -13.213 -27.648 1.000 52.734 123 VAL C N 1
ATOM 11810 C CA . VAL D 1 123 ? 20.870 -13.824 -29.005 1.000 54.819 123 VAL C CA 1
ATOM 11811 C C . VAL D 1 123 ? 19.559 -14.560 -29.300 1.000 60.104 123 VAL C C 1
ATOM 11812 O O . VAL D 1 123 ? 18.896 -14.962 -28.320 1.000 69.588 123 VAL C O 1
ATOM 11816 N N . VAL D 1 124 ? 19.186 -14.671 -30.588 1.000 61.544 124 VAL C N 1
ATOM 11817 C CA . VAL D 1 124 ? 17.983 -15.415 -31.083 1.000 57.041 124 VAL C CA 1
ATOM 11818 C C . VAL D 1 124 ? 18.273 -16.119 -32.422 1.000 57.322 124 VAL C C 1
ATOM 11819 O O . VAL D 1 124 ? 17.567 -17.101 -32.714 1.000 60.483 124 VAL C O 1
ATOM 11823 N N . SER D 1 125 ? 19.240 -15.676 -33.233 1.000 55.254 125 SER C N 1
ATOM 11824 C CA . SER D 1 125 ? 19.602 -16.422 -34.465 1.000 56.350 125 SER C CA 1
ATOM 11825 C C . SER D 1 125 ? 21.113 -16.517 -34.638 1.000 56.332 125 SER C C 1
ATOM 11826 O O . SER D 1 125 ? 21.826 -15.608 -34.188 1.000 58.825 125 SER C O 1
ATOM 11829 N N . ILE D 1 126 ? 21.537 -17.599 -35.294 1.000 60.069 126 ILE C N 1
ATOM 11830 C CA . ILE D 1 126 ? 22.950 -17.942 -35.627 1.000 62.360 126 ILE C CA 1
ATOM 11831 C C . ILE D 1 126 ? 23.016 -18.205 -37.136 1.000 61.307 126 ILE C C 1
ATOM 11832 O O . ILE D 1 126 ? 22.451 -19.230 -37.601 1.000 52.377 126 ILE C O 1
ATOM 11837 N N . ASP D 1 127 ? 23.673 -17.311 -37.874 1.000 60.475 127 ASP C N 1
ATOM 11838 C CA . ASP D 1 127 ? 24.013 -17.551 -39.297 1.000 59.609 127 ASP C CA 1
ATOM 11839 C C . ASP D 1 127 ? 25.535 -17.495 -39.487 1.000 58.524 127 ASP C C 1
ATOM 11840 O O . ASP D 1 127 ? 26.118 -16.402 -39.329 1.000 62.189 127 ASP C O 1
ATOM 11845 N N . ASP D 1 128 ? 26.128 -18.645 -39.829 1.000 57.031 128 ASP C N 1
ATOM 11846 C CA . ASP D 1 128 ? 27.537 -18.820 -40.274 1.000 56.302 128 ASP C CA 1
ATOM 11847 C C . ASP D 1 128 ? 27.530 -18.872 -41.815 1.000 62.703 128 ASP C C 1
ATOM 11848 O O . ASP D 1 128 ? 26.834 -19.752 -42.369 1.000 63.954 128 ASP C O 1
ATOM 11853 N N . ASP D 1 129 ? 28.249 -17.945 -42.474 1.000 66.002 129 ASP C N 1
ATOM 11854 C CA . ASP D 1 129 ? 28.406 -17.834 -43.954 1.000 62.953 129 ASP C CA 1
ATOM 11855 C C . ASP D 1 129 ? 29.477 -18.807 -44.468 1.000 63.912 129 ASP C C 1
ATOM 11856 O O . ASP D 1 129 ? 29.312 -19.326 -45.592 1.000 64.946 129 ASP C O 1
ATOM 11861 N N . GLY D 1 130 ? 30.527 -19.042 -43.676 1.000 59.442 130 GLY C N 1
ATOM 11862 C CA . GLY D 1 130 ? 31.787 -19.677 -44.108 1.000 56.638 130 GLY C CA 1
ATOM 11863 C C . GLY D 1 130 ? 32.861 -18.621 -44.307 1.000 55.904 130 GLY C C 1
ATOM 11864 O O . GLY D 1 130 ? 33.992 -18.972 -44.684 1.000 51.947 130 GLY C O 1
ATOM 11865 N N . THR D 1 131 ? 32.501 -17.357 -44.084 1.000 57.319 131 THR C N 1
ATOM 11866 C CA . THR D 1 131 ? 33.383 -16.169 -44.236 1.000 62.038 131 THR C CA 1
ATOM 11867 C C . THR D 1 131 ? 33.346 -15.325 -42.953 1.000 59.334 131 THR C C 1
ATOM 11868 O O . THR D 1 131 ? 34.203 -14.433 -42.801 1.000 59.853 131 THR C O 1
ATOM 11872 N N . GLY D 1 132 ? 32.388 -15.618 -42.073 1.000 61.296 132 GLY C N 1
ATOM 11873 C CA . GLY D 1 132 ? 31.978 -14.776 -40.935 1.000 63.239 132 GLY C CA 1
ATOM 11874 C C . GLY D 1 132 ? 30.764 -15.391 -40.268 1.000 62.884 132 GLY C C 1
ATOM 11875 O O . GLY D 1 132 ? 30.387 -16.506 -40.674 1.000 67.194 132 GLY C O 1
ATOM 11876 N N . VAL D 1 133 ? 30.179 -14.708 -39.283 1.000 60.216 133 VAL C N 1
ATOM 11877 C CA . VAL D 1 133 ? 29.026 -15.217 -38.479 1.000 58.755 133 VAL C CA 1
ATOM 11878 C C . VAL D 1 133 ? 28.142 -14.026 -38.102 1.000 53.862 133 VAL C C 1
ATOM 11879 O O . VAL D 1 133 ? 28.686 -12.967 -37.744 1.000 52.616 133 VAL C O 1
ATOM 11883 N N . ALA D 1 134 ? 26.826 -14.195 -38.170 1.000 52.702 134 ALA C N 1
ATOM 11884 C CA . ALA D 1 134 ? 25.850 -13.158 -37.774 1.000 55.867 134 ALA C CA 1
ATOM 11885 C C . ALA D 1 134 ? 25.223 -13.553 -36.444 1.000 56.215 134 ALA C C 1
ATOM 11886 O O . ALA D 1 134 ? 25.392 -14.722 -36.057 1.000 57.930 134 ALA C O 1
ATOM 11888 N N . VAL D 1 135 ? 24.528 -12.608 -35.803 1.000 58.212 135 VAL C N 1
ATOM 11889 C CA . VAL D 1 135 ? 23.810 -12.795 -34.508 1.000 64.304 135 VAL C CA 1
ATOM 11890 C C . VAL D 1 135 ? 22.597 -11.864 -34.473 1.000 63.621 135 VAL C C 1
ATOM 11891 O O . VAL D 1 135 ? 22.787 -10.633 -34.556 1.000 64.604 135 VAL C O 1
ATOM 11895 N N . VAL D 1 136 ? 21.406 -12.428 -34.283 1.000 65.372 136 VAL C N 1
ATOM 11896 C CA . VAL D 1 136 ? 20.128 -11.661 -34.228 1.000 67.019 136 VAL C CA 1
ATOM 11897 C C . VAL D 1 136 ? 19.884 -11.212 -32.782 1.000 63.721 136 VAL C C 1
ATOM 11898 O O . VAL D 1 136 ? 18.891 -11.668 -32.191 1.000 66.018 136 VAL C O 1
ATOM 11900 N N . VAL D 1 137 ? 20.752 -10.355 -32.233 1.000 62.523 137 VAL C N 1
ATOM 11901 C CA . VAL D 1 137 ? 20.613 -9.819 -30.844 1.000 61.656 137 VAL C CA 1
ATOM 11902 C C . VAL D 1 137 ? 19.235 -9.157 -30.743 1.000 65.455 137 VAL C C 1
ATOM 11903 O O . VAL D 1 137 ? 18.885 -8.412 -31.674 1.000 73.405 137 VAL C O 1
ATOM 11905 N N . ARG D 1 138 ? 18.469 -9.452 -29.686 1.000 66.696 138 ARG C N 1
ATOM 11906 C CA . ARG D 1 138 ? 17.166 -8.798 -29.373 1.000 66.852 138 ARG C CA 1
ATOM 11907 C C . ARG D 1 138 ? 17.336 -7.967 -28.093 1.000 68.747 138 ARG C C 1
ATOM 11908 O O . ARG D 1 138 ? 18.421 -8.057 -27.486 1.000 68.612 138 ARG C O 1
ATOM 11910 N N . THR D 1 139 ? 16.332 -7.153 -27.738 1.000 70.677 139 THR C N 1
ATOM 11911 C CA . THR D 1 139 ? 16.228 -6.397 -26.452 1.000 66.657 139 THR C CA 1
ATOM 11912 C C . THR D 1 139 ? 14.755 -6.320 -26.032 1.000 72.309 139 THR C C 1
ATOM 11913 O O . THR D 1 139 ? 13.902 -6.560 -26.910 1.000 71.593 139 THR C O 1
ATOM 11917 N N . GLY D 1 142 ? 14.753 -2.980 -29.152 1.000 57.807 142 GLY C N 1
ATOM 11918 C CA . GLY D 1 142 ? 14.416 -3.714 -30.389 1.000 61.300 142 GLY C CA 1
ATOM 11919 C C . GLY D 1 142 ? 15.572 -4.573 -30.889 1.000 63.459 142 GLY C C 1
ATOM 11920 O O . GLY D 1 142 ? 16.653 -4.514 -30.290 1.000 70.731 142 GLY C O 1
ATOM 11921 N N . GLU D 1 143 ? 15.362 -5.336 -31.964 1.000 62.180 143 GLU C N 1
ATOM 11922 C CA . GLU D 1 143 ? 16.331 -6.344 -32.479 1.000 66.743 143 GLU C CA 1
ATOM 11923 C C . GLU D 1 143 ? 17.417 -5.662 -33.327 1.000 69.904 143 GLU C C 1
ATOM 11924 O O . GLU D 1 143 ? 17.160 -5.435 -34.528 1.000 75.112 143 GLU C O 1
ATOM 11926 N N . GLN D 1 144 ? 18.595 -5.392 -32.741 1.000 65.610 144 GLN C N 1
ATOM 11927 C CA . GLN D 1 144 ? 19.830 -4.967 -33.468 1.000 63.814 144 GLN C CA 1
ATOM 11928 C C . GLN D 1 144 ? 20.294 -6.121 -34.370 1.000 59.226 144 GLN C C 1
ATOM 11929 O O . GLN D 1 144 ? 19.480 -7.008 -34.619 1.000 60.253 144 GLN C O 1
ATOM 11935 N N . THR D 1 145 ? 21.550 -6.123 -34.832 1.000 56.566 145 THR C N 1
ATOM 11936 C CA . THR D 1 145 ? 22.187 -7.287 -35.520 1.000 59.766 145 THR C CA 1
ATOM 11937 C C . THR D 1 145 ? 23.714 -7.143 -35.480 1.000 59.447 145 THR C C 1
ATOM 11938 O O . THR D 1 145 ? 24.196 -6.006 -35.653 1.000 67.169 145 THR C O 1
ATOM 11942 N N . LEU D 1 146 ? 24.443 -8.245 -35.276 1.000 52.592 146 LEU C N 1
ATOM 11943 C CA . LEU D 1 146 ? 25.905 -8.211 -35.004 1.000 53.153 146 LEU C CA 1
ATOM 11944 C C . LEU D 1 146 ? 26.621 -9.319 -35.781 1.000 48.154 146 LEU C C 1
ATOM 11945 O O . LEU D 1 146 ? 26.000 -10.377 -36.049 1.000 44.560 146 LEU C O 1
ATOM 11950 N N . ARG D 1 147 ? 27.895 -9.098 -36.106 1.000 47.189 147 ARG C N 1
ATOM 11951 C CA . ARG D 1 147 ? 28.690 -10.022 -36.964 1.000 50.549 147 ARG C CA 1
ATOM 11952 C C . ARG D 1 147 ? 30.122 -10.131 -36.432 1.000 46.089 147 ARG C C 1
ATOM 11953 O O . ARG D 1 147 ? 30.613 -9.142 -35.848 1.000 49.117 147 ARG C O 1
ATOM 11961 N N . ALA D 1 148 ? 30.775 -11.272 -36.660 1.000 40.684 148 ALA C N 1
ATOM 11962 C CA . ALA D 1 148 ? 32.203 -11.489 -36.325 1.000 41.136 148 ALA C CA 1
ATOM 11963 C C . ALA D 1 148 ? 32.793 -12.571 -37.227 1.000 40.214 148 ALA C C 1
ATOM 11964 O O . ALA D 1 148 ? 32.052 -13.147 -38.036 1.000 40.801 148 ALA C O 1
ATOM 11966 N N . LYS D 1 149 ? 34.085 -12.844 -37.074 1.000 43.010 149 LYS C N 1
ATOM 11967 C CA . LYS D 1 149 ? 34.786 -13.927 -37.808 1.000 46.075 149 LYS C CA 1
ATOM 11968 C C . LYS D 1 149 ? 34.448 -15.292 -37.196 1.000 46.327 149 LYS C C 1
ATOM 11969 O O . LYS D 1 149 ? 34.386 -16.279 -37.952 1.000 46.695 149 LYS C O 1
ATOM 11975 N N . TYR D 1 150 ? 34.285 -15.368 -35.875 1.000 47.272 150 TYR C N 1
ATOM 11976 C CA . TYR D 1 150 ? 33.858 -16.607 -35.177 1.000 48.209 150 TYR C CA 1
ATOM 11977 C C . TYR D 1 150 ? 32.916 -16.241 -34.032 1.000 47.717 150 TYR C C 1
ATOM 11978 O O . TYR D 1 150 ? 33.056 -15.145 -33.474 1.000 47.135 150 TYR C O 1
ATOM 11987 N N . LEU D 1 151 ? 31.964 -17.125 -33.723 1.000 52.125 151 LEU C N 1
ATOM 11988 C CA . LEU D 1 151 ? 31.035 -16.977 -32.570 1.000 53.714 151 LEU C CA 1
ATOM 11989 C C . LEU D 1 151 ? 31.234 -18.132 -31.578 1.000 54.375 151 LEU C C 1
ATOM 11990 O O . LEU D 1 151 ? 31.148 -19.311 -32.001 1.000 58.522 151 LEU C O 1
ATOM 11995 N N . VAL D 1 152 ? 31.495 -17.795 -30.309 1.000 52.683 152 VAL C N 1
ATOM 11996 C CA . VAL D 1 152 ? 31.656 -18.776 -29.195 1.000 47.440 152 VAL C CA 1
ATOM 11997 C C . VAL D 1 152 ? 30.379 -18.748 -28.353 1.000 43.441 152 VAL C C 1
ATOM 11998 O O . VAL D 1 152 ? 30.067 -17.695 -27.796 1.000 39.493 152 VAL C O 1
ATOM 12002 N N . GLY D 1 153 ? 29.656 -19.870 -28.346 1.000 44.552 153 GLY C N 1
ATOM 12003 C CA . GLY D 1 153 ? 28.536 -20.153 -27.439 1.000 44.766 153 GLY C CA 1
ATOM 12004 C C . GLY D 1 153 ? 29.061 -20.569 -26.082 1.000 45.553 153 GLY C C 1
ATOM 12005 O O . GLY D 1 153 ? 29.684 -21.643 -25.980 1.000 48.023 153 GLY C O 1
ATOM 12006 N N . ALA D 1 154 ? 28.880 -19.702 -25.091 1.000 45.273 154 ALA C N 1
ATOM 12007 C CA . ALA D 1 154 ? 29.231 -19.936 -23.676 1.000 42.759 154 ALA C CA 1
ATOM 12008 C C . ALA D 1 154 ? 27.986 -19.625 -22.861 1.000 42.015 154 ALA C C 1
ATOM 12009 O O . ALA D 1 154 ? 28.094 -18.927 -21.841 1.000 43.677 154 ALA C O 1
ATOM 12011 N N . ASP D 1 155 ? 26.845 -20.110 -23.342 1.000 44.954 155 ASP C N 1
ATOM 12012 C CA . ASP D 1 155 ? 25.506 -19.650 -22.895 1.000 49.492 155 ASP C CA 1
ATOM 12013 C C . ASP D 1 155 ? 24.819 -20.747 -22.069 1.000 53.647 155 ASP C C 1
ATOM 12014 O O . ASP D 1 155 ? 23.577 -20.781 -22.043 1.000 59.265 155 ASP C O 1
ATOM 12019 N N . GLY D 1 156 ? 25.597 -21.583 -21.376 1.000 57.361 156 GLY C N 1
ATOM 12020 C CA . GLY D 1 156 ? 25.079 -22.494 -20.336 1.000 56.690 156 GLY C CA 1
ATOM 12021 C C . GLY D 1 156 ? 24.512 -23.795 -20.893 1.000 54.558 156 GLY C C 1
ATOM 12022 O O . GLY D 1 156 ? 24.960 -24.240 -21.971 1.000 41.380 156 GLY C O 1
ATOM 12023 N N . ALA D 1 157 ? 23.558 -24.380 -20.157 1.000 56.999 157 ALA C N 1
ATOM 12024 C CA . ALA D 1 157 ? 23.060 -25.768 -20.317 1.000 55.089 157 ALA C CA 1
ATOM 12025 C C . ALA D 1 157 ? 22.078 -25.823 -21.490 1.000 52.694 157 ALA C C 1
ATOM 12026 O O . ALA D 1 157 ? 22.256 -26.682 -22.384 1.000 47.442 157 ALA C O 1
ATOM 12028 N N . ARG D 1 158 ? 21.096 -24.916 -21.489 1.000 57.051 158 ARG C N 1
ATOM 12029 C CA . ARG D 1 158 ? 20.112 -24.730 -22.592 1.000 57.630 158 ARG C CA 1
ATOM 12030 C C . ARG D 1 158 ? 20.690 -23.770 -23.647 1.000 55.925 158 ARG C C 1
ATOM 12031 O O . ARG D 1 158 ? 20.037 -22.745 -23.953 1.000 57.383 158 ARG C O 1
ATOM 12039 N N . SER D 1 159 ? 21.861 -24.108 -24.205 1.000 50.592 159 SER C N 1
ATOM 12040 C CA . SER D 1 159 ? 22.685 -23.230 -25.082 1.000 48.277 159 SER C CA 1
ATOM 12041 C C . SER D 1 159 ? 21.937 -22.943 -26.387 1.000 50.756 159 SER C C 1
ATOM 12042 O O . SER D 1 159 ? 21.850 -23.857 -27.243 1.000 52.998 159 SER C O 1
ATOM 12045 N N . THR D 1 160 ? 21.437 -21.716 -26.548 1.000 52.397 160 THR C N 1
ATOM 12046 C CA . THR D 1 160 ? 20.875 -21.220 -27.830 1.000 53.183 160 THR C CA 1
ATOM 12047 C C . THR D 1 160 ? 21.848 -21.586 -28.955 1.000 57.698 160 THR C C 1
ATOM 12048 O O . THR D 1 160 ? 21.429 -22.286 -29.906 1.000 57.905 160 THR C O 1
ATOM 12052 N N . VAL D 1 161 ? 23.108 -21.163 -28.812 1.000 56.115 161 VAL C N 1
ATOM 12053 C CA . VAL D 1 161 ? 24.167 -21.316 -29.849 1.000 57.174 161 VAL C CA 1
ATOM 12054 C C . VAL D 1 161 ? 24.328 -22.798 -30.213 1.000 64.246 161 VAL C C 1
ATOM 12055 O O . VAL D 1 161 ? 24.480 -23.075 -31.413 1.000 72.648 161 VAL C O 1
ATOM 12059 N N . ARG D 1 162 ? 24.327 -23.714 -29.237 1.000 64.319 162 ARG C N 1
ATOM 12060 C CA . ARG D 1 162 ? 24.442 -25.177 -29.493 1.000 59.626 162 ARG C CA 1
ATOM 12061 C C . ARG D 1 162 ? 23.217 -25.647 -30.292 1.000 59.513 162 ARG C C 1
ATOM 12062 O O . ARG D 1 162 ? 23.407 -26.448 -31.243 1.000 55.840 162 ARG C O 1
ATOM 12070 N N . LYS D 1 163 ? 22.024 -25.171 -29.902 1.000 57.516 163 LYS C N 1
ATOM 12071 C CA . LYS D 1 163 ? 20.704 -25.560 -30.470 1.000 59.901 163 LYS C CA 1
ATOM 12072 C C . LYS D 1 163 ? 20.626 -25.075 -31.925 1.000 63.417 163 LYS C C 1
ATOM 12073 O O . LYS D 1 163 ? 20.700 -25.929 -32.844 1.000 59.941 163 LYS C O 1
ATOM 12079 N N . ALA D 1 164 ? 20.502 -23.761 -32.138 1.000 63.961 164 ALA C N 1
ATOM 12080 C CA . ALA D 1 164 ? 20.463 -23.143 -33.483 1.000 60.771 164 ALA C CA 1
ATOM 12081 C C . ALA D 1 164 ? 21.532 -23.795 -34.368 1.000 57.865 164 ALA C C 1
ATOM 12082 O O . ALA D 1 164 ? 21.173 -24.307 -35.437 1.000 62.831 164 ALA C O 1
ATOM 12084 N N . ALA D 1 165 ? 22.782 -23.850 -33.906 1.000 52.956 165 ALA C N 1
ATOM 12085 C CA . ALA D 1 165 ? 23.930 -24.437 -34.640 1.000 52.983 165 ALA C CA 1
ATOM 12086 C C . ALA D 1 165 ? 23.674 -25.903 -35.016 1.000 52.118 165 ALA C C 1
ATOM 12087 O O . ALA D 1 165 ? 24.487 -26.466 -35.773 1.000 52.936 165 ALA C O 1
ATOM 12089 N N . GLY D 1 166 ? 22.609 -26.516 -34.498 1.000 55.194 166 GLY C N 1
ATOM 12090 C CA . GLY D 1 166 ? 22.204 -27.889 -34.852 1.000 56.894 166 GLY C CA 1
ATOM 12091 C C . GLY D 1 166 ? 23.118 -28.939 -34.243 1.000 58.975 166 GLY C C 1
ATOM 12092 O O . GLY D 1 166 ? 23.237 -30.031 -34.840 1.000 58.897 166 GLY C O 1
ATOM 12093 N N . ILE D 1 167 ? 23.763 -28.638 -33.110 1.000 62.591 167 ILE C N 1
ATOM 12094 C CA . ILE D 1 167 ? 24.498 -29.668 -32.318 1.000 60.761 167 ILE C CA 1
ATOM 12095 C C . ILE D 1 167 ? 23.525 -30.191 -31.255 1.000 56.436 167 ILE C C 1
ATOM 12096 O O . ILE D 1 167 ? 22.678 -29.419 -30.759 1.000 47.157 167 ILE C O 1
ATOM 12101 N N . ASP D 1 168 ? 23.598 -31.493 -31.004 1.000 59.964 168 ASP C N 1
ATOM 12102 C CA . ASP D 1 168 ? 22.815 -32.207 -29.965 1.000 64.929 168 ASP C CA 1
ATOM 12103 C C . ASP D 1 168 ? 23.780 -32.512 -28.806 1.000 66.493 168 ASP C C 1
ATOM 12104 O O . ASP D 1 168 ? 24.937 -32.944 -29.083 1.000 61.417 168 ASP C O 1
ATOM 12109 N N . PHE D 1 169 ? 23.378 -32.214 -27.563 1.000 64.932 169 PHE C N 1
ATOM 12110 C CA . PHE D 1 169 ? 24.089 -32.689 -26.344 1.000 63.949 169 PHE C CA 1
ATOM 12111 C C . PHE D 1 169 ? 23.433 -34.017 -25.961 1.000 58.724 169 PHE C C 1
ATOM 12112 O O . PHE D 1 169 ? 22.412 -34.058 -25.279 1.000 54.750 169 PHE C O 1
ATOM 12120 N N . PRO D 1 170 ? 23.953 -35.150 -26.495 1.000 54.590 170 PRO C N 1
ATOM 12121 C CA . PRO D 1 170 ? 23.534 -36.478 -26.059 1.000 55.891 170 PRO C CA 1
ATOM 12122 C C . PRO D 1 170 ? 24.066 -36.804 -24.656 1.000 61.833 170 PRO C C 1
ATOM 12123 O O . PRO D 1 170 ? 25.070 -36.248 -24.246 1.000 57.552 170 PRO C O 1
ATOM 12127 N N . GLY D 1 171 ? 23.409 -37.740 -23.979 1.000 63.128 171 GLY C N 1
ATOM 12128 C CA . GLY D 1 171 ? 23.835 -38.258 -22.670 1.000 60.692 171 GLY C CA 1
ATOM 12129 C C . GLY D 1 171 ? 22.637 -38.696 -21.857 1.000 58.241 171 GLY C C 1
ATOM 12130 O O . GLY D 1 171 ? 21.545 -38.797 -22.425 1.000 58.552 171 GLY C O 1
ATOM 12131 N N . THR D 1 172 ? 22.835 -38.903 -20.559 1.000 58.182 172 THR C N 1
ATOM 12132 C CA . THR D 1 172 ? 21.859 -39.557 -19.652 1.000 53.131 172 THR C CA 1
ATOM 12133 C C . THR D 1 172 ? 20.809 -38.535 -19.209 1.000 48.839 172 THR C C 1
ATOM 12134 O O . THR D 1 172 ? 21.153 -37.354 -19.031 1.000 51.354 172 THR C O 1
ATOM 12138 N N . ASP D 1 173 ? 19.571 -38.995 -19.058 1.000 46.585 173 ASP C N 1
ATOM 12139 C CA . ASP D 1 173 ? 18.441 -38.213 -18.505 1.000 47.724 173 ASP C CA 1
ATOM 12140 C C . ASP D 1 173 ? 18.684 -38.064 -17.015 1.000 43.414 173 ASP C C 1
ATOM 12141 O O . ASP D 1 173 ? 19.538 -38.752 -16.463 1.000 45.902 173 ASP C O 1
ATOM 12146 N N . PRO D 1 174 ? 17.957 -37.165 -16.323 1.000 39.496 174 PRO C N 1
ATOM 12147 C CA . PRO D 1 174 ? 18.051 -37.071 -14.870 1.000 39.866 174 PRO C CA 1
ATOM 12148 C C . PRO D 1 174 ? 17.462 -38.346 -14.253 1.000 40.256 174 PRO C C 1
ATOM 12149 O O . PRO D 1 174 ? 16.792 -39.048 -14.960 1.000 41.004 174 PRO C O 1
ATOM 12153 N N . THR D 1 175 ? 17.808 -38.647 -12.997 1.000 42.480 175 THR C N 1
ATOM 12154 C CA . THR D 1 175 ? 17.280 -39.797 -12.214 1.000 40.904 175 THR C CA 1
ATOM 12155 C C . THR D 1 175 ? 17.046 -39.415 -10.748 1.000 41.023 175 THR C C 1
ATOM 12156 O O . THR D 1 175 ? 16.545 -40.276 -9.998 1.000 40.850 175 THR C O 1
ATOM 12160 N N . MET D 1 176 ? 17.369 -38.180 -10.356 1.000 43.013 176 MET C N 1
ATOM 12161 C CA . MET D 1 176 ? 17.282 -37.715 -8.945 1.000 45.014 176 MET C CA 1
ATOM 12162 C C . MET D 1 176 ? 17.345 -36.191 -8.902 1.000 41.676 176 MET C C 1
ATOM 12163 O O . MET D 1 176 ? 17.809 -35.583 -9.881 1.000 37.874 176 MET C O 1
ATOM 12168 N N . GLU D 1 177 ? 16.929 -35.625 -7.774 1.000 43.335 177 GLU C N 1
ATOM 12169 C CA . GLU D 1 177 ? 17.033 -34.179 -7.474 1.000 44.851 177 GLU C CA 1
ATOM 12170 C C . GLU D 1 177 ? 17.761 -33.997 -6.147 1.000 46.741 177 GLU C C 1
ATOM 12171 O O . GLU D 1 177 ? 17.573 -34.840 -5.244 1.000 47.909 177 GLU C O 1
ATOM 12177 N N . MET D 1 178 ? 18.536 -32.916 -6.061 1.000 44.827 178 MET C N 1
ATOM 12178 C CA . MET D 1 178 ? 19.185 -32.402 -4.833 1.000 41.434 178 MET C CA 1
ATOM 12179 C C . MET D 1 178 ? 18.658 -30.985 -4.608 1.000 39.164 178 MET C C 1
ATOM 12180 O O . MET D 1 178 ? 18.949 -30.135 -5.455 1.000 43.596 178 MET C O 1
ATOM 12185 N N . TRP D 1 179 ? 17.885 -30.747 -3.549 1.000 37.309 179 TRP C N 1
ATOM 12186 C CA . TRP D 1 179 ? 17.402 -29.387 -3.202 1.000 38.147 179 TRP C CA 1
ATOM 12187 C C . TRP D 1 179 ? 18.442 -28.665 -2.345 1.000 43.069 179 TRP C C 1
ATOM 12188 O O . TRP D 1 179 ? 19.306 -29.314 -1.738 1.000 47.055 179 TRP C O 1
ATOM 12199 N N . LEU D 1 180 ? 18.316 -27.345 -2.308 1.000 44.688 180 LEU C N 1
ATOM 12200 C CA . LEU D 1 180 ? 19.349 -26.406 -1.828 1.000 45.528 180 LEU C CA 1
ATOM 12201 C C . LEU D 1 180 ? 18.617 -25.210 -1.237 1.000 44.976 180 LEU C C 1
ATOM 12202 O O . LEU D 1 180 ? 17.741 -24.670 -1.942 1.000 49.597 180 LEU C O 1
ATOM 12207 N N . ALA D 1 181 ? 18.932 -24.846 0.006 1.000 42.686 181 ALA C N 1
ATOM 12208 C CA . ALA D 1 181 ? 18.380 -23.647 0.672 1.000 40.685 181 ALA C CA 1
ATOM 12209 C C . ALA D 1 181 ? 19.503 -22.894 1.382 1.000 40.434 181 ALA C C 1
ATOM 12210 O O . ALA D 1 181 ? 20.164 -23.487 2.238 1.000 37.962 181 ALA C O 1
ATOM 12212 N N . ASP D 1 182 ? 19.719 -21.634 1.001 1.000 42.320 182 ASP C N 1
ATOM 12213 C CA . ASP D 1 182 ? 20.567 -20.687 1.764 1.000 38.820 182 ASP C CA 1
ATOM 12214 C C . ASP D 1 182 ? 19.681 -20.146 2.877 1.000 37.745 182 ASP C C 1
ATOM 12215 O O . ASP D 1 182 ? 18.545 -19.746 2.591 1.000 35.971 182 ASP C O 1
ATOM 12220 N N . VAL D 1 183 ? 20.163 -20.261 4.112 1.000 38.231 183 VAL C N 1
ATOM 12221 C CA . VAL D 1 183 ? 19.403 -19.926 5.343 1.000 40.155 183 VAL C CA 1
ATOM 12222 C C . VAL D 1 183 ? 20.366 -19.233 6.297 1.000 40.268 183 VAL C C 1
ATOM 12223 O O . VAL D 1 183 ? 21.514 -19.707 6.417 1.000 41.971 183 VAL C O 1
ATOM 12227 N N . ALA D 1 184 ? 19.898 -18.157 6.927 1.000 38.778 184 ALA C N 1
ATOM 12228 C CA . ALA D 1 184 ? 20.659 -17.346 7.895 1.000 43.699 184 ALA C CA 1
ATOM 12229 C C . ALA D 1 184 ? 19.995 -17.481 9.258 1.000 42.694 184 ALA C C 1
ATOM 12230 O O . ALA D 1 184 ? 18.752 -17.441 9.285 1.000 46.404 184 ALA C O 1
ATOM 12232 N N . GLY D 1 185 ? 20.806 -17.654 10.309 1.000 44.363 185 GLY C N 1
ATOM 12233 C CA . GLY D 1 185 ? 20.414 -17.566 11.732 1.000 43.751 185 GLY C CA 1
ATOM 12234 C C . GLY D 1 185 ? 20.081 -18.916 12.352 1.000 43.095 185 GLY C C 1
ATOM 12235 O O . GLY D 1 185 ? 19.468 -18.910 13.426 1.000 42.049 185 GLY C O 1
ATOM 12236 N N . CYS D 1 186 ? 20.465 -20.036 11.724 1.000 42.113 186 CYS C N 1
ATOM 12237 C CA . CYS D 1 186 ? 20.174 -21.415 12.216 1.000 40.778 186 CYS C CA 1
ATOM 12238 C C . CYS D 1 186 ? 21.388 -21.994 12.945 1.000 36.567 186 CYS C C 1
ATOM 12239 O O . CYS D 1 186 ? 21.186 -22.858 13.801 1.000 34.324 186 CYS C O 1
ATOM 12242 N N . ASP D 1 187 ? 22.600 -21.580 12.576 1.000 35.886 187 ASP C N 1
ATOM 12243 C CA . ASP D 1 187 ? 23.833 -21.892 13.344 1.000 35.977 187 ASP C CA 1
ATOM 12244 C C . ASP D 1 187 ? 24.051 -23.409 13.327 1.000 35.348 187 ASP C C 1
ATOM 12245 O O . ASP D 1 187 ? 24.360 -23.987 14.400 1.000 32.415 187 ASP C O 1
ATOM 12250 N N . LEU D 1 188 ? 23.878 -24.029 12.158 1.000 32.240 188 LEU C N 1
ATOM 12251 C CA . LEU D 1 188 ? 23.925 -25.503 12.002 1.000 32.304 188 LEU C CA 1
ATOM 12252 C C . LEU D 1 188 ? 25.371 -25.990 12.120 1.000 31.192 188 LEU C C 1
ATOM 12253 O O . LEU D 1 188 ? 26.294 -25.184 11.952 1.000 33.849 188 LEU C O 1
ATOM 12258 N N . ARG D 1 189 ? 25.532 -27.284 12.379 1.000 27.382 189 ARG C N 1
ATOM 12259 C CA . ARG D 1 189 ? 26.806 -28.017 12.255 1.000 23.391 189 ARG C CA 1
ATOM 12260 C C . ARG D 1 189 ? 27.121 -28.177 10.767 1.000 24.294 189 ARG C C 1
ATOM 12261 O O . ARG D 1 189 ? 26.230 -28.562 10.008 1.000 23.144 189 ARG C O 1
ATOM 12269 N N . LEU D 1 190 ? 28.369 -27.918 10.379 1.000 25.292 190 LEU C N 1
ATOM 12270 C CA . LEU D 1 190 ? 28.814 -28.026 8.975 1.000 24.057 190 LEU C CA 1
ATOM 12271 C C . LEU D 1 190 ? 29.029 -29.494 8.633 1.000 24.994 190 LEU C C 1
ATOM 12272 O O . LEU D 1 190 ? 29.511 -30.248 9.489 1.000 25.225 190 LEU C O 1
ATOM 12277 N N . ARG D 1 191 ? 28.644 -29.857 7.413 1.000 24.831 191 ARG C N 1
ATOM 12278 C CA . ARG D 1 191 ? 28.785 -31.197 6.817 1.000 27.214 191 ARG C CA 1
ATOM 12279 C C . ARG D 1 191 ? 29.373 -30.976 5.419 1.000 31.855 191 ARG C C 1
ATOM 12280 O O . ARG D 1 191 ? 28.601 -30.971 4.436 1.000 38.109 191 ARG C O 1
ATOM 12288 N N . PHE D 1 192 ? 30.683 -30.734 5.351 1.000 35.042 192 PHE C N 1
ATOM 12289 C CA . PHE D 1 192 ? 31.376 -30.129 4.181 1.000 38.060 192 PHE C CA 1
ATOM 12290 C C . PHE D 1 192 ? 31.220 -31.060 2.974 1.000 37.588 192 PHE C C 1
ATOM 12291 O O . PHE D 1 192 ? 30.866 -30.578 1.879 1.000 38.816 192 PHE C O 1
ATOM 12293 N N . SER D 1 193 ? 31.444 -32.360 3.183 1.000 37.138 193 SER C N 1
ATOM 12294 C CA . SER D 1 193 ? 31.482 -33.392 2.112 1.000 35.193 193 SER C CA 1
ATOM 12295 C C . SER D 1 193 ? 30.094 -34.020 1.889 1.000 32.466 193 SER C C 1
ATOM 12296 O O . SER D 1 193 ? 29.963 -34.849 0.978 1.000 30.588 193 SER C O 1
ATOM 12299 N N . GLY D 1 194 ? 29.092 -33.641 2.678 1.000 30.517 194 GLY C N 1
ATOM 12300 C CA . GLY D 1 194 ? 27.840 -34.406 2.802 1.000 32.790 194 GLY C CA 1
ATOM 12301 C C . GLY D 1 194 ? 27.982 -35.569 3.776 1.000 31.901 194 GLY C C 1
ATOM 12302 O O . GLY D 1 194 ? 29.112 -35.972 4.036 1.000 28.062 194 GLY C O 1
ATOM 12303 N N . GLU D 1 195 ? 26.865 -36.063 4.316 1.000 32.797 195 GLU C N 1
ATOM 12304 C CA . GLU D 1 195 ? 26.814 -37.217 5.257 1.000 32.167 195 GLU C CA 1
ATOM 12305 C C . GLU D 1 195 ? 25.670 -38.143 4.845 1.000 30.908 195 GLU C C 1
ATOM 12306 O O . GLU D 1 195 ? 24.539 -37.660 4.819 1.000 28.384 195 GLU C O 1
ATOM 12312 N N . LEU D 1 196 ? 25.950 -39.420 4.573 1.000 32.617 196 LEU C N 1
ATOM 12313 C CA . LEU D 1 196 ? 24.890 -40.452 4.406 1.000 32.585 196 LEU C CA 1
ATOM 12314 C C . LEU D 1 196 ? 24.161 -40.600 5.750 1.000 33.984 196 LEU C C 1
ATOM 12315 O O . LEU D 1 196 ? 24.832 -40.702 6.798 1.000 33.842 196 LEU C O 1
ATOM 12320 N N . VAL D 1 197 ? 22.836 -40.528 5.705 1.000 34.655 197 VAL C N 1
ATOM 12321 C CA . VAL D 1 197 ? 21.909 -40.802 6.833 1.000 34.505 197 VAL C CA 1
ATOM 12322 C C . VAL D 1 197 ? 20.843 -41.742 6.285 1.000 38.657 197 VAL C C 1
ATOM 12323 O O . VAL D 1 197 ? 20.761 -41.981 5.075 1.000 38.468 197 VAL C O 1
ATOM 12327 N N . PRO D 1 198 ? 19.987 -42.307 7.156 1.000 42.289 198 PRO C N 1
ATOM 12328 C CA . PRO D 1 198 ? 18.822 -43.052 6.690 1.000 44.284 198 PRO C CA 1
ATOM 12329 C C . PRO D 1 198 ? 17.858 -42.051 6.023 1.000 41.876 198 PRO C C 1
ATOM 12330 O O . PRO D 1 198 ? 17.560 -41.017 6.611 1.000 43.128 198 PRO C O 1
ATOM 12334 N N . GLY D 1 199 ? 17.408 -42.350 4.808 1.000 38.202 199 GLY C N 1
ATOM 12335 C CA . GLY D 1 199 ? 16.569 -41.432 4.013 1.000 37.629 199 GLY C CA 1
ATOM 12336 C C . GLY D 1 199 ? 17.337 -40.847 2.842 1.000 36.585 199 GLY C C 1
ATOM 12337 O O . GLY D 1 199 ? 16.734 -40.730 1.756 1.000 39.380 199 GLY C O 1
ATOM 12338 N N . GLY D 1 200 ? 18.621 -40.512 3.034 1.000 33.484 200 GLY C N 1
ATOM 12339 C CA . GLY D 1 200 ? 19.521 -40.149 1.923 1.000 32.735 200 GLY C CA 1
ATOM 12340 C C . GLY D 1 200 ? 20.845 -39.526 2.346 1.000 32.033 200 GLY C C 1
ATOM 12341 O O . GLY D 1 200 ? 21.734 -40.259 2.856 1.000 28.987 200 GLY C O 1
ATOM 12342 N N . MET D 1 201 ? 21.002 -38.230 2.057 1.000 32.277 201 MET C N 1
ATOM 12343 C CA . MET D 1 201 ? 22.289 -37.492 2.123 1.000 30.165 201 MET C CA 1
ATOM 12344 C C . MET D 1 201 ? 21.998 -36.026 2.440 1.000 29.705 201 MET C C 1
ATOM 12345 O O . MET D 1 201 ? 21.048 -35.457 1.860 1.000 25.661 201 MET C O 1
ATOM 12350 N N . VAL D 1 202 ? 22.797 -35.450 3.336 1.000 27.416 202 VAL C N 1
ATOM 12351 C CA . VAL D 1 202 ? 22.698 -34.021 3.733 1.000 28.098 202 VAL C CA 1
ATOM 12352 C C . VAL D 1 202 ? 24.091 -33.387 3.635 1.000 27.606 202 VAL C C 1
ATOM 12353 O O . VAL D 1 202 ? 25.082 -34.068 3.999 1.000 26.558 202 VAL C O 1
ATOM 12357 N N . MET D 1 203 ? 24.162 -32.139 3.153 1.000 28.053 203 MET C N 1
ATOM 12358 C CA . MET D 1 203 ? 25.359 -31.274 3.287 1.000 28.648 203 MET C CA 1
ATOM 12359 C C . MET D 1 203 ? 24.946 -29.948 3.920 1.000 26.710 203 MET C C 1
ATOM 12360 O O . MET D 1 203 ? 23.811 -29.505 3.724 1.000 22.645 203 MET C O 1
ATOM 12365 N N . VAL D 1 204 ? 25.879 -29.337 4.639 1.000 24.629 204 VAL C N 1
ATOM 12366 C CA . VAL D 1 204 ? 25.715 -27.990 5.245 1.000 24.814 204 VAL C CA 1
ATOM 12367 C C . VAL D 1 204 ? 27.035 -27.277 4.955 1.000 25.955 204 VAL C C 1
ATOM 12368 O O . VAL D 1 204 ? 28.081 -27.806 5.347 1.000 24.360 204 VAL C O 1
ATOM 12372 N N . LEU D 1 205 ? 26.998 -26.199 4.175 1.000 26.697 205 LEU C N 1
ATOM 12373 C CA . LEU D 1 205 ? 28.221 -25.476 3.767 1.000 26.876 205 LEU C CA 1
ATOM 12374 C C . LEU D 1 205 ? 28.158 -24.088 4.382 1.000 26.591 205 LEU C C 1
ATOM 12375 O O . LEU D 1 205 ? 27.076 -23.521 4.512 1.000 25.549 205 LEU C O 1
ATOM 12380 N N . PRO D 1 206 ? 29.304 -23.519 4.818 1.000 26.948 206 PRO C N 1
ATOM 12381 C CA . PRO D 1 206 ? 29.320 -22.145 5.311 1.000 28.036 206 PRO C CA 1
ATOM 12382 C C . PRO D 1 206 ? 29.199 -21.167 4.129 1.000 30.822 206 PRO C C 1
ATOM 12383 O O . PRO D 1 206 ? 29.838 -21.364 3.101 1.000 30.086 206 PRO C O 1
ATOM 12387 N N . LEU D 1 207 ? 28.348 -20.156 4.271 1.000 35.378 207 LEU C N 1
ATOM 12388 C CA . LEU D 1 207 ? 28.211 -19.064 3.271 1.000 40.306 207 LEU C CA 1
ATOM 12389 C C . LEU D 1 207 ? 28.935 -17.844 3.840 1.000 42.090 207 LEU C C 1
ATOM 12390 O O . LEU D 1 207 ? 29.969 -17.465 3.270 1.000 43.384 207 LEU C O 1
ATOM 12395 N N . GLY D 1 208 ? 28.446 -17.330 4.970 1.000 45.548 208 GLY C N 1
ATOM 12396 C CA . GLY D 1 208 ? 29.168 -16.407 5.861 1.000 47.213 208 GLY C CA 1
ATOM 12397 C C . GLY D 1 208 ? 28.993 -16.816 7.321 1.000 52.330 208 GLY C C 1
ATOM 12398 O O . GLY D 1 208 ? 28.643 -17.959 7.623 1.000 52.940 208 GLY C O 1
ATOM 12399 N N . PRO D 1 209 ? 29.246 -15.887 8.270 1.000 53.993 209 PRO C N 1
ATOM 12400 C CA . PRO D 1 209 ? 29.247 -16.218 9.697 1.000 52.962 209 PRO C CA 1
ATOM 12401 C C . PRO D 1 209 ? 27.892 -16.614 10.314 1.000 51.775 209 PRO C C 1
ATOM 12402 O O . PRO D 1 209 ? 27.892 -17.249 11.349 1.000 50.568 209 PRO C O 1
ATOM 12406 N N . VAL D 1 210 ? 26.777 -16.215 9.701 1.000 54.840 210 VAL C N 1
ATOM 12407 C CA . VAL D 1 210 ? 25.399 -16.412 10.252 1.000 52.870 210 VAL C CA 1
ATOM 12408 C C . VAL D 1 210 ? 24.483 -17.022 9.170 1.000 48.701 210 VAL C C 1
ATOM 12409 O O . VAL D 1 210 ? 23.272 -17.184 9.432 1.000 44.342 210 VAL C O 1
ATOM 12413 N N . ALA D 1 211 ? 25.044 -17.428 8.023 1.000 45.553 211 ALA C N 1
ATOM 12414 C CA . ALA D 1 211 ? 24.306 -18.014 6.878 1.000 44.987 211 ALA C CA 1
ATOM 12415 C C . ALA D 1 211 ? 24.966 -19.335 6.484 1.000 41.040 211 ALA C C 1
ATOM 12416 O O . ALA D 1 211 ? 26.207 -19.396 6.527 1.000 41.501 211 ALA C O 1
ATOM 12418 N N . GLN D 1 212 ? 24.159 -20.332 6.108 1.000 36.853 212 GLN C N 1
ATOM 12419 C CA . GLN D 1 212 ? 24.635 -21.668 5.662 1.000 35.799 212 GLN C CA 1
ATOM 12420 C C . GLN D 1 212 ? 23.807 -22.149 4.472 1.000 34.475 212 GLN C C 1
ATOM 12421 O O . GLN D 1 212 ? 22.615 -21.800 4.420 1.000 33.723 212 GLN C O 1
ATOM 12427 N N . ARG D 1 213 ? 24.427 -22.935 3.586 1.000 32.386 213 ARG C N 1
ATOM 12428 C CA . ARG D 1 213 ? 23.752 -23.632 2.466 1.000 32.990 213 ARG C CA 1
ATOM 12429 C C . ARG D 1 213 ? 23.426 -25.058 2.910 1.000 33.181 213 ARG C C 1
ATOM 12430 O O . ARG D 1 213 ? 24.355 -25.858 3.088 1.000 32.682 213 ARG C O 1
ATOM 12438 N N . VAL D 1 214 ? 22.140 -25.355 3.045 1.000 34.554 214 VAL C N 1
ATOM 12439 C CA . VAL D 1 214 ? 21.618 -26.697 3.419 1.000 36.302 214 VAL C CA 1
ATOM 12440 C C . VAL D 1 214 ? 21.272 -27.481 2.145 1.000 40.246 214 VAL C C 1
ATOM 12441 O O . VAL D 1 214 ? 20.209 -27.214 1.550 1.000 51.077 214 VAL C O 1
ATOM 12445 N N . VAL D 1 215 ? 22.135 -28.417 1.756 1.000 37.665 215 VAL C N 1
ATOM 12446 C CA . VAL D 1 215 ? 21.954 -29.309 0.573 1.000 36.688 215 VAL C CA 1
ATOM 12447 C C . VAL D 1 215 ? 21.343 -30.631 1.042 1.000 36.867 215 VAL C C 1
ATOM 12448 O O . VAL D 1 215 ? 21.823 -31.205 2.046 1.000 37.174 215 VAL C O 1
ATOM 12452 N N . VAL D 1 216 ? 20.378 -31.135 0.279 1.000 35.891 216 VAL C N 1
ATOM 12453 C CA . VAL D 1 216 ? 19.434 -32.196 0.725 1.000 35.774 216 VAL C CA 1
ATOM 12454 C C . VAL D 1 216 ? 19.153 -33.144 -0.449 1.000 36.513 216 VAL C C 1
ATOM 12455 O O . VAL D 1 216 ? 18.966 -32.662 -1.583 1.000 32.591 216 VAL C O 1
ATOM 12459 N N . PHE D 1 217 ? 19.179 -34.450 -0.169 1.000 35.622 217 PHE C N 1
ATOM 12460 C CA . PHE D 1 217 ? 18.778 -35.548 -1.080 1.000 35.004 217 PHE C CA 1
ATOM 12461 C C . PHE D 1 217 ? 18.009 -36.615 -0.291 1.000 38.389 217 PHE C C 1
ATOM 12462 O O . PHE D 1 217 ? 18.482 -37.042 0.791 1.000 38.572 217 PHE C O 1
ATOM 12470 N N . GLU D 1 218 ? 16.869 -37.052 -0.836 1.000 37.255 218 GLU C N 1
ATOM 12471 C CA . GLU D 1 218 ? 15.998 -38.097 -0.243 1.000 38.294 218 GLU C CA 1
ATOM 12472 C C . GLU D 1 218 ? 15.761 -39.227 -1.249 1.000 39.469 218 GLU C C 1
ATOM 12473 O O . GLU D 1 218 ? 15.357 -38.935 -2.389 1.000 40.371 218 GLU C O 1
ATOM 12479 N N . HIS D 1 219 ? 15.977 -40.471 -0.816 1.000 41.788 219 HIS C N 1
ATOM 12480 C CA . HIS D 1 219 ? 15.786 -41.706 -1.626 1.000 44.157 219 HIS C CA 1
ATOM 12481 C C . HIS D 1 219 ? 14.348 -41.760 -2.183 1.000 44.533 219 HIS C C 1
ATOM 12482 O O . HIS D 1 219 ? 14.195 -42.119 -3.373 1.000 45.885 219 HIS C O 1
ATOM 12489 N N . ALA D 1 220 ? 13.356 -41.342 -1.382 1.000 44.785 220 ALA C N 1
ATOM 12490 C CA . ALA D 1 220 ? 11.898 -41.476 -1.633 1.000 44.165 220 ALA C CA 1
ATOM 12491 C C . ALA D 1 220 ? 11.372 -40.450 -2.656 1.000 46.455 220 ALA C C 1
ATOM 12492 O O . ALA D 1 220 ? 10.400 -40.779 -3.347 1.000 49.170 220 ALA C O 1
ATOM 12494 N N . THR D 1 221 ? 11.976 -39.262 -2.752 1.000 48.633 221 THR C N 1
ATOM 12495 C CA . THR D 1 221 ? 11.488 -38.104 -3.556 1.000 46.342 221 THR C CA 1
ATOM 12496 C C . THR D 1 221 ? 11.548 -38.372 -5.071 1.000 48.297 221 THR C C 1
ATOM 12497 O O . THR D 1 221 ? 10.682 -37.827 -5.798 1.000 46.611 221 THR C O 1
ATOM 12501 N N . GLY D 1 222 ? 12.544 -39.125 -5.549 1.000 52.419 222 GLY C N 1
ATOM 12502 C CA . GLY D 1 222 ? 12.825 -39.276 -6.993 1.000 54.360 222 GLY C CA 1
ATOM 12503 C C . GLY D 1 222 ? 12.873 -37.918 -7.690 1.000 59.166 222 GLY C C 1
ATOM 12504 O O . GLY D 1 222 ? 13.699 -37.067 -7.267 1.000 61.297 222 GLY C O 1
ATOM 12505 N N . LEU D 1 223 ? 12.013 -37.704 -8.698 1.000 59.878 223 LEU C N 1
ATOM 12506 C CA . LEU D 1 223 ? 11.862 -36.407 -9.417 1.000 59.123 223 LEU C CA 1
ATOM 12507 C C . LEU D 1 223 ? 10.446 -35.858 -9.214 1.000 56.674 223 LEU C C 1
ATOM 12508 O O . LEU D 1 223 ? 9.523 -36.667 -9.086 1.000 57.701 223 LEU C O 1
ATOM 12513 N N . ARG D 1 224 ? 10.295 -34.530 -9.182 1.000 57.115 224 ARG C N 1
ATOM 12514 C CA . ARG D 1 224 ? 8.988 -33.837 -9.327 1.000 60.078 224 ARG C CA 1
ATOM 12515 C C . ARG D 1 224 ? 8.817 -33.429 -10.803 1.000 63.310 224 ARG C C 1
ATOM 12516 O O . ARG D 1 224 ? 9.235 -34.206 -11.685 1.000 65.702 224 ARG C O 1
ATOM 12524 N N . ASN D 1 225 ? 8.205 -32.261 -11.055 1.000 69.221 225 ASN C N 1
ATOM 12525 C CA . ASN D 1 225 ? 8.132 -31.560 -12.368 1.000 64.674 225 ASN C CA 1
ATOM 12526 C C . ASN D 1 225 ? 8.222 -30.041 -12.122 1.000 60.379 225 ASN C C 1
ATOM 12527 O O . ASN D 1 225 ? 7.348 -29.516 -11.406 1.000 59.614 225 ASN C O 1
ATOM 12530 N N . SER D 1 226 ? 9.256 -29.366 -12.642 1.000 55.628 226 SER C N 1
ATOM 12531 C CA . SER D 1 226 ? 9.329 -27.880 -12.781 1.000 54.787 226 SER C CA 1
ATOM 12532 C C . SER D 1 226 ? 10.303 -27.525 -13.916 1.000 54.905 226 SER C C 1
ATOM 12533 O O . SER D 1 226 ? 11.332 -26.874 -13.624 1.000 57.658 226 SER C O 1
ATOM 12536 N N . PRO D 1 230 ? 11.707 -26.299 -5.936 1.000 54.335 230 PRO C N 1
ATOM 12537 C CA . PRO D 1 230 ? 11.093 -26.550 -4.620 1.000 50.869 230 PRO C CA 1
ATOM 12538 C C . PRO D 1 230 ? 10.877 -25.263 -3.815 1.000 47.307 230 PRO C C 1
ATOM 12539 O O . PRO D 1 230 ? 11.604 -24.323 -4.010 1.000 51.226 230 PRO C O 1
ATOM 12543 N N . THR D 1 231 ? 9.906 -25.255 -2.910 1.000 44.867 231 THR C N 1
ATOM 12544 C CA . THR D 1 231 ? 9.783 -24.195 -1.881 1.000 48.920 231 THR C CA 1
ATOM 12545 C C . THR D 1 231 ? 10.834 -24.445 -0.797 1.000 50.548 231 THR C C 1
ATOM 12546 O O . THR D 1 231 ? 11.126 -25.623 -0.517 1.000 47.048 231 THR C O 1
ATOM 12550 N N . PHE D 1 232 ? 11.367 -23.375 -0.211 1.000 50.566 232 PHE C N 1
ATOM 12551 C CA . PHE D 1 232 ? 12.139 -23.413 1.056 1.000 52.978 232 PHE C CA 1
ATOM 12552 C C . PHE D 1 232 ? 11.440 -24.359 2.044 1.000 55.218 232 PHE C C 1
ATOM 12553 O O . PHE D 1 232 ? 12.114 -25.204 2.659 1.000 50.127 232 PHE C O 1
ATOM 12561 N N . ALA D 1 233 ? 10.118 -24.212 2.187 1.000 57.393 233 ALA C N 1
ATOM 12562 C CA . ALA D 1 233 ? 9.282 -24.948 3.166 1.000 56.234 233 ALA C CA 1
ATOM 12563 C C . ALA D 1 233 ? 9.389 -26.461 2.924 1.000 54.860 233 ALA C C 1
ATOM 12564 O O . ALA D 1 233 ? 9.428 -27.201 3.921 1.000 55.270 233 ALA C O 1
ATOM 12566 N N . GLU D 1 234 ? 9.435 -26.897 1.659 1.000 52.291 234 GLU C N 1
ATOM 12567 C CA . GLU D 1 234 ? 9.557 -28.330 1.263 1.000 52.132 234 GLU C CA 1
ATOM 12568 C C . GLU D 1 234 ? 11.008 -28.810 1.437 1.000 50.996 234 GLU C C 1
ATOM 12569 O O . GLU D 1 234 ? 11.211 -30.029 1.645 1.000 47.290 234 GLU C O 1
ATOM 12575 N N . VAL D 1 235 ? 11.984 -27.911 1.280 1.000 46.113 235 VAL C N 1
ATOM 12576 C CA . VAL D 1 235 ? 13.419 -28.216 1.536 1.000 43.673 235 VAL C CA 1
ATOM 12577 C C . VAL D 1 235 ? 13.603 -28.344 3.046 1.000 41.296 235 VAL C C 1
ATOM 12578 O O . VAL D 1 235 ? 14.395 -29.200 3.450 1.000 38.347 235 VAL C O 1
ATOM 12582 N N . ALA D 1 236 ? 12.858 -27.544 3.818 1.000 38.075 236 ALA C N 1
ATOM 12583 C CA . ALA D 1 236 ? 12.860 -27.533 5.296 1.000 40.329 236 ALA C CA 1
ATOM 12584 C C . ALA D 1 236 ? 12.344 -28.872 5.821 1.000 45.192 236 ALA C C 1
ATOM 12585 O O . ALA D 1 236 ? 13.037 -29.491 6.662 1.000 49.572 236 ALA C O 1
ATOM 12587 N N . ASP D 1 237 ? 11.175 -29.300 5.342 1.000 47.380 237 ASP C N 1
ATOM 12588 C CA . ASP D 1 237 ? 10.549 -30.592 5.733 1.000 49.836 237 ASP C CA 1
ATOM 12589 C C . ASP D 1 237 ? 11.537 -31.731 5.454 1.000 44.607 237 ASP C C 1
ATOM 12590 O O . ASP D 1 237 ? 11.677 -32.606 6.318 1.000 46.970 237 ASP C O 1
ATOM 12595 N N . ALA D 1 238 ? 12.190 -31.710 4.289 1.000 42.780 238 ALA C N 1
ATOM 12596 C CA . ALA D 1 238 ? 13.154 -32.745 3.845 1.000 41.686 238 ALA C CA 1
ATOM 12597 C C . ALA D 1 238 ? 14.362 -32.768 4.796 1.000 39.451 238 ALA C C 1
ATOM 12598 O O . ALA D 1 238 ? 14.747 -33.868 5.265 1.000 35.316 238 ALA C O 1
ATOM 12600 N N . PHE D 1 239 ? 14.917 -31.596 5.107 1.000 38.123 239 PHE C N 1
ATOM 12601 C CA . PHE D 1 239 ? 16.059 -31.460 6.043 1.000 39.204 239 PHE C CA 1
ATOM 12602 C C . PHE D 1 239 ? 15.657 -32.075 7.391 1.000 40.468 239 PHE C C 1
ATOM 12603 O O . PHE D 1 239 ? 16.481 -32.780 7.981 1.000 34.328 239 PHE C O 1
ATOM 12611 N N . GLU D 1 240 ? 14.417 -31.846 7.841 1.000 42.904 240 GLU C N 1
ATOM 12612 C CA . GLU D 1 240 ? 13.929 -32.349 9.150 1.000 43.714 240 GLU C CA 1
ATOM 12613 C C . GLU D 1 240 ? 13.759 -33.875 9.101 1.000 41.948 240 GLU C C 1
ATOM 12614 O O . GLU D 1 240 ? 14.211 -34.507 10.062 1.000 40.467 240 GLU C O 1
ATOM 12620 N N . ARG D 1 241 ? 13.138 -34.441 8.056 1.000 39.512 241 ARG C N 1
ATOM 12621 C CA . ARG D 1 241 ? 12.994 -35.918 7.875 1.000 40.993 241 ARG C CA 1
ATOM 12622 C C . ARG D 1 241 ? 14.363 -36.604 8.009 1.000 42.965 241 ARG C C 1
ATOM 12623 O O . ARG D 1 241 ? 14.413 -37.707 8.575 1.000 44.787 241 ARG C O 1
ATOM 12631 N N . LEU D 1 242 ? 15.431 -35.981 7.498 1.000 43.944 242 LEU C N 1
ATOM 12632 C CA . LEU D 1 242 ? 16.785 -36.592 7.380 1.000 39.099 242 LEU C CA 1
ATOM 12633 C C . LEU D 1 242 ? 17.595 -36.413 8.668 1.000 36.433 242 LEU C C 1
ATOM 12634 O O . LEU D 1 242 ? 18.360 -37.307 8.964 1.000 41.608 242 LEU C O 1
ATOM 12639 N N . THR D 1 243 ? 17.489 -35.279 9.367 1.000 35.529 243 THR C N 1
ATOM 12640 C CA . THR D 1 243 ? 18.398 -34.898 10.484 1.000 34.584 243 THR C CA 1
ATOM 12641 C C . THR D 1 243 ? 17.648 -34.771 11.815 1.000 37.939 243 THR C C 1
ATOM 12642 O O . THR D 1 243 ? 18.285 -34.996 12.865 1.000 35.405 243 THR C O 1
ATOM 12646 N N . GLY D 1 244 ? 16.360 -34.408 11.775 1.000 42.775 244 GLY C N 1
ATOM 12647 C CA . GLY D 1 244 ? 15.527 -34.127 12.963 1.000 43.910 244 GLY C CA 1
ATOM 12648 C C . GLY D 1 244 ? 15.555 -32.651 13.316 1.000 42.960 244 GLY C C 1
ATOM 12649 O O . GLY D 1 244 ? 14.888 -32.264 14.286 1.000 39.209 244 GLY C O 1
ATOM 12650 N N . GLU D 1 245 ? 16.286 -31.856 12.530 1.000 45.482 245 GLU C N 1
ATOM 12651 C CA . GLU D 1 245 ? 16.621 -30.437 12.835 1.000 47.590 245 GLU C CA 1
ATOM 12652 C C . GLU D 1 245 ? 15.643 -29.518 12.088 1.000 48.639 245 GLU C C 1
ATOM 12653 O O . GLU D 1 245 ? 15.297 -29.801 10.910 1.000 46.417 245 GLU C O 1
ATOM 12659 N N . ASP D 1 246 ? 15.239 -28.446 12.765 1.000 48.983 246 ASP C N 1
ATOM 12660 C CA . ASP D 1 246 ? 14.171 -27.503 12.353 1.000 49.407 246 ASP C CA 1
ATOM 12661 C C . ASP D 1 246 ? 14.847 -26.186 11.943 1.000 48.662 246 ASP C C 1
ATOM 12662 O O . ASP D 1 246 ? 15.401 -25.528 12.834 1.000 44.571 246 ASP C O 1
ATOM 12667 N N . ILE D 1 247 ? 14.822 -25.835 10.647 1.000 50.276 247 ILE C N 1
ATOM 12668 C CA . ILE D 1 247 ? 15.383 -24.559 10.098 1.000 50.262 247 ILE C CA 1
ATOM 12669 C C . ILE D 1 247 ? 14.263 -23.579 9.702 1.000 51.629 247 ILE C C 1
ATOM 12670 O O . ILE D 1 247 ? 14.603 -22.541 9.120 1.000 47.180 247 ILE C O 1
ATOM 12675 N N . ARG D 1 248 ? 12.993 -23.875 10.015 1.000 54.357 248 ARG C N 1
ATOM 12676 C CA . ARG D 1 248 ? 11.825 -22.995 9.707 1.000 56.071 248 ARG C CA 1
ATOM 12677 C C . ARG D 1 248 ? 12.014 -21.620 10.378 1.000 55.076 248 ARG C C 1
ATOM 12678 O O . ARG D 1 248 ? 11.470 -20.637 9.840 1.000 53.651 248 ARG C O 1
ATOM 12686 N N . GLY D 1 249 ? 12.766 -21.548 11.488 1.000 56.116 249 GLY C N 1
ATOM 12687 C CA . GLY D 1 249 ? 13.046 -20.313 12.258 1.000 51.966 249 GLY C CA 1
ATOM 12688 C C . GLY D 1 249 ? 14.076 -19.401 11.599 1.000 50.085 249 GLY C C 1
ATOM 12689 O O . GLY D 1 249 ? 14.122 -18.215 11.958 1.000 49.768 249 GLY C O 1
ATOM 12690 N N . GLY D 1 250 ? 14.884 -19.922 10.673 1.000 51.884 250 GLY C N 1
ATOM 12691 C CA . GLY D 1 250 ? 15.901 -19.145 9.936 1.000 51.855 250 GLY C CA 1
ATOM 12692 C C . GLY D 1 250 ? 15.290 -18.281 8.840 1.000 53.204 250 GLY C C 1
ATOM 12693 O O . GLY D 1 250 ? 14.165 -18.579 8.394 1.000 56.806 250 GLY C O 1
ATOM 12694 N N . LYS D 1 251 ? 16.013 -17.241 8.420 1.000 50.808 251 LYS C N 1
ATOM 12695 C CA . LYS D 1 251 ? 15.641 -16.339 7.300 1.000 51.189 251 LYS C CA 1
ATOM 12696 C C . LYS D 1 251 ? 16.002 -17.015 5.980 1.000 47.538 251 LYS C C 1
ATOM 12697 O O . LYS D 1 251 ? 17.180 -17.202 5.684 1.000 48.604 251 LYS C O 1
ATOM 12703 N N . PRO D 1 252 ? 15.020 -17.410 5.137 1.000 44.539 252 PRO C N 1
ATOM 12704 C CA . PRO D 1 252 ? 15.331 -17.868 3.786 1.000 43.940 252 PRO C CA 1
ATOM 12705 C C . PRO D 1 252 ? 16.071 -16.767 3.011 1.000 47.275 252 PRO C C 1
ATOM 12706 O O . PRO D 1 252 ? 15.632 -15.634 3.039 1.000 53.355 252 PRO C O 1
ATOM 12710 N N . LEU D 1 253 ? 17.184 -17.116 2.365 1.000 47.657 253 LEU C N 1
ATOM 12711 C CA . LEU D 1 253 ? 17.926 -16.212 1.450 1.000 48.265 253 LEU C CA 1
ATOM 12712 C C . LEU D 1 253 ? 17.702 -16.676 0.011 1.000 52.032 253 LEU C C 1
ATOM 12713 O O . LEU D 1 253 ? 17.322 -15.836 -0.841 1.000 53.805 253 LEU C O 1
ATOM 12718 N N . TRP D 1 254 ? 17.940 -17.964 -0.237 1.000 45.952 254 TRP C N 1
ATOM 12719 C CA . TRP D 1 254 ? 17.812 -18.586 -1.574 1.000 44.712 254 TRP C CA 1
ATOM 12720 C C . TRP D 1 254 ? 17.318 -20.036 -1.455 1.000 43.643 254 TRP C C 1
ATOM 12721 O O . TRP D 1 254 ? 17.484 -20.642 -0.380 1.000 41.970 254 TRP C O 1
ATOM 12732 N N . VAL D 1 255 ? 16.695 -20.537 -2.526 1.000 43.068 255 VAL C N 1
ATOM 12733 C CA . VAL D 1 255 ? 16.221 -21.941 -2.704 1.000 42.347 255 VAL C CA 1
ATOM 12734 C C . VAL D 1 255 ? 16.491 -22.327 -4.155 1.000 42.266 255 VAL C C 1
ATOM 12735 O O . VAL D 1 255 ? 16.054 -21.564 -5.039 1.000 52.304 255 VAL C O 1
ATOM 12739 N N . SER D 1 256 ? 17.187 -23.435 -4.406 1.000 39.422 256 SER C N 1
ATOM 12740 C CA . SER D 1 256 ? 17.463 -23.911 -5.787 1.000 37.916 256 SER C CA 1
ATOM 12741 C C . SER D 1 256 ? 17.580 -25.437 -5.803 1.000 37.231 256 SER C C 1
ATOM 12742 O O . SER D 1 256 ? 17.213 -26.075 -4.796 1.000 33.034 256 SER C O 1
ATOM 12745 N N . TRP D 1 257 ? 18.062 -26.000 -6.910 1.000 39.676 257 TRP C N 1
ATOM 12746 C CA . TRP D 1 257 ? 18.136 -27.468 -7.088 1.000 43.986 257 TRP C CA 1
ATOM 12747 C C . TRP D 1 257 ? 18.995 -27.827 -8.296 1.000 43.331 257 TRP C C 1
ATOM 12748 O O . TRP D 1 257 ? 19.312 -26.946 -9.101 1.000 41.417 257 TRP C O 1
ATOM 12759 N N . PHE D 1 258 ? 19.352 -29.103 -8.392 1.000 43.529 258 PHE C N 1
ATOM 12760 C CA . PHE D 1 258 ? 20.069 -29.679 -9.552 1.000 43.372 258 PHE C CA 1
ATOM 12761 C C . PHE D 1 258 ? 19.781 -31.181 -9.620 1.000 40.051 258 PHE C C 1
ATOM 12762 O O . PHE D 1 258 ? 19.142 -31.745 -8.717 1.000 43.674 258 PHE C O 1
ATOM 12770 N N . THR D 1 259 ? 20.246 -31.791 -10.697 1.000 32.601 259 THR C N 1
ATOM 12771 C CA . THR D 1 259 ? 20.004 -33.199 -11.057 1.000 30.908 259 THR C CA 1
ATOM 12772 C C . THR D 1 259 ? 21.348 -33.815 -11.449 1.000 29.006 259 THR C C 1
ATOM 12773 O O . THR D 1 259 ? 22.367 -33.081 -11.484 1.000 25.039 259 THR C O 1
ATOM 12777 N N . ASP D 1 260 ? 21.320 -35.098 -11.789 1.000 27.764 260 ASP C N 1
ATOM 12778 C CA . ASP D 1 260 ? 22.486 -35.853 -12.315 1.000 29.619 260 ASP C CA 1
ATOM 12779 C C . ASP D 1 260 ? 22.377 -35.979 -13.840 1.000 29.544 260 ASP C C 1
ATOM 12780 O O . ASP D 1 260 ? 23.037 -36.885 -14.395 1.000 29.578 260 ASP C O 1
ATOM 12785 N N . SER D 1 261 ? 21.601 -35.112 -14.503 1.000 32.789 261 SER C N 1
ATOM 12786 C CA . SER D 1 261 ? 21.612 -34.994 -15.988 1.000 34.469 261 SER C CA 1
ATOM 12787 C C . SER D 1 261 ? 23.051 -34.782 -16.464 1.000 33.556 261 SER C C 1
ATOM 12788 O O . SER D 1 261 ? 23.636 -33.748 -16.087 1.000 36.686 261 SER C O 1
ATOM 12791 N N . SER D 1 262 ? 23.574 -35.697 -17.282 1.000 33.543 262 SER C N 1
ATOM 12792 C CA . SER D 1 262 ? 24.986 -35.718 -17.742 1.000 37.349 262 SER C CA 1
ATOM 12793 C C . SER D 1 262 ? 25.055 -35.798 -19.279 1.000 40.948 262 SER C C 1
ATOM 12794 O O . SER D 1 262 ? 24.961 -36.910 -19.826 1.000 39.663 262 SER C O 1
ATOM 12797 N N . ARG D 1 263 ? 25.254 -34.650 -19.941 1.000 45.513 263 ARG C N 1
ATOM 12798 C CA . ARG D 1 263 ? 25.211 -34.486 -21.423 1.000 48.584 263 ARG C CA 1
ATOM 12799 C C . ARG D 1 263 ? 26.410 -33.661 -21.912 1.000 45.657 263 ARG C C 1
ATOM 12800 O O . ARG D 1 263 ? 26.839 -32.749 -21.185 1.000 53.089 263 ARG C O 1
ATOM 12808 N N . GLN D 1 264 ? 26.894 -33.956 -23.120 1.000 38.074 264 GLN C N 1
ATOM 12809 C CA . GLN D 1 264 ? 28.101 -33.353 -23.739 1.000 34.832 264 GLN C CA 1
ATOM 12810 C C . GLN D 1 264 ? 27.833 -33.124 -25.234 1.000 34.832 264 GLN C C 1
ATOM 12811 O O . GLN D 1 264 ? 27.450 -34.090 -25.946 1.000 30.696 264 GLN C O 1
ATOM 12817 N N . ALA D 1 265 ? 28.050 -31.897 -25.704 1.000 35.170 265 ALA C N 1
ATOM 12818 C CA . ALA D 1 265 ? 28.080 -31.546 -27.137 1.000 36.540 265 ALA C CA 1
ATOM 12819 C C . ALA D 1 265 ? 28.846 -32.628 -27.909 1.000 39.953 265 ALA C C 1
ATOM 12820 O O . ALA D 1 265 ? 30.021 -32.966 -27.521 1.000 31.198 265 ALA C O 1
ATOM 12822 N N . ALA D 1 266 ? 28.197 -33.181 -28.947 1.000 43.621 266 ALA C N 1
ATOM 12823 C CA . ALA D 1 266 ? 28.797 -34.168 -29.876 1.000 43.416 266 ALA C CA 1
ATOM 12824 C C . ALA D 1 266 ? 29.961 -33.521 -30.631 1.000 44.616 266 ALA C C 1
ATOM 12825 O O . ALA D 1 266 ? 30.957 -34.227 -30.875 1.000 44.439 266 ALA C O 1
ATOM 12827 N N . GLU D 1 267 ? 29.850 -32.230 -30.971 1.000 46.297 267 GLU C N 1
ATOM 12828 C CA . GLU D 1 267 ? 30.952 -31.443 -31.591 1.000 48.595 267 GLU C CA 1
ATOM 12829 C C . GLU D 1 267 ? 31.114 -30.098 -30.874 1.000 48.377 267 GLU C C 1
ATOM 12830 O O . GLU D 1 267 ? 30.091 -29.458 -30.535 1.000 46.003 267 GLU C O 1
ATOM 12836 N N . TYR D 1 268 ? 32.360 -29.653 -30.715 1.000 49.357 268 TYR C N 1
ATOM 12837 C CA . TYR D 1 268 ? 32.715 -28.367 -30.056 1.000 54.276 268 TYR C CA 1
ATOM 12838 C C . TYR D 1 268 ? 32.766 -27.253 -31.110 1.000 58.702 268 TYR C C 1
ATOM 12839 O O . TYR D 1 268 ? 32.207 -26.168 -30.833 1.000 59.902 268 TYR C O 1
ATOM 12848 N N . ARG D 1 269 ? 33.383 -27.527 -32.268 1.000 58.526 269 ARG C N 1
ATOM 12849 C CA . ARG D 1 269 ? 33.464 -26.604 -33.433 1.000 61.933 269 ARG C CA 1
ATOM 12850 C C . ARG D 1 269 ? 32.527 -27.084 -34.555 1.000 65.240 269 ARG C C 1
ATOM 12851 O O . ARG D 1 269 ? 32.813 -28.149 -35.158 1.000 55.035 269 ARG C O 1
ATOM 12853 N N . ARG D 1 270 ? 31.459 -26.325 -34.836 1.000 63.725 270 ARG C N 1
ATOM 12854 C CA . ARG D 1 270 ? 30.708 -26.415 -36.119 1.000 60.611 270 ARG C CA 1
ATOM 12855 C C . ARG D 1 270 ? 31.102 -25.228 -37.017 1.000 52.608 270 ARG C C 1
ATOM 12856 O O . ARG D 1 270 ? 30.508 -24.148 -36.862 1.000 45.824 270 ARG C O 1
ATOM 12864 N N . GLY D 1 271 ? 32.074 -25.441 -37.913 1.000 49.825 271 GLY C N 1
ATOM 12865 C CA . GLY D 1 271 ? 32.598 -24.438 -38.866 1.000 50.297 271 GLY C CA 1
ATOM 12866 C C . GLY D 1 271 ? 33.237 -23.254 -38.155 1.000 51.010 271 GLY C C 1
ATOM 12867 O O . GLY D 1 271 ? 34.405 -23.396 -37.666 1.000 38.997 271 GLY C O 1
ATOM 12868 N N . ARG D 1 272 ? 32.497 -22.136 -38.091 1.000 51.057 272 ARG C N 1
ATOM 12869 C CA . ARG D 1 272 ? 32.921 -20.873 -37.422 1.000 57.277 272 ARG C CA 1
ATOM 12870 C C . ARG D 1 272 ? 32.183 -20.700 -36.083 1.000 55.008 272 ARG C C 1
ATOM 12871 O O . ARG D 1 272 ? 32.421 -19.662 -35.425 1.000 50.441 272 ARG C O 1
ATOM 12879 N N . ILE D 1 273 ? 31.327 -21.656 -35.689 1.000 51.014 273 ILE C N 1
ATOM 12880 C CA . ILE D 1 273 ? 30.695 -21.695 -34.332 1.000 50.424 273 ILE C CA 1
ATOM 12881 C C . ILE D 1 273 ? 31.456 -22.697 -33.450 1.000 48.592 273 ILE C C 1
ATOM 12882 O O . ILE D 1 273 ? 31.735 -23.831 -33.916 1.000 40.231 273 ILE C O 1
ATOM 12887 N N . LEU D 1 274 ? 31.812 -22.254 -32.235 1.000 49.173 274 LEU C N 1
ATOM 12888 C CA . LEU D 1 274 ? 32.477 -23.068 -31.181 1.000 46.825 274 LEU C CA 1
ATOM 12889 C C . LEU D 1 274 ? 31.616 -23.059 -29.909 1.000 44.455 274 LEU C C 1
ATOM 12890 O O . LEU D 1 274 ? 30.831 -22.084 -29.710 1.000 42.260 274 LEU C O 1
ATOM 12895 N N . LEU D 1 275 ? 31.748 -24.125 -29.106 1.000 43.223 275 LEU C N 1
ATOM 12896 C CA . LEU D 1 275 ? 31.073 -24.311 -27.790 1.000 41.629 275 LEU C CA 1
ATOM 12897 C C . LEU D 1 275 ? 32.134 -24.461 -26.691 1.000 37.265 275 LEU C C 1
ATOM 12898 O O . LEU D 1 275 ? 33.212 -25.048 -26.950 1.000 30.777 275 LEU C O 1
ATOM 12903 N N . ALA D 1 276 ? 31.844 -23.929 -25.505 1.000 36.499 276 ALA C N 1
ATOM 12904 C CA . ALA D 1 276 ? 32.712 -24.040 -24.311 1.000 37.127 276 ALA C CA 1
ATOM 12905 C C . ALA D 1 276 ? 31.853 -23.971 -23.046 1.000 37.139 276 ALA C C 1
ATOM 12906 O O . ALA D 1 276 ? 30.812 -23.268 -23.072 1.000 32.537 276 ALA C O 1
ATOM 12908 N N . GLY D 1 277 ? 32.296 -24.626 -21.962 1.000 37.213 277 GLY C N 1
ATOM 12909 C CA . GLY D 1 277 ? 31.623 -24.544 -20.649 1.000 34.368 277 GLY C CA 1
ATOM 12910 C C . GLY D 1 277 ? 30.381 -25.414 -20.614 1.000 34.519 277 GLY C C 1
ATOM 12911 O O . GLY D 1 277 ? 30.454 -26.557 -21.125 1.000 33.255 277 GLY C O 1
ATOM 12912 N N . ASP D 1 278 ? 29.289 -24.911 -20.033 1.000 33.779 278 ASP C N 1
ATOM 12913 C CA . ASP D 1 278 ? 28.048 -25.700 -19.791 1.000 38.013 278 ASP C CA 1
ATOM 12914 C C . ASP D 1 278 ? 27.312 -25.966 -21.113 1.000 45.349 278 ASP C C 1
ATOM 12915 O O . ASP D 1 278 ? 26.511 -26.934 -21.155 1.000 48.646 278 ASP C O 1
ATOM 12920 N N . ALA D 1 279 ? 27.543 -25.130 -22.135 1.000 46.591 279 ALA C N 1
ATOM 12921 C CA . ALA D 1 279 ? 27.023 -25.314 -23.511 1.000 45.824 279 ALA C CA 1
ATOM 12922 C C . ALA D 1 279 ? 27.623 -26.591 -24.094 1.000 42.658 279 ALA C C 1
ATOM 12923 O O . ALA D 1 279 ? 26.944 -27.246 -24.893 1.000 44.829 279 ALA C O 1
ATOM 12925 N N . ALA D 1 280 ? 28.842 -26.940 -23.685 1.000 41.418 280 ALA C N 1
ATOM 12926 C CA . ALA D 1 280 ? 29.589 -28.114 -24.189 1.000 41.169 280 ALA C CA 1
ATOM 12927 C C . ALA D 1 280 ? 29.369 -29.350 -23.307 1.000 39.974 280 ALA C C 1
ATOM 12928 O O . ALA D 1 280 ? 29.719 -30.454 -23.773 1.000 40.277 280 ALA C O 1
ATOM 12930 N N . HIS D 1 281 ? 28.865 -29.181 -22.079 1.000 39.741 281 HIS C N 1
ATOM 12931 C CA . HIS D 1 281 ? 28.789 -30.262 -21.052 1.000 41.049 281 HIS C CA 1
ATOM 12932 C C . HIS D 1 281 ? 27.983 -29.807 -19.838 1.000 40.116 281 HIS C C 1
ATOM 12933 O O . HIS D 1 281 ? 28.181 -28.670 -19.394 1.000 39.910 281 HIS C O 1
ATOM 12940 N N . ILE D 1 282 ? 27.112 -30.687 -19.340 1.000 42.991 282 ILE C N 1
ATOM 12941 C CA . ILE D 1 282 ? 26.353 -30.530 -18.060 1.000 43.617 282 ILE C CA 1
ATOM 12942 C C . ILE D 1 282 ? 26.545 -31.821 -17.237 1.000 41.017 282 ILE C C 1
ATOM 12943 O O . ILE D 1 282 ? 26.825 -32.883 -17.836 1.000 41.603 282 ILE C O 1
ATOM 12948 N N . HIS D 1 283 ? 26.489 -31.731 -15.910 1.000 36.833 283 HIS C N 1
ATOM 12949 C CA . HIS D 1 283 ? 26.710 -32.882 -14.996 1.000 38.157 283 HIS C CA 1
ATOM 12950 C C . HIS D 1 283 ? 26.346 -32.508 -13.557 1.000 36.101 283 HIS C C 1
ATOM 12951 O O . HIS D 1 283 ? 26.065 -31.320 -13.274 1.000 31.805 283 HIS C O 1
ATOM 12958 N N . MET D 1 284 ? 26.267 -33.512 -12.686 1.000 36.232 284 MET C N 1
ATOM 12959 C CA . MET D 1 284 ? 25.986 -33.267 -11.251 1.000 31.667 284 MET C CA 1
ATOM 12960 C C . MET D 1 284 ? 27.165 -32.480 -10.694 1.000 28.178 284 MET C C 1
ATOM 12961 O O . MET D 1 284 ? 28.315 -32.867 -10.872 1.000 26.453 284 MET C O 1
ATOM 12966 N N . PRO D 1 285 ? 26.939 -31.300 -10.086 1.000 27.409 285 PRO C N 1
ATOM 12967 C CA . PRO D 1 285 ? 28.057 -30.537 -9.529 1.000 30.535 285 PRO C CA 1
ATOM 12968 C C . PRO D 1 285 ? 28.564 -31.246 -8.259 1.000 31.273 285 PRO C C 1
ATOM 12969 O O . PRO D 1 285 ? 27.757 -31.633 -7.442 1.000 31.822 285 PRO C O 1
ATOM 12973 N N . ILE D 1 286 ? 29.874 -31.433 -8.146 1.000 33.196 286 ILE C N 1
ATOM 12974 C CA . ILE D 1 286 ? 30.533 -31.963 -6.919 1.000 37.213 286 ILE C CA 1
ATOM 12975 C C . ILE D 1 286 ? 31.813 -31.162 -6.653 1.000 38.572 286 ILE C C 1
ATOM 12976 O O . ILE D 1 286 ? 32.825 -31.387 -7.359 1.000 36.452 286 ILE C O 1
ATOM 12981 N N . GLY D 1 287 ? 31.794 -30.329 -5.609 1.000 42.532 287 GLY C N 1
ATOM 12982 C CA . GLY D 1 287 ? 32.980 -29.594 -5.130 1.000 43.135 287 GLY C CA 1
ATOM 12983 C C . GLY D 1 287 ? 33.455 -28.602 -6.181 1.000 42.777 287 GLY C C 1
ATOM 12984 O O . GLY D 1 287 ? 32.673 -27.694 -6.526 1.000 40.448 287 GLY C O 1
ATOM 12985 N N . GLY D 1 288 ? 34.668 -28.793 -6.706 1.000 40.123 288 GLY C N 1
ATOM 12986 C CA . GLY D 1 288 ? 35.240 -27.938 -7.759 1.000 38.442 288 GLY C CA 1
ATOM 12987 C C . GLY D 1 288 ? 34.821 -28.377 -9.158 1.000 39.608 288 GLY C C 1
ATOM 12988 O O . GLY D 1 288 ? 35.434 -27.892 -10.115 1.000 40.188 288 GLY C O 1
ATOM 12989 N N . GLN D 1 289 ? 33.828 -29.262 -9.304 1.000 38.861 289 GLN C N 1
ATOM 12990 C CA . GLN D 1 289 ? 33.519 -29.897 -10.615 1.000 37.441 289 GLN C CA 1
ATOM 12991 C C . GLN D 1 289 ? 32.251 -29.262 -11.184 1.000 36.662 289 GLN C C 1
ATOM 12992 O O . GLN D 1 289 ? 31.182 -29.342 -10.523 1.000 33.511 289 GLN C O 1
ATOM 12998 N N . GLY D 1 290 ? 32.410 -28.640 -12.359 1.000 34.789 290 GLY C N 1
ATOM 12999 C CA . GLY D 1 290 ? 31.357 -27.911 -13.090 1.000 37.144 290 GLY C CA 1
ATOM 13000 C C . GLY D 1 290 ? 31.944 -26.744 -13.869 1.000 37.092 290 GLY C C 1
ATOM 13001 O O . GLY D 1 290 ? 32.402 -26.964 -15.010 1.000 36.476 290 GLY C O 1
ATOM 13002 N N . MET D 1 291 ? 31.949 -25.561 -13.246 1.000 33.428 291 MET C N 1
ATOM 13003 C CA . MET D 1 291 ? 32.612 -24.319 -13.715 1.000 33.400 291 MET C CA 1
ATOM 13004 C C . MET D 1 291 ? 34.073 -24.608 -14.104 1.000 33.452 291 MET C C 1
ATOM 13005 O O . MET D 1 291 ? 34.513 -24.181 -15.192 1.000 31.269 291 MET C O 1
ATOM 13010 N N . SER D 1 292 ? 34.815 -25.318 -13.260 1.000 31.677 292 SER C N 1
ATOM 13011 C CA . SER D 1 292 ? 36.272 -25.506 -13.444 1.000 34.082 292 SER C CA 1
ATOM 13012 C C . SER D 1 292 ? 36.589 -25.924 -14.894 1.000 37.742 292 SER C C 1
ATOM 13013 O O . SER D 1 292 ? 37.604 -25.433 -15.444 1.000 38.865 292 SER C O 1
ATOM 13016 N N . ALA D 1 293 ? 35.807 -26.839 -15.481 1.000 35.316 293 ALA C N 1
ATOM 13017 C CA . ALA D 1 293 ? 36.138 -27.469 -16.780 1.000 36.095 293 ALA C CA 1
ATOM 13018 C C . ALA D 1 293 ? 35.843 -26.470 -17.901 1.000 35.259 293 ALA C C 1
ATOM 13019 O O . ALA D 1 293 ? 36.567 -26.521 -18.905 1.000 33.997 293 ALA C O 1
ATOM 13021 N N . GLY D 1 294 ? 34.807 -25.641 -17.719 1.000 31.960 294 GLY C N 1
ATOM 13022 C CA . GLY D 1 294 ? 34.453 -24.507 -18.586 1.000 34.860 294 GLY C CA 1
ATOM 13023 C C . GLY D 1 294 ? 35.558 -23.468 -18.636 1.000 39.398 294 GLY C C 1
ATOM 13024 O O . GLY D 1 294 ? 35.918 -23.045 -19.764 1.000 42.000 294 GLY C O 1
ATOM 13025 N N . ILE D 1 295 ? 36.098 -23.079 -17.474 1.000 35.956 295 ILE C N 1
ATOM 13026 C CA . ILE D 1 295 ? 37.312 -22.218 -17.394 1.000 33.413 295 ILE C CA 1
ATOM 13027 C C . ILE D 1 295 ? 38.434 -22.888 -18.207 1.000 33.134 295 ILE C C 1
ATOM 13028 O O . ILE D 1 295 ? 39.135 -22.169 -18.934 1.000 30.684 295 ILE C O 1
ATOM 13033 N N . GLN D 1 296 ? 38.641 -24.207 -18.075 1.000 32.585 296 GLN C N 1
ATOM 13034 C CA . GLN D 1 296 ? 39.734 -24.908 -18.813 1.000 32.571 296 GLN C CA 1
ATOM 13035 C C . GLN D 1 296 ? 39.478 -24.871 -20.334 1.000 30.193 296 GLN C C 1
ATOM 13036 O O . GLN D 1 296 ? 40.477 -24.863 -21.072 1.000 26.757 296 GLN C O 1
ATOM 13042 N N . ASP D 1 297 ? 38.207 -24.946 -20.762 1.000 26.232 297 ASP C N 1
ATOM 13043 C CA . ASP D 1 297 ? 37.783 -24.849 -22.181 1.000 29.022 297 ASP C CA 1
ATOM 13044 C C . ASP D 1 297 ? 38.290 -23.486 -22.689 1.000 30.245 297 ASP C C 1
ATOM 13045 O O . ASP D 1 297 ? 39.163 -23.476 -23.587 1.000 28.587 297 ASP C O 1
ATOM 13050 N N . ALA D 1 298 ? 37.860 -22.388 -22.053 1.000 31.892 298 ALA C N 1
ATOM 13051 C CA . ALA D 1 298 ? 38.250 -20.995 -22.407 1.000 31.262 298 ALA C CA 1
ATOM 13052 C C . ALA D 1 298 ? 39.765 -20.922 -22.634 1.000 29.403 298 ALA C C 1
ATOM 13053 O O . ALA D 1 298 ? 40.187 -20.427 -23.699 1.000 28.757 298 ALA C O 1
ATOM 13055 N N . VAL D 1 299 ? 40.550 -21.447 -21.696 1.000 27.561 299 VAL C N 1
ATOM 13056 C CA . VAL D 1 299 ? 42.039 -21.340 -21.728 1.000 27.090 299 VAL C CA 1
ATOM 13057 C C . VAL D 1 299 ? 42.597 -22.212 -22.867 1.000 28.406 299 VAL C C 1
ATOM 13058 O O . VAL D 1 299 ? 43.677 -21.859 -23.425 1.000 27.533 299 VAL C O 1
ATOM 13062 N N . ASN D 1 300 ? 41.933 -23.326 -23.204 1.000 28.825 300 ASN C N 1
ATOM 13063 C CA . ASN D 1 300 ? 42.340 -24.171 -24.363 1.000 29.673 300 ASN C CA 1
ATOM 13064 C C . ASN D 1 300 ? 42.010 -23.444 -25.689 1.000 29.071 300 ASN C C 1
ATOM 13065 O O . ASN D 1 300 ? 42.845 -23.517 -26.635 1.000 28.465 300 ASN C O 1
ATOM 13070 N N . LEU D 1 301 ? 40.864 -22.763 -25.746 1.000 26.059 301 LEU C N 1
ATOM 13071 C CA . LEU D 1 301 ? 40.274 -22.151 -26.965 1.000 31.062 301 LEU C CA 1
ATOM 13072 C C . LEU D 1 301 ? 40.987 -20.826 -27.320 1.000 34.044 301 LEU C C 1
ATOM 13073 O O . LEU D 1 301 ? 41.524 -20.709 -28.457 1.000 34.562 301 LEU C O 1
ATOM 13078 N N . GLY D 1 302 ? 40.957 -19.850 -26.405 1.000 33.978 302 GLY C N 1
ATOM 13079 C CA . GLY D 1 302 ? 41.481 -18.482 -26.607 1.000 35.793 302 GLY C CA 1
ATOM 13080 C C . GLY D 1 302 ? 42.605 -18.414 -27.635 1.000 34.555 302 GLY C C 1
ATOM 13081 O O . GLY D 1 302 ? 42.366 -17.876 -28.722 1.000 34.556 302 GLY C O 1
ATOM 13082 N N . TRP D 1 303 ? 43.780 -18.956 -27.299 1.000 33.905 303 TRP C N 1
ATOM 13083 C CA . TRP D 1 303 ? 45.051 -18.791 -28.054 1.000 36.892 303 TRP C CA 1
ATOM 13084 C C . TRP D 1 303 ? 45.039 -19.543 -29.392 1.000 38.668 303 TRP C C 1
ATOM 13085 O O . TRP D 1 303 ? 45.871 -19.198 -30.275 1.000 35.182 303 TRP C O 1
ATOM 13096 N N . LYS D 1 304 ? 44.207 -20.582 -29.494 1.000 42.637 304 LYS C N 1
ATOM 13097 C CA . LYS D 1 304 ? 44.013 -21.406 -30.716 1.000 39.853 304 LYS C CA 1
ATOM 13098 C C . LYS D 1 304 ? 43.197 -20.593 -31.718 1.000 38.760 304 LYS C C 1
ATOM 13099 O O . LYS D 1 304 ? 43.646 -20.506 -32.885 1.000 37.568 304 LYS C O 1
ATOM 13105 N N . LEU D 1 305 ? 42.083 -20.005 -31.251 1.000 36.489 305 LEU C N 1
ATOM 13106 C CA . LEU D 1 305 ? 41.128 -19.190 -32.044 1.000 33.622 305 LEU C CA 1
ATOM 13107 C C . LEU D 1 305 ? 41.844 -17.938 -32.573 1.000 40.045 305 LEU C C 1
ATOM 13108 O O . LEU D 1 305 ? 41.607 -17.550 -33.757 1.000 44.627 305 LEU C O 1
ATOM 13113 N N . ALA D 1 306 ? 42.709 -17.346 -31.743 1.000 37.502 306 ALA C N 1
ATOM 13114 C CA . ALA D 1 306 ? 43.465 -16.115 -32.055 1.000 40.362 306 ALA C CA 1
ATOM 13115 C C . ALA D 1 306 ? 44.401 -16.382 -33.231 1.000 42.066 306 ALA C C 1
ATOM 13116 O O . ALA D 1 306 ? 44.492 -15.524 -34.113 1.000 45.682 306 ALA C O 1
ATOM 13118 N N . ALA D 1 307 ? 45.100 -17.514 -33.194 1.000 42.591 307 ALA C N 1
ATOM 13119 C CA . ALA D 1 307 ? 46.068 -17.962 -34.217 1.000 44.763 307 ALA C CA 1
ATOM 13120 C C . ALA D 1 307 ? 45.336 -18.172 -35.557 1.000 49.655 307 ALA C C 1
ATOM 13121 O O . ALA D 1 307 ? 45.923 -17.867 -36.625 1.000 46.767 307 ALA C O 1
ATOM 13123 N N . GLU D 1 308 ? 44.098 -18.676 -35.510 1.000 52.833 308 GLU C N 1
ATOM 13124 C CA . GLU D 1 308 ? 43.260 -18.873 -36.719 1.000 55.974 308 GLU C CA 1
ATOM 13125 C C . GLU D 1 308 ? 43.003 -17.503 -37.346 1.000 53.348 308 GLU C C 1
ATOM 13126 O O . GLU D 1 308 ? 43.304 -17.349 -38.544 1.000 52.989 308 GLU C O 1
ATOM 13132 N N . ILE D 1 309 ? 42.514 -16.552 -36.551 1.000 46.512 309 ILE C N 1
ATOM 13133 C CA . ILE D 1 309 ? 42.151 -15.188 -37.028 1.000 47.207 309 ILE C CA 1
ATOM 13134 C C . ILE D 1 309 ? 43.412 -14.447 -37.501 1.000 44.633 309 ILE C C 1
ATOM 13135 O O . ILE D 1 309 ? 43.362 -13.816 -38.553 1.000 39.871 309 ILE C O 1
ATOM 13140 N N . HIS D 1 310 ? 44.522 -14.556 -36.776 1.000 44.652 310 HIS C N 1
ATOM 13141 C CA . HIS D 1 310 ? 45.800 -13.886 -37.126 1.000 46.701 310 HIS C CA 1
ATOM 13142 C C . HIS D 1 310 ? 46.491 -14.656 -38.264 1.000 44.860 310 HIS C C 1
ATOM 13143 O O . HIS D 1 310 ? 47.507 -14.157 -38.797 1.000 46.327 310 HIS C O 1
ATOM 13150 N N . GLY D 1 311 ? 45.970 -15.830 -38.618 1.000 42.148 311 GLY C N 1
ATOM 13151 C CA . GLY D 1 311 ? 46.378 -16.590 -39.811 1.000 41.023 311 GLY C CA 1
ATOM 13152 C C . GLY D 1 311 ? 47.796 -17.128 -39.717 1.000 39.993 311 GLY C C 1
ATOM 13153 O O . GLY D 1 311 ? 48.408 -17.235 -40.781 1.000 36.581 311 GLY C O 1
ATOM 13154 N N . HIS D 1 312 ? 48.298 -17.466 -38.514 1.000 41.780 312 HIS C N 1
ATOM 13155 C CA . HIS D 1 312 ? 49.525 -18.301 -38.319 1.000 44.649 312 HIS C CA 1
ATOM 13156 C C . HIS D 1 312 ? 49.170 -19.693 -37.766 1.000 42.791 312 HIS C C 1
ATOM 13157 O O . HIS D 1 312 ? 50.117 -20.505 -37.599 1.000 38.291 312 HIS C O 1
ATOM 13164 N N . ALA D 1 313 ? 47.885 -19.960 -37.486 1.000 41.641 313 ALA C N 1
ATOM 13165 C CA . ALA D 1 313 ? 47.385 -21.256 -36.959 1.000 43.694 313 ALA C CA 1
ATOM 13166 C C . ALA D 1 313 ? 47.786 -22.362 -37.920 1.000 40.113 313 ALA C C 1
ATOM 13167 O O . ALA D 1 313 ? 47.489 -22.271 -39.096 1.000 42.038 313 ALA C O 1
ATOM 13169 N N . PRO D 1 314 ? 48.517 -23.409 -37.495 1.000 44.037 314 PRO C N 1
ATOM 13170 C CA . PRO D 1 314 ? 48.702 -24.582 -38.352 1.000 47.391 314 PRO C CA 1
ATOM 13171 C C . PRO D 1 314 ? 47.360 -25.162 -38.840 1.000 50.630 314 PRO C C 1
ATOM 13172 O O . PRO D 1 314 ? 46.321 -24.900 -38.221 1.000 45.212 314 PRO C O 1
ATOM 13176 N N . GLU D 1 315 ? 47.392 -25.868 -39.978 1.000 53.150 315 GLU C N 1
ATOM 13177 C CA . GLU D 1 315 ? 46.245 -26.677 -40.471 1.000 50.367 315 GLU C CA 1
ATOM 13178 C C . GLU D 1 315 ? 45.930 -27.692 -39.371 1.000 49.512 315 GLU C C 1
ATOM 13179 O O . GLU D 1 315 ? 46.796 -28.571 -39.131 1.000 53.649 315 GLU C O 1
ATOM 13181 N N . GLY D 1 316 ? 44.814 -27.509 -38.657 1.000 42.584 316 GLY C N 1
ATOM 13182 C CA . GLY D 1 316 ? 44.344 -28.467 -37.638 1.000 40.478 316 GLY C CA 1
ATOM 13183 C C . GLY D 1 316 ? 44.707 -28.088 -36.206 1.000 39.739 316 GLY C C 1
ATOM 13184 O O . GLY D 1 316 ? 44.529 -28.946 -35.325 1.000 41.594 316 GLY C O 1
ATOM 13185 N N . LEU D 1 317 ? 45.156 -26.858 -35.949 1.000 39.907 317 LEU C N 1
ATOM 13186 C CA . LEU D 1 317 ? 45.329 -26.334 -34.566 1.000 38.921 317 LEU C CA 1
ATOM 13187 C C . LEU D 1 317 ? 43.951 -26.052 -33.948 1.000 39.431 317 LEU C C 1
ATOM 13188 O O . LEU D 1 317 ? 43.696 -26.574 -32.849 1.000 42.790 317 LEU C O 1
ATOM 13193 N N . LEU D 1 318 ? 43.079 -25.279 -34.607 1.000 35.262 318 LEU C N 1
ATOM 13194 C CA . LEU D 1 318 ? 41.745 -24.948 -34.036 1.000 34.484 318 LEU C CA 1
ATOM 13195 C C . LEU D 1 318 ? 40.920 -26.228 -33.831 1.000 37.826 318 LEU C C 1
ATOM 13196 O O . LEU D 1 318 ? 40.110 -26.272 -32.872 1.000 39.647 318 LEU C O 1
ATOM 13201 N N . ASP D 1 319 ? 41.103 -27.235 -34.691 1.000 38.240 319 ASP C N 1
ATOM 13202 C CA . ASP D 1 319 ? 40.402 -28.542 -34.560 1.000 39.962 319 ASP C CA 1
ATOM 13203 C C . ASP D 1 319 ? 40.864 -29.248 -33.276 1.000 39.565 319 ASP C C 1
ATOM 13204 O O . ASP D 1 319 ? 40.091 -30.061 -32.748 1.000 41.084 319 ASP C O 1
ATOM 13209 N N . THR D 1 320 ? 42.079 -28.953 -32.803 1.000 37.929 320 THR C N 1
ATOM 13210 C CA . THR D 1 320 ? 42.713 -29.605 -31.629 1.000 37.840 320 THR C CA 1
ATOM 13211 C C . THR D 1 320 ? 41.901 -29.228 -30.371 1.000 38.240 320 THR C C 1
ATOM 13212 O O . THR D 1 320 ? 42.024 -29.957 -29.350 1.000 36.780 320 THR C O 1
ATOM 13216 N N . TYR D 1 321 ? 41.065 -28.177 -30.443 1.000 33.933 321 TYR C N 1
ATOM 13217 C CA . TYR D 1 321 ? 40.106 -27.798 -29.371 1.000 33.224 321 TYR C CA 1
ATOM 13218 C C . TYR D 1 321 ? 39.145 -28.953 -29.078 1.000 33.915 321 TYR C C 1
ATOM 13219 O O . TYR D 1 321 ? 38.805 -29.198 -27.900 1.000 35.310 321 TYR C O 1
ATOM 13228 N N . HIS D 1 322 ? 38.624 -29.600 -30.116 1.000 35.517 322 HIS C N 1
ATOM 13229 C CA . HIS D 1 322 ? 37.621 -30.687 -29.942 1.000 34.950 322 HIS C CA 1
ATOM 13230 C C . HIS D 1 322 ? 38.360 -31.940 -29.480 1.000 33.445 322 HIS C C 1
ATOM 13231 O O . HIS D 1 322 ? 38.012 -32.463 -28.415 1.000 33.356 322 HIS C O 1
ATOM 13238 N N . THR D 1 323 ? 39.377 -32.347 -30.236 1.000 32.087 323 THR C N 1
ATOM 13239 C CA . THR D 1 323 ? 40.149 -33.582 -29.982 1.000 37.636 323 THR C CA 1
ATOM 13240 C C . THR D 1 323 ? 40.800 -33.515 -28.596 1.000 38.402 323 THR C C 1
ATOM 13241 O O . THR D 1 323 ? 40.998 -34.597 -27.995 1.000 42.596 323 THR C O 1
ATOM 13245 N N . GLU D 1 324 ? 41.109 -32.315 -28.094 1.000 36.913 324 GLU C N 1
ATOM 13246 C CA . GLU D 1 324 ? 41.678 -32.142 -26.725 1.000 35.697 324 GLU C CA 1
ATOM 13247 C C . GLU D 1 324 ? 40.565 -32.072 -25.657 1.000 33.072 324 GLU C C 1
ATOM 13248 O O . GLU D 1 324 ? 40.654 -32.871 -24.684 1.000 31.739 324 GLU C O 1
ATOM 13254 N N . ARG D 1 325 ? 39.556 -31.206 -25.801 1.000 26.834 325 ARG C N 1
ATOM 13255 C CA . ARG D 1 325 ? 38.660 -30.887 -24.662 1.000 28.227 325 ARG C CA 1
ATOM 13256 C C . ARG D 1 325 ? 37.426 -31.791 -24.592 1.000 30.078 325 ARG C C 1
ATOM 13257 O O . ARG D 1 325 ? 36.782 -31.783 -23.517 1.000 31.860 325 ARG C O 1
ATOM 13265 N N . HIS D 1 326 ? 37.086 -32.518 -25.661 1.000 32.227 326 HIS C N 1
ATOM 13266 C CA . HIS D 1 326 ? 35.949 -33.482 -25.672 1.000 28.587 326 HIS C CA 1
ATOM 13267 C C . HIS D 1 326 ? 36.246 -34.646 -24.739 1.000 26.810 326 HIS C C 1
ATOM 13268 O O . HIS D 1 326 ? 35.443 -34.935 -23.869 1.000 28.597 326 HIS C O 1
ATOM 13275 N N . PRO D 1 327 ? 37.382 -35.362 -24.871 1.000 27.623 327 PRO C N 1
ATOM 13276 C CA . PRO D 1 327 ? 37.662 -36.482 -23.972 1.000 28.168 327 PRO C CA 1
ATOM 13277 C C . PRO D 1 327 ? 38.038 -36.079 -22.532 1.000 32.027 327 PRO C C 1
ATOM 13278 O O . PRO D 1 327 ? 37.799 -36.860 -21.623 1.000 30.601 327 PRO C O 1
ATOM 13282 N N . VAL D 1 328 ? 38.574 -34.877 -22.311 1.000 35.324 328 VAL C N 1
ATOM 13283 C CA . VAL D 1 328 ? 38.811 -34.374 -20.919 1.000 34.727 328 VAL C CA 1
ATOM 13284 C C . VAL D 1 328 ? 37.464 -34.066 -20.258 1.000 32.775 328 VAL C C 1
ATOM 13285 O O . VAL D 1 328 ? 37.229 -34.585 -19.139 1.000 34.647 328 VAL C O 1
ATOM 13289 N N . ASP D 1 329 ? 36.624 -33.258 -20.907 1.000 32.364 329 ASP C N 1
ATOM 13290 C CA . ASP D 1 329 ? 35.277 -32.859 -20.403 1.000 34.714 329 ASP C CA 1
ATOM 13291 C C . ASP D 1 329 ? 34.391 -34.101 -20.228 1.000 37.541 329 ASP C C 1
ATOM 13292 O O . ASP D 1 329 ? 33.462 -34.044 -19.388 1.000 35.112 329 ASP C O 1
ATOM 13297 N N . GLY D 1 330 ? 34.643 -35.154 -21.025 1.000 38.019 330 GLY C N 1
ATOM 13298 C CA . GLY D 1 330 ? 33.927 -36.438 -20.967 1.000 35.542 330 GLY C CA 1
ATOM 13299 C C . GLY D 1 330 ? 34.233 -37.178 -19.680 1.000 34.421 330 GLY C C 1
ATOM 13300 O O . GLY D 1 330 ? 33.282 -37.693 -19.056 1.000 35.420 330 GLY C O 1
ATOM 13301 N N . ARG D 1 331 ? 35.507 -37.216 -19.284 1.000 32.129 331 ARG C N 1
ATOM 13302 C CA . ARG D 1 331 ? 35.969 -37.892 -18.043 1.000 32.411 331 ARG C CA 1
ATOM 13303 C C . ARG D 1 331 ? 35.430 -37.188 -16.792 1.000 31.282 331 ARG C C 1
ATOM 13304 O O . ARG D 1 331 ? 35.328 -37.865 -15.773 1.000 32.585 331 ARG C O 1
ATOM 13312 N N . VAL D 1 332 ? 35.116 -35.895 -16.858 1.000 30.675 332 VAL C N 1
ATOM 13313 C CA . VAL D 1 332 ? 34.458 -35.149 -15.746 1.000 31.004 332 VAL C CA 1
ATOM 13314 C C . VAL D 1 332 ? 32.999 -35.615 -15.656 1.000 32.718 332 VAL C C 1
ATOM 13315 O O . VAL D 1 332 ? 32.505 -35.800 -14.522 1.000 33.339 332 VAL C O 1
ATOM 13319 N N . VAL D 1 333 ? 32.338 -35.820 -16.800 1.000 32.924 333 VAL C N 1
ATOM 13320 C CA . VAL D 1 333 ? 30.932 -36.336 -16.883 1.000 34.814 333 VAL C CA 1
ATOM 13321 C C . VAL D 1 333 ? 30.864 -37.728 -16.233 1.000 30.446 333 VAL C C 1
ATOM 13322 O O . VAL D 1 333 ? 30.041 -37.934 -15.322 1.000 31.214 333 VAL C O 1
ATOM 13326 N N . MET D 1 334 ? 31.737 -38.626 -16.672 1.000 30.896 334 MET C N 1
ATOM 13327 C CA . MET D 1 334 ? 31.878 -40.023 -16.182 1.000 33.173 334 MET C CA 1
ATOM 13328 C C . MET D 1 334 ? 32.179 -40.010 -14.669 1.000 32.536 334 MET C C 1
ATOM 13329 O O . MET D 1 334 ? 31.286 -40.396 -13.900 1.000 34.440 334 MET C O 1
ATOM 13334 N N . ASN D 1 335 ? 33.360 -39.512 -14.273 1.000 32.841 335 ASN C N 1
ATOM 13335 C CA . ASN D 1 335 ? 33.789 -39.186 -12.879 1.000 30.091 335 ASN C CA 1
ATOM 13336 C C . ASN D 1 335 ? 32.585 -38.807 -12.022 1.000 25.927 335 ASN C C 1
ATOM 13337 O O . ASN D 1 335 ? 32.358 -39.499 -11.036 1.000 23.922 335 ASN C O 1
ATOM 13342 N N . THR D 1 336 ? 31.882 -37.726 -12.345 1.000 25.210 336 THR C N 1
ATOM 13343 C CA . THR D 1 336 ? 30.786 -37.199 -11.483 1.000 25.416 336 THR C CA 1
ATOM 13344 C C . THR D 1 336 ? 29.609 -38.177 -11.472 1.000 24.485 336 THR C C 1
ATOM 13345 O O . THR D 1 336 ? 28.881 -38.183 -10.470 1.000 26.072 336 THR C O 1
ATOM 13349 N N . LEU D 1 337 ? 29.404 -38.955 -12.542 1.000 25.923 337 LEU C N 1
ATOM 13350 C CA . LEU D 1 337 ? 28.311 -39.970 -12.588 1.000 25.288 337 LEU C CA 1
ATOM 13351 C C . LEU D 1 337 ? 28.699 -41.134 -11.680 1.000 22.140 337 LEU C C 1
ATOM 13352 O O . LEU D 1 337 ? 27.834 -41.601 -10.924 1.000 22.348 337 LEU C O 1
ATOM 13357 N N . ALA D 1 338 ? 29.933 -41.614 -11.793 1.000 21.317 338 ALA C N 1
ATOM 13358 C CA . ALA D 1 338 ? 30.440 -42.728 -10.962 1.000 24.291 338 ALA C CA 1
ATOM 13359 C C . ALA D 1 338 ? 30.239 -42.322 -9.495 1.000 24.980 338 ALA C C 1
ATOM 13360 O O . ALA D 1 338 ? 29.625 -43.100 -8.744 1.000 24.701 338 ALA C O 1
ATOM 13362 N N . GLN D 1 339 ? 30.588 -41.076 -9.163 1.000 24.456 339 GLN C N 1
ATOM 13363 C CA . GLN D 1 339 ? 30.475 -40.523 -7.792 1.000 24.730 339 GLN C CA 1
ATOM 13364 C C . GLN D 1 339 ? 29.009 -40.510 -7.365 1.000 25.821 339 GLN C C 1
ATOM 13365 O O . GLN D 1 339 ? 28.738 -41.003 -6.260 1.000 27.684 339 GLN C O 1
ATOM 13371 N N . ARG D 1 340 ? 28.103 -39.939 -8.167 1.000 24.884 340 ARG C N 1
ATOM 13372 C CA . ARG D 1 340 ? 26.670 -39.821 -7.789 1.000 25.027 340 ARG C CA 1
ATOM 13373 C C . ARG D 1 340 ? 26.092 -41.213 -7.488 1.000 25.856 340 ARG C C 1
ATOM 13374 O O . ARG D 1 340 ? 25.236 -41.306 -6.606 1.000 29.319 340 ARG C O 1
ATOM 13382 N N . TRP D 1 341 ? 26.515 -42.262 -8.194 1.000 27.873 341 TRP C N 1
ATOM 13383 C CA . TRP D 1 341 ? 26.003 -43.636 -7.944 1.000 29.145 341 TRP C CA 1
ATOM 13384 C C . TRP D 1 341 ? 26.688 -44.212 -6.693 1.000 29.438 341 TRP C C 1
ATOM 13385 O O . TRP D 1 341 ? 25.973 -44.674 -5.779 1.000 26.713 341 TRP C O 1
ATOM 13396 N N . LEU D 1 342 ? 28.014 -44.115 -6.604 1.000 27.771 342 LEU C N 1
ATOM 13397 C CA . LEU D 1 342 ? 28.763 -44.581 -5.413 1.000 27.064 342 LEU C CA 1
ATOM 13398 C C . LEU D 1 342 ? 28.125 -43.983 -4.153 1.000 28.615 342 LEU C C 1
ATOM 13399 O O . LEU D 1 342 ? 27.972 -44.716 -3.173 1.000 28.698 342 LEU C O 1
ATOM 13404 N N . TYR D 1 343 ? 27.749 -42.704 -4.184 1.000 30.708 343 TYR C N 1
ATOM 13405 C CA . TYR D 1 343 ? 27.475 -41.885 -2.974 1.000 29.515 343 TYR C CA 1
ATOM 13406 C C . TYR D 1 343 ? 25.973 -41.834 -2.684 1.000 28.757 343 TYR C C 1
ATOM 13407 O O . TYR D 1 343 ? 25.598 -41.925 -1.510 1.000 26.902 343 TYR C O 1
ATOM 13416 N N . LEU D 1 344 ? 25.140 -41.664 -3.712 1.000 27.277 344 LEU C N 1
ATOM 13417 C CA . LEU D 1 344 ? 23.682 -41.473 -3.522 1.000 28.637 344 LEU C CA 1
ATOM 13418 C C . LEU D 1 344 ? 22.931 -42.759 -3.870 1.000 27.116 344 LEU C C 1
ATOM 13419 O O . LEU D 1 344 ? 21.720 -42.770 -3.633 1.000 25.290 344 LEU C O 1
ATOM 13424 N N . GLY D 1 345 ? 23.630 -43.793 -4.355 1.000 27.722 345 GLY C N 1
ATOM 13425 C CA . GLY D 1 345 ? 23.026 -45.086 -4.746 1.000 30.777 345 GLY C CA 1
ATOM 13426 C C . GLY D 1 345 ? 22.600 -45.962 -3.566 1.000 31.753 345 GLY C C 1
ATOM 13427 O O . GLY D 1 345 ? 22.240 -47.117 -3.815 1.000 32.290 345 GLY C O 1
ATOM 13428 N N . GLY D 1 346 ? 22.645 -45.458 -2.328 1.000 34.059 346 GLY C N 1
ATOM 13429 C CA . GLY D 1 346 ? 22.087 -46.138 -1.143 1.000 36.111 346 GLY C CA 1
ATOM 13430 C C . GLY D 1 346 ? 22.755 -47.478 -0.856 1.000 40.771 346 GLY C C 1
ATOM 13431 O O . GLY D 1 346 ? 23.940 -47.687 -1.255 1.000 35.267 346 GLY C O 1
ATOM 13432 N N . GLU D 1 347 ? 22.019 -48.363 -0.170 1.000 43.504 347 GLU C N 1
ATOM 13433 C CA . GLU D 1 347 ? 22.534 -49.644 0.389 1.000 40.706 347 GLU C CA 1
ATOM 13434 C C . GLU D 1 347 ? 22.996 -50.547 -0.761 1.000 35.298 347 GLU C C 1
ATOM 13435 O O . GLU D 1 347 ? 24.066 -51.182 -0.638 1.000 29.907 347 GLU C O 1
ATOM 13441 N N . ALA D 1 348 ? 22.253 -50.576 -1.864 1.000 30.305 348 ALA C N 1
ATOM 13442 C CA . ALA D 1 348 ? 22.632 -51.382 -3.044 1.000 30.354 348 ALA C CA 1
ATOM 13443 C C . ALA D 1 348 ? 24.115 -51.155 -3.324 1.000 28.776 348 ALA C C 1
ATOM 13444 O O . ALA D 1 348 ? 24.799 -52.148 -3.473 1.000 32.999 348 ALA C O 1
ATOM 13446 N N . MET D 1 349 ? 24.567 -49.891 -3.350 1.000 27.969 349 MET C N 1
ATOM 13447 C CA . MET D 1 349 ? 25.912 -49.453 -3.817 1.000 26.449 349 MET C CA 1
ATOM 13448 C C . MET D 1 349 ? 26.954 -49.535 -2.690 1.000 25.348 349 MET C C 1
ATOM 13449 O O . MET D 1 349 ? 28.158 -49.355 -2.965 1.000 24.870 349 MET C O 1
ATOM 13454 N N . GLN D 1 350 ? 26.520 -49.828 -1.472 1.000 25.889 350 GLN C N 1
ATOM 13455 C CA . GLN D 1 350 ? 27.386 -49.913 -0.267 1.000 25.032 350 GLN C CA 1
ATOM 13456 C C . GLN D 1 350 ? 28.588 -50.799 -0.588 1.000 24.292 350 GLN C C 1
ATOM 13457 O O . GLN D 1 350 ? 29.719 -50.450 -0.273 1.000 23.439 350 GLN C O 1
ATOM 13463 N N . PRO D 1 351 ? 28.409 -51.962 -1.251 1.000 23.752 351 PRO C N 1
ATOM 13464 C CA . PRO D 1 351 ? 29.536 -52.835 -1.582 1.000 22.726 351 PRO C CA 1
ATOM 13465 C C . PRO D 1 351 ? 30.601 -52.247 -2.516 1.000 21.107 351 PRO C C 1
ATOM 13466 O O . PRO D 1 351 ? 31.763 -52.589 -2.347 1.000 20.555 351 PRO C O 1
ATOM 13470 N N . LEU D 1 352 ? 30.212 -51.400 -3.466 1.000 20.378 352 LEU C N 1
ATOM 13471 C CA . LEU D 1 352 ? 31.182 -50.741 -4.390 1.000 20.179 352 LEU C CA 1
ATOM 13472 C C . LEU D 1 352 ? 31.878 -49.589 -3.655 1.000 19.626 352 LEU C C 1
ATOM 13473 O O . LEU D 1 352 ? 33.074 -49.378 -3.962 1.000 18.785 352 LEU C O 1
ATOM 13478 N N . ARG D 1 353 ? 31.207 -48.939 -2.692 1.000 19.114 353 ARG C N 1
ATOM 13479 C CA . ARG D 1 353 ? 31.842 -47.919 -1.805 1.000 20.254 353 ARG C CA 1
ATOM 13480 C C . ARG D 1 353 ? 32.921 -48.594 -0.953 1.000 21.722 353 ARG C C 1
ATOM 13481 O O . ARG D 1 353 ? 34.037 -48.026 -0.823 1.000 24.156 353 ARG C O 1
ATOM 13489 N N . GLU D 1 354 ? 32.635 -49.782 -0.425 1.000 21.548 354 GLU C N 1
ATOM 13490 C CA . GLU D 1 354 ? 33.626 -50.544 0.379 1.000 22.583 354 GLU C CA 1
ATOM 13491 C C . GLU D 1 354 ? 34.807 -50.991 -0.499 1.000 21.382 354 GLU C C 1
ATOM 13492 O O . GLU D 1 354 ? 35.950 -50.896 -0.033 1.000 18.627 354 GLU C O 1
ATOM 13498 N N . LEU D 1 355 ? 34.534 -51.480 -1.717 1.000 21.985 355 LEU C N 1
ATOM 13499 C CA . LEU D 1 355 ? 35.571 -51.945 -2.680 1.000 20.581 355 LEU C CA 1
ATOM 13500 C C . LEU D 1 355 ? 36.493 -50.770 -3.019 1.000 18.717 355 LEU C C 1
ATOM 13501 O O . LEU D 1 355 ? 37.704 -50.915 -2.880 1.000 17.424 355 LEU C O 1
ATOM 13506 N N . LEU D 1 356 ? 35.942 -49.629 -3.415 1.000 17.785 356 LEU C N 1
ATOM 13507 C CA . LEU D 1 356 ? 36.765 -48.421 -3.680 1.000 17.567 356 LEU C CA 1
ATOM 13508 C C . LEU D 1 356 ? 37.525 -48.001 -2.416 1.000 17.393 356 LEU C C 1
ATOM 13509 O O . LEU D 1 356 ? 38.696 -47.604 -2.537 1.000 16.354 356 LEU C O 1
ATOM 13514 N N . GLY D 1 357 ? 36.869 -48.042 -1.255 1.000 17.309 357 GLY C N 1
ATOM 13515 C CA . GLY D 1 357 ? 37.515 -47.761 0.037 1.000 17.344 357 GLY C CA 1
ATOM 13516 C C . GLY D 1 357 ? 38.806 -48.554 0.180 1.000 17.598 357 GLY C C 1
ATOM 13517 O O . GLY D 1 357 ? 39.789 -47.983 0.671 1.000 17.226 357 GLY C O 1
ATOM 13518 N N . GLU D 1 358 ? 38.821 -49.818 -0.260 1.000 15.884 358 GLU C N 1
ATOM 13519 C CA . GLU D 1 358 ? 40.029 -50.673 -0.180 1.000 16.070 358 GLU C CA 1
ATOM 13520 C C . GLU D 1 358 ? 41.062 -50.222 -1.212 1.000 16.129 358 GLU C C 1
ATOM 13521 O O . GLU D 1 358 ? 42.251 -50.169 -0.846 1.000 16.111 358 GLU C O 1
ATOM 13527 N N . LEU D 1 359 ? 40.630 -49.937 -2.444 1.000 15.624 359 LEU C N 1
ATOM 13528 C CA . LEU D 1 359 ? 41.517 -49.599 -3.594 1.000 16.140 359 LEU C CA 1
ATOM 13529 C C . LEU D 1 359 ? 42.285 -48.301 -3.296 1.000 15.614 359 LEU C C 1
ATOM 13530 O O . LEU D 1 359 ? 43.468 -48.226 -3.659 1.000 15.541 359 LEU C O 1
ATOM 13535 N N . VAL D 1 360 ? 41.684 -47.338 -2.594 1.000 17.341 360 VAL C N 1
ATOM 13536 C CA . VAL D 1 360 ? 42.360 -46.030 -2.316 1.000 18.407 360 VAL C CA 1
ATOM 13537 C C . VAL D 1 360 ? 43.535 -46.184 -1.324 1.000 19.568 360 VAL C C 1
ATOM 13538 O O . VAL D 1 360 ? 44.186 -45.182 -1.072 1.000 19.742 360 VAL C O 1
ATOM 13542 N N A ARG D 1 361 ? 43.815 -47.384 -0.805 0.430 20.175 361 ARG C N 1
ATOM 13543 N N B ARG D 1 361 ? 43.802 -47.388 -0.801 0.570 20.073 361 ARG C N 1
ATOM 13544 C CA A ARG D 1 361 ? 45.052 -47.632 -0.015 0.430 21.694 361 ARG C CA 1
ATOM 13545 C CA B ARG D 1 361 ? 45.039 -47.675 -0.024 0.570 21.835 361 ARG C CA 1
ATOM 13546 C C A ARG D 1 361 ? 46.285 -47.610 -0.938 0.430 21.866 361 ARG C C 1
ATOM 13547 C C B ARG D 1 361 ? 46.276 -47.594 -0.941 0.570 22.093 361 ARG C C 1
ATOM 13548 O O A ARG D 1 361 ? 47.399 -47.486 -0.400 0.430 22.567 361 ARG C O 1
ATOM 13549 O O B ARG D 1 361 ? 47.383 -47.440 -0.400 0.570 23.040 361 ARG C O 1
ATOM 13564 N N . TYR D 1 362 ? 46.120 -47.743 -2.263 1.000 21.279 362 TYR C N 1
ATOM 13565 C CA . TYR D 1 362 ? 47.246 -47.679 -3.239 1.000 20.608 362 TYR C CA 1
ATOM 13566 C C . TYR D 1 362 ? 47.502 -46.214 -3.595 1.000 20.182 362 TYR C C 1
ATOM 13567 O O . TYR D 1 362 ? 46.588 -45.485 -3.967 1.000 16.348 362 TYR C O 1
ATOM 13576 N N . PRO D 1 363 ? 48.739 -45.708 -3.389 1.000 20.507 363 PRO C N 1
ATOM 13577 C CA . PRO D 1 363 ? 49.083 -44.356 -3.813 1.000 20.355 363 PRO C CA 1
ATOM 13578 C C . PRO D 1 363 ? 48.558 -44.076 -5.224 1.000 19.258 363 PRO C C 1
ATOM 13579 O O . PRO D 1 363 ? 47.907 -43.059 -5.389 1.000 17.296 363 PRO C O 1
ATOM 13583 N N . ASP D 1 364 ? 48.765 -45.004 -6.167 1.000 18.879 364 ASP C N 1
ATOM 13584 C CA . ASP D 1 364 ? 48.491 -44.736 -7.608 1.000 18.597 364 ASP C CA 1
ATOM 13585 C C . ASP D 1 364 ? 46.978 -44.569 -7.823 1.000 18.165 364 ASP C C 1
ATOM 13586 O O . ASP D 1 364 ? 46.623 -43.860 -8.773 1.000 20.054 364 ASP C O 1
ATOM 13591 N N . VAL D 1 365 ? 46.116 -45.107 -6.949 1.000 16.612 365 VAL C N 1
ATOM 13592 C CA . VAL D 1 365 ? 44.637 -44.934 -7.057 1.000 16.770 365 VAL C CA 1
ATOM 13593 C C . VAL D 1 365 ? 44.251 -43.572 -6.463 1.000 17.868 365 VAL C C 1
ATOM 13594 O O . VAL D 1 365 ? 43.380 -42.877 -7.049 1.000 16.743 365 VAL C O 1
ATOM 13598 N N . GLN D 1 366 ? 44.820 -43.200 -5.317 1.000 18.950 366 GLN C N 1
ATOM 13599 C CA . GLN D 1 366 ? 44.576 -41.848 -4.737 1.000 20.363 366 GLN C CA 1
ATOM 13600 C C . GLN D 1 366 ? 44.971 -40.833 -5.815 1.000 18.739 366 GLN C C 1
ATOM 13601 O O . GLN D 1 366 ? 44.179 -39.952 -6.152 1.000 18.912 366 GLN C O 1
ATOM 13607 N N . GLU D 1 367 ? 46.170 -40.989 -6.353 1.000 19.251 367 GLU C N 1
ATOM 13608 C CA . GLU D 1 367 ? 46.753 -40.060 -7.356 1.000 21.054 367 GLU C CA 1
ATOM 13609 C C . GLU D 1 367 ? 45.831 -40.010 -8.576 1.000 19.652 367 GLU C C 1
ATOM 13610 O O . GLU D 1 367 ? 45.502 -38.907 -8.981 1.000 19.072 367 GLU C O 1
ATOM 13616 N N . HIS D 1 368 ? 45.340 -41.161 -9.036 1.000 20.828 368 HIS C N 1
ATOM 13617 C CA . HIS D 1 368 ? 44.417 -41.276 -10.198 1.000 20.198 368 HIS C CA 1
ATOM 13618 C C . HIS D 1 368 ? 43.115 -40.489 -9.942 1.000 19.930 368 HIS C C 1
ATOM 13619 O O . HIS D 1 368 ? 42.703 -39.746 -10.836 1.000 19.203 368 HIS C O 1
ATOM 13626 N N . LEU D 1 369 ? 42.456 -40.634 -8.788 1.000 19.780 369 LEU C N 1
ATOM 13627 C CA . LEU D 1 369 ? 41.121 -40.000 -8.580 1.000 18.976 369 LEU C CA 1
ATOM 13628 C C . LEU D 1 369 ? 41.326 -38.518 -8.242 1.000 19.539 369 LEU C C 1
ATOM 13629 O O . LEU D 1 369 ? 40.482 -37.665 -8.619 1.000 17.989 369 LEU C O 1
ATOM 13634 N N . VAL D 1 370 ? 42.415 -38.190 -7.558 1.000 19.637 370 VAL C N 1
ATOM 13635 C CA . VAL D 1 370 ? 42.710 -36.761 -7.254 1.000 20.167 370 VAL C CA 1
ATOM 13636 C C . VAL D 1 370 ? 43.106 -36.057 -8.563 1.000 20.211 370 VAL C C 1
ATOM 13637 O O . VAL D 1 370 ? 42.619 -34.927 -8.784 1.000 19.478 370 VAL C O 1
ATOM 13641 N N . GLY D 1 371 ? 43.903 -36.712 -9.417 1.000 20.775 371 GLY C N 1
ATOM 13642 C CA . GLY D 1 371 ? 44.247 -36.189 -10.753 1.000 21.887 371 GLY C CA 1
ATOM 13643 C C . GLY D 1 371 ? 43.001 -35.833 -11.543 1.000 23.057 371 GLY C C 1
ATOM 13644 O O . GLY D 1 371 ? 42.943 -34.715 -12.091 1.000 23.011 371 GLY C O 1
ATOM 13645 N N . MET D 1 372 ? 42.022 -36.741 -11.551 1.000 24.088 372 MET C N 1
ATOM 13646 C CA . MET D 1 372 ? 40.740 -36.611 -12.289 1.000 27.193 372 MET C CA 1
ATOM 13647 C C . MET D 1 372 ? 39.996 -35.376 -11.824 1.000 24.803 372 MET C C 1
ATOM 13648 O O . MET D 1 372 ? 39.502 -34.643 -12.685 1.000 25.847 372 MET C O 1
ATOM 13653 N N . VAL D 1 373 ? 39.786 -35.281 -10.516 1.000 25.309 373 VAL C N 1
ATOM 13654 C CA . VAL D 1 373 ? 38.875 -34.274 -9.887 1.000 25.534 373 VAL C CA 1
ATOM 13655 C C . VAL D 1 373 ? 39.551 -32.900 -9.987 1.000 24.050 373 VAL C C 1
ATOM 13656 O O . VAL D 1 373 ? 38.843 -31.919 -10.195 1.000 23.594 373 VAL C O 1
ATOM 13660 N N . THR D 1 374 ? 40.877 -32.851 -9.849 1.000 23.315 374 THR C N 1
ATOM 13661 C CA . THR D 1 374 ? 41.636 -31.587 -9.697 1.000 23.321 374 THR C CA 1
ATOM 13662 C C . THR D 1 374 ? 41.814 -30.906 -11.052 1.000 25.582 374 THR C C 1
ATOM 13663 O O . THR D 1 374 ? 41.842 -29.662 -11.054 1.000 28.255 374 THR C O 1
ATOM 13667 N N . GLY D 1 375 ? 41.935 -31.684 -12.133 1.000 25.238 375 GLY C N 1
ATOM 13668 C CA . GLY D 1 375 ? 42.293 -31.195 -13.480 1.000 23.826 375 GLY C CA 1
ATOM 13669 C C . GLY D 1 375 ? 43.783 -31.343 -13.694 1.000 23.511 375 GLY C C 1
ATOM 13670 O O . GLY D 1 375 ? 44.287 -31.013 -14.774 1.000 23.782 375 GLY C O 1
ATOM 13671 N N . LEU D 1 376 ? 44.485 -31.840 -12.685 1.000 23.515 376 LEU C N 1
ATOM 13672 C CA . LEU D 1 376 ? 45.960 -31.864 -12.694 1.000 24.442 376 LEU C CA 1
ATOM 13673 C C . LEU D 1 376 ? 46.494 -33.088 -13.453 1.000 24.651 376 LEU C C 1
ATOM 13674 O O . LEU D 1 376 ? 47.709 -33.120 -13.640 1.000 24.615 376 LEU C O 1
ATOM 13679 N N . ASP D 1 377 ? 45.647 -34.034 -13.894 1.000 25.329 377 ASP C N 1
ATOM 13680 C CA . ASP D 1 377 ? 46.070 -35.273 -14.621 1.000 26.388 377 ASP C CA 1
ATOM 13681 C C . ASP D 1 377 ? 46.071 -35.080 -16.156 1.000 28.646 377 ASP C C 1
ATOM 13682 O O . ASP D 1 377 ? 46.466 -36.033 -16.864 1.000 30.974 377 ASP C O 1
ATOM 13687 N N . ILE D 1 378 ? 45.664 -33.920 -16.671 1.000 28.021 378 ILE C N 1
ATOM 13688 C CA . ILE D 1 378 ? 45.393 -33.729 -18.126 1.000 29.712 378 ILE C CA 1
ATOM 13689 C C . ILE D 1 378 ? 46.692 -33.932 -18.918 1.000 32.366 378 ILE C C 1
ATOM 13690 O O . ILE D 1 378 ? 47.702 -33.305 -18.552 1.000 33.101 378 ILE C O 1
ATOM 13695 N N . ARG D 1 379 ? 46.661 -34.809 -19.934 1.000 33.117 379 ARG C N 1
ATOM 13696 C CA . ARG D 1 379 ? 47.777 -35.028 -20.892 1.000 35.861 379 ARG C CA 1
ATOM 13697 C C . ARG D 1 379 ? 47.212 -34.887 -22.312 1.000 35.620 379 ARG C C 1
ATOM 13698 O O . ARG D 1 379 ? 46.352 -35.695 -22.684 1.000 34.700 379 ARG C O 1
ATOM 13706 N N . TYR D 1 380 ? 47.630 -33.855 -23.052 1.000 35.264 380 TYR C N 1
ATOM 13707 C CA . TYR D 1 380 ? 47.251 -33.642 -24.477 1.000 34.208 380 TYR C CA 1
ATOM 13708 C C . TYR D 1 380 ? 48.241 -34.397 -25.381 1.000 33.062 380 TYR C C 1
ATOM 13709 O O . TYR D 1 380 ? 49.423 -34.653 -24.958 1.000 27.504 380 TYR C O 1
ATOM 13718 N N . ASP D 1 381 ? 47.765 -34.802 -26.569 1.000 34.687 381 ASP C N 1
ATOM 13719 C CA . ASP D 1 381 ? 48.603 -35.448 -27.621 1.000 37.789 381 ASP C CA 1
ATOM 13720 C C . ASP D 1 381 ? 49.478 -34.368 -28.259 1.000 34.110 381 ASP C C 1
ATOM 13721 O O . ASP D 1 381 ? 48.929 -33.405 -28.787 1.000 27.196 381 ASP C O 1
ATOM 13726 N N . VAL D 1 382 ? 50.794 -34.521 -28.182 1.000 34.323 382 VAL C N 1
ATOM 13727 C CA . VAL D 1 382 ? 51.759 -33.503 -28.690 1.000 34.501 382 VAL C CA 1
ATOM 13728 C C . VAL D 1 382 ? 52.790 -34.163 -29.617 1.000 35.442 382 VAL C C 1
ATOM 13729 O O . VAL D 1 382 ? 53.695 -33.451 -30.069 1.000 31.742 382 VAL C O 1
ATOM 13733 N N . GLY D 1 383 ? 52.641 -35.468 -29.894 1.000 40.479 383 GLY C N 1
ATOM 13734 C CA . GLY D 1 383 ? 53.563 -36.267 -30.728 1.000 44.579 383 GLY C CA 1
ATOM 13735 C C . GLY D 1 383 ? 54.407 -37.238 -29.913 1.000 46.206 383 GLY C C 1
ATOM 13736 O O . GLY D 1 383 ? 54.047 -37.557 -28.757 1.000 45.922 383 GLY C O 1
ATOM 13737 N N . ALA D 1 384 ? 55.513 -37.685 -30.496 1.000 43.680 384 ALA C N 1
ATOM 13738 C CA . ALA D 1 384 ? 56.373 -38.756 -29.950 1.000 43.238 384 ALA C CA 1
ATOM 13739 C C . ALA D 1 384 ? 57.221 -38.215 -28.793 1.000 41.973 384 ALA C C 1
ATOM 13740 O O . ALA D 1 384 ? 57.795 -37.127 -28.919 1.000 43.778 384 ALA C O 1
ATOM 13742 N N . GLY D 1 385 ? 57.309 -38.972 -27.704 1.000 43.163 385 GLY C N 1
ATOM 13743 C CA . GLY D 1 385 ? 58.113 -38.614 -26.525 1.000 44.555 385 GLY C CA 1
ATOM 13744 C C . GLY D 1 385 ? 57.693 -39.404 -25.303 1.000 45.047 385 GLY C C 1
ATOM 13745 O O . GLY D 1 385 ? 56.473 -39.546 -25.080 1.000 41.406 385 GLY C O 1
ATOM 13746 N N . GLU D 1 386 ? 58.681 -39.898 -24.553 1.000 48.028 386 GLU C N 1
ATOM 13747 C CA . GLU D 1 386 ? 58.507 -40.697 -23.310 1.000 55.326 386 GLU C CA 1
ATOM 13748 C C . GLU D 1 386 ? 58.455 -39.763 -22.086 1.000 53.178 386 GLU C C 1
ATOM 13749 O O . GLU D 1 386 ? 57.805 -40.149 -21.087 1.000 50.837 386 GLU C O 1
ATOM 13755 N N . HIS D 1 387 ? 59.097 -38.586 -22.144 1.000 50.794 387 HIS C N 1
ATOM 13756 C CA . HIS D 1 387 ? 59.304 -37.706 -20.961 1.000 47.487 387 HIS C CA 1
ATOM 13757 C C . HIS D 1 387 ? 57.990 -37.554 -20.200 1.000 47.160 387 HIS C C 1
ATOM 13758 O O . HIS D 1 387 ? 56.942 -37.331 -20.806 1.000 46.185 387 HIS C O 1
ATOM 13765 N N . PRO D 1 388 ? 58.014 -37.661 -18.853 1.000 47.104 388 PRO C N 1
ATOM 13766 C CA . PRO D 1 388 ? 56.795 -37.558 -18.046 1.000 49.049 388 PRO C CA 1
ATOM 13767 C C . PRO D 1 388 ? 56.032 -36.229 -18.217 1.000 49.354 388 PRO C C 1
ATOM 13768 O O . PRO D 1 388 ? 54.822 -36.205 -18.017 1.000 48.375 388 PRO C O 1
ATOM 13772 N N . LEU D 1 389 ? 56.735 -35.164 -18.612 1.000 46.448 389 LEU C N 1
ATOM 13773 C CA . LEU D 1 389 ? 56.190 -33.781 -18.666 1.000 47.217 389 LEU C CA 1
ATOM 13774 C C . LEU D 1 389 ? 55.396 -33.536 -19.956 1.000 40.111 389 LEU C C 1
ATOM 13775 O O . LEU D 1 389 ? 54.585 -32.597 -19.970 1.000 36.442 389 LEU C O 1
ATOM 13780 N N . LEU D 1 390 ? 55.635 -34.305 -21.016 1.000 37.416 390 LEU C N 1
ATOM 13781 C CA . LEU D 1 390 ? 55.088 -33.962 -22.354 1.000 36.009 390 LEU C CA 1
ATOM 13782 C C . LEU D 1 390 ? 53.560 -34.051 -22.329 1.000 33.871 390 LEU C C 1
ATOM 13783 O O . LEU D 1 390 ? 53.028 -35.008 -21.759 1.000 35.859 390 LEU C O 1
ATOM 13788 N N . GLY D 1 391 ? 52.888 -33.028 -22.852 1.000 32.048 391 GLY C N 1
ATOM 13789 C CA . GLY D 1 391 ? 51.417 -32.968 -22.933 1.000 32.319 391 GLY C CA 1
ATOM 13790 C C . GLY D 1 391 ? 50.761 -32.515 -21.640 1.000 32.364 391 GLY C C 1
ATOM 13791 O O . GLY D 1 391 ? 49.544 -32.317 -21.671 1.000 30.144 391 GLY C O 1
ATOM 13792 N N . ARG D 1 392 ? 51.524 -32.315 -20.559 1.000 34.350 392 ARG C N 1
ATOM 13793 C CA . ARG D 1 392 ? 50.983 -31.963 -19.211 1.000 37.492 392 ARG C CA 1
ATOM 13794 C C . ARG D 1 392 ? 51.241 -30.478 -18.856 1.000 36.413 392 ARG C C 1
ATOM 13795 O O . ARG D 1 392 ? 52.183 -29.865 -19.414 1.000 34.086 392 ARG C O 1
ATOM 13803 N N . ARG D 1 393 ? 50.385 -29.916 -17.993 1.000 32.154 393 ARG C N 1
ATOM 13804 C CA . ARG D 1 393 ? 50.603 -28.661 -17.230 1.000 30.595 393 ARG C CA 1
ATOM 13805 C C . ARG D 1 393 ? 52.092 -28.548 -16.872 1.000 28.495 393 ARG C C 1
ATOM 13806 O O . ARG D 1 393 ? 52.626 -29.480 -16.264 1.000 24.883 393 ARG C O 1
ATOM 13814 N N . ILE D 1 394 ? 52.744 -27.437 -17.235 1.000 29.214 394 ILE C N 1
ATOM 13815 C CA . ILE D 1 394 ? 54.027 -27.014 -16.598 1.000 29.446 394 ILE C CA 1
ATOM 13816 C C . ILE D 1 394 ? 53.698 -26.597 -15.160 1.000 29.393 394 ILE C C 1
ATOM 13817 O O . ILE D 1 394 ? 52.772 -25.814 -14.933 1.000 26.142 394 ILE C O 1
ATOM 13822 N N . PRO D 1 395 ? 54.395 -27.128 -14.130 1.000 29.154 395 PRO C N 1
ATOM 13823 C CA . PRO D 1 395 ? 54.089 -26.766 -12.744 1.000 31.105 395 PRO C CA 1
ATOM 13824 C C . PRO D 1 395 ? 54.681 -25.380 -12.456 1.000 30.969 395 PRO C C 1
ATOM 13825 O O . PRO D 1 395 ? 55.585 -24.951 -13.197 1.000 31.839 395 PRO C O 1
ATOM 13829 N N . ASN D 1 396 ? 54.177 -24.716 -11.414 1.000 31.171 396 ASN C N 1
ATOM 13830 C CA . ASN D 1 396 ? 54.705 -23.411 -10.935 1.000 30.484 396 ASN C CA 1
ATOM 13831 C C . ASN D 1 396 ? 56.036 -23.622 -10.198 1.000 34.633 396 ASN C C 1
ATOM 13832 O O . ASN D 1 396 ? 56.031 -24.270 -9.160 1.000 38.007 396 ASN C O 1
ATOM 13837 N N . GLN D 1 397 ? 57.144 -23.097 -10.719 1.000 35.911 397 GLN C N 1
ATOM 13838 C CA . GLN D 1 397 ? 58.488 -23.338 -10.144 1.000 40.738 397 GLN C CA 1
ATOM 13839 C C . GLN D 1 397 ? 59.346 -22.084 -10.283 1.000 46.045 397 GLN C C 1
ATOM 13840 O O . GLN D 1 397 ? 59.230 -21.385 -11.313 1.000 50.239 397 GLN C O 1
ATOM 13846 N N . GLU D 1 398 ? 60.183 -21.827 -9.280 1.000 46.589 398 GLU C N 1
ATOM 13847 C CA . GLU D 1 398 ? 61.045 -20.624 -9.234 1.000 48.122 398 GLU C CA 1
ATOM 13848 C C . GLU D 1 398 ? 62.132 -20.788 -10.289 1.000 45.654 398 GLU C C 1
ATOM 13849 O O . GLU D 1 398 ? 62.654 -21.904 -10.429 1.000 39.090 398 GLU C O 1
ATOM 13855 N N . LEU D 1 399 ? 62.414 -19.705 -11.009 1.000 49.006 399 LEU C N 1
ATOM 13856 C CA . LEU D 1 399 ? 63.436 -19.629 -12.083 1.000 51.148 399 LEU C CA 1
ATOM 13857 C C . LEU D 1 399 ? 64.555 -18.677 -11.636 1.000 53.208 399 LEU C C 1
ATOM 13858 O O . LEU D 1 399 ? 64.237 -17.524 -11.225 1.000 47.214 399 LEU C O 1
ATOM 13863 N N . VAL D 1 400 ? 65.807 -19.152 -11.699 1.000 52.848 400 VAL C N 1
ATOM 13864 C CA . VAL D 1 400 ? 67.043 -18.329 -11.527 1.000 50.960 400 VAL C CA 1
ATOM 13865 C C . VAL D 1 400 ? 67.662 -18.075 -12.910 1.000 47.701 400 VAL C C 1
ATOM 13866 O O . VAL D 1 400 ? 67.517 -16.932 -13.389 1.000 44.872 400 VAL C O 1
ATOM 13870 N N . SER D 1 409 ? 62.476 -15.385 -10.959 1.000 44.455 409 SER C N 1
ATOM 13871 C CA . SER D 1 409 ? 60.996 -15.287 -11.096 1.000 42.312 409 SER C CA 1
ATOM 13872 C C . SER D 1 409 ? 60.388 -16.687 -10.983 1.000 40.829 409 SER C C 1
ATOM 13873 O O . SER D 1 409 ? 61.074 -17.591 -10.452 1.000 41.466 409 SER C O 1
ATOM 13876 N N . THR D 1 410 ? 59.155 -16.869 -11.463 1.000 39.908 410 THR C N 1
ATOM 13877 C CA . THR D 1 410 ? 58.467 -18.193 -11.500 1.000 37.214 410 THR C CA 1
ATOM 13878 C C . THR D 1 410 ? 57.910 -18.466 -12.895 1.000 36.486 410 THR C C 1
ATOM 13879 O O . THR D 1 410 ? 57.397 -17.511 -13.525 1.000 34.507 410 THR C O 1
ATOM 13883 N N . THR D 1 411 ? 57.913 -19.741 -13.304 1.000 35.380 411 THR C N 1
ATOM 13884 C CA . THR D 1 411 ? 57.334 -20.212 -14.594 1.000 32.734 411 THR C CA 1
ATOM 13885 C C . THR D 1 411 ? 55.945 -19.601 -14.820 1.000 30.915 411 THR C C 1
ATOM 13886 O O . THR D 1 411 ? 55.656 -19.267 -15.974 1.000 31.309 411 THR C O 1
ATOM 13890 N N . PHE D 1 412 ? 55.116 -19.442 -13.784 1.000 30.632 412 PHE C N 1
ATOM 13891 C CA . PHE D 1 412 ? 53.740 -18.891 -13.932 1.000 31.283 412 PHE C CA 1
ATOM 13892 C C . PHE D 1 412 ? 53.752 -17.385 -14.213 1.000 30.240 412 PHE C C 1
ATOM 13893 O O . PHE D 1 412 ? 52.792 -16.915 -14.843 1.000 31.222 412 PHE C O 1
ATOM 13901 N N . GLU D 1 413 ? 54.727 -16.635 -13.693 1.000 30.432 413 GLU C N 1
ATOM 13902 C CA . GLU D 1 413 ? 54.834 -15.172 -13.964 1.000 30.744 413 GLU C CA 1
ATOM 13903 C C . GLU D 1 413 ? 55.086 -15.020 -15.466 1.000 31.005 413 GLU C C 1
ATOM 13904 O O . GLU D 1 413 ? 54.461 -14.142 -16.064 1.000 30.379 413 GLU C O 1
ATOM 13906 N N . GLN D 1 414 ? 55.870 -15.935 -16.058 1.000 31.654 414 GLN C N 1
ATOM 13907 C CA . GLN D 1 414 ? 56.230 -15.916 -17.501 1.000 31.490 414 GLN C CA 1
ATOM 13908 C C . GLN D 1 414 ? 55.019 -16.166 -18.394 1.000 31.097 414 GLN C C 1
ATOM 13909 O O . GLN D 1 414 ? 55.166 -15.979 -19.632 1.000 36.398 414 GLN C O 1
ATOM 13915 N N . LEU D 1 415 ? 53.882 -16.578 -17.831 1.000 31.320 415 LEU C N 1
ATOM 13916 C CA . LEU D 1 415 ? 52.685 -16.972 -18.622 1.000 30.703 415 LEU C CA 1
ATOM 13917 C C . LEU D 1 415 ? 51.610 -15.889 -18.555 1.000 30.636 415 LEU C C 1
ATOM 13918 O O . LEU D 1 415 ? 50.554 -16.088 -19.184 1.000 29.977 415 LEU C O 1
ATOM 13923 N N . HIS D 1 416 ? 51.859 -14.792 -17.829 1.000 32.260 416 HIS C N 1
ATOM 13924 C CA . HIS D 1 416 ? 50.886 -13.689 -17.581 1.000 34.346 416 HIS C CA 1
ATOM 13925 C C . HIS D 1 416 ? 50.397 -13.063 -18.902 1.000 31.801 416 HIS C C 1
ATOM 13926 O O . HIS D 1 416 ? 49.223 -12.705 -18.988 1.000 29.759 416 HIS C O 1
ATOM 13933 N N . ARG D 1 417 ? 51.272 -12.908 -19.897 1.000 33.934 417 ARG C N 1
ATOM 13934 C CA . ARG D 1 417 ? 50.943 -12.284 -21.209 1.000 36.746 417 ARG C CA 1
ATOM 13935 C C . ARG D 1 417 ? 49.961 -13.136 -22.006 1.000 40.771 417 ARG C C 1
ATOM 13936 O O . ARG D 1 417 ? 49.106 -12.548 -22.686 1.000 47.616 417 ARG C O 1
ATOM 13944 N N . GLY D 1 418 ? 50.092 -14.462 -21.936 1.000 39.921 418 GLY C N 1
ATOM 13945 C CA . GLY D 1 418 ? 49.279 -15.397 -22.735 1.000 39.016 418 GLY C CA 1
ATOM 13946 C C . GLY D 1 418 ? 50.017 -15.843 -23.986 1.000 37.253 418 GLY C C 1
ATOM 13947 O O . GLY D 1 418 ? 49.361 -16.321 -24.912 1.000 40.049 418 GLY C O 1
ATOM 13948 N N . ARG D 1 419 ? 51.341 -15.703 -23.995 1.000 36.335 419 ARG C N 1
ATOM 13949 C CA . ARG D 1 419 ? 52.236 -16.129 -25.098 1.000 35.751 419 ARG C CA 1
ATOM 13950 C C . ARG D 1 419 ? 52.794 -17.510 -24.769 1.000 32.437 419 ARG C C 1
ATOM 13951 O O . ARG D 1 419 ? 52.761 -17.918 -23.617 1.000 37.157 419 ARG C O 1
ATOM 13959 N N . GLY D 1 420 ? 53.274 -18.225 -25.766 1.000 30.499 420 GLY C N 1
ATOM 13960 C CA . GLY D 1 420 ? 54.028 -19.459 -25.516 1.000 28.767 420 GLY C CA 1
ATOM 13961 C C . GLY D 1 420 ? 55.298 -19.091 -24.804 1.000 27.100 420 GLY C C 1
ATOM 13962 O O . GLY D 1 420 ? 55.591 -17.882 -24.745 1.000 28.591 420 GLY C O 1
ATOM 13963 N N . VAL D 1 421 ? 56.019 -20.064 -24.260 1.000 24.308 421 VAL C N 1
ATOM 13964 C CA . VAL D 1 421 ? 57.297 -19.778 -23.566 1.000 24.395 421 VAL C CA 1
ATOM 13965 C C . VAL D 1 421 ? 58.278 -20.910 -23.832 1.000 25.706 421 VAL C C 1
ATOM 13966 O O . VAL D 1 421 ? 57.887 -22.084 -23.684 1.000 27.559 421 VAL C O 1
ATOM 13970 N N . LEU D 1 422 ? 59.519 -20.554 -24.148 1.000 27.559 422 LEU C N 1
ATOM 13971 C CA . LEU D 1 422 ? 60.642 -21.515 -24.206 1.000 29.887 422 LEU C CA 1
ATOM 13972 C C . LEU D 1 422 ? 61.565 -21.279 -23.008 1.000 30.323 422 LEU C C 1
ATOM 13973 O O . LEU D 1 422 ? 62.342 -20.307 -23.032 1.000 32.649 422 LEU C O 1
ATOM 13978 N N . PHE D 1 423 ? 61.534 -22.184 -22.040 1.000 28.992 423 PHE C N 1
ATOM 13979 C CA . PHE D 1 423 ? 62.349 -22.092 -20.809 1.000 31.698 423 PHE C CA 1
ATOM 13980 C C . PHE D 1 423 ? 63.721 -22.710 -21.098 1.000 35.830 423 PHE C C 1
ATOM 13981 O O . PHE D 1 423 ? 63.845 -23.944 -21.062 1.000 41.054 423 PHE C O 1
ATOM 13989 N N . ALA D 1 424 ? 64.716 -21.869 -21.393 1.000 39.714 424 ALA C N 1
ATOM 13990 C CA . ALA D 1 424 ? 66.098 -22.284 -21.729 1.000 44.713 424 ALA C CA 1
ATOM 13991 C C . ALA D 1 424 ? 66.926 -22.318 -20.437 1.000 49.023 424 ALA C C 1
ATOM 13992 O O . ALA D 1 424 ? 67.272 -21.236 -19.920 1.000 47.590 424 ALA C O 1
ATOM 13994 N N . PHE D 1 425 ? 67.203 -23.524 -19.925 1.000 53.838 425 PHE C N 1
ATOM 13995 C CA . PHE D 1 425 ? 67.851 -23.771 -18.608 1.000 57.702 425 PHE C CA 1
ATOM 13996 C C . PHE D 1 425 ? 69.373 -23.864 -18.770 1.000 62.123 425 PHE C C 1
ATOM 13997 O O . PHE D 1 425 ? 70.080 -23.577 -17.782 1.000 72.106 425 PHE C O 1
ATOM 14005 N N . GLY D 1 426 ? 69.861 -24.258 -19.951 1.000 59.050 426 GLY C N 1
ATOM 14006 C CA . GLY D 1 426 ? 71.303 -24.400 -20.232 1.000 64.244 426 GLY C CA 1
ATOM 14007 C C . GLY D 1 426 ? 71.967 -23.057 -20.504 1.000 67.332 426 GLY C C 1
ATOM 14008 O O . GLY D 1 426 ? 71.294 -22.019 -20.372 1.000 70.911 426 GLY C O 1
ATOM 14009 N N . ASP D 1 427 ? 73.255 -23.077 -20.853 1.000 66.286 427 ASP C N 1
ATOM 14010 C CA . ASP D 1 427 ? 73.983 -21.940 -21.481 1.000 67.446 427 ASP C CA 1
ATOM 14011 C C . ASP D 1 427 ? 74.028 -22.159 -23.006 1.000 66.493 427 ASP C C 1
ATOM 14012 O O . ASP D 1 427 ? 74.620 -21.316 -23.717 1.000 56.310 427 ASP C O 1
ATOM 14017 N N . ASP D 1 428 ? 73.432 -23.256 -23.494 1.000 67.174 428 ASP C N 1
ATOM 14018 C CA . ASP D 1 428 ? 73.266 -23.529 -24.946 1.000 65.690 428 ASP C CA 1
ATOM 14019 C C . ASP D 1 428 ? 72.193 -22.579 -25.483 1.000 62.248 428 ASP C C 1
ATOM 14020 O O . ASP D 1 428 ? 71.183 -22.360 -24.787 1.000 57.571 428 ASP C O 1
ATOM 14025 N N . THR D 1 429 ? 72.421 -22.035 -26.678 1.000 60.733 429 THR C N 1
ATOM 14026 C CA . THR D 1 429 ? 71.588 -20.967 -27.293 1.000 59.882 429 THR C CA 1
ATOM 14027 C C . THR D 1 429 ? 70.865 -21.500 -28.541 1.000 52.473 429 THR C C 1
ATOM 14028 O O . THR D 1 429 ? 70.080 -20.731 -29.121 1.000 49.720 429 THR C O 1
ATOM 14032 N N . ALA D 1 430 ? 71.079 -22.776 -28.893 1.000 49.121 430 ALA C N 1
ATOM 14033 C CA . ALA D 1 430 ? 70.377 -23.511 -29.975 1.000 44.261 430 ALA C CA 1
ATOM 14034 C C . ALA D 1 430 ? 68.865 -23.290 -29.859 1.000 39.765 430 ALA C C 1
ATOM 14035 O O . ALA D 1 430 ? 68.250 -22.952 -30.879 1.000 39.221 430 ALA C O 1
ATOM 14037 N N . GLY D 1 431 ? 68.302 -23.482 -28.658 1.000 40.153 431 GLY C N 1
ATOM 14038 C CA . GLY D 1 431 ? 66.865 -23.301 -28.376 1.000 38.342 431 GLY C CA 1
ATOM 14039 C C . GLY D 1 431 ? 66.420 -21.877 -28.684 1.000 39.724 431 GLY C C 1
ATOM 14040 O O . GLY D 1 431 ? 65.638 -21.648 -29.605 1.000 39.143 431 GLY C O 1
ATOM 14041 N N . PRO D 1 432 ? 66.898 -20.874 -27.915 1.000 44.144 432 PRO C N 1
ATOM 14042 C CA . PRO D 1 432 ? 66.588 -19.465 -28.186 1.000 44.894 432 PRO C CA 1
ATOM 14043 C C . PRO D 1 432 ? 66.935 -18.957 -29.600 1.000 42.521 432 PRO C C 1
ATOM 14044 O O . PRO D 1 432 ? 66.217 -18.104 -30.100 1.000 36.526 432 PRO C O 1
ATOM 14048 N N . GLN D 1 433 ? 67.998 -19.473 -30.227 1.000 45.017 433 GLN C N 1
ATOM 14049 C CA . GLN D 1 433 ? 68.367 -19.068 -31.614 1.000 47.294 433 GLN C CA 1
ATOM 14050 C C . GLN D 1 433 ? 67.300 -19.581 -32.586 1.000 47.460 433 GLN C C 1
ATOM 14051 O O . GLN D 1 433 ? 66.957 -18.812 -33.504 1.000 51.112 433 GLN C O 1
ATOM 14057 N N . ALA D 1 434 ? 66.782 -20.802 -32.386 1.000 44.978 434 ALA C N 1
ATOM 14058 C CA . ALA D 1 434 ? 65.677 -21.389 -33.192 1.000 41.376 434 ALA C CA 1
ATOM 14059 C C . ALA D 1 434 ? 64.341 -20.681 -32.905 1.000 39.427 434 ALA C C 1
ATOM 14060 O O . ALA D 1 434 ? 63.465 -20.688 -33.780 1.000 37.289 434 ALA C O 1
ATOM 14062 N N . ALA D 1 435 ? 64.177 -20.089 -31.716 1.000 41.479 435 ALA C N 1
ATOM 14063 C CA . ALA D 1 435 ? 62.918 -19.442 -31.266 1.000 40.902 435 ALA C CA 1
ATOM 14064 C C . ALA D 1 435 ? 62.720 -18.088 -31.955 1.000 37.502 435 ALA C C 1
ATOM 14065 O O . ALA D 1 435 ? 61.585 -17.575 -31.922 1.000 31.289 435 ALA C O 1
ATOM 14067 N N . THR D 1 436 ? 63.782 -17.551 -32.569 1.000 39.709 436 THR C N 1
ATOM 14068 C CA . THR D 1 436 ? 63.846 -16.198 -33.201 1.000 40.953 436 THR C CA 1
ATOM 14069 C C . THR D 1 436 ? 62.726 -16.034 -34.237 1.000 38.775 436 THR C C 1
ATOM 14070 O O . THR D 1 436 ? 62.120 -14.937 -34.283 1.000 35.950 436 THR C O 1
ATOM 14074 N N . GLY D 1 437 ? 62.438 -17.088 -35.006 1.000 33.659 437 GLY C N 1
ATOM 14075 C CA . GLY D 1 437 ? 61.294 -17.131 -35.937 1.000 34.738 437 GLY C CA 1
ATOM 14076 C C . GLY D 1 437 ? 59.966 -16.788 -35.268 1.000 35.734 437 GLY C C 1
ATOM 14077 O O . GLY D 1 437 ? 59.030 -16.344 -35.980 1.000 33.063 437 GLY C O 1
ATOM 14078 N N . TRP D 1 438 ? 59.853 -16.982 -33.950 1.000 36.295 438 TRP C N 1
ATOM 14079 C CA . TRP D 1 438 ? 58.546 -16.954 -33.249 1.000 36.216 438 TRP C CA 1
ATOM 14080 C C . TRP D 1 438 ? 58.563 -16.021 -32.041 1.000 38.734 438 TRP C C 1
ATOM 14081 O O . TRP D 1 438 ? 57.729 -16.243 -31.156 1.000 41.812 438 TRP C O 1
ATOM 14092 N N . THR D 1 439 ? 59.446 -15.019 -32.006 1.000 41.597 439 THR C N 1
ATOM 14093 C CA . THR D 1 439 ? 59.496 -13.996 -30.923 1.000 40.283 439 THR C CA 1
ATOM 14094 C C . THR D 1 439 ? 58.110 -13.353 -30.746 1.000 35.893 439 THR C C 1
ATOM 14095 O O . THR D 1 439 ? 57.754 -13.062 -29.599 1.000 35.544 439 THR C O 1
ATOM 14099 N N . ASP D 1 440 ? 57.328 -13.178 -31.816 1.000 34.576 440 ASP C N 1
ATOM 14100 C CA . ASP D 1 440 ? 55.998 -12.496 -31.757 1.000 33.738 440 ASP C CA 1
ATOM 14101 C C . ASP D 1 440 ? 54.938 -13.408 -31.112 1.000 35.586 440 ASP C C 1
ATOM 14102 O O . ASP D 1 440 ? 53.811 -12.913 -30.850 1.000 36.340 440 ASP C O 1
ATOM 14107 N N . ARG D 1 441 ? 55.253 -14.698 -30.907 1.000 34.849 441 ARG C N 1
ATOM 14108 C CA . ARG D 1 441 ? 54.281 -15.738 -30.467 1.000 33.712 441 ARG C CA 1
ATOM 14109 C C . ARG D 1 441 ? 54.806 -16.488 -29.245 1.000 30.135 441 ARG C C 1
ATOM 14110 O O . ARG D 1 441 ? 53.979 -16.945 -28.434 1.000 27.185 441 ARG C O 1
ATOM 14118 N N . VAL D 1 442 ? 56.123 -16.673 -29.174 1.000 30.273 442 VAL C N 1
ATOM 14119 C CA . VAL D 1 442 ? 56.806 -17.413 -28.080 1.000 31.343 442 VAL C CA 1
ATOM 14120 C C . VAL D 1 442 ? 57.843 -16.482 -27.447 1.000 32.471 442 VAL C C 1
ATOM 14121 O O . VAL D 1 442 ? 58.900 -16.253 -28.088 1.000 31.854 442 VAL C O 1
ATOM 14125 N N . ASP D 1 443 ? 57.548 -15.997 -26.231 1.000 32.919 443 ASP C N 1
ATOM 14126 C CA . ASP D 1 443 ? 58.519 -15.320 -25.325 1.000 32.511 443 ASP C CA 1
ATOM 14127 C C . ASP D 1 443 ? 59.607 -16.334 -24.953 1.000 30.011 443 ASP C C 1
ATOM 14128 O O . ASP D 1 443 ? 59.303 -17.511 -24.843 1.000 30.904 443 ASP C O 1
ATOM 14133 N N . VAL D 1 444 ? 60.835 -15.884 -24.756 1.000 30.430 444 VAL C N 1
ATOM 14134 C CA . VAL D 1 444 ? 61.991 -16.763 -24.426 1.000 30.801 444 VAL C CA 1
ATOM 14135 C C . VAL D 1 444 ? 62.506 -16.342 -23.047 1.000 37.405 444 VAL C C 1
ATOM 14136 O O . VAL D 1 444 ? 62.518 -15.126 -22.758 1.000 38.879 444 VAL C O 1
ATOM 14140 N N . VAL D 1 445 ? 62.882 -17.313 -22.217 1.000 40.123 445 VAL C N 1
ATOM 14141 C CA . VAL D 1 445 ? 63.262 -17.095 -20.793 1.000 42.063 445 VAL C CA 1
ATOM 14142 C C . VAL D 1 445 ? 64.536 -17.895 -20.511 1.000 42.702 445 VAL C C 1
ATOM 14143 O O . VAL D 1 445 ? 64.474 -19.143 -20.524 1.000 42.272 445 VAL C O 1
ATOM 14147 N N . ARG D 1 446 ? 65.662 -17.203 -20.325 1.000 45.897 446 ARG C N 1
ATOM 14148 C CA . ARG D 1 446 ? 66.968 -17.836 -20.007 1.000 49.041 446 ARG C CA 1
ATOM 14149 C C . ARG D 1 446 ? 67.141 -17.776 -18.486 1.000 51.066 446 ARG C C 1
ATOM 14150 O O . ARG D 1 446 ? 67.152 -16.660 -17.953 1.000 55.245 446 ARG C O 1
ATOM 14152 N N . ALA D 1 447 ? 67.211 -18.937 -17.826 1.000 54.564 447 ALA C N 1
ATOM 14153 C CA . ALA D 1 447 ? 67.167 -19.100 -16.352 1.000 54.625 447 ALA C CA 1
ATOM 14154 C C . ALA D 1 447 ? 67.023 -20.584 -16.001 1.000 58.411 447 ALA C C 1
ATOM 14155 O O . ALA D 1 447 ? 66.111 -21.221 -16.571 1.000 57.195 447 ALA C O 1
ATOM 14157 N N . THR D 1 448 ? 67.855 -21.094 -15.078 1.000 64.028 448 THR C N 1
ATOM 14158 C CA . THR D 1 448 ? 67.791 -22.481 -14.520 1.000 64.979 448 THR C CA 1
ATOM 14159 C C . THR D 1 448 ? 66.749 -22.518 -13.383 1.000 64.015 448 THR C C 1
ATOM 14160 O O . THR D 1 448 ? 65.933 -23.477 -13.351 1.000 59.637 448 THR C O 1
ATOM 14164 N N . PRO D 1 457 ? 59.656 -30.701 -11.773 1.000 60.164 457 PRO C N 1
ATOM 14165 C CA . PRO D 1 457 ? 59.792 -31.871 -12.641 1.000 61.050 457 PRO C CA 1
ATOM 14166 C C . PRO D 1 457 ? 60.702 -31.637 -13.860 1.000 61.101 457 PRO C C 1
ATOM 14167 O O . PRO D 1 457 ? 60.556 -32.364 -14.845 1.000 63.840 457 PRO C O 1
ATOM 14171 N N . PHE D 1 458 ? 61.623 -30.667 -13.783 1.000 54.569 458 PHE C N 1
ATOM 14172 C CA . PHE D 1 458 ? 62.487 -30.257 -14.923 1.000 54.672 458 PHE C CA 1
ATOM 14173 C C . PHE D 1 458 ? 63.869 -30.928 -14.871 1.000 50.902 458 PHE C C 1
ATOM 14174 O O . PHE D 1 458 ? 64.732 -30.487 -15.645 1.000 49.277 458 PHE C O 1
ATOM 14182 N N . HIS D 1 459 ? 64.090 -31.957 -14.044 1.000 47.984 459 HIS C N 1
ATOM 14183 C CA . HIS D 1 459 ? 65.431 -32.600 -13.883 1.000 49.982 459 HIS C CA 1
ATOM 14184 C C . HIS D 1 459 ? 65.939 -33.116 -15.238 1.000 50.549 459 HIS C C 1
ATOM 14185 O O . HIS D 1 459 ? 65.133 -33.738 -15.961 1.000 54.994 459 HIS C O 1
ATOM 14187 N N . GLY D 1 460 ? 67.215 -32.857 -15.568 1.000 49.739 460 GLY C N 1
ATOM 14188 C CA . GLY D 1 460 ? 67.928 -33.434 -16.729 1.000 48.483 460 GLY C CA 1
ATOM 14189 C C . GLY D 1 460 ? 67.478 -32.852 -18.067 1.000 51.246 460 GLY C C 1
ATOM 14190 O O . GLY D 1 460 ? 67.737 -33.503 -19.108 1.000 54.695 460 GLY C O 1
ATOM 14191 N N . LEU D 1 461 ? 66.841 -31.674 -18.063 1.000 50.394 461 LEU C N 1
ATOM 14192 C CA . LEU D 1 461 ? 66.337 -30.972 -19.278 1.000 49.515 461 LEU C CA 1
ATOM 14193 C C . LEU D 1 461 ? 67.116 -29.673 -19.478 1.000 50.245 461 LEU C C 1
ATOM 14194 O O . LEU D 1 461 ? 67.297 -28.924 -18.501 1.000 52.178 461 LEU C O 1
ATOM 14199 N N . ASP D 1 462 ? 67.531 -29.401 -20.713 1.000 49.853 462 ASP C N 1
ATOM 14200 C CA . ASP D 1 462 ? 68.199 -28.127 -21.077 1.000 48.523 462 ASP C CA 1
ATOM 14201 C C . ASP D 1 462 ? 67.130 -27.109 -21.488 1.000 44.931 462 ASP C C 1
ATOM 14202 O O . ASP D 1 462 ? 67.377 -25.914 -21.255 1.000 48.829 462 ASP C O 1
ATOM 14207 N N . ALA D 1 463 ? 65.984 -27.544 -22.027 1.000 38.852 463 ALA C N 1
ATOM 14208 C CA . ALA D 1 463 ? 64.891 -26.626 -22.441 1.000 37.293 463 ALA C CA 1
ATOM 14209 C C . ALA D 1 463 ? 63.520 -27.301 -22.339 1.000 34.950 463 ALA C C 1
ATOM 14210 O O . ALA D 1 463 ? 63.461 -28.555 -22.351 1.000 40.572 463 ALA C O 1
ATOM 14212 N N . VAL D 1 464 ? 62.475 -26.478 -22.214 1.000 30.659 464 VAL C N 1
ATOM 14213 C CA . VAL D 1 464 ? 61.044 -26.881 -22.213 1.000 30.334 464 VAL C CA 1
ATOM 14214 C C . VAL D 1 464 ? 60.242 -25.804 -22.936 1.000 31.236 464 VAL C C 1
ATOM 14215 O O . VAL D 1 464 ? 60.267 -24.636 -22.491 1.000 32.009 464 VAL C O 1
ATOM 14219 N N . LEU D 1 465 ? 59.482 -26.224 -23.943 1.000 32.579 465 LEU C N 1
ATOM 14220 C CA . LEU D 1 465 ? 58.610 -25.353 -24.764 1.000 32.163 465 LEU C CA 1
ATOM 14221 C C . LEU D 1 465 ? 57.177 -25.549 -24.299 1.000 31.543 465 LEU C C 1
ATOM 14222 O O . LEU D 1 465 ? 56.680 -26.697 -24.362 1.000 32.086 465 LEU C O 1
ATOM 14227 N N . VAL D 1 466 ? 56.531 -24.456 -23.919 1.000 29.009 466 VAL C N 1
ATOM 14228 C CA . VAL D 1 466 ? 55.151 -24.493 -23.393 1.000 28.708 466 VAL C CA 1
ATOM 14229 C C . VAL D 1 466 ? 54.241 -23.712 -24.331 1.000 29.159 466 VAL C C 1
ATOM 14230 O O . VAL D 1 466 ? 54.616 -22.617 -24.794 1.000 29.068 466 VAL C O 1
ATOM 14234 N N . ARG D 1 467 ? 53.067 -24.272 -24.585 1.000 29.607 467 ARG C N 1
ATOM 14235 C CA . ARG D 1 467 ? 51.973 -23.593 -25.310 1.000 31.164 467 ARG C CA 1
ATOM 14236 C C . ARG D 1 467 ? 51.482 -22.436 -24.445 1.000 31.604 467 ARG C C 1
ATOM 14237 O O . ARG D 1 467 ? 51.709 -22.434 -23.238 1.000 30.653 467 ARG C O 1
ATOM 14245 N N . PRO D 1 468 ? 50.724 -21.480 -25.024 1.000 33.057 468 PRO C N 1
ATOM 14246 C CA . PRO D 1 468 ? 50.101 -20.393 -24.266 1.000 32.273 468 PRO C CA 1
ATOM 14247 C C . PRO D 1 468 ? 49.266 -20.800 -23.042 1.000 33.440 468 PRO C C 1
ATOM 14248 O O . PRO D 1 468 ? 49.071 -19.969 -22.155 1.000 33.142 468 PRO C O 1
ATOM 14252 N N . ASP D 1 469 ? 48.747 -22.031 -23.024 1.000 30.267 469 ASP C N 1
ATOM 14253 C CA . ASP D 1 469 ? 47.827 -22.490 -21.949 1.000 28.037 469 ASP C CA 1
ATOM 14254 C C . ASP D 1 469 ? 48.626 -23.190 -20.844 1.000 26.708 469 ASP C C 1
ATOM 14255 O O . ASP D 1 469 ? 48.022 -23.550 -19.859 1.000 26.017 469 ASP C O 1
ATOM 14260 N N . GLY D 1 470 ? 49.936 -23.365 -21.012 1.000 28.455 470 GLY C N 1
ATOM 14261 C CA . GLY D 1 470 ? 50.836 -23.891 -19.965 1.000 28.422 470 GLY C CA 1
ATOM 14262 C C . GLY D 1 470 ? 51.205 -25.349 -20.166 1.000 28.660 470 GLY C C 1
ATOM 14263 O O . GLY D 1 470 ? 51.959 -25.886 -19.326 1.000 30.492 470 GLY C O 1
ATOM 14264 N N . TYR D 1 471 ? 50.711 -25.991 -21.229 1.000 30.008 471 TYR C N 1
ATOM 14265 C CA . TYR D 1 471 ? 50.959 -27.434 -21.484 1.000 27.971 471 TYR C CA 1
ATOM 14266 C C . TYR D 1 471 ? 52.238 -27.600 -22.299 1.000 25.959 471 TYR C C 1
ATOM 14267 O O . TYR D 1 471 ? 52.445 -26.869 -23.241 1.000 24.786 471 TYR C O 1
ATOM 14276 N N . VAL D 1 472 ? 53.085 -28.535 -21.885 1.000 26.281 472 VAL C N 1
ATOM 14277 C CA . VAL D 1 472 ? 54.440 -28.747 -22.460 1.000 29.105 472 VAL C CA 1
ATOM 14278 C C . VAL D 1 472 ? 54.297 -29.481 -23.803 1.000 31.043 472 VAL C C 1
ATOM 14279 O O . VAL D 1 472 ? 53.716 -30.566 -23.812 1.000 31.969 472 VAL C O 1
ATOM 14283 N N . ALA D 1 473 ? 54.789 -28.888 -24.896 1.000 34.918 473 ALA C N 1
ATOM 14284 C CA . ALA D 1 473 ? 54.633 -29.380 -26.290 1.000 33.166 473 ALA C CA 1
ATOM 14285 C C . ALA D 1 473 ? 55.948 -29.978 -26.777 1.000 34.193 473 ALA C C 1
ATOM 14286 O O . ALA D 1 473 ? 55.923 -30.685 -27.796 1.000 36.674 473 ALA C O 1
ATOM 14288 N N . TRP D 1 474 ? 57.038 -29.736 -26.047 1.000 33.490 474 TRP C N 1
ATOM 14289 C CA . TRP D 1 474 ? 58.403 -30.158 -26.438 1.000 32.667 474 TRP C CA 1
ATOM 14290 C C . TRP D 1 474 ? 59.346 -29.993 -25.243 1.000 31.965 474 TRP C C 1
ATOM 14291 O O . TRP D 1 474 ? 59.080 -29.145 -24.385 1.000 29.902 474 TRP C O 1
ATOM 14302 N N . VAL D 1 475 ? 60.428 -30.767 -25.204 1.000 36.478 475 VAL C N 1
ATOM 14303 C CA . VAL D 1 475 ? 61.488 -30.658 -24.159 1.000 37.614 475 VAL C CA 1
ATOM 14304 C C . VAL D 1 475 ? 62.816 -31.025 -24.815 1.000 39.982 475 VAL C C 1
ATOM 14305 O O . VAL D 1 475 ? 62.773 -31.628 -25.886 1.000 42.699 475 VAL C O 1
ATOM 14309 N N . ALA D 1 476 ? 63.938 -30.699 -24.178 1.000 42.248 476 ALA C N 1
ATOM 14310 C CA . ALA D 1 476 ? 65.289 -31.099 -24.623 1.000 45.509 476 ALA C CA 1
ATOM 14311 C C . ALA D 1 476 ? 66.080 -31.581 -23.412 1.000 46.721 476 ALA C C 1
ATOM 14312 O O . ALA D 1 476 ? 66.237 -30.835 -22.456 1.000 49.456 476 ALA C O 1
ATOM 14314 N N . PRO D 1 477 ? 66.519 -32.860 -23.377 1.000 52.042 477 PRO C N 1
ATOM 14315 C CA . PRO D 1 477 ? 67.503 -33.311 -22.387 1.000 53.947 477 PRO C CA 1
ATOM 14316 C C . PRO D 1 477 ? 68.743 -32.402 -22.287 1.000 50.810 477 PRO C C 1
ATOM 14317 O O . PRO D 1 477 ? 69.839 -32.928 -22.246 1.000 49.118 477 PRO C O 1
ATOM 14321 N N . ALA D 1 480 ? 71.678 -31.842 -25.782 1.000 55.256 480 ALA C N 1
ATOM 14322 C CA . ALA D 1 480 ? 70.393 -32.183 -26.434 1.000 53.875 480 ALA C CA 1
ATOM 14323 C C . ALA D 1 480 ? 70.134 -31.237 -27.614 1.000 54.969 480 ALA C C 1
ATOM 14324 O O . ALA D 1 480 ? 69.910 -31.743 -28.718 1.000 53.368 480 ALA C O 1
ATOM 14326 N N . GLY D 1 481 ? 70.165 -29.918 -27.393 1.000 58.292 481 GLY C N 1
ATOM 14327 C CA . GLY D 1 481 ? 70.015 -28.892 -28.451 1.000 55.573 481 GLY C CA 1
ATOM 14328 C C . GLY D 1 481 ? 68.555 -28.590 -28.761 1.000 55.045 481 GLY C C 1
ATOM 14329 O O . GLY D 1 481 ? 67.701 -28.898 -27.913 1.000 59.239 481 GLY C O 1
ATOM 14330 N N . ALA D 1 482 ? 68.270 -28.002 -29.928 1.000 51.289 482 ALA C N 1
ATOM 14331 C CA . ALA D 1 482 ? 66.900 -27.681 -30.399 1.000 50.916 482 ALA C CA 1
ATOM 14332 C C . ALA D 1 482 ? 66.391 -28.785 -31.331 1.000 51.181 482 ALA C C 1
ATOM 14333 O O . ALA D 1 482 ? 65.634 -28.458 -32.270 1.000 50.766 482 ALA C O 1
ATOM 14335 N N . ALA D 1 483 ? 66.748 -30.044 -31.042 1.000 51.363 483 ALA C N 1
ATOM 14336 C CA . ALA D 1 483 ? 66.636 -31.222 -31.942 1.000 52.961 483 ALA C CA 1
ATOM 14337 C C . ALA D 1 483 ? 65.293 -31.254 -32.690 1.000 53.797 483 ALA C C 1
ATOM 14338 O O . ALA D 1 483 ? 65.324 -31.482 -33.926 1.000 60.711 483 ALA C O 1
ATOM 14340 N N . GLY D 1 484 ? 64.166 -31.054 -31.995 1.000 47.765 484 GLY C N 1
ATOM 14341 C CA . GLY D 1 484 ? 62.825 -31.099 -32.615 1.000 42.626 484 GLY C CA 1
ATOM 14342 C C . GLY D 1 484 ? 62.060 -29.806 -32.407 1.000 40.558 484 GLY C C 1
ATOM 14343 O O . GLY D 1 484 ? 60.812 -29.816 -32.546 1.000 39.932 484 GLY C O 1
ATOM 14344 N N . LEU D 1 485 ? 62.770 -28.716 -32.112 1.000 38.462 485 LEU C N 1
ATOM 14345 C CA . LEU D 1 485 ? 62.146 -27.468 -31.605 1.000 37.446 485 LEU C CA 1
ATOM 14346 C C . LEU D 1 485 ? 61.413 -26.768 -32.755 1.000 36.379 485 LEU C C 1
ATOM 14347 O O . LEU D 1 485 ? 60.232 -26.352 -32.555 1.000 29.317 485 LEU C O 1
ATOM 14352 N N . ASP D 1 486 ? 62.091 -26.636 -33.904 1.000 37.902 486 ASP C N 1
ATOM 14353 C CA . ASP D 1 486 ? 61.497 -26.125 -35.168 1.000 37.129 486 ASP C CA 1
ATOM 14354 C C . ASP D 1 486 ? 60.141 -26.811 -35.382 1.000 33.930 486 ASP C C 1
ATOM 14355 O O . ASP D 1 486 ? 59.116 -26.097 -35.527 1.000 30.708 486 ASP C O 1
ATOM 14360 N N . GLU D 1 487 ? 60.152 -28.149 -35.386 1.000 32.069 487 GLU C N 1
ATOM 14361 C CA . GLU D 1 487 ? 58.953 -29.012 -35.570 1.000 34.277 487 GLU C CA 1
ATOM 14362 C C . GLU D 1 487 ? 57.879 -28.630 -34.538 1.000 33.806 487 GLU C C 1
ATOM 14363 O O . GLU D 1 487 ? 56.713 -28.374 -34.954 1.000 37.897 487 GLU C O 1
ATOM 14369 N N . ALA D 1 488 ? 58.229 -28.586 -33.246 1.000 28.319 488 ALA C N 1
ATOM 14370 C CA . ALA D 1 488 ? 57.266 -28.281 -32.161 1.000 28.613 488 ALA C CA 1
ATOM 14371 C C . ALA D 1 488 ? 56.809 -26.827 -32.287 1.000 26.985 488 ALA C C 1
ATOM 14372 O O . ALA D 1 488 ? 55.605 -26.583 -32.165 1.000 28.642 488 ALA C O 1
ATOM 14374 N N . LEU D 1 489 ? 57.729 -25.904 -32.569 1.000 26.607 489 LEU C N 1
ATOM 14375 C CA . LEU D 1 489 ? 57.384 -24.475 -32.812 1.000 29.356 489 LEU C CA 1
ATOM 14376 C C . LEU D 1 489 ? 56.436 -24.335 -34.009 1.000 29.126 489 LEU C C 1
ATOM 14377 O O . LEU D 1 489 ? 55.443 -23.587 -33.875 1.000 27.225 489 LEU C O 1
ATOM 14382 N N . SER D 1 490 ? 56.706 -25.014 -35.130 1.000 28.454 490 SER C N 1
ATOM 14383 C CA . SER D 1 490 ? 55.812 -24.953 -36.322 1.000 33.199 490 SER C CA 1
ATOM 14384 C C . SER D 1 490 ? 54.464 -25.607 -36.002 1.000 33.159 490 SER C C 1
ATOM 14385 O O . SER D 1 490 ? 53.422 -25.076 -36.424 1.000 29.844 490 SER C O 1
ATOM 14388 N N . ARG D 1 491 ? 54.491 -26.703 -35.245 1.000 35.700 491 ARG C N 1
ATOM 14389 C CA . ARG D 1 491 ? 53.275 -27.507 -34.977 1.000 38.673 491 ARG C CA 1
ATOM 14390 C C . ARG D 1 491 ? 52.208 -26.651 -34.278 1.000 36.378 491 ARG C C 1
ATOM 14391 O O . ARG D 1 491 ? 51.046 -26.709 -34.704 1.000 34.718 491 ARG C O 1
ATOM 14399 N N . TRP D 1 492 ? 52.577 -25.891 -33.246 1.000 35.461 492 TRP C N 1
ATOM 14400 C CA . TRP D 1 492 ? 51.589 -25.222 -32.356 1.000 37.676 492 TRP C CA 1
ATOM 14401 C C . TRP D 1 492 ? 51.495 -23.720 -32.638 1.000 38.833 492 TRP C C 1
ATOM 14402 O O . TRP D 1 492 ? 50.401 -23.140 -32.395 1.000 34.289 492 TRP C O 1
ATOM 14413 N N . PHE D 1 493 ? 52.574 -23.100 -33.130 1.000 38.804 493 PHE C N 1
ATOM 14414 C CA . PHE D 1 493 ? 52.638 -21.617 -33.244 1.000 42.152 493 PHE C CA 1
ATOM 14415 C C . PHE D 1 493 ? 52.529 -21.188 -34.712 1.000 43.200 493 PHE C C 1
ATOM 14416 O O . PHE D 1 493 ? 52.045 -20.054 -34.971 1.000 41.804 493 PHE C O 1
ATOM 14424 N N . GLY D 1 494 ? 52.932 -22.066 -35.642 1.000 44.641 494 GLY C N 1
ATOM 14425 C CA . GLY D 1 494 ? 52.810 -21.834 -37.096 1.000 40.092 494 GLY C CA 1
ATOM 14426 C C . GLY D 1 494 ? 54.161 -21.563 -37.745 1.000 35.937 494 GLY C C 1
ATOM 14427 O O . GLY D 1 494 ? 55.194 -21.911 -37.185 1.000 31.959 494 GLY C O 1
ATOM 14428 N N . PRO D 1 495 ? 54.184 -20.946 -38.951 1.000 35.072 495 PRO C N 1
ATOM 14429 C CA . PRO D 1 495 ? 55.437 -20.749 -39.691 1.000 34.365 495 PRO C CA 1
ATOM 14430 C C . PRO D 1 495 ? 56.380 -19.694 -39.090 1.000 32.975 495 PRO C C 1
ATOM 14431 O O . PRO D 1 495 ? 55.901 -18.642 -38.715 1.000 29.857 495 PRO C O 1
ATOM 14435 N N . SER D 1 496 ? 57.689 -19.975 -39.051 1.000 32.543 496 SER C N 1
ATOM 14436 C CA . SER D 1 496 ? 58.761 -18.971 -38.763 1.000 35.030 496 SER C CA 1
ATOM 14437 C C . SER D 1 496 ? 58.467 -17.646 -39.495 1.000 37.180 496 SER C C 1
ATOM 14438 O O . SER D 1 496 ? 57.893 -17.702 -40.606 1.000 38.435 496 SER C O 1
ATOM 14441 N N . ARG D 1 497 ? 58.807 -16.499 -38.892 1.000 39.515 497 ARG C N 1
ATOM 14442 C CA . ARG D 1 497 ? 58.522 -15.135 -39.432 1.000 43.940 497 ARG C CA 1
ATOM 14443 C C . ARG D 1 497 ? 59.838 -14.356 -39.533 1.000 45.694 497 ARG C C 1
ATOM 14444 O O . ARG D 1 497 ? 60.660 -14.642 -40.412 1.000 49.714 497 ARG C O 1
#

Sequence (1926 aa):
IDAEVIIVGAGPTGLMLAGELRLNNVSTIVLDRLAEPMQQSRALGFSARTIEEFDQRGLLARFGEVGTIPFGHFGGVPLDYRVIKGGSYGARGIPQSRTEGMLAAAAVELGAELRRGQEVVSIDDDGTGVAVVVRTADGEQTLRAKYLVGADGARSTVRKAAGIDFPGTDPTMEMWLADVAGCDLRLRFFSGELVPGGMVMVLPLGPVAQRVVVFEHATGLRNSTEPPTFAEVADAFERLTGEDIRGGKPLWVSWFTDSSRQAAEYRRGRILLAGDAAHIHMPIGGQGMSAGIQDAVNLGWKLAAEIHGHAPEGLLDTYHTERHPVDGRVVMNTLAQRWLYLGGEAMQPLRELLGELVRYPDVQEHLVGMVTGLDIRYDVGAGEHPLLGRRIPNQELVGEFSGKSTTFEQLHRGRGVLFAFDTAGPQAATGWTDRVDVVRATPDPFHGLDAVLVRPDGYVAWVAPAGAGAAGLDEALSRWFGPSRNTIDAEVIIVGAGPTGLMLAGELRLNNVSTIVLDRLAEPMQQSRALGFSARTIEEFDQRGLLARFGEVGTIPFGHFGGVPLDYRVIKGGSYGARGIPQSRTEGMLAAAAVELGAELRRGQEVVSIDDDGTGVAVVVRTADGEQTLRAKYLVGADGARSTVRKAAGIDFPGTDPTMEMWLADVAGCDLRLRFSGELVPGGMVMVLPLGPVAQRVVVFEHATGLRSTEPPTFAEVADAFERLTGEDIRGGKPLWVSWFTDSSRQAAEYRRGRILLAGDAAHIHMPIGGQGMSAGIQDAVNLGWKLAAEIHGHAPEGLLDTYHTERHPVDGRVVMNTLAQRWLYLGGEAMQPLRELLGELVRYPDVQEHLVGMVTGLDIRYDVGAGEHPLLGRRIPNQELVGKSTTFEQLHRGRGVLFAFDDTAGPQAATGWTDRVDVVRATPDPFHGLDAVLVRPDGYVAWVAPAGAAGLDEALSRWFGPSRTIDAEVIIVGAGPTGLMLAGELRLNNVSTIVLDRLAEPMQQSRALGFSARTIEEFDQRGLLARFGEVGTIPFGHFGGVPLDYRVIKGGSYGARGIPQSRTEGMLAAAAVELGAELRRGQEVVSIDDDGTGVAVVVRTADGEQTLRAKYLVGADGARSTVRKAAGIDFPGTDPTMEMWLADVAGCDLRLRFSGELVPGGMVMVLPLGPVAQRVVVFEHATGLRSTEPPTFAEVADAFERLTGEDIRGGKPLWVSWFTDSSRQAAEYRRGRILLAGDAAHIHMPIGGQGMSAGIQDAVNLGWKLAAEIHGHAPEGLLDTYHTERHPVDGRVVMNTLAQRWLYLGGEAMQPLREELLGELVRYPDVQEHLVGMVTGLDIRYDVGAGEHPLLGRRIPNQELVGEFSGKSTTFEQLHRGRGVLFAFGDDTAGPQAATGWTDRVDVVRATPHTDPDDPFHGLDAVLVRPDGYVAWVAPAGAGAAGLDEALSRWFGPSRIDAEVIIVGAGPTGLMLAGELRLNNVSTIVLDRLAEPMQQSRALGFSARTIEEFDQRGLLARFGEVGTIPFGHFGGVPLDYRVIKGGSYGARGIPQSRTEGMLAAAAVELGAELRRGQEVVSIDDDGTGVAVVVRTGEQTLRAKYLVGADGARSTVRKAAGIDFPGTDPTMEMWLADVAGCDLRLRFSGELVPGGMVMVLPLGPVAQRVVVFEHATGLRNSPTFAEVADAFERLTGEDIRGGKPLWVSWFTDSSRQAAEYRRGRILLAGDAAHIHMPIGGQGMSAGIQDAVNLGWKLAAEIHGHAPEGLLDTYHTERHPVDGRVVMNTLAQRWLYLGGEAMQPLRELLGELVRRYPDVQEHLVGMVTGLDIRYDVGAGEHPLLGRRIPNQELVSTTFEQLHRGRGVLFAFGDDTAGPQAATGWTDRVDVVRATPFHGLDAVLVRPDGYVAWVAPAGAAGLDEALSRWFGPSR

Organism: NCBI:txid47874

Foldseek 3Di:
DQFQEEEEDLFLLRLLLLLLQLLLVGAYEYEELAQDPDPAFPAQWAFLVLCLLCLLQPLNCVLPDWDFAQWADQLNQIFGQPLDPSGGLGTHRCGSSNSSVSSNVSSVVSNHHYDYSWAWQAWDCPQQWIKTWIQHPVGIDIDIHRFYEFQHAQVTSLLVNLVWDWDDDDFPFKKKKWKWFAQPDDAADNWDDFVFWTWGWADNDDTIIIIIAGGPVDDDPPDPDFDDPVVNQVRVCVGPVRGRVPTHTDDMHMDTATWIATPDQDDRRYGYAANSGIQGDDGRNARRHLSSVLSLQQNVQSSCVSVVQRFVCQNVLSCVQSVVLRVLSRVSRVVSCCCNGVPPVNVVVVVVLNVVCVDSVSSCVNSCSSNVQVRAGPLDDDDLVQARGAADWWWWQPDPVRIDIPSRVLSSLAKEKEFLACQLVVLCLLPVVGYPYHDTHTVSCVQFGIFIAHSSRRTNDTHGNPRHCVPVNVSCCNHRNGGD/DDAPFQEEEEDLALLSLLLLLLQLLLVGAYEYEYLAQDPDPAFPAQWAFLVLVLLCLLQVLCPVVPDFDFAQWAAQLNHIFGLPLDPSGGLGTHGHGSVNSSVSSNVSNVVSPYHYYYSWDFQAWDCPQQWIWTWTQHPVGIDIGIHRAYEYPNAQVTPQCVNLVWDWDDDDFFFKKKKWKWFAQPDDAADRWDDAPFFIWGWADNDDGIIMIIATGPPCTDDDDDFDDPCRRQVRCCVGPVDGRVPTDTPDMGMDTQTWTATPFQDDRRYGYAFRSGIDGGDDRNQRRHLRSLLSLQQSVQSSCVSVPFHQVCSNVVSCVQSVVLRVLSSVSRVVSCCSNTVPDVNVVVVVVVSVVCVDSVVSCVNSCSSNVQVRAGPLDDDDQPQARGAADFWWWPVIDTPSRVLSSLAKEKAAQPDCQQVVLCVQVVVGYPYDDIHTVRCPQWRIFIAHSSRRTNDTHGVHNVCVNVSCCNNPNDGD/DAPFQEEEEDLFLLSLLLLLLQLLLVGAYEYEYLAQDPDPAFPAQFAFLVLCLLCLLQVNNVVVPDWDFAQWAAFLNHTFRLPLDPSGGLGTGGHGSSNSSVSSNVSSVVSPHHYDYSWAFQAWDDPQQWIWTWIQHPVGIDIHIHRFYEFQNAQVTPLCVNLVWDKDDDDFFFKKKKWKWFDLPDDAADRWDAFVQFIWGWADNDDTIIMIIAGGPVDTQDPPDFDDPVVSQVRCCVGPVGGRVPTGTDDMGMDTQGWIATPDQDDRRYGYAANSGIQGDDDRNQRRNLSSVLSLQQNVQVSLVSVPFHDPCSNVLSCVQSVVLRVLSSVSRSVSCCSNTVPDVNVVVVVVVVVVCVDSVVSCVNSCSSNVQVRAGPLDDDDQPQARGFADWWWWAPPPVRIDIPSHVLNSLAKEKEQQDPFCQAVVLCPLPVVGYHYHDTHTDDDPPDSCPQWRIFIAGSSRRTNDTHGNPNGCVCVNVSCCNRPGDGD/DQFQEEEEDLFLLRLLLLLLLLLLVGAYEYEALAPDQDPDFDAQWAFLVLCLLCLLQPLNCVVPDWAFAQWADQLPFIFGQPLDPSGGLGTHRRTRSVSSVSSNVSSVVSPYHYDYSWDWQAWDDPLQWIKTQIVNVTDIDIHRFYEFANAQPTNLCVNLPWDFDDDDFFFKKKKWKWFQQQDDAADHWDAFVQFIWGWADNDDGIIIIIAGGPPCTDDPPDDPVVSQVRSCVGPVGGRVPTDTDDMDMDTQTWTATPFQDDNRYGYAFNSGIDGDDGRNQGRNLSSVLSLQQSLQVSCVSVVQRPDCSNVLSGVQSVVLRVLSSVSRNVSCCCHGVPPVNVVVVVVLSVVCVDSVSSCVNSCSSNVQVRARCLDDDDLPQARGADDWDPWCNTPSVLLNSLAKEKEAAAPDCLQVVLCQLPVVRYPYHYTHVCPLWRIFIGHSSRRTNDTCNPGCPCVNVSCCNNRHTRD

Nearest PDB structures (foldseek):
  7vwp-assembly1_A  TM=1.002E+00  e=5.428E-104  Micromonospora rosaria
  7vwp-assembly2_B  TM=9.984E-01  e=2.005E-95  Micromonospora rosaria
  7vwp-assembly1_D-2  TM=9.942E-01  e=4.941E-93  Micromonospora rosaria
  7vwp-assembly2_C-3  TM=9.950E-01  e=4.975E-88  Micromonospora rosaria
  2qa1-assembly1_A-2  TM=9.568E-01  e=1.065E-64  Streptomyces sp. PGA64

Solvent-accessible surface area: 75904 Å² total; per-residue (Å²): 104,22,4,33,0,1,0,12,7,3,22,13,14,0,3,2,0,0,14,2,0,44,45,33,111,0,42,3,0,1,0,19,133,89,83,104,29,67,100,54,10,135,22,31,10,1,5,2,0,0,22,17,2,0,44,0,11,20,11,26,40,23,7,20,103,35,31,48,54,10,108,7,9,9,0,28,9,108,8,40,0,102,57,36,147,56,10,6,28,2,3,62,54,5,40,14,43,92,0,19,48,16,4,13,15,2,3,30,1,24,26,6,78,24,33,38,28,26,67,7,62,48,27,87,52,91,50,112,3,2,14,1,42,0,131,21,107,114,40,109,24,73,0,77,0,69,13,1,0,0,9,31,27,42,194,0,37,0,8,116,58,18,51,10,92,31,64,46,59,94,54,75,6,14,6,20,11,0,9,0,15,64,32,77,16,34,11,12,83,32,14,59,73,34,131,39,2,3,1,32,0,36,46,59,38,85,101,11,12,10,0,6,4,11,18,89,103,40,46,72,65,142,46,125,110,66,4,78,33,57,72,0,0,57,0,0,65,151,11,42,59,58,92,0,98,85,12,97,72,45,44,27,22,66,47,27,2,15,2,59,20,0,47,52,0,67,96,44,51,7,0,0,0,1,46,0,0,3,34,19,8,56,20,54,9,9,15,25,6,7,1,0,9,0,0,1,2,0,0,8,0,0,1,4,56,25,84,68,42,27,18,116,43,3,3,76,28,0,48,92,12,1,51,75,30,1,20,86,19,18,98,0,0,36,39,4,10,111,23,22,4,18,17,134,81,52,60,79,91,34,100,88,26,33,102,72,18,169,102,87,105,35,38,74,103,15,0,1,16,10,2,12,16,47,10,96,8,109,13,36,105,34,165,59,94,13,13,0,89,38,0,14,69,40,53,1,75,16,158,97,114,43,122,10,34,1,6,88,45,0,67,140,2,62,0,0,0,2,8,65,129,88,42,2,10,108,26,1,84,14,8,91,86,22,0,26,54,15,148,10,73,52,108,33,7,159,39,14,44,6,0,0,0,0,7,1,0,4,0,5,19,15,2,75,71,64,37,21,24,97,28,0,77,146,12,0,51,104,3,5,0,91,62,116,158,56,14,20,3,19,0,0,0,12,8,3,23,13,11,0,3,5,0,0,13,3,0,50,45,32,112,0,32,4,3,1,0,19,134,88,38,32,50,55,48,72,12,135,28,42,12,1,6,2,0,0,21,19,2,0,46,0,22,33,36,32,82,68,22,43,106,37,38,64,24,55,116,17,15,8,0,33,19,108,7,41,0,124,43,39,163,57,8,6,34,2,6,112,58,13,35,13,17,49,0,14,4,8,4,18,5,19,3,24,87,76,43,5,80,46,56,60,30,25,62,5,29,40,16,64,30,52,18,99,11,3,28,0,43,0,103,24,80,68,31,103,77,83,5,42,0,38,14,0,0,0,9,34,25,33,184,0,39,0,10,37,28,11,3,1,60,23,62,47,60,102,47,68,3,6,10,17,14,0,13,0,2,56,35,137,25,142,90,13,84,79,14,63,96,25,130,46,1,7,0,33,0,23,58,59,40,140,38,16,12,9,0,6,2,12,10,104,103,45,34,90,98,71,128,119,63,5,79,34,56,78,0,1,60,0,0,70,148,13,38,51,50,94,1,102,86,13,54,35,54,44,29,22,64,45,29,1,18,2,62,20,0,43,56,0,63,98,36,48,7,0,0,0,1,45,0,0,1,35,17,11,61,21,52,11,10,15,22,6,6,1,0,10,0,0,1,3,0,0,7,0,0,2,5,58,23,86,72,47,24,13,180,39,3,3,78,28,0,50,89,11,1,48,74,28,0,21,81,18,16,100,0,0,38,38,3,12,109,18,29,10,22,26,166,97,32,84,92,94,46,113,91,25,34,84,74,21,159,109,87,104,32,42,69,102,15,0,3,18,12,1,11,16,32,11,102,7,114,12,37,112,37,166,52,108,18,13,0,94,34,0,20,71,36,131,2,115,110,182,45,43,0,5,41,61,0,73,150,2,54,0,2,0,1,6,22,119,80,102,42,4,29,62,36,1,95,17,8,85,93,28,1,42,63,24,88,16,65,72,120,60,5,153,49,18,48,8,0,0,0,0,7,1,0,4,0,5,20,13,2,88,107,48,36,82,37,0,83,135,8,0,41,108,4,5,0,93,56,117,160,77,71,3,31,0,0,0,12,7,4,23,13,12,0,5,4,0,0,12,2,0,49,43,32,111,0,48,6,4,1,0,19,145,91,83,111,74,61,80,75,13,127,27,36,12,3,5,3,0,0,23,19,2,0,46,0,24,26,22,30,82,96,9,57,177,27,40,61,52,68,123,11,19,10,0,34,15,108,8,55,0,61,59,35,163,45,16,7,30,2,6,132,58,3,47,12,40,107,0,14,45,18,5,22,29,7,2,81,130,76,48,6,79,46,59,62,23,24,61,8,31,39,7,35,37,51,17,105,14,2,20,0,34,0,55,4,58,92,1,75,57,57,6,104,0,70,14,0,0,0,9,31,25,41,188,0,38,0,9,33,19,6,2,0,57,24,63,48,59,106,46,69,4,10,2,19,14,0,9,0,11,56,28,132,12,134,107,11,73,63,14,68,102,33,130,44,2,7,0,35,0,31,72,52,43,151,87,14,20,6,0,6,4,11,13,96,97,44,42,97,91,83,123,115,67,4,76,35,59,78,0,1,61,0,0,69,150,17,39,59,52,85,1,105,77,5,41,56,77,36,28,22,66,46,28,1,17,2,60,20,0,42,55,0,70,92,37,54,8,0,0,0,1,56,0,0,2,35,18,12,61,24,54,12,8,15,24,6,6,1,0,10,0,0,2,3,0,0,8,0,0,1,4,54,22,88,71,50,24,25,188,39,4,2,78,27,0,54,90,10,1,47,74,27,1,21,82,18,16,98,1,0,36,38,4,12,112,22,28,8,25,27,91,84,48,99,90,84,43,116,93,27,23,85,75,18,178,130,90,114,32,46,80,98,17,0,0,15,12,1,10,11,32,11,100,5,118,12,39,109,36,169,48,106,13,13,0,92,36,0,20,69,11,65,0,56,21,178,80,115,48,126,9,33,0,6,89,50,0,63,155,1,52,0,1,0,1,2,23,22,136,58,80,34,5,26,118,34,0,88,14,5,67,62,22,1,39,52,14,116,8,68,23,84,90,86,132,102,49,52,5,147,41,14,31,7,0,0,0,0,6,1,0,4,0,6,19,17,1,71,74,71,54,15,26,90,36,0,84,133,10,0,41,109,4,6,1,93,62,173,148,74,5,38,0,0,0,13,7,3,22,12,15,0,2,3,0,0,13,3,0,47,36,28,104,0,43,3,0,1,1,21,140,89,80,129,82,63,85,78,16,159,27,41,8,2,5,3,0,0,22,21,2,0,45,0,20,22,21,26,87,106,28,43,113,33,34,45,45,8,104,8,14,8,0,27,9,109,9,42,0,103,58,37,170,41,10,8,28,2,3,55,55,9,39,28,46,131,0,27,41,15,4,21,31,4,2,82,125,73,44,8,87,45,90,54,39,15,72,6,95,56,28,76,53,88,55,110,12,3,14,2,36,0,29,120,82,85,100,83,3,114,1,68,16,0,0,0,9,35,26,27,216,0,40,0,0,106,61,15,48,9,93,33,64,43,64,90,57,63,4,10,8,18,13,0,11,0,20,55,32,97,13,31,24,13,75,42,11,57,76,40,126,40,2,2,0,38,0,29,73,64,34,78,96,14,17,6,0,5,3,13,16,92,106,43,31,90,78,120,120,34,76,29,60,82,0,0,62,0,0,58,146,14,40,57,59,97,0,107,83,8,145,60,91,39,43,25,93,45,28,2,16,3,51,22,0,52,66,0,27,96,63,48,6,0,1,0,0,61,0,0,2,46,17,8,58,19,54,9,9,15,27,6,6,1,0,10,0,0,0,2,0,0,10,0,0,3,2,65,19,88,65,43,20,30,118,48,5,17,91,17,0,49,90,9,1,50,75,28,1,18,89,18,22,101,0,0,36,41,2,9,111,20,26,5,16,14,161,92,37,82,82,89,37,106,89,24,33,83,74,19,142,106,88,106,35,41,73,101,16,0,2,16,9,2,11,16,39,10,102,10,124,19,49,115,41,162,29,98,10,14,0,90,33,0,8,66,67,130,10,153,80,44,0,5,41,26,0,79,69,4,64,0,0,0,0,4,18,34,146,69,84,39,6,26,116,25,0,75,13,10,86,87,17,0,8,50,13,86,20,113,92,28,96,72,12,60,7,0,0,0,0,6,1,0,3,0,6,23,20,4,101,81,23,24,103,23,0,87,135,9,0,48,102,8,4,2,90,70,112

Radius of gyration: 40.72 Å; Cα contacts (8 Å, |Δi|>4): 4399; chains: 4; bounding box: 108×89×117 Å

B-factor: mean 31.46, std 14.1, range [6.11, 86.41]

Secondary structure (DSSP, 8-state):
---S-SEEEE--SHHHHHHHHHHHHTT--EEEE-SSSS--SS-S-S---HHHHHHHHTTT-SSSS----B--EEEETTEEEEGGGSTT--S-BSS--HHHHHHHHHHHHHHTT-EEE-S-EEEEEEE-SS-EEEEEEETTEEEEEEESEEEE---TT-HHHHHHT----EEPP--EEEEEEEES--PPPEEEEEEETTEEEEEEE-SSSEEEEEEEETTT----SSPPPHHHHHHHHHHHH----TTSEEEEEEEEE--EEE-S-SEETTEEE-GGGTEE---BTTBTHHHHHHHHHHHHHHHHHHHTT---TTTTHHHHHHHHHHHHHHHHHHHHHHHHHHS-GGGHHHHHHHHHHTTSHHHHHHHHHHHHTTT------S---TTTTSBPP--EE---EETTGGGTT--EEEEE----HHHHHGGGGTTTEEEEE----TTTTEEEEEE-TTSBEEEEEE---TTHHHHHHHHH-S--/--S-SEEEE--SHHHHHHHHHHHHTT--EEEEESSSS--SS-S-S---HHHHHHHHTTT-GGGGSS--EE-EEEETTEEEETTSSTT--SEESS--HHHHHHHHHHHHHHTT-EEEES-EEEEEEE-SS-EEEEEE-BTB-EEEEESEEEE---TT-HHHHHHT----EE----EEEEEEEES--PPPEEEEEEETTEEEEEEE-SSSEEEEEEEESS------SPPPHHHHHHHHHHHH----TTSEEEEEEEEE--EEE-S-SEETTEEE-GGGTEE---BTTBTTHHHHHHHHHHHHHHHHHHHT---TTTTTHHHHHHHHHHHHHHHHHHHHHHHHHS-GGGHHHHHHHHHHTTSHHHHHHHHHHHHTTT------S---TTTTSBPP--EEES----EEETTGGGTT--EEEEE-SS-SHHHHHTGGGTTTEEEEE-EEE---S-TTTTEEEEEE-TTSBEEEEEETT-TTTTHHHHHHHHH-S--/---SEEEE--SHHHHHHHHHHHHTT--EEEE-S-SS--SS-S-S---HHHHHHHHTTT-GGGT-S-EE--EEEETTEEEEGGGSTT--S-EES--HHHHHHHHHHHHHHTT-EEE-S-B---EEE-SS-EEE--B-----EEESEEEE---SS-HHHHHTT----EEPP--EEEEEEEES--PPPEEEEEEETTEEEEEEESSSSEEEEEEEETTT-------HHHHHHHHHHHH----TTSEEEEEEEEE--EEE-S-SEETTEEE-GGGTEE---BTTBSHHHHHHHHHHHHHHHHHHHHT---TTSTTHHHHHHHHHHHHHHHHHHHHHHHHHSTGGGHHHHHHHHHHTTSHHHHHHHHHHHHSTT-B---SS---TTTTBB----B---BTTGGGTT--EEEEE-SS--HHHHHHGGGTTTEEEEE----TT-SEEEE-TTSBEEEEE---STTHHHHHHHHH-S--/---SEEEE--SHHHHHHHHHHHHTT--EEEE-S-SS--SS-S-S---HHHHHHHHTTT-GGGGSS--EE-EEEETTEEEEGGGSTT--SEESS--HHHHHHHHHHHHHHTT-EEE-S-EEEEEEE-SS-EEEEEE-SS-EEEEEESEEEE---TT-HHHHHTT----EEPP--EEEEEEEES--PPPEEEEEEETTEEEEEEEEETTEEEEEEEESS------SSPPPHHHHHHHHHHHH----TTSEEEEEEEEE--EEE-S-SEETTEEE-GGGSEE---BTTBTHHHHHHHHHHHHHHHHHHHHT---TTGGGHHHHHHHHHHHHHHHHHHHHHHHHHS-GGGHHHHHHHHHHTTSHHHHHHHHHHHHTTT-B---SS---TTTTBBPPP-EEEE----EEETTGGGTT--EEEEE---HHHHHGGGGTTTEEEEEEE--TTTTEEEEEE-TTSBEEEEEEBTB-STTHHHHHHHHH-S--